Protein 7JMN (pdb70)

Foldseek 3Di:
DWDFDDFQPCPVVVQLVQQLVCLVPPQLPDFDVVVLVVCLVVPPPPDDCLRLVSVVLVVLLCLQPPLPDPPSVDDDDFDDTLCQVLLQVLQQLQFQNDDDDSSNVSRPPDDDDPQSPLCSLVQVVLQDPPVDPVVDCSSVPLAAPPCVVLVVQVVPVVDDVPHLLLPRCVVVVVQADCPPQNDPVHVPQVQRPPQRCPLRVNYDPCPVHVNDDLPPPPCPVHPCLVVLLVCCPPGSYPNVCLNSNLVVLQVCLVDPDPSCLVVLLSCLPDVSSVSSNSNYDPPLSRCQSLVVRQQVAVQCVLSRNLSSVSRVLQVCQQQVADPAHPPCPGLVVQVVDLDLDDPDPPPPPVPPPDVCALQDPDDDDDPRDDGSSPLGNCQQNVLVVVLVCVLPPDRDVVSLVVNVVCQFSSSNVSSCLSNVVSVLVQLLDDDPSSVVSSLVSCPCLQDHPPDDVSSVSVSLSSLLSCLVSRVVSLVNVCVVDVPDDVRRVVRCVRSPVSPDGRSHLADDDVVSVPPRDTDTDVRDRRGRHDHLSPVVHCCVVDPSVVVVVVLSVSLVPDPDPSSSSSNVSSNRSHDHRNSDHDHD/DCPVPVQVVVCVQQCVVQVVLPACRWPDDPQWTWGDHDDCWIKIWGQDDVGTAIGTDPDQPPVCRPVVVCVCPPDGPHPPPCVLCRVVSVLVVVLQVVCVVCVVDQQWDKDKDCPDVFWIKIWIGGHPPLDIAMKIWHWDDQPPHIKIWIAHDDPDPPVPPPCVVQVCVLPRIDMGDSPPCNVVSVVNSVSVVVVRVD/DVVVVVADQQALLEDQWEDDLFKIWGFDPFFKIAIWGFDQPLFLGARPDIDPRPAQIEGEDADDDPDDFFDWFDPDSPRYAYDDPFGWRYKDWADADPAKTKIKTWTQFLTFMWIWIGGHPRPGITGADTRPDDDGDQLRLSQEKDKADADDPDFWDWFKWWAAQDPDTAIDIDTWGDAEHDPDNDIWMWGCTSQWKGWTWAQCWVDRHGDGTDIDTDPDDDDQFTQRHKEKDAEHNFIKIKTDTNALWIFIKTQGADDQPDRGTDGHSDDIDGQADGPSPSPDDPDDPPPDQDDAAQRHHQYWLYFRPQDVPGTDWTKRKRWWRFDPDCVVDHSFWTKIWIKIKDWDCPDPIGIDIDIDDIDIGTAAFRQDWDQPPSFFGWQGQRQQQPTTQGFGPPPTDGDLQEADGNTIDQALPSHLAKDWDGDGGFRHKYADPLRQWIWTHHPPGGDRIGGIAGPPPDPPQACDDSSVVSQVNVVSSQDGPPDPLPPDDDVVNHDDPVRPPVLDPRNPVVVCSVVVPQQQQLDDALPPPDDSCVLPLCLLVPQSGRLAAGDQLSCLNVVVVQLVVLLVVLVVDVPPFLPVLLLVLLSVLVVLLVVLVLVQVVPVVLDDPDDPPLPPLQCVQVVCVVVSHPSDLQLAALSRSLSSVLVSLVSVLVVQVVLVVCVCVVDVPDPCPSRVVSSVVSNVSLPPRQLPNSPLSNVLSVVLSVVVVVCVVVPQDDDVVDCPPSCVVSVPQRPVPSSPDGHDSPCPVSPCCPPSPVVVVVSHDDPPSNDDDSPVVSHDDPDDSVQVVDQGWDFDRSSGHIDGDD/DLLVVLVCLLVLLLVLPVLLVVLLDQPPDLVVVSPPCVVVSVVVSVVSVPPNVVSVVVCVVPLPLVVQVVVCPPPFPQDFDDCVVVVPSDPCVDDCVVVVLVVVPVVVVVQLVVDPVHDDPPSPPVVPPVVSSVVVVCSSVVCVVVSRVRSRSSCSCCVPPNPD

B-factor: mean 78.9, std 16.36, range [42.9, 154.27]

Secondary structure (DSSP, 8-state):
---BS--SSTHHHHHHHHHHHHTS-------HHHHHHHHHHS--SS-SSHHHHHHHHHHHTTTSS----STTSS-------SSSHHHHHHHHTSSS----SHHHHT--SS-S-TTSSSSTTHHHHHHHHTTT-----TT--TTTS-HHHHHHHHHHHTT-----GGGTGGGTTTSS-TTTS-------HHHHTTTTSTTTT--SSTT------TT---TTS--GGGTTTTTTS--SS---TTTTTTTTTTHHHHS-SSSSHHHHHHHHS-GGGSHHHHHHS-GGGTSHHHHHHHTT--HHHHHHHHHHHHHHHHHHHHTT--S-SS----GGGGGG--S---SSSS-TTTT-STTSSSSSSS---SS----STTSTTTSHHHHHHHHHHHHTTTS-HHHHHHHHTT-SSSS-GGGHHHHHHHTTSSSSS--HHHHHHHHHHSHHHHS--S--HHHHHHHHHHHHHHHHHHHHHHHHHHHHS-S--SSHHHHHTTTTTT-----S----HHHHTTS----B----S------TTTHHHHHHHS-HHHHHHHHHHHHHH-S-TTTTTHHHHHHHSSPPSTT-----/--HHHHHHHHHHHHTTHHHH--SS--S--TTS-B---------EEE------EEE--SSSSGGGTTTHHHIIIII-S---SHHHHHHHHHHHHHHHHHTHHHHHTTS-EEEE---SSS-EEEEEE-TTSS-EEEEEE-B---SSS-EE--BS-TTS----SSSHHHHTTTTS---EETTSHHHHHHHHHHHHHHHH--/-HHHHHHHHHHHHHHHTTHHHHHS---------STTSHHHHHHHHHHHHTTHHHHHHHHHHT---TTTHHHHTTT-------TTS----S-----THHHHHHGGGTHHHHHHH--SSS-SSS--GGG--TTHHHHHHHHHHHHHHHHHHHHHHHTTS-TTTTT-/-TTTTS---SS----S--BSSSEEEEE-TTSEEEEEEB---SSS--S--B--S-S--EEEE----TT-------SSS--EEE-SS--EEEEEE----SS---EEEEESSSS-EEEEE-SSS-S--EEEE---S---SS--GGG-EEEPP---SSSSEEEEEE---SSS--EEEEEE------SSSS--EEE--SSS---B-----SSSS----B----S--SSS----EEEEEEETTEEEEEEE-SSS-EEEEEE----------------EEEEE----TTS----SS-SSS------S---EE-S----SSS----EE-B------------S-----B-EEEEE--SSSPPEEEEE------SS---S-----TTSS------SSS-----B-SSS--B-S-S---SS-B-SSTTTSS-B-------SEEEE-TTSSEEEEE-SSS-PPPEE-B--TT-TT----GGGGGSHHHHHTTS--TT--S-----TT----TTT-STTSSSTTHHHHHHH-------SS-SSS---TTTT---GGG--S-SSSPPPTTSSHHHHHHHHHHHHHHHHH----HHHHHHHHHHHHHHHHHHHHHHHHHHTTTTTS----TTT-SSTHHHHHHHHT--SSTTTTSSSSHHHHHHHHHHHHHHHHHHHHHHHHHH-------SSHHHHHHHHHHTS-SSS-TTTSTTHHHHHHHHHHHHHHHHHS-----------HHHHHHHHSSSSS----SSTTTS--TTTTTTTTGGGS-TTTSSS---GGGGTS--S--GGGSSS-EEE-SSS--EEE--/----SSS----SSEEE-SSS---B----SS-GGG---SS-SSSS--EEES--

Organism: Chaetomium thermophilum (strain DSM 1495 / CBS 144.50 / IMI 039719) (NCBI:txid759272)

InterPro domains:
  IPR014801 Mediator complex, subunit Med5, fungi [PF08689] (514-919)
  IPR014801 Mediator complex, subunit Med5, fungi [PTHR35784] (15-972)

Solvent-accessible surface area: 97197 Å² total; per-residue (Å²): 70,71,17,48,52,25,64,42,18,1,14,21,35,62,20,14,93,84,4,21,134,47,15,107,31,129,164,183,78,52,55,10,87,25,39,6,79,23,54,18,89,60,58,51,128,109,75,129,85,46,13,25,18,5,52,28,5,54,66,47,10,87,40,52,51,101,125,126,86,40,82,25,71,59,106,69,100,125,72,88,22,48,5,8,28,19,0,19,29,22,1,2,39,22,1,33,7,59,30,62,106,117,64,41,61,48,34,113,70,29,202,175,62,18,15,65,26,16,10,2,27,31,19,24,21,11,9,66,66,111,110,100,43,87,102,71,84,21,36,62,26,13,4,26,23,18,52,60,14,76,67,29,35,64,92,34,94,120,129,80,124,79,35,63,13,71,84,6,18,41,113,7,25,131,74,29,30,73,142,39,4,70,99,141,198,29,68,14,34,107,44,34,11,139,16,8,1,72,67,19,144,12,6,125,94,38,150,143,59,98,111,66,80,90,136,12,54,75,25,130,80,106,150,40,6,71,125,26,6,98,48,11,90,110,53,49,14,77,3,75,34,2,52,3,6,10,63,9,8,61,41,36,34,76,66,85,29,124,49,2,19,82,8,1,65,52,15,8,42,53,32,97,5,2,10,24,8,20,17,40,22,92,32,48,98,9,9,55,30,3,7,80,28,5,38,118,81,230,135,79,47,51,34,33,3,0,1,0,12,4,5,14,16,11,9,34,58,34,15,109,39,86,45,45,29,45,33,142,124,32,21,25,39,21,65,58,71,41,77,41,67,101,112,183,61,129,24,70,36,206,66,60,44,36,76,89,28,27,18,20,63,144,37,107,55,152,166,59,104,20,88,21,76,25,15,78,68,32,10,10,27,39,33,52,78,17,2,35,22,32,38,58,78,180,29,87,105,122,92,25,123,38,5,23,86,58,30,48,37,54,5,37,3,3,22,19,2,17,1,18,32,13,13,14,50,32,7,21,22,66,41,100,76,12,2,68,10,2,18,135,7,11,43,58,24,8,81,75,106,109,74,62,121,75,4,45,76,8,31,54,10,7,19,19,12,1,6,67,49,13,32,62,4,1,98,7,27,52,78,69,43,111,135,70,68,150,60,6,63,79,0,36,77,69,10,82,124,36,52,97,31,58,57,39,6,24,0,50,88,104,42,18,127,82,64,35,51,45,50,101,89,127,128,81,19,52,15,12,55,17,31,13,59,18,15,12,8,18,26,69,53,29,28,32,47,92,3,6,38,33,2,26,74,11,8,118,88,16,106,94,75,5,22,5,26,29,3,2,21,6,18,7,16,11,34,16,16,100,33,50,102,40,91,131,151,46,92,83,59,67,46,61,64,39,45,81,67,15,64,62,22,66,98,79,46,83,39,106,52,75,84,75,203,99,58,81,69,0,63,15,92,72,114,121,74,85,11,111,31,32,54,68,121,112,115,56,68,32,117,31,34,79,85,22,7,3,32,9,42,56,43,17,53,91,36,51,77,149,126,140,43,100,58,80,51,47,86,73,2,24,49,35,2,122,6,12,60,75,19,46,92,79,36,68,103,16,25,48,69,50,118,9,39,16,28,13,1,10,22,51,51,60,81,2,14,12,28,16,40,21,93,68,168,126,31,86,13,32,38,42,20,54,32,65,68,148,94,52,167,35,39,32,16,40,5,46,20,139,86,26,92,62,113,124,84,77,47,21,100,72,34,124,105,81,63,46,16,45,32,31,65,37,70,74,32,48,73,42,36,57,44,31,14,63,16,16,47,72,42,23,79,125,184,98,66,17,53,70,98,76,93,44,34,22,50,17,64,19,11,14,46,88,40,59,8,16,2,35,29,31,153,8,114,25,5,45,8,39,23,33,47,15,36,73,117,66,26,74,35,74,52,49,4,93,53,99,29,64,49,3,50,10,41,110,69,42,51,91,105,46,100,7,43,63,12,65,77,94,58,54,12,47,0,32,13,17,46,12,43,12,30,24,5,19,28,7,56,56,85,158,101,38,32,74,6,9,2,13,4,20,5,11,11,29,13,2,18,6,43,5,56,87,42,34,7,48,6,74,28,50,49,109,13,67,128,42,72,35,41,29,30,22,5,3,0,8,39,59,38,21,31,41,68,97,149,70,93,98,44,64,40,73,27,0,28,41,29,130,212,101,6,108,33,60,72,36,121,11,35,71,67,23,69,20,83,147,82,43,19,6,4,18,4,16,24,0,18,42,60,23,20,6,20,13,13,49,35,192,105,165,117,44,38,135,34,52,75,25,62,46,32,50,20,86,55,15,36,17,8,34,4,5,16,25,11,18,11,114,109,36,29,10,30,8,17,8,24,42,78,120,33,1,43,9,28,44,12,24,35,101,29,26,104,161,101,98,41,125,5,63,8,115,94,64,34,34,18,24,25,15,26,45,63,13,59,92,62,128,66,83,76,55,117,97,45,75,105,19,56,36,32,28,21,7,43,21,17,37,12,26,27,78,91,117,146,131,55,40,78,47,18,5,10,6,5,4,11,8,33,43,53,166,154,115,73,83,68,21,58,11,10,23,27,12,3,20,3,34,147,98,91,112,56,52,128,68,32,43,29,94,49,94,123,92,36,86,47,105,49,20,3,12,23,13,29,45,65,19,64,94,78,7,13,0,23,21,0,7,24,49,9,54,14,16,46,6,38,66,46,74,143,30,58,98,37,23,108,167,83,65,67,76,77,66,0,68,20,5,9,34,20,14,18,31,103,52,71,101,101,19,79,0,19,23,0,6,27,4,50,7,54,14,3,4,17,4,39,20,86,147,36,37,44,53,25,6,51,5,122,18,42,61,136,60,125,122,76,65,16,114,47,107,54,17,39,15,11,0,0,32,5,9,22,22,14,54,68,84,48,133,63,26,40,85,46,17,14,38,7,58,86,39,77,88,45,50,120,27,44,10,62,36,44,31,35,17,28,18,50,40,49,140,21,108,19,44,26,20,82,121,72,39,85,130,24,94,48,73,56,44,47,57,43,16,20,26,32,34,24,97,93,26,98,64,53,24,50,35,47,4,5,25,6,19,10,22,13,37,3,61,25,4,13,79,39,14,97,64,62,172,84,48,101,66,81,26,20,68,20,43,6,27,10,8,83,10,2,19,12,8,10,11,37,10,16,20,83,40,59,67,24,48,108,59,153,48,108,74,72,156,160,29,19,101,60,42,69,56,41,13,31,169,158,88,21,4,1,22,18,4,35,49,5,7,23,25,6,17,2,35,30,27,55,8,3,47,12,8,75,134,12,46,80,66,0,62,137,28,10,135,91,54,85,89,146,189,87,51,76,108,55,46,21,11,16,68,55,8,67,107,24,15,107,82,72,53,68,20,35,0,98,35,50,22,127,26,24,72,39,25,53,118,107,40,85,84,44,41,96,56,64,4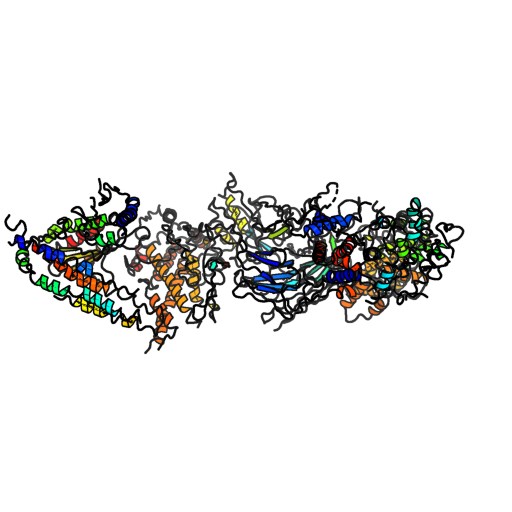4,86,73,156,150,108,88,99,116,88,86,77,78,82,57,14,114,63,2,21,42,6,38,8,29,70,69,22,34,139,45,28,36,148,32,36,61,73,104,54,48,20,60,71,31,72,88,101,32,59,111,38,25,5,108,27,59,119,49,53,9,44,53,27,32,66,128,76,58,123,188,34,117,136,52,26,5,108,104,29,7,40,98,105,13,61,83,59,101,23,125,165,62,64,55,57,8,52,128,24,51,84,39,22,55,123,15,33,35,62,2,32,83,50,23,110,60,86,93,79,110,151,148,60,95,47,150,73,57,113,88,41,57,74,55,45,116,133,84,38,83,124,28,60,95,55,33,53,122,24,120,136,108,75,60,21,119,90,15,84,108,133,18,79,97,137,3,72,20,92,40,24,25,31,13,143,78,68,129,57,110,80,123,177,147,24,76,62,26,41,79,14,38,56,68,57,127,80,83,62,104,96,42,130,152,56,128,84,32,45,173,94,58,29,127,59,61,70,87,48,107,79,17,80,69,85,52,29,75,15,15,16,50,55,11,10,59,20,38,86,12,21,27,20,8,48,14,38,26,116,78,113,103,87,177,111,76,85,97,61,94,64,30,33,52,46,96,39,25,21,27,5,24,28,53,49,17,35,67,57,77,64,65,90,83,17,82,88,34,69,72,66,53,34,22,33,30,63,31,32,24,8,38,30,96,80,62

Nearest PDB structures (foldseek):
  7jmn-assembly1_P  TM=1.001E+00  e=0.000E+00  Thermochaetoides thermophila DSM 1495
  7b91-assembly1_A  TM=4.158E-01  e=4.000E-03  Homo sapiens
  7opi-assembly1_A  TM=3.951E-01  e=2.218E-02  Mus musculus
  8hk1-assembly1_3  TM=2.559E-01  e=4.271E-02  Homo sapiens
  8qo9-assembly1_B3  TM=2.170E-01  e=2.333E-02  Homo sapiens

Radius of gyration: 52.28 Å; Cα contacts (8 Å, |Δi|>4): 2488; chains: 5; bounding box: 142×148×89 Å

Sequence (1808 aa):
RPTPSNRECVDQRTLQYLQVLQKQGRIFVLFYFAFCENQIVNETLSQPVCKDICRKLLDSLDAFLPTLESFQVPELPVVNTRAGLYIYLGAALVGRPMIDDEALFSYLHNRYQGDLQAMAVHLILASFDLLANAVNEGAKTGHLLKSFLINKVPLILVQLVAYAATTMYPFNAEMCITEALNQVNDSVRQDFCFACQLHGLLSQAAIETGDITYQSLPPEGRYVKEQLVQACLQEPDRTLKLIGELDNMNGNVGAAAQAIVEICRDLASKPLSLDVLLLFDKPHKILHPLCELLDNWYQPVYEEFGSVLLLLLAFVYRYNLSTADLGIGVDRCQPLEQLSEQEKSHLGGWIHGLFDTEAGGLGDELMSSCPPQDFYLLAPTLFHQIVNALSAGYLTDEMLKGGLEYLVDVLLLPALVPALLYLSNLLWADNQPIQNAVIKILQPILKPTSISNEASTMLSSVLNIVAKPLEHALKSYQRQDPECQKIEPLLLAIADNLAVSRRTGGADHTELESWCSAQITNMNGMPAPYTHRQTLAAQQILGPHRLLGIILDELKSSPEPGIAYDVVTTMICAPDVRNSTISSLGIRVRQLQRLLDFLEGLRRVGDDAVPERVTLREIVFSYGWRVRLDLTKGVVLEKGNPHLRVINRLEDLVNSQKFYSLATYLTLSLPLFRAFQQLENAWQTAQENGRGSCFILHLSLDKHTIRFVLPGHQRQISLLIQPHEKEGKLVWEVGRPRHDPELLNENCEFNRVLKERVWTISGSGFKGLVTGAAAEPDEGIERRIAELRARGCCQGIAWSRQGTIASISADGMSIELRFLRTNPENGDWELTDAALSLSVALVPASSPSATSSSGSGTSNTTVISAGAPFVHLAWAPSVHTSSFELAAIDAPGRITIFLFTQNINKPYLSRKWDTDPVDDLHAVVGCYWLPLPFNVSYVANWVQTDYRYEPILSPAWGPIHPNHTKSALVCVTTNGLLKMLFPQNNNRIEETSIELESVTASDDLITHAAIGADRNTLLIALAMGSKQLRVVRVGIQWWLPQVDTTLLDPEQQQSDGDAPIAQLTHLEILPSPLGETPQTVLPPVILAVRSYLPQEGSLYAAHQEPFTVIDRTDQPKAFHPAFEQLGAKNSASSQPSAMQTLRKLDPVVIPGKVVVTVNTLQFGRVVCFGFSDGTLQYRDRFTMNEVYTEQATTNITSPLQVGFQWETEGPCLQMAFAPTNCSFVQVSEDGSVKWVKLRYPVDDPNMTLQGPKLKAVAASLAVASVGANIAGPNIHNHCDDVMAIARPLAKKFKDFPTAWVREFVTMFKITVDYSEEAHHDQLMRNSLLQFCLSILNHFGFNGDFQPRTFSGKFANLALPLDEPEVVDALASCAKWGFDLLAWLTDRLLALSTDQTIKAMLADQKRFPDLARYLHSKNDVSLHLLLCSSTRGLLSAVCRRLQVVESLAHRATVYYVTASLVKASDFDKLLTALSRDIQTAYIQTFSGVATQIRQHASGSGGQPLTIKKAQSHVELDMLLGQNPPPGFREVLACFFGNIFPAFRATVDPRSVFFADWSLLEEIVAEDERTLKRRREGGGRYVDVFKRVELCGRQRCAVAALNLEKQIFQNAQDKASYDQAMAKKNGPALQNQVITDAQRQAQIQQQIQLAQAQQRQQQQLMLNRMAAQGLTQPPQPAFQPMQNPGMRRVNSTTENSKMQIRQLMQQRLTPAQISEANASGKDLVYLYFQNQVVQVFRATMLQAQEKAQQVAQVQQAL

Structure (mmCIF, N/CA/C/O backbone):
data_7JMN
#
_entry.id   7JMN
#
_cell.length_a   1.00
_cell.length_b   1.00
_cell.length_c   1.00
_cell.angle_alpha   90.00
_cell.angle_beta   90.00
_cell.angle_gamma   90.00
#
_symmetry.space_group_name_H-M   'P 1'
#
loop_
_entity.id
_entity.type
_entity.pdbx_description
1 polymer 'Mediator of RNA polymerase II transcription subunit 5'
2 polymer 'Mediator of RNA polymerase II transcription subunit 14'
3 polymer 'Mediator of RNA polymerase II transcription subunit 16'
4 polymer MED15
5 polymer 'Unknown peptide'
#
loop_
_atom_site.group_PDB
_atom_site.id
_atom_site.type_symbol
_atom_site.label_atom_id
_atom_site.label_alt_id
_atom_site.label_comp_id
_atom_site.label_asym_id
_atom_site.label_entity_id
_atom_site.label_seq_id
_atom_site.pdbx_PDB_ins_code
_atom_site.Cartn_x
_atom_site.Cartn_y
_atom_site.Cartn_z
_atom_site.occupancy
_atom_site.B_iso_or_equiv
_atom_site.auth_seq_id
_atom_site.auth_comp_id
_atom_site.auth_asym_id
_atom_site.auth_atom_id
_atom_site.pdbx_PDB_model_num
ATOM 1 N N . ARG A 1 60 ? 249.348 223.113 276.840 1.00 87.85 60 ARG E N 1
ATOM 2 C CA . ARG A 1 60 ? 249.745 224.416 276.325 1.00 87.85 60 ARG E CA 1
ATOM 3 C C . ARG A 1 60 ? 251.258 224.510 276.183 1.00 87.85 60 ARG E C 1
ATOM 4 O O . ARG A 1 60 ? 251.922 225.140 277.004 1.00 87.85 60 ARG E O 1
ATOM 6 N N . PRO A 1 61 ? 251.805 223.884 275.141 1.00 90.44 61 PRO E N 1
ATOM 7 C CA . PRO A 1 61 ? 253.264 223.887 274.950 1.00 90.44 61 PRO E CA 1
ATOM 8 C C . PRO A 1 61 ? 253.761 225.279 274.593 1.00 90.44 61 PRO E C 1
ATOM 9 O O . PRO A 1 61 ? 253.440 225.812 273.529 1.00 90.44 61 PRO E O 1
ATOM 13 N N . THR A 1 62 ? 254.548 225.871 275.492 1.00 86.46 62 THR E N 1
ATOM 14 C CA . THR A 1 62 ? 255.119 227.189 275.281 1.00 86.46 62 THR E CA 1
ATOM 15 C C . THR A 1 62 ? 256.552 227.152 275.798 1.00 86.46 62 THR E C 1
ATOM 16 O O . THR A 1 62 ? 256.788 226.683 276.925 1.00 86.46 62 THR E O 1
ATOM 20 N N . PRO A 1 63 ? 257.522 227.627 275.021 1.00 82.45 63 PRO E N 1
ATOM 21 C CA . PRO A 1 63 ? 258.905 227.635 275.509 1.00 82.45 63 PRO E CA 1
ATOM 22 C C . PRO A 1 63 ? 259.099 228.676 276.598 1.00 82.45 63 PRO E C 1
ATOM 23 O O . PRO A 1 63 ? 258.577 229.791 276.521 1.00 82.45 63 PRO E O 1
ATOM 27 N N . SER A 1 64 ? 259.853 228.296 277.626 1.00 78.62 64 SER E N 1
ATOM 28 C CA . SER A 1 64 ? 260.223 229.210 278.697 1.00 78.62 64 SER E CA 1
ATOM 29 C C . SER A 1 64 ? 261.696 229.585 278.690 1.00 78.62 64 SER E C 1
ATOM 30 O O . SER A 1 64 ? 262.037 230.692 279.107 1.00 78.62 64 SER E O 1
ATOM 33 N N . ASN A 1 65 ? 262.572 228.693 278.229 1.00 75.88 65 ASN E N 1
ATOM 34 C CA . ASN A 1 65 ? 263.997 228.972 278.122 1.00 75.88 65 ASN E CA 1
ATOM 35 C C . ASN A 1 65 ? 264.558 228.156 276.967 1.00 75.88 65 ASN E C 1
ATOM 36 O O . ASN A 1 65 ? 264.161 227.005 276.770 1.00 75.88 65 ASN E O 1
ATOM 41 N N . ARG A 1 66 ? 265.479 228.751 276.206 1.00 78.02 66 ARG E N 1
ATOM 42 C CA . ARG A 1 66 ? 266.070 228.082 275.053 1.00 78.02 66 ARG E CA 1
ATOM 43 C C . ARG A 1 66 ? 267.519 228.522 274.883 1.00 78.02 66 ARG E C 1
ATOM 44 O O . ARG A 1 66 ? 267.868 229.674 275.154 1.00 78.02 66 ARG E O 1
ATOM 52 N N . GLU A 1 67 ? 268.359 227.572 274.453 1.00 76.80 67 GLU E N 1
ATOM 53 C CA . GLU A 1 67 ? 269.785 227.743 274.160 1.00 76.80 67 GLU E CA 1
ATOM 54 C C . GLU A 1 67 ? 270.616 227.904 275.432 1.00 76.80 67 GLU E C 1
ATOM 55 O O . GLU A 1 67 ? 271.850 227.842 275.394 1.00 76.80 67 GLU E O 1
ATOM 61 N N . CYS A 1 68 ? 269.952 228.065 276.571 1.00 71.67 68 CYS E N 1
ATOM 62 C CA . CYS A 1 68 ? 270.639 228.084 277.854 1.00 71.67 68 CYS E CA 1
ATOM 63 C C . CYS A 1 68 ? 269.916 227.211 278.865 1.00 71.67 68 CYS E C 1
ATOM 64 O O . CYS A 1 68 ? 270.255 227.249 280.053 1.00 71.67 68 CYS E O 1
ATOM 67 N N . VAL A 1 69 ? 268.930 226.424 278.424 1.00 70.76 69 VAL E N 1
ATOM 68 C CA . VAL A 1 69 ? 268.174 225.565 279.326 1.00 70.76 69 VAL E CA 1
ATOM 69 C C . VAL A 1 69 ? 268.885 224.250 279.586 1.00 70.76 69 VAL E C 1
ATOM 70 O O . VAL A 1 69 ? 268.345 223.384 280.285 1.00 70.76 69 VAL E O 1
ATOM 74 N N . ASP A 1 70 ? 270.095 224.074 279.061 1.00 68.48 70 ASP E N 1
ATOM 75 C CA . ASP A 1 70 ? 270.792 222.812 279.268 1.00 68.48 70 ASP E CA 1
ATOM 76 C C . ASP A 1 70 ? 271.278 222.675 280.703 1.00 68.48 70 ASP E C 1
ATOM 77 O O . ASP A 1 70 ? 271.193 221.591 281.288 1.00 68.48 70 ASP E O 1
ATOM 82 N N . GLN A 1 71 ? 271.785 223.757 281.291 1.00 66.39 71 GLN E N 1
ATOM 83 C CA . GLN A 1 71 ? 272.114 223.716 282.710 1.00 66.39 71 GLN E CA 1
ATOM 84 C C . GLN A 1 71 ? 270.888 223.370 283.541 1.00 66.39 71 GLN E C 1
ATOM 85 O O . GLN A 1 71 ? 270.969 222.579 284.489 1.00 66.39 71 GLN E O 1
ATOM 91 N N . ARG A 1 72 ? 269.738 223.946 283.192 1.00 62.25 72 ARG E N 1
ATOM 92 C CA . ARG A 1 72 ? 268.538 223.731 283.986 1.00 62.25 72 ARG E CA 1
ATOM 93 C C . ARG A 1 72 ? 268.005 222.315 283.831 1.00 62.25 72 ARG E C 1
ATOM 94 O O . ARG A 1 72 ? 267.473 221.750 284.791 1.00 62.25 72 ARG E O 1
ATOM 102 N N . THR A 1 73 ? 268.137 221.724 282.648 1.00 59.42 73 THR E N 1
ATOM 103 C CA . THR A 1 73 ? 267.714 220.347 282.438 1.00 59.42 73 THR E CA 1
ATOM 104 C C . THR A 1 73 ? 268.786 219.342 282.824 1.00 59.42 73 THR E C 1
ATOM 105 O O . THR A 1 73 ? 268.531 218.136 282.779 1.00 59.42 73 THR E O 1
ATOM 109 N N . LEU A 1 74 ? 269.978 219.811 283.184 1.00 59.76 74 LEU E N 1
ATOM 110 C CA . LEU A 1 74 ? 271.052 218.957 283.671 1.00 59.76 74 LEU E CA 1
ATOM 111 C C . LEU A 1 74 ? 271.058 218.856 285.191 1.00 59.76 74 LEU E C 1
ATOM 112 O O . LEU A 1 74 ? 271.224 217.763 285.751 1.00 59.76 74 LEU E O 1
ATOM 117 N N . GLN A 1 75 ? 270.899 219.995 285.867 1.00 58.27 75 GLN E N 1
ATOM 118 C CA . GLN A 1 75 ? 270.919 219.989 287.323 1.00 58.27 75 GLN E CA 1
ATOM 119 C C . GLN A 1 75 ? 269.760 219.189 287.893 1.00 58.27 75 GLN E C 1
ATOM 120 O O . GLN A 1 75 ? 269.902 218.567 288.950 1.00 58.27 75 GLN E O 1
ATOM 126 N N . TYR A 1 76 ? 268.618 219.171 287.206 1.00 56.93 76 TYR E N 1
ATOM 127 C CA . TYR A 1 76 ? 267.511 218.335 287.657 1.00 56.93 76 TYR E CA 1
ATOM 128 C C . TYR A 1 76 ? 267.909 216.866 287.652 1.00 56.93 76 TYR E C 1
ATOM 129 O O . TYR A 1 76 ? 267.704 216.149 288.640 1.00 56.93 76 TYR E O 1
ATOM 138 N N . LEU A 1 77 ? 268.481 216.403 286.540 1.00 54.35 77 LEU E N 1
ATOM 139 C CA . LEU A 1 77 ? 268.878 215.004 286.439 1.00 54.35 77 LEU E CA 1
ATOM 140 C C . LEU A 1 77 ? 269.926 214.655 287.483 1.00 54.35 77 LEU E C 1
ATOM 141 O O . LEU A 1 77 ? 269.888 213.569 288.072 1.00 54.35 77 LEU E O 1
ATOM 146 N N . GLN A 1 78 ? 270.862 215.568 287.741 1.00 52.75 78 GLN E N 1
ATOM 147 C CA . GLN A 1 78 ? 271.896 215.267 288.727 1.00 52.75 78 GLN E CA 1
ATOM 148 C C . GLN A 1 78 ? 271.326 215.224 290.140 1.00 52.75 78 GLN E C 1
ATOM 149 O O . GLN A 1 78 ? 271.659 214.325 290.922 1.00 52.75 78 GLN E O 1
ATOM 155 N N . VAL A 1 79 ? 270.467 216.186 290.489 1.00 48.38 79 VAL E N 1
ATOM 156 C CA . VAL A 1 79 ? 269.840 216.178 291.806 1.00 48.38 79 VAL E CA 1
ATOM 157 C C . VAL A 1 79 ? 269.011 214.919 291.998 1.00 48.38 79 VAL E C 1
ATOM 158 O O . VAL A 1 79 ? 268.961 214.361 293.100 1.00 48.38 79 VAL E O 1
ATOM 162 N N . LEU A 1 80 ? 268.372 214.430 290.935 1.00 50.18 80 LEU E N 1
ATOM 163 C CA . LEU A 1 80 ? 267.577 213.216 291.072 1.00 50.18 80 LEU E CA 1
ATOM 164 C C . LEU A 1 80 ? 268.456 211.973 291.169 1.00 50.18 80 LEU E C 1
ATOM 165 O O . LEU A 1 80 ? 268.125 211.039 291.906 1.00 50.18 80 LEU E O 1
ATOM 170 N N . GLN A 1 81 ? 269.575 211.935 290.442 1.00 46.28 81 GLN E N 1
ATOM 171 C CA . GLN A 1 81 ? 270.498 210.815 290.580 1.00 46.28 81 GLN E CA 1
ATOM 172 C C . GLN A 1 81 ? 271.196 210.811 291.931 1.00 46.28 81 GLN E C 1
ATOM 173 O O . GLN A 1 81 ? 271.692 209.761 292.350 1.00 46.28 81 GLN E O 1
ATOM 179 N N . LYS A 1 82 ? 271.250 211.960 292.614 1.00 49.80 82 LYS E N 1
ATOM 180 C CA . LYS A 1 82 ? 271.924 212.035 293.908 1.00 49.80 82 LYS E CA 1
ATOM 181 C C . LYS A 1 82 ? 271.451 210.967 294.885 1.00 49.80 82 LYS E C 1
ATOM 182 O O . LYS A 1 82 ? 272.190 210.622 295.813 1.00 49.80 82 LYS E O 1
ATOM 184 N N . GLN A 1 83 ? 270.240 210.438 294.705 1.00 53.09 83 GLN E N 1
ATOM 185 C CA . GLN A 1 83 ? 269.782 209.264 295.449 1.00 53.09 83 GLN E CA 1
ATOM 186 C C . GLN A 1 83 ? 270.024 208.034 294.577 1.00 53.09 83 GLN E C 1
ATOM 187 O O . GLN A 1 83 ? 269.132 207.521 293.898 1.00 53.09 83 GLN E O 1
ATOM 193 N N . GLY A 1 84 ? 271.265 207.557 294.606 1.00 58.17 84 GLY E N 1
ATOM 194 C CA . GLY A 1 84 ? 271.717 206.527 293.699 1.00 58.17 84 GLY E CA 1
ATOM 195 C C . GLY A 1 84 ? 271.016 205.195 293.906 1.00 58.17 84 GLY E C 1
ATOM 196 O O . GLY A 1 84 ? 270.068 205.050 294.678 1.00 58.17 84 GLY E O 1
ATOM 197 N N . ARG A 1 85 ? 271.516 204.195 293.177 1.00 70.76 85 ARG E N 1
ATOM 198 C CA . ARG A 1 85 ? 270.991 202.829 293.219 1.00 70.76 85 ARG E CA 1
ATOM 199 C C . ARG A 1 85 ? 269.505 202.796 292.867 1.00 70.76 85 ARG E C 1
ATOM 200 O O . ARG A 1 85 ? 268.692 202.164 293.544 1.00 70.76 85 ARG E O 1
ATOM 208 N N . ILE A 1 86 ? 269.156 203.487 291.787 1.00 74.81 86 ILE E N 1
ATOM 209 C CA . ILE A 1 86 ? 267.777 203.561 291.323 1.00 74.81 86 ILE E CA 1
ATOM 210 C C . ILE A 1 86 ? 267.315 202.208 290.798 1.00 74.81 86 ILE E C 1
ATOM 211 O O . ILE A 1 86 ? 268.106 201.272 290.685 1.00 74.81 86 ILE E O 1
ATOM 216 N N . PHE A 1 216 ? 295.067 237.363 282.056 1.00 97.98 216 PHE E N 1
ATOM 217 C CA . PHE A 1 216 ? 294.096 236.279 281.986 1.00 97.98 216 PHE E CA 1
ATOM 218 C C . PHE A 1 216 ? 292.697 236.789 282.301 1.00 97.98 216 PHE E C 1
ATOM 219 O O . PHE A 1 216 ? 292.532 237.872 282.858 1.00 97.98 216 PHE E O 1
ATOM 227 N N . VAL A 1 217 ? 291.691 236.001 281.944 1.00 91.20 217 VAL E N 1
ATOM 228 C CA . VAL A 1 217 ? 290.312 236.321 282.255 1.00 91.20 217 VAL E CA 1
ATOM 229 C C . VAL A 1 217 ? 289.948 235.649 283.571 1.00 91.20 217 VAL E C 1
ATOM 230 O O . VAL A 1 217 ? 290.627 234.733 284.043 1.00 91.20 217 VAL E O 1
ATOM 234 N N . LEU A 1 218 ? 288.867 236.116 284.182 1.00 88.06 218 LEU E N 1
ATOM 235 C CA . LEU A 1 218 ? 288.443 235.643 285.491 1.00 88.06 218 LEU E CA 1
ATOM 236 C C . LEU A 1 218 ? 287.207 234.759 285.366 1.00 88.06 218 LEU E C 1
ATOM 237 O O . LEU A 1 218 ? 286.561 234.691 284.318 1.00 88.06 218 LEU E O 1
ATOM 242 N N . PHE A 1 219 ? 286.883 234.080 286.460 1.00 84.25 219 PHE E N 1
ATOM 243 C CA . PHE A 1 219 ? 285.814 233.087 286.471 1.00 84.25 219 PHE E CA 1
ATOM 244 C C . PHE A 1 219 ? 285.032 233.240 287.773 1.00 84.25 219 PHE E C 1
ATOM 245 O O . PHE A 1 219 ? 285.128 234.258 288.466 1.00 84.25 219 PHE E O 1
ATOM 253 N N . TYR A 1 220 ? 284.233 232.223 288.107 1.00 79.02 220 TYR E N 1
ATOM 254 C CA . TYR A 1 220 ? 283.232 232.367 289.162 1.00 79.02 220 TYR E CA 1
ATOM 255 C C . TYR A 1 220 ? 283.865 232.619 290.523 1.00 79.02 220 TYR E C 1
ATOM 256 O O . TYR A 1 220 ? 283.326 233.387 291.328 1.00 79.02 220 TYR E O 1
ATOM 265 N N . PHE A 1 221 ? 284.997 231.971 290.805 1.00 81.21 221 PHE E N 1
ATOM 266 C CA . PHE A 1 221 ? 285.695 232.201 292.065 1.00 81.21 221 PHE E CA 1
ATOM 267 C C . PHE A 1 221 ? 285.952 233.682 292.304 1.00 81.21 221 PHE E C 1
ATOM 268 O O . PHE A 1 221 ? 285.999 234.127 293.455 1.00 81.21 221 PHE E O 1
ATOM 276 N N . ALA A 1 222 ? 286.101 234.463 291.234 1.00 81.86 222 ALA E N 1
ATOM 277 C CA . ALA A 1 222 ? 286.340 235.895 291.333 1.00 81.86 222 ALA E CA 1
ATOM 278 C C . ALA A 1 222 ? 285.179 236.732 290.817 1.00 81.86 222 ALA E C 1
ATOM 279 O O . ALA A 1 222 ? 285.291 237.961 290.776 1.00 81.86 222 ALA E O 1
ATOM 281 N N . PHE A 1 223 ? 284.074 236.105 290.419 1.00 81.82 223 PHE E N 1
ATOM 282 C CA . PHE A 1 223 ? 282.897 236.826 289.959 1.00 81.82 223 PHE E CA 1
ATOM 283 C C . PHE A 1 223 ? 281.693 236.656 290.872 1.00 81.82 223 PHE E C 1
ATOM 284 O O . PHE A 1 223 ? 280.674 237.319 290.656 1.00 81.82 223 PHE E O 1
ATOM 292 N N . CYS A 1 224 ? 281.777 235.779 291.870 1.00 79.09 224 CYS E N 1
ATOM 293 C CA . CYS A 1 224 ? 280.818 235.766 292.966 1.00 79.09 224 CYS E CA 1
ATOM 294 C C . CYS A 1 224 ? 281.290 236.626 294.127 1.00 79.09 224 CYS E C 1
ATOM 295 O O . CYS A 1 224 ? 280.463 237.186 294.859 1.00 79.09 224 CYS E O 1
ATOM 298 N N . GLU A 1 225 ? 282.608 236.739 294.303 1.00 80.33 225 GLU E N 1
ATOM 299 C CA . GLU A 1 225 ? 283.157 237.654 295.295 1.00 80.33 225 GLU E CA 1
ATOM 300 C C . GLU A 1 225 ? 282.685 239.078 295.046 1.00 80.33 225 GLU E C 1
ATOM 301 O O . GLU A 1 225 ? 282.438 239.834 295.992 1.00 80.33 225 GLU E O 1
ATOM 307 N N . ASN A 1 226 ? 282.553 239.462 293.776 1.00 79.67 226 ASN E N 1
ATOM 308 C CA . ASN A 1 226 ? 282.038 240.787 293.447 1.00 79.67 226 ASN E CA 1
ATOM 309 C C . ASN A 1 226 ? 280.595 240.942 293.909 1.00 79.67 226 ASN E C 1
ATOM 310 O O . ASN A 1 226 ? 280.251 241.909 294.600 1.00 79.67 226 ASN E O 1
ATOM 315 N N . GLN A 1 227 ? 279.734 239.995 293.528 1.00 82.71 227 GLN E N 1
ATOM 316 C CA . GLN A 1 227 ? 278.331 240.042 293.921 1.00 82.71 227 GLN E CA 1
ATOM 317 C C . GLN A 1 227 ? 278.152 239.996 295.429 1.00 82.71 227 GLN E C 1
ATOM 318 O O . GLN A 1 227 ? 277.114 240.436 295.932 1.00 82.71 227 GLN E O 1
ATOM 324 N N . ILE A 1 228 ? 279.125 239.459 296.160 1.00 82.56 228 ILE E N 1
ATOM 325 C CA . ILE A 1 228 ? 279.032 239.456 297.616 1.00 82.56 228 ILE E CA 1
ATOM 326 C C . ILE A 1 228 ? 279.485 240.790 298.189 1.00 82.56 228 ILE E C 1
ATOM 327 O O . ILE A 1 228 ? 278.734 241.462 298.904 1.00 82.56 228 ILE E O 1
ATOM 332 N N . VAL A 1 229 ? 280.732 241.178 297.901 1.00 83.69 229 VAL E N 1
ATOM 333 C CA . VAL A 1 229 ? 281.291 242.415 298.442 1.00 83.69 229 VAL E CA 1
ATOM 334 C C . VAL A 1 229 ? 280.389 243.596 298.127 1.00 83.69 229 VAL E C 1
ATOM 335 O O . VAL A 1 229 ? 280.259 244.522 298.938 1.00 83.69 229 VAL E O 1
ATOM 339 N N . ASN A 1 230 ? 279.724 243.577 296.972 1.00 88.90 230 ASN E N 1
ATOM 340 C CA . ASN A 1 230 ? 278.644 244.518 296.695 1.00 88.90 230 ASN E CA 1
ATOM 341 C C . ASN A 1 230 ? 277.335 243.765 296.908 1.00 88.90 230 ASN E C 1
ATOM 342 O O . ASN A 1 230 ? 276.725 243.240 295.977 1.00 88.90 230 ASN E O 1
ATOM 347 N N . GLU A 1 231 ? 276.917 243.696 298.170 1.00 93.20 231 GLU E N 1
ATOM 348 C CA . GLU A 1 231 ? 275.671 243.024 298.506 1.00 93.20 231 GLU E CA 1
ATOM 349 C C . GLU A 1 231 ? 274.518 243.631 297.719 1.00 93.20 231 GLU E C 1
ATOM 350 O O . GLU A 1 231 ? 274.409 244.853 297.591 1.00 93.20 231 GLU E O 1
ATOM 356 N N . THR A 1 232 ? 273.656 242.766 297.185 1.00 99.83 232 THR E N 1
ATOM 357 C CA . THR A 1 232 ? 272.510 243.207 296.391 1.00 99.83 232 THR E CA 1
ATOM 358 C C . THR A 1 232 ? 271.496 243.828 297.346 1.00 99.83 232 THR E C 1
ATOM 359 O O . THR A 1 232 ? 270.484 243.228 297.715 1.00 99.83 232 THR E O 1
ATOM 363 N N . LEU A 1 233 ? 271.787 245.063 297.752 1.00 100.86 233 LEU E N 1
ATOM 364 C CA . LEU A 1 233 ? 270.987 245.745 298.755 1.00 100.86 233 LEU E CA 1
ATOM 365 C C . LEU A 1 233 ? 269.546 245.907 298.270 1.00 100.86 233 LEU E C 1
ATOM 366 O O . LEU A 1 233 ? 269.235 245.753 297.086 1.00 100.86 233 LEU E O 1
ATOM 371 N N . SER A 1 234 ? 268.660 246.226 299.218 1.00 106.73 234 SER E N 1
ATOM 372 C CA . SER A 1 234 ? 267.214 246.095 299.034 1.00 106.73 234 SER E CA 1
ATOM 373 C C . SER A 1 234 ? 266.876 244.651 298.659 1.00 106.73 234 SER E C 1
ATOM 374 O O . SER A 1 234 ? 266.361 244.354 297.578 1.00 106.73 234 SER E O 1
ATOM 377 N N . GLN A 1 235 ? 267.183 243.751 299.589 1.00 103.50 235 GLN E N 1
ATOM 378 C CA . GLN A 1 235 ? 267.229 242.320 299.316 1.00 103.50 235 GLN E CA 1
ATOM 379 C C . GLN A 1 235 ? 266.061 241.599 299.980 1.00 103.50 235 GLN E C 1
ATOM 380 O O . GLN A 1 235 ? 266.005 241.527 301.218 1.00 103.50 235 GLN E O 1
ATOM 386 N N . PRO A 1 236 ? 265.089 241.092 299.223 1.00 100.09 236 PRO E N 1
ATOM 387 C CA . PRO A 1 236 ? 264.008 240.327 299.858 1.00 100.09 236 PRO E CA 1
ATOM 388 C C . PRO A 1 236 ? 264.478 239.013 300.466 1.00 100.09 236 PRO E C 1
ATOM 389 O O . PRO A 1 236 ? 264.380 238.821 301.682 1.00 100.09 236 PRO E O 1
ATOM 393 N N . VAL A 1 237 ? 265.001 238.106 299.639 1.00 94.52 237 VAL E N 1
ATOM 394 C CA . VAL A 1 237 ? 265.495 236.820 300.121 1.00 94.52 237 VAL E CA 1
ATOM 395 C C . VAL A 1 237 ? 266.818 236.479 299.446 1.00 94.52 237 VAL E C 1
ATOM 396 O O . VAL A 1 237 ? 267.564 235.613 299.916 1.00 94.52 237 VAL E O 1
ATOM 400 N N . CYS A 1 238 ? 267.127 237.169 298.349 1.00 93.15 238 CYS E N 1
ATOM 401 C CA . CYS A 1 238 ? 268.252 236.773 297.510 1.00 93.15 238 CYS E CA 1
ATOM 402 C C . CYS A 1 238 ? 269.602 236.982 298.178 1.00 93.15 238 CYS E C 1
ATOM 403 O O . CYS A 1 238 ? 270.610 236.510 297.643 1.00 93.15 238 CYS E O 1
ATOM 406 N N . LYS A 1 239 ? 269.659 237.660 299.322 1.00 91.83 239 LYS E N 1
ATOM 407 C CA . LYS A 1 239 ? 270.925 237.841 300.020 1.00 91.83 239 LYS E CA 1
ATOM 408 C C . LYS A 1 239 ? 271.327 236.618 300.827 1.00 91.83 239 LYS E C 1
ATOM 409 O O . LYS A 1 239 ? 272.527 236.361 300.994 1.00 91.83 239 LYS E O 1
ATOM 415 N N . ASP A 1 240 ? 270.350 235.873 301.347 1.00 85.88 240 ASP E N 1
ATOM 416 C CA . ASP A 1 240 ? 270.645 234.636 302.061 1.00 85.88 240 ASP E CA 1
ATOM 417 C C . ASP A 1 240 ? 271.442 233.675 301.189 1.00 85.88 240 ASP E C 1
ATOM 418 O O . ASP A 1 240 ? 272.491 233.165 301.600 1.00 85.88 240 ASP E O 1
ATOM 423 N N . ILE A 1 241 ? 270.943 233.411 299.981 1.00 81.07 241 ILE E N 1
ATOM 424 C CA . ILE A 1 241 ? 271.615 232.488 299.071 1.00 81.07 241 ILE E CA 1
ATOM 425 C C . ILE A 1 241 ? 273.041 232.947 298.803 1.00 81.07 241 ILE E C 1
ATOM 426 O O . ILE A 1 241 ? 273.987 232.156 298.860 1.00 81.07 241 ILE E O 1
ATOM 431 N N . CYS A 1 242 ? 273.217 234.239 298.525 1.00 80.37 242 CYS E N 1
ATOM 432 C CA . CYS A 1 242 ? 274.531 234.746 298.147 1.00 80.37 242 CYS E CA 1
ATOM 433 C C . CYS A 1 242 ? 275.522 234.644 299.301 1.00 80.37 242 CYS E C 1
ATOM 434 O O . CYS A 1 242 ? 276.654 234.173 299.124 1.00 80.37 242 CYS E O 1
ATOM 437 N N . ARG A 1 243 ? 275.119 235.083 300.493 1.00 80.14 243 ARG E N 1
ATOM 438 C CA . ARG A 1 243 ? 276.041 235.060 301.622 1.00 80.14 243 ARG E CA 1
ATOM 439 C C . ARG A 1 243 ? 276.348 233.628 302.048 1.00 80.14 243 ARG E C 1
ATOM 440 O O . ARG A 1 243 ? 277.491 233.311 302.401 1.00 80.14 243 ARG E O 1
ATOM 448 N N . LYS A 1 244 ? 275.352 232.734 301.993 1.00 73.12 244 LYS E N 1
ATOM 449 C CA . LYS A 1 244 ? 275.613 231.340 302.335 1.00 73.12 244 LYS E CA 1
ATOM 450 C C . LYS A 1 244 ? 276.503 230.671 301.298 1.00 73.12 244 LYS E C 1
ATOM 451 O O . LYS A 1 244 ? 277.318 229.814 301.649 1.00 73.12 244 LYS E O 1
ATOM 457 N N . LEU A 1 245 ? 276.378 231.052 300.026 1.00 72.76 245 LEU E N 1
ATOM 458 C CA . LEU A 1 245 ? 277.278 230.505 299.019 1.00 72.76 245 LEU E CA 1
ATOM 459 C C . LEU A 1 245 ? 278.704 230.987 299.236 1.00 72.76 245 LEU E C 1
ATOM 460 O O . LEU A 1 245 ? 279.649 230.199 299.123 1.00 72.76 245 LEU E O 1
ATOM 465 N N . LEU A 1 246 ? 278.886 232.278 299.535 1.00 73.98 246 LEU E N 1
ATOM 466 C CA . LEU A 1 246 ? 280.233 232.751 299.843 1.00 73.98 246 LEU E CA 1
ATOM 467 C C . LEU A 1 246 ? 280.800 232.042 301.063 1.00 73.98 246 LEU E C 1
ATOM 468 O O . LEU A 1 246 ? 282.000 231.756 301.114 1.00 73.98 246 LEU E O 1
ATOM 473 N N . ASP A 1 247 ? 279.961 231.745 302.051 1.00 75.72 247 ASP E N 1
ATOM 474 C CA . ASP A 1 247 ? 280.448 231.007 303.208 1.00 75.72 247 ASP E CA 1
ATOM 475 C C . ASP A 1 247 ? 280.873 229.597 302.822 1.00 75.72 247 ASP E C 1
ATOM 476 O O . ASP A 1 247 ? 281.981 229.163 303.153 1.00 75.72 247 ASP E O 1
ATOM 481 N N . SER A 1 248 ? 280.007 228.868 302.114 1.00 71.35 248 SER E N 1
ATOM 482 C CA . SER A 1 248 ? 280.292 227.471 301.806 1.00 71.35 248 SER E CA 1
ATOM 483 C C . SER A 1 248 ? 281.458 227.325 300.836 1.00 71.35 248 SER E C 1
ATOM 484 O O . SER A 1 248 ? 282.169 226.316 300.875 1.00 71.35 248 SER E O 1
ATOM 487 N N . LEU A 1 249 ? 281.675 228.311 299.967 1.00 68.50 249 LEU E N 1
ATOM 488 C CA . LEU A 1 249 ? 282.683 228.209 298.920 1.00 68.50 249 LEU E CA 1
ATOM 489 C C . LEU A 1 249 ? 284.111 228.191 299.453 1.00 68.50 249 LEU E C 1
ATOM 490 O O . LEU A 1 249 ? 285.049 228.072 298.658 1.00 68.50 249 LEU E O 1
ATOM 495 N N . ASP A 1 250 ? 284.315 228.263 300.765 1.00 68.91 250 ASP E N 1
ATOM 496 C CA . ASP A 1 250 ? 285.656 228.333 301.342 1.00 68.91 250 ASP E CA 1
ATOM 497 C C . ASP A 1 250 ? 286.176 226.963 301.744 1.00 68.91 250 ASP E C 1
ATOM 498 O O . ASP A 1 250 ? 286.862 226.814 302.758 1.00 68.91 250 ASP E O 1
ATOM 503 N N . ALA A 1 251 ? 285.830 225.937 300.964 1.00 71.16 251 ALA E N 1
ATOM 504 C CA . ALA A 1 251 ? 286.542 224.669 301.050 1.00 71.16 251 ALA E CA 1
ATOM 505 C C . ALA A 1 251 ? 287.886 224.747 300.340 1.00 71.16 251 ALA E C 1
ATOM 506 O O . ALA A 1 251 ? 288.842 224.079 300.747 1.00 71.16 251 ALA E O 1
ATOM 508 N N . PHE A 1 252 ? 287.977 225.561 299.285 1.00 73.52 252 PHE E N 1
ATOM 509 C CA . PHE A 1 252 ? 289.240 225.724 298.572 1.00 73.52 252 PHE E CA 1
ATOM 510 C C . PHE A 1 252 ? 290.261 226.467 299.421 1.00 73.52 252 PHE E C 1
ATOM 511 O O . PHE A 1 252 ? 291.449 226.125 299.416 1.00 73.52 252 PHE E O 1
ATOM 513 N N . LEU A 1 253 ? 289.819 227.475 300.163 1.00 75.99 253 LEU E N 1
ATOM 514 C CA . LEU A 1 253 ? 290.714 228.288 300.974 1.00 75.99 253 LEU E CA 1
ATOM 515 C C . LEU A 1 253 ? 291.072 227.529 302.250 1.00 75.99 253 LEU E C 1
ATOM 516 O O . LEU A 1 253 ? 290.853 226.320 302.365 1.00 75.99 253 LEU E O 1
ATOM 518 N N . PRO A 1 254 ? 291.660 228.238 303.214 1.00 77.45 254 PRO E N 1
ATOM 519 C CA . PRO A 1 254 ? 292.082 227.659 304.489 1.00 77.45 254 PRO E CA 1
ATOM 520 C C . PRO A 1 254 ? 293.121 226.561 304.289 1.00 77.45 254 PRO E C 1
ATOM 521 O O . PRO A 1 254 ? 293.144 225.571 305.022 1.00 77.45 254 PRO E O 1
ATOM 523 N N . THR A 1 255 ? 293.983 226.731 303.293 1.00 73.44 255 THR E N 1
ATOM 524 C CA . THR A 1 255 ? 295.042 225.770 303.023 1.00 73.44 255 THR E CA 1
ATOM 525 C C . THR A 1 255 ? 296.062 225.758 304.156 1.00 73.44 255 THR E C 1
ATOM 526 O O . THR A 1 255 ? 295.895 225.050 305.149 1.00 73.44 255 THR E O 1
ATOM 528 N N . LEU A 1 299 ? 280.210 238.926 309.373 1.00 92.89 299 LEU E N 1
ATOM 529 C CA . LEU A 1 299 ? 278.967 238.804 310.125 1.00 92.89 299 LEU E CA 1
ATOM 530 C C . LEU A 1 299 ? 278.011 239.933 309.769 1.00 92.89 299 LEU E C 1
ATOM 531 O O . LEU A 1 299 ? 277.320 240.470 310.633 1.00 92.89 299 LEU E O 1
ATOM 533 N N . GLU A 1 300 ? 277.978 240.289 308.486 1.00 94.70 300 GLU E N 1
ATOM 534 C CA . GLU A 1 300 ? 277.132 241.392 308.045 1.00 94.70 300 GLU E CA 1
ATOM 535 C C . GLU A 1 300 ? 275.658 241.002 308.078 1.00 94.70 300 GLU E C 1
ATOM 536 O O . GLU A 1 300 ? 274.856 241.617 308.789 1.00 94.70 300 GLU E O 1
ATOM 538 N N . SER A 1 301 ? 275.284 239.977 307.316 1.00 89.37 301 SER E N 1
ATOM 539 C CA . SER A 1 301 ? 273.889 239.582 307.183 1.00 89.37 301 SER E CA 1
ATOM 540 C C . SER A 1 301 ? 273.476 238.486 308.157 1.00 89.37 301 SER E C 1
ATOM 541 O O . SER A 1 301 ? 272.329 238.030 308.096 1.00 89.37 301 SER E O 1
ATOM 543 N N . PHE A 1 302 ? 274.377 238.048 309.037 1.00 89.91 302 PHE E N 1
ATOM 544 C CA . PHE A 1 302 ? 274.110 237.014 310.038 1.00 89.91 302 PHE E CA 1
ATOM 545 C C . PHE A 1 302 ? 273.749 235.667 309.414 1.00 89.91 302 PHE E C 1
ATOM 546 O O . PHE A 1 302 ? 273.220 234.789 310.103 1.00 89.91 302 PHE E O 1
ATOM 548 N N . GLN A 1 303 ? 274.000 235.508 308.110 1.00 88.49 303 GLN E N 1
ATOM 549 C CA . GLN A 1 303 ? 273.798 234.270 307.358 1.00 88.49 303 GLN E CA 1
ATOM 550 C C . GLN A 1 303 ? 272.325 233.900 307.220 1.00 88.49 303 GLN E C 1
ATOM 551 O O . GLN A 1 303 ? 271.989 232.935 306.526 1.00 88.49 303 GLN E O 1
ATOM 553 N N . VAL A 1 304 ? 271.449 234.641 307.900 1.00 88.22 304 VAL E N 1
ATOM 554 C CA . VAL A 1 304 ? 270.000 234.573 307.727 1.00 88.22 304 VAL E CA 1
ATOM 555 C C . VAL A 1 304 ? 269.405 233.240 308.167 1.00 88.22 304 VAL E C 1
ATOM 556 O O . VAL A 1 304 ? 268.179 233.094 308.203 1.00 88.22 304 VAL E O 1
ATOM 558 N N . PRO A 1 305 ? 270.255 232.276 308.523 1.00 81.35 305 PRO E N 1
ATOM 559 C CA . PRO A 1 305 ? 269.806 230.950 308.930 1.00 81.35 305 PRO E CA 1
ATOM 560 C C . PRO A 1 305 ? 270.986 230.089 309.356 1.00 81.35 305 PRO E C 1
ATOM 561 O O . PRO A 1 305 ? 272.137 230.532 309.309 1.00 81.35 305 PRO E O 1
ATOM 563 N N . GLU A 1 306 ? 270.704 228.857 309.778 1.00 78.17 306 GLU E N 1
ATOM 564 C CA . GLU A 1 306 ? 271.721 227.838 310.037 1.00 78.17 306 GLU E CA 1
ATOM 565 C C . GLU A 1 306 ? 271.251 226.567 309.336 1.00 78.17 306 GLU E C 1
ATOM 566 O O . GLU A 1 306 ? 270.597 225.717 309.946 1.00 78.17 306 GLU E O 1
ATOM 568 N N . LEU A 1 307 ? 271.586 226.440 308.055 1.00 72.58 307 LEU E N 1
ATOM 569 C CA . LEU A 1 307 ? 271.070 225.324 307.274 1.00 72.58 307 LEU E CA 1
ATOM 570 C C . LEU A 1 307 ? 272.101 224.206 307.198 1.00 72.58 307 LEU E C 1
ATOM 571 O O . LEU A 1 307 ? 273.291 224.473 307.003 1.00 72.58 307 LEU E O 1
ATOM 576 N N . PRO A 1 308 ? 271.680 222.947 307.350 1.00 70.20 308 PRO E N 1
ATOM 577 C CA . PRO A 1 308 ? 272.648 221.840 307.377 1.00 70.20 308 PRO E CA 1
ATOM 578 C C . PRO A 1 308 ? 273.343 221.617 306.044 1.00 70.20 308 PRO E C 1
ATOM 579 O O . PRO A 1 308 ? 273.048 222.296 305.058 1.00 70.20 308 PRO E O 1
ATOM 583 N N . VAL A 1 309 ? 274.276 220.668 306.007 1.00 63.59 309 VAL E N 1
ATOM 584 C CA . VAL A 1 309 ? 274.996 220.325 304.788 1.00 63.59 309 VAL E CA 1
ATOM 585 C C . VAL A 1 309 ? 275.103 218.811 304.687 1.00 63.59 309 VAL E C 1
ATOM 586 O O . VAL A 1 309 ? 275.203 218.106 305.695 1.00 63.59 309 VAL E O 1
ATOM 590 N N . VAL A 1 310 ? 275.081 218.313 303.455 1.00 61.26 310 VAL E N 1
ATOM 591 C CA . VAL A 1 310 ? 275.092 216.885 303.174 1.00 61.26 310 VAL E CA 1
ATOM 592 C C . VAL A 1 310 ? 276.262 216.578 302.254 1.00 61.26 310 VAL E C 1
ATOM 593 O O . VAL A 1 310 ? 276.603 217.382 301.380 1.00 61.26 310 VAL E O 1
ATOM 597 N N . ASN A 1 311 ? 276.877 215.413 302.453 1.00 59.87 311 ASN E N 1
ATOM 598 C CA . ASN A 1 311 ? 277.943 214.917 301.586 1.00 59.87 311 ASN E CA 1
ATOM 599 C C . ASN A 1 311 ? 277.328 213.895 300.638 1.00 59.87 311 ASN E C 1
ATOM 600 O O . ASN A 1 311 ? 277.171 212.722 300.985 1.00 59.87 311 ASN E O 1
ATOM 605 N N . THR A 1 312 ? 276.978 214.347 299.440 1.00 54.66 312 THR E N 1
ATOM 606 C CA . THR A 1 312 ? 276.316 213.501 298.459 1.00 54.66 312 THR E CA 1
ATOM 607 C C . THR A 1 312 ? 277.353 212.682 297.699 1.00 54.66 312 THR E C 1
ATOM 608 O O . THR A 1 312 ? 278.535 212.646 298.048 1.00 54.66 312 THR E O 1
ATOM 612 N N . ARG A 1 313 ? 276.912 212.013 296.640 1.00 48.72 313 ARG E N 1
ATOM 613 C CA . ARG A 1 313 ? 277.779 211.202 295.801 1.00 48.72 313 ARG E CA 1
ATOM 614 C C . ARG A 1 313 ? 278.276 211.952 294.573 1.00 48.72 313 ARG E C 1
ATOM 615 O O . ARG A 1 313 ? 279.049 211.391 293.791 1.00 48.72 313 ARG E O 1
ATOM 623 N N . ALA A 1 314 ? 277.866 213.206 294.390 1.00 43.68 314 ALA E N 1
ATOM 624 C CA . ALA A 1 314 ? 278.142 213.949 293.168 1.00 43.68 314 ALA E CA 1
ATOM 625 C C . ALA A 1 314 ? 279.124 215.094 293.385 1.00 43.68 314 ALA E C 1
ATOM 626 O O . ALA A 1 314 ? 279.100 216.082 292.650 1.00 43.68 314 ALA E O 1
ATOM 628 N N . GLY A 1 315 ? 279.988 214.987 294.388 1.00 47.44 315 GLY E N 1
ATOM 629 C CA . GLY A 1 315 ? 281.018 215.991 294.560 1.00 47.44 315 GLY E CA 1
ATOM 630 C C . GLY A 1 315 ? 282.322 215.613 293.889 1.00 47.44 315 GLY E C 1
ATOM 631 O O . GLY A 1 315 ? 282.837 216.346 293.036 1.00 47.44 315 GLY E O 1
ATOM 632 N N . LEU A 1 316 ? 282.854 214.446 294.248 1.00 50.67 316 LEU E N 1
ATOM 633 C CA . LEU A 1 316 ? 284.108 214.012 293.650 1.00 50.67 316 LEU E CA 1
ATOM 634 C C . LEU A 1 316 ? 283.913 213.591 292.202 1.00 50.67 316 LEU E C 1
ATOM 635 O O . LEU A 1 316 ? 284.846 213.693 291.400 1.00 50.67 316 LEU E O 1
ATOM 640 N N . TYR A 1 317 ? 282.712 213.132 291.852 1.00 48.43 317 TYR E N 1
ATOM 641 C CA . TYR A 1 317 ? 282.346 212.934 290.455 1.00 48.43 317 TYR E CA 1
ATOM 642 C C . TYR A 1 317 ? 282.678 214.170 289.628 1.00 48.43 317 TYR E C 1
ATOM 643 O O . TYR A 1 317 ? 283.472 214.113 288.681 1.00 48.43 317 TYR E O 1
ATOM 652 N N . ILE A 1 318 ? 282.094 215.310 290.003 1.00 48.21 318 ILE E N 1
ATOM 653 C CA . ILE A 1 318 ? 282.306 216.546 289.258 1.00 48.21 318 ILE E CA 1
ATOM 654 C C . ILE A 1 318 ? 283.756 216.999 289.361 1.00 48.21 318 ILE E C 1
ATOM 655 O O . ILE A 1 318 ? 284.349 217.443 288.371 1.00 48.21 318 ILE E O 1
ATOM 660 N N . TYR A 1 319 ? 284.349 216.901 290.554 1.00 50.36 319 TYR E N 1
ATOM 661 C CA . TYR A 1 319 ? 285.730 217.347 290.728 1.00 50.36 319 TYR E CA 1
ATOM 662 C C . TYR A 1 319 ? 286.672 216.622 289.773 1.00 50.36 319 TYR E C 1
ATOM 663 O O . TYR A 1 319 ? 287.438 217.255 289.037 1.00 50.36 319 TYR E O 1
ATOM 672 N N . LEU A 1 320 ? 286.624 215.290 289.765 1.00 45.19 320 LEU E N 1
ATOM 673 C CA . LEU A 1 320 ? 287.519 214.523 288.906 1.00 45.19 320 LEU E CA 1
ATOM 674 C C . LEU A 1 320 ? 287.179 214.713 287.434 1.00 45.19 320 LEU E C 1
ATOM 675 O O . LEU A 1 320 ? 288.082 214.820 286.592 1.00 45.19 320 LEU E O 1
ATOM 680 N N . GLY A 1 321 ? 285.886 214.747 287.094 1.00 47.09 321 GLY E N 1
ATOM 681 C CA . GLY A 1 321 ? 285.513 214.953 285.708 1.00 47.09 321 GLY E CA 1
ATOM 682 C C . GLY A 1 321 ? 285.954 216.298 285.173 1.00 47.09 321 GLY E C 1
ATOM 683 O O . GLY A 1 321 ? 286.147 216.456 283.967 1.00 47.09 321 GLY E O 1
ATOM 684 N N . ALA A 1 322 ? 286.117 217.282 286.055 1.00 49.43 322 ALA E N 1
ATOM 685 C CA . ALA A 1 322 ? 286.612 218.585 285.639 1.00 49.43 322 ALA E CA 1
ATOM 686 C C . ALA A 1 322 ? 288.127 218.672 285.667 1.00 49.43 322 ALA E C 1
ATOM 687 O O . ALA A 1 322 ? 288.708 219.472 284.927 1.00 49.43 322 ALA E O 1
ATOM 689 N N . ALA A 1 323 ? 288.780 217.874 286.510 1.00 46.98 323 ALA E N 1
ATOM 690 C CA . ALA A 1 323 ? 290.236 217.902 286.561 1.00 46.98 323 ALA E CA 1
ATOM 691 C C . ALA A 1 323 ? 290.871 217.111 285.426 1.00 46.98 323 ALA E C 1
ATOM 692 O O . ALA A 1 323 ? 291.979 217.442 284.995 1.00 46.98 323 ALA E O 1
ATOM 694 N N . LEU A 1 324 ? 290.200 216.076 284.927 1.00 46.14 324 LEU E N 1
ATOM 695 C CA . LEU A 1 324 ? 290.772 215.216 283.890 1.00 46.14 324 LEU E CA 1
ATOM 696 C C . LEU A 1 324 ? 290.185 215.491 282.511 1.00 46.14 324 LEU E C 1
ATOM 697 O O . LEU A 1 324 ? 289.966 214.560 281.732 1.00 46.14 324 LEU E O 1
ATOM 702 N N . VAL A 1 325 ? 289.922 216.750 282.171 1.00 50.68 325 VAL E N 1
ATOM 703 C CA . VAL A 1 325 ? 289.285 217.080 280.903 1.00 50.68 325 VAL E CA 1
ATOM 704 C C . VAL A 1 325 ? 290.242 217.728 279.909 1.00 50.68 325 VAL E C 1
ATOM 705 O O . VAL A 1 325 ? 289.934 217.755 278.708 1.00 50.68 325 VAL E O 1
ATOM 709 N N . GLY A 1 326 ? 291.380 218.243 280.358 1.00 52.35 326 GLY E N 1
ATOM 710 C CA . GLY A 1 326 ? 292.352 218.841 279.467 1.00 52.35 326 GLY E CA 1
ATOM 711 C C . GLY A 1 326 ? 293.746 218.341 279.771 1.00 52.35 326 GLY E C 1
ATOM 712 O O . GLY A 1 326 ? 293.996 217.134 279.740 1.00 52.35 326 GLY E O 1
ATOM 713 N N . ARG A 1 327 ? 294.662 219.251 280.049 1.00 51.73 327 ARG E N 1
ATOM 714 C CA . ARG A 1 327 ? 295.951 218.855 280.591 1.00 51.73 327 ARG E CA 1
ATOM 715 C C . ARG A 1 327 ? 295.736 218.286 281.986 1.00 51.73 327 ARG E C 1
ATOM 716 O O . ARG A 1 327 ? 295.251 219.008 282.867 1.00 51.73 327 ARG E O 1
ATOM 724 N N . PRO A 1 328 ? 296.050 217.016 282.231 1.00 50.04 328 PRO E N 1
ATOM 725 C CA . PRO A 1 328 ? 295.815 216.435 283.562 1.00 50.04 328 PRO E CA 1
ATOM 726 C C . PRO A 1 328 ? 296.550 217.217 284.637 1.00 50.04 328 PRO E C 1
ATOM 727 O O . PRO A 1 328 ? 297.771 217.367 284.593 1.00 50.04 328 PRO E O 1
ATOM 731 N N . MET A 1 329 ? 295.793 217.719 285.606 1.00 53.78 329 MET E N 1
ATOM 732 C CA . MET A 1 329 ? 296.304 218.651 286.605 1.00 53.78 329 MET E CA 1
ATOM 733 C C . MET A 1 329 ? 295.856 218.251 288.005 1.00 53.78 329 MET E C 1
ATOM 734 O O . MET A 1 329 ? 295.379 219.069 288.793 1.00 53.78 329 MET E O 1
ATOM 739 N N . ILE A 1 330 ? 296.013 216.975 288.338 1.00 59.64 330 ILE E N 1
ATOM 740 C CA . ILE A 1 330 ? 295.734 216.479 289.685 1.00 59.64 330 ILE E CA 1
ATOM 741 C C . ILE A 1 330 ? 297.085 216.311 290.372 1.00 59.64 330 ILE E C 1
ATOM 742 O O . ILE A 1 330 ? 297.740 215.273 290.270 1.00 59.64 330 ILE E O 1
ATOM 747 N N . ASP A 1 331 ? 297.507 217.348 291.089 1.00 75.33 331 ASP E N 1
ATOM 748 C CA . ASP A 1 331 ? 298.780 217.325 291.791 1.00 75.33 331 ASP E CA 1
ATOM 749 C C . ASP A 1 331 ? 298.571 216.819 293.219 1.00 75.33 331 ASP E C 1
ATOM 750 O O . ASP A 1 331 ? 297.502 216.319 293.577 1.00 75.33 331 ASP E O 1
ATOM 755 N N . ASP A 1 332 ? 299.602 216.947 294.053 1.00 79.22 332 ASP E N 1
ATOM 756 C CA . ASP A 1 332 ? 299.607 216.273 295.346 1.00 79.22 332 ASP E CA 1
ATOM 757 C C . ASP A 1 332 ? 298.818 217.054 296.392 1.00 79.22 332 ASP E C 1
ATOM 758 O O . ASP A 1 332 ? 297.797 216.577 296.901 1.00 79.22 332 ASP E O 1
ATOM 763 N N . GLU A 1 333 ? 299.272 218.264 296.721 1.00 80.16 333 GLU E N 1
ATOM 764 C CA . GLU A 1 333 ? 298.704 218.952 297.875 1.00 80.16 333 GLU E CA 1
ATOM 765 C C . GLU A 1 333 ? 297.387 219.638 297.541 1.00 80.16 333 GLU E C 1
ATOM 766 O O . GLU A 1 333 ? 296.467 219.637 298.364 1.00 80.16 333 GLU E O 1
ATOM 772 N N . ALA A 1 334 ? 297.267 220.220 296.346 1.00 79.17 334 ALA E N 1
ATOM 773 C CA . ALA A 1 334 ? 296.008 220.850 295.966 1.00 79.17 334 ALA E CA 1
ATOM 774 C C . ALA A 1 334 ? 294.857 219.856 295.928 1.00 79.17 334 ALA E C 1
ATOM 775 O O . ALA A 1 334 ? 293.694 220.271 295.913 1.00 79.17 334 ALA E O 1
ATOM 777 N N . LEU A 1 335 ? 295.153 218.559 295.915 1.00 73.38 335 LEU E N 1
ATOM 778 C CA . LEU A 1 335 ? 294.142 217.516 296.010 1.00 73.38 335 LEU E CA 1
ATOM 779 C C . LEU A 1 335 ? 294.014 216.946 297.413 1.00 73.38 335 LEU E C 1
ATOM 780 O O . LEU A 1 335 ? 292.897 216.693 297.868 1.00 73.38 335 LEU E O 1
ATOM 785 N N . PHE A 1 336 ? 295.129 216.733 298.117 1.00 72.38 336 PHE E N 1
ATOM 786 C CA . PHE A 1 336 ? 295.027 216.166 299.457 1.00 72.38 336 PHE E CA 1
ATOM 787 C C . PHE A 1 336 ? 294.413 217.152 300.442 1.00 72.38 336 PHE E C 1
ATOM 788 O O . PHE A 1 336 ? 293.641 216.745 301.316 1.00 72.38 336 PHE E O 1
ATOM 796 N N . SER A 1 337 ? 294.729 218.441 300.327 1.00 70.35 337 SER E N 1
ATOM 797 C CA . SER A 1 337 ? 294.119 219.429 301.203 1.00 70.35 337 SER E CA 1
ATOM 798 C C . SER A 1 337 ? 292.754 219.823 300.662 1.00 70.35 337 SER E C 1
ATOM 799 O O . SER A 1 337 ? 292.446 221.011 300.530 1.00 70.35 337 SER E O 1
ATOM 802 N N . TYR A 1 338 ? 291.937 218.825 300.341 1.00 59.60 338 TYR E N 1
ATOM 803 C CA . TYR A 1 338 ? 290.544 218.999 299.945 1.00 59.60 338 TYR E CA 1
ATOM 804 C C . TYR A 1 338 ? 289.733 218.145 300.908 1.00 59.60 338 TYR E C 1
ATOM 805 O O . TYR A 1 338 ? 289.379 217.003 300.610 1.00 59.60 338 TYR E O 1
ATOM 814 N N . LEU A 1 339 ? 289.442 218.712 302.075 1.00 62.19 339 LEU E N 1
ATOM 815 C CA . LEU A 1 339 ? 288.813 217.992 303.177 1.00 62.19 339 LEU E CA 1
ATOM 816 C C . LEU A 1 339 ? 287.477 218.650 303.502 1.00 62.19 339 LEU E C 1
ATOM 817 O O . LEU A 1 339 ? 287.398 219.549 304.343 1.00 62.19 339 LEU E O 1
ATOM 822 N N . HIS A 1 340 ? 286.429 218.206 302.813 1.00 62.46 340 HIS E N 1
ATOM 823 C CA . HIS A 1 340 ? 285.086 218.359 303.346 1.00 62.46 340 HIS E CA 1
ATOM 824 C C . HIS A 1 340 ? 284.689 217.112 304.121 1.00 62.46 340 HIS E C 1
ATOM 825 O O . HIS A 1 340 ? 284.005 217.207 305.145 1.00 62.46 340 HIS E O 1
ATOM 832 N N . ASN A 1 341 ? 285.124 215.944 303.656 1.00 60.35 341 ASN E N 1
ATOM 833 C CA . ASN A 1 341 ? 285.223 214.791 304.530 1.00 60.35 341 ASN E CA 1
ATOM 834 C C . ASN A 1 341 ? 286.339 215.024 305.545 1.00 60.35 341 ASN E C 1
ATOM 835 O O . ASN A 1 341 ? 287.186 215.907 305.385 1.00 60.35 341 ASN E O 1
ATOM 840 N N . ARG A 1 342 ? 286.336 214.228 306.611 1.00 68.61 342 ARG E N 1
ATOM 841 C CA . ARG A 1 342 ? 287.421 214.304 307.582 1.00 68.61 342 ARG E CA 1
ATOM 842 C C . ARG A 1 342 ? 287.934 212.961 308.079 1.00 68.61 342 ARG E C 1
ATOM 843 O O . ARG A 1 342 ? 288.982 212.943 308.730 1.00 68.61 342 ARG E O 1
ATOM 851 N N . TYR A 1 343 ? 287.252 211.847 307.819 1.00 74.18 343 TYR E N 1
ATOM 852 C CA . TYR A 1 343 ? 287.605 210.591 308.467 1.00 74.18 343 TYR E CA 1
ATOM 853 C C . TYR A 1 343 ? 287.947 209.463 307.504 1.00 74.18 343 TYR E C 1
ATOM 854 O O . TYR A 1 343 ? 288.972 208.796 307.693 1.00 74.18 343 TYR E O 1
ATOM 863 N N . GLN A 1 344 ? 287.137 209.216 306.476 1.00 67.65 344 GLN E N 1
ATOM 864 C CA . GLN A 1 344 ? 287.336 208.030 305.645 1.00 67.65 344 GLN E CA 1
ATOM 865 C C . GLN A 1 344 ? 287.049 208.346 304.186 1.00 67.65 344 GLN E C 1
ATOM 866 O O . GLN A 1 344 ? 285.936 208.753 303.841 1.00 67.65 344 GLN E O 1
ATOM 872 N N . GLY A 1 345 ? 288.054 208.147 303.335 1.00 59.75 345 GLY E N 1
ATOM 873 C CA . GLY A 1 345 ? 287.923 208.355 301.908 1.00 59.75 345 GLY E CA 1
ATOM 874 C C . GLY A 1 345 ? 287.504 207.115 301.146 1.00 59.75 345 GLY E C 1
ATOM 875 O O . GLY A 1 345 ? 288.276 206.569 300.352 1.00 59.75 345 GLY E O 1
ATOM 876 N N . ASP A 1 346 ? 286.282 206.654 301.391 1.00 57.90 346 ASP E N 1
ATOM 877 C CA . ASP A 1 346 ? 285.662 205.605 300.592 1.00 57.90 346 ASP E CA 1
ATOM 878 C C . ASP A 1 346 ? 284.785 206.159 299.482 1.00 57.90 346 ASP E C 1
ATOM 879 O O . ASP A 1 346 ? 284.571 205.480 298.474 1.00 57.90 346 ASP E O 1
ATOM 884 N N . LEU A 1 347 ? 284.284 207.386 299.643 1.00 52.22 347 LEU E N 1
ATOM 885 C CA . LEU A 1 347 ? 283.514 208.039 298.595 1.00 52.22 347 LEU E CA 1
ATOM 886 C C . LEU A 1 347 ? 284.318 208.238 297.320 1.00 52.22 347 LEU E C 1
ATOM 887 O O . LEU A 1 347 ? 283.730 208.586 296.291 1.00 52.22 347 LEU E O 1
ATOM 892 N N . GLN A 1 348 ? 285.632 208.038 297.356 1.00 55.26 348 GLN E N 1
ATOM 893 C CA . GLN A 1 348 ? 286.447 208.013 296.148 1.00 55.26 348 GLN E CA 1
ATOM 894 C C . GLN A 1 348 ? 287.132 206.653 296.057 1.00 55.26 348 GLN E C 1
ATOM 895 O O . GLN A 1 348 ? 288.318 206.499 296.352 1.00 55.26 348 GLN E O 1
ATOM 901 N N . ALA A 1 349 ? 286.350 205.650 295.676 1.00 50.09 349 ALA E N 1
ATOM 902 C CA . ALA A 1 349 ? 286.822 204.448 295.010 1.00 50.09 349 ALA E CA 1
ATOM 903 C C . ALA A 1 349 ? 285.829 203.981 293.967 1.00 50.09 349 ALA E C 1
ATOM 904 O O . ALA A 1 349 ? 286.176 203.128 293.147 1.00 50.09 349 ALA E O 1
ATOM 906 N N . MET A 1 350 ? 284.598 204.500 293.989 1.00 54.82 350 MET E N 1
ATOM 907 C CA . MET A 1 350 ? 283.579 204.235 292.987 1.00 54.82 350 MET E CA 1
ATOM 908 C C . MET A 1 350 ? 283.237 205.460 292.154 1.00 54.82 350 MET E C 1
ATOM 909 O O . MET A 1 350 ? 282.551 205.324 291.135 1.00 54.82 350 MET E O 1
ATOM 914 N N . ALA A 1 351 ? 283.695 206.640 292.550 1.00 50.47 351 ALA E N 1
ATOM 915 C CA . ALA A 1 351 ? 283.514 207.823 291.722 1.00 50.47 351 ALA E CA 1
ATOM 916 C C . ALA A 1 351 ? 284.392 207.815 290.496 1.00 50.47 351 ALA E C 1
ATOM 917 O O . ALA A 1 351 ? 284.382 208.801 289.756 1.00 50.47 351 ALA E O 1
ATOM 919 N N . VAL A 1 352 ? 285.152 206.747 290.268 1.00 52.87 352 VAL E N 1
ATOM 920 C CA . VAL A 1 352 ? 285.859 206.538 289.015 1.00 52.87 352 VAL E CA 1
ATOM 921 C C . VAL A 1 352 ? 285.239 205.402 288.209 1.00 52.87 352 VAL E C 1
ATOM 922 O O . VAL A 1 352 ? 285.216 205.449 286.975 1.00 52.87 352 VAL E O 1
ATOM 926 N N . HIS A 1 353 ? 284.723 204.375 288.889 1.00 48.40 353 HIS E N 1
ATOM 927 C CA . HIS A 1 353 ? 283.860 203.414 288.222 1.00 48.40 353 HIS E CA 1
ATOM 928 C C . HIS A 1 353 ? 282.685 204.124 287.566 1.00 48.40 353 HIS E C 1
ATOM 929 O O . HIS A 1 353 ? 282.288 203.787 286.444 1.00 48.40 353 HIS E O 1
ATOM 936 N N . LEU A 1 354 ? 282.127 205.128 288.248 1.00 48.25 354 LEU E N 1
ATOM 937 C CA . LEU A 1 354 ? 281.024 205.885 287.665 1.00 48.25 354 LEU E CA 1
ATOM 938 C C . LEU A 1 354 ? 281.473 206.668 286.439 1.00 48.25 354 LEU E C 1
ATOM 939 O O . LEU A 1 354 ? 280.713 206.802 285.477 1.00 48.25 354 LEU E O 1
ATOM 944 N N . ILE A 1 355 ? 282.705 207.178 286.441 1.00 48.06 355 ILE E N 1
ATOM 945 C CA . ILE A 1 355 ? 283.182 207.921 285.279 1.00 48.06 355 ILE E CA 1
ATOM 946 C C . ILE A 1 355 ? 283.373 206.988 284.089 1.00 48.06 355 ILE E C 1
ATOM 947 O O . ILE A 1 355 ? 283.011 207.323 282.953 1.00 48.06 355 ILE E O 1
ATOM 952 N N . LEU A 1 356 ? 283.936 205.803 284.328 1.00 51.33 356 LEU E N 1
ATOM 953 C CA . LEU A 1 356 ? 284.050 204.817 283.255 1.00 51.33 356 LEU E CA 1
ATOM 954 C C . LEU A 1 356 ? 282.679 204.441 282.706 1.00 51.33 356 LEU E C 1
ATOM 955 O O . LEU A 1 356 ? 282.486 204.356 281.487 1.00 51.33 356 LEU E O 1
ATOM 960 N N . ALA A 1 357 ? 281.710 204.211 283.595 1.00 52.50 357 ALA E N 1
ATOM 961 C CA . ALA A 1 357 ? 280.375 203.838 283.142 1.00 52.50 357 ALA E CA 1
ATOM 962 C C . ALA A 1 357 ? 279.693 204.973 282.391 1.00 52.50 357 ALA E C 1
ATOM 963 O O . ALA A 1 357 ? 278.910 204.719 281.470 1.00 52.50 357 ALA E O 1
ATOM 965 N N . SER A 1 358 ? 279.970 206.222 282.761 1.00 54.99 358 SER E N 1
ATOM 966 C CA . SER A 1 358 ? 279.352 207.351 282.079 1.00 54.99 358 SER E CA 1
ATOM 967 C C . SER A 1 358 ? 280.012 207.659 280.747 1.00 54.99 358 SER E C 1
ATOM 968 O O . SER A 1 358 ? 279.373 208.251 279.874 1.00 54.99 358 SER E O 1
ATOM 971 N N . PHE A 1 359 ? 281.278 207.293 280.573 1.00 61.67 359 PHE E N 1
ATOM 972 C CA . PHE A 1 359 ? 281.975 207.601 279.333 1.00 61.67 359 PHE E CA 1
ATOM 973 C C . PHE A 1 359 ? 282.108 206.404 278.402 1.00 61.67 359 PHE E C 1
ATOM 974 O O . PHE A 1 359 ? 282.651 206.553 277.305 1.00 61.67 359 PHE E O 1
ATOM 982 N N . ASP A 1 360 ? 281.635 205.223 278.806 1.00 64.13 360 ASP E N 1
ATOM 983 C CA . ASP A 1 360 ? 281.498 204.135 277.840 1.00 64.13 360 ASP E CA 1
ATOM 984 C C . ASP A 1 360 ? 280.248 204.316 276.986 1.00 64.13 360 ASP E C 1
ATOM 985 O O . ASP A 1 360 ? 280.336 204.427 275.760 1.00 64.13 360 ASP E O 1
ATOM 990 N N . LEU A 1 361 ? 279.074 204.346 277.611 1.00 67.16 361 LEU E N 1
ATOM 991 C CA . LEU A 1 361 ? 277.895 204.764 276.871 1.00 67.16 361 LEU E CA 1
ATOM 992 C C . LEU A 1 361 ? 277.995 206.263 276.592 1.00 67.16 361 LEU E C 1
ATOM 993 O O . LEU A 1 361 ? 278.762 206.984 277.236 1.00 67.16 361 LEU E O 1
ATOM 998 N N . LEU A 1 362 ? 277.217 206.729 275.612 1.00 68.57 362 LEU E N 1
ATOM 999 C CA . LEU A 1 362 ? 277.418 208.046 275.013 1.00 68.57 362 LEU E CA 1
ATOM 1000 C C . LEU A 1 362 ? 278.834 208.123 274.440 1.00 68.57 362 LEU E C 1
ATOM 1001 O O . LEU A 1 362 ? 279.685 208.887 274.899 1.00 68.57 362 LEU E O 1
ATOM 1006 N N . ALA A 1 363 ? 279.054 207.299 273.414 1.00 70.02 363 ALA E N 1
ATOM 1007 C CA . ALA A 1 363 ? 280.381 206.867 272.987 1.00 70.02 363 ALA E CA 1
ATOM 1008 C C . ALA A 1 363 ? 281.366 208.020 272.876 1.00 70.02 363 ALA E C 1
ATOM 1009 O O . ALA A 1 363 ? 281.189 208.935 272.068 1.00 70.02 363 ALA E O 1
ATOM 1011 N N . ASN A 1 364 ? 282.410 207.961 273.705 1.00 72.09 364 ASN E N 1
ATOM 1012 C CA . ASN A 1 364 ? 283.541 208.874 273.641 1.00 72.09 364 ASN E CA 1
ATOM 1013 C C . ASN A 1 364 ? 284.849 208.120 273.846 1.00 72.09 364 ASN E C 1
ATOM 1014 O O . ASN A 1 364 ? 285.815 208.675 274.380 1.00 72.09 364 ASN E O 1
ATOM 1016 N N . ALA A 1 365 ? 284.892 206.854 273.430 1.00 73.99 365 ALA E N 1
ATOM 1017 C CA . ALA A 1 365 ? 286.059 205.997 273.629 1.00 73.99 365 ALA E CA 1
ATOM 1018 C C . ALA A 1 365 ? 287.174 206.363 272.647 1.00 73.99 365 ALA E C 1
ATOM 1019 O O . ALA A 1 365 ? 287.531 205.609 271.743 1.00 73.99 365 ALA E O 1
ATOM 1021 N N . VAL A 1 366 ? 287.727 207.554 272.848 1.00 71.39 366 VAL E N 1
ATOM 1022 C CA . VAL A 1 366 ? 288.806 208.048 272.004 1.00 71.39 366 VAL E CA 1
ATOM 1023 C C . VAL A 1 366 ? 290.138 207.988 272.742 1.00 71.39 366 VAL E C 1
ATOM 1024 O O . VAL A 1 366 ? 290.487 208.905 273.483 1.00 71.39 366 VAL E O 1
ATOM 1026 N N . ASN A 1 369 ? 288.082 206.689 276.090 1.00 62.15 369 ASN E N 1
ATOM 1027 C CA . ASN A 1 369 ? 289.392 207.188 276.478 1.00 62.15 369 ASN E CA 1
ATOM 1028 C C . ASN A 1 369 ? 290.109 206.192 277.375 1.00 62.15 369 ASN E C 1
ATOM 1029 O O . ASN A 1 369 ? 289.475 205.484 278.155 1.00 62.15 369 ASN E O 1
ATOM 1034 N N . GLU A 1 370 ? 291.435 206.132 277.256 1.00 54.62 370 GLU E N 1
ATOM 1035 C CA . GLU A 1 370 ? 292.247 205.441 278.245 1.00 54.62 370 GLU E CA 1
ATOM 1036 C C . GLU A 1 370 ? 292.905 206.398 279.223 1.00 54.62 370 GLU E C 1
ATOM 1037 O O . GLU A 1 370 ? 293.248 205.983 280.334 1.00 54.62 370 GLU E O 1
ATOM 1043 N N . GLY A 1 371 ? 293.084 207.663 278.841 1.00 51.12 371 GLY E N 1
ATOM 1044 C CA . GLY A 1 371 ? 293.564 208.670 279.769 1.00 51.12 371 GLY E CA 1
ATOM 1045 C C . GLY A 1 371 ? 292.720 208.809 281.015 1.00 51.12 371 GLY E C 1
ATOM 1046 O O . GLY A 1 371 ? 293.156 209.464 281.968 1.00 51.12 371 GLY E O 1
ATOM 1047 N N . ALA A 1 372 ? 291.525 208.216 281.029 1.00 47.21 372 ALA E N 1
ATOM 1048 C CA . ALA A 1 372 ? 290.689 208.128 282.216 1.00 47.21 372 ALA E CA 1
ATOM 1049 C C . ALA A 1 372 ? 290.749 206.749 282.857 1.00 47.21 372 ALA E C 1
ATOM 1050 O O . ALA A 1 372 ? 289.886 206.414 283.675 1.00 47.21 372 ALA E O 1
ATOM 1052 N N . LYS A 1 373 ? 291.736 205.935 282.485 1.00 48.20 373 LYS E N 1
ATOM 1053 C CA . LYS A 1 373 ? 292.018 204.689 283.194 1.00 48.20 373 LYS E CA 1
ATOM 1054 C C . LYS A 1 373 ? 293.171 204.909 284.173 1.00 48.20 373 LYS E C 1
ATOM 1055 O O . LYS A 1 373 ? 294.279 204.393 284.023 1.00 48.20 373 LYS E O 1
ATOM 1061 N N . THR A 1 374 ? 292.879 205.718 285.187 1.00 50.20 374 THR E N 1
ATOM 1062 C CA . THR A 1 374 ? 293.728 205.858 286.357 1.00 50.20 374 THR E CA 1
ATOM 1063 C C . THR A 1 374 ? 293.285 204.947 287.489 1.00 50.20 374 THR E C 1
ATOM 1064 O O . THR A 1 374 ? 293.841 205.025 288.587 1.00 50.20 374 THR E O 1
ATOM 1068 N N . GLY A 1 375 ? 292.291 204.093 287.243 1.00 57.79 375 GLY E N 1
ATOM 1069 C CA . GLY A 1 375 ? 291.815 203.197 288.278 1.00 57.79 375 GLY E CA 1
ATOM 1070 C C . GLY A 1 375 ? 292.872 202.230 288.767 1.00 57.79 375 GLY E C 1
ATOM 1071 O O . GLY A 1 375 ? 292.844 201.810 289.924 1.00 57.79 375 GLY E O 1
ATOM 1072 N N . HIS A 1 376 ? 293.806 201.849 287.900 1.00 61.29 376 HIS E N 1
ATOM 1073 C CA . HIS A 1 376 ? 294.841 200.899 288.286 1.00 61.29 376 HIS E CA 1
ATOM 1074 C C . HIS A 1 376 ? 296.115 201.589 288.750 1.00 61.29 376 HIS E C 1
ATOM 1075 O O . HIS A 1 376 ? 296.633 201.284 289.827 1.00 61.29 376 HIS E O 1
ATOM 1082 N N . LEU A 1 377 ? 296.627 202.519 287.949 1.00 56.46 377 LEU E N 1
ATOM 1083 C CA . LEU A 1 377 ? 297.977 203.019 288.165 1.00 56.46 377 LEU E CA 1
ATOM 1084 C C . LEU A 1 377 ? 298.029 204.085 289.250 1.00 56.46 377 LEU E C 1
ATOM 1085 O O . LEU A 1 377 ? 298.959 204.091 290.063 1.00 56.46 377 LEU E O 1
ATOM 1090 N N . LEU A 1 378 ? 297.056 204.988 289.289 1.00 52.73 378 LEU E N 1
ATOM 1091 C CA . LEU A 1 378 ? 297.047 206.047 290.298 1.00 52.73 378 LEU E CA 1
ATOM 1092 C C . LEU A 1 378 ? 296.154 205.672 291.478 1.00 52.73 378 LEU E C 1
ATOM 1093 O O . LEU A 1 378 ? 295.177 206.341 291.797 1.00 52.73 378 LEU E O 1
ATOM 1098 N N . LYS A 1 379 ? 296.527 204.579 292.142 1.00 53.02 379 LYS E N 1
ATOM 1099 C CA . LYS A 1 379 ? 295.974 204.202 293.438 1.00 53.02 379 LYS E CA 1
ATOM 1100 C C . LYS A 1 379 ? 297.062 204.152 294.496 1.00 53.02 379 LYS E C 1
ATOM 1101 O O . LYS A 1 379 ? 297.015 203.333 295.415 1.00 53.02 379 LYS E O 1
ATOM 1107 N N . SER A 1 380 ? 298.063 205.014 294.352 1.00 59.05 380 SER E N 1
ATOM 1108 C CA . SER A 1 380 ? 298.996 205.282 295.429 1.00 59.05 380 SER E CA 1
ATOM 1109 C C . SER A 1 380 ? 298.378 206.169 296.499 1.00 59.05 380 SER E C 1
ATOM 1110 O O . SER A 1 380 ? 299.000 206.375 297.546 1.00 59.05 380 SER E O 1
ATOM 1113 N N . PHE A 1 381 ? 297.168 206.684 296.257 1.00 63.61 381 PHE E N 1
ATOM 1114 C CA . PHE A 1 381 ? 296.471 207.469 297.269 1.00 63.61 381 PHE E CA 1
ATOM 1115 C C . PHE A 1 381 ? 296.281 206.673 298.549 1.00 63.61 381 PHE E C 1
ATOM 1116 O O . PHE A 1 381 ? 296.504 207.191 299.646 1.00 63.61 381 PHE E O 1
ATOM 1124 N N . LEU A 1 382 ? 295.878 205.408 298.433 1.00 63.54 382 LEU E N 1
ATOM 1125 C CA . LEU A 1 382 ? 295.623 204.612 299.628 1.00 63.54 382 LEU E CA 1
ATOM 1126 C C . LEU A 1 382 ? 296.919 204.258 300.347 1.00 63.54 382 LEU E C 1
ATOM 1127 O O . LEU A 1 382 ? 296.987 204.322 301.581 1.00 63.54 382 LEU E O 1
ATOM 1132 N N . ILE A 1 383 ? 297.962 203.890 299.600 1.00 65.91 383 ILE E N 1
ATOM 1133 C CA . ILE A 1 383 ? 299.227 203.541 300.234 1.00 65.91 383 ILE E CA 1
ATOM 1134 C C . ILE A 1 383 ? 299.913 204.764 300.822 1.00 65.91 383 ILE E C 1
ATOM 1135 O O . ILE A 1 383 ? 300.778 204.624 301.693 1.00 65.91 383 ILE E O 1
ATOM 1140 N N . ASN A 1 384 ? 299.555 205.966 300.371 1.00 71.40 384 ASN E N 1
ATOM 1141 C CA . ASN A 1 384 ? 300.065 207.187 300.980 1.00 71.40 384 ASN E CA 1
ATOM 1142 C C . ASN A 1 384 ? 299.202 207.659 302.142 1.00 71.40 384 ASN E C 1
ATOM 1143 O O . ASN A 1 384 ? 299.711 208.302 303.066 1.00 71.40 384 ASN E O 1
ATOM 1148 N N . LYS A 1 385 ? 297.910 207.337 302.121 1.00 71.56 385 LYS E N 1
ATOM 1149 C CA . LYS A 1 385 ? 296.999 207.737 303.181 1.00 71.56 385 LYS E CA 1
ATOM 1150 C C . LYS A 1 385 ? 297.058 206.808 304.383 1.00 71.56 385 LYS E C 1
ATOM 1151 O O . LYS A 1 385 ? 296.713 207.232 305.490 1.00 71.56 385 LYS E O 1
ATOM 1157 N N . VAL A 1 386 ? 297.483 205.563 304.195 1.00 76.56 386 VAL E N 1
ATOM 1158 C CA . VAL A 1 386 ? 297.642 204.638 305.316 1.00 76.56 386 VAL E CA 1
ATOM 1159 C C . VAL A 1 386 ? 298.575 205.231 306.371 1.00 76.56 386 VAL E C 1
ATOM 1160 O O . VAL A 1 386 ? 298.162 205.357 307.532 1.00 76.56 386 VAL E O 1
ATOM 1164 N N . PRO A 1 387 ? 299.823 205.634 306.043 1.00 80.16 387 PRO E N 1
ATOM 1165 C CA . PRO A 1 387 ? 300.720 206.112 307.105 1.00 80.16 387 PRO E CA 1
ATOM 1166 C C . PRO A 1 387 ? 300.407 207.522 307.585 1.00 80.16 387 PRO E C 1
ATOM 1167 O O . PRO A 1 387 ? 300.632 207.842 308.757 1.00 80.16 387 PRO E O 1
ATOM 1171 N N . LEU A 1 388 ? 299.891 208.376 306.698 1.00 83.20 388 LEU E N 1
ATOM 1172 C CA . LEU A 1 388 ? 299.575 209.744 307.093 1.00 83.20 388 LEU E CA 1
ATOM 1173 C C . LEU A 1 388 ? 298.517 209.793 308.185 1.00 83.20 388 LEU E C 1
ATOM 1174 O O . LEU A 1 388 ? 298.453 210.779 308.927 1.00 83.20 388 LEU E O 1
ATOM 1179 N N . ILE A 1 389 ? 297.693 208.757 308.307 1.00 85.47 389 ILE E N 1
ATOM 1180 C CA . ILE A 1 389 ? 296.727 208.682 309.393 1.00 85.47 389 ILE E CA 1
ATOM 1181 C C . ILE A 1 389 ? 297.287 207.763 310.470 1.00 85.47 389 ILE E C 1
ATOM 1182 O O . ILE A 1 389 ? 297.037 207.964 311.663 1.00 85.47 389 ILE E O 1
ATOM 1187 N N . LEU A 1 390 ? 298.082 206.771 310.059 1.00 91.36 390 LEU E N 1
ATOM 1188 C CA . LEU A 1 390 ? 298.689 205.849 311.013 1.00 91.36 390 LEU E CA 1
ATOM 1189 C C . LEU A 1 390 ? 299.632 206.553 311.978 1.00 91.36 390 LEU E C 1
ATOM 1190 O O . LEU A 1 390 ? 299.914 206.017 313.055 1.00 91.36 390 LEU E O 1
ATOM 1195 N N . VAL A 1 391 ? 300.121 207.741 311.617 1.00 86.99 391 VAL E N 1
ATOM 1196 C CA . VAL A 1 391 ? 301.022 208.473 312.503 1.00 86.99 391 VAL E CA 1
ATOM 1197 C C . VAL A 1 391 ? 300.370 208.738 313.857 1.00 86.99 391 VAL E C 1
ATOM 1198 O O . VAL A 1 391 ? 301.065 208.884 314.869 1.00 86.99 391 VAL E O 1
ATOM 1202 N N . GLN A 1 392 ? 299.038 208.790 313.908 1.00 89.93 392 GLN E N 1
ATOM 1203 C CA . GLN A 1 392 ? 298.341 209.032 315.169 1.00 89.93 392 GLN E CA 1
ATOM 1204 C C . GLN A 1 392 ? 297.258 208.006 315.480 1.00 89.93 392 GLN E C 1
ATOM 1205 O O . GLN A 1 392 ? 297.072 207.661 316.649 1.00 89.93 392 GLN E O 1
ATOM 1211 N N . LEU A 1 393 ? 296.542 207.511 314.473 1.00 91.77 393 LEU E N 1
ATOM 1212 C CA . LEU A 1 393 ? 295.466 206.544 314.654 1.00 91.77 393 LEU E CA 1
ATOM 1213 C C . LEU A 1 393 ? 295.844 205.239 313.966 1.00 91.77 393 LEU E C 1
ATOM 1214 O O . LEU A 1 393 ? 296.265 205.246 312.806 1.00 91.77 393 LEU E O 1
ATOM 1219 N N . VAL A 1 394 ? 295.676 204.123 314.672 1.00 99.73 394 VAL E N 1
ATOM 1220 C CA . VAL A 1 394 ? 296.163 202.833 314.194 1.00 99.73 394 VAL E CA 1
ATOM 1221 C C . VAL A 1 394 ? 294.982 201.885 313.997 1.00 99.73 394 VAL E C 1
ATOM 1222 O O . VAL A 1 394 ? 295.097 200.672 314.207 1.00 99.73 394 VAL E O 1
ATOM 1226 N N . ALA A 1 395 ? 293.834 202.431 313.602 1.00 92.77 395 ALA E N 1
ATOM 1227 C CA . ALA A 1 395 ? 292.602 201.664 313.445 1.00 92.77 395 ALA E CA 1
ATOM 1228 C C . ALA A 1 395 ? 291.945 201.972 312.106 1.00 92.77 395 ALA E C 1
ATOM 1229 O O . ALA A 1 395 ? 290.757 202.288 312.024 1.00 92.77 395 ALA E O 1
ATOM 1231 N N . TYR A 1 396 ? 292.723 201.893 311.028 1.00 82.29 396 TYR E N 1
ATOM 1232 C CA . TYR A 1 396 ? 292.214 202.192 309.693 1.00 82.29 396 TYR E CA 1
ATOM 1233 C C . TYR A 1 396 ? 291.751 200.930 308.967 1.00 82.29 396 TYR E C 1
ATOM 1234 O O . TYR A 1 396 ? 290.605 200.853 308.516 1.00 82.29 396 TYR E O 1
ATOM 1243 N N . ALA A 1 397 ? 292.639 199.941 308.842 1.00 80.88 397 ALA E N 1
ATOM 1244 C CA . ALA A 1 397 ? 292.324 198.640 308.246 1.00 80.88 397 ALA E CA 1
ATOM 1245 C C . ALA A 1 397 ? 291.790 198.792 306.820 1.00 80.88 397 ALA E C 1
ATOM 1246 O O . ALA A 1 397 ? 290.635 198.487 306.522 1.00 80.88 397 ALA E O 1
ATOM 1248 N N . ALA A 1 398 ? 292.665 199.270 305.933 1.00 78.73 398 ALA E N 1
ATOM 1249 C CA . ALA A 1 398 ? 292.266 199.521 304.552 1.00 78.73 398 ALA E CA 1
ATOM 1250 C C . ALA A 1 398 ? 291.864 198.252 303.813 1.00 78.73 398 ALA E C 1
ATOM 1251 O O . ALA A 1 398 ? 291.197 198.342 302.779 1.00 78.73 398 ALA E O 1
ATOM 1253 N N . THR A 1 399 ? 292.258 197.078 304.311 1.00 81.05 399 THR E N 1
ATOM 1254 C CA . THR A 1 399 ? 291.925 195.835 303.621 1.00 81.05 399 THR E CA 1
ATOM 1255 C C . THR A 1 399 ? 290.421 195.603 303.602 1.00 81.05 399 THR E C 1
ATOM 1256 O O . THR A 1 399 ? 289.875 195.103 302.613 1.00 81.05 399 THR E O 1
ATOM 1260 N N . THR A 1 400 ? 289.733 195.973 304.678 1.00 78.24 400 THR E N 1
ATOM 1261 C CA . THR A 1 400 ? 288.287 195.843 304.763 1.00 78.24 400 THR E CA 1
ATOM 1262 C C . THR A 1 400 ? 287.564 197.145 304.451 1.00 78.24 400 THR E C 1
ATOM 1263 O O . THR A 1 400 ? 286.362 197.252 304.711 1.00 78.24 400 THR E O 1
ATOM 1267 N N . MET A 1 401 ? 288.266 198.135 303.902 1.00 75.33 401 MET E N 1
ATOM 1268 C CA . MET A 1 401 ? 287.634 199.414 303.601 1.00 75.33 401 MET E CA 1
ATOM 1269 C C . MET A 1 401 ? 286.838 199.345 302.305 1.00 75.33 401 MET E C 1
ATOM 1270 O O . MET A 1 401 ? 285.623 199.552 302.298 1.00 75.33 401 MET E O 1
ATOM 1275 N N . TYR A 1 402 ? 287.507 199.068 301.198 1.00 75.57 402 TYR E N 1
ATOM 1276 C CA . TYR A 1 402 ? 286.812 199.039 299.919 1.00 75.57 402 TYR E CA 1
ATOM 1277 C C . TYR A 1 402 ? 285.910 197.819 299.716 1.00 75.57 402 TYR E C 1
ATOM 1278 O O . TYR A 1 402 ? 284.895 197.949 299.026 1.00 75.57 402 TYR E O 1
ATOM 1287 N N . PRO A 1 403 ? 286.196 196.618 300.281 1.00 77.64 403 PRO E N 1
ATOM 1288 C CA . PRO A 1 403 ? 285.318 195.474 299.986 1.00 77.64 403 PRO E CA 1
ATOM 1289 C C . PRO A 1 403 ? 283.879 195.618 300.466 1.00 77.64 403 PRO E C 1
ATOM 1290 O O . PRO A 1 403 ? 283.097 194.679 300.300 1.00 77.64 403 PRO E O 1
ATOM 1294 N N . PHE A 1 404 ? 283.505 196.754 301.061 1.00 76.71 404 PHE E N 1
ATOM 1295 C CA . PHE A 1 404 ? 282.097 197.125 301.130 1.00 76.71 404 PHE E CA 1
ATOM 1296 C C . PHE A 1 404 ? 281.779 198.289 300.201 1.00 76.71 404 PHE E C 1
ATOM 1297 O O . PHE A 1 404 ? 280.672 198.833 300.252 1.00 76.71 404 PHE E O 1
ATOM 1305 N N . ASN A 1 405 ? 282.724 198.668 299.344 1.00 69.83 405 ASN E N 1
ATOM 1306 C CA . ASN A 1 405 ? 282.467 199.526 298.196 1.00 69.83 405 ASN E CA 1
ATOM 1307 C C . ASN A 1 405 ? 282.362 198.743 296.897 1.00 69.83 405 ASN E C 1
ATOM 1308 O O . ASN A 1 405 ? 281.501 199.038 296.064 1.00 69.83 405 ASN E O 1
ATOM 1313 N N . ALA A 1 406 ? 283.209 197.741 296.715 1.00 72.13 406 ALA E N 1
ATOM 1314 C CA . ALA A 1 406 ? 283.222 196.898 295.527 1.00 72.13 406 ALA E CA 1
ATOM 1315 C C . ALA A 1 406 ? 282.068 195.945 295.493 1.00 72.13 406 ALA E C 1
ATOM 1316 O O . ALA A 1 406 ? 282.048 195.030 294.667 1.00 72.13 406 ALA E O 1
ATOM 1318 N N . GLU A 1 407 ? 281.111 196.135 296.394 1.00 76.24 407 GLU E N 1
ATOM 1319 C CA . GLU A 1 407 ? 279.824 195.463 296.339 1.00 76.24 407 GLU E CA 1
ATOM 1320 C C . GLU A 1 407 ? 278.718 196.381 295.843 1.00 76.24 407 GLU E C 1
ATOM 1321 O O . GLU A 1 407 ? 277.565 195.950 295.755 1.00 76.24 407 GLU E O 1
ATOM 1327 N N . MET A 1 408 ? 279.040 197.629 295.514 1.00 72.95 408 MET E N 1
ATOM 1328 C CA . MET A 1 408 ? 278.055 198.640 295.157 1.00 72.95 408 MET E CA 1
ATOM 1329 C C . MET A 1 408 ? 278.284 199.168 293.747 1.00 72.95 408 MET E C 1
ATOM 1330 O O . MET A 1 408 ? 278.234 200.373 293.498 1.00 72.95 408 MET E O 1
ATOM 1335 N N . CYS A 1 409 ? 278.544 198.266 292.805 1.00 75.34 409 CYS E N 1
ATOM 1336 C CA . CYS A 1 409 ? 278.595 198.607 291.392 1.00 75.34 409 CYS E CA 1
ATOM 1337 C C . CYS A 1 409 ? 277.930 197.492 290.599 1.00 75.34 409 CYS E C 1
ATOM 1338 O O . CYS A 1 409 ? 277.963 196.326 291.000 1.00 75.34 409 CYS E O 1
ATOM 1341 N N . ILE A 1 410 ? 277.309 197.863 289.476 1.00 76.79 410 ILE E N 1
ATOM 1342 C CA . ILE A 1 410 ? 276.522 196.903 288.713 1.00 76.79 410 ILE E CA 1
ATOM 1343 C C . ILE A 1 410 ? 277.406 195.766 288.217 1.00 76.79 410 ILE E C 1
ATOM 1344 O O . ILE A 1 410 ? 278.603 195.939 287.961 1.00 76.79 410 ILE E O 1
ATOM 1349 N N . THR A 1 411 ? 276.804 194.586 288.078 1.00 80.02 411 THR E N 1
ATOM 1350 C CA . THR A 1 411 ? 277.511 193.398 287.623 1.00 80.02 411 THR E CA 1
ATOM 1351 C C . THR A 1 411 ? 277.157 193.032 286.189 1.00 80.02 411 THR E C 1
ATOM 1352 O O . THR A 1 411 ? 277.326 191.878 285.785 1.00 80.02 411 THR E O 1
ATOM 1356 N N . GLU A 1 412 ? 276.661 193.991 285.414 1.00 83.67 412 GLU E N 1
ATOM 1357 C CA . GLU A 1 412 ? 276.413 193.803 283.991 1.00 83.67 412 GLU E CA 1
ATOM 1358 C C . GLU A 1 412 ? 277.380 194.579 283.116 1.00 83.67 412 GLU E C 1
ATOM 1359 O O . GLU A 1 412 ? 277.835 194.058 282.097 1.00 83.67 412 GLU E O 1
ATOM 1365 N N . ALA A 1 413 ? 277.707 195.816 283.489 1.00 77.08 413 ALA E N 1
ATOM 1366 C CA . ALA A 1 413 ? 278.715 196.568 282.753 1.00 77.08 413 ALA E CA 1
ATOM 1367 C C . ALA A 1 413 ? 280.119 196.184 283.208 1.00 77.08 413 ALA E C 1
ATOM 1368 O O . ALA A 1 413 ? 280.918 195.665 282.422 1.00 77.08 413 ALA E O 1
ATOM 1370 N N . LEU A 1 414 ? 280.429 196.416 284.481 1.00 67.04 414 LEU E N 1
ATOM 1371 C CA . LEU A 1 414 ? 281.741 196.087 285.036 1.00 67.04 414 LEU E CA 1
ATOM 1372 C C . LEU A 1 414 ? 281.671 194.660 285.561 1.00 67.04 414 LEU E C 1
ATOM 1373 O O . LEU A 1 414 ? 281.338 194.415 286.720 1.00 67.04 414 LEU E O 1
ATOM 1378 N N . ASN A 1 415 ? 282.005 193.707 284.698 1.00 77.03 415 ASN E N 1
ATOM 1379 C CA . ASN A 1 415 ? 281.778 192.294 284.973 1.00 77.03 415 ASN E CA 1
ATOM 1380 C C . ASN A 1 415 ? 282.772 191.794 286.022 1.00 77.03 415 ASN E C 1
ATOM 1381 O O . ASN A 1 415 ? 283.561 192.553 286.589 1.00 77.03 415 ASN E O 1
ATOM 1386 N N . GLN A 1 416 ? 282.735 190.486 286.291 1.00 83.12 416 GLN E N 1
ATOM 1387 C CA . GLN A 1 416 ? 283.491 189.892 287.383 1.00 83.12 416 GLN E CA 1
ATOM 1388 C C . GLN A 1 416 ? 284.534 188.873 286.947 1.00 83.12 416 GLN E C 1
ATOM 1389 O O . GLN A 1 416 ? 285.211 188.307 287.814 1.00 83.12 416 GLN E O 1
ATOM 1395 N N . VAL A 1 417 ? 284.684 188.615 285.652 1.00 88.05 417 VAL E N 1
ATOM 1396 C CA . VAL A 1 417 ? 285.686 187.664 285.178 1.00 88.05 417 VAL E CA 1
ATOM 1397 C C . VAL A 1 417 ? 286.456 188.246 283.999 1.00 88.05 417 VAL E C 1
ATOM 1398 O O . VAL A 1 417 ? 285.880 188.546 282.955 1.00 88.05 417 VAL E O 1
ATOM 1402 N N . ASN A 1 438 ? 285.805 197.562 275.588 1.00 63.16 438 ASN E N 1
ATOM 1403 C CA . ASN A 1 438 ? 285.009 196.680 276.430 1.00 63.16 438 ASN E CA 1
ATOM 1404 C C . ASN A 1 438 ? 285.397 196.876 277.894 1.00 63.16 438 ASN E C 1
ATOM 1405 O O . ASN A 1 438 ? 286.248 197.709 278.204 1.00 63.16 438 ASN E O 1
ATOM 1410 N N . ASP A 1 439 ? 284.779 196.110 278.794 1.00 62.24 439 ASP E N 1
ATOM 1411 C CA . ASP A 1 439 ? 284.961 196.293 280.231 1.00 62.24 439 ASP E CA 1
ATOM 1412 C C . ASP A 1 439 ? 285.220 194.949 280.902 1.00 62.24 439 ASP E C 1
ATOM 1413 O O . ASP A 1 439 ? 284.326 194.100 280.972 1.00 62.24 439 ASP E O 1
ATOM 1418 N N . SER A 1 440 ? 286.444 194.763 281.388 1.00 69.43 440 SER E N 1
ATOM 1419 C CA . SER A 1 440 ? 286.813 193.649 282.257 1.00 69.43 440 SER E CA 1
ATOM 1420 C C . SER A 1 440 ? 287.687 194.174 283.393 1.00 69.43 440 SER E C 1
ATOM 1421 O O . SER A 1 440 ? 288.740 193.621 283.711 1.00 69.43 440 SER E O 1
ATOM 1424 N N . VAL A 1 441 ? 287.246 195.265 284.015 1.00 66.63 441 VAL E N 1
ATOM 1425 C CA . VAL A 1 441 ? 288.122 196.062 284.866 1.00 66.63 441 VAL E CA 1
ATOM 1426 C C . VAL A 1 441 ? 288.172 195.566 286.311 1.00 66.63 441 VAL E C 1
ATOM 1427 O O . VAL A 1 441 ? 289.162 195.805 287.010 1.00 66.63 441 VAL E O 1
ATOM 1431 N N . ARG A 1 442 ? 287.121 194.898 286.790 1.00 66.94 442 ARG E N 1
ATOM 1432 C CA . ARG A 1 442 ? 287.111 194.473 288.187 1.00 66.94 442 ARG E CA 1
ATOM 1433 C C . ARG A 1 442 ? 288.156 193.397 288.446 1.00 66.94 442 ARG E C 1
ATOM 1434 O O . ARG A 1 442 ? 288.816 193.405 289.491 1.00 66.94 442 ARG E O 1
ATOM 1442 N N . GLN A 1 443 ? 288.323 192.464 287.507 1.00 71.51 443 GLN E N 1
ATOM 1443 C CA . GLN A 1 443 ? 289.292 191.392 287.691 1.00 71.51 443 GLN E CA 1
ATOM 1444 C C . GLN A 1 443 ? 290.722 191.907 287.713 1.00 71.51 443 GLN E C 1
ATOM 1445 O O . GLN A 1 443 ? 291.613 191.215 288.217 1.00 71.51 443 GLN E O 1
ATOM 1451 N N . ASP A 1 444 ? 290.961 193.110 287.192 1.00 68.49 444 ASP E N 1
ATOM 1452 C CA . ASP A 1 444 ? 292.310 193.635 287.065 1.00 68.49 444 ASP E CA 1
ATOM 1453 C C . ASP A 1 444 ? 292.625 194.773 288.023 1.00 68.49 444 ASP E C 1
ATOM 1454 O O . ASP A 1 444 ? 293.805 195.029 288.275 1.00 68.49 444 ASP E O 1
ATOM 1459 N N . PHE A 1 445 ? 291.619 195.467 288.551 1.00 62.78 445 PHE E N 1
ATOM 1460 C CA . PHE A 1 445 ? 291.898 196.488 289.553 1.00 62.78 445 PHE E CA 1
ATOM 1461 C C . PHE A 1 445 ? 292.527 195.840 290.778 1.00 62.78 445 PHE E C 1
ATOM 1462 O O . PHE A 1 445 ? 293.703 196.070 291.074 1.00 62.78 445 PHE E O 1
ATOM 1470 N N . CYS A 1 446 ? 291.757 195.014 291.479 1.00 70.56 446 CYS E N 1
ATOM 1471 C CA . CYS A 1 446 ? 292.310 194.227 292.564 1.00 70.56 446 CYS E CA 1
ATOM 1472 C C . CYS A 1 446 ? 293.133 193.074 291.997 1.00 70.56 446 CYS E C 1
ATOM 1473 O O . CYS A 1 446 ? 293.078 192.766 290.804 1.00 70.56 446 CYS E O 1
ATOM 1476 N N . PHE A 1 447 ? 293.943 192.468 292.865 1.00 75.09 447 PHE E N 1
ATOM 1477 C CA . PHE A 1 447 ? 294.793 191.333 292.514 1.00 75.09 447 PHE E CA 1
ATOM 1478 C C . PHE A 1 447 ? 295.893 191.745 291.540 1.00 75.09 447 PHE E C 1
ATOM 1479 O O . PHE A 1 447 ? 296.776 190.948 291.209 1.00 75.09 447 PHE E O 1
ATOM 1487 N N . ALA A 1 448 ? 295.868 192.997 291.099 1.00 74.66 448 ALA E N 1
ATOM 1488 C CA . ALA A 1 448 ? 296.948 193.552 290.299 1.00 74.66 448 ALA E CA 1
ATOM 1489 C C . ALA A 1 448 ? 297.399 194.925 290.758 1.00 74.66 448 ALA E C 1
ATOM 1490 O O . ALA A 1 448 ? 298.535 195.305 290.457 1.00 74.66 448 ALA E O 1
ATOM 1492 N N . CYS A 1 449 ? 296.567 195.680 291.474 1.00 71.84 449 CYS E N 1
ATOM 1493 C CA . CYS A 1 449 ? 297.018 196.885 292.142 1.00 71.84 449 CYS E CA 1
ATOM 1494 C C . CYS A 1 449 ? 296.874 196.812 293.652 1.00 71.84 449 CYS E C 1
ATOM 1495 O O . CYS A 1 449 ? 297.638 197.477 294.358 1.00 71.84 449 CYS E O 1
ATOM 1498 N N . GLN A 1 450 ? 295.948 196.005 294.166 1.00 72.47 450 GLN E N 1
ATOM 1499 C CA . GLN A 1 450 ? 295.763 195.845 295.600 1.00 72.47 450 GLN E CA 1
ATOM 1500 C C . GLN A 1 450 ? 296.548 194.666 296.157 1.00 72.47 450 GLN E C 1
ATOM 1501 O O . GLN A 1 450 ? 296.224 194.166 297.239 1.00 72.47 450 GLN E O 1
ATOM 1507 N N . LEU A 1 451 ? 297.559 194.207 295.433 1.00 72.28 451 LEU E N 1
ATOM 1508 C CA . LEU A 1 451 ? 298.616 193.384 295.997 1.00 72.28 451 LEU E CA 1
ATOM 1509 C C . LEU A 1 451 ? 299.973 194.056 295.932 1.00 72.28 451 LEU E C 1
ATOM 1510 O O . LEU A 1 451 ? 300.830 193.767 296.767 1.00 72.28 451 LEU E O 1
ATOM 1515 N N . HIS A 1 452 ? 300.186 194.950 294.968 1.00 73.86 452 HIS E N 1
ATOM 1516 C CA . HIS A 1 452 ? 301.375 195.796 294.940 1.00 73.86 452 HIS E CA 1
ATOM 1517 C C . HIS A 1 452 ? 301.157 196.917 295.950 1.00 73.86 452 HIS E C 1
ATOM 1518 O O . HIS A 1 452 ? 300.795 198.049 295.618 1.00 73.86 452 HIS E O 1
ATOM 1525 N N . GLY A 1 453 ? 301.388 196.586 297.215 1.00 78.26 453 GLY E N 1
ATOM 1526 C CA . GLY A 1 453 ? 301.127 197.516 298.290 1.00 78.26 453 GLY E CA 1
ATOM 1527 C C . GLY A 1 453 ? 300.480 196.852 299.484 1.00 78.26 453 GLY E C 1
ATOM 1528 O O . GLY A 1 453 ? 300.106 197.528 300.447 1.00 78.26 453 GLY E O 1
ATOM 1529 N N . LEU A 1 454 ? 300.342 195.528 299.425 1.00 79.64 454 LEU E N 1
ATOM 1530 C CA . LEU A 1 454 ? 299.826 194.709 300.524 1.00 79.64 454 LEU E CA 1
ATOM 1531 C C . LEU A 1 454 ? 298.527 195.286 301.095 1.00 79.64 454 LEU E C 1
ATOM 1532 O O . LEU A 1 454 ? 298.418 195.638 302.269 1.00 79.64 454 LEU E O 1
ATOM 1537 N N . LEU A 1 455 ? 297.520 195.359 300.228 1.00 75.26 455 LEU E N 1
ATOM 1538 C CA . LEU A 1 455 ? 296.209 195.868 300.605 1.00 75.26 455 LEU E CA 1
ATOM 1539 C C . LEU A 1 455 ? 295.099 194.848 300.385 1.00 75.26 455 LEU E C 1
ATOM 1540 O O . LEU A 1 455 ? 293.920 195.188 300.544 1.00 75.26 455 LEU E O 1
ATOM 1545 N N . SER A 1 456 ? 295.438 193.612 300.020 1.00 75.89 456 SER E N 1
ATOM 1546 C CA . SER A 1 456 ? 294.441 192.550 299.902 1.00 75.89 456 SER E CA 1
ATOM 1547 C C . SER A 1 456 ? 295.150 191.207 299.891 1.00 75.89 456 SER E C 1
ATOM 1548 O O . SER A 1 456 ? 295.978 190.953 299.012 1.00 75.89 456 SER E O 1
ATOM 1551 N N . GLN A 1 457 ? 294.827 190.353 300.858 1.00 80.96 457 GLN E N 1
ATOM 1552 C CA . GLN A 1 457 ? 295.312 188.983 300.896 1.00 80.96 457 GLN E CA 1
ATOM 1553 C C . GLN A 1 457 ? 294.119 188.046 300.987 1.00 80.96 457 GLN E C 1
ATOM 1554 O O . GLN A 1 457 ? 293.084 188.393 301.562 1.00 80.96 457 GLN E O 1
ATOM 1560 N N . ALA A 1 458 ? 294.278 186.851 300.418 1.00 82.97 458 ALA E N 1
ATOM 1561 C CA . ALA A 1 458 ? 293.168 185.914 300.251 1.00 82.97 458 ALA E CA 1
ATOM 1562 C C . ALA A 1 458 ? 291.997 186.593 299.543 1.00 82.97 458 ALA E C 1
ATOM 1563 O O . ALA A 1 458 ? 290.830 186.401 299.893 1.00 82.97 458 ALA E O 1
ATOM 1565 N N . ALA A 1 459 ? 292.321 187.400 298.531 1.00 86.93 459 ALA E N 1
ATOM 1566 C CA . ALA A 1 459 ? 291.327 188.159 297.773 1.00 86.93 459 ALA E CA 1
ATOM 1567 C C . ALA A 1 459 ? 290.603 187.248 296.782 1.00 86.93 459 ALA E C 1
ATOM 1568 O O . ALA A 1 459 ? 290.689 187.400 295.565 1.00 86.9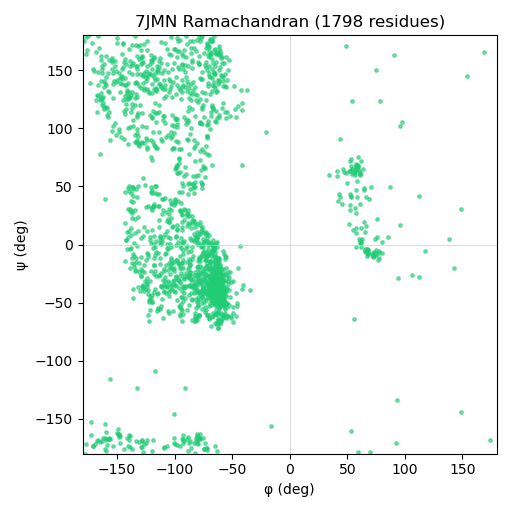3 459 ALA E O 1
ATOM 1570 N N . ILE A 1 460 ? 289.879 186.280 297.334 1.00 91.39 460 ILE E N 1
ATOM 1571 C CA . ILE A 1 460 ? 289.142 185.327 296.514 1.00 91.39 460 ILE E CA 1
ATOM 1572 C C . ILE A 1 460 ? 287.720 185.805 296.248 1.00 91.39 460 ILE E C 1
ATOM 1573 O O . ILE A 1 460 ? 287.245 185.762 295.110 1.00 91.39 460 ILE E O 1
ATOM 1578 N N . GLU A 1 461 ? 287.011 186.273 297.275 1.00 92.54 461 GLU E N 1
ATOM 1579 C CA . GLU A 1 461 ? 285.702 186.882 297.090 1.00 92.54 461 GLU E CA 1
ATOM 1580 C C . GLU A 1 461 ? 285.791 188.382 296.838 1.00 92.54 461 GLU E C 1
ATOM 1581 O O . GLU A 1 461 ? 284.776 189.079 296.944 1.00 92.54 461 GLU E O 1
ATOM 1587 N N . THR A 1 462 ? 286.977 188.884 296.500 1.00 89.37 462 THR E N 1
ATOM 1588 C CA . THR A 1 462 ? 287.203 190.302 296.224 1.00 89.37 462 THR E CA 1
ATOM 1589 C C . THR A 1 462 ? 286.733 191.196 297.362 1.00 89.37 462 THR E C 1
ATOM 1590 O O . THR A 1 462 ? 286.097 192.221 297.129 1.00 89.37 462 THR E O 1
ATOM 1594 N N . GLY A 1 465 ? 306.461 191.622 290.421 1.00 78.24 465 GLY E N 1
ATOM 1595 C CA . GLY A 1 465 ? 307.671 192.431 290.483 1.00 78.24 465 GLY E CA 1
ATOM 1596 C C . GLY A 1 465 ? 307.347 193.865 290.876 1.00 78.24 465 GLY E C 1
ATOM 1597 O O . GLY A 1 465 ? 306.979 194.681 290.034 1.00 78.24 465 GLY E O 1
ATOM 1598 N N . ASP A 1 466 ? 307.486 194.167 292.168 1.00 77.92 466 ASP E N 1
ATOM 1599 C CA . ASP A 1 466 ? 307.246 195.513 292.687 1.00 77.92 466 ASP E CA 1
ATOM 1600 C C . ASP A 1 466 ? 308.452 196.396 292.366 1.00 77.92 466 ASP E C 1
ATOM 1601 O O . ASP A 1 466 ? 309.266 196.744 293.224 1.00 77.92 466 ASP E O 1
ATOM 1606 N N . ILE A 1 467 ? 308.565 196.744 291.083 1.00 77.76 467 ILE E N 1
ATOM 1607 C CA . ILE A 1 467 ? 309.630 197.638 290.651 1.00 77.76 467 ILE E CA 1
ATOM 1608 C C . ILE A 1 467 ? 309.457 198.985 291.338 1.00 77.76 467 ILE E C 1
ATOM 1609 O O . ILE A 1 467 ? 308.333 199.465 291.539 1.00 77.76 467 ILE E O 1
ATOM 1614 N N . THR A 1 468 ? 310.570 199.592 291.724 1.00 76.08 468 THR E N 1
ATOM 1615 C CA . THR A 1 468 ? 310.555 200.759 292.593 1.00 76.08 468 THR E CA 1
ATOM 1616 C C . THR A 1 468 ? 311.201 201.954 291.903 1.00 76.08 468 THR E C 1
ATOM 1617 O O . THR A 1 468 ? 311.625 201.889 290.748 1.00 76.08 468 THR E O 1
ATOM 1621 N N . TYR A 1 469 ? 311.271 203.058 292.644 1.00 73.51 469 TYR E N 1
ATOM 1622 C CA . TYR A 1 469 ? 311.853 204.315 292.191 1.00 73.51 469 TYR E CA 1
ATOM 1623 C C . TYR A 1 469 ? 313.372 204.261 292.085 1.00 73.51 469 TYR E C 1
ATOM 1624 O O . TYR A 1 469 ? 313.990 205.275 291.745 1.00 73.51 469 TYR E O 1
ATOM 1633 N N . GLN A 1 470 ? 313.991 203.116 292.356 1.00 77.76 470 GLN E N 1
ATOM 1634 C CA . GLN A 1 470 ? 315.437 202.954 292.260 1.00 77.76 470 GLN E CA 1
ATOM 1635 C C . GLN A 1 470 ? 315.804 201.994 291.135 1.00 77.76 470 GLN E C 1
ATOM 1636 O O . GLN A 1 470 ? 316.663 201.123 291.281 1.00 77.76 470 GLN E O 1
ATOM 1642 N N . SER A 1 471 ? 315.134 202.155 289.998 1.00 80.73 471 SER E N 1
ATOM 1643 C CA . SER A 1 471 ? 315.485 201.490 288.748 1.00 80.73 471 SER E CA 1
ATOM 1644 C C . SER A 1 471 ? 316.312 202.414 287.877 1.00 80.73 471 SER E C 1
ATOM 1645 O O . SER A 1 471 ? 316.156 202.450 286.654 1.00 80.73 471 SER E O 1
ATOM 1648 N N . LEU A 1 472 ? 317.191 203.190 288.503 1.00 81.96 472 LEU E N 1
ATOM 1649 C CA . LEU A 1 472 ? 317.960 204.208 287.806 1.00 81.96 472 LEU E CA 1
ATOM 1650 C C . LEU A 1 472 ? 319.469 203.977 287.825 1.00 81.96 472 LEU E C 1
ATOM 1651 O O . LEU A 1 472 ? 320.213 204.883 288.220 1.00 81.96 472 LEU E O 1
ATOM 1656 N N . PRO A 1 473 ? 319.970 202.796 287.467 1.00 88.56 473 PRO E N 1
ATOM 1657 C CA . PRO A 1 473 ? 321.316 202.712 286.902 1.00 88.56 473 PRO E CA 1
ATOM 1658 C C . PRO A 1 473 ? 321.275 202.694 285.383 1.00 88.56 473 PRO E C 1
ATOM 1659 O O . PRO A 1 473 ? 321.476 201.631 284.777 1.00 88.56 473 PRO E O 1
ATOM 1663 N N . PRO A 1 474 ? 321.014 203.842 284.709 1.00 92.60 474 PRO E N 1
ATOM 1664 C CA . PRO A 1 474 ? 320.967 203.852 283.243 1.00 92.60 474 PRO E CA 1
ATOM 1665 C C . PRO A 1 474 ? 322.354 203.984 282.623 1.00 92.60 474 PRO E C 1
ATOM 1666 O O . PRO A 1 474 ? 322.564 204.747 281.680 1.00 92.60 474 PRO E O 1
ATOM 1670 N N . GLU A 1 475 ? 323.306 203.234 283.159 1.00 96.02 475 GLU E N 1
ATOM 1671 C CA . GLU A 1 475 ? 324.687 203.270 282.703 1.00 96.02 475 GLU E CA 1
ATOM 1672 C C . GLU A 1 475 ? 325.222 201.899 282.337 1.00 96.02 475 GLU E C 1
ATOM 1673 O O . GLU A 1 475 ? 325.947 201.769 281.348 1.00 96.02 475 GLU E O 1
ATOM 1679 N N . GLY A 1 476 ? 324.883 200.869 283.104 1.00 101.32 476 GLY E N 1
ATOM 1680 C CA . GLY A 1 476 ? 325.162 199.512 282.695 1.00 101.32 476 GLY E CA 1
ATOM 1681 C C . GLY A 1 476 ? 324.198 198.962 281.675 1.00 101.32 476 GLY E C 1
ATOM 1682 O O . GLY A 1 476 ? 324.335 197.813 281.247 1.00 101.32 476 GLY E O 1
ATOM 1683 N N . ARG A 1 477 ? 323.221 199.766 281.268 1.00 101.80 477 ARG E N 1
ATOM 1684 C CA . ARG A 1 477 ? 322.198 199.366 280.312 1.00 101.80 477 ARG E CA 1
ATOM 1685 C C . ARG A 1 477 ? 321.504 200.631 279.832 1.00 101.80 477 ARG E C 1
ATOM 1686 O O . ARG A 1 477 ? 321.700 201.716 280.386 1.00 101.80 477 ARG E O 1
ATOM 1694 N N . TYR A 1 478 ? 320.696 200.482 278.787 1.00 101.08 478 TYR E N 1
ATOM 1695 C CA . TYR A 1 478 ? 319.930 201.594 278.235 1.00 101.08 478 TYR E CA 1
ATOM 1696 C C . TYR A 1 478 ? 318.507 201.145 277.927 1.00 101.08 478 TYR E C 1
ATOM 1697 O O . TYR A 1 478 ? 317.974 201.371 276.840 1.00 101.08 478 TYR E O 1
ATOM 1706 N N . VAL A 1 479 ? 317.876 200.493 278.903 1.00 93.06 479 VAL E N 1
ATOM 1707 C CA . VAL A 1 479 ? 316.517 199.981 278.770 1.00 93.06 479 VAL E CA 1
ATOM 1708 C C . VAL A 1 479 ? 315.515 201.128 278.744 1.00 93.06 479 VAL E C 1
ATOM 1709 O O . VAL A 1 479 ? 314.303 200.905 278.630 1.00 93.06 479 VAL E O 1
ATOM 1713 N N . LYS A 1 480 ? 316.008 202.363 278.845 1.00 89.56 480 LYS E N 1
ATOM 1714 C CA . LYS A 1 480 ? 315.140 203.534 278.830 1.00 89.56 480 LYS E CA 1
ATOM 1715 C C . LYS A 1 480 ? 314.416 203.720 277.508 1.00 89.56 480 LYS E C 1
ATOM 1716 O O . LYS A 1 480 ? 313.653 204.680 277.373 1.00 89.56 480 LYS E O 1
ATOM 1722 N N . GLU A 1 481 ? 314.644 202.840 276.535 1.00 91.66 481 GLU E N 1
ATOM 1723 C CA . GLU A 1 481 ? 313.825 202.757 275.337 1.00 91.66 481 GLU E CA 1
ATOM 1724 C C . GLU A 1 481 ? 312.909 201.543 275.372 1.00 91.66 481 GLU E C 1
ATOM 1725 O O . GLU A 1 481 ? 312.243 201.246 274.376 1.00 91.66 481 GLU E O 1
ATOM 1731 N N . GLN A 1 482 ? 312.878 200.829 276.493 1.00 87.45 482 GLN E N 1
ATOM 1732 C CA . GLN A 1 482 ? 311.845 199.849 276.799 1.00 87.45 482 GLN E CA 1
ATOM 1733 C C . GLN A 1 482 ? 310.886 200.341 277.867 1.00 87.45 482 GLN E C 1
ATOM 1734 O O . GLN A 1 482 ? 309.689 200.046 277.808 1.00 87.45 482 GLN E O 1
ATOM 1740 N N . LEU A 1 483 ? 311.395 201.083 278.851 1.00 79.08 483 LEU E N 1
ATOM 1741 C CA . LEU A 1 483 ? 310.512 201.775 279.781 1.00 79.08 483 LEU E CA 1
ATOM 1742 C C . LEU A 1 483 ? 309.568 202.703 279.030 1.00 79.08 483 LEU E C 1
ATOM 1743 O O . LEU A 1 483 ? 308.355 202.698 279.263 1.00 79.08 483 LEU E O 1
ATOM 1748 N N . VAL A 1 484 ? 310.112 203.504 278.114 1.00 74.51 484 VAL E N 1
ATOM 1749 C CA . VAL A 1 484 ? 309.311 204.437 277.339 1.00 74.51 484 VAL E CA 1
ATOM 1750 C C . VAL A 1 484 ? 308.325 203.731 276.424 1.00 74.51 484 VAL E C 1
ATOM 1751 O O . VAL A 1 484 ? 307.403 204.367 275.907 1.00 74.51 484 VAL E O 1
ATOM 1755 N N . GLN A 1 485 ? 308.495 202.429 276.210 1.00 78.62 485 GLN E N 1
ATOM 1756 C CA . GLN A 1 485 ? 307.558 201.644 275.420 1.00 78.62 485 GLN E CA 1
ATOM 1757 C C . GLN A 1 485 ? 306.514 200.942 276.270 1.00 78.62 485 GLN E C 1
ATOM 1758 O O . GLN A 1 485 ? 305.413 200.669 275.781 1.00 78.62 485 GLN E O 1
ATOM 1764 N N . ALA A 1 486 ? 306.833 200.644 277.528 1.00 74.48 486 ALA E N 1
ATOM 1765 C CA . ALA A 1 486 ? 305.904 199.974 278.429 1.00 74.48 486 ALA E CA 1
ATOM 1766 C C . ALA A 1 486 ? 305.072 200.958 279.244 1.00 74.48 486 ALA E C 1
ATOM 1767 O O . ALA A 1 486 ? 304.688 200.655 280.378 1.00 74.48 486 ALA E O 1
ATOM 1769 N N . CYS A 1 487 ? 304.788 202.137 278.688 1.00 69.75 487 CYS E N 1
ATOM 1770 C CA . CYS A 1 487 ? 303.945 203.102 279.386 1.00 69.75 487 CYS E CA 1
ATOM 1771 C C . CYS A 1 487 ? 302.464 202.813 279.192 1.00 69.75 487 CYS E C 1
ATOM 1772 O O . CYS A 1 487 ? 301.669 203.044 280.108 1.00 69.75 487 CYS E O 1
ATOM 1775 N N . LEU A 1 488 ? 302.073 202.320 278.022 1.00 70.21 488 LEU E N 1
ATOM 1776 C CA . LEU A 1 488 ? 300.671 202.021 277.736 1.00 70.21 488 LEU E CA 1
ATOM 1777 C C . LEU A 1 488 ? 300.319 200.570 278.061 1.00 70.21 488 LEU E C 1
ATOM 1778 O O . LEU A 1 488 ? 299.705 199.853 277.276 1.00 70.21 488 LEU E O 1
ATOM 1783 N N . GLN A 1 489 ? 300.681 200.147 279.269 1.00 69.70 489 GLN E N 1
ATOM 1784 C CA . GLN A 1 489 ? 300.356 198.821 279.777 1.00 69.70 489 GLN E CA 1
ATOM 1785 C C . GLN A 1 489 ? 300.008 198.965 281.245 1.00 69.70 489 GLN E C 1
ATOM 1786 O O . GLN A 1 489 ? 300.753 199.598 281.996 1.00 69.70 489 GLN E O 1
ATOM 1792 N N . GLU A 1 490 ? 298.890 198.376 281.658 1.00 68.86 490 GLU E N 1
ATOM 1793 C CA . GLU A 1 490 ? 298.293 198.673 282.960 1.00 68.86 490 GLU E CA 1
ATOM 1794 C C . GLU A 1 490 ? 298.023 197.422 283.794 1.00 68.86 490 GLU E C 1
ATOM 1795 O O . GLU A 1 490 ? 296.884 197.176 284.201 1.00 68.86 490 GLU E O 1
ATOM 1801 N N . PRO A 1 491 ? 299.047 196.592 284.076 1.00 73.20 491 PRO E N 1
ATOM 1802 C CA . PRO A 1 491 ? 298.898 195.682 285.218 1.00 73.20 491 PRO E CA 1
ATOM 1803 C C . PRO A 1 491 ? 299.005 196.453 286.520 1.00 73.20 491 PRO E C 1
ATOM 1804 O O . PRO A 1 491 ? 298.110 196.417 287.368 1.00 73.20 491 PRO E O 1
ATOM 1808 N N . ASP A 1 492 ? 300.126 197.154 286.664 1.00 72.84 492 ASP E N 1
ATOM 1809 C CA . ASP A 1 492 ? 300.385 198.120 287.721 1.00 72.84 492 ASP E CA 1
ATOM 1810 C C . ASP A 1 492 ? 301.703 198.804 287.391 1.00 72.84 492 ASP E C 1
ATOM 1811 O O . ASP A 1 492 ? 302.154 198.760 286.242 1.00 72.84 492 ASP E O 1
ATOM 1816 N N . ARG A 1 493 ? 302.295 199.471 288.379 1.00 68.64 493 ARG E N 1
ATOM 1817 C CA . ARG A 1 493 ? 303.673 199.960 288.330 1.00 68.64 493 ARG E CA 1
ATOM 1818 C C . ARG A 1 493 ? 303.960 200.730 287.040 1.00 68.64 493 ARG E C 1
ATOM 1819 O O . ARG A 1 493 ? 304.917 200.470 286.309 1.00 68.64 493 ARG E O 1
ATOM 1827 N N . THR A 1 494 ? 303.112 201.721 286.775 1.00 62.56 494 THR E N 1
ATOM 1828 C CA . THR A 1 494 ? 303.486 202.831 285.914 1.00 62.56 494 THR E CA 1
ATOM 1829 C C . THR A 1 494 ? 304.130 203.951 286.728 1.00 62.56 494 THR E C 1
ATOM 1830 O O . THR A 1 494 ? 304.111 205.125 286.338 1.00 62.56 494 THR E O 1
ATOM 1834 N N . LEU A 1 495 ? 304.695 203.595 287.881 1.00 61.01 495 LEU E N 1
ATOM 1835 C CA . LEU A 1 495 ? 305.572 204.447 288.667 1.00 61.01 495 LEU E CA 1
ATOM 1836 C C . LEU A 1 495 ? 306.958 204.565 288.053 1.00 61.01 495 LEU E C 1
ATOM 1837 O O . LEU A 1 495 ? 307.801 205.289 288.590 1.00 61.01 495 LEU E O 1
ATOM 1842 N N . LYS A 1 496 ? 307.216 203.875 286.946 1.00 60.99 496 LYS E N 1
ATOM 1843 C CA . LYS A 1 496 ? 308.455 204.070 286.197 1.00 60.99 496 LYS E CA 1
ATOM 1844 C C . LYS A 1 496 ? 308.328 205.254 285.245 1.00 60.99 496 LYS E C 1
ATOM 1845 O O . LYS A 1 496 ? 308.659 205.185 284.064 1.00 60.99 496 LYS E O 1
ATOM 1851 N N . LEU A 1 497 ? 307.838 206.362 285.788 1.00 62.41 497 LEU E N 1
ATOM 1852 C CA . LEU A 1 497 ? 307.762 207.660 285.132 1.00 62.41 497 LEU E CA 1
ATOM 1853 C C . LEU A 1 497 ? 308.487 208.737 285.912 1.00 62.41 497 LEU E C 1
ATOM 1854 O O . LEU A 1 497 ? 309.190 209.559 285.322 1.00 62.41 497 LEU E O 1
ATOM 1859 N N . ILE A 1 498 ? 308.334 208.752 287.236 1.00 63.93 498 ILE E N 1
ATOM 1860 C CA . ILE A 1 498 ? 309.203 209.581 288.055 1.00 63.93 498 ILE E CA 1
ATOM 1861 C C . ILE A 1 498 ? 310.633 209.074 287.960 1.00 63.93 498 ILE E C 1
ATOM 1862 O O . ILE A 1 498 ? 311.586 209.860 288.016 1.00 63.93 498 ILE E O 1
ATOM 1867 N N . GLY A 1 499 ? 310.811 207.764 287.812 1.00 62.81 499 GLY E N 1
ATOM 1868 C CA . GLY A 1 499 ? 312.100 207.162 287.561 1.00 62.81 499 GLY E CA 1
ATOM 1869 C C . GLY A 1 499 ? 312.546 207.229 286.124 1.00 62.81 499 GLY E C 1
ATOM 1870 O O . GLY A 1 499 ? 313.574 206.650 285.766 1.00 62.81 499 GLY E O 1
ATOM 1871 N N . GLU A 1 500 ? 311.786 207.921 285.280 1.00 63.51 500 GLU E N 1
ATOM 1872 C CA . GLU A 1 500 ? 312.156 208.165 283.897 1.00 63.51 500 GLU E CA 1
ATOM 1873 C C . GLU A 1 500 ? 312.350 209.639 283.587 1.00 63.51 500 GLU E C 1
ATOM 1874 O O . GLU A 1 500 ? 313.047 209.964 282.621 1.00 63.51 500 GLU E O 1
ATOM 1880 N N . LEU A 1 501 ? 311.754 210.531 284.371 1.00 64.77 501 LEU E N 1
ATOM 1881 C CA . LEU A 1 501 ? 311.998 211.962 284.261 1.00 64.77 501 LEU E CA 1
ATOM 1882 C C . LEU A 1 501 ? 313.248 212.403 285.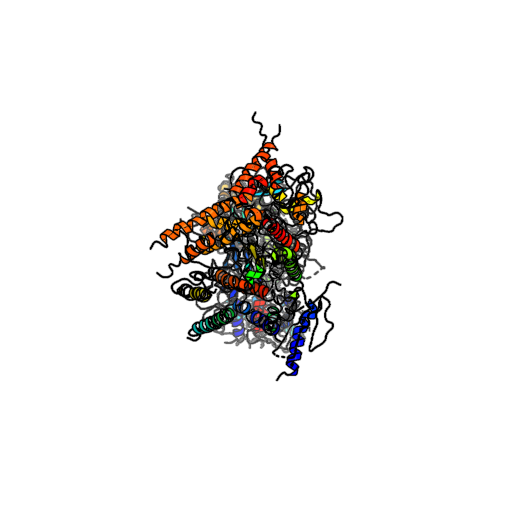005 1.00 64.77 501 LEU E C 1
ATOM 1883 O O . LEU A 1 501 ? 313.467 213.608 285.154 1.00 64.77 501 LEU E O 1
ATOM 1888 N N . ASP A 1 502 ? 314.059 211.463 285.489 1.00 69.76 502 ASP E N 1
ATOM 1889 C CA . ASP A 1 502 ? 315.381 211.768 286.017 1.00 69.76 502 ASP E CA 1
ATOM 1890 C C . ASP A 1 502 ? 316.481 211.366 285.045 1.00 69.76 502 ASP E C 1
ATOM 1891 O O . ASP A 1 502 ? 317.637 211.205 285.446 1.00 69.76 502 ASP E O 1
ATOM 1896 N N . ASN A 1 503 ? 316.136 211.190 283.775 1.00 71.91 503 ASN E N 1
ATOM 1897 C CA . ASN A 1 503 ? 317.108 211.051 282.701 1.00 71.91 503 ASN E CA 1
ATOM 1898 C C . ASN A 1 503 ? 317.159 212.273 281.805 1.00 71.91 503 ASN E C 1
ATOM 1899 O O . ASN A 1 503 ? 318.237 212.645 281.338 1.00 71.91 503 ASN E O 1
ATOM 1904 N N . MET A 1 504 ? 316.016 212.917 281.571 1.00 71.36 504 MET E N 1
ATOM 1905 C CA . MET A 1 504 ? 315.984 214.205 280.895 1.00 71.36 504 MET E CA 1
ATOM 1906 C C . MET A 1 504 ? 316.647 215.305 281.707 1.00 71.36 504 MET E C 1
ATOM 1907 O O . MET A 1 504 ? 316.739 216.436 281.221 1.00 71.36 504 MET E O 1
ATOM 1912 N N . ASN A 1 505 ? 317.095 215.010 282.923 1.00 73.10 505 ASN E N 1
ATOM 1913 C CA . ASN A 1 505 ? 317.892 215.931 283.722 1.00 73.10 505 ASN E CA 1
ATOM 1914 C C . ASN A 1 505 ? 319.361 215.553 283.762 1.00 73.10 505 ASN E C 1
ATOM 1915 O O . ASN A 1 505 ? 320.222 216.432 283.679 1.00 73.10 505 ASN E O 1
ATOM 1920 N N . GLY A 1 506 ? 319.667 214.260 283.886 1.00 72.52 506 GLY E N 1
ATOM 1921 C CA . GLY A 1 506 ? 321.047 213.826 283.768 1.00 72.52 506 GLY E CA 1
ATOM 1922 C C . GLY A 1 506 ? 321.633 214.141 282.406 1.00 72.52 506 GLY E C 1
ATOM 1923 O O . GLY A 1 506 ? 322.754 214.646 282.302 1.00 72.52 506 GLY E O 1
ATOM 1924 N N . ASN A 1 507 ? 320.873 213.883 281.345 1.00 71.38 507 ASN E N 1
ATOM 1925 C CA . ASN A 1 507 ? 321.338 214.153 279.995 1.00 71.38 507 ASN E CA 1
ATOM 1926 C C . ASN A 1 507 ? 321.160 215.609 279.590 1.00 71.38 507 ASN E C 1
ATOM 1927 O O . ASN A 1 507 ? 321.162 215.914 278.393 1.00 71.38 507 ASN E O 1
ATOM 1932 N N . VAL A 1 508 ? 320.988 216.513 280.550 1.00 72.20 508 VAL E N 1
ATOM 1933 C CA . VAL A 1 508 ? 321.022 217.942 280.269 1.00 72.20 508 VAL E CA 1
ATOM 1934 C C . VAL A 1 508 ? 322.085 218.563 281.166 1.00 72.20 508 VAL E C 1
ATOM 1935 O O . VAL A 1 508 ? 322.722 219.559 280.804 1.00 72.20 508 VAL E O 1
ATOM 1939 N N . GLY A 1 509 ? 322.316 217.950 282.328 1.00 73.04 509 GLY E N 1
ATOM 1940 C CA . GLY A 1 509 ? 323.516 218.257 283.084 1.00 73.04 509 GLY E CA 1
ATOM 1941 C C . GLY A 1 509 ? 324.770 217.696 282.451 1.00 73.04 509 GLY E C 1
ATOM 1942 O O . GLY A 1 509 ? 325.877 218.111 282.808 1.00 73.04 509 GLY E O 1
ATOM 1943 N N . ALA A 1 510 ? 324.614 216.765 281.518 1.00 77.61 510 ALA E N 1
ATOM 1944 C CA . ALA A 1 510 ? 325.703 216.190 280.745 1.00 77.61 510 ALA E CA 1
ATOM 1945 C C . ALA A 1 510 ? 325.406 216.391 279.258 1.00 77.61 510 ALA E C 1
ATOM 1946 O O . ALA A 1 510 ? 324.518 217.160 278.880 1.00 77.61 510 ALA E O 1
ATOM 1948 N N . ALA A 1 511 ? 326.171 215.712 278.412 1.00 77.17 511 ALA E N 1
ATOM 1949 C CA . ALA A 1 511 ? 326.110 215.936 276.977 1.00 77.17 511 ALA E CA 1
ATOM 1950 C C . ALA A 1 511 ? 325.001 215.119 276.317 1.00 77.17 511 ALA E C 1
ATOM 1951 O O . ALA A 1 511 ? 324.528 214.111 276.845 1.00 77.17 511 ALA E O 1
ATOM 1953 N N . ALA A 1 512 ? 324.602 215.581 275.133 1.00 76.51 512 ALA E N 1
ATOM 1954 C CA . ALA A 1 512 ? 323.587 214.952 274.298 1.00 76.51 512 ALA E CA 1
ATOM 1955 C C . ALA A 1 512 ? 324.170 213.782 273.517 1.00 76.51 512 ALA E C 1
ATOM 1956 O O . ALA A 1 512 ? 325.229 213.259 273.877 1.00 76.51 512 ALA E O 1
ATOM 1958 N N . GLN A 1 513 ? 323.462 213.354 272.470 1.00 78.34 513 GLN E N 1
ATOM 1959 C CA . GLN A 1 513 ? 323.738 212.238 271.570 1.00 78.34 513 GLN E CA 1
ATOM 1960 C C . GLN A 1 513 ? 323.326 210.903 272.189 1.00 78.34 513 GLN E C 1
ATOM 1961 O O . GLN A 1 513 ? 323.322 209.892 271.488 1.00 78.34 513 GLN E O 1
ATOM 1967 N N . ALA A 1 514 ? 322.929 210.871 273.458 1.00 75.94 514 ALA E N 1
ATOM 1968 C CA . ALA A 1 514 ? 322.239 209.725 274.029 1.00 75.94 514 ALA E CA 1
ATOM 1969 C C . ALA A 1 514 ? 320.762 210.022 274.243 1.00 75.94 514 ALA E C 1
ATOM 1970 O O . ALA A 1 514 ? 320.102 209.346 275.037 1.00 75.94 514 ALA E O 1
ATOM 1972 N N . ILE A 1 515 ? 320.234 211.025 273.542 1.00 74.30 515 ILE E N 1
ATOM 1973 C CA . ILE A 1 515 ? 318.886 211.526 273.777 1.00 74.30 515 ILE E CA 1
ATOM 1974 C C . ILE A 1 515 ? 318.123 211.597 272.461 1.00 74.30 515 ILE E C 1
ATOM 1975 O O . ILE A 1 515 ? 316.905 211.811 272.447 1.00 74.30 515 ILE E O 1
ATOM 1980 N N . VAL A 1 516 ? 318.835 211.419 271.346 1.00 75.63 516 VAL E N 1
ATOM 1981 C CA . VAL A 1 516 ? 318.196 211.529 270.038 1.00 75.63 516 VAL E CA 1
ATOM 1982 C C . VAL A 1 516 ? 317.137 210.446 269.865 1.00 75.63 516 VAL E C 1
ATOM 1983 O O . VAL A 1 516 ? 316.013 210.724 269.427 1.00 75.63 516 VAL E O 1
ATOM 1987 N N . GLU A 1 517 ? 317.461 209.203 270.232 1.00 79.62 517 GLU E N 1
ATOM 1988 C CA . GLU A 1 517 ? 316.490 208.123 270.095 1.00 79.62 517 GLU E CA 1
ATOM 1989 C C . GLU A 1 517 ? 315.309 208.320 271.036 1.00 79.62 517 GLU E C 1
ATOM 1990 O O . GLU A 1 517 ? 314.157 208.079 270.655 1.00 79.62 517 GLU E O 1
ATOM 1996 N N . ILE A 1 518 ? 315.576 208.757 272.269 1.00 75.50 518 ILE E N 1
ATOM 1997 C CA . ILE A 1 518 ? 314.501 208.985 273.230 1.00 75.50 518 ILE E CA 1
ATOM 1998 C C . ILE A 1 518 ? 313.535 210.037 272.707 1.00 75.50 518 ILE E C 1
ATOM 1999 O O . ILE A 1 518 ? 312.310 209.872 272.782 1.00 75.50 518 ILE E O 1
ATOM 2004 N N . CYS A 1 519 ? 314.066 211.133 272.166 1.00 77.79 519 CYS E N 1
ATOM 2005 C CA . CYS A 1 519 ? 313.197 212.186 271.656 1.00 77.79 519 CYS E CA 1
ATOM 2006 C C . CYS A 1 519 ? 312.444 211.728 270.415 1.00 77.79 519 CYS E C 1
ATOM 2007 O O . CYS A 1 519 ? 311.262 212.048 270.250 1.00 77.79 519 CYS E O 1
ATOM 2010 N N . ARG A 1 520 ? 313.103 210.970 269.535 1.00 78.62 520 ARG E N 1
ATOM 2011 C CA . ARG A 1 520 ? 312.418 210.465 268.351 1.00 78.62 520 ARG E CA 1
ATOM 2012 C C . ARG A 1 520 ? 311.286 209.514 268.716 1.00 78.62 520 ARG E C 1
ATOM 2013 O O . ARG A 1 520 ? 310.270 209.464 268.014 1.00 78.62 520 ARG E O 1
ATOM 2021 N N . ASP A 1 521 ? 311.438 208.751 269.800 1.00 76.85 521 ASP E N 1
ATOM 2022 C CA . ASP A 1 521 ? 310.409 207.798 270.197 1.00 76.85 521 ASP E CA 1
ATOM 2023 C C . ASP A 1 521 ? 309.332 208.401 271.088 1.00 76.85 521 ASP E C 1
ATOM 2024 O O . ASP A 1 521 ? 308.247 207.820 271.197 1.00 76.85 521 ASP E O 1
ATOM 2029 N N . LEU A 1 522 ? 309.595 209.540 271.728 1.00 70.52 522 LEU E N 1
ATOM 2030 C CA . LEU A 1 522 ? 308.529 210.259 272.416 1.00 70.52 522 LEU E CA 1
ATOM 2031 C C . LEU A 1 522 ? 307.790 211.239 271.519 1.00 70.52 522 LEU E C 1
ATOM 2032 O O . LEU A 1 522 ? 306.657 211.611 271.841 1.00 70.52 522 LEU E O 1
ATOM 2037 N N . ALA A 1 523 ? 308.391 211.667 270.407 1.00 70.13 523 ALA E N 1
ATOM 2038 C CA . ALA A 1 523 ? 307.692 212.579 269.508 1.00 70.13 523 ALA E CA 1
ATOM 2039 C C . ALA A 1 523 ? 306.489 211.904 268.870 1.00 70.13 523 ALA E C 1
ATOM 2040 O O . ALA A 1 523 ? 305.441 212.533 268.687 1.00 70.13 523 ALA E O 1
ATOM 2042 N N . SER A 1 524 ? 306.621 210.630 268.518 1.00 66.22 524 SER E N 1
ATOM 2043 C CA . SER A 1 524 ? 305.489 209.856 268.044 1.00 66.22 524 SER E CA 1
ATOM 2044 C C . SER A 1 524 ? 304.664 209.373 269.233 1.00 66.22 524 SER E C 1
ATOM 2045 O O . SER A 1 524 ? 305.029 209.572 270.396 1.00 66.22 524 SER E O 1
ATOM 2048 N N . LYS A 1 525 ? 303.541 208.721 268.936 1.00 66.80 525 LYS E N 1
ATOM 2049 C CA . LYS A 1 525 ? 302.606 208.237 269.946 1.00 66.80 525 LYS E CA 1
ATOM 2050 C C . LYS A 1 525 ? 302.221 209.361 270.898 1.00 66.80 525 LYS E C 1
ATOM 2051 O O . LYS A 1 525 ? 302.647 209.362 272.059 1.00 66.80 525 LYS E O 1
ATOM 2057 N N . PRO A 1 526 ? 301.427 210.336 270.450 1.00 61.66 526 PRO E N 1
ATOM 2058 C CA . PRO A 1 526 ? 301.064 211.451 271.333 1.00 61.66 526 PRO E CA 1
ATOM 2059 C C . PRO A 1 526 ? 300.067 211.076 272.411 1.00 61.66 526 PRO E C 1
ATOM 2060 O O . PRO A 1 526 ? 299.872 211.863 273.344 1.00 61.66 526 PRO E O 1
ATOM 2064 N N . LEU A 1 527 ? 299.426 209.910 272.316 1.00 62.75 527 LEU E N 1
ATOM 2065 C CA . LEU A 1 527 ? 298.530 209.460 273.373 1.00 62.75 527 LEU E CA 1
ATOM 2066 C C . LEU A 1 527 ? 299.278 209.006 274.616 1.00 62.75 527 LEU E C 1
ATOM 2067 O O . LEU A 1 527 ? 298.643 208.770 275.648 1.00 62.75 527 LEU E O 1
ATOM 2072 N N . SER A 1 528 ? 300.600 208.865 274.538 1.00 59.49 528 SER E N 1
ATOM 2073 C CA . SER A 1 528 ? 301.430 208.479 275.671 1.00 59.49 528 SER E CA 1
ATOM 2074 C C . SER A 1 528 ? 302.201 209.666 276.235 1.00 59.49 528 SER E C 1
ATOM 2075 O O . SER A 1 528 ? 303.269 209.495 276.825 1.00 59.49 528 SER E O 1
ATOM 2078 N N . LEU A 1 529 ? 301.675 210.876 276.050 1.00 58.58 529 LEU E N 1
ATOM 2079 C CA . LEU A 1 529 ? 302.270 212.074 276.620 1.00 58.58 529 LEU E CA 1
ATOM 2080 C C . LEU A 1 529 ? 301.497 212.622 277.807 1.00 58.58 529 LEU E C 1
ATOM 2081 O O . LEU A 1 529 ? 302.076 213.360 278.609 1.00 58.58 529 LEU E O 1
ATOM 2086 N N . ASP A 1 530 ? 300.215 212.286 277.938 1.00 58.03 530 ASP E N 1
ATOM 2087 C CA . ASP A 1 530 ? 299.443 212.686 279.105 1.00 58.03 530 ASP E CA 1
ATOM 2088 C C . ASP A 1 530 ? 299.793 211.869 280.339 1.00 58.03 530 ASP E C 1
ATOM 2089 O O . ASP A 1 530 ? 299.591 212.342 281.464 1.00 58.03 530 ASP E O 1
ATOM 2094 N N . VAL A 1 531 ? 300.306 210.653 280.151 1.00 55.50 531 VAL E N 1
ATOM 2095 C CA . VAL A 1 531 ? 300.623 209.803 281.290 1.00 55.50 531 VAL E CA 1
ATOM 2096 C C . VAL A 1 531 ? 301.775 210.385 282.095 1.00 55.50 531 VAL E C 1
ATOM 2097 O O . VAL A 1 531 ? 301.826 210.224 283.319 1.00 55.50 531 VAL E O 1
ATOM 2101 N N . LEU A 1 532 ? 302.708 211.077 281.441 1.00 56.27 532 LEU E N 1
ATOM 2102 C CA . LEU A 1 532 ? 303.794 211.719 282.175 1.00 56.27 532 LEU E CA 1
ATOM 2103 C C . LEU A 1 532 ? 303.262 212.828 283.073 1.00 56.27 532 LEU E C 1
ATOM 2104 O O . LEU A 1 532 ? 303.674 212.958 284.234 1.00 56.27 532 LEU E O 1
ATOM 2109 N N . LEU A 1 533 ? 302.343 213.641 282.550 1.00 55.38 533 LEU E N 1
ATOM 2110 C CA . LEU A 1 533 ? 301.811 214.755 283.323 1.00 55.38 533 LEU E CA 1
ATOM 2111 C C . LEU A 1 533 ? 300.813 214.305 284.378 1.00 55.38 533 LEU E C 1
ATOM 2112 O O . LEU A 1 533 ? 300.555 215.059 285.322 1.00 55.38 533 LEU E O 1
ATOM 2117 N N . LEU A 1 534 ? 300.233 213.111 284.236 1.00 58.83 534 LEU E N 1
ATOM 2118 C CA . LEU A 1 534 ? 299.459 212.554 285.344 1.00 58.83 534 LEU E CA 1
ATOM 2119 C C . LEU A 1 534 ? 300.293 212.473 286.612 1.00 58.83 534 LEU E C 1
ATOM 2120 O O . LEU A 1 534 ? 299.792 212.732 287.711 1.00 58.83 534 LEU E O 1
ATOM 2125 N N . PHE A 1 535 ? 301.570 212.122 286.482 1.00 60.16 535 PHE E N 1
ATOM 2126 C CA . PHE A 1 535 ? 302.395 211.785 287.633 1.00 60.16 535 PHE E CA 1
ATOM 2127 C C . PHE A 1 535 ? 303.356 212.891 288.043 1.00 60.16 535 PHE E C 1
ATOM 2128 O O . PHE A 1 535 ? 303.604 213.065 289.238 1.00 60.16 535 PHE E O 1
ATOM 2136 N N . ASP A 1 536 ? 303.908 213.647 287.100 1.00 66.00 536 ASP E N 1
ATOM 2137 C CA . ASP A 1 536 ? 304.897 214.656 287.447 1.00 66.00 536 ASP E CA 1
ATOM 2138 C C . ASP A 1 536 ? 304.433 216.051 287.053 1.00 66.00 536 ASP E C 1
ATOM 2139 O O . ASP A 1 536 ? 303.566 216.227 286.195 1.00 66.00 536 ASP E O 1
ATOM 2144 N N . LYS A 1 537 ? 305.032 217.043 287.707 1.00 71.10 537 LYS E N 1
ATOM 2145 C CA . LYS A 1 537 ? 304.722 218.434 287.445 1.00 71.10 537 LYS E CA 1
ATOM 2146 C C . LYS A 1 537 ? 305.167 218.824 286.039 1.00 71.10 537 LYS E C 1
ATOM 2147 O O . LYS A 1 537 ? 306.057 218.197 285.462 1.00 71.10 537 LYS E O 1
ATOM 2153 N N . PRO A 1 538 ? 304.557 219.863 285.462 1.00 73.27 538 PRO E N 1
ATOM 2154 C CA . PRO A 1 538 ? 304.961 220.290 284.115 1.00 73.27 538 PRO E CA 1
ATOM 2155 C C . PRO A 1 538 ? 306.289 221.021 284.069 1.00 73.27 538 PRO E C 1
ATOM 2156 O O . PRO A 1 538 ? 306.962 220.971 283.032 1.00 73.27 538 PRO E O 1
ATOM 2160 N N . HIS A 1 539 ? 306.693 221.693 285.144 1.00 73.78 539 HIS E N 1
ATOM 2161 C CA . HIS A 1 539 ? 307.923 222.474 285.124 1.00 73.78 539 HIS E CA 1
ATOM 2162 C C . HIS A 1 539 ? 309.172 221.626 285.316 1.00 73.78 539 HIS E C 1
ATOM 2163 O O . HIS A 1 539 ? 310.275 222.179 285.330 1.00 73.78 539 HIS E O 1
ATOM 2170 N N . LYS A 1 540 ? 309.036 220.313 285.467 1.00 72.14 540 LYS E N 1
ATOM 2171 C CA . LYS A 1 540 ? 310.194 219.443 285.597 1.00 72.14 540 LYS E CA 1
ATOM 2172 C C . LYS A 1 540 ? 310.659 218.874 284.266 1.00 72.14 540 LYS E C 1
ATOM 2173 O O . LYS A 1 540 ? 311.678 218.177 284.233 1.00 72.14 540 LYS E O 1
ATOM 2179 N N . ILE A 1 541 ? 309.940 219.139 283.181 1.00 71.07 541 ILE E N 1
ATOM 2180 C CA . ILE A 1 541 ? 310.308 218.674 281.851 1.00 71.07 541 ILE E CA 1
ATOM 2181 C C . ILE A 1 541 ? 310.719 219.833 280.954 1.00 71.07 541 ILE E C 1
ATOM 2182 O O . ILE A 1 541 ? 311.793 219.814 280.353 1.00 71.07 541 ILE E O 1
ATOM 2187 N N . LEU A 1 542 ? 309.868 220.854 280.849 1.00 69.68 542 LEU E N 1
ATOM 2188 C CA . LEU A 1 542 ? 310.144 221.978 279.962 1.00 69.68 542 LEU E CA 1
ATOM 2189 C C . LEU A 1 542 ? 311.399 222.729 280.391 1.00 69.68 542 LEU E C 1
ATOM 2190 O O . LEU A 1 542 ? 312.368 222.829 279.631 1.00 69.68 542 LEU E O 1
ATOM 2195 N N . HIS A 1 543 ? 311.393 223.271 281.606 1.00 71.93 543 HIS E N 1
ATOM 2196 C CA . HIS A 1 543 ? 312.505 224.098 282.066 1.00 71.93 543 HIS E CA 1
ATOM 2197 C C . HIS A 1 543 ? 313.879 223.447 281.923 1.00 71.93 543 HIS E C 1
ATOM 2198 O O . HIS A 1 543 ? 314.828 224.166 281.569 1.00 71.93 543 HIS E O 1
ATOM 2205 N N . PRO A 1 544 ? 314.074 222.152 282.169 1.00 71.43 544 PRO E N 1
ATOM 2206 C CA . PRO A 1 544 ? 315.376 221.535 281.880 1.00 71.43 544 PRO E CA 1
ATOM 2207 C C . PRO A 1 544 ? 315.544 221.032 280.455 1.00 71.43 544 PRO E C 1
ATOM 2208 O O . PRO A 1 544 ? 316.563 220.400 280.165 1.00 71.43 544 PRO E O 1
ATOM 2212 N N . LEU A 1 545 ? 314.580 221.280 279.571 1.00 69.74 545 LEU E N 1
ATOM 2213 C CA . LEU A 1 545 ? 314.710 220.957 278.157 1.00 69.74 545 LEU E CA 1
ATOM 2214 C C . LEU A 1 545 ? 314.759 222.185 277.268 1.00 69.74 545 LEU E C 1
ATOM 2215 O O . LEU A 1 545 ? 315.350 222.129 276.190 1.00 69.74 545 LEU E O 1
ATOM 2220 N N . CYS A 1 546 ? 314.152 223.292 277.696 1.00 76.89 546 CYS E N 1
ATOM 2221 C CA . CYS A 1 546 ? 314.250 224.543 276.960 1.00 76.89 546 CYS E CA 1
ATOM 2222 C C . CYS A 1 546 ? 315.576 225.249 277.193 1.00 76.89 546 CYS E C 1
ATOM 2223 O O . CYS A 1 546 ? 315.949 226.117 276.398 1.00 76.89 546 CYS E O 1
ATOM 2226 N N . GLU A 1 547 ? 316.299 224.897 278.257 1.00 78.46 547 GLU E N 1
ATOM 2227 C CA . GLU A 1 547 ? 317.583 225.514 278.565 1.00 78.46 547 GLU E CA 1
ATOM 2228 C C . GLU A 1 547 ? 318.759 224.723 278.015 1.00 78.46 547 GLU E C 1
ATOM 2229 O O . GLU A 1 547 ? 319.849 224.749 278.600 1.00 78.46 547 GLU E O 1
ATOM 2235 N N . LEU A 1 548 ? 318.562 224.010 276.918 1.00 73.42 548 LEU E N 1
ATOM 2236 C CA . LEU A 1 548 ? 319.651 223.406 276.166 1.00 73.42 548 LEU E CA 1
ATOM 2237 C C . LEU A 1 548 ? 319.754 223.957 274.757 1.00 73.42 548 LEU E C 1
ATOM 2238 O O . LEU A 1 548 ? 320.864 224.164 274.257 1.00 73.42 548 LEU E O 1
ATOM 2243 N N . LEU A 1 549 ? 318.618 224.216 274.106 1.00 74.40 549 LEU E N 1
ATOM 2244 C CA . LEU A 1 549 ? 318.645 224.858 272.799 1.00 74.40 549 LEU E CA 1
ATOM 2245 C C . LEU A 1 549 ? 319.197 226.273 272.899 1.00 74.40 549 LEU E C 1
ATOM 2246 O O . LEU A 1 549 ? 319.968 226.709 272.037 1.00 74.40 549 LEU E O 1
ATOM 2251 N N . ASP A 1 550 ? 318.822 227.000 273.952 1.00 76.42 550 ASP E N 1
ATOM 2252 C CA . ASP A 1 550 ? 319.250 228.384 274.111 1.00 76.42 550 ASP E CA 1
ATOM 2253 C C . ASP A 1 550 ? 320.715 228.516 274.501 1.00 76.42 550 ASP E C 1
ATOM 2254 O O . ASP A 1 550 ? 321.234 229.636 274.502 1.00 76.42 550 ASP E O 1
ATOM 2259 N N . ASN A 1 551 ? 321.388 227.418 274.840 1.00 75.62 551 ASN E N 1
ATOM 2260 C CA . ASN A 1 551 ? 322.810 227.446 275.141 1.00 75.62 551 ASN E CA 1
ATOM 2261 C C . ASN A 1 551 ? 323.630 226.557 274.219 1.00 75.62 551 ASN E C 1
ATOM 2262 O O . ASN A 1 551 ? 324.850 226.468 274.393 1.00 75.62 551 ASN E O 1
ATOM 2267 N N . TRP A 1 552 ? 323.002 225.892 273.256 1.00 75.85 552 TRP E N 1
ATOM 2268 C CA . TRP A 1 552 ? 323.736 225.141 272.248 1.00 75.85 552 TRP E CA 1
ATOM 2269 C C . TRP A 1 552 ? 323.036 225.210 270.897 1.00 75.85 552 TRP E C 1
ATOM 2270 O O . TRP A 1 552 ? 322.413 226.216 270.563 1.00 75.85 552 TRP E O 1
ATOM 2281 N N . TYR A 1 562 ? 330.045 219.445 260.254 1.00 96.44 562 TYR E N 1
ATOM 2282 C CA . TYR A 1 562 ? 329.633 218.271 261.013 1.00 96.44 562 TYR E CA 1
ATOM 2283 C C . TYR A 1 562 ? 328.173 217.931 260.745 1.00 96.44 562 TYR E C 1
ATOM 2284 O O . TYR A 1 562 ? 327.285 218.760 260.936 1.00 96.44 562 TYR E O 1
ATOM 2293 N N . GLN A 1 563 ? 327.934 216.692 260.298 1.00 96.16 563 GLN E N 1
ATOM 2294 C CA . GLN A 1 563 ? 326.568 216.285 259.966 1.00 96.16 563 GLN E CA 1
ATOM 2295 C C . GLN A 1 563 ? 325.708 216.063 261.205 1.00 96.16 563 GLN E C 1
ATOM 2296 O O . GLN A 1 563 ? 324.663 216.724 261.337 1.00 96.16 563 GLN E O 1
ATOM 2302 N N . PRO A 1 564 ? 326.066 215.174 262.143 1.00 90.49 564 PRO E N 1
ATOM 2303 C CA . PRO A 1 564 ? 325.094 214.777 263.176 1.00 90.49 564 PRO E CA 1
ATOM 2304 C C . PRO A 1 564 ? 324.732 215.874 264.168 1.00 90.49 564 PRO E C 1
ATOM 2305 O O . PRO A 1 564 ? 323.808 215.667 264.966 1.00 90.49 564 PRO E O 1
ATOM 2309 N N . VAL A 1 565 ? 325.404 217.026 264.153 1.00 83.27 565 VAL E N 1
ATOM 2310 C CA . VAL A 1 565 ? 325.006 218.107 265.050 1.00 83.27 565 VAL E CA 1
ATOM 2311 C C . VAL A 1 565 ? 323.635 218.644 264.659 1.00 83.27 565 VAL E C 1
ATOM 2312 O O . VAL A 1 565 ? 322.775 218.884 265.518 1.00 83.27 565 VAL E O 1
ATOM 2316 N N . TYR A 1 566 ? 323.414 218.849 263.359 1.00 83.93 566 TYR E N 1
ATOM 2317 C CA . TYR A 1 566 ? 322.092 219.233 262.877 1.00 83.93 566 TYR E CA 1
ATOM 2318 C C . TYR A 1 566 ? 321.036 218.224 263.309 1.00 83.93 566 TYR E C 1
ATOM 2319 O O . TYR A 1 566 ? 319.923 218.602 263.694 1.00 83.93 566 TYR E O 1
ATOM 2328 N N . GLU A 1 567 ? 321.369 216.932 263.248 1.00 86.81 567 GLU E N 1
ATOM 2329 C CA . GLU A 1 567 ? 320.420 215.891 263.632 1.00 86.81 567 GLU E CA 1
ATOM 2330 C C . GLU A 1 567 ? 320.094 215.965 265.117 1.00 86.81 567 GLU E C 1
ATOM 2331 O O . GLU A 1 567 ? 318.926 215.866 265.514 1.00 86.81 567 GLU E O 1
ATOM 2337 N N . GLU A 1 568 ? 321.123 216.111 265.955 1.00 78.18 568 GLU E N 1
ATOM 2338 C CA . GLU A 1 568 ? 320.899 216.214 267.392 1.00 78.18 568 GLU E CA 1
ATOM 2339 C C . GLU A 1 568 ? 320.087 217.450 267.741 1.00 78.18 568 GLU E C 1
ATOM 2340 O O . GLU A 1 568 ? 319.334 217.440 268.719 1.00 78.18 568 GLU E O 1
ATOM 2346 N N . PHE A 1 569 ? 320.227 218.523 266.963 1.00 72.32 569 PHE E N 1
ATOM 2347 C CA . PHE A 1 569 ? 319.420 219.712 267.217 1.00 72.32 569 PHE E CA 1
ATOM 2348 C C . PHE A 1 569 ? 317.969 219.484 266.813 1.00 72.32 569 PHE E C 1
ATOM 2349 O O . PHE A 1 569 ? 317.045 219.790 267.577 1.00 72.32 569 PHE E O 1
ATOM 2357 N N . GLY A 1 570 ? 317.751 218.950 265.611 1.00 72.63 570 GLY E N 1
ATOM 2358 C CA . GLY A 1 570 ? 316.392 218.781 265.123 1.00 72.63 570 GLY E CA 1
ATOM 2359 C C . GLY A 1 570 ? 315.591 217.774 265.925 1.00 72.63 570 GLY E C 1
ATOM 2360 O O . GLY A 1 570 ? 314.415 218.004 266.229 1.00 72.63 570 GLY E O 1
ATOM 2361 N N . SER A 1 571 ? 316.205 216.641 266.273 1.00 73.49 571 SER E N 1
ATOM 2362 C CA . SER A 1 571 ? 315.486 215.618 267.019 1.00 73.49 571 SER E CA 1
ATOM 2363 C C . SER A 1 571 ? 315.113 216.078 268.420 1.00 73.49 571 SER E C 1
ATOM 2364 O O . SER A 1 571 ? 314.152 215.557 268.992 1.00 73.49 571 SER E O 1
ATOM 2367 N N . VAL A 1 572 ? 315.845 217.038 268.985 1.00 69.12 572 VAL E N 1
ATOM 2368 C CA . VAL A 1 572 ? 315.469 217.582 270.284 1.00 69.12 572 VAL E CA 1
ATOM 2369 C C . VAL A 1 572 ? 314.428 218.679 270.120 1.00 69.12 572 VAL E C 1
ATOM 2370 O O . VAL A 1 572 ? 313.522 218.819 270.948 1.00 69.12 572 VAL E O 1
ATOM 2374 N N . LEU A 1 573 ? 314.527 219.465 269.046 1.00 67.01 573 LEU E N 1
ATOM 2375 C CA . LEU A 1 573 ? 313.525 220.495 268.799 1.00 67.01 573 LEU E CA 1
ATOM 2376 C C . LEU A 1 573 ? 312.158 219.891 268.507 1.00 67.01 573 LEU E C 1
ATOM 2377 O O . LEU A 1 573 ? 311.132 220.516 268.795 1.00 67.01 573 LEU E O 1
ATOM 2382 N N . LEU A 1 574 ? 312.124 218.681 267.945 1.00 66.55 574 LEU E N 1
ATOM 2383 C CA . LEU A 1 574 ? 310.858 218.064 267.561 1.00 66.55 574 LEU E CA 1
ATOM 2384 C C . LEU A 1 574 ? 309.918 217.820 268.738 1.00 66.55 574 LEU E C 1
ATOM 2385 O O . LEU A 1 574 ? 308.736 217.547 268.512 1.00 66.55 574 LEU E O 1
ATOM 2390 N N . LEU A 1 575 ? 310.394 217.924 269.976 1.00 64.41 575 LEU E N 1
ATOM 2391 C CA . LEU A 1 575 ? 309.576 217.635 271.149 1.00 64.41 575 LEU E CA 1
ATOM 2392 C C . LEU A 1 575 ? 308.905 218.871 271.732 1.00 64.41 575 LEU E C 1
ATOM 2393 O O . LEU A 1 575 ? 307.746 218.800 272.167 1.00 64.41 575 LEU E O 1
ATOM 2398 N N . LEU A 1 576 ? 309.621 219.996 271.778 1.00 64.39 576 LEU E N 1
ATOM 2399 C CA . LEU A 1 576 ? 309.027 221.232 272.271 1.00 64.39 576 LEU E CA 1
ATOM 2400 C C . LEU A 1 576 ? 307.837 221.644 271.420 1.00 64.39 576 LEU E C 1
ATOM 2401 O O . LEU A 1 576 ? 306.815 222.096 271.948 1.00 64.39 576 LEU E O 1
ATOM 2406 N N . LEU A 1 577 ? 307.948 221.498 270.101 1.00 65.95 577 LEU E N 1
ATOM 2407 C CA . LEU A 1 577 ? 306.848 221.868 269.223 1.00 65.95 577 LEU E CA 1
ATOM 2408 C C . LEU A 1 577 ? 305.683 220.894 269.297 1.00 65.95 577 LEU E C 1
ATOM 2409 O O . LEU A 1 577 ? 304.602 221.213 268.793 1.00 65.95 577 LEU E O 1
ATOM 2414 N N . ALA A 1 578 ? 305.869 219.722 269.900 1.00 63.15 578 ALA E N 1
ATOM 2415 C CA . ALA A 1 578 ? 304.732 218.850 270.163 1.00 63.15 578 ALA E CA 1
ATOM 2416 C C . ALA A 1 578 ? 304.056 219.231 271.472 1.00 63.15 578 ALA E C 1
ATOM 2417 O O . ALA A 1 578 ? 302.827 219.357 271.534 1.00 63.15 578 ALA E O 1
ATOM 2419 N N . PHE A 1 579 ? 304.851 219.428 272.526 1.00 62.72 579 PHE E N 1
ATOM 2420 C CA . PHE A 1 579 ? 304.283 219.832 273.810 1.00 62.72 579 PHE E CA 1
ATOM 2421 C C . PHE A 1 579 ? 303.545 221.161 273.703 1.00 62.72 579 PHE E C 1
ATOM 2422 O O . PHE A 1 579 ? 302.474 221.329 274.295 1.00 62.72 579 PHE E O 1
ATOM 2430 N N . VAL A 1 580 ? 304.096 222.116 272.953 1.00 60.87 580 VAL E N 1
ATOM 2431 C CA . VAL A 1 580 ? 303.500 223.446 272.910 1.00 60.87 580 VAL E CA 1
ATOM 2432 C C . VAL A 1 580 ? 302.197 223.438 272.124 1.00 60.87 580 VAL E C 1
ATOM 2433 O O . VAL A 1 580 ? 301.249 224.149 272.476 1.00 60.87 580 VAL E O 1
ATOM 2437 N N . TYR A 1 581 ? 302.109 222.627 271.073 1.00 59.07 581 TYR E N 1
ATOM 2438 C CA . TYR A 1 581 ? 300.959 222.684 270.182 1.00 59.07 581 TYR E CA 1
ATOM 2439 C C . TYR A 1 581 ? 299.872 221.672 270.510 1.00 59.07 581 TYR E C 1
ATOM 2440 O O . TYR A 1 581 ? 298.730 221.867 270.084 1.00 59.07 581 TYR E O 1
ATOM 2449 N N . ARG A 1 582 ? 300.181 220.603 271.244 1.00 58.03 582 ARG E N 1
ATOM 2450 C CA . ARG A 1 582 ? 299.117 219.683 271.627 1.00 58.03 582 ARG E CA 1
ATOM 2451 C C . ARG A 1 582 ? 298.262 220.241 272.757 1.00 58.03 582 ARG E C 1
ATOM 2452 O O . ARG A 1 582 ? 297.049 220.011 272.779 1.00 58.03 582 ARG E O 1
ATOM 2460 N N . TYR A 1 583 ? 298.861 220.980 273.689 1.00 59.54 583 TYR E N 1
ATOM 2461 C CA . TYR A 1 583 ? 298.140 221.549 274.818 1.00 59.54 583 TYR E CA 1
ATOM 2462 C C . TYR A 1 583 ? 297.935 223.051 274.702 1.00 59.54 583 TYR E C 1
ATOM 2463 O O . TYR A 1 583 ? 297.348 223.650 275.609 1.00 59.54 583 TYR E O 1
ATOM 2472 N N . ASN A 1 584 ? 298.404 223.672 273.620 1.00 65.76 584 ASN E N 1
ATOM 2473 C CA . ASN A 1 584 ? 298.255 225.108 273.389 1.00 65.76 584 ASN E CA 1
ATOM 2474 C C . ASN A 1 584 ? 298.857 225.919 274.540 1.00 65.76 584 ASN E C 1
ATOM 2475 O O . ASN A 1 584 ? 298.169 226.654 275.249 1.00 65.76 584 ASN E O 1
ATOM 2480 N N . LEU A 1 585 ? 300.166 225.770 274.712 1.00 71.35 585 LEU E N 1
ATOM 2481 C CA . LEU A 1 585 ? 300.890 226.486 275.753 1.00 71.35 585 LEU E CA 1
ATOM 2482 C C . LEU A 1 585 ? 301.185 227.909 275.284 1.00 71.35 585 LEU E C 1
ATOM 2483 O O . LEU A 1 585 ? 300.690 228.367 274.251 1.00 71.35 585 LEU E O 1
ATOM 2488 N N . SER A 1 586 ? 302.002 228.628 276.048 1.00 81.85 586 SER E N 1
ATOM 2489 C CA . SER A 1 586 ? 302.396 229.989 275.711 1.00 81.85 586 SER E CA 1
ATOM 2490 C C . SER A 1 586 ? 303.863 230.161 276.085 1.00 81.85 586 SER E C 1
ATOM 2491 O O . SER A 1 586 ? 304.577 229.187 276.338 1.00 81.85 586 SER E O 1
ATOM 2494 N N . THR A 1 587 ? 304.321 231.411 276.117 1.00 89.70 587 THR E N 1
ATOM 2495 C CA . THR A 1 587 ? 305.706 231.711 276.481 1.00 89.70 587 THR E CA 1
ATOM 2496 C C . THR A 1 587 ? 305.796 231.933 277.991 1.00 89.70 587 THR E C 1
ATOM 2497 O O . THR A 1 587 ? 306.168 232.997 278.488 1.00 89.70 587 THR E O 1
ATOM 2501 N N . ALA A 1 588 ? 305.437 230.882 278.727 1.00 93.14 588 ALA E N 1
ATOM 2502 C CA . ALA A 1 588 ? 305.482 230.883 280.183 1.00 93.14 588 ALA E CA 1
ATOM 2503 C C . ALA A 1 588 ? 306.570 229.963 280.722 1.00 93.14 588 ALA E C 1
ATOM 2504 O O . ALA A 1 588 ? 306.353 229.271 281.721 1.00 93.14 588 ALA E O 1
ATOM 2506 N N . ASP A 1 589 ? 307.730 229.931 280.073 1.00 94.79 589 ASP E N 1
ATOM 2507 C CA . ASP A 1 589 ? 308.822 229.041 280.448 1.00 94.79 589 ASP E CA 1
ATOM 2508 C C . ASP A 1 589 ? 310.126 229.769 280.723 1.00 94.79 589 ASP E C 1
ATOM 2509 O O . ASP A 1 589 ? 310.897 229.340 281.583 1.00 94.79 589 ASP E O 1
ATOM 2514 N N . LEU A 1 590 ? 310.393 230.862 280.009 1.00 109.18 590 LEU E N 1
ATOM 2515 C CA . LEU A 1 590 ? 311.678 231.546 280.058 1.00 109.18 590 LEU E CA 1
ATOM 2516 C C . LEU A 1 590 ? 311.549 233.019 280.430 1.00 109.18 590 LEU E C 1
ATOM 2517 O O . LEU A 1 590 ? 312.519 233.773 280.302 1.00 109.18 590 LEU E O 1
ATOM 2522 N N . GLY A 1 591 ? 310.369 233.446 280.885 1.00 120.42 591 GLY E N 1
ATOM 2523 C CA . GLY A 1 591 ? 310.182 234.846 281.256 1.00 120.42 591 GLY E CA 1
ATOM 2524 C C . GLY A 1 591 ? 311.115 235.240 282.395 1.00 120.42 591 GLY E C 1
ATOM 2525 O O . GLY A 1 591 ? 311.693 236.334 282.388 1.00 120.42 591 GLY E O 1
ATOM 2526 N N . ILE A 1 592 ? 311.276 234.355 283.377 1.00 122.54 592 ILE E N 1
ATOM 2527 C CA . ILE A 1 592 ? 312.148 234.581 284.530 1.00 122.54 592 ILE E CA 1
ATOM 2528 C C . ILE A 1 592 ? 311.791 235.867 285.269 1.00 122.54 592 ILE E C 1
ATOM 2529 O O . ILE A 1 592 ? 312.326 236.144 286.342 1.00 122.54 592 ILE E O 1
ATOM 2531 N N . GLY A 1 605 ? 315.326 237.437 274.860 1.00 94.98 605 GLY E N 1
ATOM 2532 C CA . GLY A 1 605 ? 316.390 237.198 273.892 1.00 94.98 605 GLY E CA 1
ATOM 2533 C C . GLY A 1 605 ? 316.885 235.758 273.970 1.00 94.98 605 GLY E C 1
ATOM 2534 O O . GLY A 1 605 ? 317.801 235.446 274.729 1.00 94.98 605 GLY E O 1
ATOM 2535 N N . VAL A 1 606 ? 316.273 234.884 273.175 1.00 85.87 606 VAL E N 1
ATOM 2536 C CA . VAL A 1 606 ? 316.638 233.476 273.163 1.00 85.87 606 VAL E CA 1
ATOM 2537 C C . VAL A 1 606 ? 316.167 232.861 271.855 1.00 85.87 606 VAL E C 1
ATOM 2538 O O . VAL A 1 606 ? 315.314 233.417 271.159 1.00 85.87 606 VAL E O 1
ATOM 2540 N N . ASP A 1 607 ? 316.741 231.700 271.525 1.00 78.13 607 ASP E N 1
ATOM 2541 C CA . ASP A 1 607 ? 316.323 230.998 270.316 1.00 78.13 607 ASP E CA 1
ATOM 2542 C C . ASP A 1 607 ? 314.868 230.562 270.403 1.00 78.13 607 ASP E C 1
ATOM 2543 O O . ASP A 1 607 ? 314.189 230.463 269.376 1.00 78.13 607 ASP E O 1
ATOM 2548 N N . ARG A 1 608 ? 314.369 230.315 271.607 1.00 78.98 608 ARG E N 1
ATOM 2549 C CA . ARG A 1 608 ? 312.976 229.919 271.772 1.00 78.98 608 ARG E CA 1
ATOM 2550 C C . ARG A 1 608 ? 312.012 231.072 271.608 1.00 78.98 608 ARG E C 1
ATOM 2551 O O . ARG A 1 608 ? 310.833 230.904 271.930 1.00 78.98 608 ARG E O 1
ATOM 2553 N N . CYS A 1 609 ? 312.452 232.235 271.138 1.00 85.47 609 CYS E N 1
ATOM 2554 C CA . CYS A 1 609 ? 311.554 233.340 270.836 1.00 85.47 609 CYS E CA 1
ATOM 2555 C C . CYS A 1 609 ? 310.969 233.253 269.434 1.00 85.47 609 CYS E C 1
ATOM 2556 O O . CYS A 1 609 ? 310.245 234.165 269.024 1.00 85.47 609 CYS E O 1
ATOM 2559 N N . GLN A 1 610 ? 311.263 232.184 268.695 1.00 83.07 610 GLN E N 1
ATOM 2560 C CA . GLN A 1 610 ? 310.795 232.004 267.325 1.00 83.07 610 GLN E CA 1
ATOM 2561 C C . GLN A 1 610 ? 309.283 231.805 267.177 1.00 83.07 610 GLN E C 1
ATOM 2562 O O . GLN A 1 610 ? 308.753 232.130 266.107 1.00 83.07 610 GLN E O 1
ATOM 2568 N N . PRO A 1 611 ? 308.541 231.279 268.166 1.00 83.05 611 PRO E N 1
ATOM 2569 C CA . PRO A 1 611 ? 307.081 231.178 267.990 1.00 83.05 611 PRO E CA 1
ATOM 2570 C C . PRO A 1 611 ? 306.390 232.501 267.701 1.00 83.05 611 PRO E C 1
ATOM 2571 O O . PRO A 1 611 ? 305.192 232.491 267.390 1.00 83.05 611 PRO E O 1
ATOM 2575 N N . LEU A 1 612 ? 307.090 233.631 267.791 1.00 88.48 612 LEU E N 1
ATOM 2576 C CA . LEU A 1 612 ? 306.467 234.909 267.478 1.00 88.48 612 LEU E CA 1
ATOM 2577 C C . LEU A 1 612 ? 306.556 235.243 265.996 1.00 88.48 612 LEU E C 1
ATOM 2578 O O . LEU A 1 612 ? 305.709 235.981 265.482 1.00 88.48 612 LEU E O 1
ATOM 2583 N N . GLU A 1 613 ? 307.554 234.712 265.295 1.00 90.34 613 GLU E N 1
ATOM 2584 C CA . GLU A 1 613 ? 307.820 235.075 263.905 1.00 90.34 613 GLU E CA 1
ATOM 2585 C C . GLU A 1 613 ? 307.291 233.976 262.989 1.00 90.34 613 GLU E C 1
ATOM 2586 O O . GLU A 1 613 ? 307.913 232.921 262.841 1.00 90.34 613 GLU E O 1
ATOM 2592 N N . GLN A 1 614 ? 306.138 234.230 262.376 1.00 85.22 614 GLN E N 1
ATOM 2593 C CA . GLN A 1 614 ? 305.592 233.402 261.307 1.00 85.22 614 GLN E CA 1
ATOM 2594 C C . GLN A 1 614 ? 305.145 234.277 260.147 1.00 85.22 614 GLN E C 1
ATOM 2595 O O . GLN A 1 614 ? 304.092 234.057 259.542 1.00 85.22 614 GLN E O 1
ATOM 2601 N N . LEU A 1 615 ? 305.948 235.291 259.829 1.00 89.92 615 LEU E N 1
ATOM 2602 C CA . LEU A 1 615 ? 305.653 236.240 258.764 1.00 89.92 615 LEU E CA 1
ATOM 2603 C C . LEU A 1 615 ? 306.949 236.571 258.042 1.00 89.92 615 LEU E C 1
ATOM 2604 O O . LEU A 1 615 ? 307.962 236.854 258.690 1.00 89.92 615 LEU E O 1
ATOM 2609 N N . SER A 1 616 ? 306.919 236.531 256.710 1.00 88.68 616 SER E N 1
ATOM 2610 C CA . SER A 1 616 ? 308.090 236.895 255.922 1.00 88.68 616 SER E CA 1
ATOM 2611 C C . SER A 1 616 ? 308.454 238.346 256.195 1.00 88.68 616 SER E C 1
ATOM 2612 O O . SER A 1 616 ? 307.709 239.256 255.821 1.00 88.68 616 SER E O 1
ATOM 2615 N N . GLU A 1 617 ? 309.594 238.569 256.850 1.00 105.06 617 GLU E N 1
ATOM 2616 C CA . GLU A 1 617 ? 309.935 239.892 257.357 1.00 105.06 617 GLU E CA 1
ATOM 2617 C C . GLU A 1 617 ? 310.076 240.933 256.251 1.00 105.06 617 GLU E C 1
ATOM 2618 O O . GLU A 1 617 ? 309.246 241.844 256.151 1.00 105.06 617 GLU E O 1
ATOM 2624 N N . GLN A 1 618 ? 311.096 240.792 255.403 1.00 111.78 618 GLN E N 1
ATOM 2625 C CA . GLN A 1 618 ? 311.396 241.782 254.375 1.00 111.78 618 GLN E CA 1
ATOM 2626 C C . GLN A 1 618 ? 312.586 241.344 253.534 1.00 111.78 618 GLN E C 1
ATOM 2627 O O . GLN A 1 618 ? 313.216 240.321 253.818 1.00 111.78 618 GLN E O 1
ATOM 2633 N N . GLU A 1 619 ? 312.898 242.117 252.498 1.00 115.95 619 GLU E N 1
ATOM 2634 C CA . GLU A 1 619 ? 314.075 241.900 251.675 1.00 115.95 619 GLU E CA 1
ATOM 2635 C C . GLU A 1 619 ? 314.793 243.229 251.487 1.00 115.95 619 GLU E C 1
ATOM 2636 O O . GLU A 1 619 ? 314.174 244.296 251.537 1.00 115.95 619 GLU E O 1
ATOM 2642 N N . LYS A 1 620 ? 316.110 243.155 251.301 1.00 119.48 620 LYS E N 1
ATOM 2643 C CA . LYS A 1 620 ? 317.020 244.256 250.982 1.00 119.48 620 LYS E CA 1
ATOM 2644 C C . LYS A 1 620 ? 317.322 245.151 252.179 1.00 119.48 620 LYS E C 1
ATOM 2645 O O . LYS A 1 620 ? 317.983 246.181 251.995 1.00 119.48 620 LYS E O 1
ATOM 2651 N N . SER A 1 621 ? 316.872 244.813 253.388 1.00 120.30 621 SER E N 1
ATOM 2652 C CA . SER A 1 621 ? 317.197 245.646 254.543 1.00 120.30 621 SER E CA 1
ATOM 2653 C C . SER A 1 621 ? 318.585 245.317 255.085 1.00 120.30 621 SER E C 1
ATOM 2654 O O . SER A 1 621 ? 319.498 246.148 255.035 1.00 120.30 621 SER E O 1
ATOM 2657 N N . HIS A 1 622 ? 318.759 244.100 255.607 1.00 119.15 622 HIS E N 1
ATOM 2658 C CA . HIS A 1 622 ? 320.069 243.644 256.054 1.00 119.15 622 HIS E CA 1
ATOM 2659 C C . HIS A 1 622 ? 320.315 242.178 255.720 1.00 119.15 622 HIS E C 1
ATOM 2660 O O . HIS A 1 622 ? 321.290 241.600 256.221 1.00 119.15 622 HIS E O 1
ATOM 2667 N N . LEU A 1 623 ? 319.465 241.556 254.902 1.00 113.79 623 LEU E N 1
ATOM 2668 C CA . LEU A 1 623 ? 319.631 240.144 254.580 1.00 113.79 623 LEU E CA 1
ATOM 2669 C C . LEU A 1 623 ? 320.671 239.954 253.482 1.00 113.79 623 LEU E C 1
ATOM 2670 O O . LEU A 1 623 ? 321.732 239.364 253.713 1.00 113.79 623 LEU E O 1
ATOM 2675 N N . GLY A 1 624 ? 320.384 240.468 252.285 1.00 110.34 624 GLY E N 1
ATOM 2676 C CA . GLY A 1 624 ? 321.297 240.439 251.157 1.00 110.34 624 GLY E CA 1
ATOM 2677 C C . GLY A 1 624 ? 321.993 239.117 250.916 1.00 110.34 624 GLY E C 1
ATOM 2678 O O . GLY A 1 624 ? 323.151 239.090 250.489 1.00 110.34 624 GLY E O 1
ATOM 2679 N N . GLY A 1 625 ? 321.301 238.013 251.178 1.00 104.23 625 GLY E N 1
ATOM 2680 C CA . GLY A 1 625 ? 321.935 236.715 251.098 1.00 104.23 625 GLY E CA 1
ATOM 2681 C C . GLY A 1 625 ? 323.026 236.573 252.137 1.00 104.23 625 GLY E C 1
ATOM 2682 O O . GLY A 1 625 ? 324.143 236.150 251.823 1.00 104.23 625 GLY E O 1
ATOM 2683 N N . TRP A 1 626 ? 322.709 236.954 253.377 1.00 102.91 626 TRP E N 1
ATOM 2684 C CA . TRP A 1 626 ? 323.664 236.851 254.475 1.00 102.91 626 TRP E CA 1
ATOM 2685 C C . TRP A 1 626 ? 324.260 235.451 254.549 1.00 102.91 626 TRP E C 1
ATOM 2686 O O . TRP A 1 626 ? 325.472 235.265 254.396 1.00 102.91 626 TRP E O 1
ATOM 2697 N N . ILE A 1 627 ? 323.416 234.453 254.767 1.00 95.17 627 ILE E N 1
ATOM 2698 C CA . ILE A 1 627 ? 323.814 233.050 254.697 1.00 95.17 627 ILE E CA 1
ATOM 2699 C C . ILE A 1 627 ? 322.884 232.402 253.679 1.00 95.17 627 ILE E C 1
ATOM 2700 O O . ILE A 1 627 ? 321.808 231.902 254.017 1.00 95.17 627 ILE E O 1
ATOM 2705 N N . HIS A 1 628 ? 323.295 232.411 252.414 1.00 94.94 628 HIS E N 1
ATOM 2706 C CA . HIS A 1 628 ? 322.494 231.833 251.344 1.00 94.94 628 HIS E CA 1
ATOM 2707 C C . HIS A 1 628 ? 323.363 231.005 250.415 1.00 94.94 628 HIS E C 1
ATOM 2708 O O . HIS A 1 628 ? 323.171 230.998 249.195 1.00 94.94 628 HIS E O 1
ATOM 2715 N N . GLY A 1 629 ? 324.356 230.318 250.979 1.00 99.59 629 GLY E N 1
ATOM 2716 C CA . GLY A 1 629 ? 324.932 229.188 250.275 1.00 99.59 629 GLY E CA 1
ATOM 2717 C C . GLY A 1 629 ? 323.880 228.139 249.986 1.00 99.59 629 GLY E C 1
ATOM 2718 O O . GLY A 1 629 ? 323.896 227.498 248.934 1.00 99.59 629 GLY E O 1
ATOM 2719 N N . LEU A 1 630 ? 322.948 227.955 250.920 1.00 94.35 630 LEU E N 1
ATOM 2720 C CA . LEU A 1 630 ? 321.714 227.246 250.632 1.00 94.35 630 LEU E CA 1
ATOM 2721 C C . LEU A 1 630 ? 320.962 227.967 249.518 1.00 94.35 630 LEU E C 1
ATOM 2722 O O . LEU A 1 630 ? 321.225 229.134 249.214 1.00 94.35 630 LEU E O 1
ATOM 2727 N N . PHE A 1 631 ? 320.042 227.240 248.880 1.00 92.80 631 PHE E N 1
ATOM 2728 C CA . PHE A 1 631 ? 319.264 227.717 247.736 1.00 92.80 631 PHE E CA 1
ATOM 2729 C C . PHE A 1 631 ? 320.153 227.798 246.498 1.00 92.80 631 PHE E C 1
ATOM 2730 O O . PHE A 1 631 ? 319.665 227.981 245.378 1.00 92.80 631 PHE E O 1
ATOM 2738 N N . ASP A 1 632 ? 321.458 227.611 246.682 1.00 98.71 632 ASP E N 1
ATOM 2739 C CA . ASP A 1 632 ? 322.368 227.356 245.579 1.00 98.71 632 ASP E CA 1
ATOM 2740 C C . ASP A 1 632 ? 322.623 225.870 245.388 1.00 98.71 632 ASP E C 1
ATOM 2741 O O . ASP A 1 632 ? 323.130 225.471 244.335 1.00 98.71 632 ASP E O 1
ATOM 2746 N N . THR A 1 633 ? 322.290 225.057 246.378 1.00 101.22 633 THR E N 1
ATOM 2747 C CA . THR A 1 633 ? 322.321 223.602 246.313 1.00 101.22 633 THR E CA 1
ATOM 2748 C C . THR A 1 633 ? 321.004 222.973 246.737 1.00 101.22 633 THR E C 1
ATOM 2749 O O . THR A 1 633 ? 320.619 221.940 246.185 1.00 101.22 633 THR E O 1
ATOM 2753 N N . GLU A 1 634 ? 320.305 223.569 247.706 1.00 99.78 634 GLU E N 1
ATOM 2754 C CA . GLU A 1 634 ? 319.067 222.975 248.201 1.00 99.78 634 GLU E CA 1
ATOM 2755 C C . GLU A 1 634 ? 317.984 222.942 247.133 1.00 99.78 634 GLU E C 1
ATOM 2756 O O . GLU A 1 634 ? 317.120 222.060 247.157 1.00 99.78 634 GLU E O 1
ATOM 2762 N N . ALA A 1 635 ? 318.002 223.894 246.200 1.00 93.70 635 ALA E N 1
ATOM 2763 C CA . ALA A 1 635 ? 317.057 223.908 245.096 1.00 93.70 635 ALA E CA 1
ATOM 2764 C C . ALA A 1 635 ? 317.723 223.916 243.732 1.00 93.70 635 ALA E C 1
ATOM 2765 O O . ALA A 1 635 ? 317.024 223.774 242.723 1.00 93.70 635 ALA E O 1
ATOM 2767 N N . GLY A 1 636 ? 319.039 224.076 243.667 1.00 98.27 636 GLY E N 1
ATOM 2768 C CA . GLY A 1 636 ? 319.743 224.041 242.407 1.00 98.27 636 GLY E CA 1
ATOM 2769 C C . GLY A 1 636 ? 319.815 222.639 241.835 1.00 98.27 636 GLY E C 1
ATOM 2770 O O . GLY A 1 636 ? 319.425 221.648 242.451 1.00 98.27 636 GLY E O 1
ATOM 2771 N N . GLY A 1 637 ? 320.330 222.566 240.613 1.00 102.85 637 GLY E N 1
ATOM 2772 C CA . GLY A 1 637 ? 320.528 221.295 239.946 1.00 102.85 637 GLY E CA 1
ATOM 2773 C C . GLY A 1 637 ? 321.995 221.014 239.705 1.00 102.85 637 GLY E C 1
ATOM 2774 O O . GLY A 1 637 ? 322.381 220.557 238.625 1.00 102.85 637 GLY E O 1
ATOM 2775 N N . LEU A 1 638 ? 322.825 221.288 240.712 1.00 102.80 638 LEU E N 1
ATOM 2776 C CA . LEU A 1 638 ? 324.274 221.242 240.565 1.00 102.80 638 LEU E CA 1
ATOM 2777 C C . LEU A 1 638 ? 324.908 220.117 241.373 1.00 102.80 638 LEU E C 1
ATOM 2778 O O . LEU A 1 638 ? 325.630 219.288 240.812 1.00 102.80 638 LEU E O 1
ATOM 2783 N N . GLY A 1 639 ? 324.660 220.058 242.681 1.00 108.26 639 GLY E N 1
ATOM 2784 C CA . GLY A 1 639 ? 325.308 219.052 243.501 1.00 108.26 639 GLY E CA 1
ATOM 2785 C C . GLY A 1 639 ? 324.825 218.950 244.934 1.00 108.26 639 GLY E C 1
ATOM 2786 O O . GLY A 1 639 ? 323.676 219.280 245.242 1.00 108.26 639 GLY E O 1
ATOM 2787 N N . ASP A 1 640 ? 325.706 218.489 245.819 1.00 108.49 640 ASP E N 1
ATOM 2788 C CA . ASP A 1 640 ? 325.362 218.202 247.203 1.00 108.49 640 ASP E CA 1
ATOM 2789 C C . ASP A 1 640 ? 325.695 219.408 248.081 1.00 108.49 640 ASP E C 1
ATOM 2790 O O . ASP A 1 640 ? 326.062 220.479 247.591 1.00 108.49 640 ASP E O 1
ATOM 2795 N N . GLU A 1 641 ? 325.566 219.244 249.398 1.00 107.25 641 GLU E N 1
ATOM 2796 C CA . GLU A 1 641 ? 325.866 220.300 250.361 1.00 107.25 641 GLU E CA 1
ATOM 2797 C C . GLU A 1 641 ? 326.823 219.747 251.412 1.00 107.25 641 GLU E C 1
ATOM 2798 O O . GLU A 1 641 ? 326.414 218.996 252.304 1.00 107.25 641 GLU E O 1
ATOM 2804 N N . LEU A 1 642 ? 328.102 220.091 251.289 1.00 113.30 642 LEU E N 1
ATOM 2805 C CA . LEU A 1 642 ? 329.110 219.687 252.261 1.00 113.30 642 LEU E CA 1
ATOM 2806 C C . LEU A 1 642 ? 329.815 220.870 252.902 1.00 113.30 642 LEU E C 1
ATOM 2807 O O . LEU A 1 642 ? 329.953 220.913 254.130 1.00 113.30 642 LEU E O 1
ATOM 2812 N N . MET A 1 643 ? 330.266 221.838 252.104 1.00 110.41 643 MET E N 1
ATOM 2813 C CA . MET A 1 643 ? 331.073 222.936 252.620 1.00 110.41 643 MET E CA 1
ATOM 2814 C C . MET A 1 643 ? 330.249 224.005 253.326 1.00 110.41 643 MET E C 1
ATOM 2815 O O . MET A 1 643 ? 330.826 224.850 254.020 1.00 110.41 643 MET E O 1
ATOM 2820 N N . SER A 1 644 ? 328.925 223.986 253.185 1.00 103.41 644 SER E N 1
ATOM 2821 C CA . SER A 1 644 ? 328.094 224.968 253.868 1.00 103.41 644 SER E CA 1
ATOM 2822 C C . SER A 1 644 ? 328.217 224.785 255.374 1.00 103.41 644 SER E C 1
ATOM 2823 O O . SER A 1 644 ? 327.669 223.833 255.939 1.00 103.41 644 SER E O 1
ATOM 2826 N N . SER A 1 645 ? 328.940 225.691 256.029 1.00 94.91 645 SER E N 1
ATOM 2827 C CA . SER A 1 645 ? 329.218 225.610 257.460 1.00 94.91 645 SER E CA 1
ATOM 2828 C C . SER A 1 645 ? 328.594 226.825 258.137 1.00 94.91 645 SER E C 1
ATOM 2829 O O . SER A 1 645 ? 329.254 227.846 258.344 1.00 94.91 645 SER E O 1
ATOM 2832 N N . CYS A 1 646 ? 327.317 226.706 258.482 1.00 87.03 646 CYS E N 1
ATOM 2833 C CA . CYS A 1 646 ? 326.603 227.702 259.255 1.00 87.03 646 CYS E CA 1
ATOM 2834 C C . CYS A 1 646 ? 326.059 227.058 260.523 1.00 87.03 646 CYS E C 1
ATOM 2835 O O . CYS A 1 646 ? 325.733 225.867 260.524 1.00 87.03 646 CYS E O 1
ATOM 2838 N N . PRO A 1 647 ? 325.979 227.806 261.622 1.00 83.87 647 PRO E N 1
ATOM 2839 C CA . PRO A 1 647 ? 325.446 227.231 262.849 1.00 83.87 647 PRO E CA 1
ATOM 2840 C C . PRO A 1 647 ? 324.033 226.730 262.631 1.00 83.87 647 PRO E C 1
ATOM 2841 O O . PRO A 1 647 ? 323.256 227.327 261.863 1.00 83.87 647 PRO E O 1
ATOM 2845 N N . PRO A 1 648 ? 323.656 225.629 263.283 1.00 78.37 648 PRO E N 1
ATOM 2846 C CA . PRO A 1 648 ? 322.333 225.039 263.030 1.00 78.37 648 PRO E CA 1
ATOM 2847 C C . PRO A 1 648 ? 321.178 225.919 263.458 1.00 78.37 648 PRO E C 1
ATOM 2848 O O . PRO A 1 648 ? 320.025 225.545 263.217 1.00 78.37 648 PRO E O 1
ATOM 2852 N N . GLN A 1 649 ? 321.439 227.067 264.076 1.00 75.88 649 GLN E N 1
ATOM 2853 C CA . GLN A 1 649 ? 320.365 227.966 264.471 1.00 75.88 649 GLN E CA 1
ATOM 2854 C C . GLN A 1 649 ? 319.965 228.876 263.317 1.00 75.88 649 GLN E C 1
ATOM 2855 O O . GLN A 1 649 ? 319.928 230.101 263.467 1.00 75.88 649 GLN E O 1
ATOM 2861 N N . ASP A 1 650 ? 319.673 228.284 262.159 1.00 75.48 650 ASP E N 1
ATOM 2862 C CA . ASP A 1 650 ? 319.071 228.997 261.042 1.00 75.48 650 ASP E CA 1
ATOM 2863 C C . ASP A 1 650 ? 317.638 228.561 260.781 1.00 75.48 650 ASP E C 1
ATOM 2864 O O . ASP A 1 650 ? 317.032 229.019 259.808 1.00 75.48 650 ASP E O 1
ATOM 2869 N N . PHE A 1 651 ? 317.099 227.660 261.607 1.00 74.49 651 PHE E N 1
ATOM 2870 C CA . PHE A 1 651 ? 315.687 227.307 261.522 1.00 74.49 651 PHE E CA 1
ATOM 2871 C C . PHE A 1 651 ? 314.818 228.554 261.546 1.00 74.49 651 PHE E C 1
ATOM 2872 O O . PHE A 1 651 ? 313.883 228.695 260.751 1.00 74.49 651 PHE E O 1
ATOM 2880 N N . TYR A 1 652 ? 315.122 229.476 262.450 1.00 83.93 652 TYR E N 1
ATOM 2881 C CA . TYR A 1 652 ? 314.344 230.693 262.605 1.00 83.93 652 TYR E CA 1
ATOM 2882 C C . TYR A 1 652 ? 314.902 231.799 261.724 1.00 83.93 652 TYR E C 1
ATOM 2883 O O . TYR A 1 652 ? 316.103 231.850 261.446 1.00 83.93 652 TYR E O 1
ATOM 2892 N N . LEU A 1 653 ? 313.999 232.663 261.260 1.00 87.82 653 LEU E N 1
ATOM 2893 C CA . LEU A 1 653 ? 314.309 233.843 260.458 1.00 87.82 653 LEU E CA 1
ATOM 2894 C C . LEU A 1 653 ? 314.701 233.471 259.030 1.00 87.82 653 LEU E C 1
ATOM 2895 O O . LEU A 1 653 ? 314.864 234.353 258.182 1.00 87.82 653 LEU E O 1
ATOM 2900 N N . LEU A 1 654 ? 314.840 232.176 258.737 1.00 79.13 654 LEU E N 1
ATOM 2901 C CA . LEU A 1 654 ? 315.191 231.762 257.386 1.00 79.13 654 LEU E CA 1
ATOM 2902 C C . LEU A 1 654 ? 314.389 230.586 256.852 1.00 79.13 654 LEU E C 1
ATOM 2903 O O . LEU A 1 654 ? 314.674 230.139 255.739 1.00 79.13 654 LEU E O 1
ATOM 2908 N N . ALA A 1 655 ? 313.437 230.049 257.594 1.00 74.12 655 ALA E N 1
ATOM 2909 C CA . ALA A 1 655 ? 312.525 229.103 256.965 1.00 74.12 655 ALA E CA 1
ATOM 2910 C C . ALA A 1 655 ? 311.428 229.841 256.196 1.00 74.12 655 ALA E C 1
ATOM 2911 O O . ALA A 1 655 ? 311.253 229.593 254.992 1.00 74.12 655 ALA E O 1
ATOM 2913 N N . PRO A 1 656 ? 310.679 230.759 256.827 1.00 73.30 656 PRO E N 1
ATOM 2914 C CA . PRO A 1 656 ? 309.569 231.389 256.095 1.00 73.30 656 PRO E CA 1
ATOM 2915 C C . PRO A 1 656 ? 310.019 232.248 254.930 1.00 73.30 656 PRO E C 1
ATOM 2916 O O . PRO A 1 656 ? 309.405 232.185 253.859 1.00 73.30 656 PRO E O 1
ATOM 2920 N N . THR A 1 657 ? 311.061 233.064 255.105 1.00 74.68 657 THR E N 1
ATOM 2921 C CA . THR A 1 657 ? 311.525 233.900 254.003 1.00 74.68 657 THR E CA 1
ATOM 2922 C C . THR A 1 657 ? 312.027 233.051 252.845 1.00 74.68 657 THR E C 1
ATOM 2923 O O . THR A 1 657 ? 311.731 233.337 251.677 1.00 74.68 657 THR E O 1
ATOM 2927 N N . LEU A 1 658 ? 312.790 232.001 253.150 1.00 73.67 658 LEU E N 1
ATOM 2928 C CA . LEU A 1 658 ? 313.274 231.106 252.106 1.00 73.67 658 LEU E CA 1
ATOM 2929 C C . LEU A 1 658 ? 312.117 230.492 251.333 1.00 73.67 658 LEU E C 1
ATOM 2930 O O . LEU A 1 658 ? 312.113 230.491 250.097 1.00 73.67 658 LEU E O 1
ATOM 2935 N N . PHE A 1 659 ? 311.117 229.966 252.044 1.00 73.54 659 PHE E N 1
ATOM 2936 C CA . PHE A 1 659 ? 310.018 229.315 251.339 1.00 73.54 659 PHE E CA 1
ATOM 2937 C C . PHE A 1 659 ? 309.168 230.314 250.565 1.00 73.54 659 PHE E C 1
ATOM 2938 O O . PHE A 1 659 ? 308.656 229.985 249.490 1.00 73.54 659 PHE E O 1
ATOM 2946 N N . HIS A 1 660 ? 309.021 231.537 251.074 1.00 70.93 660 HIS E N 1
ATOM 2947 C CA . HIS A 1 660 ? 308.285 232.557 250.336 1.00 70.93 660 HIS E CA 1
ATOM 2948 C C . HIS A 1 660 ? 309.005 232.920 249.046 1.00 70.93 660 HIS E C 1
ATOM 2949 O O . HIS A 1 660 ? 308.376 233.066 247.989 1.00 70.93 660 HIS E O 1
ATOM 2956 N N . GLN A 1 661 ? 310.332 233.050 249.106 1.00 73.38 661 GLN E N 1
ATOM 2957 C CA . GLN A 1 661 ? 311.089 233.332 247.892 1.00 73.38 661 GLN E CA 1
ATOM 2958 C C . GLN A 1 661 ? 311.020 232.164 246.918 1.00 73.38 661 GLN E C 1
ATOM 2959 O O . GLN A 1 661 ? 310.968 232.369 245.702 1.00 73.38 661 GLN E O 1
ATOM 2965 N N . ILE A 1 662 ? 311.006 230.931 247.432 1.00 68.51 662 ILE E N 1
ATOM 2966 C CA . ILE A 1 662 ? 310.869 229.769 246.555 1.00 68.51 662 ILE E CA 1
ATOM 2967 C C . ILE A 1 662 ? 309.518 229.785 245.852 1.00 68.51 662 ILE E C 1
ATOM 2968 O O . ILE A 1 662 ? 309.424 229.520 244.647 1.00 68.51 662 ILE E O 1
ATOM 2973 N N . VAL A 1 663 ? 308.451 230.093 246.591 1.00 66.70 663 VAL E N 1
ATOM 2974 C CA . VAL A 1 663 ? 307.122 230.142 245.988 1.00 66.70 663 VAL E CA 1
ATOM 2975 C C . VAL A 1 663 ? 307.060 231.229 244.923 1.00 66.70 663 VAL E C 1
ATOM 2976 O O . VAL A 1 663 ? 306.485 231.030 243.845 1.00 66.70 663 VAL E O 1
ATOM 2980 N N . ASN A 1 664 ? 307.652 232.393 245.201 1.00 67.90 664 ASN E N 1
ATOM 2981 C CA . ASN A 1 664 ? 307.673 233.452 244.195 1.00 67.90 664 ASN E CA 1
ATOM 2982 C C . ASN A 1 664 ? 308.458 233.032 242.959 1.00 67.90 664 ASN E C 1
ATOM 2983 O O . ASN A 1 664 ? 308.025 233.280 241.828 1.00 67.90 664 ASN E O 1
ATOM 2988 N N . ALA A 1 665 ? 309.615 232.395 243.150 1.00 64.16 665 ALA E N 1
ATOM 2989 C CA . ALA A 1 665 ? 310.421 231.980 242.008 1.00 64.16 665 ALA E CA 1
ATOM 2990 C C . ALA A 1 665 ? 309.744 230.877 241.209 1.00 64.16 665 ALA E C 1
ATOM 2991 O O . ALA A 1 665 ? 310.010 230.729 240.012 1.00 64.16 665 ALA E O 1
ATOM 2993 N N . LEU A 1 666 ? 308.878 230.093 241.849 1.00 63.15 666 LEU E N 1
ATOM 2994 C CA . LEU A 1 666 ? 308.175 229.038 241.131 1.00 63.15 666 LEU E CA 1
ATOM 2995 C C . LEU A 1 666 ? 306.930 229.557 240.424 1.00 63.15 666 LEU E C 1
ATOM 2996 O O . LEU A 1 666 ? 306.543 229.009 239.386 1.00 63.15 666 LEU E O 1
ATOM 3001 N N . SER A 1 667 ? 306.292 230.598 240.966 1.00 61.97 667 SER E N 1
ATOM 3002 C CA . SER A 1 667 ? 305.105 231.159 240.328 1.00 61.97 667 SER E CA 1
ATOM 3003 C C . SER A 1 667 ? 305.401 231.554 238.888 1.00 61.97 667 SER E C 1
ATOM 3004 O O . SER A 1 667 ? 304.824 231.003 237.945 1.00 61.97 667 SER E O 1
ATOM 3007 N N . ALA A 1 668 ? 306.309 232.506 238.701 1.00 61.72 668 ALA E N 1
ATOM 3008 C CA . ALA A 1 668 ? 306.855 232.747 237.377 1.00 61.72 668 ALA E CA 1
ATOM 3009 C C . ALA A 1 668 ? 307.751 231.578 236.977 1.00 61.72 668 ALA E C 1
ATOM 3010 O O . ALA A 1 668 ? 308.137 230.746 237.801 1.00 61.72 668 ALA E O 1
ATOM 3012 N N . GLY A 1 669 ? 308.091 231.517 235.695 1.00 66.44 669 GLY E N 1
ATOM 3013 C CA . GLY A 1 669 ? 308.867 230.383 235.238 1.00 66.44 669 GLY E CA 1
ATOM 3014 C C . GLY A 1 669 ? 310.357 230.582 235.400 1.00 66.44 669 GLY E C 1
ATOM 3015 O O . GLY A 1 669 ? 311.011 231.174 234.537 1.00 66.44 669 GLY E O 1
ATOM 3016 N N . TYR A 1 670 ? 310.903 230.089 236.501 1.00 66.37 670 TYR E N 1
ATOM 3017 C CA . TYR A 1 670 ? 312.341 230.095 236.743 1.00 66.37 670 TYR E CA 1
ATOM 3018 C C . TYR A 1 670 ? 312.865 228.744 237.203 1.00 66.37 670 TYR E C 1
ATOM 3019 O O . TYR A 1 670 ? 313.975 228.363 236.825 1.00 66.37 670 TYR E O 1
ATOM 3028 N N . LEU A 1 671 ? 312.096 228.011 238.007 1.00 74.90 671 LEU E N 1
ATOM 3029 C CA . LEU A 1 671 ? 312.474 226.690 238.498 1.00 74.90 671 LEU E CA 1
ATOM 3030 C C . LEU A 1 671 ? 311.580 225.651 237.835 1.00 74.90 671 LEU E C 1
ATOM 3031 O O . LEU A 1 671 ? 310.395 225.543 238.165 1.00 74.90 671 LEU E O 1
ATOM 3036 N N . THR A 1 672 ? 312.146 224.886 236.907 1.00 79.78 672 THR E N 1
ATOM 3037 C CA . THR A 1 672 ? 311.399 223.815 236.271 1.00 79.78 672 THR E CA 1
ATOM 3038 C C . THR A 1 672 ? 311.110 222.700 237.276 1.00 79.78 672 THR E C 1
ATOM 3039 O O . THR A 1 672 ? 311.713 222.617 238.353 1.00 79.78 672 THR E O 1
ATOM 3043 N N . ASP A 1 673 ? 310.168 221.827 236.906 1.00 85.26 673 ASP E N 1
ATOM 3044 C CA . ASP A 1 673 ? 309.718 220.788 237.827 1.00 85.26 673 ASP E CA 1
ATOM 3045 C C . ASP A 1 673 ? 310.828 219.804 238.167 1.00 85.26 673 ASP E C 1
ATOM 3046 O O . ASP A 1 673 ? 310.849 219.258 239.274 1.00 85.26 673 ASP E O 1
ATOM 3051 N N . GLU A 1 674 ? 311.750 219.556 237.236 1.00 88.29 674 GLU E N 1
ATOM 3052 C CA . GLU A 1 674 ? 312.839 218.624 237.515 1.00 88.29 674 GLU E CA 1
ATOM 3053 C C . GLU A 1 674 ? 313.747 219.158 238.614 1.00 88.29 674 GLU E C 1
ATOM 3054 O O . GLU A 1 674 ? 314.084 218.437 239.562 1.00 88.29 674 GLU E O 1
ATOM 3060 N N . MET A 1 675 ? 314.156 220.424 238.504 1.00 84.37 675 MET E N 1
ATOM 3061 C CA . MET A 1 675 ? 314.928 221.043 239.574 1.00 84.37 675 MET E CA 1
ATOM 3062 C C . MET A 1 675 ? 314.123 221.098 240.864 1.00 84.37 675 MET E C 1
ATOM 3063 O O . MET A 1 675 ? 314.666 220.887 241.954 1.00 84.37 675 MET E O 1
ATOM 3068 N N . LEU A 1 676 ? 312.819 221.361 240.757 1.00 84.26 676 LEU E N 1
ATOM 3069 C CA . LEU A 1 676 ? 311.975 221.422 241.945 1.00 84.26 676 LEU E CA 1
ATOM 3070 C C . LEU A 1 676 ? 311.975 220.094 242.691 1.00 84.26 676 LEU E C 1
ATOM 3071 O O . LEU A 1 676 ? 312.102 220.058 243.919 1.00 84.26 676 LEU E O 1
ATOM 3076 N N . LYS A 1 677 ? 311.828 218.988 241.960 1.00 86.39 677 LYS E N 1
ATOM 3077 C CA . LYS A 1 677 ? 311.792 217.677 242.600 1.00 86.39 677 LYS E CA 1
ATOM 3078 C C . LYS A 1 677 ? 313.166 217.280 243.123 1.00 86.39 677 LYS E C 1
ATOM 3079 O O . LYS A 1 677 ? 313.283 216.738 244.231 1.00 86.39 677 LYS E O 1
ATOM 3085 N N . GLY A 1 678 ? 314.221 217.542 242.345 1.00 87.98 678 GLY E N 1
ATOM 3086 C CA . GLY A 1 678 ? 315.563 217.272 242.827 1.00 87.98 678 GLY E CA 1
ATOM 3087 C C . GLY A 1 678 ? 315.916 218.077 244.059 1.00 87.98 678 GLY E C 1
ATOM 3088 O O . GLY A 1 678 ? 316.783 217.679 244.840 1.00 87.98 678 GLY E O 1
ATOM 3089 N N . GLY A 1 679 ? 315.257 219.215 244.249 1.00 91.48 679 GLY E N 1
ATOM 3090 C CA . GLY A 1 679 ? 315.428 219.983 245.462 1.00 91.48 679 GLY E CA 1
ATOM 3091 C C . GLY A 1 679 ? 314.626 219.421 246.615 1.00 91.48 679 GLY E C 1
ATOM 3092 O O . GLY A 1 679 ? 315.169 219.167 247.693 1.00 91.48 679 GLY E O 1
ATOM 3093 N N . LEU A 1 680 ? 313.326 219.219 246.396 1.00 85.65 680 LEU E N 1
ATOM 3094 C CA . LEU A 1 680 ? 312.453 218.704 247.442 1.00 85.65 680 LEU E CA 1
ATOM 3095 C C . LEU A 1 680 ? 312.832 217.302 247.892 1.00 85.65 680 LEU E C 1
ATOM 3096 O O . LEU A 1 680 ? 312.342 216.852 248.933 1.00 85.65 680 LEU E O 1
ATOM 3101 N N . GLU A 1 681 ? 313.681 216.601 247.146 1.00 95.20 681 GLU E N 1
ATOM 3102 C CA . GLU A 1 681 ? 314.197 215.320 247.610 1.00 95.20 681 GLU E CA 1
ATOM 3103 C C . GLU A 1 681 ? 315.347 215.462 248.601 1.00 95.20 681 GLU E C 1
ATOM 3104 O O . GLU A 1 681 ? 315.935 214.447 248.987 1.00 95.20 681 GLU E O 1
ATOM 3110 N N . TYR A 1 682 ? 315.682 216.682 249.017 1.00 97.30 682 TYR E N 1
ATOM 3111 C CA . TYR A 1 682 ? 316.752 216.924 249.976 1.00 97.30 682 TYR E CA 1
ATOM 3112 C C . TYR A 1 682 ? 316.251 217.082 251.404 1.00 97.30 682 TYR E C 1
ATOM 3113 O O . TYR A 1 682 ? 317.059 217.330 252.303 1.00 97.30 682 TYR E O 1
ATOM 3122 N N . LEU A 1 683 ? 314.949 216.947 251.637 1.00 91.76 683 LEU E N 1
ATOM 3123 C CA . LEU A 1 683 ? 314.370 217.312 252.924 1.00 91.76 683 LEU E CA 1
ATOM 3124 C C . LEU A 1 683 ? 313.696 216.130 253.606 1.00 91.76 683 LEU E C 1
ATOM 3125 O O . LEU A 1 683 ? 312.559 216.246 254.072 1.00 91.76 683 LEU E O 1
ATOM 3130 N N . VAL A 1 684 ? 314.368 214.983 253.652 1.00 94.44 684 VAL E N 1
ATOM 3131 C CA . VAL A 1 684 ? 313.854 213.806 254.344 1.00 94.44 684 VAL E CA 1
ATOM 3132 C C . VAL A 1 684 ? 314.959 213.228 255.228 1.00 94.44 684 VAL E C 1
ATOM 3133 O O . VAL A 1 684 ? 315.964 212.707 254.728 1.00 94.44 684 VAL E O 1
ATOM 3137 N N . ASP A 1 685 ? 314.790 213.365 256.545 1.00 96.10 685 ASP E N 1
ATOM 3138 C CA . ASP A 1 685 ? 315.675 212.800 257.566 1.00 96.10 685 ASP E CA 1
ATOM 3139 C C . ASP A 1 685 ? 317.124 213.253 257.418 1.00 96.10 685 ASP E C 1
ATOM 3140 O O . ASP A 1 685 ? 318.023 212.673 258.034 1.00 96.10 685 ASP E O 1
ATOM 3145 N N . VAL A 1 686 ? 317.375 214.290 256.621 1.00 94.76 686 VAL E N 1
ATOM 3146 C CA . VAL A 1 686 ? 318.706 214.866 256.484 1.00 94.76 686 VAL E CA 1
ATOM 3147 C C . VAL A 1 686 ? 318.967 215.945 257.519 1.00 94.76 686 VAL E C 1
ATOM 3148 O O . VAL A 1 686 ? 319.748 216.873 257.263 1.00 94.76 686 VAL E O 1
ATOM 3150 N N . LEU A 1 687 ? 318.301 215.856 258.672 1.00 88.21 687 LEU E N 1
ATOM 3151 C CA . LEU A 1 687 ? 318.308 216.868 259.721 1.00 88.21 687 LEU E CA 1
ATOM 3152 C C . LEU A 1 687 ? 317.648 218.161 259.272 1.00 88.21 687 LEU E C 1
ATOM 3153 O O . LEU A 1 687 ? 317.826 219.205 259.905 1.00 88.21 687 LEU E O 1
ATOM 3155 N N . LEU A 1 688 ? 316.886 218.105 258.185 1.00 86.37 688 LEU E N 1
ATOM 3156 C CA . LEU A 1 688 ? 316.126 219.241 257.698 1.00 86.37 688 LEU E CA 1
ATOM 3157 C C . LEU A 1 688 ? 314.628 218.984 257.717 1.00 86.37 688 LEU E C 1
ATOM 3158 O O . LEU A 1 688 ? 313.854 219.881 257.365 1.00 86.37 688 LEU E O 1
ATOM 3163 N N . LEU A 1 689 ? 314.196 217.785 258.119 1.00 78.90 689 LEU E N 1
ATOM 3164 C CA . LEU A 1 689 ? 312.764 217.495 258.138 1.00 78.90 689 LEU E CA 1
ATOM 3165 C C . LEU A 1 689 ? 312.042 218.233 259.258 1.00 78.90 689 LEU E C 1
ATOM 3166 O O . LEU A 1 689 ? 310.976 218.815 258.993 1.00 78.90 689 LEU E O 1
ATOM 3171 N N . PRO A 1 690 ? 312.533 218.263 260.504 1.00 75.69 690 PRO E N 1
ATOM 3172 C CA . PRO A 1 690 ? 311.834 219.039 261.540 1.00 75.69 690 PRO E CA 1
ATOM 3173 C C . PRO A 1 690 ? 311.847 220.540 261.309 1.00 75.69 690 PRO E C 1
ATOM 3174 O O . PRO A 1 690 ? 311.304 221.276 262.140 1.00 75.69 690 PRO E O 1
ATOM 3178 N N . ALA A 1 691 ? 312.449 221.021 260.222 1.00 71.91 691 ALA E N 1
ATOM 3179 C CA . ALA A 1 691 ? 312.378 222.431 259.868 1.00 71.91 691 ALA E CA 1
ATOM 3180 C C . ALA A 1 691 ? 311.112 222.780 259.105 1.00 71.91 691 ALA E C 1
ATOM 3181 O O . ALA A 1 691 ? 310.835 223.967 258.908 1.00 71.91 691 ALA E O 1
ATOM 3183 N N . LEU A 1 692 ? 310.344 221.784 258.671 1.00 66.54 692 LEU E N 1
ATOM 3184 C CA . LEU A 1 692 ? 309.142 222.036 257.891 1.00 66.54 692 LEU E CA 1
ATOM 3185 C C . LEU A 1 692 ? 307.965 222.502 258.733 1.00 66.54 692 LEU E C 1
ATOM 3186 O O . LEU A 1 692 ? 306.962 222.938 258.162 1.00 66.54 692 LEU E O 1
ATOM 3191 N N . VAL A 1 693 ? 308.051 222.422 260.057 1.00 64.08 693 VAL E N 1
ATOM 3192 C CA . VAL A 1 693 ? 306.936 222.827 260.910 1.00 64.08 693 VAL E CA 1
ATOM 3193 C C . VAL A 1 693 ? 306.672 224.319 260.723 1.00 64.08 693 VAL E C 1
ATOM 3194 O O . VAL A 1 693 ? 305.560 224.682 260.311 1.00 64.08 693 VAL E O 1
ATOM 3198 N N . PRO A 1 694 ? 307.628 225.224 260.976 1.00 63.93 694 PRO E N 1
ATOM 3199 C CA . PRO A 1 694 ? 307.335 226.638 260.705 1.00 63.93 694 PRO E CA 1
ATOM 3200 C C . PRO A 1 694 ? 307.152 226.918 259.228 1.00 63.93 694 PRO E C 1
ATOM 3201 O O . PRO A 1 694 ? 306.342 227.782 258.867 1.00 63.93 694 PRO E O 1
ATOM 3205 N N . ALA A 1 695 ? 307.861 226.186 258.368 1.00 63.60 695 ALA E N 1
ATOM 3206 C CA . ALA A 1 695 ? 307.766 226.396 256.929 1.00 63.60 695 ALA E CA 1
ATOM 3207 C C . ALA A 1 695 ? 306.323 226.313 256.456 1.00 63.60 695 ALA E C 1
ATOM 3208 O O . ALA A 1 695 ? 305.765 227.290 255.950 1.00 63.60 695 ALA E O 1
ATOM 3210 N N . LEU A 1 696 ? 305.685 225.160 256.639 1.00 59.09 696 LEU E N 1
ATOM 3211 C CA . LEU A 1 696 ? 304.312 224.993 256.187 1.00 59.09 696 LEU E CA 1
ATOM 3212 C C . LEU A 1 696 ? 303.291 225.290 257.279 1.00 59.09 696 LEU E C 1
ATOM 3213 O O . LEU A 1 696 ? 302.109 224.981 257.108 1.00 59.09 696 LEU E O 1
ATOM 3218 N N . LEU A 1 697 ? 303.718 225.890 258.392 1.00 60.24 697 LEU E N 1
ATOM 3219 C CA . LEU A 1 697 ? 302.784 226.650 259.213 1.00 60.24 697 LEU E CA 1
ATOM 3220 C C . LEU A 1 697 ? 302.593 228.055 258.665 1.00 60.24 697 LEU E C 1
ATOM 3221 O O . LEU A 1 697 ? 301.494 228.611 258.763 1.00 60.24 697 LEU E O 1
ATOM 3226 N N . TYR A 1 698 ? 303.647 228.640 258.095 1.00 64.10 698 TYR E N 1
ATOM 3227 C CA . TYR A 1 698 ? 303.515 229.928 257.425 1.00 64.10 698 TYR E CA 1
ATOM 3228 C C . TYR A 1 698 ? 302.961 229.767 256.015 1.00 64.10 698 TYR E C 1
ATOM 3229 O O . TYR A 1 698 ? 302.207 230.622 255.540 1.00 64.10 698 TYR E O 1
ATOM 3238 N N . LEU A 1 699 ? 303.321 228.680 255.335 1.00 58.51 699 LEU E N 1
ATOM 3239 C CA . LEU A 1 699 ? 302.827 228.417 253.992 1.00 58.51 699 LEU E CA 1
ATOM 3240 C C . LEU A 1 699 ? 301.336 228.116 253.957 1.00 58.51 699 LEU E C 1
ATOM 3241 O O . LEU A 1 699 ? 300.782 227.967 252.864 1.00 58.51 699 LEU E O 1
ATOM 3246 N N . SER A 1 700 ? 300.679 228.016 255.107 1.00 57.82 700 SER E N 1
ATOM 3247 C CA . SER A 1 700 ? 299.238 227.821 255.148 1.00 57.82 700 SER E CA 1
ATOM 3248 C C . SER A 1 700 ? 298.472 229.134 255.171 1.00 57.82 700 SER E C 1
ATOM 3249 O O . SER A 1 700 ? 297.238 229.115 255.155 1.00 57.82 700 SER E O 1
ATOM 3252 N N . ASN A 1 701 ? 299.170 230.266 255.217 1.00 58.31 701 ASN E N 1
ATOM 3253 C CA . ASN A 1 701 ? 298.531 231.564 255.070 1.00 58.31 701 ASN E CA 1
ATOM 3254 C C . ASN A 1 701 ? 298.538 232.054 253.632 1.00 58.31 701 ASN E C 1
ATOM 3255 O O . ASN A 1 701 ? 297.795 232.985 253.304 1.00 58.31 701 ASN E O 1
ATOM 3260 N N . LEU A 1 702 ? 299.358 231.454 252.774 1.00 56.45 702 LEU E N 1
ATOM 3261 C CA . LEU A 1 702 ? 299.387 231.796 251.361 1.00 56.45 702 LEU E CA 1
ATOM 3262 C C . LEU A 1 702 ? 298.364 231.020 250.549 1.00 56.45 702 LEU E C 1
ATOM 3263 O O . LEU A 1 702 ? 298.095 231.394 249.404 1.00 56.45 702 LEU E O 1
ATOM 3268 N N . LEU A 1 703 ? 297.795 229.954 251.107 1.00 57.07 703 LEU E N 1
ATOM 3269 C CA . LEU A 1 703 ? 296.722 229.227 250.444 1.00 57.07 703 LEU E CA 1
ATOM 3270 C C . LEU A 1 703 ? 295.350 229.750 250.837 1.00 57.07 703 LEU E C 1
ATOM 3271 O O . LEU A 1 703 ? 294.399 229.627 250.058 1.00 57.07 703 LEU E O 1
ATOM 3276 N N . TRP A 1 704 ? 295.230 230.334 252.028 1.00 60.42 704 TRP E N 1
ATOM 3277 C CA . TRP A 1 704 ? 294.000 231.011 252.412 1.00 60.42 704 TRP E CA 1
ATOM 3278 C C . TRP A 1 704 ? 293.810 232.311 251.646 1.00 60.42 704 TRP E C 1
ATOM 3279 O O . TRP A 1 704 ? 292.678 232.789 251.532 1.00 60.42 704 TRP E O 1
ATOM 3290 N N . ALA A 1 705 ? 294.884 232.878 251.110 1.00 61.64 705 ALA E N 1
ATOM 3291 C CA . ALA A 1 705 ? 294.815 234.134 250.378 1.00 61.64 705 ALA E CA 1
ATOM 3292 C C . ALA A 1 705 ? 294.131 233.897 249.033 1.00 61.64 705 ALA E C 1
ATOM 3293 O O . ALA A 1 705 ? 293.657 232.800 248.726 1.00 61.64 705 ALA E O 1
ATOM 3295 N N . ASP A 1 706 ? 294.077 234.938 248.203 1.00 66.30 706 ASP E N 1
ATOM 3296 C CA . ASP A 1 706 ? 293.282 234.916 246.976 1.00 66.30 706 ASP E CA 1
ATOM 3297 C C . ASP A 1 706 ? 294.096 235.437 245.795 1.00 66.30 706 ASP E C 1
ATOM 3298 O O . ASP A 1 706 ? 294.064 236.631 245.489 1.00 66.30 706 ASP E O 1
ATOM 3303 N N . ASN A 1 707 ? 294.820 234.534 245.135 1.00 66.23 707 ASN E N 1
ATOM 3304 C CA . ASN A 1 707 ? 295.346 234.783 243.798 1.00 66.23 707 ASN E CA 1
ATOM 3305 C C . ASN A 1 707 ? 295.729 233.455 243.157 1.00 66.23 707 ASN E C 1
ATOM 3306 O O . ASN A 1 707 ? 296.468 232.654 243.747 1.00 66.23 707 ASN E O 1
ATOM 3311 N N . GLN A 1 708 ? 295.201 233.229 241.953 1.00 69.28 708 GLN E N 1
ATOM 3312 C CA . GLN A 1 708 ? 295.288 231.917 241.316 1.00 69.28 708 GLN E CA 1
ATOM 3313 C C . GLN A 1 708 ? 296.715 231.442 241.083 1.00 69.28 708 GLN E C 1
ATOM 3314 O O . GLN A 1 708 ? 296.995 230.261 241.356 1.00 69.28 708 GLN E O 1
ATOM 3320 N N . PRO A 1 709 ? 297.646 232.255 240.567 1.00 63.45 709 PRO E N 1
ATOM 3321 C CA . PRO A 1 709 ? 298.999 231.720 240.327 1.00 63.45 709 PRO E CA 1
ATOM 3322 C C . PRO A 1 709 ? 299.684 231.220 241.587 1.00 63.45 709 PRO E C 1
ATOM 3323 O O . PRO A 1 709 ? 300.232 230.110 241.593 1.00 63.45 709 PRO E O 1
ATOM 3327 N N . ILE A 1 710 ? 299.654 232.002 242.666 1.00 61.46 710 ILE E N 1
ATOM 3328 C CA . ILE A 1 710 ? 300.329 231.584 243.890 1.00 61.46 710 ILE E CA 1
ATOM 3329 C C . ILE A 1 710 ? 299.618 230.394 244.520 1.00 61.46 710 ILE E C 1
ATOM 3330 O O . ILE A 1 710 ? 300.265 229.467 245.029 1.00 61.46 710 ILE E O 1
ATOM 3335 N N . GLN A 1 711 ? 298.282 230.390 244.499 1.00 60.31 711 GLN E N 1
ATOM 3336 C CA . GLN A 1 711 ? 297.569 229.241 245.048 1.00 60.31 711 GLN E CA 1
ATOM 3337 C C . GLN A 1 711 ? 297.920 227.964 244.291 1.00 60.31 711 GLN E C 1
ATOM 3338 O O . GLN A 1 711 ? 298.171 226.917 244.904 1.00 60.31 711 GLN E O 1
ATOM 3344 N N . ASN A 1 712 ? 297.976 228.036 242.960 1.00 61.70 712 ASN E N 1
ATOM 3345 C CA . ASN A 1 712 ? 298.326 226.855 242.181 1.00 61.70 712 ASN E CA 1
ATOM 3346 C C . ASN A 1 712 ? 299.781 226.456 242.385 1.00 61.70 712 ASN E C 1
ATOM 3347 O O . ASN A 1 712 ? 300.102 225.264 242.346 1.00 61.70 712 ASN E O 1
ATOM 3352 N N . ALA A 1 713 ? 300.671 227.421 242.621 1.00 59.87 713 ALA E N 1
ATOM 3353 C CA . ALA A 1 713 ? 302.058 227.072 242.917 1.00 59.87 713 ALA E CA 1
ATOM 3354 C C . ALA A 1 713 ? 302.167 226.313 244.233 1.00 59.87 713 ALA E C 1
ATOM 3355 O O . ALA A 1 713 ? 302.900 225.321 244.327 1.00 59.87 713 ALA E O 1
ATOM 3357 N N . VAL A 1 714 ? 301.442 226.760 245.259 1.00 58.22 714 VAL E N 1
ATOM 3358 C CA . VAL A 1 714 ? 301.465 226.042 246.531 1.00 58.22 714 VAL E CA 1
ATOM 3359 C C . VAL A 1 714 ? 300.864 224.651 246.368 1.00 58.22 714 VAL E C 1
ATOM 3360 O O . VAL A 1 714 ? 301.352 223.673 246.951 1.00 58.22 714 VAL E O 1
ATOM 3364 N N . ILE A 1 715 ? 299.801 224.534 245.569 1.00 57.46 715 ILE E N 1
ATOM 3365 C CA . ILE A 1 715 ? 299.201 223.220 245.343 1.00 57.46 715 ILE E CA 1
ATOM 3366 C C . ILE A 1 715 ? 300.181 222.300 244.626 1.00 57.46 715 ILE E C 1
ATOM 3367 O O . ILE A 1 715 ? 300.262 221.103 244.924 1.00 57.46 715 ILE E O 1
ATOM 3372 N N . LYS A 1 716 ? 300.949 222.841 243.679 1.00 61.19 716 LYS E N 1
ATOM 3373 C CA . LYS A 1 716 ? 301.925 222.028 242.964 1.00 61.19 716 LYS E CA 1
ATOM 3374 C C . LYS A 1 716 ? 303.128 221.675 243.825 1.00 61.19 716 LYS E C 1
ATOM 3375 O O . LYS A 1 716 ? 303.789 220.667 243.556 1.00 61.19 716 LYS E O 1
ATOM 3381 N N . ILE A 1 717 ? 303.435 222.481 244.840 1.00 60.85 717 ILE E N 1
ATOM 3382 C CA . ILE A 1 717 ? 304.539 222.147 245.734 1.00 60.85 717 ILE E CA 1
ATOM 3383 C C . ILE A 1 717 ? 304.108 221.231 246.874 1.00 60.85 717 ILE E C 1
ATOM 3384 O O . ILE A 1 717 ? 304.967 220.617 247.520 1.00 60.85 717 ILE E O 1
ATOM 3389 N N . LEU A 1 718 ? 302.807 221.124 247.143 1.00 62.68 718 LEU E N 1
ATOM 3390 C CA . LEU A 1 718 ? 302.321 220.269 248.222 1.00 62.68 718 LEU E CA 1
ATOM 3391 C C . LEU A 1 718 ? 302.143 218.811 247.820 1.00 62.68 718 LEU E C 1
ATOM 3392 O O . LEU A 1 718 ? 301.759 218.002 248.668 1.00 62.68 718 LEU E O 1
ATOM 3397 N N . GLN A 1 719 ? 302.393 218.451 246.567 1.00 69.06 719 GLN E N 1
ATOM 3398 C CA . GLN A 1 719 ? 302.142 217.081 246.134 1.00 69.06 719 GLN E CA 1
ATOM 3399 C C . GLN A 1 719 ? 303.243 216.108 246.552 1.00 69.06 719 GLN E C 1
ATOM 3400 O O . GLN A 1 719 ? 302.926 215.009 247.024 1.00 69.06 719 GLN E O 1
ATOM 3406 N N . PRO A 1 720 ? 304.543 216.439 246.400 1.00 68.47 720 PRO E N 1
ATOM 3407 C CA . PRO A 1 720 ? 305.575 215.475 246.807 1.00 68.47 720 PRO E CA 1
ATOM 3408 C C . PRO A 1 720 ? 305.874 215.495 248.297 1.00 68.47 720 PRO E C 1
ATOM 3409 O O . PRO A 1 720 ? 306.896 214.958 248.732 1.00 68.47 720 PRO E O 1
ATOM 3413 N N . ILE A 1 721 ? 304.999 216.106 249.091 1.00 69.11 721 ILE E N 1
ATOM 3414 C CA . ILE A 1 721 ? 305.205 216.182 250.532 1.00 69.11 721 ILE E CA 1
ATOM 3415 C C . ILE A 1 721 ? 304.284 215.202 251.242 1.00 69.11 721 ILE E C 1
ATOM 3416 O O . ILE A 1 721 ? 304.747 214.318 251.970 1.00 69.11 721 ILE E O 1
ATOM 3421 N N . LEU A 1 722 ? 302.973 215.357 251.045 1.00 74.44 722 LEU E N 1
ATOM 3422 C CA . LEU A 1 722 ? 302.012 214.496 251.726 1.00 74.44 722 LEU E CA 1
ATOM 3423 C C . LEU A 1 722 ? 302.193 213.040 251.317 1.00 74.44 722 LEU E C 1
ATOM 3424 O O . LEU A 1 722 ? 302.537 212.188 252.143 1.00 74.44 722 LEU E O 1
ATOM 3429 N N . LYS A 1 723 ? 301.972 212.736 250.040 1.00 82.52 723 LYS E N 1
ATOM 3430 C CA . LYS A 1 723 ? 302.164 211.381 249.542 1.00 82.52 723 LYS E CA 1
ATOM 3431 C C . LYS A 1 723 ? 303.597 211.228 249.049 1.00 82.52 723 LYS E C 1
ATOM 3432 O O . LYS A 1 723 ? 303.944 211.788 247.999 1.00 82.52 723 LYS E O 1
ATOM 3438 N N . PRO A 1 724 ? 304.455 210.506 249.758 1.00 97.97 724 PRO E N 1
ATOM 3439 C CA . PRO A 1 724 ? 305.859 210.424 249.348 1.00 97.97 724 PRO E CA 1
ATOM 3440 C C . PRO A 1 724 ? 306.115 209.292 248.368 1.00 97.97 724 PRO E C 1
ATOM 3441 O O . PRO A 1 724 ? 305.186 208.588 247.960 1.00 97.97 724 PRO E O 1
ATOM 3445 N N . THR A 1 725 ? 307.378 209.113 247.985 1.00 113.28 725 THR E N 1
ATOM 3446 C CA . THR A 1 725 ? 307.790 208.041 247.091 1.00 113.28 725 THR E CA 1
ATOM 3447 C C . THR A 1 725 ? 308.108 206.751 247.850 1.00 113.28 725 THR E C 1
ATOM 3448 O O . THR A 1 725 ? 308.767 205.859 247.304 1.00 113.28 725 THR E O 1
ATOM 3452 N N . SER A 1 726 ? 307.649 206.640 249.099 1.00 121.24 726 SER E N 1
ATOM 3453 C CA . SER A 1 726 ? 307.815 205.437 249.917 1.00 121.24 726 SER E CA 1
ATOM 3454 C C . SER A 1 726 ? 309.295 205.085 250.095 1.00 121.24 726 SER E C 1
ATOM 3455 O O . SER A 1 726 ? 309.777 204.043 249.644 1.00 121.24 726 SER E O 1
ATOM 3458 N N . ILE A 1 727 ? 310.015 205.984 250.762 1.00 116.57 727 ILE E N 1
ATOM 3459 C CA . ILE A 1 727 ? 311.438 205.815 251.026 1.00 116.57 727 ILE E CA 1
ATOM 3460 C C . ILE A 1 727 ? 311.698 205.992 252.516 1.00 116.57 727 ILE E C 1
ATOM 3461 O O . ILE A 1 727 ? 311.018 206.779 253.184 1.00 116.57 727 ILE E O 1
ATOM 3466 N N . SER A 1 728 ? 312.668 205.237 253.038 1.00 109.41 728 SER E N 1
ATOM 3467 C CA . SER A 1 728 ? 313.279 205.500 254.342 1.00 109.41 728 SER E CA 1
ATOM 3468 C C . SER A 1 728 ? 312.229 205.511 255.459 1.00 109.41 728 SER E C 1
ATOM 3469 O O . SER A 1 728 ? 311.888 206.552 256.019 1.00 109.41 728 SER E O 1
ATOM 3472 N N . ASN A 1 729 ? 311.695 204.318 255.734 1.00 104.72 729 ASN E N 1
ATOM 3473 C CA . ASN A 1 729 ? 310.655 204.123 256.744 1.00 104.72 729 ASN E CA 1
ATOM 3474 C C . ASN A 1 729 ? 310.887 204.936 258.016 1.00 104.72 729 ASN E C 1
ATOM 3475 O O . ASN A 1 729 ? 309.929 205.404 258.639 1.00 104.72 729 ASN E O 1
ATOM 3480 N N . GLU A 1 730 ? 312.150 205.107 258.414 1.00 99.87 730 GLU E N 1
ATOM 3481 C CA . GLU A 1 730 ? 312.458 206.001 259.526 1.00 99.87 730 GLU E CA 1
ATOM 3482 C C . GLU A 1 730 ? 311.985 207.421 259.233 1.00 99.87 730 GLU E C 1
ATOM 3483 O O . GLU A 1 730 ? 311.284 208.040 260.046 1.00 99.87 730 GLU E O 1
ATOM 3489 N N . ALA A 1 731 ? 312.366 207.958 258.071 1.00 93.63 731 ALA E N 1
ATOM 3490 C CA . ALA A 1 731 ? 311.883 209.276 257.677 1.00 93.63 731 ALA E CA 1
ATOM 3491 C C . ALA A 1 731 ? 310.370 209.291 257.525 1.00 93.63 731 ALA E C 1
ATOM 3492 O O . ALA A 1 731 ? 309.732 210.319 257.768 1.00 93.63 731 ALA E O 1
ATOM 3494 N N . SER A 1 732 ? 309.780 208.163 257.133 1.00 90.35 732 SER E N 1
ATOM 3495 C CA . SER A 1 732 ? 308.329 208.089 257.008 1.00 90.35 732 SER E CA 1
ATOM 3496 C C . SER A 1 732 ? 307.656 208.266 258.362 1.00 90.35 732 SER E C 1
ATOM 3497 O O . SER A 1 732 ? 306.675 209.006 258.488 1.00 90.35 732 SER E O 1
ATOM 3500 N N . THR A 1 733 ? 308.169 207.586 259.389 1.00 87.76 733 THR E N 1
ATOM 3501 C CA . THR A 1 733 ? 307.615 207.760 260.728 1.00 87.76 733 THR E CA 1
ATOM 3502 C C . THR A 1 733 ? 307.887 209.158 261.268 1.00 87.76 733 THR E C 1
ATOM 3503 O O . THR A 1 733 ? 307.046 209.721 261.978 1.00 87.76 733 THR E O 1
ATOM 3507 N N . MET A 1 734 ? 309.040 209.742 260.933 1.00 80.06 734 MET E N 1
ATOM 3508 C CA . MET A 1 734 ? 309.287 211.124 261.332 1.00 80.06 734 MET E CA 1
ATOM 3509 C C . MET A 1 734 ? 308.274 212.067 260.691 1.00 80.06 734 MET E C 1
ATOM 3510 O O . MET A 1 734 ? 307.783 213.001 261.336 1.00 80.06 734 MET E O 1
ATOM 3515 N N . LEU A 1 735 ? 307.931 211.822 259.426 1.00 72.94 735 LEU E N 1
ATOM 3516 C CA . LEU A 1 735 ? 306.924 212.636 258.753 1.00 72.94 735 LEU E CA 1
ATOM 3517 C C . LEU A 1 735 ? 305.547 212.426 259.368 1.00 72.94 735 LEU E C 1
ATOM 3518 O O . LEU A 1 735 ? 304.778 213.381 259.528 1.00 72.94 735 LEU E O 1
ATOM 3523 N N . SER A 1 736 ? 305.213 211.180 259.707 1.00 70.40 736 SER E N 1
ATOM 3524 C CA . SER A 1 736 ? 303.924 210.899 260.323 1.00 70.40 736 SER E CA 1
ATOM 3525 C C . SER A 1 736 ? 303.830 211.456 261.734 1.00 70.40 736 SER E C 1
ATOM 3526 O O . SER A 1 736 ? 302.720 211.633 262.244 1.00 70.40 736 SER E O 1
ATOM 3529 N N . SER A 1 737 ? 304.963 211.721 262.378 1.00 66.97 737 SER E N 1
ATOM 3530 C CA . SER A 1 737 ? 304.947 212.396 263.669 1.00 66.97 737 SER E CA 1
ATOM 3531 C C . SER A 1 737 ? 304.951 213.909 263.532 1.00 66.97 737 SER E C 1
ATOM 3532 O O . SER A 1 737 ? 304.481 214.606 264.436 1.00 66.97 737 SER E O 1
ATOM 3535 N N . VAL A 1 738 ? 305.487 214.433 262.430 1.00 62.55 738 VAL E N 1
ATOM 3536 C CA . VAL A 1 738 ? 305.423 215.871 262.191 1.00 62.55 738 VAL E CA 1
ATOM 3537 C C . VAL A 1 738 ? 304.012 216.288 261.796 1.00 62.55 738 VAL E C 1
ATOM 3538 O O . VAL A 1 738 ? 303.513 217.330 262.235 1.00 62.55 738 VAL E O 1
ATOM 3542 N N . LEU A 1 739 ? 303.342 215.474 260.975 1.00 58.41 739 LEU E N 1
ATOM 3543 C CA . LEU A 1 739 ? 302.083 215.899 260.368 1.00 58.41 739 LEU E CA 1
ATOM 3544 C C . LEU A 1 739 ? 301.000 216.189 261.399 1.00 58.41 739 LEU E C 1
ATOM 3545 O O . LEU A 1 739 ? 300.151 217.056 261.167 1.00 58.41 739 LEU E O 1
ATOM 3550 N N . ASN A 1 740 ? 300.996 215.485 262.529 1.00 60.12 740 ASN E N 1
ATOM 3551 C CA . ASN A 1 740 ? 299.924 215.692 263.494 1.00 60.12 740 ASN E CA 1
ATOM 3552 C C . ASN A 1 740 ? 300.125 216.937 264.345 1.00 60.12 740 ASN E C 1
ATOM 3553 O O . ASN A 1 740 ? 299.306 217.199 265.231 1.00 60.12 740 ASN E O 1
ATOM 3558 N N . ILE A 1 741 ? 301.182 217.704 264.100 1.00 56.91 741 ILE E N 1
ATOM 3559 C CA . ILE A 1 741 ? 301.345 219.006 264.736 1.00 56.91 741 ILE E CA 1
ATOM 3560 C C . ILE A 1 741 ? 300.657 220.096 263.928 1.00 56.91 741 ILE E C 1
ATOM 3561 O O . ILE A 1 741 ? 300.075 221.025 264.492 1.00 56.91 741 ILE E O 1
ATOM 3566 N N . VAL A 1 742 ? 300.692 219.976 262.603 1.00 56.09 742 VAL E N 1
ATOM 3567 C CA . VAL A 1 742 ? 300.200 220.999 261.691 1.00 56.09 742 VAL E CA 1
ATOM 3568 C C . VAL A 1 742 ? 298.971 220.536 260.924 1.00 56.09 742 VAL E C 1
ATOM 3569 O O . VAL A 1 742 ? 298.527 221.227 260.005 1.00 56.09 742 VAL E O 1
ATOM 3573 N N . ALA A 1 743 ? 298.410 219.376 261.267 1.00 56.52 743 ALA E N 1
ATOM 3574 C CA . ALA A 1 743 ? 297.257 218.879 260.528 1.00 56.52 743 ALA E CA 1
ATOM 3575 C C . ALA A 1 743 ? 295.991 219.675 260.808 1.00 56.52 743 ALA E C 1
ATOM 3576 O O . ALA A 1 743 ? 295.040 219.591 260.027 1.00 56.52 743 ALA E O 1
ATOM 3578 N N . LYS A 1 744 ? 295.950 220.434 261.895 1.00 57.59 744 LYS E N 1
ATOM 3579 C CA . LYS A 1 744 ? 294.760 221.217 262.205 1.00 57.59 744 LYS E CA 1
ATOM 3580 C C . LYS A 1 744 ? 294.691 222.518 261.405 1.00 57.59 744 LYS E C 1
ATOM 3581 O O . LYS A 1 744 ? 293.645 222.801 260.810 1.00 57.59 744 LYS E O 1
ATOM 3587 N N . PRO A 1 745 ? 295.747 223.338 261.352 1.00 56.39 745 PRO E N 1
ATOM 3588 C CA . PRO A 1 745 ? 295.658 224.587 260.586 1.00 56.39 745 PRO E CA 1
ATOM 3589 C C . PRO A 1 745 ? 295.913 224.429 259.098 1.00 56.39 745 PRO E C 1
ATOM 3590 O O . PRO A 1 745 ? 295.914 225.435 258.382 1.00 56.39 745 PRO E O 1
ATOM 3594 N N . LEU A 1 746 ? 296.131 223.211 258.608 1.00 57.47 746 LEU E N 1
ATOM 3595 C CA . LEU A 1 746 ? 296.444 223.003 257.202 1.00 57.47 746 LEU E CA 1
ATOM 3596 C C . LEU A 1 746 ? 295.251 222.545 256.382 1.00 57.47 746 LEU E C 1
ATOM 3597 O O . LEU A 1 746 ? 295.154 222.904 255.205 1.00 57.47 746 LEU E O 1
ATOM 3602 N N . GLU A 1 747 ? 294.344 221.761 256.959 1.00 64.47 747 GLU E N 1
ATOM 3603 C CA . GLU A 1 747 ? 293.169 221.342 256.209 1.00 64.47 747 GLU E CA 1
ATOM 3604 C C . GLU A 1 747 ? 292.104 222.427 256.150 1.00 64.47 747 GLU E C 1
ATOM 3605 O O . GLU A 1 747 ? 291.255 222.395 255.254 1.00 64.47 747 GLU E O 1
ATOM 3611 N N . HIS A 1 748 ? 292.137 223.387 257.075 1.00 63.57 748 HIS E N 1
ATOM 3612 C CA . HIS A 1 748 ? 291.218 224.518 257.008 1.00 63.57 748 HIS E CA 1
ATOM 3613 C C . HIS A 1 748 ? 291.398 225.292 255.706 1.00 63.57 748 HIS E C 1
ATOM 3614 O O . HIS A 1 748 ? 290.423 225.591 255.007 1.00 63.57 748 HIS E O 1
ATOM 3621 N N . ALA A 1 749 ? 292.645 225.618 255.361 1.00 63.04 749 ALA E N 1
ATOM 3622 C CA . ALA A 1 749 ? 292.902 226.355 254.129 1.00 63.04 749 ALA E CA 1
ATOM 3623 C C . ALA A 1 749 ? 292.537 225.531 252.901 1.00 63.04 749 ALA E C 1
ATOM 3624 O O . ALA A 1 749 ? 292.035 226.074 251.908 1.00 63.04 749 ALA E O 1
ATOM 3626 N N . LEU A 1 750 ? 292.786 224.222 252.946 1.00 61.62 750 LEU E N 1
ATOM 3627 C CA . LEU A 1 750 ? 292.418 223.361 251.828 1.00 61.62 750 LEU E CA 1
ATOM 3628 C C . LEU A 1 750 ? 290.911 223.364 251.614 1.00 61.62 750 LEU E C 1
ATOM 3629 O O . LEU A 1 750 ? 290.432 223.491 250.481 1.00 61.62 750 LEU E O 1
ATOM 3634 N N . LYS A 1 751 ? 290.146 223.235 252.698 1.00 64.84 751 LYS E N 1
ATOM 3635 C CA . LYS A 1 751 ? 288.693 223.287 252.585 1.00 64.84 751 LYS E CA 1
ATOM 3636 C C . LYS A 1 751 ? 288.229 224.649 252.091 1.00 64.84 751 LYS E C 1
ATOM 3637 O O . LYS A 1 751 ? 287.269 224.7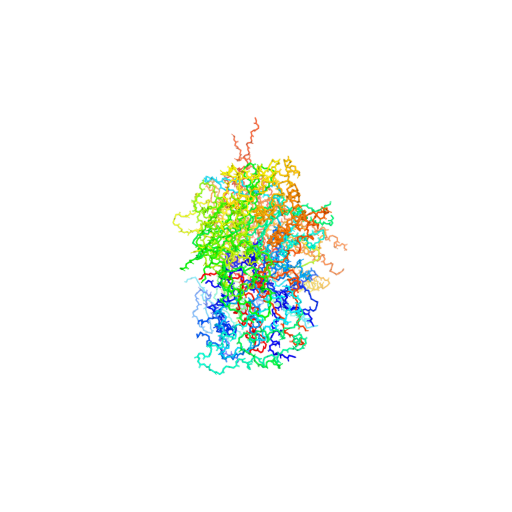44 251.319 1.00 64.84 751 LYS E O 1
ATOM 3643 N N . SER A 1 752 ? 288.902 225.718 252.521 1.00 65.83 752 SER E N 1
ATOM 3644 C CA . SER A 1 752 ? 288.527 227.055 252.072 1.00 65.83 752 SER E CA 1
ATOM 3645 C C . SER A 1 752 ? 288.717 227.205 250.567 1.00 65.83 752 SER E C 1
ATOM 3646 O O . SER A 1 752 ? 287.844 227.730 249.867 1.00 65.83 752 SER E O 1
ATOM 3649 N N . TYR A 1 753 ? 289.862 226.758 250.050 1.00 66.11 753 TYR E N 1
ATOM 3650 C CA . TYR A 1 753 ? 290.085 226.844 248.610 1.00 66.11 753 TYR E CA 1
ATOM 3651 C C . TYR A 1 753 ? 289.123 225.940 247.849 1.00 66.11 753 TYR E C 1
ATOM 3652 O O . TYR A 1 753 ? 288.659 226.293 246.755 1.00 66.11 753 TYR E O 1
ATOM 3661 N N . GLN A 1 754 ? 288.810 224.769 248.410 1.00 74.42 754 GLN E N 1
ATOM 3662 C CA . GLN A 1 754 ? 287.830 223.888 247.784 1.00 74.42 754 GLN E CA 1
ATOM 3663 C C . GLN A 1 754 ? 286.470 224.563 247.687 1.00 74.42 754 GLN E C 1
ATOM 3664 O O . GLN A 1 754 ? 285.763 224.414 246.685 1.00 74.42 754 GLN E O 1
ATOM 3670 N N . ARG A 1 755 ? 286.086 225.310 248.723 1.00 74.79 755 ARG E N 1
ATOM 3671 C CA . ARG A 1 755 ? 284.824 226.039 248.674 1.00 74.79 755 ARG E CA 1
ATOM 3672 C C . ARG A 1 755 ? 284.889 227.186 247.673 1.00 74.79 755 ARG E C 1
ATOM 3673 O O . ARG A 1 755 ? 283.904 227.469 246.983 1.00 74.79 755 ARG E O 1
ATOM 3681 N N . GLN A 1 756 ? 286.037 227.862 247.586 1.00 74.49 756 GLN E N 1
ATOM 3682 C CA . GLN A 1 756 ? 286.162 228.973 246.646 1.00 74.49 756 GLN E CA 1
ATOM 3683 C C . GLN A 1 756 ? 286.028 228.496 245.206 1.00 74.49 756 GLN E C 1
ATOM 3684 O O . GLN A 1 756 ? 285.402 229.168 244.379 1.00 74.49 756 GLN E O 1
ATOM 3690 N N . ASP A 1 757 ? 286.604 227.338 244.884 1.00 84.57 757 ASP E N 1
ATOM 3691 C CA . ASP A 1 757 ? 286.537 226.780 243.534 1.00 84.57 757 ASP E CA 1
ATOM 3692 C C . ASP A 1 757 ? 285.847 225.419 243.566 1.00 84.57 757 ASP E C 1
ATOM 3693 O O . ASP A 1 757 ? 286.497 224.376 243.413 1.00 84.57 757 ASP E O 1
ATOM 3698 N N . PRO A 1 758 ? 284.525 225.391 243.769 1.00 88.19 758 PRO E N 1
ATOM 3699 C CA . PRO A 1 758 ? 283.826 224.105 243.839 1.00 88.19 758 PRO E CA 1
ATOM 3700 C C . PRO A 1 758 ? 283.367 223.588 242.486 1.00 88.19 758 PRO E C 1
ATOM 3701 O O . PRO A 1 758 ? 282.237 223.106 242.364 1.00 88.19 758 PRO E O 1
ATOM 3705 N N . GLU A 1 759 ? 284.212 223.679 241.465 1.00 95.54 759 GLU E N 1
ATOM 3706 C CA . GLU A 1 759 ? 283.883 223.110 240.164 1.00 95.54 759 GLU E CA 1
ATOM 3707 C C . GLU A 1 759 ? 284.909 222.094 239.699 1.00 95.54 759 GLU E C 1
ATOM 3708 O O . GLU A 1 759 ? 284.541 220.991 239.280 1.00 95.54 759 GLU E O 1
ATOM 3714 N N . CYS A 1 760 ? 286.193 222.442 239.748 1.00 98.14 760 CYS E N 1
ATOM 3715 C CA . CYS A 1 760 ? 287.271 221.575 239.281 1.00 98.14 760 CYS E CA 1
ATOM 3716 C C . CYS A 1 760 ? 288.361 221.551 240.349 1.00 98.14 760 CYS E C 1
ATOM 3717 O O . CYS A 1 760 ? 289.272 222.380 240.371 1.00 98.14 760 CYS E O 1
ATOM 3720 N N . GLN A 1 761 ? 288.251 220.600 241.270 1.00 96.17 761 GLN E N 1
ATOM 3721 C CA . GLN A 1 761 ? 289.319 220.388 242.250 1.00 96.17 761 GLN E CA 1
ATOM 3722 C C . GLN A 1 761 ? 290.266 219.306 241.741 1.00 96.17 761 GLN E C 1
ATOM 3723 O O . GLN A 1 761 ? 291.434 219.578 241.449 1.00 96.17 761 GLN E O 1
ATOM 3729 N N . LYS A 1 762 ? 289.767 218.074 241.631 1.00 93.48 762 LYS E N 1
ATOM 3730 C CA . LYS A 1 762 ? 290.440 216.951 240.985 1.00 93.48 762 LYS E CA 1
ATOM 3731 C C . LYS A 1 762 ? 291.803 216.655 241.601 1.00 93.48 762 LYS E C 1
ATOM 3732 O O . LYS A 1 762 ? 292.475 215.701 241.197 1.00 93.48 762 LYS E O 1
ATOM 3738 N N . ILE A 1 763 ? 292.216 217.458 242.581 1.00 88.22 763 ILE E N 1
ATOM 3739 C CA . ILE A 1 763 ? 293.502 217.294 243.244 1.00 88.22 763 ILE E CA 1
ATOM 3740 C C . ILE A 1 763 ? 293.277 217.274 244.748 1.00 88.22 763 ILE E C 1
ATOM 3741 O O . ILE A 1 763 ? 294.041 216.656 245.497 1.00 88.22 763 ILE E O 1
ATOM 3746 N N . GLU A 1 764 ? 292.210 217.928 245.197 1.00 82.76 764 GLU E N 1
ATOM 3747 C CA . GLU A 1 764 ? 292.034 218.215 246.616 1.00 82.76 764 GLU E CA 1
ATOM 3748 C C . GLU A 1 764 ? 291.599 217.000 247.430 1.00 82.76 764 GLU E C 1
ATOM 3749 O O . GLU A 1 764 ? 292.205 216.736 248.476 1.00 82.76 764 GLU E O 1
ATOM 3755 N N . PRO A 1 765 ? 290.565 216.247 247.031 1.00 84.82 765 PRO E N 1
ATOM 3756 C CA . PRO A 1 765 ? 290.222 215.052 247.818 1.00 84.82 765 PRO E CA 1
ATOM 3757 C C . PRO A 1 765 ? 291.362 214.059 247.893 1.00 84.82 765 PRO E C 1
ATOM 3758 O O . PRO A 1 765 ? 291.504 213.367 248.909 1.00 84.82 765 PRO E O 1
ATOM 3762 N N . LEU A 1 766 ? 292.196 213.997 246.853 1.00 83.90 766 LEU E N 1
ATOM 3763 C CA . LEU A 1 766 ? 293.389 213.161 246.881 1.00 83.90 766 LEU E CA 1
ATOM 3764 C C . LEU A 1 766 ? 294.260 213.466 248.093 1.00 83.90 766 LEU E C 1
ATOM 3765 O O . LEU A 1 766 ? 294.921 212.567 248.624 1.00 83.90 766 LEU E O 1
ATOM 3770 N N . LEU A 1 767 ? 294.263 214.716 248.555 1.00 79.79 767 LEU E N 1
ATOM 3771 C CA . LEU A 1 767 ? 295.061 215.116 249.709 1.00 79.79 767 LEU E CA 1
ATOM 3772 C C . LEU A 1 767 ? 294.270 215.140 251.008 1.00 79.79 767 LEU E C 1
ATOM 3773 O O . LEU A 1 767 ? 294.846 214.915 252.079 1.00 79.79 767 LEU E O 1
ATOM 3778 N N . LEU A 1 768 ? 292.969 215.426 250.940 1.00 77.91 768 LEU E N 1
ATOM 3779 C CA . LEU A 1 768 ? 292.157 215.441 252.149 1.00 77.91 768 LEU E CA 1
ATOM 3780 C C . LEU A 1 768 ? 291.904 214.034 252.672 1.00 77.91 768 LEU E C 1
ATOM 3781 O O . LEU A 1 768 ? 291.804 213.839 253.888 1.00 77.91 768 LEU E O 1
ATOM 3786 N N . ALA A 1 769 ? 291.799 213.044 251.785 1.00 80.22 769 ALA E N 1
ATOM 3787 C CA . ALA A 1 769 ? 291.673 211.655 252.203 1.00 80.22 769 ALA E CA 1
ATOM 3788 C C . ALA A 1 769 ? 293.007 211.046 252.610 1.00 80.22 769 ALA E C 1
ATOM 3789 O O . ALA A 1 769 ? 293.085 209.829 252.805 1.00 80.22 769 ALA E O 1
ATOM 3791 N N . ILE A 1 770 ? 294.051 211.863 252.737 1.00 76.97 770 ILE E N 1
ATOM 3792 C CA . ILE A 1 770 ? 295.368 211.419 253.173 1.00 76.97 770 ILE E CA 1
ATOM 3793 C C . ILE A 1 770 ? 295.791 212.121 254.456 1.00 76.97 770 ILE E C 1
ATOM 3794 O O . ILE A 1 770 ? 296.215 211.477 255.420 1.00 76.97 770 ILE E O 1
ATOM 3799 N N . ALA A 1 771 ? 295.678 213.447 254.489 1.00 76.15 771 ALA E N 1
ATOM 3800 C CA . ALA A 1 771 ? 295.934 214.186 255.720 1.00 76.15 771 ALA E CA 1
ATOM 3801 C C . ALA A 1 771 ? 294.687 214.198 256.593 1.00 76.15 771 ALA E C 1
ATOM 3802 O O . ALA A 1 771 ? 294.236 215.263 257.025 1.00 76.15 771 ALA E O 1
ATOM 3804 N N . ASP A 1 772 ? 294.122 213.021 256.850 1.00 77.52 772 ASP E N 1
ATOM 3805 C CA . ASP A 1 772 ? 292.916 212.875 257.655 1.00 77.52 772 ASP E CA 1
ATOM 3806 C C . ASP A 1 772 ? 293.096 211.948 258.845 1.00 77.52 772 ASP E C 1
ATOM 3807 O O . ASP A 1 772 ? 292.563 212.226 259.921 1.00 77.52 772 ASP E O 1
ATOM 3812 N N . ASN A 1 773 ? 293.830 210.845 258.680 1.00 76.53 773 ASN E N 1
ATOM 3813 C CA . ASN A 1 773 ? 294.078 209.941 259.794 1.00 76.53 773 ASN E CA 1
ATOM 3814 C C . ASN A 1 773 ? 294.895 210.603 260.892 1.00 76.53 773 ASN E C 1
ATOM 3815 O O . ASN A 1 773 ? 294.788 210.203 262.056 1.00 76.53 773 ASN E O 1
ATOM 3820 N N . LEU A 1 774 ? 295.696 211.612 260.553 1.00 67.66 774 LEU E N 1
ATOM 3821 C CA . LEU A 1 774 ? 296.521 212.316 261.523 1.00 67.66 774 LEU E CA 1
ATOM 3822 C C . LEU A 1 774 ? 295.840 213.555 262.083 1.00 67.66 774 LEU E C 1
ATOM 3823 O O . LEU A 1 774 ? 296.521 214.492 262.514 1.00 67.66 774 LEU E O 1
ATOM 3828 N N . ALA A 1 775 ? 294.513 213.590 262.080 1.00 69.84 775 ALA E N 1
ATOM 3829 C CA . ALA A 1 775 ? 293.767 214.651 262.753 1.00 69.84 775 ALA E CA 1
ATOM 3830 C C . ALA A 1 775 ? 293.304 214.178 264.131 1.00 69.84 775 ALA E C 1
ATOM 3831 O O . ALA A 1 775 ? 292.112 214.088 264.426 1.00 69.84 775 ALA E O 1
ATOM 3833 N N . VAL A 1 776 ? 294.281 213.857 264.978 1.00 65.84 776 VAL E N 1
ATOM 3834 C CA . VAL A 1 776 ? 294.033 213.468 266.368 1.00 65.84 776 VAL E CA 1
ATOM 3835 C C . VAL A 1 776 ? 295.034 214.238 267.227 1.00 65.84 776 VAL E C 1
ATOM 3836 O O . VAL A 1 776 ? 296.169 213.799 267.439 1.00 65.84 776 VAL E O 1
ATOM 3840 N N . SER A 1 777 ? 294.615 215.387 267.736 1.00 62.35 777 SER E N 1
ATOM 3841 C CA . SER A 1 777 ? 295.481 216.277 268.504 1.00 62.35 777 SER E CA 1
ATOM 3842 C C . SER A 1 777 ? 294.592 217.305 269.197 1.00 62.35 777 SER E C 1
ATOM 3843 O O . SER A 1 777 ? 293.365 217.156 269.245 1.00 62.35 777 SER E O 1
ATOM 3846 N N . ARG A 1 778 ? 295.220 218.344 269.746 1.00 59.06 778 ARG E N 1
ATOM 3847 C CA . ARG A 1 778 ? 294.528 219.462 270.387 1.00 59.06 778 ARG E CA 1
ATOM 3848 C C . ARG A 1 778 ? 293.674 218.993 271.567 1.00 59.06 778 ARG E C 1
ATOM 3849 O O . ARG A 1 778 ? 292.446 219.092 271.564 1.00 59.06 778 ARG E O 1
ATOM 3857 N N . ARG A 1 779 ? 294.355 218.469 272.586 1.00 56.64 779 ARG E N 1
ATOM 3858 C CA . ARG A 1 779 ? 293.721 218.174 273.870 1.00 56.64 779 ARG E CA 1
ATOM 3859 C C . ARG A 1 779 ? 293.669 219.463 274.691 1.00 56.64 779 ARG E C 1
ATOM 3860 O O . ARG A 1 779 ? 294.394 219.659 275.668 1.00 56.64 779 ARG E O 1
ATOM 3868 N N . THR A 1 780 ? 292.788 220.364 274.263 1.00 60.65 780 THR E N 1
ATOM 3869 C CA . THR A 1 780 ? 292.692 221.693 274.849 1.00 60.65 780 THR E CA 1
ATOM 3870 C C . THR A 1 780 ? 291.395 221.932 275.607 1.00 60.65 780 THR E C 1
ATOM 3871 O O . THR A 1 780 ? 291.153 223.060 276.045 1.00 60.65 780 THR E O 1
ATOM 3875 N N . GLY A 1 781 ? 290.558 220.913 275.773 1.00 63.38 781 GLY E N 1
ATOM 3876 C CA . GLY A 1 781 ? 289.327 221.065 276.523 1.00 63.38 781 GLY E CA 1
ATOM 3877 C C . GLY A 1 781 ? 288.342 222.032 275.900 1.00 63.38 781 GLY E C 1
ATOM 3878 O O . GLY A 1 781 ? 288.042 223.079 276.479 1.00 63.38 781 GLY E O 1
ATOM 3879 N N . GLY A 1 782 ? 287.836 221.695 274.723 1.00 68.19 782 GLY E N 1
ATOM 3880 C CA . GLY A 1 782 ? 286.866 222.539 274.048 1.00 68.19 782 GLY E CA 1
ATOM 3881 C C . GLY A 1 782 ? 285.859 221.695 273.304 1.00 68.19 782 GLY E C 1
ATOM 3882 O O . GLY A 1 782 ? 286.151 220.570 272.890 1.00 68.19 782 GLY E O 1
ATOM 3883 N N . ALA A 1 783 ? 284.660 222.246 273.133 1.00 70.07 783 ALA E N 1
ATOM 3884 C CA . ALA A 1 783 ? 283.593 221.532 272.451 1.00 70.07 783 ALA E CA 1
ATOM 3885 C C . ALA A 1 783 ? 283.884 221.458 270.955 1.00 70.07 783 ALA E C 1
ATOM 3886 O O . ALA A 1 783 ? 284.924 221.910 270.471 1.00 70.07 783 ALA E O 1
ATOM 3888 N N . ASP A 1 784 ? 282.951 220.879 270.207 1.00 77.28 784 ASP E N 1
ATOM 3889 C CA . ASP A 1 784 ? 283.137 220.720 268.773 1.00 77.28 784 ASP E CA 1
ATOM 3890 C C . ASP A 1 784 ? 281.784 220.818 268.077 1.00 77.28 784 ASP E C 1
ATOM 3891 O O . ASP A 1 784 ? 280.768 221.164 268.689 1.00 77.28 784 ASP E O 1
ATOM 3896 N N . HIS A 1 785 ? 281.783 220.494 266.785 1.00 82.17 785 HIS E N 1
ATOM 3897 C CA . HIS A 1 785 ? 280.664 220.828 265.912 1.00 82.17 785 HIS E CA 1
ATOM 3898 C C . HIS A 1 785 ? 279.416 220.034 266.269 1.00 82.17 785 HIS E C 1
ATOM 3899 O O . HIS A 1 785 ? 278.335 220.605 266.458 1.00 82.17 785 HIS E O 1
ATOM 3906 N N . THR A 1 786 ? 279.542 218.710 266.349 1.00 77.97 786 THR E N 1
ATOM 3907 C CA . THR A 1 786 ? 278.376 217.854 266.517 1.00 77.97 786 THR E CA 1
ATOM 3908 C C . THR A 1 786 ? 277.804 217.890 267.925 1.00 77.97 786 THR E C 1
ATOM 3909 O O . THR A 1 786 ? 276.771 217.261 268.165 1.00 77.97 786 THR E O 1
ATOM 3913 N N . GLU A 1 787 ? 278.453 218.577 268.860 1.00 74.68 787 GLU E N 1
ATOM 3914 C CA . GLU A 1 787 ? 277.904 218.813 270.189 1.00 74.68 787 GLU E CA 1
ATOM 3915 C C . GLU A 1 787 ? 277.355 220.222 270.344 1.00 74.68 787 GLU E C 1
ATOM 3916 O O . GLU A 1 787 ? 276.322 220.422 270.997 1.00 74.68 787 GLU E O 1
ATOM 3922 N N . LEU A 1 788 ? 278.036 221.208 269.758 1.00 73.27 788 LEU E N 1
ATOM 3923 C CA . LEU A 1 788 ? 277.514 222.565 269.775 1.00 73.27 788 LEU E CA 1
ATOM 3924 C C . LEU A 1 788 ? 276.218 222.663 268.987 1.00 73.27 788 LEU E C 1
ATOM 3925 O O . LEU A 1 788 ? 275.271 223.323 269.426 1.00 73.27 788 LEU E O 1
ATOM 3930 N N . GLU A 1 789 ? 276.147 222.011 267.827 1.00 78.55 789 GLU E N 1
ATOM 3931 C CA . GLU A 1 789 ? 274.903 222.021 267.072 1.00 78.55 789 GLU E CA 1
ATOM 3932 C C . GLU A 1 789 ? 273.861 221.080 267.647 1.00 78.55 789 GLU E C 1
ATOM 3933 O O . GLU A 1 789 ? 272.747 221.024 267.118 1.00 78.55 789 GLU E O 1
ATOM 3939 N N . SER A 1 790 ? 274.185 220.341 268.708 1.00 74.73 790 SER E N 1
ATOM 3940 C CA . SER A 1 790 ? 273.264 219.370 269.272 1.00 74.73 790 SER E CA 1
ATOM 3941 C C . SER A 1 790 ? 272.748 219.725 270.653 1.00 74.73 790 SER E C 1
ATOM 3942 O O . SER A 1 790 ? 271.744 219.143 271.074 1.00 74.73 790 SER E O 1
ATOM 3945 N N . TRP A 1 791 ? 273.387 220.647 271.370 1.00 70.01 791 TRP E N 1
ATOM 3946 C CA . TRP A 1 791 ? 272.759 221.072 272.618 1.00 70.01 791 TRP E CA 1
ATOM 3947 C C . TRP A 1 791 ? 272.361 222.544 272.595 1.00 70.01 791 TRP E C 1
ATOM 3948 O O . TRP A 1 791 ? 272.705 223.307 273.499 1.00 70.01 791 TRP E O 1
ATOM 3959 N N . CYS A 1 792 ? 271.654 222.954 271.549 1.00 71.71 792 CYS E N 1
ATOM 3960 C CA . CYS A 1 792 ? 270.841 224.169 271.573 1.00 71.71 792 CYS E CA 1
ATOM 3961 C C . CYS A 1 792 ? 269.384 223.723 271.454 1.00 71.71 792 CYS E C 1
ATOM 3962 O O . CYS A 1 792 ? 268.887 223.482 270.351 1.00 71.71 792 CYS E O 1
ATOM 3965 N N . SER A 1 793 ? 268.702 223.622 272.599 1.00 73.78 793 SER E N 1
ATOM 3966 C CA . SER A 1 793 ? 267.401 222.964 272.665 1.00 73.78 793 SER E CA 1
ATOM 3967 C C . SER A 1 793 ? 266.366 223.770 273.444 1.00 73.78 793 SER E C 1
ATOM 3968 O O . SER A 1 793 ? 266.598 224.935 273.779 1.00 73.78 793 SER E O 1
ATOM 3971 N N . ALA A 1 794 ? 265.228 223.146 273.745 1.00 70.38 794 ALA E N 1
ATOM 3972 C CA . ALA A 1 794 ? 264.021 223.824 274.204 1.00 70.38 794 ALA E CA 1
ATOM 3973 C C . ALA A 1 794 ? 263.545 223.261 275.541 1.00 70.38 794 ALA E C 1
ATOM 3974 O O . ALA A 1 794 ? 264.094 222.292 276.068 1.00 70.38 794 ALA E O 1
ATOM 3976 N N . GLN A 1 795 ? 262.499 223.889 276.083 1.00 74.72 795 GLN E N 1
ATOM 3977 C CA . GLN A 1 795 ? 261.856 223.412 277.307 1.00 74.72 795 GLN E CA 1
ATOM 3978 C C . GLN A 1 795 ? 260.442 223.979 277.364 1.00 74.72 795 GLN E C 1
ATOM 3979 O O . GLN A 1 795 ? 260.269 225.187 277.547 1.00 74.72 795 GLN E O 1
ATOM 3985 N N . ILE A 1 796 ? 259.442 223.110 277.218 1.00 79.50 796 ILE E N 1
ATOM 3986 C CA . ILE A 1 796 ? 258.037 223.507 277.258 1.00 79.50 796 ILE E CA 1
ATOM 3987 C C . ILE A 1 796 ? 257.562 223.599 278.701 1.00 79.50 796 ILE E C 1
ATOM 3988 O O . ILE A 1 796 ? 258.256 223.159 279.623 1.00 79.50 796 ILE E O 1
ATOM 3993 N N . THR A 1 797 ? 256.375 224.172 278.907 1.00 84.69 797 THR E N 1
ATOM 3994 C CA . THR A 1 797 ? 255.824 224.358 280.242 1.00 84.69 797 THR E CA 1
ATOM 3995 C C . THR A 1 797 ? 254.780 223.316 280.623 1.00 84.69 797 THR E C 1
ATOM 3996 O O . THR A 1 797 ? 254.446 223.207 281.807 1.00 84.69 797 THR E O 1
ATOM 4000 N N . ASN A 1 798 ? 254.251 222.562 279.667 1.00 84.77 798 ASN E N 1
ATOM 4001 C CA . ASN A 1 798 ? 253.211 221.589 279.977 1.00 84.77 798 ASN E CA 1
ATOM 4002 C C . ASN A 1 798 ? 253.815 220.250 280.370 1.00 84.77 798 ASN E C 1
ATOM 4003 O O . ASN A 1 798 ? 253.680 219.265 279.647 1.00 84.77 798 ASN E O 1
ATOM 4008 N N . MET A 1 832 ? 268.986 204.942 283.864 1.00 71.73 832 MET E N 1
ATOM 4009 C CA . MET A 1 832 ? 268.004 204.343 284.758 1.00 71.73 832 MET E CA 1
ATOM 4010 C C . MET A 1 832 ? 268.144 202.826 284.779 1.00 71.73 832 MET E C 1
ATOM 4011 O O . MET A 1 832 ? 267.164 202.104 284.962 1.00 71.73 832 MET E O 1
ATOM 4013 N N . ASN A 1 833 ? 269.375 202.348 284.581 1.00 73.41 833 ASN E N 1
ATOM 4014 C CA . ASN A 1 833 ? 269.677 200.923 284.638 1.00 73.41 833 ASN E CA 1
ATOM 4015 C C . ASN A 1 833 ? 270.936 200.647 285.452 1.00 73.41 833 ASN E C 1
ATOM 4016 O O . ASN A 1 833 ? 271.557 199.592 285.287 1.00 73.41 833 ASN E O 1
ATOM 4018 N N . GLY A 1 834 ? 271.322 201.572 286.333 1.00 67.53 834 GLY E N 1
ATOM 4019 C CA . GLY A 1 834 ? 272.545 201.485 287.101 1.00 67.53 834 GLY E CA 1
ATOM 4020 C C . GLY A 1 834 ? 273.568 202.536 286.721 1.00 67.53 834 GLY E C 1
ATOM 4021 O O . GLY A 1 834 ? 274.386 202.926 287.562 1.00 67.53 834 GLY E O 1
ATOM 4022 N N . MET A 1 835 ? 273.536 203.001 285.476 1.00 61.33 835 MET E N 1
ATOM 4023 C CA . MET A 1 835 ? 274.466 204.011 285.015 1.00 61.33 835 MET E CA 1
ATOM 4024 C C . MET A 1 835 ? 274.193 205.343 285.709 1.00 61.33 835 MET E C 1
ATOM 4025 O O . MET A 1 835 ? 273.100 205.570 286.228 1.00 61.33 835 MET E O 1
ATOM 4030 N N . PRO A 1 836 ? 275.171 206.238 285.734 1.00 53.80 836 PRO E N 1
ATOM 4031 C CA . PRO A 1 836 ? 274.992 207.526 286.406 1.00 53.80 836 PRO E CA 1
ATOM 4032 C C . PRO A 1 836 ? 274.302 208.531 285.492 1.00 53.80 836 PRO E C 1
ATOM 4033 O O . PRO A 1 836 ? 274.039 208.271 284.323 1.00 53.80 836 PRO E O 1
ATOM 4037 N N . ALA A 1 837 ? 274.015 209.699 286.055 1.00 50.80 837 ALA E N 1
ATOM 4038 C CA . ALA A 1 837 ? 273.447 210.780 285.274 1.00 50.80 837 ALA E CA 1
ATOM 4039 C C . ALA A 1 837 ? 274.516 211.375 284.361 1.00 50.80 837 ALA E C 1
ATOM 4040 O O . ALA A 1 837 ? 275.708 211.320 284.672 1.00 50.80 837 ALA E O 1
ATOM 4042 N N . PRO A 1 838 ? 274.121 211.949 283.228 1.00 50.74 838 PRO E N 1
ATOM 4043 C CA . PRO A 1 838 ? 275.115 212.450 282.275 1.00 50.74 838 PRO E CA 1
ATOM 4044 C C . PRO A 1 838 ? 275.691 213.785 282.710 1.00 50.74 838 PRO E C 1
ATOM 4045 O O . PRO A 1 838 ? 274.992 214.634 283.266 1.00 50.74 838 PRO E O 1
ATOM 4049 N N . TYR A 1 839 ? 276.985 213.962 282.456 1.00 54.36 839 TYR E N 1
ATOM 4050 C CA . TYR A 1 839 ? 277.653 215.225 282.734 1.00 54.36 839 TYR E CA 1
ATOM 4051 C C . TYR A 1 839 ? 278.966 215.268 281.967 1.00 54.36 839 TYR E C 1
ATOM 4052 O O . TYR A 1 839 ? 279.576 214.231 281.700 1.00 54.36 839 TYR E O 1
ATOM 4061 N N . THR A 1 840 ? 279.391 216.481 281.616 1.00 54.93 840 THR E N 1
ATOM 4062 C CA . THR A 1 840 ? 280.659 216.679 280.917 1.00 54.93 840 THR E CA 1
ATOM 4063 C C . THR A 1 840 ? 281.109 218.115 281.126 1.00 54.93 840 THR E C 1
ATOM 4064 O O . THR A 1 840 ? 280.418 219.050 280.710 1.00 54.93 840 THR E O 1
ATOM 4068 N N . HIS A 1 841 ? 282.264 218.296 281.768 1.00 56.50 841 HIS E N 1
ATOM 4069 C CA . HIS A 1 841 ? 282.704 219.635 282.136 1.00 56.50 841 HIS E CA 1
ATOM 4070 C C . HIS A 1 841 ? 283.075 220.493 280.936 1.00 56.50 841 HIS E C 1
ATOM 4071 O O . HIS A 1 841 ? 283.352 221.682 281.116 1.00 56.50 841 HIS E O 1
ATOM 4078 N N . ARG A 1 842 ? 283.089 219.936 279.727 1.00 58.11 842 ARG E N 1
ATOM 4079 C CA . ARG A 1 842 ? 283.284 220.766 278.545 1.00 58.11 842 ARG E CA 1
ATOM 4080 C C . ARG A 1 842 ? 282.080 221.638 278.243 1.00 58.11 842 ARG E C 1
ATOM 4081 O O . ARG A 1 842 ? 282.138 222.436 277.304 1.00 58.11 842 ARG E O 1
ATOM 4089 N N . GLN A 1 843 ? 280.997 221.499 279.002 1.00 58.54 843 GLN E N 1
ATOM 4090 C CA . GLN A 1 843 ? 279.794 222.293 278.807 1.00 58.54 843 GLN E CA 1
ATOM 4091 C C . GLN A 1 843 ? 279.800 223.563 279.647 1.00 58.54 843 GLN E C 1
ATOM 4092 O O . GLN A 1 843 ? 279.422 224.632 279.157 1.00 58.54 843 GLN E O 1
ATOM 4098 N N . THR A 1 844 ? 280.234 223.466 280.903 1.00 58.73 844 THR E N 1
ATOM 4099 C CA . THR A 1 844 ? 280.209 224.625 281.786 1.00 58.73 844 THR E CA 1
ATOM 4100 C C . THR A 1 844 ? 281.159 225.712 281.300 1.00 58.73 844 THR E C 1
ATOM 4101 O O . THR A 1 844 ? 280.763 226.874 281.157 1.00 58.73 844 THR E O 1
ATOM 4105 N N . LEU A 1 845 ? 282.414 225.356 281.036 1.00 56.75 845 LEU E N 1
ATOM 4106 C CA . LEU A 1 845 ? 283.395 226.338 280.593 1.00 56.75 845 LEU E CA 1
ATOM 4107 C C . LEU A 1 845 ? 283.309 226.630 279.101 1.00 56.75 845 LEU E C 1
ATOM 4108 O O . LEU A 1 845 ? 284.167 227.345 278.576 1.00 56.75 845 LEU E O 1
ATOM 4113 N N . ALA A 1 846 ? 282.304 226.093 278.409 1.00 56.62 846 ALA E N 1
ATOM 4114 C CA . ALA A 1 846 ? 281.970 226.539 277.067 1.00 56.62 846 ALA E CA 1
ATOM 4115 C C . ALA A 1 846 ? 280.735 227.419 277.033 1.00 56.62 846 ALA E C 1
ATOM 4116 O O . ALA A 1 846 ? 280.598 228.228 276.111 1.00 56.62 846 ALA E O 1
ATOM 4118 N N . ALA A 1 847 ? 279.834 227.274 278.004 1.00 58.32 847 ALA E N 1
ATOM 4119 C CA . ALA A 1 847 ? 278.762 228.243 278.170 1.00 58.32 847 ALA E CA 1
ATOM 4120 C C . ALA A 1 847 ? 279.253 229.501 278.868 1.00 58.32 847 ALA E C 1
ATOM 4121 O O . ALA A 1 847 ? 278.745 230.594 278.599 1.00 58.32 847 ALA E O 1
ATOM 4123 N N . GLN A 1 848 ? 280.239 229.368 279.757 1.00 62.85 848 GLN E N 1
ATOM 4124 C CA . GLN A 1 848 ? 280.809 230.528 280.429 1.00 62.85 848 GLN E CA 1
ATOM 4125 C C . GLN A 1 848 ? 281.513 231.463 279.454 1.00 62.85 848 GLN E C 1
ATOM 4126 O O . GLN A 1 848 ? 281.634 232.660 279.734 1.00 62.85 848 GLN E O 1
ATOM 4132 N N . GLN A 1 849 ? 281.957 230.955 278.308 1.00 63.32 849 GLN E N 1
ATOM 4133 C CA . GLN A 1 849 ? 282.600 231.798 277.309 1.00 63.32 849 GLN E CA 1
ATOM 4134 C C . GLN A 1 849 ? 281.591 232.466 276.384 1.00 63.32 849 GLN E C 1
ATOM 4135 O O . GLN A 1 849 ? 281.735 233.651 276.066 1.00 63.32 849 GLN E O 1
ATOM 4141 N N . ILE A 1 850 ? 280.566 231.734 275.949 1.00 62.65 850 ILE E N 1
ATOM 4142 C CA . ILE A 1 850 ? 279.541 232.322 275.091 1.00 62.65 850 ILE E CA 1
ATOM 4143 C C . ILE A 1 850 ? 278.694 233.311 275.881 1.00 62.65 850 ILE E C 1
ATOM 4144 O O . ILE A 1 850 ? 278.667 234.510 275.583 1.00 62.65 850 ILE E O 1
ATOM 4149 N N . LEU A 1 851 ? 277.989 232.823 276.896 1.00 62.75 851 LEU E N 1
ATOM 4150 C CA . LEU A 1 851 ? 277.244 233.694 277.787 1.00 62.75 851 LEU E CA 1
ATOM 4151 C C . LEU A 1 851 ? 278.188 234.335 278.793 1.00 62.75 851 LEU E C 1
ATOM 4152 O O . LEU A 1 851 ? 279.260 233.805 279.093 1.00 62.75 851 LEU E O 1
ATOM 4157 N N . GLY A 1 852 ? 277.785 235.486 279.314 1.00 70.02 852 GLY E N 1
ATOM 4158 C CA . GLY A 1 852 ? 278.566 236.156 280.322 1.00 70.02 852 GLY E CA 1
ATOM 4159 C C . GLY A 1 852 ? 278.639 235.351 281.603 1.00 70.02 852 GLY E C 1
ATOM 4160 O O . GLY A 1 852 ? 277.702 234.631 281.968 1.00 70.02 852 GLY E O 1
ATOM 4161 N N . PRO A 1 853 ? 279.771 235.442 282.306 1.00 71.84 853 PRO E N 1
ATOM 4162 C CA . PRO A 1 853 ? 279.860 234.781 283.616 1.00 71.84 853 PRO E CA 1
ATOM 4163 C C . PRO A 1 853 ? 278.817 235.281 284.595 1.00 71.84 853 PRO E C 1
ATOM 4164 O O . PRO A 1 853 ? 278.258 234.487 285.361 1.00 71.84 853 PRO E O 1
ATOM 4168 N N . HIS A 1 854 ? 278.517 236.579 284.573 1.00 73.46 854 HIS E N 1
ATOM 4169 C CA . HIS A 1 854 ? 277.479 237.104 285.451 1.00 73.46 854 HIS E CA 1
ATOM 4170 C C . HIS A 1 854 ? 276.105 236.582 285.050 1.00 73.46 854 HIS E C 1
ATOM 4171 O O . HIS A 1 854 ? 275.270 236.288 285.914 1.00 73.46 854 HIS E O 1
ATOM 4178 N N . ARG A 1 855 ? 275.858 236.437 283.746 1.00 70.11 855 ARG E N 1
ATOM 4179 C CA . ARG A 1 855 ? 274.597 235.855 283.296 1.00 70.11 855 ARG E CA 1
ATOM 4180 C C . ARG A 1 855 ? 274.454 234.416 283.771 1.00 70.11 855 ARG E C 1
ATOM 4181 O O . ARG A 1 855 ? 273.386 234.011 284.247 1.00 70.11 855 ARG E O 1
ATOM 4189 N N . LEU A 1 856 ? 275.522 233.626 283.656 1.00 69.24 856 LEU E N 1
ATOM 4190 C CA . LEU A 1 856 ? 275.426 232.236 284.082 1.00 69.24 856 LEU E CA 1
ATOM 4191 C C . LEU A 1 856 ? 275.304 232.134 285.597 1.00 69.24 856 LEU E C 1
ATOM 4192 O O . LEU A 1 856 ? 274.623 231.235 286.104 1.00 69.24 856 LEU E O 1
ATOM 4197 N N . LEU A 1 857 ? 275.937 233.049 286.335 1.00 68.85 857 LEU E N 1
ATOM 4198 C CA . LEU A 1 857 ? 275.746 233.087 287.780 1.00 68.85 857 LEU E CA 1
ATOM 4199 C C . LEU A 1 857 ? 274.299 233.403 288.133 1.00 68.85 857 LEU E C 1
ATOM 4200 O O . LEU A 1 857 ? 273.728 232.800 289.050 1.00 68.85 857 LEU E O 1
ATOM 4205 N N . GLY A 1 858 ? 273.694 234.355 287.422 1.00 67.50 858 GLY E N 1
ATOM 4206 C CA . GLY A 1 858 ? 272.282 234.626 287.625 1.00 67.50 858 GLY E CA 1
ATOM 4207 C C . GLY A 1 858 ? 271.417 233.411 287.354 1.00 67.50 858 GLY E C 1
ATOM 4208 O O . GLY A 1 858 ? 270.478 233.127 288.101 1.00 67.50 858 GLY E O 1
ATOM 4209 N N . ILE A 1 859 ? 271.726 232.677 286.283 1.00 65.29 859 ILE E N 1
ATOM 4210 C CA . ILE A 1 859 ? 270.970 231.466 285.963 1.00 65.29 859 ILE E CA 1
ATOM 4211 C C . ILE A 1 859 ? 271.088 230.450 287.092 1.00 65.29 859 ILE E C 1
ATOM 4212 O O . ILE A 1 859 ? 270.091 229.862 287.532 1.00 65.29 859 ILE E O 1
ATOM 4217 N N . ILE A 1 860 ? 272.312 230.222 287.572 1.00 66.51 860 ILE E N 1
ATOM 4218 C CA . ILE A 1 860 ? 272.528 229.247 288.638 1.00 66.51 860 ILE E CA 1
ATOM 4219 C C . ILE A 1 860 ? 271.776 229.651 289.899 1.00 66.51 860 ILE E C 1
ATOM 4220 O O . ILE A 1 860 ? 271.146 228.814 290.558 1.00 66.51 860 ILE E O 1
ATOM 4225 N N . LEU A 1 861 ? 271.831 230.935 290.260 1.00 67.64 861 LEU E N 1
ATOM 4226 C CA . LEU A 1 861 ? 271.144 231.384 291.467 1.00 67.64 861 LEU E CA 1
ATOM 4227 C C . LEU A 1 861 ? 269.634 231.250 291.330 1.00 67.64 861 LEU E C 1
ATOM 4228 O O . LEU A 1 861 ? 268.957 230.810 292.267 1.00 67.64 861 LEU E O 1
ATOM 4233 N N . ASP A 1 862 ? 269.087 231.626 290.171 1.00 68.24 862 ASP E N 1
ATOM 4234 C CA . ASP A 1 862 ? 267.651 231.496 289.951 1.00 68.24 862 ASP E CA 1
ATOM 4235 C C . ASP A 1 862 ? 267.223 230.038 290.040 1.00 68.24 862 ASP E C 1
ATOM 4236 O O . ASP A 1 862 ? 266.169 229.723 290.603 1.00 68.24 862 ASP E O 1
ATOM 4241 N N . GLU A 1 863 ? 268.039 229.130 289.505 1.00 65.85 863 GLU E N 1
ATOM 4242 C CA . GLU A 1 863 ? 267.703 227.712 289.564 1.00 65.85 863 GLU E CA 1
ATOM 4243 C C . GLU A 1 863 ? 267.758 227.190 290.996 1.00 65.85 863 GLU E C 1
ATOM 4244 O O . GLU A 1 863 ? 266.861 226.462 291.439 1.00 65.85 863 GLU E O 1
ATOM 4250 N N . LEU A 1 864 ? 268.807 227.556 291.736 1.00 64.17 864 LEU E N 1
ATOM 4251 C CA . LEU A 1 864 ? 268.981 227.040 293.090 1.00 64.17 864 LEU E CA 1
ATOM 4252 C C . LEU A 1 864 ? 267.939 227.601 294.049 1.00 64.17 864 LEU E C 1
ATOM 4253 O O . LEU A 1 864 ? 267.567 226.929 295.018 1.00 64.17 864 LEU E O 1
ATOM 4258 N N . LYS A 1 865 ? 267.451 228.818 293.799 1.00 64.41 865 LYS E N 1
ATOM 4259 C CA . LYS A 1 865 ? 266.448 229.400 294.686 1.00 64.41 865 LYS E CA 1
ATOM 4260 C C . LYS A 1 865 ? 265.149 228.604 294.654 1.00 64.41 865 LYS E C 1
ATOM 4261 O O . LYS A 1 865 ? 264.463 228.479 295.674 1.00 64.41 865 LYS E O 1
ATOM 4267 N N . SER A 1 866 ? 264.798 228.051 293.495 1.00 63.02 866 SER E N 1
ATOM 4268 C CA . SER A 1 866 ? 263.527 227.362 293.330 1.00 63.02 866 SER E CA 1
ATOM 4269 C C . SER A 1 866 ? 263.635 225.846 293.399 1.00 63.02 866 SER E C 1
ATOM 4270 O O . SER A 1 866 ? 262.621 225.185 293.645 1.00 63.02 866 SER E O 1
ATOM 4273 N N . SER A 1 867 ? 264.818 225.283 293.183 1.00 63.39 867 SER E N 1
ATOM 4274 C CA . SER A 1 867 ? 264.955 223.833 293.178 1.00 63.39 867 SER E CA 1
ATOM 4275 C C . SER A 1 867 ? 264.633 223.264 294.556 1.00 63.39 867 SER E C 1
ATOM 4276 O O . SER A 1 867 ? 265.159 223.758 295.562 1.00 63.39 867 SER E O 1
ATOM 4279 N N . PRO A 1 868 ? 263.786 222.236 294.648 1.00 63.35 868 PRO E N 1
ATOM 4280 C CA . PRO A 1 868 ? 263.525 221.614 295.951 1.00 63.35 868 PRO E CA 1
ATOM 4281 C C . PRO A 1 868 ? 264.735 220.858 296.473 1.00 63.35 868 PRO E C 1
ATOM 4282 O O . PRO A 1 868 ? 265.762 220.765 295.792 1.00 63.35 868 PRO E O 1
ATOM 4286 N N . GLU A 1 869 ? 264.614 220.310 297.677 1.00 64.06 869 GLU E N 1
ATOM 4287 C CA . GLU A 1 869 ? 265.700 219.612 298.354 1.00 64.06 869 GLU E CA 1
ATOM 4288 C C . GLU A 1 869 ? 266.977 220.452 298.460 1.00 64.06 869 GLU E C 1
ATOM 4289 O O . GLU A 1 869 ? 268.005 220.109 297.868 1.00 64.06 869 GLU E O 1
ATOM 4295 N N . PRO A 1 870 ? 266.942 221.558 299.199 1.00 61.05 870 PRO E N 1
ATOM 4296 C CA . PRO A 1 870 ? 268.193 222.224 299.561 1.00 61.05 870 PRO E CA 1
ATOM 4297 C C . PRO A 1 870 ? 268.952 221.383 300.571 1.00 61.05 870 PRO E C 1
ATOM 4298 O O . PRO A 1 870 ? 268.370 220.605 301.330 1.00 61.05 870 PRO E O 1
ATOM 4302 N N . GLY A 1 871 ? 270.271 221.545 300.576 1.00 59.60 871 GLY E N 1
ATOM 4303 C CA . GLY A 1 871 ? 271.152 220.626 301.249 1.00 59.60 871 GLY E CA 1
ATOM 4304 C C . GLY A 1 871 ? 271.684 219.545 300.334 1.00 59.60 871 GLY E C 1
ATOM 4305 O O . GLY A 1 871 ? 272.781 219.030 300.563 1.00 59.60 871 GLY E O 1
ATOM 4306 N N . ILE A 1 872 ? 270.921 219.185 299.307 1.00 56.50 872 ILE E N 1
ATOM 4307 C CA . ILE A 1 872 ? 271.431 218.421 298.181 1.00 56.50 872 ILE E CA 1
ATOM 4308 C C . ILE A 1 872 ? 271.615 219.306 296.956 1.00 56.50 872 ILE E C 1
ATOM 4309 O O . ILE A 1 872 ? 272.534 219.095 296.166 1.00 56.50 872 ILE E O 1
ATOM 4314 N N . ALA A 1 873 ? 270.757 220.311 296.792 1.00 57.13 873 ALA E N 1
ATOM 4315 C CA . ALA A 1 873 ? 270.914 221.251 295.690 1.00 57.13 873 ALA E CA 1
ATOM 4316 C C . ALA A 1 873 ? 272.022 222.272 295.921 1.00 57.13 873 ALA E C 1
ATOM 4317 O O . ALA A 1 873 ? 272.257 223.108 295.044 1.00 57.13 873 ALA E O 1
ATOM 4319 N N . TYR A 1 874 ? 272.702 222.236 297.066 1.00 55.53 874 TYR E N 1
ATOM 4320 C CA . TYR A 1 874 ? 273.827 223.123 297.341 1.00 55.53 874 TYR E CA 1
ATOM 4321 C C . TYR A 1 874 ? 275.174 222.487 297.041 1.00 55.53 874 TYR E C 1
ATOM 4322 O O . TYR A 1 874 ? 276.090 223.177 296.582 1.00 55.53 874 TYR E O 1
ATOM 4331 N N . ASP A 1 875 ? 275.318 221.191 297.324 1.00 54.44 875 ASP E N 1
ATOM 4332 C CA . ASP A 1 875 ? 276.588 220.505 297.105 1.00 54.44 875 ASP E CA 1
ATOM 4333 C C . ASP A 1 875 ? 276.995 220.552 295.640 1.00 54.44 875 ASP E C 1
ATOM 4334 O O . ASP A 1 875 ? 278.158 220.827 295.315 1.00 54.44 875 ASP E O 1
ATOM 4339 N N . VAL A 1 876 ? 276.046 220.274 294.743 1.00 54.07 876 VAL E N 1
ATOM 4340 C CA . VAL A 1 876 ? 276.313 220.301 293.307 1.00 54.07 876 VAL E CA 1
ATOM 4341 C C . VAL A 1 876 ? 276.891 221.649 292.899 1.00 54.07 876 VAL E C 1
ATOM 4342 O O . VAL A 1 876 ? 277.962 221.729 292.288 1.00 54.07 876 VAL E O 1
ATOM 4346 N N . VAL A 1 877 ? 276.193 222.730 293.248 1.00 53.57 877 VAL E N 1
ATOM 4347 C CA . VAL A 1 877 ? 276.606 224.056 292.803 1.00 53.57 877 VAL E CA 1
ATOM 4348 C C . VAL A 1 877 ? 277.934 224.455 293.436 1.00 53.57 877 VAL E C 1
ATOM 4349 O O . VAL A 1 877 ? 278.805 225.030 292.770 1.00 53.57 877 VAL E O 1
ATOM 4353 N N . THR A 1 878 ? 278.120 224.159 294.724 1.00 55.69 878 THR E N 1
ATOM 4354 C CA . THR A 1 878 ? 279.370 224.515 295.388 1.00 55.69 878 THR E CA 1
ATOM 4355 C C . THR A 1 878 ? 280.559 223.830 294.728 1.00 55.69 878 THR E C 1
ATOM 4356 O O . THR A 1 878 ? 281.547 224.484 294.366 1.00 55.69 878 THR E O 1
ATOM 4360 N N . THR A 1 879 ? 280.488 222.507 294.573 1.00 52.83 879 THR E N 1
ATOM 4361 C CA . THR A 1 879 ? 281.603 221.777 293.989 1.00 52.83 879 THR E CA 1
ATOM 4362 C C . THR A 1 879 ? 281.690 221.947 292.480 1.00 52.83 879 THR E C 1
ATOM 4363 O O . THR A 1 879 ? 282.674 221.501 291.882 1.00 52.83 879 THR E O 1
ATOM 4367 N N . MET A 1 880 ? 280.695 222.573 291.855 1.00 53.11 880 MET E N 1
ATOM 4368 C CA . MET A 1 880 ? 280.800 222.954 290.455 1.00 53.11 880 MET E CA 1
ATOM 4369 C C . MET A 1 880 ? 281.465 224.308 290.282 1.00 53.11 880 MET E C 1
ATOM 4370 O O . MET A 1 880 ? 282.126 224.543 289.265 1.00 53.11 880 MET E O 1
ATOM 4375 N N . ILE A 1 881 ? 281.309 225.202 291.257 1.00 54.88 881 ILE E N 1
ATOM 4376 C CA . ILE A 1 881 ? 281.984 226.493 291.182 1.00 54.88 881 ILE E CA 1
ATOM 4377 C C . ILE A 1 881 ? 283.438 226.370 291.619 1.00 54.88 881 ILE E C 1
ATOM 4378 O O . ILE A 1 881 ? 284.330 226.976 291.016 1.00 54.88 881 ILE E O 1
ATOM 4383 N N . CYS A 1 882 ? 283.714 225.567 292.649 1.00 60.62 882 CYS E N 1
ATOM 4384 C CA . CYS A 1 882 ? 285.057 225.475 293.212 1.00 60.62 882 CYS E CA 1
ATOM 4385 C C . CYS A 1 882 ? 285.914 224.407 292.532 1.00 60.62 882 CYS E C 1
ATOM 4386 O O . CYS A 1 882 ? 286.853 223.886 293.142 1.00 60.62 882 CYS E O 1
ATOM 4389 N N . ALA A 1 883 ? 285.624 224.084 291.254 1.00 65.10 883 ALA E N 1
ATOM 4390 C CA . ALA A 1 883 ? 286.374 223.086 290.504 1.00 65.10 883 ALA E CA 1
ATOM 4391 C C . ALA A 1 883 ? 287.529 223.737 289.747 1.00 65.10 883 ALA E C 1
ATOM 4392 O O . ALA A 1 883 ? 287.470 224.924 289.417 1.00 65.10 883 ALA E O 1
ATOM 4394 N N . PRO A 1 884 ? 288.595 222.990 289.454 1.00 68.55 884 PRO E N 1
ATOM 4395 C CA . PRO A 1 884 ? 289.765 223.592 288.793 1.00 68.55 884 PRO E CA 1
ATOM 4396 C C . PRO A 1 884 ? 289.475 223.904 287.333 1.00 68.55 884 PRO E C 1
ATOM 4397 O O . PRO A 1 884 ? 289.096 223.023 286.561 1.00 68.55 884 PRO E O 1
ATOM 4401 N N . ASP A 1 885 ? 289.663 225.165 286.957 1.00 77.18 885 ASP E N 1
ATOM 4402 C CA . ASP A 1 885 ? 289.516 225.573 285.569 1.00 77.18 885 ASP E CA 1
ATOM 4403 C C . ASP A 1 885 ? 290.822 225.345 284.820 1.00 77.18 885 ASP E C 1
ATOM 4404 O O . ASP A 1 885 ? 291.907 225.637 285.331 1.00 77.18 885 ASP E O 1
ATOM 4409 N N . VAL A 1 886 ? 290.713 224.829 283.598 1.00 74.79 886 VAL E N 1
ATOM 4410 C CA . VAL A 1 886 ? 291.902 224.496 282.821 1.00 74.79 886 VAL E CA 1
ATOM 4411 C C . VAL A 1 886 ? 292.306 225.620 281.866 1.00 74.79 886 VAL E C 1
ATOM 4412 O O . VAL A 1 886 ? 293.500 225.821 281.623 1.00 74.79 886 VAL E O 1
ATOM 4416 N N . ARG A 1 887 ? 291.342 226.373 281.333 1.00 76.43 887 ARG E N 1
ATOM 4417 C CA . ARG A 1 887 ? 291.666 227.411 280.359 1.00 76.43 887 ARG E CA 1
ATOM 4418 C C . ARG A 1 887 ? 292.407 228.573 281.008 1.00 76.43 887 ARG E C 1
ATOM 4419 O O . ARG A 1 887 ? 293.411 229.059 280.474 1.00 76.43 887 ARG E O 1
ATOM 4427 N N . ASN A 1 888 ? 291.928 229.033 282.160 1.00 80.93 888 ASN E N 1
ATOM 4428 C CA . ASN A 1 888 ? 292.396 230.274 282.775 1.00 80.93 888 ASN E CA 1
ATOM 4429 C C . ASN A 1 888 ? 293.406 230.025 283.885 1.00 80.93 888 ASN E C 1
ATOM 4430 O O . ASN A 1 888 ? 293.430 230.744 284.886 1.00 80.93 888 ASN E O 1
ATOM 4435 N N . SER A 1 889 ? 294.254 229.012 283.736 1.00 84.86 889 SER E N 1
ATOM 4436 C CA . SER A 1 889 ? 295.262 228.690 284.735 1.00 84.86 889 SER E CA 1
ATOM 4437 C C . SER A 1 889 ? 296.592 228.445 284.043 1.00 84.86 889 SER E C 1
ATOM 4438 O O . SER A 1 889 ? 296.678 227.618 283.130 1.00 84.86 889 SER E O 1
ATOM 4441 N N . THR A 1 890 ? 297.623 229.159 284.483 1.00 89.91 890 THR E N 1
ATOM 4442 C CA . THR A 1 890 ? 298.959 229.050 283.920 1.00 89.91 890 THR E CA 1
ATOM 4443 C C . THR A 1 890 ? 299.913 228.472 284.955 1.00 89.91 890 THR E C 1
ATOM 4444 O O . THR A 1 890 ? 299.733 228.657 286.162 1.00 89.91 890 THR E O 1
ATOM 4448 N N . ILE A 1 891 ? 300.934 227.769 284.471 1.00 87.62 891 ILE E N 1
ATOM 4449 C CA . ILE A 1 891 ? 301.899 227.114 285.344 1.00 87.62 891 ILE E CA 1
ATOM 4450 C C . ILE A 1 891 ? 302.926 228.132 285.817 1.00 87.62 891 ILE E C 1
ATOM 4451 O O . ILE A 1 891 ? 303.015 229.239 285.275 1.00 87.62 891 ILE E O 1
ATOM 4456 N N . SER A 1 892 ? 303.704 227.767 286.830 1.00 101.64 892 SER E N 1
ATOM 4457 C CA . SER A 1 892 ? 304.716 228.650 287.394 1.00 101.64 892 SER E CA 1
ATOM 4458 C C . SER A 1 892 ? 305.746 227.791 288.118 1.00 101.64 892 SER E C 1
ATOM 4459 O O . SER A 1 892 ? 305.710 226.557 288.048 1.00 101.64 892 SER E O 1
ATOM 4462 N N . SER A 1 893 ? 306.668 228.444 288.819 1.00 106.63 893 SER E N 1
ATOM 4463 C CA . SER A 1 893 ? 307.710 227.739 289.556 1.00 106.63 893 SER E CA 1
ATOM 4464 C C . SER A 1 893 ? 307.356 227.619 291.033 1.00 106.63 893 SER E C 1
ATOM 4465 O O . SER A 1 893 ? 308.236 227.460 291.878 1.00 106.63 893 SER E O 1
ATOM 4468 N N . LEU B 2 797 ? 211.051 281.505 311.050 1.00 152.24 799 LEU N N 1
ATOM 4469 C CA . LEU B 2 797 ? 211.870 280.827 310.052 1.00 152.24 799 LEU N CA 1
ATOM 4470 C C . LEU B 2 797 ? 212.927 281.765 309.479 1.00 152.24 799 LEU N C 1
ATOM 4471 O O . LEU B 2 797 ? 212.632 282.586 308.611 1.00 152.24 799 LEU N O 1
ATOM 4473 N N . GLY B 2 798 ? 214.158 281.630 309.979 1.00 153.91 800 GLY N N 1
ATOM 4474 C CA . GLY B 2 798 ? 215.290 282.449 309.542 1.00 153.91 800 GLY N CA 1
ATOM 4475 C C . GLY B 2 798 ? 215.017 283.936 309.757 1.00 153.91 800 GLY N C 1
ATOM 4476 O O . GLY B 2 798 ? 215.361 284.775 308.922 1.00 153.91 800 GLY N O 1
ATOM 4477 N N . ILE B 2 799 ? 214.408 284.265 310.900 1.00 153.61 801 ILE N N 1
ATOM 4478 C CA . ILE B 2 799 ? 214.018 285.644 311.178 1.00 153.61 801 ILE N CA 1
ATOM 4479 C C . ILE B 2 799 ? 215.226 286.573 311.167 1.00 153.61 801 ILE N C 1
ATOM 4480 O O . ILE B 2 799 ? 215.327 287.475 310.329 1.00 153.61 801 ILE N O 1
ATOM 4482 N N . ARG B 2 800 ? 216.160 286.365 312.096 1.00 154.00 802 ARG N N 1
ATOM 4483 C CA . ARG B 2 800 ? 217.385 287.152 312.091 1.00 154.00 802 ARG N CA 1
ATOM 4484 C C . ARG B 2 800 ? 218.340 286.713 310.991 1.00 154.00 802 ARG N C 1
ATOM 4485 O O . ARG B 2 800 ? 219.188 287.507 310.566 1.00 154.00 802 ARG N O 1
ATOM 4487 N N . VAL B 2 801 ? 218.216 285.469 310.519 1.00 153.41 803 VAL N N 1
ATOM 4488 C CA . VAL B 2 801 ? 219.073 284.998 309.438 1.00 153.41 803 VAL N CA 1
ATOM 4489 C C . VAL B 2 801 ? 218.832 285.777 308.153 1.00 153.41 803 VAL N C 1
ATOM 4490 O O . VAL B 2 801 ? 219.744 285.905 307.329 1.00 153.41 803 VAL N O 1
ATOM 4492 N N . ARG B 2 802 ? 217.623 286.311 307.966 1.00 154.27 804 ARG N N 1
ATOM 4493 C CA . ARG B 2 802 ? 217.351 287.134 306.792 1.00 154.27 804 ARG N CA 1
ATOM 4494 C C . ARG B 2 802 ? 218.241 288.371 306.776 1.00 154.27 804 ARG N C 1
ATOM 4495 O O . ARG B 2 802 ? 218.942 288.633 305.791 1.00 154.27 804 ARG N O 1
ATOM 4497 N N . GLN B 2 803 ? 218.231 289.142 307.867 1.00 150.06 805 GLN N N 1
ATOM 4498 C CA . GLN B 2 803 ? 219.093 290.316 307.947 1.00 150.06 805 GLN N CA 1
ATOM 4499 C C . GLN B 2 803 ? 220.562 289.920 307.937 1.00 150.06 805 GLN N C 1
ATOM 4500 O O . GLN B 2 803 ? 221.402 290.638 307.380 1.00 150.06 805 GLN N O 1
ATOM 4502 N N . LEU B 2 804 ? 220.892 288.780 308.550 1.00 150.41 806 LEU N N 1
ATOM 4503 C CA . LEU B 2 804 ? 222.271 288.303 308.535 1.00 150.41 806 LEU N CA 1
ATOM 4504 C C . LEU B 2 804 ? 222.764 288.102 307.108 1.00 150.41 806 LEU N C 1
ATOM 4505 O O . LEU B 2 804 ? 223.819 288.619 306.723 1.00 150.41 806 LEU N O 1
ATOM 4507 N N . GLN B 2 805 ? 222.003 287.355 306.305 1.00 150.92 807 GLN N N 1
ATOM 4508 C CA . GLN B 2 805 ? 222.393 287.110 304.921 1.00 150.92 807 GLN N CA 1
ATOM 4509 C C . GLN B 2 805 ? 222.359 288.392 304.101 1.00 150.92 807 GLN N C 1
ATOM 4510 O O . GLN B 2 805 ? 223.207 288.594 303.224 1.00 150.92 807 GLN N O 1
ATOM 4512 N N . ARG B 2 806 ? 221.400 289.279 304.379 1.00 148.18 808 ARG N N 1
ATOM 4513 C CA . ARG B 2 806 ? 221.337 290.545 303.657 1.00 148.18 808 ARG N CA 1
ATOM 4514 C C . ARG B 2 806 ? 222.609 291.355 303.866 1.00 148.18 808 ARG N C 1
ATOM 4515 O O . ARG B 2 806 ? 223.223 291.827 302.903 1.00 148.18 808 ARG N O 1
ATOM 4517 N N . LEU B 2 807 ? 223.026 291.517 305.123 1.00 146.02 809 LEU N N 1
ATOM 4518 C CA . LEU B 2 807 ? 224.245 292.270 305.400 1.00 146.02 809 LEU N CA 1
ATOM 4519 C C . LEU B 2 807 ? 225.476 291.549 304.866 1.00 146.02 809 LEU N C 1
ATOM 4520 O O . LEU B 2 807 ? 226.389 292.187 304.330 1.00 146.02 809 LEU N O 1
ATOM 4522 N N . LEU B 2 808 ? 225.518 290.218 304.997 1.00 145.23 810 LEU N N 1
ATOM 4523 C CA . LEU B 2 808 ? 226.674 289.463 304.528 1.00 145.23 810 LEU N CA 1
ATOM 4524 C C . LEU B 2 808 ? 226.812 289.520 303.013 1.00 145.23 810 LEU N C 1
ATOM 4525 O O . LEU B 2 808 ? 227.923 289.381 302.488 1.00 145.23 810 LEU N O 1
ATOM 4527 N N . ASP B 2 809 ? 225.707 289.717 302.297 1.00 143.16 811 ASP N N 1
ATOM 4528 C CA . ASP B 2 809 ? 225.762 289.856 300.849 1.00 143.16 811 ASP N CA 1
ATOM 4529 C C . ASP B 2 809 ? 225.974 291.296 300.406 1.00 143.16 811 ASP N C 1
ATOM 4530 O O . ASP B 2 809 ? 226.545 291.529 299.335 1.00 143.16 811 ASP N O 1
ATOM 4532 N N . PHE B 2 810 ? 225.529 292.266 301.205 1.00 139.34 812 PHE N N 1
ATOM 4533 C CA . PHE B 2 810 ? 225.681 293.665 300.837 1.00 139.34 812 PHE N CA 1
ATOM 4534 C C . PHE B 2 810 ? 227.047 294.230 301.196 1.00 139.34 812 PHE N C 1
ATOM 4535 O O . PHE B 2 810 ? 227.496 295.180 300.546 1.00 139.34 812 PHE N O 1
ATOM 4537 N N . LEU B 2 811 ? 227.719 293.674 302.208 1.00 142.28 813 LEU N N 1
ATOM 4538 C CA . LEU B 2 811 ? 229.024 294.191 302.605 1.00 142.28 813 LEU N CA 1
ATOM 4539 C C . LEU B 2 811 ? 230.078 294.017 301.520 1.00 142.28 813 LEU N C 1
ATOM 4540 O O . LEU B 2 811 ? 231.155 294.615 301.620 1.00 142.28 813 LEU N O 1
ATOM 4542 N N . GLU B 2 812 ? 229.799 293.212 300.492 1.00 141.59 814 GLU N N 1
ATOM 4543 C CA . GLU B 2 812 ? 230.772 293.009 299.424 1.00 141.59 814 GLU N CA 1
ATOM 4544 C C . GLU B 2 812 ? 231.077 294.304 298.684 1.00 141.59 814 GLU N C 1
ATOM 4545 O O . GLU B 2 812 ? 232.223 294.532 298.281 1.00 141.59 814 GLU N O 1
ATOM 4547 N N . GLY B 2 813 ? 230.073 295.163 298.497 1.00 144.17 815 GLY N N 1
ATOM 4548 C CA . GLY B 2 813 ? 230.285 296.414 297.779 1.00 144.17 815 GLY N CA 1
ATOM 4549 C C . GLY B 2 813 ? 231.137 297.401 298.565 1.00 144.17 815 GLY N C 1
ATOM 4550 O O . GLY B 2 813 ? 231.654 298.359 297.978 1.00 144.17 815 GLY N O 1
ATOM 4551 N N . LEU B 2 814 ? 231.283 297.201 299.877 1.00 146.26 816 LEU N N 1
ATOM 4552 C CA . LEU B 2 814 ? 232.089 298.117 300.677 1.00 146.26 816 LEU N CA 1
ATOM 4553 C C . LEU B 2 814 ? 233.561 298.055 300.289 1.00 146.26 816 LEU N C 1
ATOM 4554 O O . LEU B 2 814 ? 234.300 299.023 300.502 1.00 146.26 816 LEU N O 1
ATOM 4556 N N . ARG B 2 815 ? 234.006 296.932 299.723 1.00 145.46 817 ARG N N 1
ATOM 4557 C CA . ARG B 2 815 ? 235.398 296.820 299.302 1.00 145.46 817 ARG N CA 1
ATOM 4558 C C . ARG B 2 815 ? 235.623 297.476 297.945 1.00 145.46 817 ARG N C 1
ATOM 4559 O O . ARG B 2 815 ? 236.687 298.056 297.699 1.00 145.46 817 ARG N O 1
ATOM 4561 N N . ARG B 2 816 ? 234.638 297.394 297.053 1.00 145.67 818 ARG N N 1
ATOM 4562 C CA . ARG B 2 816 ? 234.771 297.901 295.695 1.00 145.67 818 ARG N CA 1
ATOM 4563 C C . ARG B 2 816 ? 234.250 299.324 295.531 1.00 145.67 818 ARG N C 1
ATOM 4564 O O . ARG B 2 816 ? 234.351 299.880 294.433 1.00 145.67 818 ARG N O 1
ATOM 4566 N N . VAL B 2 817 ? 233.687 299.915 296.587 1.00 146.31 819 VAL N N 1
ATOM 4567 C CA . VAL B 2 817 ? 233.181 301.283 296.495 1.00 146.31 819 VAL N CA 1
ATOM 4568 C C . VAL B 2 817 ? 234.268 302.257 296.052 1.00 146.31 819 VAL N C 1
ATOM 4569 O O . VAL B 2 817 ? 234.142 302.914 295.012 1.00 146.31 819 VAL N O 1
ATOM 4571 N N . GLY B 2 818 ? 235.330 302.385 296.855 1.00 148.60 820 GLY N N 1
ATOM 4572 C CA . GLY B 2 818 ? 236.470 303.268 296.600 1.00 148.60 820 GLY N CA 1
ATOM 4573 C C . GLY B 2 818 ? 236.088 304.742 296.702 1.00 148.60 820 GLY N C 1
ATOM 4574 O O . GLY B 2 818 ? 236.951 305.620 296.602 1.00 148.60 820 GLY N O 1
ATOM 4575 N N . ASP B 2 819 ? 234.805 305.022 296.899 1.00 140.94 821 ASP N N 1
ATOM 4576 C CA . ASP B 2 819 ? 234.309 306.357 297.181 1.00 140.94 821 ASP N CA 1
ATOM 4577 C C . ASP B 2 819 ? 234.223 306.544 298.693 1.00 140.94 821 ASP N C 1
ATOM 4578 O O . ASP B 2 819 ? 234.768 305.753 299.469 1.00 140.94 821 ASP N O 1
ATOM 4580 N N . ASP B 2 820 ? 233.545 307.604 299.125 1.00 137.26 822 ASP N N 1
ATOM 4581 C CA . ASP B 2 820 ? 233.246 307.759 300.542 1.00 137.26 822 ASP N CA 1
ATOM 4582 C C . ASP B 2 820 ? 232.347 306.612 300.988 1.00 137.26 822 ASP N C 1
ATOM 4583 O O . ASP B 2 820 ? 231.169 306.560 300.622 1.00 137.26 822 ASP N O 1
ATOM 4588 N N . ALA B 2 821 ? 232.908 305.695 301.778 1.00 133.48 823 ALA N N 1
ATOM 4589 C CA . ALA B 2 821 ? 232.345 304.357 301.928 1.00 133.48 823 ALA N CA 1
ATOM 4590 C C . ALA B 2 821 ? 230.932 304.340 302.495 1.00 133.48 823 ALA N C 1
ATOM 4591 O O . ALA B 2 821 ? 229.985 304.003 301.778 1.00 133.48 823 ALA N O 1
ATOM 4593 N N . VAL B 2 822 ? 230.767 304.716 303.760 1.00 127.89 824 VAL N N 1
ATOM 4594 C CA . VAL B 2 822 ? 229.454 304.629 304.396 1.00 127.89 824 VAL N CA 1
ATOM 4595 C C . VAL B 2 822 ? 229.418 305.402 305.710 1.00 127.89 824 VAL N C 1
ATOM 4596 O O . VAL B 2 822 ? 230.298 305.229 306.564 1.00 127.89 824 VAL N O 1
ATOM 4600 N N . PRO B 2 823 ? 228.444 306.292 305.897 1.00 127.73 825 PRO N N 1
ATOM 4601 C CA . PRO B 2 823 ? 228.196 306.887 307.221 1.00 127.73 825 PRO N CA 1
ATOM 4602 C C . PRO B 2 823 ? 227.064 306.243 308.017 1.00 127.73 825 PRO N C 1
ATOM 4603 O O . PRO B 2 823 ? 226.718 306.776 309.077 1.00 127.73 825 PRO N O 1
ATOM 4607 N N . GLU B 2 824 ? 226.488 305.139 307.549 1.00 127.50 826 GLU N N 1
ATOM 4608 C CA . GLU B 2 824 ? 225.282 304.582 308.143 1.00 127.50 826 GLU N CA 1
ATOM 4609 C C . GLU B 2 824 ? 225.515 303.132 308.549 1.00 127.50 826 GLU N C 1
ATOM 4610 O O . GLU B 2 824 ? 226.511 302.505 308.176 1.00 127.50 826 GLU N O 1
ATOM 4616 N N . ARG B 2 825 ? 224.577 302.607 309.327 1.00 118.98 827 ARG N N 1
ATOM 4617 C CA . ARG B 2 825 ? 224.634 301.268 309.893 1.00 118.98 827 ARG N CA 1
ATOM 4618 C C . ARG B 2 825 ? 223.452 300.448 309.377 1.00 118.98 827 ARG N C 1
ATOM 4619 O O . ARG B 2 825 ? 222.756 300.844 308.438 1.00 118.98 827 ARG N O 1
ATOM 4627 N N . VAL B 2 826 ? 223.238 299.287 310.003 1.00 117.65 828 VAL N N 1
ATOM 4628 C CA . VAL B 2 826 ? 222.208 298.357 309.552 1.00 117.65 828 VAL N CA 1
ATOM 4629 C C . VAL B 2 826 ? 220.824 299.006 309.633 1.00 117.65 828 VAL N C 1
ATOM 4630 O O . VAL B 2 826 ? 220.624 300.044 310.278 1.00 117.65 828 VAL N O 1
ATOM 4634 N N . THR B 2 827 ? 219.866 298.386 308.933 1.00 117.06 829 THR N N 1
ATOM 4635 C CA . THR B 2 827 ? 218.475 298.813 308.778 1.00 117.06 829 THR N CA 1
ATOM 4636 C C . THR B 2 827 ? 218.381 299.998 307.820 1.00 117.06 829 THR N C 1
ATOM 4637 O O . THR B 2 827 ? 217.287 300.368 307.381 1.00 117.06 829 THR N O 1
ATOM 4641 N N . LEU B 2 828 ? 219.528 300.552 307.441 1.00 118.23 830 LEU N N 1
ATOM 4642 C CA . LEU B 2 828 ? 219.627 301.581 306.414 1.00 118.23 830 LEU N CA 1
ATOM 4643 C C . LEU B 2 828 ? 220.970 301.401 305.715 1.00 118.23 830 LEU N C 1
ATOM 4644 O O . LEU B 2 828 ? 221.628 300.367 305.864 1.00 118.23 830 LEU N O 1
ATOM 4649 N N . ARG B 2 829 ? 221.376 302.414 304.952 1.00 122.00 831 ARG N N 1
ATOM 4650 C CA . ARG B 2 829 ? 222.716 302.502 304.381 1.00 122.00 831 ARG N CA 1
ATOM 4651 C C . ARG B 2 829 ? 222.885 303.880 303.754 1.00 122.00 831 ARG N C 1
ATOM 4652 O O . ARG B 2 829 ? 221.940 304.670 303.673 1.00 122.00 831 ARG N O 1
ATOM 4660 N N . GLU B 2 830 ? 224.113 304.155 303.314 1.00 118.68 832 GLU N N 1
ATOM 4661 C CA . GLU B 2 830 ? 224.436 305.352 302.548 1.00 118.68 832 GLU N CA 1
ATOM 4662 C C . GLU B 2 830 ? 225.826 305.202 301.945 1.00 118.68 832 GLU N C 1
ATOM 4663 O O . GLU B 2 830 ? 226.778 304.874 302.656 1.00 118.68 832 GLU N O 1
ATOM 4665 N N . ILE B 2 831 ? 225.959 305.428 300.640 1.00 115.84 833 ILE N N 1
ATOM 4666 C CA . ILE B 2 831 ? 227.240 305.250 299.963 1.00 115.84 833 ILE N CA 1
ATOM 4667 C C . ILE B 2 831 ? 227.657 306.545 299.277 1.00 115.84 833 ILE N C 1
ATOM 4668 O O . ILE B 2 831 ? 228.303 306.518 298.223 1.00 115.84 833 ILE N O 1
ATOM 4673 N N . VAL B 2 832 ? 227.300 307.678 299.880 1.00 112.66 834 VAL N N 1
ATOM 4674 C CA . VAL B 2 832 ? 227.451 308.996 299.287 1.00 112.66 834 VAL N CA 1
ATOM 4675 C C . VAL B 2 832 ? 228.690 309.242 298.452 1.00 112.66 834 VAL N C 1
ATOM 4676 O O . VAL B 2 832 ? 229.806 308.904 298.856 1.00 112.66 834 VAL N O 1
ATOM 4677 N N . PHE B 2 833 ? 228.490 309.825 297.272 1.00 110.19 835 PHE N N 1
ATOM 4678 C CA . PHE B 2 833 ? 229.555 310.111 296.317 1.00 110.19 835 PHE N CA 1
ATOM 4679 C C . PHE B 2 833 ? 229.304 311.501 295.748 1.00 110.19 835 PHE N C 1
ATOM 4680 O O . PHE B 2 833 ? 228.303 311.719 295.057 1.00 110.19 835 PHE N O 1
ATOM 4688 N N . SER B 2 834 ? 230.196 312.441 296.048 1.00 111.95 836 SER N N 1
ATOM 4689 C CA . SER B 2 834 ? 230.115 313.798 295.526 1.00 111.95 836 SER N CA 1
ATOM 4690 C C . SER B 2 834 ? 231.515 314.268 295.148 1.00 111.95 836 SER N C 1
ATOM 4691 O O . SER B 2 834 ? 232.485 313.506 295.196 1.00 111.95 836 SER N O 1
ATOM 4694 N N . TYR B 2 835 ? 231.619 315.541 294.767 1.00 114.42 837 TYR N N 1
ATOM 4695 C CA . TYR B 2 835 ? 232.897 316.078 294.308 1.00 114.42 837 TYR N CA 1
ATOM 4696 C C . TYR B 2 835 ? 233.793 316.470 295.477 1.00 114.42 837 TYR N C 1
ATOM 4697 O O . TYR B 2 835 ? 234.875 315.903 295.662 1.00 114.42 837 TYR N O 1
ATOM 4699 N N . GLY B 2 836 ? 233.357 317.437 296.277 1.00 114.48 838 GLY N N 1
ATOM 4700 C CA . GLY B 2 836 ? 234.160 317.925 297.391 1.00 114.48 838 GLY N CA 1
ATOM 4701 C C . GLY B 2 836 ? 233.286 318.268 298.591 1.00 114.48 838 GLY N C 1
ATOM 4702 O O . GLY B 2 836 ? 233.376 319.365 299.143 1.00 114.48 838 GLY N O 1
ATOM 4703 N N . TRP B 2 852 ? 226.409 313.718 295.974 1.00 99.30 849 TRP N N 1
ATOM 4704 C CA . TRP B 2 852 ? 225.111 313.335 296.516 1.00 99.30 849 TRP N CA 1
ATOM 4705 C C . TRP B 2 852 ? 225.163 311.931 297.104 1.00 99.30 849 TRP N C 1
ATOM 4706 O O . TRP B 2 852 ? 225.978 311.110 296.697 1.00 99.30 849 TRP N O 1
ATOM 4717 N N . ARG B 2 853 ? 224.304 311.664 298.080 1.00 101.99 850 ARG N N 1
ATOM 4718 C CA . ARG B 2 853 ? 224.201 310.347 298.684 1.00 101.99 850 ARG N CA 1
ATOM 4719 C C . ARG B 2 853 ? 222.863 309.720 298.323 1.00 101.99 850 ARG N C 1
ATOM 4720 O O . ARG B 2 853 ? 221.895 310.419 298.015 1.00 101.99 850 ARG N O 1
ATOM 4728 N N . VAL B 2 854 ? 222.817 308.395 298.363 1.00 101.92 851 VAL N N 1
ATOM 4729 C CA . VAL B 2 854 ? 221.618 307.641 298.028 1.00 101.92 851 VAL N CA 1
ATOM 4730 C C . VAL B 2 854 ? 221.173 306.890 299.277 1.00 101.92 851 VAL N C 1
ATOM 4731 O O . VAL B 2 854 ? 221.940 306.119 299.867 1.00 101.92 851 VAL N O 1
ATOM 4735 N N . ARG B 2 855 ? 219.944 307.149 299.712 1.00 102.92 852 ARG N N 1
ATOM 4736 C CA . ARG B 2 855 ? 219.393 306.513 300.902 1.00 102.92 852 ARG N CA 1
ATOM 4737 C C . ARG B 2 855 ? 218.735 305.201 300.492 1.00 102.92 852 ARG N C 1
ATOM 4738 O O . ARG B 2 855 ? 217.652 305.197 299.897 1.00 102.92 852 ARG N O 1
ATOM 4746 N N . LEU B 2 856 ? 219.388 304.089 300.797 1.00 106.74 853 LEU N N 1
ATOM 4747 C CA . LEU B 2 856 ? 218.810 302.786 300.511 1.00 106.74 853 LEU N CA 1
ATOM 4748 C C . LEU B 2 856 ? 217.726 302.493 301.545 1.00 106.74 853 LEU N C 1
ATOM 4749 O O . LEU B 2 856 ? 217.451 303.297 302.439 1.00 106.74 853 LEU N O 1
ATOM 4754 N N . ASP B 2 857 ? 217.086 301.335 301.429 1.00 109.33 854 ASP N N 1
ATOM 4755 C CA . ASP B 2 857 ? 216.184 300.873 302.470 1.00 109.33 854 ASP N CA 1
ATOM 4756 C C . ASP B 2 857 ? 216.356 299.370 302.608 1.00 109.33 854 ASP N C 1
ATOM 4757 O O . ASP B 2 857 ? 216.785 298.692 301.671 1.00 109.33 854 ASP N O 1
ATOM 4762 N N . LEU B 2 858 ? 216.035 298.857 303.792 1.00 110.30 855 LEU N N 1
ATOM 4763 C CA . LEU B 2 858 ? 216.126 297.424 304.026 1.00 110.30 855 LEU N CA 1
ATOM 4764 C C . LEU B 2 858 ? 214.918 296.849 304.750 1.00 110.30 855 LEU N C 1
ATOM 4765 O O . LEU B 2 858 ? 214.727 295.630 304.706 1.00 110.30 855 LEU N O 1
ATOM 4770 N N . THR B 2 859 ? 214.086 297.670 305.385 1.00 111.20 856 THR N N 1
ATOM 4771 C CA . THR B 2 859 ? 212.871 297.214 306.042 1.00 111.20 856 THR N CA 1
ATOM 4772 C C . THR B 2 859 ? 211.686 298.020 305.528 1.00 111.20 856 THR N C 1
ATOM 4773 O O . THR B 2 859 ? 211.839 298.991 304.782 1.00 111.20 856 THR N O 1
ATOM 4777 N N . LYS B 2 860 ? 210.493 297.605 305.939 1.00 110.51 857 LYS N N 1
ATOM 4778 C CA . LYS B 2 860 ? 209.265 298.272 305.525 1.00 110.51 857 LYS N CA 1
ATOM 4779 C C . LYS B 2 860 ? 208.146 298.020 306.529 1.00 110.51 857 LYS N C 1
ATOM 4780 O O . LYS B 2 860 ? 208.390 297.915 307.731 1.00 110.51 857 LYS N O 1
ATOM 4782 N N . GLY B 2 865 ? 206.245 295.321 301.367 1.00 125.54 865 GLY N N 1
ATOM 4783 C CA . GLY B 2 865 ? 207.203 295.219 300.272 1.00 125.54 865 GLY N CA 1
ATOM 4784 C C . GLY B 2 865 ? 208.503 294.573 300.742 1.00 125.54 865 GLY N C 1
ATOM 4785 O O . GLY B 2 865 ? 208.531 293.901 301.773 1.00 125.54 865 GLY N O 1
ATOM 4786 N N . VAL B 2 866 ? 209.579 294.778 299.983 1.00 123.30 866 VAL N N 1
ATOM 4787 C CA . VAL B 2 866 ? 210.859 294.148 300.287 1.00 123.30 866 VAL N CA 1
ATOM 4788 C C . VAL B 2 866 ? 211.950 295.198 300.458 1.00 123.30 866 VAL N C 1
ATOM 4789 O O . VAL B 2 866 ? 212.555 295.307 301.530 1.00 123.30 866 VAL N O 1
ATOM 4793 N N . VAL B 2 867 ? 212.209 295.981 299.410 1.00 112.08 867 VAL N N 1
ATOM 4794 C CA . VAL B 2 867 ? 213.324 296.920 299.382 1.00 112.08 867 VAL N CA 1
ATOM 4795 C C . VAL B 2 867 ? 212.858 298.207 298.710 1.00 112.08 867 VAL N C 1
ATOM 4796 O O . VAL B 2 867 ? 211.784 298.268 298.110 1.00 112.08 867 VAL N O 1
ATOM 4800 N N . LEU B 2 868 ? 213.686 299.245 298.820 1.00 105.97 868 LEU N N 1
ATOM 4801 C CA . LEU B 2 868 ? 213.371 300.547 298.249 1.00 105.97 868 LEU N CA 1
ATOM 4802 C C . LEU B 2 868 ? 214.650 301.368 298.161 1.00 105.97 868 LEU N C 1
ATOM 4803 O O . LEU B 2 868 ? 215.602 301.156 298.917 1.00 105.97 868 LEU N O 1
ATOM 4808 N N . GLU B 2 869 ? 214.660 302.305 297.214 1.00 99.97 869 GLU N N 1
ATOM 4809 C CA . GLU B 2 869 ? 215.765 303.232 297.024 1.00 99.97 869 GLU N CA 1
ATOM 4810 C C . GLU B 2 869 ? 215.235 304.657 297.094 1.00 99.97 869 GLU N C 1
ATOM 4811 O O . GLU B 2 869 ? 214.063 304.909 296.802 1.00 99.97 869 GLU N O 1
ATOM 4817 N N . LYS B 2 870 ? 216.102 305.594 297.480 1.00 96.54 870 LYS N N 1
ATOM 4818 C CA . LYS B 2 870 ? 215.710 306.988 297.616 1.00 96.54 870 LYS N CA 1
ATOM 4819 C C . LYS B 2 870 ? 216.873 307.888 297.230 1.00 96.54 870 LYS N C 1
ATOM 4820 O O . LYS B 2 870 ? 218.020 307.621 297.596 1.00 96.54 870 LYS N O 1
ATOM 4826 N N . GLY B 2 871 ? 216.570 308.966 296.497 1.00 86.15 871 GLY N N 1
ATOM 4827 C CA . GLY B 2 871 ? 217.593 309.849 295.988 1.00 86.15 871 GLY N CA 1
ATOM 4828 C C . GLY B 2 871 ? 217.302 311.305 296.305 1.00 86.15 871 GLY N C 1
ATOM 4829 O O . GLY B 2 871 ? 216.231 311.659 296.803 1.00 86.15 871 GLY N O 1
ATOM 4830 N N . ASN B 2 872 ? 218.295 312.146 296.006 1.00 90.18 872 ASN N N 1
ATOM 4831 C CA . ASN B 2 872 ? 218.461 313.593 296.080 1.00 90.18 872 ASN N CA 1
ATOM 4832 C C . ASN B 2 872 ? 218.096 314.236 294.745 1.00 90.18 872 ASN N C 1
ATOM 4833 O O . ASN B 2 872 ? 218.421 313.692 293.685 1.00 90.18 872 ASN N O 1
ATOM 4838 N N . PRO B 2 873 ? 217.442 315.393 294.768 1.00 79.13 873 PRO N N 1
ATOM 4839 C CA . PRO B 2 873 ? 216.778 315.882 293.555 1.00 79.13 873 PRO N CA 1
ATOM 4840 C C . PRO B 2 873 ? 217.705 316.417 292.474 1.00 79.13 873 PRO N C 1
ATOM 4841 O O . PRO B 2 873 ? 217.655 317.616 292.183 1.00 79.13 873 PRO N O 1
ATOM 4845 N N . HIS B 2 874 ? 218.535 315.562 291.870 1.00 76.57 874 HIS N N 1
ATOM 4846 C CA . HIS B 2 874 ? 219.124 315.891 290.575 1.00 76.57 874 HIS N CA 1
ATOM 4847 C C . HIS B 2 874 ? 219.854 314.690 289.987 1.00 76.57 874 HIS N C 1
ATOM 4848 O O . HIS B 2 874 ? 220.335 313.812 290.709 1.00 76.57 874 HIS N O 1
ATOM 4855 N N . LEU B 2 875 ? 219.889 314.668 288.655 1.00 71.30 875 LEU N N 1
ATOM 4856 C CA . LEU B 2 875 ? 220.807 313.994 287.744 1.00 71.30 875 LEU N CA 1
ATOM 4857 C C . LEU B 2 875 ? 220.562 312.493 287.582 1.00 71.30 875 LEU N C 1
ATOM 4858 O O . LEU B 2 875 ? 221.115 311.903 286.657 1.00 71.30 875 LEU N O 1
ATOM 4863 N N . ARG B 2 876 ? 219.748 311.858 288.403 1.00 69.41 876 ARG N N 1
ATOM 4864 C CA . ARG B 2 876 ? 219.454 310.456 288.135 1.00 69.41 876 ARG N CA 1
ATOM 4865 C C . ARG B 2 876 ? 218.014 310.059 288.422 1.00 69.41 876 ARG N C 1
ATOM 4866 O O . ARG B 2 876 ? 217.686 308.880 288.274 1.00 69.41 876 ARG N O 1
ATOM 4874 N N . VAL B 2 877 ? 217.137 310.989 288.803 1.00 75.74 877 VAL N N 1
ATOM 4875 C CA . VAL B 2 877 ? 215.751 310.634 289.076 1.00 75.74 877 VAL N CA 1
ATOM 4876 C C . VAL B 2 877 ? 215.032 310.143 287.828 1.00 75.74 877 VAL N C 1
ATOM 4877 O O . VAL B 2 877 ? 213.905 309.647 287.922 1.00 75.74 877 VAL N O 1
ATOM 4881 N N . ILE B 2 878 ? 215.669 310.242 286.657 1.00 73.09 878 ILE N N 1
ATOM 4882 C CA . ILE B 2 878 ? 215.097 309.691 285.435 1.00 73.09 878 ILE N CA 1
ATOM 4883 C C . ILE B 2 878 ? 215.120 308.171 285.423 1.00 73.09 878 ILE N C 1
ATOM 4884 O O . ILE B 2 878 ? 214.507 307.556 284.545 1.00 73.09 878 ILE N O 1
ATOM 4889 N N . ASN B 2 879 ? 215.801 307.543 286.383 1.00 77.85 879 ASN N N 1
ATOM 4890 C CA . ASN B 2 879 ? 215.899 306.090 286.405 1.00 77.85 879 ASN N CA 1
ATOM 4891 C C . ASN B 2 879 ? 215.711 305.517 287.805 1.00 77.85 879 ASN N C 1
ATOM 4892 O O . ASN B 2 879 ? 216.221 304.432 288.105 1.00 77.85 879 ASN N O 1
ATOM 4897 N N . ARG B 2 880 ? 214.980 306.211 288.671 1.00 81.80 880 ARG N N 1
ATOM 4898 C CA . ARG B 2 880 ? 214.672 305.651 289.979 1.00 81.80 880 ARG N CA 1
ATOM 4899 C C . ARG B 2 880 ? 213.566 304.613 289.920 1.00 81.80 880 ARG N C 1
ATOM 4900 O O . ARG B 2 880 ? 213.052 304.221 290.970 1.00 81.80 880 ARG N O 1
ATOM 4908 N N . LEU B 2 881 ? 213.178 304.169 288.725 1.00 76.01 881 LEU N N 1
ATOM 4909 C CA . LEU B 2 881 ? 212.299 303.023 288.583 1.00 76.01 881 LEU N CA 1
ATOM 4910 C C . LEU B 2 881 ? 212.952 301.871 287.837 1.00 76.01 881 LEU N C 1
ATOM 4911 O O . LEU B 2 881 ? 212.396 300.768 287.831 1.00 76.01 881 LEU N O 1
ATOM 4916 N N . GLU B 2 882 ? 214.102 302.094 287.206 1.00 81.99 882 GLU N N 1
ATOM 4917 C CA . GLU B 2 882 ? 214.888 301.021 286.617 1.00 81.99 882 GLU N CA 1
ATOM 4918 C C . GLU B 2 882 ? 215.954 300.492 287.565 1.00 81.99 882 GLU N C 1
ATOM 4919 O O . GLU B 2 882 ? 216.493 299.409 287.322 1.00 81.99 882 GLU N O 1
ATOM 4925 N N . ASP B 2 883 ? 216.268 301.230 288.633 1.00 83.27 883 ASP N N 1
ATOM 4926 C CA . ASP B 2 883 ? 217.306 300.815 289.570 1.00 83.27 883 ASP N CA 1
ATOM 4927 C C . ASP B 2 883 ? 216.809 299.794 290.583 1.00 83.27 883 ASP N C 1
ATOM 4928 O O . ASP B 2 883 ? 217.612 299.018 291.109 1.00 83.27 883 ASP N O 1
ATOM 4933 N N . LEU B 2 884 ? 215.511 299.800 290.893 1.00 88.61 884 LEU N N 1
ATOM 4934 C CA . LEU B 2 884 ? 214.990 298.899 291.916 1.00 88.61 884 LEU N CA 1
ATOM 4935 C C . LEU B 2 884 ? 215.269 297.445 291.563 1.00 88.61 884 LEU N C 1
ATOM 4936 O O . LEU B 2 884 ? 215.744 296.668 292.402 1.00 88.61 884 LEU N O 1
ATOM 4941 N N . VAL B 2 885 ? 214.977 297.060 290.320 1.00 94.78 885 VAL N N 1
ATOM 4942 C CA . VAL B 2 885 ? 215.155 295.672 289.905 1.00 94.78 885 VAL N CA 1
ATOM 4943 C C . VAL B 2 885 ? 216.630 295.295 289.925 1.00 94.78 885 VAL N C 1
ATOM 4944 O O . VAL B 2 885 ? 217.006 294.226 290.420 1.00 94.78 885 VAL N O 1
ATOM 4948 N N . ASN B 2 886 ? 217.487 296.169 289.392 1.00 96.59 886 ASN N N 1
ATOM 4949 C CA . ASN B 2 886 ? 218.918 295.885 289.379 1.00 96.59 886 ASN N CA 1
ATOM 4950 C C . ASN B 2 886 ? 219.463 295.739 290.791 1.00 96.59 886 ASN N C 1
ATOM 4951 O O . ASN B 2 886 ? 220.351 294.915 291.039 1.00 96.59 886 ASN N O 1
ATOM 4956 N N . SER B 2 887 ? 218.940 296.524 291.734 1.00 100.76 887 SER N N 1
ATOM 4957 C CA . SER B 2 887 ? 219.461 296.481 293.095 1.00 100.76 887 SER N CA 1
ATOM 4958 C C . SER B 2 887 ? 218.985 295.234 293.829 1.00 100.76 887 SER N C 1
ATOM 4959 O O . SER B 2 887 ? 219.778 294.549 294.486 1.00 100.76 887 SER N O 1
ATOM 4962 N N . GLN B 2 888 ? 217.692 294.918 293.729 1.00 102.58 888 GLN N N 1
ATOM 4963 C CA . GLN B 2 888 ? 217.155 293.844 294.555 1.00 102.58 888 GLN N CA 1
ATOM 4964 C C . GLN B 2 888 ? 217.350 292.464 293.937 1.00 102.58 888 GLN N C 1
ATOM 4965 O O . GLN B 2 888 ? 217.535 291.490 294.672 1.00 102.58 888 GLN N O 1
ATOM 4971 N N . LYS B 2 889 ? 217.323 292.349 292.609 1.00 103.71 889 LYS N N 1
ATOM 4972 C CA . LYS B 2 889 ? 217.261 291.033 291.981 1.00 103.71 889 LYS N CA 1
ATOM 4973 C C . LYS B 2 889 ? 218.636 290.505 291.579 1.00 103.71 889 LYS N C 1
ATOM 4974 O O . LYS B 2 889 ? 219.059 289.443 292.046 1.00 103.71 889 LYS N O 1
ATOM 4980 N N . PHE B 2 890 ? 219.336 291.229 290.707 1.00 110.05 890 PHE N N 1
ATOM 4981 C CA . PHE B 2 890 ? 220.569 290.723 290.117 1.00 110.05 890 PHE N CA 1
ATOM 4982 C C . PHE B 2 890 ? 221.634 290.478 291.175 1.00 110.05 890 PHE N C 1
ATOM 4983 O O . PHE B 2 890 ? 221.972 289.325 291.462 1.00 110.05 890 PHE N O 1
ATOM 4991 N N . TYR B 2 891 ? 222.124 291.548 291.790 1.00 109.30 891 TYR N N 1
ATOM 4992 C CA . TYR B 2 891 ? 223.161 291.476 292.812 1.00 109.30 891 TYR N CA 1
ATOM 4993 C C . TYR B 2 891 ? 223.166 292.799 293.569 1.00 109.30 891 TYR N C 1
ATOM 4994 O O . TYR B 2 891 ? 222.259 293.624 293.416 1.00 109.30 891 TYR N O 1
ATOM 5003 N N . SER B 2 892 ? 224.191 293.000 294.393 1.00 106.48 892 SER N N 1
ATOM 5004 C CA . SER B 2 892 ? 224.399 294.254 295.101 1.00 106.48 892 SER N CA 1
ATOM 5005 C C . SER B 2 892 ? 225.608 295.007 294.557 1.00 106.48 892 SER N C 1
ATOM 5006 O O . SER B 2 892 ? 226.269 295.747 295.289 1.00 106.48 892 SER N O 1
ATOM 5009 N N . LEU B 2 893 ? 225.908 294.824 293.272 1.00 97.34 893 LEU N N 1
ATOM 5010 C CA . LEU B 2 893 ? 227.101 295.402 292.656 1.00 97.34 893 LEU N CA 1
ATOM 5011 C C . LEU B 2 893 ? 226.687 296.621 291.837 1.00 97.34 893 LEU N C 1
ATOM 5012 O O . LEU B 2 893 ? 226.504 296.561 290.621 1.00 97.34 893 LEU N O 1
ATOM 5017 N N . ALA B 2 894 ? 226.541 297.750 292.528 1.00 84.73 894 ALA N N 1
ATOM 5018 C CA . ALA B 2 894 ? 226.169 299.009 291.886 1.00 84.73 894 ALA N CA 1
ATOM 5019 C C . ALA B 2 894 ? 227.414 299.863 291.647 1.00 84.73 894 ALA N C 1
ATOM 5020 O O . ALA B 2 894 ? 227.601 300.935 292.222 1.00 84.73 894 ALA N O 1
ATOM 5022 N N . THR B 2 895 ? 228.282 299.349 290.775 1.00 77.15 895 THR N N 1
ATOM 5023 C CA . THR B 2 895 ? 229.388 300.116 290.218 1.00 77.15 895 THR N CA 1
ATOM 5024 C C . THR B 2 895 ? 229.008 300.796 288.909 1.00 77.15 895 THR N C 1
ATOM 5025 O O . THR B 2 895 ? 229.889 301.144 288.116 1.00 77.15 895 THR N O 1
ATOM 5029 N N . TYR B 2 896 ? 227.710 300.985 288.673 1.00 71.49 896 TYR N N 1
ATOM 5030 C CA . TYR B 2 896 ? 227.214 301.516 287.411 1.00 71.49 896 TYR N CA 1
ATOM 5031 C C . TYR B 2 896 ? 227.180 303.041 287.422 1.00 71.49 896 TYR N C 1
ATOM 5032 O O . TYR B 2 896 ? 227.432 303.680 286.392 1.00 71.49 896 TYR N O 1
ATOM 5041 N N . LEU B 2 897 ? 226.889 303.636 288.580 1.00 71.60 897 LEU N N 1
ATOM 5042 C CA . LEU B 2 897 ? 226.819 305.090 288.678 1.00 71.60 897 LEU N CA 1
ATOM 5043 C C . LEU B 2 897 ? 228.177 305.730 288.424 1.00 71.60 897 LEU N C 1
ATOM 5044 O O . LEU B 2 897 ? 228.282 306.720 287.687 1.00 71.60 897 LEU N O 1
ATOM 5049 N N . THR B 2 898 ? 229.227 305.175 289.031 1.00 71.79 898 THR N N 1
ATOM 5050 C CA . THR B 2 898 ? 230.550 305.780 288.964 1.00 71.79 898 THR N CA 1
ATOM 5051 C C . THR B 2 898 ? 231.099 305.834 287.548 1.00 71.79 898 THR N C 1
ATOM 5052 O O . THR B 2 898 ? 232.053 306.578 287.296 1.00 71.79 898 THR N O 1
ATOM 5056 N N . LEU B 2 899 ? 230.530 305.069 286.618 1.00 72.18 899 LEU N N 1
ATOM 5057 C CA . LEU B 2 899 ? 230.954 305.116 285.228 1.00 72.18 899 LEU N CA 1
ATOM 5058 C C . LEU B 2 899 ? 229.867 305.601 284.279 1.00 72.18 899 LEU N C 1
ATOM 5059 O O . LEU B 2 899 ? 230.149 305.788 283.091 1.00 72.18 899 LEU N O 1
ATOM 5064 N N . SER B 2 900 ? 228.639 305.807 284.753 1.00 66.51 900 SER N N 1
ATOM 5065 C CA . SER B 2 900 ? 227.596 306.373 283.911 1.00 66.51 900 SER N CA 1
ATOM 5066 C C . SER B 2 900 ? 227.203 307.787 284.319 1.00 66.51 900 SER N C 1
ATOM 5067 O O . SER B 2 900 ? 226.236 308.327 283.776 1.00 66.51 900 SER N O 1
ATOM 5070 N N . LEU B 2 901 ? 227.913 308.393 285.269 1.00 64.85 901 LEU N N 1
ATOM 5071 C CA . LEU B 2 901 ? 227.587 309.766 285.656 1.00 64.85 901 LEU N CA 1
ATOM 5072 C C . LEU B 2 901 ? 227.765 310.793 284.540 1.00 64.85 901 LEU N C 1
ATOM 5073 O O . LEU B 2 901 ? 226.831 311.585 284.310 1.00 64.85 901 LEU N O 1
ATOM 5078 N N . PRO B 2 902 ? 228.902 310.864 283.831 1.00 59.33 902 PRO N N 1
ATOM 5079 C CA . PRO B 2 902 ? 229.077 311.968 282.869 1.00 59.33 902 PRO N CA 1
ATOM 5080 C C . PRO B 2 902 ? 228.059 311.960 281.744 1.00 59.33 902 PRO N C 1
ATOM 5081 O O . PRO B 2 902 ? 227.643 313.029 281.276 1.00 59.33 902 PRO N O 1
ATOM 5085 N N . LEU B 2 903 ? 227.651 310.775 281.289 1.00 56.58 903 LEU N N 1
ATOM 5086 C CA . LEU B 2 903 ? 226.641 310.691 280.241 1.00 56.58 903 LEU N CA 1
ATOM 5087 C C . LEU B 2 903 ? 225.348 311.365 280.678 1.00 56.58 903 LEU N C 1
ATOM 5088 O O . LEU B 2 903 ? 224.758 312.151 279.928 1.00 56.58 903 LEU N O 1
ATOM 5093 N N . PHE B 2 904 ? 224.894 311.074 281.896 1.00 58.02 904 PHE N N 1
ATOM 5094 C CA . PHE B 2 904 ? 223.655 311.677 282.368 1.00 58.02 904 PHE N CA 1
ATOM 5095 C C . PHE B 2 904 ? 223.821 313.166 282.629 1.00 58.02 904 PHE N C 1
ATOM 5096 O O . PHE B 2 904 ? 222.878 313.940 282.418 1.00 58.02 904 PHE N O 1
ATOM 5104 N N . ARG B 2 905 ? 225.004 313.592 283.077 1.00 63.40 905 ARG N N 1
ATOM 5105 C CA . ARG B 2 905 ? 225.247 315.026 283.193 1.00 63.40 905 ARG N CA 1
ATOM 5106 C C . ARG B 2 905 ? 225.097 315.711 281.841 1.00 63.40 905 ARG N C 1
ATOM 5107 O O . ARG B 2 905 ? 224.498 316.789 281.742 1.00 63.40 905 ARG N O 1
ATOM 5115 N N . ALA B 2 906 ? 225.621 315.085 280.784 1.00 61.31 906 ALA N N 1
ATOM 5116 C CA . ALA B 2 906 ? 225.481 315.648 279.444 1.00 61.31 906 ALA N CA 1
ATOM 5117 C C . ALA B 2 906 ? 224.024 315.664 279.002 1.00 61.31 906 ALA N C 1
ATOM 5118 O O . ALA B 2 906 ? 223.563 316.634 278.386 1.00 61.31 906 ALA N O 1
ATOM 5120 N N . PHE B 2 907 ? 223.293 314.584 279.284 1.00 57.56 907 PHE N N 1
ATOM 5121 C CA . PHE B 2 907 ? 221.862 314.549 278.996 1.00 57.56 907 PHE N CA 1
ATOM 5122 C C . PHE B 2 907 ? 221.161 315.754 279.604 1.00 57.56 907 PHE N C 1
ATOM 5123 O O . PHE B 2 907 ? 220.427 316.483 278.921 1.00 57.56 907 PHE N O 1
ATOM 5131 N N . GLN B 2 908 ? 221.384 315.976 280.901 1.00 64.12 908 GLN N N 1
ATOM 5132 C CA . GLN B 2 908 ? 220.698 317.057 281.596 1.00 64.12 908 GLN N CA 1
ATOM 5133 C C . GLN B 2 908 ? 221.107 318.419 281.048 1.00 64.12 908 GLN N C 1
ATOM 5134 O O . GLN B 2 908 ? 220.257 319.298 280.854 1.00 64.12 908 GLN N O 1
ATOM 5140 N N . GLN B 2 909 ? 222.401 318.614 280.777 1.00 65.75 909 GLN N N 1
ATOM 5141 C CA . GLN B 2 909 ? 222.831 319.918 280.282 1.00 65.75 909 GLN N CA 1
ATOM 5142 C C . GLN B 2 909 ? 222.287 320.197 278.886 1.00 65.75 909 GLN N C 1
ATOM 5143 O O . GLN B 2 909 ? 221.962 321.345 278.574 1.00 65.75 909 GLN N O 1
ATOM 5149 N N . LEU B 2 910 ? 222.140 319.169 278.047 1.00 63.59 910 LEU N N 1
ATOM 5150 C CA . LEU B 2 910 ? 221.538 319.383 276.734 1.00 63.59 910 LEU N CA 1
ATOM 5151 C C . LEU B 2 910 ? 220.058 319.723 276.863 1.00 63.59 910 LEU N C 1
ATOM 5152 O O . LEU B 2 910 ? 219.560 320.656 276.211 1.00 63.59 910 LEU N O 1
ATOM 5157 N N . GLU B 2 911 ? 219.333 318.960 277.685 1.00 66.64 911 GLU N N 1
ATOM 5158 C CA . GLU B 2 911 ? 217.912 319.229 277.865 1.00 66.64 911 GLU N CA 1
ATOM 5159 C C . GLU B 2 911 ? 217.673 320.581 278.513 1.00 66.64 911 GLU N C 1
ATOM 5160 O O . GLU B 2 911 ? 216.575 321.132 278.387 1.00 66.64 911 GLU N O 1
ATOM 5166 N N . ASN B 2 912 ? 218.675 321.127 279.201 1.00 66.39 912 ASN N N 1
ATOM 5167 C CA . ASN B 2 912 ? 218.546 322.477 279.735 1.00 66.39 912 ASN N CA 1
ATOM 5168 C C . ASN B 2 912 ? 218.916 323.530 278.697 1.00 66.39 912 ASN N C 1
ATOM 5169 O O . ASN B 2 912 ? 218.303 324.601 278.652 1.00 66.39 912 ASN N O 1
ATOM 5174 N N . ALA B 2 913 ? 219.914 323.246 277.858 1.00 67.38 913 ALA N N 1
ATOM 5175 C CA . ALA B 2 913 ? 220.355 324.235 276.883 1.00 67.38 913 ALA N CA 1
ATOM 5176 C C . ALA B 2 913 ? 219.345 324.412 275.761 1.00 67.38 913 ALA N C 1
ATOM 5177 O O . ALA B 2 913 ? 219.283 325.483 275.150 1.00 67.38 913 ALA N O 1
ATOM 5179 N N . TRP B 2 914 ? 218.544 323.388 275.476 1.00 72.45 914 TRP N N 1
ATOM 5180 C CA . TRP B 2 914 ? 217.516 323.526 274.447 1.00 72.45 914 TRP N CA 1
ATOM 5181 C C . TRP B 2 914 ? 216.283 324.293 274.927 1.00 72.45 914 TRP N C 1
ATOM 5182 O O . TRP B 2 914 ? 215.230 324.209 274.283 1.00 72.45 914 TRP N O 1
ATOM 5193 N N . GLN B 2 915 ? 216.391 325.031 276.035 1.00 77.13 915 GLN N N 1
ATOM 5194 C CA . GLN B 2 915 ? 215.222 325.668 276.635 1.00 77.13 915 GLN N CA 1
ATOM 5195 C C . GLN B 2 915 ? 214.619 326.723 275.713 1.00 77.13 915 GLN N C 1
ATOM 5196 O O . GLN B 2 915 ? 213.405 326.738 275.484 1.00 77.13 915 GLN N O 1
ATOM 5202 N N . THR B 2 916 ? 215.455 327.613 275.174 1.00 80.58 916 THR N N 1
ATOM 5203 C CA . THR B 2 916 ? 214.954 328.767 274.432 1.00 80.58 916 THR N CA 1
ATOM 5204 C C . THR B 2 916 ? 214.129 328.370 273.212 1.00 80.58 916 THR N C 1
ATOM 5205 O O . THR B 2 916 ? 213.367 329.195 272.697 1.00 80.58 916 THR N O 1
ATOM 5209 N N . ALA B 2 917 ? 214.239 327.125 272.751 1.00 80.93 917 ALA N N 1
ATOM 5210 C CA . ALA B 2 917 ? 213.493 326.718 271.567 1.00 80.93 917 ALA N CA 1
ATOM 5211 C C . ALA B 2 917 ? 212.065 326.315 271.908 1.00 80.93 917 ALA N C 1
ATOM 5212 O O . ALA B 2 917 ? 211.139 326.607 271.145 1.00 80.93 917 ALA N O 1
ATOM 5214 N N . GLN B 2 918 ? 211.865 325.640 273.042 1.00 83.46 918 GLN N N 1
ATOM 5215 C CA . GLN B 2 918 ? 210.535 325.153 273.386 1.00 83.46 918 GLN N CA 1
ATOM 5216 C C . GLN B 2 918 ? 209.554 326.281 273.673 1.00 83.46 918 GLN N C 1
ATOM 5217 O O . GLN B 2 918 ? 208.346 326.086 273.506 1.00 83.46 918 GLN N O 1
ATOM 5219 N N . GLU B 2 919 ? 210.038 327.447 274.106 1.00 88.76 919 GLU N N 1
ATOM 5220 C CA . GLU B 2 919 ? 209.156 328.594 274.296 1.00 88.76 919 GLU N CA 1
ATOM 5221 C C . GLU B 2 919 ? 208.472 328.968 272.988 1.00 88.76 919 GLU N C 1
ATOM 5222 O O . GLU B 2 919 ? 207.240 328.965 272.886 1.00 88.76 919 GLU N O 1
ATOM 5228 N N . ASN B 2 920 ? 209.264 329.286 271.971 1.00 84.00 920 ASN N N 1
ATOM 5229 C CA . ASN B 2 920 ? 208.740 329.597 270.651 1.00 84.00 920 ASN N CA 1
ATOM 5230 C C . ASN B 2 920 ? 208.408 328.293 269.930 1.00 84.00 920 ASN N C 1
ATOM 5231 O O . ASN B 2 920 ? 208.372 327.214 270.526 1.00 84.00 920 ASN N O 1
ATOM 5236 N N . GLY B 2 921 ? 208.158 328.380 268.627 1.00 84.59 921 GLY N N 1
ATOM 5237 C CA . GLY B 2 921 ? 207.811 327.224 267.804 1.00 84.59 921 GLY N CA 1
ATOM 5238 C C . GLY B 2 921 ? 209.011 326.701 267.027 1.00 84.59 921 GLY N C 1
ATOM 5239 O O . GLY B 2 921 ? 208.881 326.297 265.870 1.00 84.59 921 GLY N O 1
ATOM 5240 N N . ARG B 2 922 ? 210.198 326.709 267.635 1.00 85.26 922 ARG N N 1
ATOM 5241 C CA . ARG B 2 922 ? 211.411 326.344 266.909 1.00 85.26 922 ARG N CA 1
ATOM 5242 C C . ARG B 2 922 ? 211.559 324.831 266.771 1.00 85.26 922 ARG N C 1
ATOM 5243 O O . ARG B 2 922 ? 211.582 324.301 265.656 1.00 85.26 922 ARG N O 1
ATOM 5251 N N . GLY B 2 923 ? 211.665 324.122 267.886 1.00 75.25 923 GLY N N 1
ATOM 5252 C CA . GLY B 2 923 ? 211.853 322.687 267.820 1.00 75.25 923 GLY N CA 1
ATOM 5253 C C . GLY B 2 923 ? 211.722 322.052 269.185 1.00 75.25 923 GLY N C 1
ATOM 5254 O O . GLY B 2 923 ? 211.372 322.710 270.165 1.00 75.25 923 GLY N O 1
ATOM 5255 N N . SER B 2 924 ? 212.009 320.753 269.239 1.00 66.28 924 SER N N 1
ATOM 5256 C CA . SER B 2 924 ? 211.919 320.035 270.504 1.00 66.28 924 SER N CA 1
ATOM 5257 C C . SER B 2 924 ? 212.840 318.824 270.475 1.00 66.28 924 SER N C 1
ATOM 5258 O O . SER B 2 924 ? 213.184 318.303 269.410 1.00 66.28 924 SER N O 1
ATOM 5261 N N . CYS B 2 925 ? 213.222 318.378 271.673 1.00 62.74 925 CYS N N 1
ATOM 5262 C CA . CYS B 2 925 ? 214.157 317.272 271.852 1.00 62.74 925 CYS N CA 1
ATOM 5263 C C . CYS B 2 925 ? 213.669 316.378 272.981 1.00 62.74 925 CYS N C 1
ATOM 5264 O O . CYS B 2 925 ? 213.414 316.863 274.086 1.00 62.74 925 CYS N O 1
ATOM 5267 N N . PHE B 2 926 ? 213.551 315.081 272.707 1.00 59.18 926 PHE N N 1
ATOM 5268 C CA . PHE B 2 926 ? 213.104 314.095 273.679 1.00 59.18 926 PHE N CA 1
ATOM 5269 C C . PHE B 2 926 ? 214.190 313.049 273.903 1.00 59.18 926 PHE N C 1
ATOM 5270 O O . PHE B 2 926 ? 215.056 312.834 273.053 1.00 59.18 926 PHE N O 1
ATOM 5278 N N . ILE B 2 927 ? 214.132 312.389 275.062 1.00 53.38 927 ILE N N 1
ATOM 5279 C CA . ILE B 2 927 ? 215.042 311.304 275.415 1.00 53.38 927 ILE N CA 1
ATOM 5280 C C . ILE B 2 927 ? 214.210 310.155 275.968 1.00 53.38 927 ILE N C 1
ATOM 5281 O O . ILE B 2 927 ? 213.265 310.387 276.728 1.00 53.38 927 ILE N O 1
ATOM 5286 N N . LEU B 2 928 ? 214.552 308.915 275.597 1.00 61.35 928 LEU N N 1
ATOM 5287 C CA . LEU B 2 928 ? 213.614 307.821 275.841 1.00 61.35 928 LEU N CA 1
ATOM 5288 C C . LEU B 2 928 ? 214.128 306.681 276.719 1.00 61.35 928 LEU N C 1
ATOM 5289 O O . LEU B 2 928 ? 213.317 306.070 277.418 1.00 61.35 928 LEU N O 1
ATOM 5294 N N . HIS B 2 929 ? 215.425 306.361 276.701 1.00 59.81 929 HIS N N 1
ATOM 5295 C CA . HIS B 2 929 ? 215.999 305.305 277.547 1.00 59.81 929 HIS N CA 1
ATOM 5296 C C . HIS B 2 929 ? 215.334 303.948 277.284 1.00 59.81 929 HIS N C 1
ATOM 5297 O O . HIS B 2 929 ? 214.615 303.408 278.124 1.00 59.81 929 HIS N O 1
ATOM 5304 N N . LEU B 2 930 ? 215.588 303.411 276.084 1.00 64.52 930 LEU N N 1
ATOM 5305 C CA . LEU B 2 930 ? 214.904 302.188 275.670 1.00 64.52 930 LEU N CA 1
ATOM 5306 C C . LEU B 2 930 ? 215.150 301.039 276.638 1.00 64.52 930 LEU N C 1
ATOM 5307 O O . LEU B 2 930 ? 214.334 300.116 276.727 1.00 64.52 930 LEU N O 1
ATOM 5312 N N . SER B 2 931 ? 216.265 301.066 277.353 1.00 65.56 931 SER N N 1
ATOM 5313 C CA . SER B 2 931 ? 216.587 300.045 278.337 1.00 65.56 931 SER N CA 1
ATOM 5314 C C . SER B 2 931 ? 217.436 300.705 279.414 1.00 65.56 931 SER N C 1
ATOM 5315 O O . SER B 2 931 ? 217.451 301.933 279.540 1.00 65.56 931 SER N O 1
ATOM 5318 N N . LEU B 2 932 ? 218.132 299.894 280.206 1.00 63.38 932 LEU N N 1
ATOM 5319 C CA . LEU B 2 932 ? 219.031 300.454 281.203 1.00 63.38 932 LEU N CA 1
ATOM 5320 C C . LEU B 2 932 ? 220.298 301.033 280.586 1.00 63.38 932 LEU N C 1
ATOM 5321 O O . LEU B 2 932 ? 220.922 301.907 281.197 1.00 63.38 932 LEU N O 1
ATOM 5326 N N . ASP B 2 933 ? 220.684 300.586 279.394 1.00 59.98 933 ASP N N 1
ATOM 5327 C CA . ASP B 2 933 ? 221.885 301.107 278.744 1.00 59.98 933 ASP N CA 1
ATOM 5328 C C . ASP B 2 933 ? 221.639 301.647 277.341 1.00 59.98 933 ASP N C 1
ATOM 5329 O O . ASP B 2 933 ? 222.237 302.659 276.970 1.00 59.98 933 ASP N O 1
ATOM 5334 N N . LYS B 2 934 ? 220.785 301.003 276.549 1.00 59.82 934 LYS N N 1
ATOM 5335 C CA . LYS B 2 934 ? 220.487 301.490 275.203 1.00 59.82 934 LYS N CA 1
ATOM 5336 C C . LYS B 2 934 ? 219.584 302.713 275.293 1.00 59.82 934 LYS N C 1
ATOM 5337 O O . LYS B 2 934 ? 218.405 302.603 275.650 1.00 59.82 934 LYS N O 1
ATOM 5343 N N . HIS B 2 935 ? 220.123 303.884 274.977 1.00 55.31 935 HIS N N 1
ATOM 5344 C CA . HIS B 2 935 ? 219.346 305.107 275.067 1.00 55.31 935 HIS N CA 1
ATOM 5345 C C . HIS B 2 935 ? 219.113 305.685 273.679 1.00 55.31 935 HIS N C 1
ATOM 5346 O O . HIS B 2 935 ? 219.813 305.357 272.719 1.00 55.31 935 HIS N O 1
ATOM 5353 N N . THR B 2 936 ? 218.107 306.546 273.573 1.00 54.61 936 THR N N 1
ATOM 5354 C CA . THR B 2 936 ? 217.791 307.144 272.287 1.00 54.61 936 THR N CA 1
ATOM 5355 C C . THR B 2 936 ? 217.306 308.569 272.487 1.00 54.61 936 THR N C 1
ATOM 5356 O O . THR B 2 936 ? 216.602 308.869 273.457 1.00 54.61 936 THR N O 1
ATOM 5360 N N . ILE B 2 937 ? 217.702 309.439 271.559 1.00 53.85 937 ILE N N 1
ATOM 5361 C CA . ILE B 2 937 ? 217.400 310.862 271.613 1.00 53.85 937 ILE N CA 1
ATOM 5362 C C . ILE B 2 937 ? 216.770 311.255 270.287 1.00 53.85 937 ILE N C 1
ATOM 5363 O O . ILE B 2 937 ? 217.115 310.710 269.236 1.00 53.85 937 ILE N O 1
ATOM 5368 N N . ARG B 2 938 ? 215.825 312.190 270.333 1.00 61.89 938 ARG N N 1
ATOM 5369 C CA . ARG B 2 938 ? 215.011 312.480 269.160 1.00 61.89 938 ARG N CA 1
ATOM 5370 C C . ARG B 2 938 ? 214.783 313.976 269.011 1.00 61.89 938 ARG N C 1
ATOM 5371 O O . ARG B 2 938 ? 214.305 314.628 269.943 1.00 61.89 938 ARG N O 1
ATOM 5379 N N . PHE B 2 939 ? 215.119 314.506 267.837 1.00 58.93 939 PHE N N 1
ATOM 5380 C CA . PHE B 2 939 ? 214.878 315.900 267.491 1.00 58.93 939 PHE N CA 1
ATOM 5381 C C . PHE B 2 939 ? 213.683 316.004 266.555 1.00 58.93 939 PHE N C 1
ATOM 5382 O O . PHE B 2 939 ? 213.555 315.225 265.602 1.00 58.93 939 PHE N O 1
ATOM 5390 N N . VAL B 2 940 ? 212.820 316.984 266.817 1.00 66.06 940 VAL N N 1
ATOM 5391 C CA . VAL B 2 940 ? 211.638 317.226 266.001 1.00 66.06 940 VAL N CA 1
ATOM 5392 C C . VAL B 2 940 ? 211.537 318.715 265.696 1.00 66.06 940 VAL N C 1
ATOM 5393 O O . VAL B 2 940 ? 211.818 319.560 266.555 1.00 66.06 940 VAL N O 1
ATOM 5397 N N . LEU B 2 941 ? 211.149 319.029 264.464 1.00 78.02 941 LEU N N 1
ATOM 5398 C CA . LEU B 2 941 ? 211.037 320.375 263.927 1.00 78.02 941 LEU N CA 1
ATOM 5399 C C . LEU B 2 941 ? 209.598 320.638 263.488 1.00 78.02 941 LEU N C 1
ATOM 5400 O O . LEU B 2 941 ? 208.839 319.695 263.238 1.00 78.02 941 LEU N O 1
ATOM 5405 N N . PRO B 2 942 ? 209.182 321.921 263.382 1.00 86.96 942 PRO N N 1
ATOM 5406 C CA . PRO B 2 942 ? 207.743 322.237 263.418 1.00 86.96 942 PRO N CA 1
ATOM 5407 C C . PRO B 2 942 ? 206.876 321.609 262.335 1.00 86.96 942 PRO N C 1
ATOM 5408 O O . PRO B 2 942 ? 205.963 320.837 262.645 1.00 86.96 942 PRO N O 1
ATOM 5412 N N . GLY B 2 943 ? 207.150 321.918 261.071 1.00 90.24 943 GLY N N 1
ATOM 5413 C CA . GLY B 2 943 ? 206.196 321.622 260.017 1.00 90.24 943 GLY N CA 1
ATOM 5414 C C . GLY B 2 943 ? 206.400 320.297 259.315 1.00 90.24 943 GLY N C 1
ATOM 5415 O O . GLY B 2 943 ? 206.326 320.226 258.085 1.00 90.24 943 GLY N O 1
ATOM 5416 N N . HIS B 2 944 ? 206.635 319.238 260.091 1.00 92.47 944 HIS N N 1
ATOM 5417 C CA . HIS B 2 944 ? 207.046 317.940 259.551 1.00 92.47 944 HIS N CA 1
ATOM 5418 C C . HIS B 2 944 ? 208.260 318.085 258.635 1.00 92.47 944 HIS N C 1
ATOM 5419 O O . HIS B 2 944 ? 208.445 317.316 257.689 1.00 92.47 944 HIS N O 1
ATOM 5426 N N . GLN B 2 945 ? 209.098 319.087 258.910 1.00 89.51 945 GLN N N 1
ATOM 5427 C CA . GLN B 2 945 ? 210.325 319.239 258.142 1.00 89.51 945 GLN N CA 1
ATOM 5428 C C . GLN B 2 945 ? 211.253 318.057 258.372 1.00 89.51 945 GLN N C 1
ATOM 5429 O O . GLN B 2 945 ? 211.837 317.522 257.423 1.00 89.51 945 GLN N O 1
ATOM 5435 N N . ARG B 2 946 ? 211.385 317.623 259.622 1.00 75.78 946 ARG N N 1
ATOM 5436 C CA . ARG B 2 946 ? 212.256 316.504 259.939 1.00 75.78 946 ARG N CA 1
ATOM 5437 C C . ARG B 2 946 ? 211.778 315.828 261.214 1.00 75.78 946 ARG N C 1
ATOM 5438 O O . ARG B 2 946 ? 211.029 316.401 262.008 1.00 75.78 946 ARG N O 1
ATOM 5446 N N . GLN B 2 947 ? 212.219 314.585 261.382 1.00 66.83 947 GLN N N 1
ATOM 5447 C CA . GLN B 2 947 ? 211.971 313.802 262.589 1.00 66.83 947 GLN N CA 1
ATOM 5448 C C . GLN B 2 947 ? 213.156 312.851 262.710 1.00 66.83 947 GLN N C 1
ATOM 5449 O O . GLN B 2 947 ? 213.142 311.774 262.109 1.00 66.83 947 GLN N O 1
ATOM 5455 N N . ILE B 2 948 ? 214.173 313.241 263.475 1.00 60.16 948 ILE N N 1
ATOM 5456 C CA . ILE B 2 948 ? 215.413 312.475 263.482 1.00 60.16 948 ILE N CA 1
ATOM 5457 C C . ILE B 2 948 ? 215.603 311.857 264.857 1.00 60.16 948 ILE N C 1
ATOM 5458 O O . ILE B 2 948 ? 215.170 312.409 265.872 1.00 60.16 948 ILE N O 1
ATOM 5463 N N . SER B 2 949 ? 216.242 310.690 264.886 1.00 54.42 949 SER N N 1
ATOM 5464 C CA . SER B 2 949 ? 216.435 309.948 266.125 1.00 54.42 949 SER N CA 1
ATOM 5465 C C . SER B 2 949 ? 217.786 309.258 266.082 1.00 54.42 949 SER N C 1
ATOM 5466 O O . SER B 2 949 ? 218.065 308.495 265.155 1.00 54.42 949 SER N O 1
ATOM 5469 N N . LEU B 2 950 ? 218.614 309.518 267.087 1.00 51.75 950 LEU N N 1
ATOM 5470 C CA . LEU B 2 950 ? 219.935 308.923 267.197 1.00 51.75 950 LEU N CA 1
ATOM 5471 C C . LEU B 2 950 ? 219.981 307.972 268.384 1.00 51.75 950 LEU N C 1
ATOM 5472 O O . LEU B 2 950 ? 219.442 308.269 269.458 1.00 51.75 950 LEU N O 1
ATOM 5477 N N . LEU B 2 951 ? 220.626 306.828 268.182 1.00 47.77 951 LEU N N 1
ATOM 5478 C CA . LEU B 2 951 ? 220.771 305.797 269.194 1.00 47.77 951 LEU N CA 1
ATOM 5479 C C . LEU B 2 951 ? 222.159 305.869 269.814 1.00 47.77 951 LEU N C 1
ATOM 5480 O O . LEU B 2 951 ? 223.157 306.093 269.113 1.00 47.77 951 LEU N O 1
ATOM 5485 N N . ILE B 2 952 ? 222.212 305.679 271.133 1.00 46.99 952 ILE N N 1
ATOM 5486 C CA . ILE B 2 952 ? 223.440 305.687 271.916 1.00 46.99 952 ILE N CA 1
ATOM 5487 C C . ILE B 2 952 ? 223.540 304.355 272.642 1.00 46.99 952 ILE N C 1
ATOM 5488 O O . ILE B 2 952 ? 222.571 303.913 273.276 1.00 46.99 952 ILE N O 1
ATOM 5493 N N . GLN B 2 953 ? 224.714 303.725 272.568 1.00 49.92 953 GLN N N 1
ATOM 5494 C CA . GLN B 2 953 ? 224.846 302.348 273.011 1.00 49.92 953 GLN N CA 1
ATOM 5495 C C . GLN B 2 953 ? 226.305 302.030 273.284 1.00 49.92 953 GLN N C 1
ATOM 5496 O O . GLN B 2 953 ? 227.172 302.457 272.507 1.00 49.92 953 GLN N O 1
ATOM 5502 N N . PRO B 2 954 ? 226.616 301.305 274.355 1.00 51.61 954 PRO N N 1
ATOM 5503 C CA . PRO B 2 954 ? 228.002 300.914 274.615 1.00 51.61 954 PRO N CA 1
ATOM 5504 C C . PRO B 2 954 ? 228.411 299.733 273.752 1.00 51.61 954 PRO N C 1
ATOM 5505 O O . PRO B 2 954 ? 227.579 299.008 273.208 1.00 51.61 954 PRO N O 1
ATOM 5509 N N . HIS B 2 955 ? 229.722 299.536 273.642 1.00 56.13 955 HIS N N 1
ATOM 5510 C CA . HIS B 2 955 ? 230.231 298.457 272.810 1.00 56.13 955 HIS N CA 1
ATOM 5511 C C . HIS B 2 955 ? 231.398 297.783 273.519 1.00 56.13 955 HIS N C 1
ATOM 5512 O O . HIS B 2 955 ? 231.601 297.955 274.724 1.00 56.13 955 HIS N O 1
ATOM 5519 N N . GLU B 2 956 ? 232.155 297.000 272.750 1.00 69.68 956 GLU N N 1
ATOM 5520 C CA . GLU B 2 956 ? 233.162 296.077 273.263 1.00 69.68 956 GLU N CA 1
ATOM 5521 C C . GLU B 2 956 ? 234.154 296.740 274.207 1.00 69.68 956 GLU N C 1
ATOM 5522 O O . GLU B 2 956 ? 234.337 297.960 274.179 1.00 69.68 956 GLU N O 1
ATOM 5528 N N . LYS B 2 957 ? 234.804 295.932 275.040 1.00 72.72 957 LYS N N 1
ATOM 5529 C CA . LYS B 2 957 ? 235.634 296.441 276.123 1.00 72.72 957 LYS N CA 1
ATOM 5530 C C . LYS B 2 957 ? 237.080 295.979 275.989 1.00 72.72 957 LYS N C 1
ATOM 5531 O O . LYS B 2 957 ? 237.652 295.455 276.952 1.00 72.72 957 LYS N O 1
ATOM 5537 N N . GLU B 2 958 ? 237.665 296.138 274.798 1.00 73.41 958 GLU N N 1
ATOM 5538 C CA . GLU B 2 958 ? 239.048 295.722 274.574 1.00 73.41 958 GLU N CA 1
ATOM 5539 C C . GLU B 2 958 ? 239.973 296.296 275.644 1.00 73.41 958 GLU N C 1
ATOM 5540 O O . GLU B 2 958 ? 240.588 295.554 276.418 1.00 73.41 958 GLU N O 1
ATOM 5546 N N . GLY B 2 959 ? 240.085 297.619 275.702 1.00 77.97 959 GLY N N 1
ATOM 5547 C CA . GLY B 2 959 ? 240.686 298.266 276.848 1.00 77.97 959 GLY N CA 1
ATOM 5548 C C . GLY B 2 959 ? 239.632 298.707 277.842 1.00 77.97 959 GLY N C 1
ATOM 5549 O O . GLY B 2 959 ? 239.679 298.340 279.019 1.00 77.97 959 GLY N O 1
ATOM 5550 N N . LYS B 2 960 ? 238.658 299.476 277.360 1.00 70.78 960 LYS N N 1
ATOM 5551 C CA . LYS B 2 960 ? 237.584 300.001 278.189 1.00 70.78 960 LYS N CA 1
ATOM 5552 C C . LYS B 2 960 ? 236.346 300.163 277.318 1.00 70.78 960 LYS N C 1
ATOM 5553 O O . LYS B 2 960 ? 236.393 299.976 276.101 1.00 70.78 960 LYS N O 1
ATOM 5559 N N . LEU B 2 961 ? 235.231 300.511 277.954 1.00 60.57 961 LEU N N 1
ATOM 5560 C CA . LEU B 2 961 ? 233.982 300.655 277.222 1.00 60.57 961 LEU N CA 1
ATOM 5561 C C . LEU B 2 961 ? 234.016 301.901 276.347 1.00 60.57 961 LEU N C 1
ATOM 5562 O O . LEU B 2 961 ? 234.681 302.891 276.659 1.00 60.57 961 LEU N O 1
ATOM 5567 N N . VAL B 2 962 ? 233.293 301.839 275.233 1.00 53.22 962 VAL N N 1
ATOM 5568 C CA . VAL B 2 962 ? 233.230 302.926 274.264 1.00 53.22 962 VAL N CA 1
ATOM 5569 C C . VAL B 2 962 ? 231.783 303.088 273.821 1.00 53.22 962 VAL N C 1
ATOM 5570 O O . VAL B 2 962 ? 231.125 302.104 273.468 1.00 53.22 962 VAL N O 1
ATOM 5574 N N . TRP B 2 963 ? 231.286 304.323 273.842 1.00 46.74 963 TRP N N 1
ATOM 5575 C CA . TRP B 2 963 ? 229.940 304.614 273.372 1.00 46.74 963 TRP N CA 1
ATOM 5576 C C . TRP B 2 963 ? 229.982 304.874 271.875 1.00 46.74 963 TRP N C 1
ATOM 5577 O O . TRP B 2 963 ? 230.847 305.615 271.399 1.00 46.74 963 TRP N O 1
ATOM 5588 N N . GLU B 2 964 ? 229.052 304.276 271.133 1.00 45.86 964 GLU N N 1
ATOM 5589 C CA . GLU B 2 964 ? 229.022 304.413 269.677 1.00 45.86 964 GLU N CA 1
ATOM 5590 C C . GLU B 2 964 ? 227.683 305.021 269.275 1.00 45.86 964 GLU N C 1
ATOM 5591 O O . GLU B 2 964 ? 226.718 304.303 269.007 1.00 45.86 964 GLU N O 1
ATOM 5597 N N . VAL B 2 965 ? 227.639 306.349 269.215 1.00 42.90 965 VAL N N 1
ATOM 5598 C CA . VAL B 2 965 ? 226.414 307.098 268.956 1.00 42.90 965 VAL N CA 1
ATOM 5599 C C . VAL B 2 965 ? 226.243 307.328 267.464 1.00 42.90 965 VAL N C 1
ATOM 5600 O O . VAL B 2 965 ? 227.195 307.692 266.756 1.00 42.90 965 VAL N O 1
ATOM 5604 N N . GLY B 2 966 ? 225.024 307.116 266.979 1.00 50.86 966 GLY N N 1
ATOM 5605 C CA . GLY B 2 966 ? 224.747 307.382 265.582 1.00 50.86 966 GLY N CA 1
ATOM 5606 C C . GLY B 2 966 ? 223.354 306.933 265.189 1.00 50.86 966 GLY N C 1
ATOM 5607 O O . GLY B 2 966 ? 222.518 306.620 266.034 1.00 50.86 966 GLY N O 1
ATOM 5608 N N . ARG B 2 967 ? 223.128 306.915 263.880 1.00 60.76 967 ARG N N 1
ATOM 5609 C CA . ARG B 2 967 ? 221.844 306.491 263.342 1.00 60.76 967 ARG N CA 1
ATOM 5610 C C . ARG B 2 967 ? 221.673 304.985 263.539 1.00 60.76 967 ARG N C 1
ATOM 5611 O O . ARG B 2 967 ? 222.654 304.240 263.469 1.00 60.76 967 ARG N O 1
ATOM 5619 N N . PRO B 2 968 ? 220.452 304.510 263.803 1.00 62.81 968 PRO N N 1
ATOM 5620 C CA . PRO B 2 968 ? 220.254 303.071 264.022 1.00 62.81 968 PRO N CA 1
ATOM 5621 C C . PRO B 2 968 ? 220.692 302.247 262.822 1.00 62.81 968 PRO N C 1
ATOM 5622 O O . PRO B 2 968 ? 220.729 302.729 261.689 1.00 62.81 968 PRO N O 1
ATOM 5626 N N . ARG B 2 969 ? 221.015 300.981 263.090 1.00 73.93 969 ARG N N 1
ATOM 5627 C CA . ARG B 2 969 ? 221.757 300.169 262.130 1.00 73.93 969 ARG N CA 1
ATOM 5628 C C . ARG B 2 969 ? 220.994 299.991 260.823 1.00 73.93 969 ARG N C 1
ATOM 5629 O O . ARG B 2 969 ? 221.421 300.473 259.769 1.00 73.93 969 ARG N O 1
ATOM 5637 N N . HIS B 2 970 ? 219.863 299.290 260.868 1.00 78.41 970 HIS N N 1
ATOM 5638 C CA . HIS B 2 970 ? 219.112 298.960 259.663 1.00 78.41 970 HIS N CA 1
ATOM 5639 C C . HIS B 2 970 ? 217.910 299.873 259.459 1.00 78.41 970 HIS N C 1
ATOM 5640 O O . HIS B 2 970 ? 216.870 299.433 258.959 1.00 78.41 970 HIS N O 1
ATOM 5647 N N . ASP B 2 971 ? 218.032 301.128 259.839 1.00 80.45 971 ASP N N 1
ATOM 5648 C CA . ASP B 2 971 ? 217.047 302.144 259.495 1.00 80.45 971 ASP N CA 1
ATOM 5649 C C . ASP B 2 971 ? 217.360 302.689 258.109 1.00 80.45 971 ASP N C 1
ATOM 5650 O O . ASP B 2 971 ? 218.512 303.050 257.844 1.00 80.45 971 ASP N O 1
ATOM 5655 N N . PRO B 2 972 ? 216.387 302.737 257.200 1.00 86.90 972 PRO N N 1
ATOM 5656 C CA . PRO B 2 972 ? 216.635 303.351 255.887 1.00 86.90 972 PRO N CA 1
ATOM 5657 C C . PRO B 2 972 ? 217.159 304.768 256.054 1.00 86.90 972 PRO N C 1
ATOM 5658 O O . PRO B 2 972 ? 216.458 305.655 256.544 1.00 86.90 972 PRO N O 1
ATOM 5662 N N . GLU B 2 973 ? 218.413 304.972 255.643 1.00 85.45 973 GLU N N 1
ATOM 5663 C CA . GLU B 2 973 ? 219.119 306.205 255.967 1.00 85.45 973 GLU N CA 1
ATOM 5664 C C . GLU B 2 973 ? 218.477 307.433 255.337 1.00 85.45 973 GLU N C 1
ATOM 5665 O O . GLU B 2 973 ? 218.684 308.544 255.836 1.00 85.45 973 GLU N O 1
ATOM 5671 N N . LEU B 2 974 ? 217.701 307.260 254.266 1.00 90.13 974 LEU N N 1
ATOM 5672 C CA . LEU B 2 974 ? 217.109 308.370 253.518 1.00 90.13 974 LEU N CA 1
ATOM 5673 C C . LEU B 2 974 ? 218.195 309.355 253.084 1.00 90.13 974 LEU N C 1
ATOM 5674 O O . LEU B 2 974 ? 218.196 310.531 253.449 1.00 90.13 974 LEU N O 1
ATOM 5679 N N . LEU B 2 975 ? 219.127 308.834 252.286 1.00 92.41 975 LEU N N 1
ATOM 5680 C CA . LEU B 2 975 ? 220.398 309.504 252.044 1.00 92.41 975 LEU N CA 1
ATOM 5681 C C . LEU B 2 975 ? 220.209 310.921 251.517 1.00 92.41 975 LEU N C 1
ATOM 5682 O O . LEU B 2 975 ? 219.380 311.174 250.639 1.00 92.41 975 LEU N O 1
ATOM 5687 N N . ASN B 2 976 ? 220.990 311.846 252.076 1.00 95.18 976 ASN N N 1
ATOM 5688 C CA . ASN B 2 976 ? 221.164 313.199 251.546 1.00 95.18 976 ASN N CA 1
ATOM 5689 C C . ASN B 2 976 ? 219.850 313.984 251.509 1.00 95.18 976 ASN N C 1
ATOM 5690 O O . ASN B 2 976 ? 219.364 314.393 250.452 1.00 95.18 976 ASN N O 1
ATOM 5695 N N . GLU B 2 977 ? 219.275 314.191 252.694 1.00 91.35 977 GLU N N 1
ATOM 5696 C CA . GLU B 2 977 ? 218.222 315.185 252.869 1.00 91.35 977 GLU N CA 1
ATOM 5697 C C . GLU B 2 977 ? 218.615 316.243 253.890 1.00 91.35 977 GLU N C 1
ATOM 5698 O O . GLU B 2 977 ? 218.428 317.439 253.638 1.00 91.35 977 GLU N O 1
ATOM 5704 N N . ASN B 2 978 ? 219.153 315.839 255.044 1.00 88.75 978 ASN N N 1
ATOM 5705 C CA . ASN B 2 978 ? 219.843 316.753 255.939 1.00 88.75 978 ASN N CA 1
ATOM 5706 C C . ASN B 2 978 ? 221.072 316.124 256.579 1.00 88.75 978 ASN N C 1
ATOM 5707 O O . ASN B 2 978 ? 221.793 316.815 257.309 1.00 88.75 978 ASN N O 1
ATOM 5712 N N . CYS B 2 979 ? 221.335 314.839 256.330 1.00 87.53 979 CYS N N 1
ATOM 5713 C CA . CYS B 2 979 ? 222.641 314.281 256.654 1.00 87.53 979 CYS N CA 1
ATOM 5714 C C . CYS B 2 979 ? 223.743 315.012 255.899 1.00 87.53 979 CYS N C 1
ATOM 5715 O O . CYS B 2 979 ? 224.894 315.032 256.346 1.00 87.53 979 CYS N O 1
ATOM 5718 N N . GLU B 2 980 ? 223.405 315.613 254.755 1.00 89.68 980 GLU N N 1
ATOM 5719 C CA . GLU B 2 980 ? 224.323 316.522 254.081 1.00 89.68 980 GLU N CA 1
ATOM 5720 C C . GLU B 2 980 ? 224.877 317.549 255.057 1.00 89.68 980 GLU N C 1
ATOM 5721 O O . GLU B 2 980 ? 226.095 317.705 255.194 1.00 89.68 980 GLU N O 1
ATOM 5727 N N . PHE B 2 981 ? 223.987 318.256 255.754 1.00 86.46 981 PHE N N 1
ATOM 5728 C CA . PHE B 2 981 ? 224.442 319.213 256.752 1.00 86.46 981 PHE N CA 1
ATOM 5729 C C . PHE B 2 981 ? 225.063 318.513 257.951 1.00 86.46 981 PHE N C 1
ATOM 5730 O O . PHE B 2 981 ? 226.079 318.972 258.485 1.00 86.46 981 PHE N O 1
ATOM 5738 N N . ASN B 2 982 ? 224.462 317.412 258.402 1.00 85.39 982 ASN N N 1
ATOM 5739 C CA . ASN B 2 982 ? 224.968 316.753 259.600 1.00 85.39 982 ASN N CA 1
ATOM 5740 C C . ASN B 2 982 ? 226.340 316.123 259.399 1.00 85.39 982 ASN N C 1
ATOM 5741 O O . ASN B 2 982 ? 226.931 315.650 260.375 1.00 85.39 982 ASN N O 1
ATOM 5746 N N . ARG B 2 983 ? 226.855 316.098 258.171 1.00 86.08 983 ARG N N 1
ATOM 5747 C CA . ARG B 2 983 ? 228.194 315.597 257.902 1.00 86.08 983 ARG N CA 1
ATOM 5748 C C . ARG B 2 983 ? 229.268 316.675 258.047 1.00 86.08 983 ARG N C 1
ATOM 5749 O O . ARG B 2 983 ? 230.338 316.561 257.439 1.00 86.08 983 ARG N O 1
ATOM 5757 N N . VAL B 2 984 ? 229.006 317.718 258.832 1.00 82.07 984 VAL N N 1
ATOM 5758 C CA . VAL B 2 984 ? 230.049 318.651 259.242 1.00 82.07 984 VAL N CA 1
ATOM 5759 C C . VAL B 2 984 ? 230.495 318.240 260.638 1.00 82.07 984 VAL N C 1
ATOM 5760 O O . VAL B 2 984 ? 231.183 318.990 261.338 1.00 82.07 984 VAL N O 1
ATOM 5764 N N . LEU B 2 985 ? 230.087 317.037 261.046 1.00 78.03 985 LEU N N 1
ATOM 5765 C CA . LEU B 2 985 ? 230.542 316.431 262.289 1.00 78.03 985 LEU N CA 1
ATOM 5766 C C . LEU B 2 985 ? 230.784 314.935 262.122 1.00 78.03 985 LEU N C 1
ATOM 5767 O O . LEU B 2 985 ? 231.037 314.250 263.120 1.00 78.03 985 LEU N O 1
ATOM 5772 N N . LYS B 2 986 ? 230.683 314.418 260.893 1.00 75.87 986 LYS N N 1
ATOM 5773 C CA . LYS B 2 986 ? 230.817 313.010 260.525 1.00 75.87 986 LYS N CA 1
ATOM 5774 C C . LYS B 2 986 ? 229.603 312.199 260.965 1.00 75.87 986 LYS N C 1
ATOM 5775 O O . LYS B 2 986 ? 229.463 311.034 260.584 1.00 75.87 986 LYS N O 1
ATOM 5777 N N . GLU B 2 987 ? 228.731 312.801 261.775 1.00 69.97 987 GLU N N 1
ATOM 5778 C CA . GLU B 2 987 ? 227.373 312.322 262.018 1.00 69.97 987 GLU N CA 1
ATOM 5779 C C . GLU B 2 987 ? 227.296 310.973 262.727 1.00 69.97 987 GLU N C 1
ATOM 5780 O O . GLU B 2 987 ? 226.200 310.533 263.086 1.00 69.97 987 GLU N O 1
ATOM 5782 N N . ARG B 2 988 ? 228.432 310.313 262.952 1.00 58.77 988 ARG N N 1
ATOM 5783 C CA . ARG B 2 988 ? 228.429 308.973 263.544 1.00 58.77 988 ARG N CA 1
ATOM 5784 C C . ARG B 2 988 ? 229.709 308.832 264.361 1.00 58.77 988 ARG N C 1
ATOM 5785 O O . ARG B 2 988 ? 230.763 308.500 263.813 1.00 58.77 988 ARG N O 1
ATOM 5787 N N . VAL B 2 989 ? 229.611 309.070 265.659 1.00 48.76 989 VAL N N 1
ATOM 5788 C CA . VAL B 2 989 ? 230.803 309.272 266.460 1.00 48.76 989 VAL N CA 1
ATOM 5789 C C . VAL B 2 989 ? 231.205 307.987 267.175 1.00 48.76 989 VAL N C 1
ATOM 5790 O O . VAL B 2 989 ? 230.662 306.909 266.925 1.00 48.76 989 VAL N O 1
ATOM 5792 N N . TRP B 2 990 ? 232.189 308.106 268.062 1.00 46.68 990 TRP N N 1
ATOM 5793 C CA . TRP B 2 990 ? 232.582 307.043 268.976 1.00 46.68 990 TRP N CA 1
ATOM 5794 C C . TRP B 2 990 ? 233.449 307.677 270.048 1.00 46.68 990 TRP N C 1
ATOM 5795 O O . TRP B 2 990 ? 234.458 308.309 269.726 1.00 46.68 990 TRP N O 1
ATOM 5797 N N . THR B 2 991 ? 233.067 307.511 271.310 1.00 47.76 991 THR N N 1
ATOM 5798 C CA . THR B 2 991 ? 233.675 308.298 272.372 1.00 47.76 991 THR N CA 1
ATOM 5799 C C . THR B 2 991 ? 233.981 307.437 273.586 1.00 47.76 991 THR N C 1
ATOM 5800 O O . THR B 2 991 ? 233.343 306.408 273.823 1.00 47.76 991 THR N O 1
ATOM 5802 N N . ILE B 2 992 ? 234.972 307.881 274.354 1.00 51.11 992 ILE N N 1
ATOM 5803 C CA . ILE B 2 992 ? 235.330 307.245 275.609 1.00 51.11 992 ILE N CA 1
ATOM 5804 C C . ILE B 2 992 ? 234.463 307.788 276.738 1.00 51.11 992 ILE N C 1
ATOM 5805 O O . ILE B 2 992 ? 233.754 308.785 276.588 1.00 51.11 992 ILE N O 1
ATOM 5807 N N . SER B 2 993 ? 234.536 307.124 277.886 1.00 51.96 993 SER N N 1
ATOM 5808 C CA . SER B 2 993 ? 233.650 307.422 279.002 1.00 51.96 993 SER N CA 1
ATOM 5809 C C . SER B 2 993 ? 234.086 308.633 279.819 1.00 51.96 993 SER N C 1
ATOM 5810 O O . SER B 2 993 ? 233.630 308.781 280.957 1.00 51.96 993 SER N O 1
ATOM 5812 N N . GLY B 2 994 ? 234.952 309.497 279.282 1.00 55.88 994 GLY N N 1
ATOM 5813 C CA . GLY B 2 994 ? 235.420 310.666 280.013 1.00 55.88 994 GLY N CA 1
ATOM 5814 C C . GLY B 2 994 ? 235.246 311.986 279.276 1.00 55.88 994 GLY N C 1
ATOM 5815 O O . GLY B 2 994 ? 235.308 313.038 279.922 1.00 55.88 994 GLY N O 1
ATOM 5816 N N . SER B 2 995 ? 235.040 311.973 277.959 1.00 56.34 995 SER N N 1
ATOM 5817 C CA . SER B 2 995 ? 234.910 313.205 277.186 1.00 56.34 995 SER N CA 1
ATOM 5818 C C . SER B 2 995 ? 233.788 313.094 276.160 1.00 56.34 995 SER N C 1
ATOM 5819 O O . SER B 2 995 ? 233.943 313.494 275.002 1.00 56.34 995 SER N O 1
ATOM 5821 N N . GLY B 2 996 ? 232.641 312.548 276.566 1.00 52.70 996 GLY N N 1
ATOM 5822 C CA . GLY B 2 996 ? 231.484 312.488 275.680 1.00 52.70 996 GLY N CA 1
ATOM 5823 C C . GLY B 2 996 ? 230.714 313.802 275.633 1.00 52.70 996 GLY N C 1
ATOM 5824 O O . GLY B 2 996 ? 229.944 314.025 274.687 1.00 52.70 996 GLY N O 1
ATOM 5825 N N . PHE B 2 997 ? 230.904 314.670 276.629 1.00 59.80 997 PHE N N 1
ATOM 5826 C CA . PHE B 2 997 ? 230.155 315.919 276.683 1.00 59.80 997 PHE N CA 1
ATOM 5827 C C . PHE B 2 997 ? 230.498 316.835 275.517 1.00 59.80 997 PHE N C 1
ATOM 5828 O O . PHE B 2 997 ? 229.616 317.530 274.998 1.00 59.80 997 PHE N O 1
ATOM 5830 N N . LYS B 2 998 ? 231.763 316.856 275.095 1.00 59.49 998 LYS N N 1
ATOM 5831 C CA . LYS B 2 998 ? 232.140 317.685 273.956 1.00 59.49 998 LYS N CA 1
ATOM 5832 C C . LYS B 2 998 ? 231.421 317.235 272.693 1.00 59.49 998 LYS N C 1
ATOM 5833 O O . LYS B 2 998 ? 230.926 318.065 271.922 1.00 59.49 998 LYS N O 1
ATOM 5835 N N . GLY B 2 999 ? 231.332 315.921 272.476 1.00 61.80 999 GLY N N 1
ATOM 5836 C CA . GLY B 2 999 ? 230.622 315.415 271.307 1.00 61.80 999 GLY N CA 1
ATOM 5837 C C . GLY B 2 999 ? 229.135 315.727 271.392 1.00 61.80 999 GLY N C 1
ATOM 5838 O O . GLY B 2 999 ? 228.518 316.104 270.389 1.00 61.80 999 GLY N O 1
ATOM 5839 N N . LEU B 2 1000 ? 228.544 315.589 272.582 1.00 61.15 1000 LEU N N 1
ATOM 5840 C CA . LEU B 2 1000 ? 227.122 315.894 272.724 1.00 61.15 1000 LEU N CA 1
ATOM 5841 C C . LEU B 2 1000 ? 226.840 317.363 272.428 1.00 61.15 1000 LEU N C 1
ATOM 5842 O O . LEU B 2 1000 ? 225.882 317.690 271.715 1.00 61.15 1000 LEU N O 1
ATOM 5844 N N . VAL B 2 1001 ? 227.676 318.263 272.949 1.00 62.93 1001 VAL N N 1
ATOM 5845 C CA . VAL B 2 1001 ? 227.471 319.687 272.703 1.00 62.93 1001 VAL N CA 1
ATOM 5846 C C . VAL B 2 1001 ? 227.698 320.036 271.236 1.00 62.93 1001 VAL N C 1
ATOM 5847 O O . VAL B 2 1001 ? 226.955 320.843 270.662 1.00 62.93 1001 VAL N O 1
ATOM 5849 N N . THR B 2 1002 ? 228.721 319.443 270.611 1.00 63.31 1002 THR N N 1
ATOM 5850 C CA . THR B 2 1002 ? 228.978 319.718 269.203 1.00 63.31 1002 THR N CA 1
ATOM 5851 C C . THR B 2 1002 ? 227.865 319.181 268.314 1.00 63.31 1002 THR N C 1
ATOM 5852 O O . THR B 2 1002 ? 227.604 319.745 267.246 1.00 63.31 1002 THR N O 1
ATOM 5854 N N . GLY B 2 1003 ? 227.199 318.103 268.730 1.00 64.05 1003 GLY N N 1
ATOM 5855 C CA . GLY B 2 1003 ? 226.078 317.586 267.958 1.00 64.05 1003 GLY N CA 1
ATOM 5856 C C . GLY B 2 1003 ? 224.792 318.358 268.210 1.00 64.05 1003 GLY N C 1
ATOM 5857 O O . GLY B 2 1003 ? 223.917 318.375 267.339 1.00 64.05 1003 GLY N O 1
ATOM 5858 N N . ALA B 2 1004 ? 224.655 318.988 269.378 1.00 66.97 1004 ALA N N 1
ATOM 5859 C CA . ALA B 2 1004 ? 223.477 319.813 269.633 1.00 66.97 1004 ALA N CA 1
ATOM 5860 C C . ALA B 2 1004 ? 223.570 321.163 268.931 1.00 66.97 1004 ALA N C 1
ATOM 5861 O O . ALA B 2 1004 ? 222.570 321.656 268.393 1.00 66.97 1004 ALA N O 1
ATOM 5863 N N . ALA B 2 1005 ? 224.759 321.773 268.931 1.00 68.45 1005 ALA N N 1
ATOM 5864 C CA . ALA B 2 1005 ? 224.905 323.112 268.365 1.00 68.45 1005 ALA N CA 1
ATOM 5865 C C . ALA B 2 1005 ? 224.621 323.125 266.868 1.00 68.45 1005 ALA N C 1
ATOM 5866 O O . ALA B 2 1005 ? 224.038 324.086 266.351 1.00 68.45 1005 ALA N O 1
ATOM 5868 N N . ALA B 2 1006 ? 225.027 322.073 266.154 1.00 70.64 1006 ALA N N 1
ATOM 5869 C CA . ALA B 2 1006 ? 224.797 322.021 264.713 1.00 70.64 1006 ALA N CA 1
ATOM 5870 C C . ALA B 2 1006 ? 223.308 321.994 264.395 1.00 70.64 1006 ALA N C 1
ATOM 5871 O O . ALA B 2 1006 ? 222.823 322.765 263.558 1.00 70.64 1006 ALA N O 1
ATOM 5873 N N . GLU B 2 1007 ? 222.564 321.103 265.052 1.00 71.10 1007 GLU N N 1
ATOM 5874 C CA . GLU B 2 1007 ? 221.125 321.059 264.833 1.00 71.10 1007 GLU N CA 1
ATOM 5875 C C . GLU B 2 1007 ? 220.453 322.351 265.276 1.00 71.10 1007 GLU N C 1
ATOM 5876 O O . GLU B 2 1007 ? 219.463 322.769 264.670 1.00 71.10 1007 GLU N O 1
ATOM 5878 N N . PRO B 2 1008 ? 220.984 323.013 266.308 1.00 71.50 1008 PRO N N 1
ATOM 5879 C CA . PRO B 2 1008 ? 220.417 324.298 266.707 1.00 71.50 1008 PRO N CA 1
ATOM 5880 C C . PRO B 2 1008 ? 220.602 325.347 265.617 1.00 71.50 1008 PRO N C 1
ATOM 5881 O O . PRO B 2 1008 ? 219.673 326.103 265.306 1.00 71.50 1008 PRO N O 1
ATOM 5883 N N . ASP B 2 1009 ? 221.799 325.407 265.029 1.00 71.14 1009 ASP N N 1
ATOM 5884 C CA . ASP B 2 1009 ? 222.054 326.374 263.967 1.00 71.14 1009 ASP N CA 1
ATOM 5885 C C . ASP B 2 1009 ? 221.264 326.045 262.709 1.00 71.14 1009 ASP N C 1
ATOM 5886 O O . ASP B 2 1009 ? 220.928 326.947 261.934 1.00 71.14 1009 ASP N O 1
ATOM 5888 N N . GLU B 2 1010 ? 220.966 324.768 262.480 1.00 71.54 1010 GLU N N 1
ATOM 5889 C CA . GLU B 2 1010 ? 220.127 324.397 261.349 1.00 71.54 1010 GLU N CA 1
ATOM 5890 C C . GLU B 2 1010 ? 218.648 324.624 261.611 1.00 71.54 1010 GLU N C 1
ATOM 5891 O O . GLU B 2 1010 ? 217.879 324.768 260.656 1.00 71.54 1010 GLU N O 1
ATOM 5893 N N . GLY B 2 1011 ? 218.234 324.654 262.878 1.00 72.82 1011 GLY N N 1
ATOM 5894 C CA . GLY B 2 1011 ? 216.834 324.894 263.202 1.00 72.82 1011 GLY N CA 1
ATOM 5895 C C . GLY B 2 1011 ? 216.512 326.378 263.285 1.00 72.82 1011 GLY N C 1
ATOM 5896 O O . GLY B 2 1011 ? 215.372 326.774 263.019 1.00 72.82 1011 GLY N O 1
ATOM 5897 N N . ILE B 2 1012 ? 217.484 327.205 263.657 1.00 74.70 1012 ILE N N 1
ATOM 5898 C CA . ILE B 2 1012 ? 217.268 328.652 263.711 1.00 74.70 1012 ILE N CA 1
ATOM 5899 C C . ILE B 2 1012 ? 217.549 329.310 262.363 1.00 74.70 1012 ILE N C 1
ATOM 5900 O O . ILE B 2 1012 ? 218.309 330.271 262.262 1.00 74.70 1012 ILE N O 1
ATOM 5902 N N . GLU B 2 1013 ? 216.919 328.792 261.314 1.00 78.31 1013 GLU N N 1
ATOM 5903 C CA . GLU B 2 1013 ? 217.130 329.293 259.960 1.00 78.31 1013 GLU N CA 1
ATOM 5904 C C . GLU B 2 1013 ? 215.993 328.867 259.034 1.00 78.31 1013 GLU N C 1
ATOM 5905 O O . GLU B 2 1013 ? 216.215 328.192 258.028 1.00 78.31 1013 GLU N O 1
ATOM 5907 N N . ARG C 3 71 ? 283.089 251.436 291.835 1.00 76.13 71 ARG P N 1
ATOM 5908 C CA . ARG C 3 71 ? 283.134 251.175 290.404 1.00 76.13 71 ARG P CA 1
ATOM 5909 C C . ARG C 3 71 ? 282.552 249.804 290.088 1.00 76.13 71 ARG P C 1
ATOM 5910 O O . ARG C 3 71 ? 282.936 249.166 289.107 1.00 76.13 71 ARG P O 1
ATOM 5918 N N . ARG C 3 72 ? 281.612 249.358 290.919 1.00 79.53 72 ARG P N 1
ATOM 5919 C CA . ARG C 3 72 ? 281.012 248.039 290.773 1.00 79.53 72 ARG P CA 1
ATOM 5920 C C . ARG C 3 72 ? 280.126 247.912 289.543 1.00 79.53 72 ARG P C 1
ATOM 5921 O O . ARG C 3 72 ? 279.555 246.840 289.325 1.00 79.53 72 ARG P O 1
ATOM 5929 N N . ILE C 3 73 ? 279.986 248.967 288.747 1.00 78.40 73 ILE P N 1
ATOM 5930 C CA . ILE C 3 73 ? 279.237 248.914 287.504 1.00 78.40 73 ILE P CA 1
ATOM 5931 C C . ILE C 3 73 ? 280.140 249.130 286.297 1.00 78.40 73 ILE P C 1
ATOM 5932 O O . ILE C 3 73 ? 280.004 248.438 285.287 1.00 78.40 73 ILE P O 1
ATOM 5937 N N . ALA C 3 74 ? 281.070 250.080 286.384 1.00 74.25 74 ALA P N 1
ATOM 5938 C CA . ALA C 3 74 ? 282.115 250.179 285.375 1.00 74.25 74 ALA P CA 1
ATOM 5939 C C . ALA C 3 74 ? 283.033 248.972 285.378 1.00 74.25 74 ALA P C 1
ATOM 5940 O O . ALA C 3 74 ? 283.851 248.835 284.464 1.00 74.25 74 ALA P O 1
ATOM 5942 N N . GLU C 3 75 ? 282.924 248.108 286.385 1.00 74.42 75 GLU P N 1
ATOM 5943 C CA . GLU C 3 75 ? 283.611 246.829 286.406 1.00 74.42 75 GLU P CA 1
ATOM 5944 C C . GLU C 3 75 ? 282.694 245.697 285.971 1.00 74.42 75 GLU P C 1
ATOM 5945 O O . GLU C 3 75 ? 283.080 244.527 286.052 1.00 74.42 75 GLU P O 1
ATOM 5951 N N . LEU C 3 76 ? 281.494 246.022 285.504 1.00 68.75 76 LEU P N 1
ATOM 5952 C CA . LEU C 3 76 ? 280.493 245.064 285.060 1.00 68.75 76 LEU P CA 1
ATOM 5953 C C . LEU C 3 76 ? 280.194 245.263 283.579 1.00 68.75 76 LEU P C 1
ATOM 5954 O O . LEU C 3 76 ? 279.039 245.285 283.152 1.00 68.75 76 LEU P O 1
ATOM 5959 N N . ARG C 3 77 ? 281.241 245.435 282.777 1.00 62.74 77 ARG P N 1
ATOM 5960 C CA . ARG C 3 77 ? 281.104 245.703 281.353 1.00 62.74 77 ARG P CA 1
ATOM 5961 C C . ARG C 3 77 ? 281.569 244.495 280.554 1.00 62.74 77 ARG P C 1
ATOM 5962 O O . ARG C 3 77 ? 282.631 243.928 280.834 1.00 62.74 77 ARG P O 1
ATOM 5970 N N . ALA C 3 78 ? 280.771 244.114 279.560 1.00 60.79 78 ALA P N 1
ATOM 5971 C CA . ALA C 3 78 ? 280.998 242.901 278.792 1.00 60.79 78 ALA P CA 1
ATOM 5972 C C . ALA C 3 78 ? 281.812 243.190 277.539 1.00 60.79 78 ALA P C 1
ATOM 5973 O O . ALA C 3 78 ? 281.511 244.118 276.782 1.00 60.79 78 ALA P O 1
ATOM 5975 N N . ARG C 3 79 ? 282.853 242.385 277.331 1.00 59.84 79 ARG P N 1
ATOM 5976 C CA . ARG C 3 79 ? 283.645 242.397 276.109 1.00 59.84 79 ARG P CA 1
ATOM 5977 C C . ARG C 3 79 ? 283.613 241.034 275.428 1.00 59.84 79 ARG P C 1
ATOM 5978 O O . ARG C 3 79 ? 284.584 240.626 274.790 1.00 59.84 79 ARG P O 1
ATOM 5986 N N . GLY C 3 80 ? 282.500 240.318 275.567 1.00 64.13 80 GLY P N 1
ATOM 5987 C CA . GLY C 3 80 ? 282.348 239.015 274.952 1.00 64.13 80 GLY P CA 1
ATOM 5988 C C . GLY C 3 80 ? 281.611 239.076 273.631 1.00 64.13 80 GLY P C 1
ATOM 5989 O O . GLY C 3 80 ? 281.662 238.129 272.842 1.00 64.13 80 GLY P O 1
ATOM 5990 N N . CYS C 3 81 ? 280.928 240.189 273.377 1.00 68.69 81 CYS P N 1
ATOM 5991 C CA . CYS C 3 81 ? 280.233 240.415 272.118 1.00 68.69 81 CYS P CA 1
ATOM 5992 C C . CYS C 3 81 ? 280.224 241.911 271.836 1.00 68.69 81 CYS P C 1
ATOM 5993 O O . CYS C 3 81 ? 280.712 242.715 272.632 1.00 68.69 81 CYS P O 1
ATOM 5996 N N . CYS C 3 82 ? 279.665 242.281 270.687 1.00 74.63 82 CYS P N 1
ATOM 5997 C CA . CYS C 3 82 ? 279.454 243.688 270.350 1.00 74.63 82 CYS P CA 1
ATOM 5998 C C . CYS C 3 82 ? 278.019 244.069 270.715 1.00 74.63 82 CYS P C 1
ATOM 5999 O O . CYS C 3 82 ? 277.151 244.288 269.869 1.00 74.63 82 CYS P O 1
ATOM 6002 N N . GLN C 3 83 ? 277.786 244.129 272.029 1.00 73.12 83 GLN P N 1
ATOM 6003 C CA . GLN C 3 83 ? 276.434 244.314 272.547 1.00 73.12 83 GLN P CA 1
ATOM 6004 C C . GLN C 3 83 ? 275.819 245.623 272.079 1.00 73.12 83 GLN P C 1
ATOM 6005 O O . GLN C 3 83 ? 274.592 245.731 271.993 1.00 73.12 83 GLN P O 1
ATOM 6011 N N . GLY C 3 84 ? 276.639 246.623 271.780 1.00 72.20 84 GLY P N 1
ATOM 6012 C CA . GLY C 3 84 ? 276.129 247.852 271.212 1.00 72.20 84 GLY P CA 1
ATOM 6013 C C . GLY C 3 84 ? 275.422 248.737 272.214 1.00 72.20 84 GLY P C 1
ATOM 6014 O O . GLY C 3 84 ? 274.831 248.248 273.180 1.00 72.20 84 GLY P O 1
ATOM 6015 N N . ILE C 3 85 ? 275.477 250.049 271.986 1.00 70.37 85 ILE P N 1
ATOM 6016 C CA . ILE C 3 85 ? 274.877 250.986 272.920 1.00 70.37 85 ILE P CA 1
ATOM 6017 C C . ILE C 3 85 ? 273.380 250.725 273.038 1.00 70.37 85 ILE P C 1
ATOM 6018 O O . ILE C 3 85 ? 272.739 250.198 272.122 1.00 70.37 85 ILE P O 1
ATOM 6023 N N . ALA C 3 86 ? 272.823 251.083 274.193 1.00 68.05 86 ALA P N 1
ATOM 6024 C CA . ALA C 3 86 ? 271.387 251.000 274.412 1.00 68.05 86 ALA P CA 1
ATOM 6025 C C . ALA C 3 86 ? 270.679 252.321 274.160 1.00 68.05 86 ALA P C 1
ATOM 6026 O O . ALA C 3 86 ? 269.454 252.331 273.999 1.00 68.05 86 ALA P O 1
ATOM 6028 N N . TRP C 3 87 ? 271.411 253.427 274.130 1.00 68.56 87 TRP P N 1
ATOM 6029 C CA . TRP C 3 87 ? 270.849 254.720 273.782 1.00 68.56 87 TRP P CA 1
ATOM 6030 C C . TRP C 3 87 ? 271.179 255.063 272.333 1.00 68.56 87 TRP P C 1
ATOM 6031 O O . TRP C 3 87 ? 272.146 254.562 271.756 1.00 68.56 87 TRP P O 1
ATOM 6033 N N . SER C 3 88 ? 270.359 255.931 271.748 1.00 66.80 88 SER P N 1
ATOM 6034 C CA . SER C 3 88 ? 270.519 256.329 270.356 1.00 66.80 88 SER P CA 1
ATOM 6035 C C . SER C 3 88 ? 269.621 257.526 270.089 1.00 66.80 88 SER P C 1
ATOM 6036 O O . SER C 3 88 ? 268.721 257.830 270.875 1.00 66.80 88 SER P O 1
ATOM 6039 N N . ARG C 3 89 ? 269.869 258.199 268.965 1.00 67.07 89 ARG P N 1
ATOM 6040 C CA . ARG C 3 89 ? 269.091 259.384 268.623 1.00 67.07 89 ARG P CA 1
ATOM 6041 C C . ARG C 3 89 ? 269.279 259.737 267.157 1.00 67.07 89 ARG P C 1
ATOM 6042 O O . ARG C 3 89 ? 270.413 259.813 266.677 1.00 67.07 89 ARG P O 1
ATOM 6050 N N . GLN C 3 90 ? 268.166 259.956 266.461 1.00 70.46 90 GLN P N 1
ATOM 6051 C CA . GLN C 3 90 ? 268.154 260.574 265.143 1.00 70.46 90 GLN P CA 1
ATOM 6052 C C . GLN C 3 90 ? 266.719 260.960 264.827 1.00 70.46 90 GLN P C 1
ATOM 6053 O O . GLN C 3 90 ? 265.797 260.182 265.082 1.00 70.46 90 GLN P O 1
ATOM 6059 N N . GLY C 3 91 ? 266.536 262.155 264.271 1.00 71.28 91 GLY P N 1
ATOM 6060 C CA . GLY C 3 91 ? 265.199 262.666 264.058 1.00 71.28 91 GLY P CA 1
ATOM 6061 C C . GLY C 3 91 ? 264.523 263.172 265.308 1.00 71.28 91 GLY P C 1
ATOM 6062 O O . GLY C 3 91 ? 263.291 263.223 265.355 1.00 71.28 91 GLY P O 1
ATOM 6063 N N . THR C 3 92 ? 265.301 263.531 266.332 1.00 75.57 92 THR P N 1
ATOM 6064 C CA . THR C 3 92 ? 264.834 264.084 267.603 1.00 75.57 92 THR P CA 1
ATOM 6065 C C . THR C 3 92 ? 264.026 263.090 268.428 1.00 75.57 92 THR P C 1
ATOM 6066 O O . THR C 3 92 ? 263.012 263.460 269.024 1.00 75.57 92 THR P O 1
ATOM 6070 N N . ILE C 3 93 ? 264.450 261.832 268.478 1.00 71.66 93 ILE P N 1
ATOM 6071 C CA . ILE C 3 93 ? 263.876 260.839 269.377 1.00 71.66 93 ILE P CA 1
ATOM 6072 C C . ILE C 3 93 ? 265.020 260.186 270.139 1.00 71.66 93 ILE P C 1
ATOM 6073 O O . ILE C 3 93 ? 266.167 260.180 269.681 1.00 71.66 93 ILE P O 1
ATOM 6078 N N . ALA C 3 94 ? 264.711 259.639 271.311 1.00 67.86 94 ALA P N 1
ATOM 6079 C CA . ALA C 3 94 ? 265.695 258.912 272.096 1.00 67.86 94 ALA P CA 1
ATOM 6080 C C . ALA C 3 94 ? 265.004 257.729 272.749 1.00 67.86 94 ALA P C 1
ATOM 6081 O O . ALA C 3 94 ? 264.002 257.904 273.449 1.00 67.86 94 ALA P O 1
ATOM 6083 N N . SER C 3 95 ? 265.538 256.534 272.520 1.00 68.03 95 SER P N 1
ATOM 6084 C CA . SER C 3 95 ? 264.931 255.310 273.017 1.00 68.03 95 SER P CA 1
ATOM 6085 C C . SER C 3 95 ? 265.966 254.506 273.783 1.00 68.03 95 SER P C 1
ATOM 6086 O O . SER C 3 95 ? 267.123 254.413 273.368 1.00 68.03 95 SER P O 1
ATOM 6089 N N . ILE C 3 96 ? 265.541 253.925 274.902 1.00 73.77 96 ILE P N 1
ATOM 6090 C CA . ILE C 3 96 ? 266.440 253.180 275.777 1.00 73.77 96 ILE P CA 1
ATOM 6091 C C . ILE C 3 96 ? 265.798 251.856 276.162 1.00 73.77 96 ILE P C 1
ATOM 6092 O O . ILE C 3 96 ? 264.573 251.723 276.193 1.00 73.77 96 ILE P O 1
ATOM 6097 N N . SER C 3 97 ? 266.639 250.869 276.463 1.00 74.16 97 SER P N 1
ATOM 6098 C CA . SER C 3 97 ? 266.183 249.553 276.900 1.00 74.16 97 SER P CA 1
ATOM 6099 C C . SER C 3 97 ? 266.298 249.495 278.419 1.00 74.16 97 SER P C 1
ATOM 6100 O O . SER C 3 97 ? 267.406 249.441 278.962 1.00 74.16 97 SER P O 1
ATOM 6103 N N . ALA C 3 98 ? 265.154 249.500 279.100 1.00 78.60 98 ALA P N 1
ATOM 6104 C CA . ALA C 3 98 ? 265.109 249.634 280.556 1.00 78.60 98 ALA P CA 1
ATOM 6105 C C . ALA C 3 98 ? 265.207 248.258 281.199 1.00 78.60 98 ALA P C 1
ATOM 6106 O O . ALA C 3 98 ? 264.203 247.589 281.445 1.00 78.60 98 ALA P O 1
ATOM 6108 N N . ASP C 3 99 ? 266.441 247.831 281.470 1.00 83.02 99 ASP P N 1
ATOM 6109 C CA . ASP C 3 99 ? 266.753 246.630 282.242 1.00 83.02 99 ASP P CA 1
ATOM 6110 C C . ASP C 3 99 ? 266.287 245.339 281.576 1.00 83.02 99 ASP P C 1
ATOM 6111 O O . ASP C 3 99 ? 266.153 244.311 282.248 1.00 83.02 99 ASP P O 1
ATOM 6116 N N . GLY C 3 100 ? 266.031 245.361 280.272 1.00 77.66 100 GLY P N 1
ATOM 6117 C CA . GLY C 3 100 ? 265.865 244.144 279.507 1.00 77.66 100 GLY P CA 1
ATOM 6118 C C . GLY C 3 100 ? 264.453 243.648 279.297 1.00 77.66 100 GLY P C 1
ATOM 6119 O O . GLY C 3 100 ? 264.281 242.478 278.945 1.00 77.66 100 GLY P O 1
ATOM 6120 N N . MET C 3 101 ? 263.437 244.481 279.504 1.00 79.96 101 MET P N 1
ATOM 6121 C CA . MET C 3 101 ? 262.067 244.060 279.249 1.00 79.96 101 MET P CA 1
ATOM 6122 C C . MET C 3 101 ? 261.223 245.089 278.514 1.00 79.96 101 MET P C 1
ATOM 6123 O O . MET C 3 101 ? 260.101 244.759 278.107 1.00 79.96 101 MET P O 1
ATOM 6128 N N . SER C 3 102 ? 261.720 246.305 278.313 1.00 78.55 102 SER P N 1
ATOM 6129 C CA . SER C 3 102 ? 260.910 247.340 277.694 1.00 78.55 102 SER P CA 1
ATOM 6130 C C . SER C 3 102 ? 261.809 248.366 277.024 1.00 78.55 102 SER P C 1
ATOM 6131 O O . SER C 3 102 ? 262.947 248.590 277.443 1.00 78.55 102 SER P O 1
ATOM 6134 N N . ILE C 3 103 ? 261.276 248.971 275.969 1.00 75.99 103 ILE P N 1
ATOM 6135 C CA . ILE C 3 103 ? 261.892 250.095 275.279 1.00 75.99 103 ILE P CA 1
ATOM 6136 C C . ILE C 3 103 ? 261.087 251.341 275.612 1.00 75.99 103 ILE P C 1
ATOM 6137 O O . ILE C 3 103 ? 259.859 251.357 275.450 1.00 75.99 103 ILE P O 1
ATOM 6142 N N . GLU C 3 104 ? 261.777 252.378 276.079 1.00 78.38 104 GLU P N 1
ATOM 6143 C CA . GLU C 3 104 ? 261.169 253.635 276.489 1.00 78.38 104 GLU P CA 1
ATOM 6144 C C . GLU C 3 104 ? 261.571 254.734 275.518 1.00 78.38 104 GLU P C 1
ATOM 6145 O O . GLU C 3 104 ? 262.743 254.829 275.135 1.00 78.38 104 GLU P O 1
ATOM 6151 N N . LEU C 3 105 ? 260.602 255.563 275.141 1.00 72.83 105 LEU P N 1
ATOM 6152 C CA . LEU C 3 105 ? 260.780 256.643 274.183 1.00 72.83 105 LEU P CA 1
ATOM 6153 C C . LEU C 3 105 ? 260.721 257.989 274.896 1.00 72.83 105 LEU P C 1
ATOM 6154 O O . LEU C 3 105 ? 260.036 258.139 275.910 1.00 72.83 105 LEU P O 1
ATOM 6159 N N . ARG C 3 106 ? 261.435 258.973 274.351 1.00 71.60 106 ARG P N 1
ATOM 6160 C CA . ARG C 3 106 ? 261.347 260.334 274.869 1.00 71.60 106 ARG P CA 1
ATOM 6161 C C . ARG C 3 106 ? 261.987 261.297 273.879 1.00 71.60 106 ARG P C 1
ATOM 6162 O O . ARG C 3 106 ? 262.936 260.946 273.177 1.00 71.60 106 ARG P O 1
ATOM 6170 N N . PHE C 3 107 ? 261.463 262.521 273.836 1.00 72.35 107 PHE P N 1
ATOM 6171 C CA . PHE C 3 107 ? 261.971 263.510 272.893 1.00 72.35 107 PHE P CA 1
ATOM 6172 C C . PHE C 3 107 ? 262.261 264.842 273.573 1.00 72.35 107 PHE P C 1
ATOM 6173 O O . PHE C 3 107 ? 262.239 264.937 274.803 1.00 72.35 107 PHE P O 1
ATOM 6181 N N . LEU C 3 108 ? 262.539 265.880 272.772 1.00 72.59 108 LEU P N 1
ATOM 6182 C CA . LEU C 3 108 ? 263.000 267.181 273.266 1.00 72.59 108 LEU P CA 1
ATOM 6183 C C . LEU C 3 108 ? 261.922 268.221 272.936 1.00 72.59 108 LEU P C 1
ATOM 6184 O O . LEU C 3 108 ? 261.663 268.552 271.777 1.00 72.59 108 LEU P O 1
ATOM 6189 N N . ARG C 3 109 ? 261.289 268.752 273.980 1.00 75.33 109 ARG P N 1
ATOM 6190 C CA . ARG C 3 109 ? 260.143 269.630 273.795 1.00 75.33 109 ARG P CA 1
ATOM 6191 C C . ARG C 3 109 ? 260.494 271.077 274.141 1.00 75.33 109 ARG P C 1
ATOM 6192 O O . ARG C 3 109 ? 261.643 271.416 274.432 1.00 75.33 109 ARG P O 1
ATOM 6200 N N . THR C 3 110 ? 259.473 271.939 274.102 1.00 79.07 110 THR P N 1
ATOM 6201 C CA . THR C 3 110 ? 259.700 273.376 274.220 1.00 79.07 110 THR P CA 1
ATOM 6202 C C . THR C 3 110 ? 259.147 273.922 275.536 1.00 79.07 110 THR P C 1
ATOM 6203 O O . THR C 3 110 ? 259.267 275.120 275.818 1.00 79.07 110 THR P O 1
ATOM 6207 N N . ASN C 3 111 ? 258.564 273.052 276.369 1.00 80.57 111 ASN P N 1
ATOM 6208 C CA . ASN C 3 111 ? 257.975 273.442 277.650 1.00 80.57 111 ASN P CA 1
ATOM 6209 C C . ASN C 3 111 ? 256.863 274.464 277.448 1.00 80.57 111 ASN P C 1
ATOM 6210 O O . ASN C 3 111 ? 257.069 275.657 277.693 1.00 80.57 111 ASN P O 1
ATOM 6215 N N . PRO C 3 112 ? 255.686 274.033 276.978 1.00 78.73 112 PRO P N 1
ATOM 6216 C CA . PRO C 3 112 ? 254.600 274.981 276.659 1.00 78.73 112 PRO P CA 1
ATOM 6217 C C . PRO C 3 112 ? 254.339 276.070 277.691 1.00 78.73 112 PRO P C 1
ATOM 6218 O O . PRO C 3 112 ? 253.703 277.073 277.355 1.00 78.73 112 PRO P O 1
ATOM 6222 N N . GLU C 3 113 ? 254.771 275.902 278.935 1.00 82.20 113 GLU P N 1
ATOM 6223 C CA . GLU C 3 113 ? 254.674 276.954 279.939 1.00 82.20 113 GLU P CA 1
ATOM 6224 C C . GLU C 3 113 ? 255.993 277.712 279.993 1.00 82.20 113 GLU P C 1
ATOM 6225 O O . GLU C 3 113 ? 257.059 277.090 280.015 1.00 82.20 113 GLU P O 1
ATOM 6231 N N . ASN C 3 114 ? 255.906 279.050 279.987 1.00 82.51 114 ASN P N 1
ATOM 6232 C CA . ASN C 3 114 ? 257.045 279.983 280.011 1.00 82.51 114 ASN P CA 1
ATOM 6233 C C . ASN C 3 114 ? 258.252 279.423 279.250 1.00 82.51 114 ASN P C 1
ATOM 6234 O O . ASN C 3 114 ? 259.355 279.270 279.776 1.00 82.51 114 ASN P O 1
ATOM 6239 N N . GLY C 3 115 ? 258.020 279.169 277.964 1.00 80.51 115 GLY P N 1
ATOM 6240 C CA . GLY C 3 115 ? 258.843 278.273 277.175 1.00 80.51 115 GLY P CA 1
ATOM 6241 C C . GLY C 3 115 ? 260.344 278.428 277.278 1.00 80.51 115 GLY P C 1
ATOM 6242 O O . GLY C 3 115 ? 260.926 279.404 276.799 1.00 80.51 115 GLY P O 1
ATOM 6243 N N . ASP C 3 116 ? 260.971 277.442 277.911 1.00 84.00 116 ASP P N 1
ATOM 6244 C CA . ASP C 3 116 ? 262.416 277.277 277.931 1.00 84.00 116 ASP P CA 1
ATOM 6245 C C . ASP C 3 116 ? 262.727 275.931 277.301 1.00 84.00 116 ASP P C 1
ATOM 6246 O O . ASP C 3 116 ? 262.132 274.917 277.680 1.00 84.00 116 ASP P O 1
ATOM 6251 N N . TRP C 3 117 ? 263.654 275.920 276.343 1.00 80.87 117 TRP P N 1
ATOM 6252 C CA . TRP C 3 117 ? 263.897 274.707 275.573 1.00 80.87 117 TRP P CA 1
ATOM 6253 C C . TRP C 3 117 ? 264.343 273.543 276.445 1.00 80.87 117 TRP P C 1
ATOM 6254 O O . TRP C 3 117 ? 264.231 272.388 276.023 1.00 80.87 117 TRP P O 1
ATOM 6265 N N . GLU C 3 118 ? 264.816 273.815 277.654 1.00 84.81 118 GLU P N 1
ATOM 6266 C CA . GLU C 3 118 ? 265.369 272.775 278.515 1.00 84.81 118 GLU P CA 1
ATOM 6267 C C . GLU C 3 118 ? 264.241 271.889 279.023 1.00 84.81 118 GLU P C 1
ATOM 6268 O O . GLU C 3 118 ? 263.616 272.181 280.044 1.00 84.81 118 GLU P O 1
ATOM 6274 N N . LEU C 3 119 ? 263.978 270.794 278.312 1.00 78.29 119 LEU P N 1
ATOM 6275 C CA . LEU C 3 119 ? 262.974 269.829 278.755 1.00 78.29 119 LEU P CA 1
ATOM 6276 C C . LEU C 3 119 ? 263.194 268.510 278.038 1.00 78.29 119 LEU P C 1
ATOM 6277 O O . LEU C 3 119 ? 263.103 268.452 276.808 1.00 78.29 119 LEU P O 1
ATOM 6282 N N . THR C 3 120 ? 263.475 267.456 278.800 1.00 78.86 120 THR P N 1
ATOM 6283 C CA . THR C 3 120 ? 263.495 266.089 278.296 1.00 78.86 120 THR P CA 1
ATOM 6284 C C . THR C 3 120 ? 262.354 265.338 278.964 1.00 78.86 120 THR P C 1
ATOM 6285 O O . THR C 3 120 ? 262.312 265.237 280.195 1.00 78.86 120 THR P O 1
ATOM 6289 N N . ASP C 3 121 ? 261.431 264.823 278.157 1.00 79.55 121 ASP P N 1
ATOM 6290 C CA . ASP C 3 121 ? 260.201 264.250 278.687 1.00 79.55 121 ASP P CA 1
ATOM 6291 C C . ASP C 3 121 ? 260.489 263.069 279.605 1.00 79.55 121 ASP P C 1
ATOM 6292 O O . ASP C 3 121 ? 261.389 262.266 279.350 1.00 79.55 121 ASP P O 1
ATOM 6297 N N . ALA C 3 122 ? 259.714 262.970 280.681 1.00 83.97 122 ALA P N 1
ATOM 6298 C CA . ALA C 3 122 ? 259.893 261.915 281.678 1.00 83.97 122 ALA P CA 1
ATOM 6299 C C . ALA C 3 122 ? 259.011 260.703 281.392 1.00 83.97 122 ALA P C 1
ATOM 6300 O O . ALA C 3 122 ? 258.262 260.241 282.251 1.00 83.97 122 ALA P O 1
ATOM 6302 N N . ALA C 3 123 ? 259.105 260.180 280.169 1.00 85.90 123 ALA P N 1
ATOM 6303 C CA . ALA C 3 123 ? 258.429 258.947 279.763 1.00 85.90 123 ALA P CA 1
ATOM 6304 C C . ALA C 3 123 ? 256.916 259.035 279.978 1.00 85.90 123 ALA P C 1
ATOM 6305 O O . ALA C 3 123 ? 256.315 258.254 280.717 1.00 85.90 123 ALA P O 1
ATOM 6307 N N . LEU C 3 124 ? 256.304 260.016 279.313 1.00 85.95 124 LEU P N 1
ATOM 6308 C CA . LEU C 3 124 ? 254.854 260.140 279.258 1.00 85.95 124 LEU P CA 1
ATOM 6309 C C . LEU C 3 124 ? 254.278 259.555 277.974 1.00 85.95 124 LEU P C 1
ATOM 6310 O O . LEU C 3 124 ? 253.131 259.849 277.623 1.00 85.95 124 LEU P O 1
ATOM 6315 N N . SER C 3 125 ? 255.051 258.732 277.274 1.00 86.89 125 SER P N 1
ATOM 6316 C CA . SER C 3 125 ? 254.670 258.145 276.001 1.00 86.89 125 SER P CA 1
ATOM 6317 C C . SER C 3 125 ? 254.344 256.665 276.187 1.00 86.89 125 SER P C 1
ATOM 6318 O O . SER C 3 125 ? 254.301 256.148 277.309 1.00 86.89 125 SER P O 1
ATOM 6321 N N . LEU C 3 126 ? 254.110 255.978 275.073 1.00 88.97 126 LEU P N 1
ATOM 6322 C CA . LEU C 3 126 ? 253.703 254.575 275.076 1.00 88.97 126 LEU P CA 1
ATOM 6323 C C . LEU C 3 126 ? 254.937 253.713 274.829 1.00 88.97 126 LEU P C 1
ATOM 6324 O O . LEU C 3 126 ? 255.388 253.567 273.691 1.00 88.97 126 LEU P O 1
ATOM 6329 N N . SER C 3 127 ? 255.478 253.139 275.900 1.00 83.58 127 SER P N 1
ATOM 6330 C CA . SER C 3 127 ? 256.634 252.267 275.783 1.00 83.58 127 SER P CA 1
ATOM 6331 C C . SER C 3 127 ? 256.234 250.936 275.146 1.00 83.58 127 SER P C 1
ATOM 6332 O O . SER C 3 127 ? 255.054 250.639 274.947 1.00 83.58 127 SER P O 1
ATOM 6335 N N . VAL C 3 128 ? 257.240 250.127 274.825 1.00 79.69 128 VAL P N 1
ATOM 6336 C CA . VAL C 3 128 ? 257.036 248.809 274.228 1.00 79.69 128 VAL P CA 1
ATOM 6337 C C . VAL C 3 128 ? 257.551 247.762 275.203 1.00 79.69 128 VAL P C 1
ATOM 6338 O O . VAL C 3 128 ? 258.647 247.910 275.750 1.00 79.69 128 VAL P O 1
ATOM 6342 N N . ALA C 3 129 ? 256.771 246.708 275.425 1.00 77.83 129 ALA P N 1
ATOM 6343 C CA . ALA C 3 129 ? 257.100 245.720 276.441 1.00 77.83 129 ALA P CA 1
ATOM 6344 C C . ALA C 3 129 ? 257.145 244.318 275.849 1.00 77.83 129 ALA P C 1
ATOM 6345 O O . ALA C 3 129 ? 256.319 243.957 275.007 1.00 77.83 129 ALA P O 1
ATOM 6347 N N . LEU C 3 130 ? 258.117 243.528 276.304 1.00 77.01 130 LEU P N 1
ATOM 6348 C CA . LEU C 3 130 ? 258.199 242.116 275.937 1.00 77.01 130 LEU P CA 1
ATOM 6349 C C . LEU C 3 130 ? 257.152 241.342 276.726 1.00 77.01 130 LEU P C 1
ATOM 6350 O O . LEU C 3 130 ? 257.204 241.303 277.959 1.00 77.01 130 LEU P O 1
ATOM 6355 N N . VAL C 3 131 ? 256.207 240.721 276.034 1.00 81.09 131 VAL P N 1
ATOM 6356 C CA . VAL C 3 131 ? 255.203 239.913 276.729 1.00 81.09 131 VAL P CA 1
ATOM 6357 C C . VAL C 3 131 ? 255.741 238.494 276.895 1.00 81.09 131 VAL P C 1
ATOM 6358 O O . VAL C 3 131 ? 256.166 237.877 275.903 1.00 81.09 131 VAL P O 1
ATOM 6362 N N . PRO C 3 132 ? 255.767 237.961 278.119 1.00 87.38 132 PRO P N 1
ATOM 6363 C CA . PRO C 3 132 ? 256.319 236.623 278.345 1.00 87.38 132 PRO P CA 1
ATOM 6364 C C . PRO C 3 132 ? 255.327 235.491 278.157 1.00 87.38 132 PRO P C 1
ATOM 6365 O O . PRO C 3 132 ? 255.755 234.359 277.898 1.00 87.38 132 PRO P O 1
ATOM 6369 N N . ALA C 3 133 ? 254.031 235.757 278.285 1.00 90.04 133 ALA P N 1
ATOM 6370 C CA . ALA C 3 133 ? 253.035 234.723 278.073 1.00 90.04 133 ALA P CA 1
ATOM 6371 C C . ALA C 3 133 ? 253.077 234.263 276.619 1.00 90.04 133 ALA P C 1
ATOM 6372 O O . ALA C 3 133 ? 253.644 234.922 275.743 1.00 90.04 133 ALA P O 1
ATOM 6374 N N . SER C 3 134 ? 252.476 233.114 276.357 1.00 91.82 134 SER P N 1
ATOM 6375 C CA . SER C 3 134 ? 252.508 232.528 275.022 1.00 91.82 134 SER P CA 1
ATOM 6376 C C . SER C 3 134 ? 251.349 231.544 274.906 1.00 91.82 134 SER P C 1
ATOM 6377 O O . SER C 3 134 ? 250.447 231.509 275.752 1.00 91.82 134 SER P O 1
ATOM 6380 N N . SER C 3 135 ? 251.383 230.748 273.846 1.00 96.20 135 SER P N 1
ATOM 6381 C CA . SER C 3 135 ? 250.323 229.810 273.509 1.00 96.20 135 SER P CA 1
ATOM 6382 C C . SER C 3 135 ? 250.891 228.832 272.494 1.00 96.20 135 SER P C 1
ATOM 6383 O O . SER C 3 135 ? 251.909 229.122 271.851 1.00 96.20 135 SER P O 1
ATOM 6386 N N . PRO C 3 136 ? 250.285 227.649 272.348 1.00 96.22 136 PRO P N 1
ATOM 6387 C CA . PRO C 3 136 ? 250.756 226.717 271.307 1.00 96.22 136 PRO P CA 1
ATOM 6388 C C . PRO C 3 136 ? 250.922 227.358 269.938 1.00 96.22 136 PRO P C 1
ATOM 6389 O O . PRO C 3 136 ? 251.804 226.949 269.173 1.00 96.22 136 PRO P O 1
ATOM 6393 N N . SER C 3 137 ? 250.104 228.356 269.611 1.00 98.20 137 SER P N 1
ATOM 6394 C CA . SER C 3 137 ? 250.250 229.117 268.373 1.00 98.20 137 SER P CA 1
ATOM 6395 C C . SER C 3 137 ? 249.778 230.540 268.631 1.00 98.20 137 SER P C 1
ATOM 6396 O O . SER C 3 137 ? 248.572 230.806 268.629 1.00 98.20 137 SER P O 1
ATOM 6399 N N . ALA C 3 138 ? 250.722 231.451 268.855 1.00 93.82 138 ALA P N 1
ATOM 6400 C CA . ALA C 3 138 ? 250.423 232.857 269.068 1.00 93.82 138 ALA P CA 1
ATOM 6401 C C . ALA C 3 138 ? 251.349 233.701 268.205 1.00 93.82 138 ALA P C 1
ATOM 6402 O O . ALA C 3 138 ? 252.388 233.233 267.733 1.00 93.82 138 ALA P O 1
ATOM 6404 N N . THR C 3 139 ? 250.962 234.959 268.000 1.00 93.53 139 THR P N 1
ATOM 6405 C CA . THR C 3 139 ? 251.691 235.852 267.113 1.00 93.53 139 THR P CA 1
ATOM 6406 C C . THR C 3 139 ? 251.845 237.219 267.761 1.00 93.53 139 THR P C 1
ATOM 6407 O O . THR C 3 139 ? 251.061 237.605 268.631 1.00 93.53 139 THR P O 1
ATOM 6411 N N . SER C 3 140 ? 252.869 237.946 267.323 1.00 90.12 140 SER P N 1
ATOM 6412 C CA . SER C 3 140 ? 253.100 239.296 267.814 1.00 90.12 140 SER P CA 1
ATOM 6413 C C . SER C 3 140 ? 251.973 240.221 267.375 1.00 90.12 140 SER P C 1
ATOM 6414 O O . SER C 3 140 ? 251.485 240.139 266.245 1.00 90.12 140 SER P O 1
ATOM 6417 N N . SER C 3 141 ? 251.559 241.105 268.275 1.00 93.25 141 SER P N 1
ATOM 6418 C CA . SER C 3 141 ? 250.473 242.028 267.993 1.00 93.25 141 SER P CA 1
ATOM 6419 C C . SER C 3 141 ? 251.009 243.342 267.434 1.00 93.25 141 SER P C 1
ATOM 6420 O O . SER C 3 141 ? 252.207 243.628 267.481 1.00 93.25 141 SER P O 1
ATOM 6423 N N . SER C 3 142 ? 250.099 244.146 266.899 1.00 100.52 142 SER P N 1
ATOM 6424 C CA . SER C 3 142 ? 250.411 245.474 266.393 1.00 100.52 142 SER P CA 1
ATOM 6425 C C . SER C 3 142 ? 249.836 246.530 267.326 1.00 100.52 142 SER P C 1
ATOM 6426 O O . SER C 3 142 ? 249.095 246.228 268.264 1.00 100.52 142 SER P O 1
ATOM 6429 N N . GLY C 3 143 ? 250.172 247.785 267.045 1.00 104.61 143 GLY P N 1
ATOM 6430 C CA . GLY C 3 143 ? 249.777 248.875 267.914 1.00 104.61 143 GLY P CA 1
ATOM 6431 C C . GLY C 3 143 ? 248.399 249.426 267.618 1.00 104.61 143 GLY P C 1
ATOM 6432 O O . GLY C 3 143 ? 248.224 250.223 266.691 1.00 104.61 143 GLY P O 1
ATOM 6433 N N . SER C 3 144 ? 247.411 249.012 268.407 1.00 110.92 144 SER P N 1
ATOM 6434 C CA . SER C 3 144 ? 246.035 249.452 268.225 1.00 110.92 144 SER P CA 1
ATOM 6435 C C . SER C 3 144 ? 245.844 250.822 268.875 1.00 110.92 144 SER P C 1
ATOM 6436 O O . SER C 3 144 ? 246.805 251.514 269.221 1.00 110.92 144 SER P O 1
ATOM 6439 N N . GLY C 3 145 ? 244.583 251.231 269.038 1.00 114.01 145 GLY P N 1
ATOM 6440 C CA . GLY C 3 145 ? 244.267 252.536 269.596 1.00 114.01 145 GLY P CA 1
ATOM 6441 C C . GLY C 3 145 ? 244.834 252.784 270.979 1.00 114.01 145 GLY P C 1
ATOM 6442 O O . GLY C 3 145 ? 244.969 253.944 271.383 1.00 114.01 145 GLY P O 1
ATOM 6443 N N . THR C 3 146 ? 245.167 251.729 271.715 1.00 110.16 146 THR P N 1
ATOM 6444 C CA . THR C 3 146 ? 245.782 251.848 273.026 1.00 110.16 146 THR P CA 1
ATOM 6445 C C . THR C 3 146 ? 247.239 251.394 272.951 1.00 110.16 146 THR P C 1
ATOM 6446 O O . THR C 3 146 ? 247.765 251.092 271.873 1.00 110.16 146 THR P O 1
ATOM 6450 N N . SER C 3 147 ? 247.893 251.334 274.109 1.00 111.32 147 SER P N 1
ATOM 6451 C CA . SER C 3 147 ? 249.328 251.061 274.213 1.00 111.32 147 SER P CA 1
ATOM 6452 C C . SER C 3 147 ? 249.702 249.640 273.861 1.00 111.32 147 SER P C 1
ATOM 6453 O O . SER C 3 147 ? 250.868 249.282 274.076 1.00 111.32 147 SER P O 1
ATOM 6456 N N . ASN C 3 148 ? 248.800 248.813 273.339 1.00 111.15 148 ASN P N 1
ATOM 6457 C CA . ASN C 3 148 ? 249.136 247.422 273.073 1.00 111.15 148 ASN P CA 1
ATOM 6458 C C . ASN C 3 148 ? 250.078 247.305 271.879 1.00 111.15 148 ASN P C 1
ATOM 6459 O O . ASN C 3 148 ? 249.644 247.261 270.725 1.00 111.15 148 ASN P O 1
ATOM 6464 N N . THR C 3 149 ? 251.382 247.278 272.152 1.00 96.64 149 THR P N 1
ATOM 6465 C CA . THR C 3 149 ? 252.401 246.949 271.154 1.00 96.64 149 THR P CA 1
ATOM 6466 C C . THR C 3 149 ? 253.293 245.903 271.807 1.00 96.64 149 THR P C 1
ATOM 6467 O O . THR C 3 149 ? 254.322 246.225 272.403 1.00 96.64 149 THR P O 1
ATOM 6471 N N . THR C 3 150 ? 252.891 244.643 271.695 1.00 86.80 150 THR P N 1
ATOM 6472 C CA . THR C 3 150 ? 253.523 243.554 272.419 1.00 86.80 150 THR P CA 1
ATOM 6473 C C . THR C 3 150 ? 254.255 242.631 271.459 1.00 86.80 150 THR P C 1
ATOM 6474 O O . THR C 3 150 ? 253.729 242.271 270.401 1.00 86.80 150 THR P O 1
ATOM 6478 N N . VAL C 3 151 ? 255.471 242.253 271.835 1.00 78.95 151 VAL P N 1
ATOM 6479 C CA . VAL C 3 151 ? 256.255 241.258 271.120 1.00 78.95 151 VAL P CA 1
ATOM 6480 C C . VAL C 3 151 ? 256.470 240.072 272.047 1.00 78.95 151 VAL P C 1
ATOM 6481 O O . VAL C 3 151 ? 256.831 240.242 273.217 1.00 78.95 151 VAL P O 1
ATOM 6485 N N . ILE C 3 152 ? 256.235 238.874 271.525 1.00 80.13 152 ILE P N 1
ATOM 6486 C CA . ILE C 3 152 ? 256.261 237.652 272.318 1.00 80.13 152 ILE P CA 1
ATOM 6487 C C . ILE C 3 152 ? 257.707 237.245 272.555 1.00 80.13 152 ILE P C 1
ATOM 6488 O O . ILE C 3 152 ? 258.478 237.080 271.603 1.00 80.13 152 ILE P O 1
ATOM 6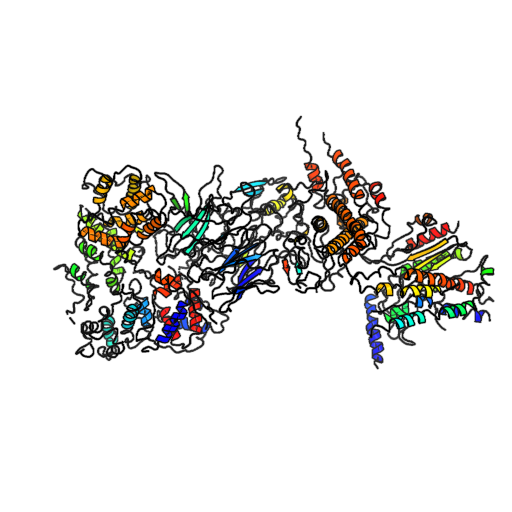493 N N . SER C 3 153 ? 258.077 237.073 273.820 1.00 81.21 153 SER P N 1
ATOM 6494 C CA . SER C 3 153 ? 259.450 236.736 274.156 1.00 81.21 153 SER P CA 1
ATOM 6495 C C . SER C 3 153 ? 259.656 235.224 274.164 1.00 81.21 153 SER P C 1
ATOM 6496 O O . SER C 3 153 ? 258.717 234.437 274.031 1.00 81.21 153 SER P O 1
ATOM 6499 N N . ALA C 3 154 ? 260.920 234.824 274.317 1.00 76.97 154 ALA P N 1
ATOM 6500 C CA . ALA C 3 154 ? 261.280 233.423 274.483 1.00 76.97 154 ALA P CA 1
ATOM 6501 C C . ALA C 3 154 ? 262.367 233.257 275.536 1.00 76.97 154 ALA P C 1
ATOM 6502 O O . ALA C 3 154 ? 263.170 232.322 275.463 1.00 76.97 154 ALA P O 1
ATOM 6504 N N . GLY C 3 155 ? 262.410 234.155 276.515 1.00 77.70 155 GLY P N 1
ATOM 6505 C CA . GLY C 3 155 ? 263.372 234.057 277.593 1.00 77.70 155 GLY P CA 1
ATOM 6506 C C . GLY C 3 155 ? 264.703 234.716 277.299 1.00 77.70 155 GLY P C 1
ATOM 6507 O O . GLY C 3 155 ? 265.756 234.104 277.501 1.00 77.70 155 GLY P O 1
ATOM 6508 N N . ALA C 3 156 ? 264.675 235.967 276.829 1.00 71.77 156 ALA P N 1
ATOM 6509 C CA . ALA C 3 156 ? 265.902 236.696 276.542 1.00 71.77 156 ALA P CA 1
ATOM 6510 C C . ALA C 3 156 ? 265.592 238.174 276.405 1.00 71.77 156 ALA P C 1
ATOM 6511 O O . ALA C 3 156 ? 264.553 238.523 275.828 1.00 71.77 156 ALA P O 1
ATOM 6513 N N . PRO C 3 157 ? 266.442 239.059 276.914 1.00 67.58 157 PRO P N 1
ATOM 6514 C CA . PRO C 3 157 ? 266.166 240.495 276.855 1.00 67.58 157 PRO P CA 1
ATOM 6515 C C . PRO C 3 157 ? 266.721 241.163 275.603 1.00 67.58 157 PRO P C 1
ATOM 6516 O O . PRO C 3 157 ? 267.610 240.646 274.927 1.00 67.58 157 PRO P O 1
ATOM 6520 N N . PHE C 3 158 ? 266.171 242.342 275.310 1.00 68.70 158 PHE P N 1
ATOM 6521 C CA . PHE C 3 158 ? 266.709 243.176 274.243 1.00 68.70 158 PHE P CA 1
ATOM 6522 C C . PHE C 3 158 ? 268.170 243.500 274.523 1.00 68.70 158 PHE P C 1
ATOM 6523 O O . PHE C 3 158 ? 268.570 243.676 275.675 1.00 68.70 158 PHE P O 1
ATOM 6531 N N . VAL C 3 159 ? 268.977 243.569 273.466 1.00 64.46 159 VAL P N 1
ATOM 6532 C CA . VAL C 3 159 ? 270.384 243.916 273.642 1.00 64.46 159 VAL P CA 1
ATOM 6533 C C . VAL C 3 159 ? 270.872 245.014 272.711 1.00 64.46 159 VAL P C 1
ATOM 6534 O O . VAL C 3 159 ? 271.857 245.696 273.042 1.00 64.46 159 VAL P O 1
ATOM 6538 N N . HIS C 3 160 ? 270.257 245.262 271.555 1.00 67.25 160 HIS P N 1
ATOM 6539 C CA . HIS C 3 160 ? 270.836 246.210 270.613 1.00 67.25 160 HIS P CA 1
ATOM 6540 C C . HIS C 3 160 ? 269.751 247.008 269.912 1.00 67.25 160 HIS P C 1
ATOM 6541 O O . HIS C 3 160 ? 268.736 246.451 269.488 1.00 67.25 160 HIS P O 1
ATOM 6548 N N . LEU C 3 161 ? 269.990 248.311 269.769 1.00 68.58 161 LEU P N 1
ATOM 6549 C CA . LEU C 3 161 ? 269.068 249.234 269.119 1.00 68.58 161 LEU P CA 1
ATOM 6550 C C . LEU C 3 161 ? 269.828 250.028 268.070 1.00 68.58 161 LEU P C 1
ATOM 6551 O O . LEU C 3 161 ? 270.927 250.518 268.345 1.00 68.58 161 LEU P O 1
ATOM 6556 N N . ALA C 3 162 ? 269.252 250.166 266.878 1.00 69.75 162 ALA P N 1
ATOM 6557 C CA . ALA C 3 162 ? 269.895 250.986 265.861 1.00 69.75 162 ALA P CA 1
ATOM 6558 C C . ALA C 3 162 ? 268.840 251.681 265.015 1.00 69.75 162 ALA P C 1
ATOM 6559 O O . ALA C 3 162 ? 267.721 251.185 264.853 1.00 69.75 162 ALA P O 1
ATOM 6561 N N . TRP C 3 163 ? 269.209 252.846 264.490 1.00 70.51 163 TRP P N 1
ATOM 6562 C CA . TRP C 3 163 ? 268.340 253.670 263.670 1.00 70.51 163 TRP P CA 1
ATOM 6563 C C . TRP C 3 163 ? 268.665 253.454 262.195 1.00 70.51 163 TRP P C 1
ATOM 6564 O O . TRP C 3 163 ? 269.443 252.570 261.829 1.00 70.51 163 TRP P O 1
ATOM 6575 N N . ALA C 3 164 ? 268.062 254.271 261.331 1.00 71.38 164 ALA P N 1
ATOM 6576 C CA . ALA C 3 164 ? 268.301 254.179 259.906 1.00 71.38 164 ALA P CA 1
ATOM 6577 C C . ALA C 3 164 ? 268.065 255.540 259.273 1.00 71.38 164 ALA P C 1
ATOM 6578 O O . ALA C 3 164 ? 267.129 256.244 259.677 1.00 71.38 164 ALA P O 1
ATOM 6580 N N . PRO C 3 165 ? 268.891 255.941 258.308 1.00 77.14 165 PRO P N 1
ATOM 6581 C CA . PRO C 3 165 ? 268.667 257.216 257.620 1.00 77.14 165 PRO P CA 1
ATOM 6582 C C . PRO C 3 165 ? 267.291 257.284 256.974 1.00 77.14 165 PRO P C 1
ATOM 6583 O O . PRO C 3 165 ? 266.667 256.269 256.660 1.00 77.14 165 PRO P O 1
ATOM 6587 N N . SER C 3 166 ? 266.822 258.514 256.770 1.00 82.07 166 SER P N 1
ATOM 6588 C CA . SER C 3 166 ? 265.501 258.751 256.206 1.00 82.07 166 SER P CA 1
ATOM 6589 C C . SER C 3 166 ? 265.423 260.194 255.734 1.00 82.07 166 SER P C 1
ATOM 6590 O O . SER C 3 166 ? 266.228 261.039 256.133 1.00 82.07 166 SER P O 1
ATOM 6593 N N . VAL C 3 167 ? 264.445 260.467 254.870 1.00 89.48 167 VAL P N 1
ATOM 6594 C CA . VAL C 3 167 ? 264.221 261.809 254.331 1.00 89.48 167 VAL P CA 1
ATOM 6595 C C . VAL C 3 167 ? 262.748 262.167 254.534 1.00 89.48 167 VAL P C 1
ATOM 6596 O O . VAL C 3 167 ? 261.898 261.917 253.673 1.00 89.48 167 VAL P O 1
ATOM 6600 N N . HIS C 3 168 ? 262.436 262.750 255.692 1.00 94.59 168 HIS P N 1
ATOM 6601 C CA . HIS C 3 168 ? 261.235 263.554 255.906 1.00 94.59 168 HIS P CA 1
ATOM 6602 C C . HIS C 3 168 ? 259.922 262.775 255.829 1.00 94.59 168 HIS P C 1
ATOM 6603 O O . HIS C 3 168 ? 258.863 263.313 256.165 1.00 94.59 168 HIS P O 1
ATOM 6610 N N . THR C 3 169 ? 259.966 261.501 255.447 1.00 85.41 169 THR P N 1
ATOM 6611 C CA . THR C 3 169 ? 258.744 260.766 255.146 1.00 85.41 169 THR P CA 1
ATOM 6612 C C . THR C 3 169 ? 258.376 259.764 256.233 1.00 85.41 169 THR P C 1
ATOM 6613 O O . THR C 3 169 ? 257.278 259.834 256.790 1.00 85.41 169 THR P O 1
ATOM 6617 N N . SER C 3 170 ? 259.265 258.827 256.550 1.00 79.12 170 SER P N 1
ATOM 6618 C CA . SER C 3 170 ? 258.977 257.807 257.547 1.00 79.12 170 SER P CA 1
ATOM 6619 C C . SER C 3 170 ? 260.284 257.336 258.161 1.00 79.12 170 SER P C 1
ATOM 6620 O O . SER C 3 170 ? 261.276 257.148 257.453 1.00 79.12 170 SER P O 1
ATOM 6623 N N . SER C 3 171 ? 260.280 257.147 259.476 1.00 76.66 171 SER P N 1
ATOM 6624 C CA . SER C 3 171 ? 261.482 256.720 260.168 1.00 76.66 171 SER P CA 1
ATOM 6625 C C . SER C 3 171 ? 261.581 255.196 260.151 1.00 76.66 171 SER P C 1
ATOM 6626 O O . SER C 3 171 ? 260.684 254.491 259.687 1.00 76.66 171 SER P O 1
ATOM 6629 N N . PHE C 3 172 ? 262.692 254.681 260.669 1.00 80.13 172 PHE P N 1
ATOM 6630 C CA . PHE C 3 172 ? 262.897 253.249 260.825 1.00 80.13 172 PHE P CA 1
ATOM 6631 C C . PHE C 3 172 ? 263.820 253.028 262.009 1.00 80.13 172 PHE P C 1
ATOM 6632 O O . PHE C 3 172 ? 264.691 253.852 262.295 1.00 80.13 172 PHE P O 1
ATOM 6640 N N . GLU C 3 173 ? 263.633 251.901 262.687 1.00 72.18 173 GLU P N 1
ATOM 6641 C CA . GLU C 3 173 ? 264.398 251.619 263.897 1.00 72.18 173 GLU P CA 1
ATOM 6642 C C . GLU C 3 173 ? 264.302 250.133 264.180 1.00 72.18 173 GLU P C 1
ATOM 6643 O O . GLU C 3 173 ? 263.197 249.608 264.344 1.00 72.18 173 GLU P O 1
ATOM 6649 N N . LEU C 3 174 ? 265.442 249.454 264.241 1.00 69.71 174 LEU P N 1
ATOM 6650 C CA . LEU C 3 174 ? 265.441 248.017 264.449 1.00 69.71 174 LEU P CA 1
ATOM 6651 C C . LEU C 3 174 ? 266.095 247.672 265.778 1.00 69.71 174 LEU P C 1
ATOM 6652 O O . LEU C 3 174 ? 266.938 248.413 266.298 1.00 69.71 174 LEU P O 1
ATOM 6657 N N . ALA C 3 175 ? 265.679 246.533 266.321 1.00 66.45 175 ALA P N 1
ATOM 6658 C CA . ALA C 3 175 ? 266.152 246.045 267.606 1.00 66.45 175 ALA P CA 1
ATOM 6659 C C . ALA C 3 175 ? 266.521 244.578 267.475 1.00 66.45 175 ALA P C 1
ATOM 6660 O O . ALA C 3 175 ? 265.710 243.768 267.014 1.00 66.45 175 ALA P O 1
ATOM 6662 N N . ALA C 3 176 ? 267.743 244.247 267.878 1.00 64.60 176 ALA P N 1
ATOM 6663 C CA . ALA C 3 176 ? 268.249 242.882 267.859 1.00 64.60 176 ALA P CA 1
ATOM 6664 C C . ALA C 3 176 ? 268.334 242.373 269.289 1.00 64.60 176 ALA P C 1
ATOM 6665 O O . ALA C 3 176 ? 268.826 243.082 270.174 1.00 64.60 176 ALA P O 1
ATOM 6667 N N . ILE C 3 177 ? 267.855 241.152 269.512 1.00 67.83 177 ILE P N 1
ATOM 6668 C CA . ILE C 3 177 ? 267.751 240.591 270.855 1.00 67.83 177 ILE P CA 1
ATOM 6669 C C . ILE C 3 177 ? 268.942 239.679 271.117 1.00 67.83 177 ILE P C 1
ATOM 6670 O O . ILE C 3 177 ? 269.424 238.992 270.208 1.00 67.83 177 ILE P O 1
ATOM 6675 N N . ASP C 3 178 ? 269.426 239.669 272.365 1.00 71.12 178 ASP P N 1
ATOM 6676 C CA . ASP C 3 178 ? 270.573 238.844 272.744 1.00 71.12 178 ASP P CA 1
ATOM 6677 C C . ASP C 3 178 ? 270.223 237.365 272.699 1.00 71.12 178 ASP P C 1
ATOM 6678 O O . ASP C 3 178 ? 271.055 236.503 272.993 1.00 71.12 178 ASP P O 1
ATOM 6683 N N . ALA C 3 179 ? 268.990 237.081 272.328 1.00 69.54 179 ALA P N 1
ATOM 6684 C CA . ALA C 3 179 ? 268.459 235.758 272.058 1.00 69.54 179 ALA P CA 1
ATOM 6685 C C . ALA C 3 179 ? 269.210 235.180 270.867 1.00 69.54 179 ALA P C 1
ATOM 6686 O O . ALA C 3 179 ? 270.138 235.819 270.357 1.00 69.54 179 ALA P O 1
ATOM 6688 N N . PRO C 3 180 ? 268.857 233.984 270.400 1.00 70.78 180 PRO P N 1
ATOM 6689 C CA . PRO C 3 180 ? 269.508 233.425 269.208 1.00 70.78 180 PRO P CA 1
ATOM 6690 C C . PRO C 3 180 ? 269.722 234.380 268.035 1.00 70.78 180 PRO P C 1
ATOM 6691 O O . PRO C 3 180 ? 270.272 233.969 267.012 1.00 70.78 180 PRO P O 1
ATOM 6695 N N . GLY C 3 181 ? 269.293 235.634 268.144 1.00 67.65 181 GLY P N 1
ATOM 6696 C CA . GLY C 3 181 ? 269.654 236.622 267.148 1.00 67.65 181 GLY P CA 1
ATOM 6697 C C . GLY C 3 181 ? 268.485 237.090 266.318 1.00 67.65 181 GLY P C 1
ATOM 6698 O O . GLY C 3 181 ? 268.593 237.253 265.100 1.00 67.65 181 GLY P O 1
ATOM 6699 N N . ARG C 3 182 ? 267.356 237.305 266.978 1.00 68.20 182 ARG P N 1
ATOM 6700 C CA . ARG C 3 182 ? 266.137 237.709 266.306 1.00 68.20 182 ARG P CA 1
ATOM 6701 C C . ARG C 3 182 ? 266.046 239.228 266.230 1.00 68.20 182 ARG P C 1
ATOM 6702 O O . ARG C 3 182 ? 266.478 239.945 267.143 1.00 68.20 182 ARG P O 1
ATOM 6710 N N . ILE C 3 183 ? 265.488 239.710 265.122 1.00 66.38 183 ILE P N 1
ATOM 6711 C CA . ILE C 3 183 ? 265.495 241.121 264.764 1.00 66.38 183 ILE P CA 1
ATOM 6712 C C . ILE C 3 183 ? 264.060 241.578 264.563 1.00 66.38 183 ILE P C 1
ATOM 6713 O O . ILE C 3 183 ? 263.276 240.895 263.897 1.00 66.38 183 ILE P O 1
ATOM 6718 N N . THR C 3 184 ? 263.720 242.730 265.132 1.00 69.11 184 THR P N 1
ATOM 6719 C CA . THR C 3 184 ? 262.436 243.364 264.882 1.00 69.11 184 THR P CA 1
ATOM 6720 C C . THR C 3 184 ? 262.662 244.756 264.309 1.00 69.11 184 THR P C 1
ATOM 6721 O O . THR C 3 184 ? 263.712 245.371 264.514 1.00 69.11 184 THR P O 1
ATOM 6725 N N . ILE C 3 185 ? 261.662 245.249 263.582 1.00 68.69 185 ILE P N 1
ATOM 6726 C CA . ILE C 3 185 ? 261.748 246.533 262.896 1.00 68.69 185 ILE P CA 1
ATOM 6727 C C . ILE C 3 185 ? 260.460 247.302 263.146 1.00 68.69 185 ILE P C 1
ATOM 6728 O O . ILE C 3 185 ? 259.371 246.830 262.794 1.00 68.69 185 ILE P O 1
ATOM 6733 N N . PHE C 3 186 ? 260.581 248.475 263.757 1.00 71.81 186 PHE P N 1
ATOM 6734 C CA . PHE C 3 186 ? 259.446 249.342 264.016 1.00 71.81 186 PHE P CA 1
ATOM 6735 C C . PHE C 3 186 ? 259.385 250.446 262.969 1.00 71.81 186 PHE P C 1
ATOM 6736 O O . PHE C 3 186 ? 260.318 250.659 262.193 1.00 71.81 186 PHE P O 1
ATOM 6744 N N . LEU C 3 187 ? 258.262 251.154 262.957 1.00 72.51 187 LEU P N 1
ATOM 6745 C CA . LEU C 3 187 ? 258.004 252.166 261.943 1.00 72.51 187 LEU P CA 1
ATOM 6746 C C . LEU C 3 187 ? 257.273 253.341 262.569 1.00 72.51 187 LEU P C 1
ATOM 6747 O O . LEU C 3 187 ? 256.249 253.155 263.233 1.00 72.51 187 LEU P O 1
ATOM 6752 N N . PHE C 3 188 ? 257.812 254.539 262.364 1.00 74.32 188 PHE P N 1
ATOM 6753 C CA . PHE C 3 188 ? 257.180 255.785 262.770 1.00 74.32 188 PHE P CA 1
ATOM 6754 C C . PHE C 3 188 ? 256.809 256.573 261.524 1.00 74.32 188 PHE P C 1
ATOM 6755 O O . PHE C 3 188 ? 257.599 256.657 260.576 1.00 74.32 188 PHE P O 1
ATOM 6763 N N . THR C 3 189 ? 255.618 257.166 261.533 1.00 78.23 189 THR P N 1
ATOM 6764 C CA . THR C 3 189 ? 255.053 257.788 260.341 1.00 78.23 189 THR P CA 1
ATOM 6765 C C . THR C 3 189 ? 254.947 259.304 260.413 1.00 78.23 189 THR P C 1
ATOM 6766 O O . THR C 3 189 ? 255.136 259.971 259.395 1.00 78.23 189 THR P O 1
ATOM 6770 N N . GLN C 3 190 ? 254.648 259.879 261.582 1.00 77.77 190 GLN P N 1
ATOM 6771 C CA . GLN C 3 190 ? 254.507 261.328 261.694 1.00 77.77 190 GLN P CA 1
ATOM 6772 C C . GLN C 3 190 ? 255.177 261.861 262.956 1.00 77.77 190 GLN P C 1
ATOM 6773 O O . GLN C 3 190 ? 254.729 262.863 263.524 1.00 77.77 190 GLN P O 1
ATOM 6779 N N . ASN C 3 191 ? 256.229 261.181 263.421 1.00 76.06 191 ASN P N 1
ATOM 6780 C CA . ASN C 3 191 ? 256.980 261.513 264.632 1.00 76.06 191 ASN P CA 1
ATOM 6781 C C . ASN C 3 191 ? 256.084 261.444 265.861 1.00 76.06 191 ASN P C 1
ATOM 6782 O O . ASN C 3 191 ? 256.532 261.687 266.985 1.00 76.06 191 ASN P O 1
ATOM 6787 N N . ILE C 3 192 ? 254.820 261.090 265.659 1.00 77.27 192 ILE P N 1
ATOM 6788 C CA . ILE C 3 192 ? 253.957 260.753 266.776 1.00 77.27 192 ILE P CA 1
ATOM 6789 C C . ILE C 3 192 ? 254.558 259.506 267.405 1.00 77.27 192 ILE P C 1
ATOM 6790 O O . ILE C 3 192 ? 254.616 258.443 266.777 1.00 77.27 192 ILE P O 1
ATOM 6795 N N . ASN C 3 193 ? 255.026 259.629 268.647 1.00 75.56 193 ASN P N 1
ATOM 6796 C CA . ASN C 3 193 ? 255.806 258.571 269.281 1.00 75.56 193 ASN P CA 1
ATOM 6797 C C . ASN C 3 193 ? 254.863 257.405 269.555 1.00 75.56 193 ASN P C 1
ATOM 6798 O O . ASN C 3 193 ? 254.411 257.162 270.675 1.00 75.56 193 ASN P O 1
ATOM 6803 N N . LYS C 3 194 ? 254.564 256.677 268.481 1.00 77.63 194 LYS P N 1
ATOM 6804 C CA . LYS C 3 194 ? 253.595 255.584 268.513 1.00 77.63 194 LYS P CA 1
ATOM 6805 C C . LYS C 3 194 ? 253.948 254.647 267.372 1.00 77.63 194 LYS P C 1
ATOM 6806 O O . LYS C 3 194 ? 253.461 254.803 266.245 1.00 77.63 194 LYS P O 1
ATOM 6812 N N . PRO C 3 195 ? 254.803 253.662 267.624 1.00 73.74 195 PRO P N 1
ATOM 6813 C CA . PRO C 3 195 ? 255.363 252.857 266.537 1.00 73.74 195 PRO P CA 1
ATOM 6814 C C . PRO C 3 195 ? 254.471 251.704 266.107 1.00 73.74 195 PRO P C 1
ATOM 6815 O O . PRO C 3 195 ? 253.687 251.155 266.881 1.00 73.74 195 PRO P O 1
ATOM 6819 N N . TYR C 3 196 ? 254.612 251.339 264.837 1.00 74.18 196 TYR P N 1
ATOM 6820 C CA . TYR C 3 196 ? 253.979 250.159 264.267 1.00 74.18 196 TYR P CA 1
ATOM 6821 C C . TYR C 3 196 ? 255.056 249.135 263.923 1.00 74.18 196 TYR P C 1
ATOM 6822 O O . TYR C 3 196 ? 256.252 249.406 264.026 1.00 74.18 196 TYR P O 1
ATOM 6831 N N . LEU C 3 197 ? 254.627 247.954 263.492 1.00 72.60 197 LEU P N 1
ATOM 6832 C CA . LEU C 3 197 ? 255.542 246.866 263.180 1.00 72.60 197 LEU P CA 1
ATOM 6833 C C . LEU C 3 197 ? 255.736 246.735 261.675 1.00 72.60 197 LEU P C 1
ATOM 6834 O O . LEU C 3 197 ? 254.846 247.064 260.888 1.00 72.60 197 LEU P O 1
ATOM 6839 N N . SER C 3 198 ? 256.911 246.243 261.278 1.00 73.28 198 SER P N 1
ATOM 6840 C CA . SER C 3 198 ? 257.159 245.896 259.884 1.00 73.28 198 SER P CA 1
ATOM 6841 C C . SER C 3 198 ? 257.708 244.493 259.685 1.00 73.28 198 SER P C 1
ATOM 6842 O O . SER C 3 198 ? 257.562 243.949 258.584 1.00 73.28 198 SER P O 1
ATOM 6845 N N . ARG C 3 199 ? 258.329 243.890 260.695 1.00 72.46 199 ARG P N 1
ATOM 6846 C CA . ARG C 3 199 ? 258.758 242.502 260.640 1.00 72.46 199 ARG P CA 1
ATOM 6847 C C . ARG C 3 199 ? 258.495 241.872 261.997 1.00 72.46 199 ARG P C 1
ATOM 6848 O O . ARG C 3 199 ? 258.732 242.497 263.033 1.00 72.46 199 ARG P O 1
ATOM 6856 N N . LYS C 3 200 ? 258.008 240.630 261.990 1.00 79.00 200 LYS P N 1
ATOM 6857 C CA . LYS C 3 200 ? 257.431 240.037 263.186 1.00 79.00 200 LYS P CA 1
ATOM 6858 C C . LYS C 3 200 ? 258.330 239.038 263.900 1.00 79.00 200 LYS P C 1
ATOM 6859 O O . LYS C 3 200 ? 258.066 238.735 265.068 1.00 79.00 200 LYS P O 1
ATOM 6865 N N . TRP C 3 201 ? 259.374 238.538 263.246 1.00 76.15 201 TRP P N 1
ATOM 6866 C CA . TRP C 3 201 ? 260.289 237.530 263.792 1.00 76.15 201 TRP P CA 1
ATOM 6867 C C . TRP C 3 201 ? 259.541 236.445 264.564 1.00 76.15 201 TRP P C 1
ATOM 6868 O O . TRP C 3 201 ? 259.759 236.215 265.752 1.00 76.15 201 TRP P O 1
ATOM 6879 N N . ASP C 3 202 ? 258.642 235.773 263.856 1.00 82.79 202 ASP P N 1
ATOM 6880 C CA . ASP C 3 202 ? 257.957 234.609 264.393 1.00 82.79 202 ASP P CA 1
ATOM 6881 C C . ASP C 3 202 ? 258.345 233.329 263.673 1.00 82.79 202 ASP P C 1
ATOM 6882 O O . ASP C 3 202 ? 257.819 232.262 264.003 1.00 82.79 202 ASP P O 1
ATOM 6887 N N . THR C 3 203 ? 259.244 233.411 262.692 1.00 86.02 203 THR P N 1
ATOM 6888 C CA . THR C 3 203 ? 259.843 232.242 262.048 1.00 86.02 203 THR P CA 1
ATOM 6889 C C . THR C 3 203 ? 261.352 232.470 262.038 1.00 86.02 203 THR P C 1
ATOM 6890 O O . THR C 3 203 ? 261.917 232.950 261.055 1.00 86.02 203 THR P O 1
ATOM 6894 N N . ASP C 3 204 ? 262.000 232.118 263.144 1.00 86.03 204 ASP P N 1
ATOM 6895 C CA . ASP C 3 204 ? 263.437 232.276 263.305 1.00 86.03 204 ASP P CA 1
ATOM 6896 C C . ASP C 3 204 ? 263.940 231.150 264.190 1.00 86.03 204 ASP P C 1
ATOM 6897 O O . ASP C 3 204 ? 263.248 230.751 265.133 1.00 86.03 204 ASP P O 1
ATOM 6902 N N . PRO C 3 205 ? 265.127 230.622 263.919 1.00 83.29 205 PRO P N 1
ATOM 6903 C CA . PRO C 3 205 ? 265.637 229.498 264.705 1.00 83.29 205 PRO P CA 1
ATOM 6904 C C . PRO C 3 205 ? 266.071 229.944 266.095 1.00 83.29 205 PRO P C 1
ATOM 6905 O O . PRO C 3 205 ? 266.167 231.132 266.402 1.00 83.29 205 PRO P O 1
ATOM 6909 N N . VAL C 3 206 ? 266.338 228.952 266.940 1.00 79.01 206 VAL P N 1
ATOM 6910 C CA . VAL C 3 206 ? 266.776 229.175 268.317 1.00 79.01 206 VAL P CA 1
ATOM 6911 C C . VAL C 3 206 ? 268.085 228.409 268.496 1.00 79.01 206 VAL P C 1
ATOM 6912 O O . VAL C 3 206 ? 268.094 227.230 268.863 1.00 79.01 206 VAL P O 1
ATOM 6916 N N . ASP C 3 207 ? 269.202 229.080 268.241 1.00 74.65 207 ASP P N 1
ATOM 6917 C CA . ASP C 3 207 ? 270.514 228.446 268.277 1.00 74.65 207 ASP P CA 1
ATOM 6918 C C . ASP C 3 207 ? 271.567 229.539 268.456 1.00 74.65 207 ASP P C 1
ATOM 6919 O O . ASP C 3 207 ? 271.248 230.657 268.875 1.00 74.65 207 ASP P O 1
ATOM 6924 N N . ASP C 3 208 ? 272.821 229.216 268.136 1.00 70.96 208 ASP P N 1
ATOM 6925 C CA . ASP C 3 208 ? 273.968 230.060 268.449 1.00 70.96 208 ASP P CA 1
ATOM 6926 C C . ASP C 3 208 ? 274.267 231.091 267.369 1.00 70.96 208 ASP P C 1
ATOM 6927 O O . ASP C 3 208 ? 275.435 231.449 267.176 1.00 70.96 208 ASP P O 1
ATOM 6932 N N . LEU C 3 209 ? 273.255 231.558 266.637 1.00 68.89 209 LEU P N 1
ATOM 6933 C CA . LEU C 3 209 ? 273.491 232.618 265.666 1.00 68.89 209 LEU P CA 1
ATOM 6934 C C . LEU C 3 209 ? 274.036 233.849 266.379 1.00 68.89 209 LEU P C 1
ATOM 6935 O O . LEU C 3 209 ? 275.203 234.199 266.192 1.00 68.89 209 LEU P O 1
ATOM 6940 N N . HIS C 3 210 ? 273.234 234.480 267.237 1.00 69.60 210 HIS P N 1
ATOM 6941 C CA . HIS C 3 210 ? 273.699 235.578 268.087 1.00 69.60 210 HIS P CA 1
ATOM 6942 C C . HIS C 3 210 ? 274.349 236.681 267.244 1.00 69.60 210 HIS P C 1
ATOM 6943 O O . HIS C 3 210 ? 275.541 236.968 267.343 1.00 69.60 210 HIS P O 1
ATOM 6950 N N . ALA C 3 211 ? 273.516 237.304 266.413 1.00 71.02 211 ALA P N 1
ATOM 6951 C CA . ALA C 3 211 ? 273.968 238.238 265.388 1.00 71.02 211 ALA P CA 1
ATOM 6952 C C . ALA C 3 211 ? 274.311 239.610 265.938 1.00 71.02 211 ALA P C 1
ATOM 6953 O O . ALA C 3 211 ? 274.352 240.580 265.174 1.00 71.02 211 ALA P O 1
ATOM 6955 N N . VAL C 3 212 ? 274.552 239.716 267.245 1.00 73.82 212 VAL P N 1
ATOM 6956 C CA . VAL C 3 212 ? 274.812 241.006 267.868 1.00 73.82 212 VAL P CA 1
ATOM 6957 C C . VAL C 3 212 ? 276.184 241.562 267.510 1.00 73.82 212 VAL P C 1
ATOM 6958 O O . VAL C 3 212 ? 276.458 242.739 267.774 1.00 73.82 212 VAL P O 1
ATOM 6962 N N . VAL C 3 213 ? 277.032 240.775 266.848 1.00 68.00 213 VAL P N 1
ATOM 6963 C CA . VAL C 3 213 ? 278.445 241.117 266.709 1.00 68.00 213 VAL P CA 1
ATOM 6964 C C . VAL C 3 213 ? 278.666 242.223 265.684 1.00 68.00 213 VAL P C 1
ATOM 6965 O O . VAL C 3 213 ? 279.811 242.570 265.378 1.00 68.00 213 VAL P O 1
ATOM 6969 N N . GLY C 3 214 ? 277.588 242.782 265.139 1.00 69.21 214 GLY P N 1
ATOM 6970 C CA . GLY C 3 214 ? 277.729 243.950 264.290 1.00 69.21 214 GLY P CA 1
ATOM 6971 C C . GLY C 3 214 ? 276.624 244.135 263.272 1.00 69.21 214 GLY P C 1
ATOM 6972 O O . GLY C 3 214 ? 276.099 243.160 262.731 1.00 69.21 214 GLY P O 1
ATOM 6973 N N . CYS C 3 215 ? 276.268 245.386 262.995 1.00 70.80 215 CYS P N 1
ATOM 6974 C CA . CYS C 3 215 ? 275.244 245.686 262.006 1.00 70.80 215 CYS P CA 1
ATOM 6975 C C . CYS C 3 215 ? 275.608 246.985 261.308 1.00 70.80 215 CYS P C 1
ATOM 6976 O O . CYS C 3 215 ? 276.442 247.756 261.788 1.00 70.80 215 CYS P O 1
ATOM 6979 N N . TYR C 3 216 ? 274.972 247.223 260.163 1.00 67.97 216 TYR P N 1
ATOM 6980 C CA . TYR C 3 216 ? 275.297 248.394 259.361 1.00 67.97 216 TYR P CA 1
ATOM 6981 C C . TYR C 3 216 ? 274.179 248.645 258.362 1.00 67.97 216 TYR P C 1
ATOM 6982 O O . TYR C 3 216 ? 273.826 247.751 257.590 1.00 67.97 216 TYR P O 1
ATOM 6991 N N . TRP C 3 217 ? 273.626 249.853 258.377 1.00 66.37 217 TRP P N 1
ATOM 6992 C CA . TRP C 3 217 ? 272.677 250.275 257.357 1.00 66.37 217 TRP P CA 1
ATOM 6993 C C . TRP C 3 217 ? 273.446 250.911 256.212 1.00 66.37 217 TRP P C 1
ATOM 6994 O O . TRP C 3 217 ? 274.311 251.761 256.444 1.00 66.37 217 TRP P O 1
ATOM 7005 N N . LEU C 3 218 ? 273.141 250.505 254.983 1.00 65.89 218 LEU P N 1
ATOM 7006 C CA . LEU C 3 218 ? 273.851 251.075 253.850 1.00 65.89 218 LEU P CA 1
ATOM 7007 C C . LEU C 3 218 ? 273.543 252.568 253.741 1.00 65.89 218 LEU P C 1
ATOM 7008 O O . LEU C 3 218 ? 272.508 253.031 254.221 1.00 65.89 218 LEU P O 1
ATOM 7013 N N . PRO C 3 219 ? 274.443 253.350 253.155 1.00 71.50 219 PRO P N 1
ATOM 7014 C CA . PRO C 3 219 ? 274.177 254.778 252.985 1.00 71.50 219 PRO P CA 1
ATOM 7015 C C . PRO C 3 219 ? 273.271 255.037 251.793 1.00 71.50 219 PRO P C 1
ATOM 7016 O O . PRO C 3 219 ? 273.169 254.236 250.862 1.00 71.50 219 PRO P O 1
ATOM 7020 N N . LEU C 3 220 ? 272.605 256.185 251.838 1.00 78.66 220 LEU P N 1
ATOM 7021 C CA . LEU C 3 220 ? 271.735 256.569 250.742 1.00 78.66 220 LEU P CA 1
ATOM 7022 C C . LEU C 3 220 ? 272.349 257.730 249.968 1.00 78.66 220 LEU P C 1
ATOM 7023 O O . LEU C 3 220 ? 272.953 258.625 250.569 1.00 78.66 220 LEU P O 1
ATOM 7028 N N . PRO C 3 221 ? 272.215 257.743 248.648 1.00 84.25 221 PRO P N 1
ATOM 7029 C CA . PRO C 3 221 ? 273.061 258.595 247.809 1.00 84.25 221 PRO P CA 1
ATOM 7030 C C . PRO C 3 221 ? 272.660 260.064 247.878 1.00 84.25 221 PRO P C 1
ATOM 7031 O O . PRO C 3 221 ? 271.773 260.469 248.624 1.00 84.25 221 PRO P O 1
ATOM 7035 N N . PHE C 3 222 ? 273.353 260.862 247.069 1.00 94.73 222 PHE P N 1
ATOM 7036 C CA . PHE C 3 222 ? 273.108 262.287 246.930 1.00 94.73 222 PHE P CA 1
ATOM 7037 C C . PHE C 3 222 ? 272.986 262.618 245.449 1.00 94.73 222 PHE P C 1
ATOM 7038 O O . PHE C 3 222 ? 273.510 261.905 244.589 1.00 94.73 222 PHE P O 1
ATOM 7046 N N . ASN C 3 223 ? 272.285 263.708 245.153 1.00 101.30 223 ASN P N 1
ATOM 7047 C CA . ASN C 3 223 ? 272.019 264.091 243.766 1.00 101.30 223 ASN P CA 1
ATOM 7048 C C . ASN C 3 223 ? 273.132 264.967 243.197 1.00 101.30 223 ASN P C 1
ATOM 7049 O O . ASN C 3 223 ? 272.891 266.040 242.645 1.00 101.30 223 ASN P O 1
ATOM 7054 N N . VAL C 3 224 ? 274.365 264.495 243.322 1.00 98.81 224 VAL P N 1
ATOM 7055 C CA . VAL C 3 224 ? 275.555 265.189 242.837 1.00 98.81 224 VAL P CA 1
ATOM 7056 C C . VAL C 3 224 ? 276.710 264.195 242.878 1.00 98.81 224 VAL P C 1
ATOM 7057 O O . VAL C 3 224 ? 276.507 262.989 243.066 1.00 98.81 224 VAL P O 1
ATOM 7059 N N . SER C 3 225 ? 277.928 264.698 242.693 1.00 93.28 225 SER P N 1
ATOM 7060 C CA . SER C 3 225 ? 279.112 263.853 242.764 1.00 93.28 225 SER P CA 1
ATOM 7061 C C . SER C 3 225 ? 279.561 263.597 244.199 1.00 93.28 225 SER P C 1
ATOM 7062 O O . SER C 3 225 ? 279.828 262.448 244.567 1.00 93.28 225 SER P O 1
ATOM 7065 N N . TYR C 3 226 ? 279.640 264.643 245.020 1.00 83.79 226 TYR P N 1
ATOM 7066 C CA . TYR C 3 226 ? 280.161 264.517 246.376 1.00 83.79 226 TYR P CA 1
ATOM 7067 C C . TYR C 3 226 ? 279.179 265.066 247.400 1.00 83.79 226 TYR P C 1
ATOM 7068 O O . TYR C 3 226 ? 278.037 265.392 247.064 1.00 83.79 226 TYR P O 1
ATOM 7077 N N . VAL C 3 227 ? 279.617 265.169 248.652 1.00 72.73 227 VAL P N 1
ATOM 7078 C CA . VAL C 3 227 ? 278.868 265.837 249.707 1.00 72.73 227 VAL P CA 1
ATOM 7079 C C . VAL C 3 227 ? 279.693 267.022 250.184 1.00 72.73 227 VAL P C 1
ATOM 7080 O O . VAL C 3 227 ? 280.921 266.932 250.279 1.00 72.73 227 VAL P O 1
ATOM 7084 N N . ALA C 3 228 ? 279.024 268.130 250.481 1.00 67.08 228 ALA P N 1
ATOM 7085 C CA . ALA C 3 228 ? 279.693 269.388 250.779 1.00 67.08 228 ALA P CA 1
ATOM 7086 C C . ALA C 3 228 ? 279.448 269.810 252.221 1.00 67.08 228 ALA P C 1
ATOM 7087 O O . ALA C 3 228 ? 278.355 269.616 252.760 1.00 67.08 228 ALA P O 1
ATOM 7089 N N . ASN C 3 229 ? 280.479 270.385 252.837 1.00 68.86 229 ASN P N 1
ATOM 7090 C CA . ASN C 3 229 ? 280.367 271.024 254.140 1.00 68.86 229 ASN P CA 1
ATOM 7091 C C . ASN C 3 229 ? 281.319 272.212 254.167 1.00 68.86 229 ASN P C 1
ATOM 7092 O O . ASN C 3 229 ? 282.408 272.161 253.591 1.00 68.86 229 ASN P O 1
ATOM 7097 N N . TRP C 3 230 ? 280.901 273.275 254.845 1.00 63.27 230 TRP P N 1
ATOM 7098 C CA . TRP C 3 230 ? 281.503 274.590 254.678 1.00 63.27 230 TRP P CA 1
ATOM 7099 C C . TRP C 3 230 ? 282.483 274.912 255.801 1.00 63.27 230 TRP P C 1
ATOM 7100 O O . TRP C 3 230 ? 282.552 274.231 256.825 1.00 63.27 230 TRP P O 1
ATOM 7111 N N . VAL C 3 231 ? 283.252 275.980 255.584 1.00 61.83 231 VAL P N 1
ATOM 7112 C CA . VAL C 3 231 ? 284.266 276.459 256.519 1.00 61.83 231 VAL P CA 1
ATOM 7113 C C . VAL C 3 231 ? 284.264 277.981 256.448 1.00 61.83 231 VAL P C 1
ATOM 7114 O O . VAL C 3 231 ? 284.610 278.553 255.409 1.00 61.83 231 VAL P O 1
ATOM 7118 N N . GLN C 3 232 ? 283.887 278.638 257.542 1.00 64.85 232 GLN P N 1
ATOM 7119 C CA . GLN C 3 232 ? 283.817 280.094 257.585 1.00 64.85 232 GLN P CA 1
ATOM 7120 C C . GLN C 3 232 ? 285.192 280.649 257.936 1.00 64.85 232 GLN P C 1
ATOM 7121 O O . GLN C 3 232 ? 285.770 280.274 258.960 1.00 64.85 232 GLN P O 1
ATOM 7127 N N . THR C 3 233 ? 285.718 281.534 257.091 1.00 64.26 233 THR P N 1
ATOM 7128 C CA . THR C 3 233 ? 287.040 282.105 257.324 1.00 64.26 233 THR P CA 1
ATOM 7129 C C . THR C 3 233 ? 287.008 283.623 257.234 1.00 64.26 233 THR P C 1
ATOM 7130 O O . THR C 3 233 ? 285.937 284.217 257.091 1.00 64.26 233 THR P O 1
ATOM 7134 N N . ASP C 3 234 ? 288.181 284.254 257.316 1.00 70.93 234 ASP P N 1
ATOM 7135 C CA . ASP C 3 234 ? 288.354 285.666 256.978 1.00 70.93 234 ASP P CA 1
ATOM 7136 C C . ASP C 3 234 ? 287.503 286.571 257.871 1.00 70.93 234 ASP P C 1
ATOM 7137 O O . ASP C 3 234 ? 286.637 287.309 257.402 1.00 70.93 234 ASP P O 1
ATOM 7142 N N . TYR C 3 235 ? 287.771 286.516 259.174 1.00 77.34 235 TYR P N 1
ATOM 7143 C CA . TYR C 3 235 ? 286.996 287.305 260.128 1.00 77.34 235 TYR P CA 1
ATOM 7144 C C . TYR C 3 235 ? 287.440 288.760 260.070 1.00 77.34 235 TYR P C 1
ATOM 7145 O O . TYR C 3 235 ? 288.500 289.128 260.583 1.00 77.34 235 TYR P O 1
ATOM 7154 N N . ARG C 3 236 ? 286.617 289.570 259.422 1.00 81.90 236 ARG P N 1
ATOM 7155 C CA . ARG C 3 236 ? 286.790 290.997 259.223 1.00 81.90 236 ARG P CA 1
ATOM 7156 C C . ARG C 3 236 ? 285.405 291.539 258.886 1.00 81.90 236 ARG P C 1
ATOM 7157 O O . ARG C 3 236 ? 284.395 290.963 259.306 1.00 81.90 236 ARG P O 1
ATOM 7165 N N . TYR C 3 237 ? 285.363 292.659 258.161 1.00 85.88 237 TYR P N 1
ATOM 7166 C CA . TYR C 3 237 ? 284.134 293.332 257.748 1.00 85.88 237 TYR P CA 1
ATOM 7167 C C . TYR C 3 237 ? 282.993 292.365 257.451 1.00 85.88 237 TYR P C 1
ATOM 7168 O O . TYR C 3 237 ? 281.840 292.642 257.796 1.00 85.88 237 TYR P O 1
ATOM 7177 N N . GLU C 3 238 ? 283.298 291.227 256.817 1.00 80.11 238 GLU P N 1
ATOM 7178 C CA . GLU C 3 238 ? 282.346 290.128 256.748 1.00 80.11 238 GLU P CA 1
ATOM 7179 C C . GLU C 3 238 ? 283.096 288.854 256.408 1.00 80.11 238 GLU P C 1
ATOM 7180 O O . GLU C 3 238 ? 284.036 288.903 255.604 1.00 80.11 238 GLU P O 1
ATOM 7186 N N . PRO C 3 239 ? 282.744 287.720 257.008 1.00 68.05 239 PRO P N 1
ATOM 7187 C CA . PRO C 3 239 ? 283.439 286.468 256.686 1.00 68.05 239 PRO P CA 1
ATOM 7188 C C . PRO C 3 239 ? 282.843 285.725 255.503 1.00 68.05 239 PRO P C 1
ATOM 7189 O O . PRO C 3 239 ? 281.683 285.306 255.542 1.00 68.05 239 PRO P O 1
ATOM 7193 N N . ILE C 3 240 ? 283.634 285.548 254.448 1.00 64.77 240 ILE P N 1
ATOM 7194 C CA . ILE C 3 240 ? 283.227 284.687 253.348 1.00 64.77 240 ILE P CA 1
ATOM 7195 C C . ILE C 3 240 ? 283.598 283.245 253.672 1.00 64.77 240 ILE P C 1
ATOM 7196 O O . ILE C 3 240 ? 284.488 282.967 254.477 1.00 64.77 240 ILE P O 1
ATOM 7201 N N . LEU C 3 241 ? 282.905 282.314 253.029 1.00 60.93 241 LEU P N 1
ATOM 7202 C CA . LEU C 3 241 ? 282.965 280.912 253.405 1.00 60.93 241 LEU P CA 1
ATOM 7203 C C . LEU C 3 241 ? 283.119 280.036 252.170 1.00 60.93 241 LEU P C 1
ATOM 7204 O O . LEU C 3 241 ? 282.502 280.295 251.133 1.00 60.93 241 LEU P O 1
ATOM 7209 N N . SER C 3 242 ? 283.961 279.010 252.284 1.00 58.49 242 SER P N 1
ATOM 7210 C CA . SER C 3 242 ? 284.297 278.123 251.186 1.00 58.49 242 SER P CA 1
ATOM 7211 C C . SER C 3 242 ? 283.901 276.690 251.520 1.00 58.49 242 SER P C 1
ATOM 7212 O O . SER C 3 242 ? 283.878 276.308 252.692 1.00 58.49 242 SER P O 1
ATOM 7215 N N . PRO C 3 243 ? 283.573 275.876 250.512 1.00 58.88 243 PRO P N 1
ATOM 7216 C CA . PRO C 3 243 ? 283.105 274.512 250.785 1.00 58.88 243 PRO P CA 1
ATOM 7217 C C . PRO C 3 243 ? 284.202 273.457 250.775 1.00 58.88 243 PRO P C 1
ATOM 7218 O O . PRO C 3 243 ? 285.077 273.465 249.905 1.00 58.88 243 PRO P O 1
ATOM 7222 N N . ALA C 3 244 ? 284.158 272.541 251.738 1.00 67.93 244 ALA P N 1
ATOM 7223 C CA . ALA C 3 244 ? 284.958 271.327 251.727 1.00 67.93 244 ALA P CA 1
ATOM 7224 C C . ALA C 3 244 ? 284.063 270.158 251.334 1.00 67.93 244 ALA P C 1
ATOM 7225 O O . ALA C 3 244 ? 282.835 270.256 251.385 1.00 67.93 244 ALA P O 1
ATOM 7227 N N . TRP C 3 245 ? 284.677 269.044 250.934 1.00 80.00 245 TRP P N 1
ATOM 7228 C CA . TRP C 3 245 ? 283.879 267.976 250.347 1.00 80.00 245 TRP P CA 1
ATOM 7229 C C . TRP C 3 245 ? 284.602 266.635 250.419 1.00 80.00 245 TRP P C 1
ATOM 7230 O O . TRP C 3 245 ? 285.824 266.571 250.278 1.00 80.00 245 TRP P O 1
ATOM 7241 N N . GLY C 3 246 ? 283.823 265.572 250.634 1.00 77.33 246 GLY P N 1
ATOM 7242 C CA . GLY C 3 246 ? 284.314 264.212 250.620 1.00 77.33 246 GLY P CA 1
ATOM 7243 C C . GLY C 3 246 ? 283.432 263.310 249.774 1.00 77.33 246 GLY P C 1
ATOM 7244 O O . GLY C 3 246 ? 282.351 263.709 249.334 1.00 77.33 246 GLY P O 1
ATOM 7245 N N . PRO C 3 247 ? 283.871 262.079 249.531 1.00 73.71 247 PRO P N 1
ATOM 7246 C CA . PRO C 3 247 ? 283.168 261.199 248.595 1.00 73.71 247 PRO P CA 1
ATOM 7247 C C . PRO C 3 247 ? 282.153 260.282 249.271 1.00 73.71 247 PRO P C 1
ATOM 7248 O O . PRO C 3 247 ? 282.167 260.077 250.485 1.00 73.71 247 PRO P O 1
ATOM 7252 N N . ILE C 3 248 ? 281.270 259.717 248.440 1.00 77.45 248 ILE P N 1
ATOM 7253 C CA . ILE C 3 248 ? 280.242 258.758 248.855 1.00 77.45 248 ILE P CA 1
ATOM 7254 C C . ILE C 3 248 ? 280.225 257.628 247.830 1.00 77.45 248 ILE P C 1
ATOM 7255 O O . ILE C 3 248 ? 279.749 257.819 246.706 1.00 77.45 248 ILE P O 1
ATOM 7260 N N . HIS C 3 249 ? 280.743 256.455 248.210 1.00 74.61 249 HIS P N 1
ATOM 7261 C CA . HIS C 3 249 ? 280.954 255.378 247.245 1.00 74.61 249 HIS P CA 1
ATOM 7262 C C . HIS C 3 249 ? 279.699 254.576 246.873 1.00 74.61 249 HIS P C 1
ATOM 7263 O O . HIS C 3 249 ? 279.328 254.556 245.693 1.00 74.61 249 HIS P O 1
ATOM 7270 N N . PRO C 3 250 ? 279.010 253.892 247.823 1.00 81.69 250 PRO P N 1
ATOM 7271 C CA . PRO C 3 250 ? 277.954 252.943 247.424 1.00 81.69 250 PRO P CA 1
ATOM 7272 C C . PRO C 3 250 ? 276.539 253.519 247.420 1.00 81.69 250 PRO P C 1
ATOM 7273 O O . PRO C 3 250 ? 276.339 254.678 247.799 1.00 81.69 250 PRO P O 1
ATOM 7277 N N . ASN C 3 251 ? 275.555 252.724 246.995 1.00 83.21 251 ASN P N 1
ATOM 7278 C CA . ASN C 3 251 ? 274.150 253.137 246.987 1.00 83.21 251 ASN P CA 1
ATOM 7279 C C . ASN C 3 251 ? 273.262 251.891 247.019 1.00 83.21 251 ASN P C 1
ATOM 7280 O O . ASN C 3 251 ? 273.734 250.781 247.285 1.00 83.21 251 ASN P O 1
ATOM 7285 N N . HIS C 3 252 ? 271.963 252.081 246.743 1.00 78.79 252 HIS P N 1
ATOM 7286 C CA . HIS C 3 252 ? 270.962 251.019 246.849 1.00 78.79 252 HIS P CA 1
ATOM 7287 C C . HIS C 3 252 ? 270.023 250.915 245.648 1.00 78.79 252 HIS P C 1
ATOM 7288 O O . HIS C 3 252 ? 269.310 249.910 245.536 1.00 78.79 252 HIS P O 1
ATOM 7295 N N . THR C 3 253 ? 270.017 251.898 244.741 1.00 79.29 253 THR P N 1
ATOM 7296 C CA . THR C 3 253 ? 269.133 251.941 243.565 1.00 79.29 253 THR P CA 1
ATOM 7297 C C . THR C 3 253 ? 267.671 252.160 243.955 1.00 79.29 253 THR P C 1
ATOM 7298 O O . THR C 3 253 ? 266.768 251.561 243.371 1.00 79.29 253 THR P O 1
ATOM 7302 N N . LYS C 3 254 ? 267.441 253.016 244.942 1.00 77.42 254 LYS P N 1
ATOM 7303 C CA . LYS C 3 254 ? 266.107 253.483 245.319 1.00 77.42 254 LYS P CA 1
ATOM 7304 C C . LYS C 3 254 ? 266.288 254.647 246.290 1.00 77.42 254 LYS P C 1
ATOM 7305 O O . LYS C 3 254 ? 267.403 255.146 246.483 1.00 77.42 254 LYS P O 1
ATOM 7311 N N . SER C 3 255 ? 265.186 255.093 246.888 1.00 73.42 255 SER P N 1
ATOM 7312 C CA . SER C 3 255 ? 265.224 255.984 248.037 1.00 73.42 255 SER P CA 1
ATOM 7313 C C . SER C 3 255 ? 264.911 255.253 249.335 1.00 73.42 255 SER P C 1
ATOM 7314 O O . SER C 3 255 ? 264.801 255.891 250.386 1.00 73.42 255 SER P O 1
ATOM 7317 N N . ALA C 3 256 ? 264.760 253.933 249.279 1.00 74.26 256 ALA P N 1
ATOM 7318 C CA . ALA C 3 256 ? 264.626 253.105 250.466 1.00 74.26 256 ALA P CA 1
ATOM 7319 C C . ALA C 3 256 ? 266.027 252.740 250.948 1.00 74.26 256 ALA P C 1
ATOM 7320 O O . ALA C 3 256 ? 267.025 253.296 250.483 1.00 74.26 256 ALA P O 1
ATOM 7322 N N . LEU C 3 257 ? 266.135 251.802 251.884 1.00 74.68 257 LEU P N 1
ATOM 7323 C CA . LEU C 3 257 ? 267.437 251.496 252.451 1.00 74.68 257 LEU P CA 1
ATOM 7324 C C . LEU C 3 257 ? 267.511 250.001 252.736 1.00 74.68 257 LEU P C 1
ATOM 7325 O O . LEU C 3 257 ? 266.590 249.242 252.424 1.00 74.68 257 LEU P O 1
ATOM 7330 N N . VAL C 3 258 ? 268.621 249.572 253.333 1.00 72.26 258 VAL P N 1
ATOM 7331 C CA . VAL C 3 258 ? 268.916 248.155 253.506 1.00 72.26 258 VAL P CA 1
ATOM 7332 C C . VAL C 3 258 ? 269.907 247.928 254.640 1.00 72.26 258 VAL P C 1
ATOM 7333 O O . VAL C 3 258 ? 270.960 248.575 254.707 1.00 72.26 258 VAL P O 1
ATOM 7337 N N . CYS C 3 259 ? 269.587 246.986 255.521 1.00 67.28 259 CYS P N 1
ATOM 7338 C CA . CYS C 3 259 ? 270.408 246.666 256.682 1.00 67.28 259 CYS P CA 1
ATOM 7339 C C . CYS C 3 259 ? 271.149 245.358 256.459 1.00 67.28 259 CYS P C 1
ATOM 7340 O O . CYS C 3 259 ? 270.544 244.358 256.064 1.00 67.28 259 CYS P O 1
ATOM 7343 N N . VAL C 3 260 ? 272.450 245.364 256.726 1.00 68.19 260 VAL P N 1
ATOM 7344 C CA . VAL C 3 260 ? 273.269 244.161 256.704 1.00 68.19 260 VAL P CA 1
ATOM 7345 C C . VAL C 3 260 ? 273.838 243.966 258.103 1.00 68.19 260 VAL P C 1
ATOM 7346 O O . VAL C 3 260 ? 274.597 244.806 258.602 1.00 68.19 260 VAL P O 1
ATOM 7350 N N . THR C 3 261 ? 273.435 242.884 258.757 1.00 70.60 261 THR P N 1
ATOM 7351 C CA . THR C 3 261 ? 273.985 242.496 260.046 1.00 70.60 261 THR P CA 1
ATOM 7352 C C . THR C 3 261 ? 274.940 241.338 259.818 1.00 70.60 261 THR P C 1
ATOM 7353 O O . THR C 3 261 ? 274.610 240.394 259.096 1.00 70.60 261 THR P O 1
ATOM 7357 N N . THR C 3 262 ? 276.115 241.411 260.428 1.00 71.62 262 THR P N 1
ATOM 7358 C CA . THR C 3 262 ? 277.202 240.516 260.063 1.00 71.62 262 THR P CA 1
ATOM 7359 C C . THR C 3 262 ? 276.953 239.128 260.632 1.00 71.62 262 THR P C 1
ATOM 7360 O O . THR C 3 262 ? 275.856 238.794 261.084 1.00 71.62 262 THR P O 1
ATOM 7364 N N . ASN C 3 263 ? 277.999 238.311 260.599 1.00 74.15 263 ASN P N 1
ATOM 7365 C CA . ASN C 3 263 ? 277.903 236.889 260.888 1.00 74.15 263 ASN P CA 1
ATOM 7366 C C . ASN C 3 263 ? 277.134 236.600 262.166 1.00 74.15 263 ASN P C 1
ATOM 7367 O O . ASN C 3 263 ? 277.326 237.258 263.189 1.00 74.15 263 ASN P O 1
ATOM 7372 N N . GLY C 3 264 ? 276.264 235.600 262.097 1.00 68.29 264 GLY P N 1
ATOM 7373 C CA . GLY C 3 264 ? 275.798 234.956 263.302 1.00 68.29 264 GLY P CA 1
ATOM 7374 C C . GLY C 3 264 ? 276.891 234.038 263.808 1.00 68.29 264 GLY P C 1
ATOM 7375 O O . GLY C 3 264 ? 276.666 232.846 264.035 1.00 68.29 264 GLY P O 1
ATOM 7376 N N . LEU C 3 265 ? 278.095 234.600 263.947 1.00 68.76 265 LEU P N 1
ATOM 7377 C CA . LEU C 3 265 ? 279.338 233.902 264.259 1.00 68.76 265 LEU P CA 1
ATOM 7378 C C . LEU C 3 265 ? 279.771 232.992 263.113 1.00 68.76 265 LEU P C 1
ATOM 7379 O O . LEU C 3 265 ? 280.875 232.443 263.140 1.00 68.76 265 LEU P O 1
ATOM 7384 N N . LEU C 3 266 ? 278.907 232.801 262.114 1.00 71.87 266 LEU P N 1
ATOM 7385 C CA . LEU C 3 266 ? 279.284 232.054 260.920 1.00 71.87 266 LEU P CA 1
ATOM 7386 C C . LEU C 3 266 ? 278.822 232.718 259.622 1.00 71.87 266 LEU P C 1
ATOM 7387 O O . LEU C 3 266 ? 279.549 232.716 258.625 1.00 71.87 266 LEU P O 1
ATOM 7392 N N . LYS C 3 267 ? 277.623 233.301 259.633 1.00 76.47 267 LYS P N 1
ATOM 7393 C CA . LYS C 3 267 ? 276.834 233.530 258.428 1.00 76.47 267 LYS P CA 1
ATOM 7394 C C . LYS C 3 267 ? 277.093 234.912 257.828 1.00 76.47 267 LYS P C 1
ATOM 7395 O O . LYS C 3 267 ? 278.076 235.581 258.147 1.00 76.47 267 LYS P O 1
ATOM 7401 N N . MET C 3 268 ? 276.234 235.321 256.890 1.00 77.35 268 MET P N 1
ATOM 7402 C CA . MET C 3 268 ? 276.201 236.696 256.398 1.00 77.35 268 MET P CA 1
ATOM 7403 C C . MET C 3 268 ? 274.886 237.385 256.734 1.00 77.35 268 MET P C 1
ATOM 7404 O O . MET C 3 268 ? 274.902 238.438 257.373 1.00 77.35 268 MET P O 1
ATOM 7409 N N . LEU C 3 269 ? 273.748 236.829 256.310 1.00 78.52 269 LEU P N 1
ATOM 7410 C CA . LEU C 3 269 ? 272.431 237.115 256.887 1.00 78.52 269 LEU P CA 1
ATOM 7411 C C . LEU C 3 269 ? 272.084 238.608 256.836 1.00 78.52 269 LEU P C 1
ATOM 7412 O O . LEU C 3 269 ? 272.011 239.288 257.858 1.00 78.52 269 LEU P O 1
ATOM 7417 N N . PHE C 3 270 ? 271.885 239.116 255.622 1.00 77.54 270 PHE P N 1
ATOM 7418 C CA . PHE C 3 270 ? 271.386 240.486 255.520 1.00 77.54 270 PHE P CA 1
ATOM 7419 C C . PHE C 3 270 ? 269.947 240.485 255.016 1.00 77.54 270 PHE P C 1
ATOM 7420 O O . PHE C 3 270 ? 269.685 240.008 253.901 1.00 77.54 270 PHE P O 1
ATOM 7428 N N . PRO C 3 271 ? 268.964 240.849 255.859 1.00 79.71 271 PRO P N 1
ATOM 7429 C CA . PRO C 3 271 ? 267.592 241.026 255.367 1.00 79.71 271 PRO P CA 1
ATOM 7430 C C . PRO C 3 271 ? 267.253 242.430 254.890 1.00 79.71 271 PRO P C 1
ATOM 7431 O O . PRO C 3 271 ? 267.034 243.318 255.719 1.00 79.71 271 PRO P O 1
ATOM 7435 N N . GLN C 3 272 ? 267.198 242.645 253.576 1.00 82.22 272 GLN P N 1
ATOM 7436 C CA . GLN C 3 272 ? 266.374 243.698 252.991 1.00 82.22 272 GLN P CA 1
ATOM 7437 C C . GLN C 3 272 ? 266.277 243.514 251.485 1.00 82.22 272 GLN P C 1
ATOM 7438 O O . GLN C 3 272 ? 267.279 243.638 250.775 1.00 82.22 272 GLN P O 1
ATOM 7440 N N . ASN C 3 273 ? 265.086 243.218 250.987 1.00 90.48 273 ASN P N 1
ATOM 7441 C CA . ASN C 3 273 ? 264.841 243.111 249.554 1.00 90.48 273 ASN P CA 1
ATOM 7442 C C . ASN C 3 273 ? 263.486 243.723 249.222 1.00 90.48 273 ASN P C 1
ATOM 7443 O O . ASN C 3 273 ? 262.650 243.112 248.554 1.00 90.48 273 ASN P O 1
ATOM 7448 N N . ASN C 3 274 ? 263.247 244.935 249.726 1.00 93.36 274 ASN P N 1
ATOM 7449 C CA . ASN C 3 274 ? 261.962 245.596 249.550 1.00 93.36 274 ASN P CA 1
ATOM 7450 C C . ASN C 3 274 ? 261.589 245.611 248.075 1.00 93.36 274 ASN P C 1
ATOM 7451 O O . ASN C 3 274 ? 262.212 246.313 247.274 1.00 93.36 274 ASN P O 1
ATOM 7456 N N . ASN C 3 275 ? 260.569 244.844 247.714 1.00 95.32 275 ASN P N 1
ATOM 7457 C CA . ASN C 3 275 ? 260.256 244.560 246.323 1.00 95.32 275 ASN P CA 1
ATOM 7458 C C . ASN C 3 275 ? 259.320 245.628 245.763 1.00 95.32 275 ASN P C 1
ATOM 7459 O O . ASN C 3 275 ? 259.171 246.717 246.323 1.00 95.32 275 ASN P O 1
ATOM 7464 N N . ARG C 3 276 ? 258.720 245.339 244.606 1.00 101.06 276 ARG P N 1
ATOM 7465 C CA . ARG C 3 276 ? 257.617 246.164 244.127 1.00 101.06 276 ARG P CA 1
ATOM 7466 C C . ARG C 3 276 ? 256.493 246.205 245.155 1.00 101.06 276 ARG P C 1
ATOM 7467 O O . ARG C 3 276 ? 255.859 247.248 245.355 1.00 101.06 276 ARG P O 1
ATOM 7475 N N . ILE C 3 277 ? 256.237 245.079 245.821 1.00 99.24 277 ILE P N 1
ATOM 7476 C CA . ILE C 3 277 ? 255.358 245.032 246.984 1.00 99.24 277 ILE P CA 1
ATOM 7477 C C . ILE C 3 277 ? 256.072 245.712 248.142 1.00 99.24 277 ILE P C 1
ATOM 7478 O O . ILE C 3 277 ? 257.263 246.024 248.050 1.00 99.24 277 ILE P O 1
ATOM 7483 N N . GLU C 3 278 ? 255.363 245.951 249.239 1.00 100.34 278 GLU P N 1
ATOM 7484 C CA . GLU C 3 278 ? 255.900 246.715 250.360 1.00 100.34 278 GLU P CA 1
ATOM 7485 C C . GLU C 3 278 ? 256.196 245.834 251.571 1.00 100.34 278 GLU P C 1
ATOM 7486 O O . GLU C 3 278 ? 255.943 246.219 252.714 1.00 100.34 278 GLU P O 1
ATOM 7492 N N . GLU C 3 279 ? 256.737 244.642 251.336 1.00 97.07 279 GLU P N 1
ATOM 7493 C CA . GLU C 3 279 ? 257.118 243.725 252.402 1.00 97.07 279 GLU P CA 1
ATOM 7494 C C . GLU C 3 279 ? 258.624 243.517 252.376 1.00 97.07 279 GLU P C 1
ATOM 7495 O O . GLU C 3 279 ? 259.205 243.308 251.306 1.00 97.07 279 GLU P O 1
ATOM 7501 N N . THR C 3 280 ? 259.254 243.576 253.548 1.00 89.31 280 THR P N 1
ATOM 7502 C CA . THR C 3 280 ? 260.691 243.333 253.664 1.00 89.31 280 THR P CA 1
ATOM 7503 C C . THR C 3 280 ? 260.948 241.851 253.436 1.00 89.31 280 THR P C 1
ATOM 7504 O O . THR C 3 280 ? 260.705 241.023 254.315 1.00 89.31 280 THR P O 1
ATOM 7508 N N . SER C 3 281 ? 261.446 241.512 252.250 1.00 90.28 281 SER P N 1
ATOM 7509 C CA . SER C 3 281 ? 261.577 240.121 251.853 1.00 90.28 281 SER P CA 1
ATOM 7510 C C . SER C 3 281 ? 262.624 239.404 252.702 1.00 90.28 281 SER P C 1
ATOM 7511 O O . SER C 3 281 ? 263.314 239.997 253.535 1.00 90.28 281 SER P O 1
ATOM 7514 N N . ILE C 3 282 ? 262.732 238.095 252.465 1.00 93.09 282 ILE P N 1
ATOM 7515 C CA . ILE C 3 282 ? 263.625 237.260 253.251 1.00 93.09 282 ILE P CA 1
ATOM 7516 C C . ILE C 3 282 ? 265.073 237.690 253.018 1.00 93.09 282 ILE P C 1
ATOM 7517 O O . ILE C 3 282 ? 265.419 238.304 252.002 1.00 93.09 282 ILE P O 1
ATOM 7522 N N . GLU C 3 283 ? 265.923 237.368 253.986 1.00 88.32 283 GLU P N 1
ATOM 7523 C CA . GLU C 3 283 ? 267.319 237.761 253.942 1.00 88.32 283 GLU P CA 1
ATOM 7524 C C . GLU C 3 283 ? 268.063 237.009 252.842 1.00 88.32 283 GLU P C 1
ATOM 7525 O O . GLU C 3 283 ? 267.525 236.131 252.162 1.00 88.32 283 GLU P O 1
ATOM 7531 N N . LEU C 3 284 ? 269.326 237.380 252.668 1.00 84.27 284 LEU P N 1
ATOM 7532 C CA . LEU C 3 284 ? 270.278 236.615 251.882 1.00 84.27 284 LEU P CA 1
ATOM 7533 C C . LEU C 3 284 ? 271.430 236.189 252.780 1.00 84.27 284 LEU P C 1
ATOM 7534 O O . LEU C 3 284 ? 271.818 236.914 253.702 1.00 84.27 284 LEU P O 1
ATOM 7539 N N . GLU C 3 285 ? 271.975 235.005 252.507 1.00 85.33 285 GLU P N 1
ATOM 7540 C CA . GLU C 3 285 ? 273.049 234.442 253.309 1.00 85.33 285 GLU P CA 1
ATOM 7541 C C . GLU C 3 285 ? 274.158 233.918 252.411 1.00 85.33 285 GLU P C 1
ATOM 7542 O O . GLU C 3 285 ? 273.925 233.539 251.261 1.00 85.33 285 GLU P O 1
ATOM 7548 N N . SER C 3 286 ? 275.370 233.899 252.957 1.00 79.12 286 SER P N 1
ATOM 7549 C CA . SER C 3 286 ? 276.524 233.329 252.270 1.00 79.12 286 SER P CA 1
ATOM 7550 C C . SER C 3 286 ? 277.575 233.020 253.321 1.00 79.12 286 SER P C 1
ATOM 7551 O O . SER C 3 286 ? 278.045 233.933 254.006 1.00 79.12 286 SER P O 1
ATOM 7554 N N . VAL C 3 287 ? 277.937 231.744 253.456 1.00 76.92 287 VAL P N 1
ATOM 7555 C CA . VAL C 3 287 ? 278.854 231.346 254.515 1.00 76.92 287 VAL P CA 1
ATOM 7556 C C . VAL C 3 287 ? 280.228 231.958 254.275 1.00 76.92 287 VAL P C 1
ATOM 7557 O O . VAL C 3 287 ? 280.735 231.986 253.146 1.00 76.92 287 VAL P O 1
ATOM 7561 N N . THR C 3 288 ? 280.828 232.478 255.343 1.00 78.69 288 THR P N 1
ATOM 7562 C CA . THR C 3 288 ? 282.170 233.048 255.295 1.00 78.69 288 THR P CA 1
ATOM 7563 C C . THR C 3 288 ? 282.936 232.577 256.520 1.00 78.69 288 THR P C 1
ATOM 7564 O O . THR C 3 288 ? 282.513 232.836 257.650 1.00 78.69 288 THR P O 1
ATOM 7568 N N . ALA C 3 289 ? 284.057 231.889 256.296 1.00 75.78 289 ALA P N 1
ATOM 7569 C CA . ALA C 3 289 ? 284.944 231.427 257.364 1.00 75.78 289 ALA P CA 1
ATOM 7570 C C . ALA C 3 289 ? 284.192 230.524 258.348 1.00 75.78 289 ALA P C 1
ATOM 7571 O O . ALA C 3 289 ? 283.973 230.860 259.513 1.00 75.78 289 ALA P O 1
ATOM 7573 N N . SER C 3 290 ? 283.789 229.366 257.831 1.00 78.31 290 SER P N 1
ATOM 7574 C CA . SER C 3 290 ? 283.081 228.378 258.632 1.00 78.31 290 SER P CA 1
ATOM 7575 C C . SER C 3 290 ? 283.920 227.940 259.832 1.00 78.31 290 SER P C 1
ATOM 7576 O O . SER C 3 290 ? 285.141 228.110 259.868 1.00 78.31 290 SER P O 1
ATOM 7579 N N . ASP C 3 291 ? 283.245 227.358 260.822 1.00 77.16 291 ASP P N 1
ATOM 7580 C CA . ASP C 3 291 ? 283.873 226.970 262.077 1.00 77.16 291 ASP P CA 1
ATOM 7581 C C . ASP C 3 291 ? 283.602 225.503 262.375 1.00 77.16 291 ASP P C 1
ATOM 7582 O O . ASP C 3 291 ? 282.547 224.966 262.029 1.00 77.16 291 ASP P O 1
ATOM 7587 N N . ASP C 3 292 ? 284.573 224.860 263.033 1.00 79.00 292 ASP P N 1
ATOM 7588 C CA . ASP C 3 292 ? 284.445 223.457 263.404 1.00 79.00 292 ASP P CA 1
ATOM 7589 C C . ASP C 3 292 ? 284.981 223.166 264.801 1.00 79.00 292 ASP P C 1
ATOM 7590 O O . ASP C 3 292 ? 285.143 221.992 265.152 1.00 79.00 292 ASP P O 1
ATOM 7595 N N . LEU C 3 293 ? 285.263 224.187 265.599 1.00 74.16 293 LEU P N 1
ATOM 7596 C CA . LEU C 3 293 ? 285.828 224.027 266.933 1.00 74.16 293 LEU P CA 1
ATOM 7597 C C . LEU C 3 293 ? 285.311 225.186 267.776 1.00 74.16 293 LEU P C 1
ATOM 7598 O O . LEU C 3 293 ? 284.322 225.833 267.416 1.00 74.16 293 LEU P O 1
ATOM 7603 N N . ILE C 3 294 ? 285.957 225.448 268.907 1.00 69.81 294 ILE P N 1
ATOM 7604 C CA . ILE C 3 294 ? 285.654 226.669 269.640 1.00 69.81 294 ILE P CA 1
ATOM 7605 C C . ILE C 3 294 ? 286.642 227.743 269.212 1.00 69.81 294 ILE P C 1
ATOM 7606 O O . ILE C 3 294 ? 287.653 227.978 269.882 1.00 69.81 294 ILE P O 1
ATOM 7611 N N . THR C 3 295 ? 286.350 228.393 268.082 1.00 70.76 295 THR P N 1
ATOM 7612 C CA . THR C 3 295 ? 287.034 229.601 267.609 1.00 70.76 295 THR P CA 1
ATOM 7613 C C . THR C 3 295 ? 285.939 230.445 266.960 1.00 70.76 295 THR P C 1
ATOM 7614 O O . THR C 3 295 ? 285.667 230.307 265.766 1.00 70.76 295 THR P O 1
ATOM 7618 N N . HIS C 3 296 ? 285.321 231.317 267.745 1.00 68.32 296 HIS P N 1
ATOM 7619 C CA . HIS C 3 296 ? 284.165 232.076 267.299 1.00 68.32 296 HIS P CA 1
ATOM 7620 C C . HIS C 3 296 ? 284.547 233.524 267.038 1.00 68.32 296 HIS P C 1
ATOM 7621 O O . HIS C 3 296 ? 285.428 234.080 267.697 1.00 68.32 296 HIS P O 1
ATOM 7628 N N . ALA C 3 297 ? 283.866 234.136 266.071 1.00 62.38 297 ALA P N 1
ATOM 7629 C CA . ALA C 3 297 ? 284.121 235.535 265.768 1.00 62.38 297 ALA P CA 1
ATOM 7630 C C . ALA C 3 297 ? 283.570 236.393 266.896 1.00 62.38 297 ALA P C 1
ATOM 7631 O O . ALA C 3 297 ? 282.396 236.771 266.879 1.00 62.38 297 ALA P O 1
ATOM 7633 N N . ALA C 3 298 ? 284.413 236.696 267.883 1.00 61.40 298 ALA P N 1
ATOM 7634 C CA . ALA C 3 298 ? 283.953 237.442 269.048 1.00 61.40 298 ALA P CA 1
ATOM 7635 C C . ALA C 3 298 ? 283.520 238.848 268.663 1.00 61.40 298 ALA P C 1
ATOM 7636 O O . ALA C 3 298 ? 282.455 239.316 269.078 1.00 61.40 298 ALA P O 1
ATOM 7638 N N . ILE C 3 299 ? 284.330 239.539 267.867 1.00 61.77 299 ILE P N 1
ATOM 7639 C CA . ILE C 3 299 ? 284.051 240.917 267.484 1.00 61.77 299 ILE P CA 1
ATOM 7640 C C . ILE C 3 299 ? 284.365 241.102 266.005 1.00 61.77 299 ILE P C 1
ATOM 7641 O O . ILE C 3 299 ? 285.464 240.767 265.547 1.00 61.77 299 ILE P O 1
ATOM 7646 N N . GLY C 3 300 ? 283.403 241.648 265.265 1.00 63.05 300 GLY P N 1
ATOM 7647 C CA . GLY C 3 300 ? 283.608 241.968 263.870 1.00 63.05 300 GLY P CA 1
ATOM 7648 C C . GLY C 3 300 ? 282.972 243.304 263.542 1.00 63.05 300 GLY P C 1
ATOM 7649 O O . GLY C 3 300 ? 282.068 243.772 264.234 1.00 63.05 300 GLY P O 1
ATOM 7650 N N . ALA C 3 301 ? 283.469 243.917 262.471 1.00 61.59 301 ALA P N 1
ATOM 7651 C CA . ALA C 3 301 ? 282.982 245.227 262.067 1.00 61.59 301 ALA P CA 1
ATOM 7652 C C . ALA C 3 301 ? 283.181 245.408 260.572 1.00 61.59 301 ALA P C 1
ATOM 7653 O O . ALA C 3 301 ? 284.142 244.895 259.992 1.00 61.59 301 ALA P O 1
ATOM 7655 N N . ASP C 3 302 ? 282.271 246.157 259.957 1.00 61.64 302 ASP P N 1
ATOM 7656 C CA . ASP C 3 302 ? 282.261 246.310 258.512 1.00 61.64 302 ASP P CA 1
ATOM 7657 C C . ASP C 3 302 ? 281.968 247.754 258.143 1.00 61.64 302 ASP P C 1
ATOM 7658 O O . ASP C 3 302 ? 281.326 248.490 258.894 1.00 61.64 302 ASP P O 1
ATOM 7663 N N . ARG C 3 303 ? 282.450 248.144 256.970 1.00 65.57 303 ARG P N 1
ATOM 7664 C CA . ARG C 3 303 ? 282.202 249.469 256.422 1.00 65.57 303 ARG P CA 1
ATOM 7665 C C . ARG C 3 303 ? 282.137 249.330 254.907 1.00 65.57 303 ARG P C 1
ATOM 7666 O O . ARG C 3 303 ? 282.011 248.221 254.381 1.00 65.57 303 ARG P O 1
ATOM 7668 N N . ASN C 3 304 ? 282.236 250.450 254.199 1.00 68.83 304 ASN P N 1
ATOM 7669 C CA . ASN C 3 304 ? 282.075 250.467 252.747 1.00 68.83 304 ASN P CA 1
ATOM 7670 C C . ASN C 3 304 ? 283.201 251.262 252.091 1.00 68.83 304 ASN P C 1
ATOM 7671 O O . ASN C 3 304 ? 283.160 252.493 252.032 1.00 68.83 304 ASN P O 1
ATOM 7676 N N . THR C 3 305 ? 284.198 250.550 251.578 1.00 66.18 305 THR P N 1
ATOM 7677 C CA . THR C 3 305 ? 285.295 251.177 250.866 1.00 66.18 305 THR P CA 1
ATOM 7678 C C . THR C 3 305 ? 284.918 251.280 249.392 1.00 66.18 305 THR P C 1
ATOM 7679 O O . THR C 3 305 ? 283.769 251.043 249.007 1.00 66.18 305 THR P O 1
ATOM 7683 N N . LEU C 3 306 ? 285.898 251.595 248.547 1.00 69.24 306 LEU P N 1
ATOM 7684 C CA . LEU C 3 306 ? 285.610 252.038 247.191 1.00 69.24 306 LEU P CA 1
ATOM 7685 C C . LEU C 3 306 ? 284.744 251.033 246.443 1.00 69.24 306 LEU P C 1
ATOM 7686 O O . LEU C 3 306 ? 285.167 249.915 246.138 1.00 69.24 306 LEU P O 1
ATOM 7691 N N . LEU C 3 307 ? 283.492 251.434 246.224 1.00 74.63 307 LEU P N 1
ATOM 7692 C CA . LEU C 3 307 ? 282.500 250.743 245.411 1.00 74.63 307 LEU P CA 1
ATOM 7693 C C . LEU C 3 307 ? 281.955 249.481 246.080 1.00 74.63 307 LEU P C 1
ATOM 7694 O O . LEU C 3 307 ? 280.954 248.929 245.613 1.00 74.63 307 LEU P O 1
ATOM 7699 N N . ILE C 3 308 ? 282.536 249.035 247.200 1.00 71.43 308 ILE P N 1
ATOM 7700 C CA . ILE C 3 308 ? 282.181 247.731 247.758 1.00 71.43 308 ILE P CA 1
ATOM 7701 C C . ILE C 3 308 ? 282.386 247.711 249.266 1.00 71.43 308 ILE P C 1
ATOM 7702 O O . ILE C 3 308 ? 283.171 248.480 249.822 1.00 71.43 308 ILE P O 1
ATOM 7707 N N . ALA C 3 309 ? 281.685 246.791 249.927 1.00 62.35 309 ALA P N 1
ATOM 7708 C CA . ALA C 3 309 ? 281.778 246.646 251.371 1.00 62.35 309 ALA P CA 1
ATOM 7709 C C . ALA C 3 309 ? 283.131 246.056 251.768 1.00 62.35 309 ALA P C 1
ATOM 7710 O O . ALA C 3 309 ? 283.928 245.629 250.931 1.00 62.35 309 ALA P O 1
ATOM 7712 N N . LEU C 3 310 ? 283.380 246.039 253.076 1.00 57.93 310 LEU P N 1
ATOM 7713 C CA . LEU C 3 310 ? 284.663 245.590 253.613 1.00 57.93 310 LEU P CA 1
ATOM 7714 C C . LEU C 3 310 ? 284.439 245.184 255.063 1.00 57.93 310 LEU P C 1
ATOM 7715 O O . LEU C 3 310 ? 284.187 246.052 255.904 1.00 57.93 310 LEU P O 1
ATOM 7720 N N . ALA C 3 311 ? 284.512 243.886 255.357 1.00 56.39 311 ALA P N 1
ATOM 7721 C CA . ALA C 3 311 ? 284.258 243.381 256.696 1.00 56.39 311 ALA P CA 1
ATOM 7722 C C . ALA C 3 311 ? 285.538 242.801 257.280 1.00 56.39 311 ALA P C 1
ATOM 7723 O O . ALA C 3 311 ? 286.421 242.350 256.548 1.00 56.39 311 ALA P O 1
ATOM 7725 N N . MET C 3 312 ? 285.639 242.818 258.607 1.00 63.57 312 MET P N 1
ATOM 7726 C CA . MET C 3 312 ? 286.811 242.264 259.266 1.00 63.57 312 MET P CA 1
ATOM 7727 C C . MET C 3 312 ? 286.406 241.681 260.610 1.00 63.57 312 MET P C 1
ATOM 7728 O O . MET C 3 312 ? 285.589 242.262 261.330 1.00 63.57 312 MET P O 1
ATOM 7733 N N . GLY C 3 313 ? 286.976 240.520 260.937 1.00 63.80 313 GLY P N 1
ATOM 7734 C CA . GLY C 3 313 ? 286.647 239.836 262.165 1.00 63.80 313 GLY P CA 1
ATOM 7735 C C . GLY C 3 313 ? 287.889 239.486 262.961 1.00 63.80 313 GLY P C 1
ATOM 7736 O O . GLY C 3 313 ? 288.993 239.379 262.425 1.00 63.80 313 GLY P O 1
ATOM 7737 N N . SER C 3 314 ? 287.686 239.308 264.267 1.00 65.88 314 SER P N 1
ATOM 7738 C CA . SER C 3 314 ? 288.740 238.878 265.184 1.00 65.88 314 SER P CA 1
ATOM 7739 C C . SER C 3 314 ? 288.242 237.627 265.897 1.00 65.88 314 SER P C 1
ATOM 7740 O O . SER C 3 314 ? 287.466 237.719 266.852 1.00 65.88 314 SER P O 1
ATOM 7743 N N . LYS C 3 315 ? 288.699 236.460 265.447 1.00 66.38 315 LYS P N 1
ATOM 7744 C CA . LYS C 3 315 ? 288.067 235.191 265.801 1.00 66.38 315 LYS P CA 1
ATOM 7745 C C . LYS C 3 315 ? 288.778 234.541 266.985 1.00 66.38 315 LYS P C 1
ATOM 7746 O O . LYS C 3 315 ? 289.523 233.571 266.847 1.00 66.38 315 LYS P O 1
ATOM 7752 N N . GLN C 3 316 ? 288.549 235.112 268.168 1.00 73.30 316 GLN P N 1
ATOM 7753 C CA . GLN C 3 316 ? 288.832 234.472 269.451 1.00 73.30 316 GLN P CA 1
ATOM 7754 C C . GLN C 3 316 ? 290.329 234.293 269.689 1.00 73.30 316 GLN P C 1
ATOM 7755 O O . GLN C 3 316 ? 290.756 233.951 270.797 1.00 73.30 316 GLN P O 1
ATOM 7761 N N . LEU C 3 317 ? 291.143 234.581 268.681 1.00 76.69 317 LEU P N 1
ATOM 7762 C CA . LEU C 3 317 ? 292.579 234.376 268.802 1.00 76.69 317 LEU P CA 1
ATOM 7763 C C . LEU C 3 317 ? 293.314 235.667 268.486 1.00 76.69 317 LEU P C 1
ATOM 7764 O O . LEU C 3 317 ? 292.695 236.726 268.345 1.00 76.69 317 LEU P O 1
ATOM 7769 N N . ARG C 3 318 ? 294.631 235.593 268.375 1.00 82.22 318 ARG P N 1
ATOM 7770 C CA . ARG C 3 318 ? 295.407 236.767 268.014 1.00 82.22 318 ARG P CA 1
ATOM 7771 C C . ARG C 3 318 ? 295.410 237.014 266.515 1.00 82.22 318 ARG P C 1
ATOM 7772 O O . ARG C 3 318 ? 296.135 237.897 266.045 1.00 82.22 318 ARG P O 1
ATOM 7780 N N . VAL C 3 319 ? 294.617 236.260 265.761 1.00 74.42 319 VAL P N 1
ATOM 7781 C CA . VAL C 3 319 ? 294.506 236.429 264.319 1.00 74.42 319 VAL P CA 1
ATOM 7782 C C . VAL C 3 319 ? 293.301 237.304 264.018 1.00 74.42 319 VAL P C 1
ATOM 7783 O O . VAL C 3 319 ? 292.222 237.122 264.591 1.00 74.42 319 VAL P O 1
ATOM 7787 N N . VAL C 3 320 ? 293.488 238.268 263.123 1.00 67.07 320 VAL P N 1
ATOM 7788 C CA . VAL C 3 320 ? 292.410 239.110 262.624 1.00 67.07 320 VAL P CA 1
ATOM 7789 C C . VAL C 3 320 ? 292.361 238.953 261.113 1.00 67.07 320 VAL P C 1
ATOM 7790 O O . VAL C 3 320 ? 293.392 239.050 260.440 1.00 67.07 320 VAL P O 1
ATOM 7794 N N . ARG C 3 321 ? 291.172 238.690 260.583 1.00 64.75 321 ARG P N 1
ATOM 7795 C CA . ARG C 3 321 ? 291.005 238.445 259.161 1.00 64.75 321 ARG P CA 1
ATOM 7796 C C . ARG C 3 321 ? 290.147 239.538 258.544 1.00 64.75 321 ARG P C 1
ATOM 7797 O O . ARG C 3 321 ? 289.285 240.121 259.206 1.00 64.75 321 ARG P O 1
ATOM 7805 N N . VAL C 3 322 ? 290.396 239.811 257.266 1.00 60.46 322 VAL P N 1
ATOM 7806 C CA . VAL C 3 322 ? 289.721 240.876 256.536 1.00 60.46 322 VAL P CA 1
ATOM 7807 C C . VAL C 3 322 ? 289.157 240.280 255.255 1.00 60.46 322 VAL P C 1
ATOM 7808 O O . VAL C 3 322 ? 289.918 239.862 254.375 1.00 60.46 322 VAL P O 1
ATOM 7812 N N . GLY C 3 323 ? 287.833 240.235 255.146 1.00 59.69 323 GLY P N 1
ATOM 7813 C CA . GLY C 3 323 ? 287.161 239.761 253.951 1.00 59.69 323 GLY P CA 1
ATOM 7814 C C . GLY C 3 323 ? 286.504 240.926 253.229 1.00 59.69 323 GLY P C 1
ATOM 7815 O O . GLY C 3 323 ? 285.730 241.680 253.823 1.00 59.69 323 GLY P O 1
ATOM 7816 N N . ILE C 3 324 ? 286.830 241.067 251.951 1.00 63.58 324 ILE P N 1
ATOM 7817 C CA . ILE C 3 324 ? 286.282 242.144 251.138 1.00 63.58 324 ILE P CA 1
ATOM 7818 C C . ILE C 3 324 ? 285.125 241.559 250.337 1.00 63.58 324 ILE P C 1
ATOM 7819 O O . ILE C 3 324 ? 285.318 240.741 249.433 1.00 63.58 324 ILE P O 1
ATOM 7824 N N . GLN C 3 325 ? 283.909 241.932 250.708 1.00 73.31 325 GLN P N 1
ATOM 7825 C CA . GLN C 3 325 ? 282.705 241.307 250.170 1.00 73.31 325 GLN P CA 1
ATOM 7826 C C . GLN C 3 325 ? 282.172 242.209 249.065 1.00 73.31 325 GLN P C 1
ATOM 7827 O O . GLN C 3 325 ? 281.356 243.099 249.301 1.00 73.31 325 GLN P O 1
ATOM 7833 N N . TRP C 3 326 ? 282.646 241.979 247.845 1.00 80.10 326 TRP P N 1
ATOM 7834 C CA . TRP C 3 326 ? 282.213 242.784 246.718 1.00 80.10 326 TRP P CA 1
ATOM 7835 C C . TRP C 3 326 ? 280.884 242.264 246.197 1.00 80.10 326 TRP P C 1
ATOM 7836 O O . TRP C 3 326 ? 280.691 241.055 246.050 1.00 80.10 326 TRP P O 1
ATOM 7838 N N . TRP C 3 327 ? 279.962 243.182 245.924 1.00 86.67 327 TRP P N 1
ATOM 7839 C CA . TRP C 3 327 ? 278.699 242.790 245.318 1.00 86.67 327 TRP P CA 1
ATOM 7840 C C . TRP C 3 327 ? 277.960 243.984 244.732 1.00 86.67 327 TRP P C 1
ATOM 7841 O O . TRP C 3 327 ? 277.773 245.005 245.402 1.00 86.67 327 TRP P O 1
ATOM 7852 N N . LEU C 3 328 ? 277.585 243.883 243.467 1.00 97.21 328 LEU P N 1
ATOM 7853 C CA . LEU C 3 328 ? 276.503 244.703 242.948 1.00 97.21 328 LEU P CA 1
ATOM 7854 C C . LEU C 3 328 ? 275.635 243.943 241.945 1.00 97.21 328 LEU P C 1
ATOM 7855 O O . LEU C 3 328 ? 275.314 244.497 240.886 1.00 97.21 328 LEU P O 1
ATOM 7860 N N . PRO C 3 329 ? 275.229 242.679 242.209 1.00 92.18 329 PRO P N 1
ATOM 7861 C CA . PRO C 3 329 ? 274.140 242.115 241.409 1.00 92.18 329 PRO P CA 1
ATOM 7862 C C . PRO C 3 329 ? 272.788 242.429 242.019 1.00 92.18 329 PRO P C 1
ATOM 7863 O O . PRO C 3 329 ? 272.471 241.974 243.121 1.00 92.18 329 PRO P O 1
ATOM 7867 N N . GLN C 3 330 ? 271.990 243.216 241.311 1.00 89.94 330 GLN P N 1
ATOM 7868 C CA . GLN C 3 330 ? 270.589 243.434 241.641 1.00 89.94 330 GLN P CA 1
ATOM 7869 C C . GLN C 3 330 ? 269.789 243.383 240.348 1.00 89.94 330 GLN P C 1
ATOM 7870 O O . GLN C 3 330 ? 268.969 244.254 240.055 1.00 89.94 330 GLN P O 1
ATOM 7876 N N . VAL C 3 331 ? 270.042 242.330 239.568 1.00 100.64 331 VAL P N 1
ATOM 7877 C CA . VAL C 3 331 ? 269.730 242.226 238.145 1.00 100.64 331 VAL P CA 1
ATOM 7878 C C . VAL C 3 331 ? 268.349 242.773 237.814 1.00 100.64 331 VAL P C 1
ATOM 7879 O O . VAL C 3 331 ? 267.363 242.463 238.491 1.00 100.64 331 VAL P O 1
ATOM 7883 N N . ASP C 3 332 ? 268.276 243.589 236.768 1.00 101.87 332 ASP P N 1
ATOM 7884 C CA . ASP C 3 332 ? 267.026 244.199 236.339 1.00 101.87 332 ASP P CA 1
ATOM 7885 C C . ASP C 3 332 ? 266.565 243.619 235.007 1.00 101.87 332 ASP P C 1
ATOM 7886 O O . ASP C 3 332 ? 267.039 244.025 233.946 1.00 101.87 332 ASP P O 1
ATOM 7891 N N . THR C 3 354 ? 260.839 244.799 237.740 1.00 102.66 354 THR P N 1
ATOM 7892 C CA . THR C 3 354 ? 260.303 243.485 238.074 1.00 102.66 354 THR P CA 1
ATOM 7893 C C . THR C 3 354 ? 260.675 243.082 239.493 1.00 102.66 354 THR P C 1
ATOM 7894 O O . THR C 3 354 ? 261.199 243.887 240.261 1.00 102.66 354 THR P O 1
ATOM 7898 N N . THR C 3 355 ? 260.396 241.828 239.835 1.00 100.57 355 THR P N 1
ATOM 7899 C CA . THR C 3 355 ? 260.784 241.292 241.134 1.00 100.57 355 THR P CA 1
ATOM 7900 C C . THR C 3 355 ? 262.303 241.178 241.196 1.00 100.57 355 THR P C 1
ATOM 7901 O O . THR C 3 355 ? 262.907 240.361 240.494 1.00 100.57 355 THR P O 1
ATOM 7905 N N . LEU C 3 356 ? 262.930 242.011 242.020 1.00 93.96 356 LEU P N 1
ATOM 7906 C CA . LEU C 3 356 ? 264.382 242.064 242.090 1.00 93.96 356 LEU P CA 1
ATOM 7907 C C . LEU C 3 356 ? 264.894 241.028 243.082 1.00 93.96 356 LEU P C 1
ATOM 7908 O O . LEU C 3 356 ? 264.386 240.921 244.202 1.00 93.96 356 LEU P O 1
ATOM 7913 N N . LEU C 3 357 ? 265.870 240.239 242.647 1.00 92.19 357 LEU P N 1
ATOM 7914 C CA . LEU C 3 357 ? 266.610 239.340 243.518 1.00 92.19 357 LEU P CA 1
ATOM 7915 C C . LEU C 3 357 ? 268.082 239.704 243.430 1.00 92.19 357 LEU P C 1
ATOM 7916 O O . LEU C 3 357 ? 268.562 240.128 242.375 1.00 92.19 357 LEU P O 1
ATOM 7921 N N . ASP C 3 358 ? 268.798 239.548 244.539 1.00 88.58 358 ASP P N 1
ATOM 7922 C CA . ASP C 3 358 ? 270.162 240.058 244.654 1.00 88.58 358 ASP P CA 1
ATOM 7923 C C . ASP C 3 358 ? 271.107 239.014 245.231 1.00 88.58 358 ASP P C 1
ATOM 7924 O O . ASP C 3 358 ? 271.202 238.862 246.461 1.00 88.58 358 ASP P O 1
ATOM 7929 N N . PRO C 3 359 ? 271.827 238.287 244.386 1.00 88.39 359 PRO P N 1
ATOM 7930 C CA . PRO C 3 359 ? 272.830 237.333 244.874 1.00 88.39 359 PRO P CA 1
ATOM 7931 C C . PRO C 3 359 ? 274.100 238.055 245.294 1.00 88.39 359 PRO P C 1
ATOM 7932 O O . PRO C 3 359 ? 274.887 238.504 244.455 1.00 88.39 359 PRO P O 1
ATOM 7936 N N . GLU C 3 360 ? 274.310 238.158 246.603 1.00 83.68 360 GLU P N 1
ATOM 7937 C CA . GLU C 3 360 ? 275.482 238.849 247.138 1.00 83.68 360 GLU P CA 1
ATOM 7938 C C . GLU C 3 360 ? 276.690 237.911 247.170 1.00 83.68 360 GLU P C 1
ATOM 7939 O O . GLU C 3 360 ? 277.305 237.656 248.203 1.00 83.68 360 GLU P O 1
ATOM 7945 N N . GLN C 3 361 ? 277.040 237.419 245.990 1.00 84.02 361 GLN P N 1
ATOM 7946 C CA . GLN C 3 361 ? 278.194 236.547 245.840 1.00 84.02 361 GLN P CA 1
ATOM 7947 C C . GLN C 3 361 ? 279.453 237.409 245.863 1.00 84.02 361 GLN P C 1
ATOM 7948 O O . GLN C 3 361 ? 279.430 238.574 246.267 1.00 84.02 361 GLN P O 1
ATOM 7954 N N . GLN C 3 362 ? 280.578 236.823 245.466 1.00 83.75 362 GLN P N 1
ATOM 7955 C CA . GLN C 3 362 ? 281.838 237.543 245.321 1.00 83.75 362 GLN P CA 1
ATOM 7956 C C . GLN C 3 362 ? 282.333 238.073 246.666 1.00 83.75 362 GLN P C 1
ATOM 7957 O O . GLN C 3 362 ? 282.694 239.243 246.810 1.00 83.75 362 GLN P O 1
ATOM 7963 N N . GLN C 3 363 ? 282.340 237.201 247.666 1.00 77.56 363 GLN P N 1
ATOM 7964 C CA . GLN C 3 363 ? 283.166 237.448 248.833 1.00 77.56 363 GLN P CA 1
ATOM 7965 C C . GLN C 3 363 ? 284.601 237.111 248.459 1.00 77.56 363 GLN P C 1
ATOM 7966 O O . GLN C 3 363 ? 284.850 236.178 247.692 1.00 77.56 363 GLN P O 1
ATOM 7972 N N . SER C 3 364 ? 285.548 237.891 248.968 1.00 70.96 364 SER P N 1
ATOM 7973 C CA . SER C 3 364 ? 286.941 237.717 248.594 1.00 70.96 364 SER P CA 1
ATOM 7974 C C . SER C 3 364 ? 287.791 237.640 249.848 1.00 70.96 364 SER P C 1
ATOM 7975 O O . SER C 3 364 ? 287.805 238.576 250.658 1.00 70.96 364 SER P O 1
ATOM 7978 N N . ASP C 3 365 ? 288.484 236.519 250.003 1.00 68.16 365 ASP P N 1
ATOM 7979 C CA . ASP C 3 365 ? 289.567 236.387 250.960 1.00 68.16 365 ASP P CA 1
ATOM 7980 C C . ASP C 3 365 ? 290.794 237.054 250.348 1.00 68.16 365 ASP P C 1
ATOM 7981 O O . ASP C 3 365 ? 290.700 237.793 249.366 1.00 68.16 365 ASP P O 1
ATOM 7986 N N . GLY C 3 366 ? 291.966 236.818 250.927 1.00 70.74 366 GLY P N 1
ATOM 7987 C CA . GLY C 3 366 ? 293.207 237.289 250.369 1.00 70.74 366 GLY P CA 1
ATOM 7988 C C . GLY C 3 366 ? 293.818 238.454 251.114 1.00 70.74 366 GLY P C 1
ATOM 7989 O O . GLY C 3 366 ? 295.038 238.640 251.064 1.00 70.74 366 GLY P O 1
ATOM 7990 N N . ASP C 3 367 ? 293.001 239.242 251.799 1.00 67.90 367 ASP P N 1
ATOM 7991 C CA . ASP C 3 367 ? 293.543 240.275 252.662 1.00 67.90 367 ASP P CA 1
ATOM 7992 C C . ASP C 3 367 ? 294.217 239.609 253.854 1.00 67.90 367 ASP P C 1
ATOM 7993 O O . ASP C 3 367 ? 293.630 238.741 254.505 1.00 67.90 367 ASP P O 1
ATOM 7998 N N . ALA C 3 368 ? 295.453 240.009 254.127 1.00 68.95 368 ALA P N 1
ATOM 7999 C CA . ALA C 3 368 ? 296.326 239.204 254.968 1.00 68.95 368 ALA P CA 1
ATOM 8000 C C . ALA C 3 368 ? 295.754 239.063 256.377 1.00 68.95 368 ALA P C 1
ATOM 8001 O O . ALA C 3 368 ? 295.225 240.030 256.935 1.00 68.95 368 ALA P O 1
ATOM 8003 N N . PRO C 3 369 ? 295.829 237.874 256.970 1.00 70.57 369 PRO P N 1
ATOM 8004 C CA . PRO C 3 369 ? 295.458 237.669 258.381 1.00 70.57 369 PRO P CA 1
ATOM 8005 C C . PRO C 3 369 ? 296.633 237.922 259.325 1.00 70.57 369 PRO P C 1
ATOM 8006 O O . PRO C 3 369 ? 297.287 237.014 259.838 1.00 70.57 369 PRO P O 1
ATOM 8010 N N . ILE C 3 370 ? 296.915 239.200 259.560 1.00 75.60 370 ILE P N 1
ATOM 8011 C CA . ILE C 3 370 ? 298.036 239.578 260.412 1.00 75.60 370 ILE P CA 1
ATOM 8012 C C . ILE C 3 370 ? 297.741 239.146 261.841 1.00 75.60 370 ILE P C 1
ATOM 8013 O O . ILE C 3 370 ? 296.800 239.636 262.474 1.00 75.60 370 ILE P O 1
ATOM 8018 N N . ALA C 3 371 ? 298.553 238.230 262.358 1.00 82.64 371 ALA P N 1
ATOM 8019 C CA . ALA C 3 371 ? 298.367 237.667 263.689 1.00 82.64 371 ALA P CA 1
ATOM 8020 C C . ALA C 3 371 ? 298.804 238.608 264.798 1.00 82.64 371 ALA P C 1
ATOM 8021 O O . ALA C 3 371 ? 298.964 238.163 265.939 1.00 82.64 371 ALA P O 1
ATOM 8023 N N . GLN C 3 372 ? 299.004 239.889 264.493 1.00 93.30 372 GLN P N 1
ATOM 8024 C CA . GLN C 3 372 ? 299.516 240.855 265.455 1.00 93.30 372 GLN P CA 1
ATOM 8025 C C . GLN C 3 372 ? 298.409 241.569 266.221 1.00 93.30 372 GLN P C 1
ATOM 8026 O O . GLN C 3 372 ? 298.584 242.734 266.605 1.00 93.30 372 GLN P O 1
ATOM 8032 N N . LEU C 3 373 ? 297.261 240.915 266.433 1.00 88.66 373 LEU P N 1
ATOM 8033 C CA . LEU C 3 373 ? 296.228 241.503 267.280 1.00 88.66 373 LEU P CA 1
ATOM 8034 C C . LEU C 3 373 ? 296.799 241.942 268.621 1.00 88.66 373 LEU P C 1
ATOM 8035 O O . LEU C 3 373 ? 296.335 242.927 269.204 1.00 88.66 373 LEU P O 1
ATOM 8040 N N . THR C 3 374 ? 297.808 241.230 269.117 1.00 99.07 374 THR P N 1
ATOM 8041 C CA . THR C 3 374 ? 298.608 241.694 270.247 1.00 99.07 374 THR P CA 1
ATOM 8042 C C . THR C 3 374 ? 299.952 240.988 270.187 1.00 99.07 374 THR P C 1
ATOM 8043 O O . THR C 3 374 ? 300.017 239.762 270.327 1.00 99.07 374 THR P O 1
ATOM 8047 N N . HIS C 3 375 ? 301.017 241.746 269.958 1.00 108.57 375 HIS P N 1
ATOM 8048 C CA . HIS C 3 375 ? 302.347 241.178 269.806 1.00 108.57 375 HIS P CA 1
ATOM 8049 C C . HIS C 3 375 ? 303.082 241.168 271.138 1.00 108.57 375 HIS P C 1
ATOM 8050 O O . HIS C 3 375 ? 302.803 241.963 272.039 1.00 108.57 375 HIS P O 1
ATOM 8057 N N . LEU C 3 376 ? 304.039 240.252 271.248 1.00 114.96 376 LEU P N 1
ATOM 8058 C CA . LEU C 3 376 ? 304.803 240.078 272.473 1.00 114.96 376 LEU P CA 1
ATOM 8059 C C . LEU C 3 376 ? 305.959 241.067 272.519 1.00 114.96 376 LEU P C 1
ATOM 8060 O O . LEU C 3 376 ? 306.697 241.224 271.542 1.00 114.96 376 LEU P O 1
ATOM 8065 N N . GLU C 3 377 ? 306.106 241.727 273.662 1.00 123.50 377 GLU P N 1
ATOM 8066 C CA . GLU C 3 377 ? 307.209 242.628 273.969 1.00 123.50 377 GLU P CA 1
ATOM 8067 C C . GLU C 3 377 ? 307.866 242.189 275.266 1.00 123.50 377 GLU P C 1
ATOM 8068 O O . GLU C 3 377 ? 308.054 242.971 276.201 1.00 123.50 377 GLU P O 1
ATOM 8074 N N . ILE C 3 378 ? 308.210 240.902 275.332 1.00 129.10 378 ILE P N 1
ATOM 8075 C CA . ILE C 3 378 ? 308.523 240.229 276.588 1.00 129.10 378 ILE P CA 1
ATOM 8076 C C . ILE C 3 378 ? 309.728 240.867 277.269 1.00 129.10 378 ILE P C 1
ATOM 8077 O O . ILE C 3 378 ? 310.867 240.760 276.801 1.00 129.10 378 ILE P O 1
ATOM 8082 N N . LEU C 3 379 ? 309.463 241.548 278.384 1.00 133.64 379 LEU P N 1
ATOM 8083 C CA . LEU C 3 379 ? 310.476 242.146 279.242 1.00 133.64 379 LEU P CA 1
ATOM 8084 C C . LEU C 3 379 ? 309.807 242.565 280.543 1.00 133.64 379 LEU P C 1
ATOM 8085 O O . LEU C 3 379 ? 308.834 243.326 280.518 1.00 133.64 379 LEU P O 1
ATOM 8087 N N . PRO C 3 380 ? 310.318 242.087 281.676 1.00 140.80 380 PRO P N 1
ATOM 8088 C CA . PRO C 3 380 ? 309.666 242.265 282.972 1.00 140.80 380 PRO P CA 1
ATOM 8089 C C . PRO C 3 380 ? 308.205 241.817 282.895 1.00 140.80 380 PRO P C 1
ATOM 8090 O O . PRO C 3 380 ? 307.268 242.600 283.056 1.00 140.80 380 PRO P O 1
ATOM 8092 N N . SER C 3 381 ? 308.034 240.522 282.624 1.00 139.55 381 SER P N 1
ATOM 8093 C CA . SER C 3 381 ? 306.739 239.900 282.361 1.00 139.55 381 SER P CA 1
ATOM 8094 C C . SER C 3 381 ? 305.716 240.056 283.487 1.00 139.55 381 SER P C 1
ATOM 8095 O O . SER C 3 381 ? 304.586 240.483 283.216 1.00 139.55 381 SER P O 1
ATOM 8098 N N . PRO C 3 382 ? 306.037 239.731 284.759 1.00 140.16 382 PRO P N 1
ATOM 8099 C CA . PRO C 3 382 ? 304.956 239.603 285.753 1.00 140.16 382 PRO P CA 1
ATOM 8100 C C . PRO C 3 382 ? 304.479 240.949 286.290 1.00 140.16 382 PRO P C 1
ATOM 8101 O O . PRO C 3 382 ? 304.537 241.231 287.489 1.00 140.16 382 PRO P O 1
ATOM 8105 N N . LEU C 3 383 ? 304.000 241.799 285.386 1.00 128.96 383 LEU P N 1
ATOM 8106 C CA . LEU C 3 383 ? 303.376 243.062 285.751 1.00 128.96 383 LEU P CA 1
ATOM 8107 C C . LEU C 3 383 ? 302.020 243.161 285.065 1.00 128.96 383 LEU P C 1
ATOM 8108 O O . LEU C 3 383 ? 301.738 242.453 284.095 1.00 128.96 383 LEU P O 1
ATOM 8113 N N . GLY C 3 384 ? 301.180 244.056 285.579 1.00 115.52 384 GLY P N 1
ATOM 8114 C CA . GLY C 3 384 ? 299.793 244.128 285.161 1.00 115.52 384 GLY P CA 1
ATOM 8115 C C . GLY C 3 384 ? 299.532 244.777 283.817 1.00 115.52 384 GLY P C 1
ATOM 8116 O O . GLY C 3 384 ? 298.664 245.646 283.702 1.00 115.52 384 GLY P O 1
ATOM 8117 N N . GLU C 3 385 ? 300.272 244.367 282.796 1.00 108.02 385 GLU P N 1
ATOM 8118 C CA . GLU C 3 385 ? 300.045 244.824 281.432 1.00 108.02 385 GLU P CA 1
ATOM 8119 C C . GLU C 3 385 ? 299.114 243.841 280.717 1.00 108.02 385 GLU P C 1
ATOM 8120 O O . GLU C 3 385 ? 298.434 243.033 281.354 1.00 108.02 385 GLU P O 1
ATOM 8126 N N . THR C 3 386 ? 299.064 243.919 279.385 1.00 95.21 386 THR P N 1
ATOM 8127 C CA . THR C 3 386 ? 298.312 243.032 278.498 1.00 95.21 386 THR P CA 1
ATOM 8128 C C . THR C 3 386 ? 296.811 243.083 278.756 1.00 95.21 386 THR P C 1
ATOM 8129 O O . THR C 3 386 ? 296.246 242.135 279.314 1.00 95.21 386 THR P O 1
ATOM 8133 N N . PRO C 3 387 ? 296.137 244.165 278.383 1.00 80.55 387 PRO P N 1
ATOM 8134 C CA . PRO C 3 387 ? 294.673 244.186 278.438 1.00 80.55 387 PRO P CA 1
ATOM 8135 C C . PRO C 3 387 ? 294.072 243.443 277.250 1.00 80.55 387 PRO P C 1
ATOM 8136 O O . PRO C 3 387 ? 294.773 242.940 276.373 1.00 80.55 387 PRO P O 1
ATOM 8140 N N . GLN C 3 388 ? 292.742 243.386 277.233 1.00 75.28 388 GLN P N 1
ATOM 8141 C CA . GLN C 3 388 ? 292.004 242.692 276.188 1.00 75.28 388 GLN P CA 1
ATOM 8142 C C . GLN C 3 388 ? 291.143 243.679 275.411 1.00 75.28 388 GLN P C 1
ATOM 8143 O O . GLN C 3 388 ? 290.644 244.658 275.967 1.00 75.28 388 GLN P O 1
ATOM 8149 N N . THR C 3 389 ? 290.965 243.405 274.119 1.00 68.05 389 THR P N 1
ATOM 8150 C CA . THR C 3 389 ? 290.182 244.291 273.266 1.00 68.05 389 THR P CA 1
ATOM 8151 C C . THR C 3 389 ? 288.770 244.457 273.812 1.00 68.05 389 THR P C 1
ATOM 8152 O O . THR C 3 389 ? 288.134 243.492 274.244 1.00 68.05 389 THR P O 1
ATOM 8156 N N . VAL C 3 390 ? 288.285 245.699 273.811 1.00 66.87 390 VAL P N 1
ATOM 8157 C CA . VAL C 3 390 ? 286.978 246.038 274.357 1.00 66.87 390 VAL P CA 1
ATOM 8158 C C . VAL C 3 390 ? 286.080 246.688 273.310 1.00 66.87 390 VAL P C 1
ATOM 8159 O O . VAL C 3 390 ? 284.901 246.346 273.192 1.00 66.87 390 VAL P O 1
ATOM 8163 N N . LEU C 3 391 ? 286.622 247.621 272.533 1.00 66.79 391 LEU P N 1
ATOM 8164 C CA . LEU C 3 391 ? 285.699 248.199 271.567 1.00 66.79 391 LEU P CA 1
ATOM 8165 C C . LEU C 3 391 ? 285.964 247.639 270.181 1.00 66.79 391 LEU P C 1
ATOM 8166 O O . LEU C 3 391 ? 287.123 247.434 269.807 1.00 66.79 391 LEU P O 1
ATOM 8171 N N . PRO C 3 392 ? 284.896 247.375 269.431 1.00 70.20 392 PRO P N 1
ATOM 8172 C CA . PRO C 3 392 ? 285.064 246.775 268.113 1.00 70.20 392 PRO P CA 1
ATOM 8173 C C . PRO C 3 392 ? 285.982 247.613 267.255 1.00 70.20 392 PRO P C 1
ATOM 8174 O O . PRO C 3 392 ? 286.009 248.854 267.366 1.00 70.20 392 PRO P O 1
ATOM 8178 N N . PRO C 3 393 ? 286.757 246.987 266.384 1.00 69.06 393 PRO P N 1
ATOM 8179 C CA . PRO C 3 393 ? 287.607 247.773 265.491 1.00 69.06 393 PRO P CA 1
ATOM 8180 C C . PRO C 3 393 ? 286.755 248.471 264.449 1.00 69.06 393 PRO P C 1
ATOM 8181 O O . PRO C 3 393 ? 286.316 247.847 263.480 1.00 69.06 393 PRO P O 1
ATOM 8185 N N . VAL C 3 394 ? 286.528 249.764 264.624 1.00 69.35 394 VAL P N 1
ATOM 8186 C CA . VAL C 3 394 ? 285.679 250.503 263.702 1.00 69.35 394 VAL P CA 1
ATOM 8187 C C . VAL C 3 394 ? 286.493 250.855 262.467 1.00 69.35 394 VAL P C 1
ATOM 8188 O O . VAL C 3 394 ? 287.602 251.391 262.568 1.00 69.35 394 VAL P O 1
ATOM 8192 N N . ILE C 3 395 ? 285.953 250.538 261.298 1.00 66.35 395 ILE P N 1
ATOM 8193 C CA . ILE C 3 395 ? 286.649 250.801 260.046 1.00 66.35 395 ILE P CA 1
ATOM 8194 C C . ILE C 3 395 ? 286.469 252.269 259.694 1.00 66.35 395 ILE P C 1
ATOM 8195 O O . ILE C 3 395 ? 285.340 252.756 259.580 1.00 66.35 395 ILE P O 1
ATOM 8200 N N . LEU C 3 396 ? 287.580 252.977 259.527 1.00 68.55 396 LEU P N 1
ATOM 8201 C CA . LEU C 3 396 ? 287.556 254.338 259.008 1.00 68.55 396 LEU P CA 1
ATOM 8202 C C . LEU C 3 396 ? 287.626 254.246 257.490 1.00 68.55 396 LEU P C 1
ATOM 8203 O O . LEU C 3 396 ? 288.674 253.912 256.930 1.00 68.55 396 LEU P O 1
ATOM 8208 N N . ALA C 3 397 ? 286.507 254.529 256.827 1.00 70.35 397 ALA P N 1
ATOM 8209 C CA . ALA C 3 397 ? 286.423 254.373 255.387 1.00 70.35 397 ALA P CA 1
ATOM 8210 C C . ALA C 3 397 ? 287.429 255.285 254.692 1.00 70.35 397 ALA P C 1
ATOM 8211 O O . ALA C 3 397 ? 288.061 256.147 255.305 1.00 70.35 397 ALA P O 1
ATOM 8213 N N . VAL C 3 398 ? 287.568 255.094 253.384 1.00 77.49 398 VAL P N 1
ATOM 8214 C CA . VAL C 3 398 ? 288.517 255.901 252.632 1.00 77.49 398 VAL P CA 1
ATOM 8215 C C . VAL C 3 398 ? 287.841 257.218 252.294 1.00 77.49 398 VAL P C 1
ATOM 8216 O O . VAL C 3 398 ? 287.289 257.389 251.202 1.00 77.49 398 VAL P O 1
ATOM 8220 N N . ARG C 3 399 ? 287.873 258.152 253.242 1.00 87.67 399 ARG P N 1
ATOM 8221 C CA . ARG C 3 399 ? 287.401 259.512 253.036 1.00 87.67 399 ARG P CA 1
ATOM 8222 C C . ARG C 3 399 ? 288.555 260.472 252.806 1.00 87.67 399 ARG P C 1
ATOM 8223 O O . ARG C 3 399 ? 288.380 261.689 252.927 1.00 87.67 399 ARG P O 1
ATOM 8225 N N . SER C 3 400 ? 289.733 259.941 252.491 1.00 90.08 400 SER P N 1
ATOM 8226 C CA . SER C 3 400 ? 290.934 260.749 252.370 1.00 90.08 400 SER P CA 1
ATOM 8227 C C . SER C 3 400 ? 290.805 261.787 251.264 1.00 90.08 400 SER P C 1
ATOM 8228 O O . SER C 3 400 ? 290.754 262.989 251.544 1.00 90.08 400 SER P O 1
ATOM 8231 N N . TYR C 3 401 ? 290.703 261.329 250.022 1.00 94.08 401 TYR P N 1
ATOM 8232 C CA . TYR C 3 401 ? 290.725 262.190 248.841 1.00 94.08 401 TYR P CA 1
ATOM 8233 C C . TYR C 3 401 ? 291.779 263.288 248.983 1.00 94.08 401 TYR P C 1
ATOM 8234 O O . TYR C 3 401 ? 291.480 264.479 249.053 1.00 94.08 401 TYR P O 1
ATOM 8243 N N . LEU C 3 402 ? 293.035 262.865 249.077 1.00 100.65 402 LEU P N 1
ATOM 8244 C CA . LEU C 3 402 ? 294.112 263.833 248.997 1.00 100.65 402 LEU P CA 1
ATOM 8245 C C . LEU C 3 402 ? 294.130 264.442 247.596 1.00 100.65 402 LEU P C 1
ATOM 8246 O O . LEU C 3 402 ? 293.773 263.770 246.625 1.00 100.65 402 LEU P O 1
ATOM 8251 N N . PRO C 3 403 ? 294.545 265.725 247.469 1.00 104.43 403 PRO P N 1
ATOM 8252 C CA . PRO C 3 403 ? 294.284 266.495 246.238 1.00 104.43 403 PRO P CA 1
ATOM 8253 C C . PRO C 3 403 ? 294.476 265.737 244.932 1.00 104.43 403 PRO P C 1
ATOM 8254 O O . PRO C 3 403 ? 293.706 265.929 243.985 1.00 104.43 403 PRO P O 1
ATOM 8258 N N . GLN C 3 404 ? 295.495 264.881 244.866 1.00 105.86 404 GLN P N 1
ATOM 8259 C CA . GLN C 3 404 ? 295.731 264.085 243.668 1.00 105.86 404 GLN P CA 1
ATOM 8260 C C . GLN C 3 404 ? 294.595 263.102 243.402 1.00 105.86 404 GLN P C 1
ATOM 8261 O O . GLN C 3 404 ? 293.849 263.264 242.431 1.00 105.86 404 GLN P O 1
ATOM 8267 N N . GLU C 3 405 ? 294.435 262.108 244.270 1.00 98.33 405 GLU P N 1
ATOM 8268 C CA . GLU C 3 405 ? 293.444 261.052 244.080 1.00 98.33 405 GLU P CA 1
ATOM 8269 C C . GLU C 3 405 ? 293.181 260.387 245.428 1.00 98.33 405 GLU P C 1
ATOM 8270 O O . GLU C 3 405 ? 293.569 260.903 246.481 1.00 98.33 405 GLU P O 1
ATOM 8276 N N . GLY C 3 406 ? 292.518 259.230 245.391 1.00 86.40 406 GLY P N 1
ATOM 8277 C CA . GLY C 3 406 ? 292.191 258.521 246.610 1.00 86.40 406 GLY P CA 1
ATOM 8278 C C . GLY C 3 406 ? 293.405 257.901 247.273 1.00 86.40 406 GLY P C 1
ATOM 8279 O O . GLY C 3 406 ? 294.465 257.728 246.673 1.00 86.40 406 GLY P O 1
ATOM 8280 N N . SER C 3 407 ? 293.235 257.558 248.550 1.00 80.06 407 SER P N 1
ATOM 8281 C CA . SER C 3 407 ? 294.326 257.021 249.356 1.00 80.06 407 SER P CA 1
ATOM 8282 C C . SER C 3 407 ? 293.950 255.717 250.048 1.00 80.06 407 SER P C 1
ATOM 8283 O O . SER C 3 407 ? 292.930 255.100 249.726 1.00 80.06 407 SER P O 1
ATOM 8286 N N . LEU C 3 408 ? 294.781 255.286 250.990 1.00 68.68 408 LEU P N 1
ATOM 8287 C CA . LEU C 3 408 ? 294.636 253.998 251.648 1.00 68.68 408 LEU P CA 1
ATOM 8288 C C . LEU C 3 408 ? 293.737 254.087 252.877 1.00 68.68 408 LEU P C 1
ATOM 8289 O O . LEU C 3 408 ? 293.622 255.135 253.514 1.00 68.68 408 LEU P O 1
ATOM 8294 N N . TYR C 3 409 ? 293.106 252.961 253.206 1.00 69.95 409 TYR P N 1
ATOM 8295 C CA . TYR C 3 409 ? 292.155 252.871 254.307 1.00 69.95 409 TYR P CA 1
ATOM 8296 C C . TYR C 3 409 ? 292.898 252.752 255.638 1.00 69.95 409 TYR P C 1
ATOM 8297 O O . TYR C 3 409 ? 294.120 252.895 255.708 1.00 69.95 409 TYR P O 1
ATOM 8306 N N . ALA C 3 410 ? 292.158 252.490 256.716 1.00 65.60 410 ALA P N 1
ATOM 8307 C CA . ALA C 3 410 ? 292.755 252.269 258.034 1.00 65.60 410 ALA P CA 1
ATOM 8308 C C . ALA C 3 410 ? 291.740 251.559 258.913 1.00 65.60 410 ALA P C 1
ATOM 8309 O O . ALA C 3 410 ? 290.681 252.121 259.207 1.00 65.60 410 ALA P O 1
ATOM 8311 N N . ALA C 3 411 ? 292.057 250.339 259.335 1.00 67.96 411 ALA P N 1
ATOM 8312 C CA . ALA C 3 411 ? 291.184 249.525 260.177 1.00 67.96 411 ALA P CA 1
ATOM 8313 C C . ALA C 3 411 ? 291.848 249.417 261.545 1.00 67.96 411 ALA P C 1
ATOM 8314 O O . ALA C 3 411 ? 292.617 248.490 261.800 1.00 67.96 411 ALA P O 1
ATOM 8316 N N . HIS C 3 412 ? 291.547 250.363 262.430 1.00 71.69 412 HIS P N 1
ATOM 8317 C CA . HIS C 3 412 ? 292.300 250.491 263.669 1.00 71.69 412 HIS P CA 1
ATOM 8318 C C . HIS C 3 412 ? 291.641 249.721 264.807 1.00 71.69 412 HIS P C 1
ATOM 8319 O O . HIS C 3 412 ? 290.427 249.796 265.012 1.00 71.69 412 HIS P O 1
ATOM 8326 N N . GLN C 3 413 ? 292.470 248.999 265.555 1.00 74.26 413 GLN P N 1
ATOM 8327 C CA . GLN C 3 413 ? 292.031 248.256 266.726 1.00 74.26 413 GLN P CA 1
ATOM 8328 C C . GLN C 3 413 ? 291.802 249.225 267.878 1.00 74.26 413 GLN P C 1
ATOM 8329 O O . GLN C 3 413 ? 292.744 249.869 268.360 1.00 74.26 413 GLN P O 1
ATOM 8335 N N . GLU C 3 414 ? 290.555 249.308 268.324 1.00 74.78 414 GLU P N 1
ATOM 8336 C CA . GLU C 3 414 ? 290.104 250.208 269.374 1.00 74.78 414 GLU P CA 1
ATOM 8337 C C . GLU C 3 414 ? 290.726 249.753 270.695 1.00 74.78 414 GLU P C 1
ATOM 8338 O O . GLU C 3 414 ? 291.408 248.723 270.713 1.00 74.78 414 GLU P O 1
ATOM 8344 N N . PRO C 3 415 ? 290.536 250.474 271.823 1.00 72.55 415 PRO P N 1
ATOM 8345 C CA . PRO C 3 415 ? 291.483 250.330 272.939 1.00 72.55 415 PRO P CA 1
ATOM 8346 C C . PRO C 3 415 ? 291.510 248.972 273.624 1.00 72.55 415 PRO P C 1
ATOM 8347 O O . PRO C 3 415 ? 290.770 248.051 273.268 1.00 72.55 415 PRO P O 1
ATOM 8351 N N . PHE C 3 416 ? 292.383 248.856 274.623 1.00 74.34 416 PHE P N 1
ATOM 8352 C CA . PHE C 3 416 ? 292.602 247.628 275.373 1.00 74.34 416 PHE P CA 1
ATOM 8353 C C . PHE C 3 416 ? 292.102 247.722 276.808 1.00 74.34 416 PHE P C 1
ATOM 8354 O O . PHE C 3 416 ? 291.425 246.811 277.288 1.00 74.34 416 PHE P O 1
ATOM 8362 N N . THR C 3 417 ? 292.429 248.805 277.515 1.00 72.00 417 THR P N 1
ATOM 8363 C CA . THR C 3 417 ? 291.740 249.207 278.744 1.00 72.00 417 THR P CA 1
ATOM 8364 C C . THR C 3 417 ? 291.807 248.128 279.830 1.00 72.00 417 THR P C 1
ATOM 8365 O O . THR C 3 417 ? 290.805 247.510 280.187 1.00 72.00 417 THR P O 1
ATOM 8369 N N . VAL C 3 418 ? 293.017 247.898 280.343 1.00 74.74 418 VAL P N 1
ATOM 8370 C CA . VAL C 3 418 ? 293.126 247.091 281.555 1.00 74.74 418 VAL P CA 1
ATOM 8371 C C . VAL C 3 418 ? 292.472 247.844 282.708 1.00 74.74 418 VAL P C 1
ATOM 8372 O O . VAL C 3 418 ? 292.484 249.081 282.764 1.00 74.74 418 VAL P O 1
ATOM 8376 N N . ILE C 3 419 ? 291.880 247.093 283.631 1.00 77.85 419 ILE P N 1
ATOM 8377 C CA . ILE C 3 419 ? 291.209 247.654 284.797 1.00 77.85 419 ILE P CA 1
ATOM 8378 C C . ILE C 3 419 ? 291.593 246.800 286.001 1.00 77.85 419 ILE P C 1
ATOM 8379 O O . ILE C 3 419 ? 291.313 245.596 286.030 1.00 77.85 419 ILE P O 1
ATOM 8384 N N . ASP C 3 420 ? 292.268 247.408 286.971 1.00 84.96 420 ASP P N 1
ATOM 8385 C CA . ASP C 3 420 ? 292.839 246.654 288.077 1.00 84.96 420 ASP P CA 1
ATOM 8386 C C . ASP C 3 420 ? 291.749 246.026 288.935 1.00 84.96 420 ASP P C 1
ATOM 8387 O O . ASP C 3 420 ? 290.656 246.575 289.096 1.00 84.96 420 ASP P O 1
ATOM 8392 N N . ARG C 3 421 ? 292.060 244.861 289.491 1.00 92.91 421 ARG P N 1
ATOM 8393 C CA . ARG C 3 421 ? 291.134 244.158 290.367 1.00 92.91 421 ARG P CA 1
ATOM 8394 C C . ARG C 3 421 ? 291.712 244.027 291.773 1.00 92.91 421 ARG P C 1
ATOM 8395 O O . ARG C 3 421 ? 291.112 244.480 292.747 1.00 92.91 421 ARG P O 1
ATOM 8403 N N . THR C 3 426 ? 301.478 246.660 293.073 1.00 103.78 426 THR P N 1
ATOM 8404 C CA . THR C 3 426 ? 301.245 247.952 293.706 1.00 103.78 426 THR P CA 1
ATOM 8405 C C . THR C 3 426 ? 299.809 248.422 293.496 1.00 103.78 426 THR P C 1
ATOM 8406 O O . THR C 3 426 ? 298.911 247.609 293.276 1.00 103.78 426 THR P O 1
ATOM 8410 N N . ASP C 3 427 ? 299.596 249.738 293.578 1.00 102.08 427 ASP P N 1
ATOM 8411 C CA . ASP C 3 427 ? 298.257 250.290 293.394 1.00 102.08 427 ASP P CA 1
ATOM 8412 C C . ASP C 3 427 ? 297.724 249.959 292.004 1.00 102.08 427 ASP P C 1
ATOM 8413 O O . ASP C 3 427 ? 296.586 249.499 291.856 1.00 102.08 427 ASP P O 1
ATOM 8418 N N . GLN C 3 428 ? 298.548 250.168 290.975 1.00 95.86 428 GLN P N 1
ATOM 8419 C CA . GLN C 3 428 ? 298.208 249.870 289.588 1.00 95.86 428 GLN P CA 1
ATOM 8420 C C . GLN C 3 428 ? 296.892 250.523 289.187 1.00 95.86 428 GLN P C 1
ATOM 8421 O O . GLN C 3 428 ? 295.874 249.832 289.065 1.00 95.86 428 GLN P O 1
ATOM 8427 N N . PRO C 3 429 ? 296.861 251.840 288.986 1.00 87.72 429 PRO P N 1
ATOM 8428 C CA . PRO C 3 429 ? 295.620 252.485 288.552 1.00 87.72 429 PRO P CA 1
ATOM 8429 C C . PRO C 3 429 ? 295.199 251.989 287.178 1.00 87.72 429 PRO P C 1
ATOM 8430 O O . PRO C 3 429 ? 295.972 251.361 286.452 1.00 87.72 429 PRO P O 1
ATOM 8434 N N . LYS C 3 430 ? 293.941 252.272 286.836 1.00 76.97 430 LYS P N 1
ATOM 8435 C CA . LYS C 3 430 ? 293.385 251.850 285.555 1.00 76.97 430 LYS P CA 1
ATOM 8436 C C . LYS C 3 430 ? 294.311 252.219 284.399 1.00 76.97 430 LYS P C 1
ATOM 8437 O O . LYS C 3 430 ? 294.861 251.344 283.723 1.00 76.97 430 LYS P O 1
ATOM 8443 N N . ALA C 3 431 ? 294.480 253.518 284.157 1.00 76.55 431 ALA P N 1
ATOM 8444 C CA . ALA C 3 431 ? 295.623 254.078 283.441 1.00 76.55 431 ALA P CA 1
ATOM 8445 C C . ALA C 3 431 ? 296.057 253.343 282.178 1.00 76.55 431 ALA P C 1
ATOM 8446 O O . ALA C 3 431 ? 297.260 253.203 281.940 1.00 76.55 431 ALA P O 1
ATOM 8448 N N . PHE C 3 432 ? 295.123 252.882 281.352 1.00 73.02 432 PHE P N 1
ATOM 8449 C CA . PHE C 3 432 ? 295.538 252.174 280.148 1.00 73.02 432 PHE P CA 1
ATOM 8450 C C . PHE C 3 432 ? 294.449 252.225 279.093 1.00 73.02 432 PHE P C 1
ATOM 8451 O O . PHE C 3 432 ? 293.281 251.974 279.399 1.00 73.02 432 PHE P O 1
ATOM 8459 N N . HIS C 3 433 ? 294.835 252.583 277.866 1.00 74.12 433 HIS P N 1
ATOM 8460 C CA . HIS C 3 433 ? 294.107 252.178 276.671 1.00 74.12 433 HIS P CA 1
ATOM 8461 C C . HIS C 3 433 ? 294.927 252.396 275.405 1.00 74.12 433 HIS P C 1
ATOM 8462 O O . HIS C 3 433 ? 294.688 253.365 274.675 1.00 74.12 433 HIS P O 1
ATOM 8469 N N . PRO C 3 434 ? 295.889 251.534 275.096 1.00 72.46 434 PRO P N 1
ATOM 8470 C CA . PRO C 3 434 ? 296.593 251.670 273.818 1.00 72.46 434 PRO P CA 1
ATOM 8471 C C . PRO C 3 434 ? 295.646 251.421 272.656 1.00 72.46 434 PRO P C 1
ATOM 8472 O O . PRO C 3 434 ? 294.857 250.474 272.668 1.00 72.46 434 PRO P O 1
ATOM 8476 N N . ALA C 3 435 ? 295.719 252.291 271.651 1.00 72.76 435 ALA P N 1
ATOM 8477 C CA . ALA C 3 435 ? 294.879 252.204 270.461 1.00 72.76 435 ALA P CA 1
ATOM 8478 C C . ALA C 3 435 ? 295.760 251.887 269.262 1.00 72.76 435 ALA P C 1
ATOM 8479 O O . ALA C 3 435 ? 296.588 252.713 268.867 1.00 72.76 435 ALA P O 1
ATOM 8481 N N . PHE C 3 436 ? 295.579 250.704 268.680 1.00 74.59 436 PHE P N 1
ATOM 8482 C CA . PHE C 3 436 ? 296.448 250.260 267.600 1.00 74.59 436 PHE P CA 1
ATOM 8483 C C . PHE C 3 436 ? 295.860 250.650 266.251 1.00 74.59 436 PHE P C 1
ATOM 8484 O O . PHE C 3 436 ? 294.645 250.744 266.091 1.00 74.59 436 PHE P O 1
ATOM 8492 N N . GLU C 3 437 ? 296.737 250.871 265.275 1.00 70.48 437 GLU P N 1
ATOM 8493 C CA . GLU C 3 437 ? 296.340 251.376 263.966 1.00 70.48 437 GLU P CA 1
ATOM 8494 C C . GLU C 3 437 ? 297.019 250.553 262.884 1.00 70.48 437 GLU P C 1
ATOM 8495 O O . GLU C 3 437 ? 298.238 250.359 262.925 1.00 70.48 437 GLU P O 1
ATOM 8501 N N . GLN C 3 438 ? 296.238 250.080 261.916 1.00 66.57 438 GLN P N 1
ATOM 8502 C CA . GLN C 3 438 ? 296.759 249.242 260.842 1.00 66.57 438 GLN P CA 1
ATOM 8503 C C . GLN C 3 438 ? 296.096 249.632 259.530 1.00 66.57 438 GLN P C 1
ATOM 8504 O O . GLN C 3 438 ? 294.865 249.633 259.433 1.00 66.57 438 GLN P O 1
ATOM 8510 N N . LEU C 3 439 ? 296.905 249.948 258.522 1.00 68.29 439 LEU P N 1
ATOM 8511 C CA . LEU C 3 439 ? 296.420 250.306 257.198 1.00 68.29 439 LEU P CA 1
ATOM 8512 C C . LEU C 3 439 ? 296.913 249.296 256.171 1.00 68.29 439 LEU P C 1
ATOM 8513 O O . LEU C 3 439 ? 297.880 248.568 256.402 1.00 68.29 439 LEU P O 1
ATOM 8518 N N . GLY C 3 440 ? 296.240 249.265 255.022 1.00 69.47 440 GLY P N 1
ATOM 8519 C CA . GLY C 3 440 ? 296.580 248.310 253.986 1.00 69.47 440 GLY P CA 1
ATOM 8520 C C . GLY C 3 440 ? 296.962 248.933 252.660 1.00 69.47 440 GLY P C 1
ATOM 8521 O O . GLY C 3 440 ? 296.119 249.516 251.974 1.00 69.47 440 GLY P O 1
ATOM 8522 N N . ALA C 3 441 ? 298.231 248.805 252.288 1.00 75.85 441 ALA P N 1
ATOM 8523 C CA . ALA C 3 441 ? 298.773 249.353 251.055 1.00 75.85 441 ALA P CA 1
ATOM 8524 C C . ALA C 3 441 ? 298.949 248.242 250.026 1.00 75.85 441 ALA P C 1
ATOM 8525 O O . ALA C 3 441 ? 298.673 247.069 250.287 1.00 75.85 441 ALA P O 1
ATOM 8527 N N . LYS C 3 442 ? 299.417 248.625 248.840 1.00 88.74 442 LYS P N 1
ATOM 8528 C CA . LYS C 3 442 ? 299.676 247.688 247.752 1.00 88.74 442 LYS P CA 1
ATOM 8529 C C . LYS C 3 442 ? 301.055 247.976 247.179 1.00 88.74 442 LYS P C 1
ATOM 8530 O O . LYS C 3 442 ? 301.269 249.031 246.574 1.00 88.74 442 LYS P O 1
ATOM 8536 N N . ASN C 3 443 ? 301.980 247.037 247.359 1.00 99.89 443 ASN P N 1
ATOM 8537 C CA . ASN C 3 443 ? 303.352 247.184 246.900 1.00 99.89 443 ASN P CA 1
ATOM 8538 C C . ASN C 3 443 ? 303.680 246.063 245.925 1.00 99.89 443 ASN P C 1
ATOM 8539 O O . ASN C 3 443 ? 302.982 245.048 245.862 1.00 99.89 443 ASN P O 1
ATOM 8544 N N . SER C 3 444 ? 304.758 246.250 245.165 1.00 106.25 444 SER P N 1
ATOM 8545 C CA . SER C 3 444 ? 305.141 245.307 244.115 1.00 106.25 444 SER P CA 1
ATOM 8546 C C . SER C 3 444 ? 306.652 245.088 244.117 1.00 106.25 444 SER P C 1
ATOM 8547 O O . SER C 3 444 ? 307.409 245.924 243.616 1.00 106.25 444 SER P O 1
ATOM 8550 N N . ALA C 3 445 ? 307.082 243.963 244.685 1.00 112.02 445 ALA P N 1
ATOM 8551 C CA . ALA C 3 445 ? 308.408 243.423 244.415 1.00 112.02 445 ALA P CA 1
ATOM 8552 C C . ALA C 3 445 ? 308.350 242.308 243.383 1.00 112.02 445 ALA P C 1
ATOM 8553 O O . ALA C 3 445 ? 309.329 242.073 242.666 1.00 112.02 445 ALA P O 1
ATOM 8555 N N . SER C 3 446 ? 307.214 241.626 243.314 1.00 115.18 446 SER P N 1
ATOM 8556 C CA . SER C 3 446 ? 306.887 240.597 242.335 1.00 115.18 446 SER P CA 1
ATOM 8557 C C . SER C 3 446 ? 305.376 240.663 242.135 1.00 115.18 446 SER P C 1
ATOM 8558 O O . SER C 3 446 ? 304.762 241.710 242.370 1.00 115.18 446 SER P O 1
ATOM 8561 N N . SER C 3 447 ? 304.783 239.577 241.640 1.00 114.49 447 SER P N 1
ATOM 8562 C CA . SER C 3 447 ? 303.330 239.442 241.632 1.00 114.49 447 SER P CA 1
ATOM 8563 C C . SER C 3 447 ? 302.749 239.951 242.944 1.00 114.49 447 SER P C 1
ATOM 8564 O O . SER C 3 447 ? 303.093 239.457 244.021 1.00 114.49 447 SER P O 1
ATOM 8567 N N . GLN C 3 448 ? 301.858 240.940 242.850 1.00 112.04 448 GLN P N 1
ATOM 8568 C CA . GLN C 3 448 ? 301.604 241.857 243.955 1.00 112.04 448 GLN P CA 1
ATOM 8569 C C . GLN C 3 448 ? 300.582 241.296 244.931 1.00 112.04 448 GLN P C 1
ATOM 8570 O O . GLN C 3 448 ? 299.425 241.067 244.545 1.00 112.04 448 GLN P O 1
ATOM 8576 N N . PRO C 3 449 ? 300.960 241.045 246.187 1.00 99.91 449 PRO P N 1
ATOM 8577 C CA . PRO C 3 449 ? 299.957 240.791 247.226 1.00 99.91 449 PRO P CA 1
ATOM 8578 C C . PRO C 3 449 ? 299.642 242.050 248.020 1.00 99.91 449 PRO P C 1
ATOM 8579 O O . PRO C 3 449 ? 300.372 243.042 247.933 1.00 99.91 449 PRO P O 1
ATOM 8583 N N . SER C 3 450 ? 298.560 242.027 248.793 1.00 85.35 450 SER P N 1
ATOM 8584 C CA . SER C 3 450 ? 298.260 243.127 249.693 1.00 85.35 450 SER P CA 1
ATOM 8585 C C . SER C 3 450 ? 298.989 242.930 251.020 1.00 85.35 450 SER P C 1
ATOM 8586 O O . SER C 3 450 ? 299.471 241.840 251.338 1.00 85.35 450 SER P O 1
ATOM 8589 N N . ALA C 3 451 ? 299.067 244.000 251.808 1.00 73.67 451 ALA P N 1
ATOM 8590 C CA . ALA C 3 451 ? 299.823 243.947 253.049 1.00 73.67 451 ALA P CA 1
ATOM 8591 C C . ALA C 3 451 ? 299.237 244.922 254.057 1.00 73.67 451 ALA P C 1
ATOM 8592 O O . ALA C 3 451 ? 298.623 245.925 253.688 1.00 73.67 451 ALA P O 1
ATOM 8594 N N . MET C 3 452 ? 299.438 244.612 255.336 1.00 67.60 452 MET P N 1
ATOM 8595 C CA . MET C 3 452 ? 299.037 245.465 256.445 1.00 67.60 452 MET P CA 1
ATOM 8596 C C . MET C 3 452 ? 300.249 245.778 257.311 1.00 67.60 452 MET P C 1
ATOM 8597 O O . MET C 3 452 ? 301.144 244.944 257.474 1.00 67.60 452 MET P O 1
ATOM 8602 N N . GLN C 3 453 ? 300.273 246.985 257.872 1.00 69.62 453 GLN P N 1
ATOM 8603 C CA . GLN C 3 453 ? 301.407 247.433 258.669 1.00 69.62 453 GLN P CA 1
ATOM 8604 C C . GLN C 3 453 ? 300.923 248.200 259.889 1.00 69.62 453 GLN P C 1
ATOM 8605 O O . GLN C 3 453 ? 300.149 249.151 259.759 1.00 69.62 453 GLN P O 1
ATOM 8611 N N . THR C 3 454 ? 301.381 247.785 261.068 1.00 72.55 454 THR P N 1
ATOM 8612 C CA . THR C 3 454 ? 301.049 248.495 262.296 1.00 72.55 454 THR P CA 1
ATOM 8613 C C . THR C 3 454 ? 301.822 249.806 262.363 1.00 72.55 454 THR P C 1
ATOM 8614 O O . THR C 3 454 ? 303.041 249.830 262.167 1.00 72.55 454 THR P O 1
ATOM 8618 N N . LEU C 3 455 ? 301.113 250.901 262.638 1.00 74.39 455 LEU P N 1
ATOM 8619 C CA . LEU C 3 455 ? 301.743 252.220 262.587 1.00 74.39 455 LEU P CA 1
ATOM 8620 C C . LEU C 3 455 ? 302.501 252.538 263.874 1.00 74.39 455 LEU P C 1
ATOM 8621 O O . LEU C 3 455 ? 303.731 252.642 263.872 1.00 74.39 455 LEU P O 1
ATOM 8626 N N . ARG C 3 456 ? 301.778 252.671 264.988 1.00 80.86 456 ARG P N 1
ATOM 8627 C CA . ARG C 3 456 ? 302.373 253.011 266.278 1.00 80.86 456 ARG P CA 1
ATOM 8628 C C . ARG C 3 456 ? 301.314 252.976 267.371 1.00 80.86 456 ARG P C 1
ATOM 8629 O O . ARG C 3 456 ? 300.142 252.708 267.094 1.00 80.86 456 ARG P O 1
ATOM 8637 N N . LYS C 3 457 ? 301.707 253.248 268.614 1.00 77.98 457 LYS P N 1
ATOM 8638 C CA . LYS C 3 457 ? 300.798 253.160 269.746 1.00 77.98 457 LYS P CA 1
ATOM 8639 C C . LYS C 3 457 ? 300.839 254.442 270.566 1.00 77.98 457 LYS P C 1
ATOM 8640 O O . LYS C 3 457 ? 301.775 255.239 270.472 1.00 77.98 457 LYS P O 1
ATOM 8646 N N . LEU C 3 458 ? 299.799 254.625 271.379 1.00 73.36 458 LEU P N 1
ATOM 8647 C CA . LEU C 3 458 ? 299.697 255.745 272.304 1.00 73.36 458 LEU P CA 1
ATOM 8648 C C . LEU C 3 458 ? 298.727 255.363 273.412 1.00 73.36 458 LEU P C 1
ATOM 8649 O O . LEU C 3 458 ? 297.773 254.618 273.179 1.00 73.36 458 LEU P O 1
ATOM 8654 N N . ASP C 3 459 ? 298.972 255.882 274.617 1.00 70.19 459 ASP P N 1
ATOM 8655 C CA . ASP C 3 459 ? 298.192 255.410 275.755 1.00 70.19 459 ASP P CA 1
ATOM 8656 C C . ASP C 3 459 ? 298.035 256.454 276.855 1.00 70.19 459 ASP P C 1
ATOM 8657 O O . ASP C 3 459 ? 298.974 256.705 277.619 1.00 70.19 459 ASP P O 1
ATOM 8662 N N . PRO C 3 460 ? 296.861 257.071 276.971 1.00 70.11 460 PRO P N 1
ATOM 8663 C CA . PRO C 3 460 ? 296.573 257.930 278.129 1.00 70.11 460 PRO P CA 1
ATOM 8664 C C . PRO C 3 460 ? 296.333 257.147 279.412 1.00 70.11 460 PRO P C 1
ATOM 8665 O O . PRO C 3 460 ? 296.572 255.937 279.462 1.00 70.11 460 PRO P O 1
ATOM 8669 N N . VAL C 3 461 ? 295.876 257.835 280.461 1.00 73.26 461 VAL P N 1
ATOM 8670 C CA . VAL C 3 461 ? 295.881 257.312 281.825 1.00 73.26 461 VAL P CA 1
ATOM 8671 C C . VAL C 3 461 ? 294.449 257.226 282.370 1.00 73.26 461 VAL P C 1
ATOM 8672 O O . VAL C 3 461 ? 294.205 257.419 283.567 1.00 73.26 461 VAL P O 1
ATOM 8676 N N . VAL C 3 462 ? 293.482 256.941 281.496 1.00 72.20 462 VAL P N 1
ATOM 8677 C CA . VAL C 3 462 ? 292.070 256.843 281.860 1.00 72.20 462 VAL P CA 1
ATOM 8678 C C . VAL C 3 462 ? 291.465 255.622 281.174 1.00 72.20 462 VAL P C 1
ATOM 8679 O O . VAL C 3 462 ? 292.161 254.850 280.510 1.00 72.20 462 VAL P O 1
ATOM 8683 N N . ILE C 3 463 ? 290.156 255.442 281.341 1.00 72.95 463 ILE P N 1
ATOM 8684 C CA . ILE C 3 463 ? 289.444 254.335 280.701 1.00 72.95 463 ILE P CA 1
ATOM 8685 C C . ILE C 3 463 ? 288.414 254.861 279.710 1.00 72.95 463 ILE P C 1
ATOM 8686 O O . ILE C 3 463 ? 287.370 255.386 280.118 1.00 72.95 463 ILE P O 1
ATOM 8691 N N . PRO C 3 464 ? 288.669 254.761 278.416 1.00 74.82 464 PRO P N 1
ATOM 8692 C CA . PRO C 3 464 ? 287.640 255.060 277.421 1.00 74.82 464 PRO P CA 1
ATOM 8693 C C . PRO C 3 464 ? 286.803 253.835 277.132 1.00 74.82 464 PRO P C 1
ATOM 8694 O O . PRO C 3 464 ? 286.920 252.815 277.817 1.00 74.82 464 PRO P O 1
ATOM 8698 N N . GLY C 3 465 ? 285.958 253.924 276.116 1.00 77.98 465 GLY P N 1
ATOM 8699 C CA . GLY C 3 465 ? 285.207 252.782 275.638 1.00 77.98 465 GLY P CA 1
ATOM 8700 C C . GLY C 3 465 ? 283.713 252.922 275.766 1.00 77.98 465 GLY P C 1
ATOM 8701 O O . GLY C 3 465 ? 282.982 252.037 275.299 1.00 77.98 465 GLY P O 1
ATOM 8702 N N . LYS C 3 466 ? 283.222 253.994 276.382 1.00 77.87 466 LYS P N 1
ATOM 8703 C CA . LYS C 3 466 ? 281.784 254.194 276.462 1.00 77.87 466 LYS P CA 1
ATOM 8704 C C . LYS C 3 466 ? 281.191 254.334 275.066 1.00 77.87 466 LYS P C 1
ATOM 8705 O O . LYS C 3 466 ? 280.330 253.547 274.660 1.00 77.87 466 LYS P O 1
ATOM 8711 N N . VAL C 3 467 ? 281.664 255.323 274.304 1.00 74.43 467 VAL P N 1
ATOM 8712 C CA . VAL C 3 467 ? 281.299 255.481 272.902 1.00 74.43 467 VAL P CA 1
ATOM 8713 C C . VAL C 3 467 ? 282.517 255.969 272.130 1.00 74.43 467 VAL P C 1
ATOM 8714 O O . VAL C 3 467 ? 283.462 256.521 272.696 1.00 74.43 467 VAL P O 1
ATOM 8718 N N . VAL C 3 468 ? 282.477 255.754 270.817 1.00 69.48 468 VAL P N 1
ATOM 8719 C CA . VAL C 3 468 ? 283.448 256.297 269.871 1.00 69.48 468 VAL P CA 1
ATOM 8720 C C . VAL C 3 468 ? 282.681 256.671 268.607 1.00 69.48 468 VAL P C 1
ATOM 8721 O O . VAL C 3 468 ? 282.088 255.803 267.957 1.00 69.48 468 VAL P O 1
ATOM 8725 N N . VAL C 3 469 ? 282.663 257.958 268.272 1.00 70.19 469 VAL P N 1
ATOM 8726 C CA . VAL C 3 469 ? 281.900 258.461 267.137 1.00 70.19 469 VAL P CA 1
ATOM 8727 C C . VAL C 3 469 ? 282.796 259.357 266.293 1.00 70.19 469 VAL P C 1
ATOM 8728 O O . VAL C 3 469 ? 283.555 260.172 266.827 1.00 70.19 469 VAL P O 1
ATOM 8732 N N . THR C 3 470 ? 282.716 259.193 264.976 1.00 67.08 470 THR P N 1
ATOM 8733 C CA . THR C 3 470 ? 283.527 259.965 264.045 1.00 67.08 470 THR P CA 1
ATOM 8734 C C . THR C 3 470 ? 282.746 261.178 263.557 1.00 67.08 470 THR P C 1
ATOM 8735 O O . THR C 3 470 ? 281.633 261.040 263.041 1.00 67.08 470 THR P O 1
ATOM 8739 N N . VAL C 3 471 ? 283.331 262.360 263.717 1.00 69.35 471 VAL P N 1
ATOM 8740 C CA . VAL C 3 471 ? 282.693 263.608 263.323 1.00 69.35 471 VAL P CA 1
ATOM 8741 C C . VAL C 3 471 ? 283.371 264.136 262.068 1.00 69.35 471 VAL P C 1
ATOM 8742 O O . VAL C 3 471 ? 284.520 263.795 261.767 1.00 69.35 471 VAL P O 1
ATOM 8746 N N . ASN C 3 472 ? 282.624 264.940 261.307 1.00 67.53 472 ASN P N 1
ATOM 8747 C CA . ASN C 3 472 ? 283.126 265.659 260.139 1.00 67.53 472 ASN P CA 1
ATOM 8748 C C . ASN C 3 472 ? 283.500 264.723 258.998 1.00 67.53 472 ASN P C 1
ATOM 8749 O O . ASN C 3 472 ? 283.870 265.186 257.916 1.00 67.53 472 ASN P O 1
ATOM 8754 N N . THR C 3 473 ? 283.436 263.412 259.239 1.00 67.64 473 THR P N 1
ATOM 8755 C CA . THR C 3 473 ? 283.798 262.372 258.278 1.00 67.64 473 THR P CA 1
ATOM 8756 C C . THR C 3 473 ? 285.286 262.418 257.943 1.00 67.64 473 THR P C 1
ATOM 8757 O O . THR C 3 473 ? 285.787 261.557 257.213 1.00 67.64 473 THR P O 1
ATOM 8761 N N . LEU C 3 474 ? 286.002 263.406 258.482 1.00 70.38 474 LEU P N 1
ATOM 8762 C CA . LEU C 3 474 ? 287.438 263.555 258.280 1.00 70.38 474 LEU P CA 1
ATOM 8763 C C . LEU C 3 474 ? 288.209 263.370 259.579 1.00 70.38 474 LEU P C 1
ATOM 8764 O O . LEU C 3 474 ? 289.110 262.531 259.658 1.00 70.38 474 LEU P O 1
ATOM 8769 N N . GLN C 3 475 ? 287.868 264.137 260.606 1.00 70.11 475 GLN P N 1
ATOM 8770 C CA . GLN C 3 475 ? 288.594 264.142 261.870 1.00 70.11 475 GLN P CA 1
ATOM 8771 C C . GLN C 3 475 ? 287.856 263.241 262.853 1.00 70.11 475 GLN P C 1
ATOM 8772 O O . GLN C 3 475 ? 286.816 263.614 263.400 1.00 70.11 475 GLN P O 1
ATOM 8778 N N . PHE C 3 476 ? 288.395 262.045 263.060 1.00 71.81 476 PHE P N 1
ATOM 8779 C CA . PHE C 3 476 ? 287.908 261.142 264.087 1.00 71.81 476 PHE P CA 1
ATOM 8780 C C . PHE C 3 476 ? 288.068 261.792 265.461 1.00 71.81 476 PHE P C 1
ATOM 8781 O O . PHE C 3 476 ? 288.716 262.826 265.617 1.00 71.81 476 PHE P O 1
ATOM 8789 N N . GLY C 3 477 ? 287.448 261.196 266.455 1.00 67.04 477 GLY P N 1
ATOM 8790 C CA . GLY C 3 477 ? 287.677 261.631 267.805 1.00 67.04 477 GLY P CA 1
ATOM 8791 C C . GLY C 3 477 ? 286.434 261.419 268.654 1.00 67.04 477 GLY P C 1
ATOM 8792 O O . GLY C 3 477 ? 285.713 260.435 268.482 1.00 67.04 477 GLY P O 1
ATOM 8793 N N . ARG C 3 478 ? 286.213 262.362 269.566 1.00 71.08 478 ARG P N 1
ATOM 8794 C CA . ARG C 3 478 ? 285.153 262.258 270.562 1.00 71.08 478 ARG P CA 1
ATOM 8795 C C . ARG C 3 478 ? 285.239 260.934 271.312 1.00 71.08 478 ARG P C 1
ATOM 8796 O O . ARG C 3 478 ? 284.231 260.344 271.701 1.00 71.08 478 ARG P O 1
ATOM 8804 N N . VAL C 3 479 ? 286.467 260.463 271.514 1.00 67.14 479 VAL P N 1
ATOM 8805 C CA . VAL C 3 479 ? 286.709 259.307 272.364 1.00 67.14 479 VAL P CA 1
ATOM 8806 C C . VAL C 3 479 ? 286.458 259.743 273.799 1.00 67.14 479 VAL P C 1
ATOM 8807 O O . VAL C 3 479 ? 287.263 260.474 274.385 1.00 67.14 479 VAL P O 1
ATOM 8811 N N . VAL C 3 480 ? 285.342 259.310 274.368 1.00 73.20 480 VAL P N 1
ATOM 8812 C CA . VAL C 3 480 ? 284.991 259.668 275.737 1.00 73.20 480 VAL P CA 1
ATOM 8813 C C . VAL C 3 480 ? 285.829 258.847 276.704 1.00 73.20 480 VAL P C 1
ATOM 8814 O O . VAL C 3 480 ? 286.103 257.667 276.463 1.00 73.20 480 VAL P O 1
ATOM 8818 N N . CYS C 3 481 ? 286.238 259.465 277.809 1.00 73.52 481 CYS P N 1
ATOM 8819 C CA . CYS C 3 481 ? 287.136 258.824 278.754 1.00 73.52 481 CYS P CA 1
ATOM 8820 C C . CYS C 3 481 ? 286.440 258.390 280.039 1.00 73.52 481 CYS P C 1
ATOM 8821 O O . CYS C 3 481 ? 287.121 258.063 281.015 1.00 73.52 481 CYS P O 1
ATOM 8824 N N . PHE C 3 482 ? 285.105 258.419 280.076 1.00 75.03 482 PHE P N 1
ATOM 8825 C CA . PHE C 3 482 ? 284.317 257.801 281.142 1.00 75.03 482 PHE P CA 1
ATOM 8826 C C . PHE C 3 482 ? 284.485 258.500 282.490 1.00 75.03 482 PHE P C 1
ATOM 8827 O O . PHE C 3 482 ? 283.728 258.241 283.431 1.00 75.03 482 PHE P O 1
ATOM 8835 N N . GLY C 3 483 ? 285.415 259.442 282.583 1.00 75.45 483 GLY P N 1
ATOM 8836 C CA . GLY C 3 483 ? 285.525 260.253 283.778 1.00 75.45 483 GLY P CA 1
ATOM 8837 C C . GLY C 3 483 ? 284.548 261.406 283.717 1.00 75.45 483 GLY P C 1
ATOM 8838 O O . GLY C 3 483 ? 284.742 262.433 284.374 1.00 75.45 483 GLY P O 1
ATOM 8839 N N . PHE C 3 484 ? 283.513 261.238 282.888 1.00 77.49 484 PHE P N 1
ATOM 8840 C CA . PHE C 3 484 ? 282.497 262.235 282.563 1.00 77.49 484 PHE P CA 1
ATOM 8841 C C . PHE C 3 484 ? 283.078 263.325 281.674 1.00 77.49 484 PHE P C 1
ATOM 8842 O O . PHE C 3 484 ? 282.344 264.175 281.162 1.00 77.49 484 PHE P O 1
ATOM 8844 N N . SER C 3 485 ? 284.392 263.297 281.469 1.00 74.23 485 SER P N 1
ATOM 8845 C CA . SER C 3 485 ? 285.075 264.287 280.643 1.00 74.23 485 SER P CA 1
ATOM 8846 C C . SER C 3 485 ? 284.945 263.848 279.194 1.00 74.23 485 SER P C 1
ATOM 8847 O O . SER C 3 485 ? 285.783 263.117 278.663 1.00 74.23 485 SER P O 1
ATOM 8850 N N . ASP C 3 486 ? 283.874 264.294 278.547 1.00 74.10 486 ASP P N 1
ATOM 8851 C CA . ASP C 3 486 ? 283.618 263.916 277.164 1.00 74.10 486 ASP P CA 1
ATOM 8852 C C . ASP C 3 486 ? 284.674 264.523 276.255 1.00 74.10 486 ASP P C 1
ATOM 8853 O O . ASP C 3 486 ? 284.801 265.747 276.164 1.00 74.10 486 ASP P O 1
ATOM 8858 N N . GLY C 3 487 ? 285.424 263.666 275.582 1.00 72.15 487 GLY P N 1
ATOM 8859 C CA . GLY C 3 487 ? 286.193 264.109 274.446 1.00 72.15 487 GLY P CA 1
ATOM 8860 C C . GLY C 3 487 ? 287.646 264.431 274.698 1.00 72.15 487 GLY P C 1
ATOM 8861 O O . GLY C 3 487 ? 287.976 265.457 275.297 1.00 72.15 487 GLY P O 1
ATOM 8862 N N . THR C 3 488 ? 288.521 263.540 274.253 1.00 72.10 488 THR P N 1
ATOM 8863 C CA . THR C 3 488 ? 289.873 263.900 273.857 1.00 72.10 488 THR P CA 1
ATOM 8864 C C . THR C 3 488 ? 289.919 263.594 272.365 1.00 72.10 488 THR P C 1
ATOM 8865 O O . THR C 3 488 ? 290.371 262.532 271.938 1.00 72.10 488 THR P O 1
ATOM 8869 N N . LEU C 3 489 ? 289.438 264.542 271.567 1.00 66.78 489 LEU P N 1
ATOM 8870 C CA . LEU C 3 489 ? 289.263 264.316 270.139 1.00 66.78 489 LEU P CA 1
ATOM 8871 C C . LEU C 3 489 ? 290.594 264.502 269.424 1.00 66.78 489 LEU P C 1
ATOM 8872 O O . LEU C 3 489 ? 291.240 265.546 269.555 1.00 66.78 489 LEU P O 1
ATOM 8877 N N . GLN C 3 490 ? 291.006 263.482 268.682 1.00 65.89 490 GLN P N 1
ATOM 8878 C CA . GLN C 3 490 ? 292.322 263.433 268.073 1.00 65.89 490 GLN P CA 1
ATOM 8879 C C . GLN C 3 490 ? 292.190 263.230 266.570 1.00 65.89 490 GLN P C 1
ATOM 8880 O O . GLN C 3 490 ? 291.314 262.501 266.102 1.00 65.89 490 GLN P O 1
ATOM 8886 N N . TYR C 3 491 ? 293.076 263.877 265.817 1.00 70.10 491 TYR P N 1
ATOM 8887 C CA . TYR C 3 491 ? 292.972 263.878 264.365 1.00 70.10 491 TYR P CA 1
ATOM 8888 C C . TYR C 3 491 ? 293.067 262.466 263.799 1.00 70.10 491 TYR P C 1
ATOM 8889 O O . TYR C 3 491 ? 293.506 261.528 264.468 1.00 70.10 491 TYR P O 1
ATOM 8898 N N . ARG C 3 492 ? 292.637 262.322 262.544 1.00 65.69 492 ARG P N 1
ATOM 8899 C CA . ARG C 3 492 ? 292.700 261.024 261.880 1.00 65.69 492 ARG P CA 1
ATOM 8900 C C . ARG C 3 492 ? 294.128 260.691 261.472 1.00 65.69 492 ARG P C 1
ATOM 8901 O O . ARG C 3 492 ? 294.554 259.534 261.545 1.00 65.69 492 ARG P O 1
ATOM 8909 N N . ASP C 3 493 ? 294.874 261.689 261.013 1.00 70.92 493 ASP P N 1
ATOM 8910 C CA . ASP C 3 493 ? 296.279 261.521 260.679 1.00 70.92 493 ASP P CA 1
ATOM 8911 C C . ASP C 3 493 ? 297.128 262.026 261.839 1.00 70.92 493 ASP P C 1
ATOM 8912 O O . ASP C 3 493 ? 296.898 263.128 262.344 1.00 70.92 493 ASP P O 1
ATOM 8917 N N . ARG C 3 494 ? 298.079 261.200 262.272 1.00 76.18 494 ARG P N 1
ATOM 8918 C CA . ARG C 3 494 ? 299.104 261.425 263.292 1.00 76.18 494 ARG P CA 1
ATOM 8919 C C . ARG C 3 494 ? 298.541 261.430 264.709 1.00 76.18 494 ARG P C 1
ATOM 8920 O O . ARG C 3 494 ? 299.319 261.390 265.659 1.00 76.18 494 ARG P O 1
ATOM 8928 N N . PHE C 3 495 ? 297.220 261.429 264.880 1.00 71.99 495 PHE P N 1
ATOM 8929 C CA . PHE C 3 495 ? 296.563 261.248 266.177 1.00 71.99 495 PHE P CA 1
ATOM 8930 C C . PHE C 3 495 ? 297.188 262.111 267.279 1.00 71.99 495 PHE P C 1
ATOM 8931 O O . PHE C 3 495 ? 297.765 261.623 268.249 1.00 71.99 495 PHE P O 1
ATOM 8939 N N . THR C 3 496 ? 297.049 263.418 267.097 1.00 69.87 496 THR P N 1
ATOM 8940 C CA . THR C 3 496 ? 297.353 264.385 268.136 1.00 69.87 496 THR P CA 1
ATOM 8941 C C . THR C 3 496 ? 296.060 265.069 268.550 1.00 69.87 496 THR P C 1
ATOM 8942 O O . THR C 3 496 ? 295.082 265.088 267.800 1.00 69.87 496 THR P O 1
ATOM 8946 N N . MET C 3 497 ? 296.064 265.633 269.755 1.00 73.05 497 MET P N 1
ATOM 8947 C CA . MET C 3 497 ? 294.857 266.263 270.270 1.00 73.05 497 MET P CA 1
ATOM 8948 C C . MET C 3 497 ? 294.520 267.505 269.456 1.00 73.05 497 MET P C 1
ATOM 8949 O O . MET C 3 497 ? 295.400 268.251 269.019 1.00 73.05 497 MET P O 1
ATOM 8954 N N . ASN C 3 498 ? 293.225 267.727 269.257 1.00 69.11 498 ASN P N 1
ATOM 8955 C CA . ASN C 3 498 ? 292.760 268.742 268.328 1.00 69.11 498 ASN P CA 1
ATOM 8956 C C . ASN C 3 498 ? 291.745 269.644 269.011 1.00 69.11 498 ASN P C 1
ATOM 8957 O O . ASN C 3 498 ? 291.148 269.283 270.027 1.00 69.11 498 ASN P O 1
ATOM 8962 N N . GLU C 3 499 ? 291.557 270.828 268.428 1.00 64.98 499 GLU P N 1
ATOM 8963 C CA . GLU C 3 499 ? 290.586 271.818 268.893 1.00 64.98 499 GLU P CA 1
ATOM 8964 C C . GLU C 3 499 ? 290.770 272.108 270.382 1.00 64.98 499 GLU P C 1
ATOM 8965 O O . GLU C 3 499 ? 289.899 271.851 271.212 1.00 64.98 499 GLU P O 1
ATOM 8971 N N . VAL C 3 500 ? 291.942 272.648 270.705 1.00 74.53 500 VAL P N 1
ATOM 8972 C CA . VAL C 3 500 ? 292.312 272.921 272.087 1.00 74.53 500 VAL P CA 1
ATOM 8973 C C . VAL C 3 500 ? 292.860 274.339 272.199 1.00 74.53 500 VAL P C 1
ATOM 8974 O O . VAL C 3 500 ? 293.419 274.725 273.232 1.00 74.53 500 VAL P O 1
ATOM 8978 N N . TYR C 3 501 ? 292.685 275.137 271.149 1.00 84.11 501 TYR P N 1
ATOM 8979 C CA . TYR C 3 501 ? 293.270 276.474 271.119 1.00 84.11 501 TYR P CA 1
ATOM 8980 C C . TYR C 3 501 ? 292.296 277.418 270.430 1.00 84.11 501 TYR P C 1
ATOM 8981 O O . TYR C 3 501 ? 292.066 277.299 269.224 1.00 84.11 501 TYR P O 1
ATOM 8990 N N . THR C 3 502 ? 291.735 278.353 271.192 1.00 78.25 502 THR P N 1
ATOM 8991 C CA . THR C 3 502 ? 290.778 279.300 270.640 1.00 78.25 502 THR P CA 1
ATOM 8992 C C . THR C 3 502 ? 291.469 280.294 269.717 1.00 78.25 502 THR P C 1
ATOM 8993 O O . THR C 3 502 ? 292.540 280.819 270.033 1.00 78.25 502 THR P O 1
ATOM 8997 N N . GLU C 3 503 ? 290.839 280.556 268.575 1.00 80.07 503 GLU P N 1
ATOM 8998 C CA . GLU C 3 503 ? 291.311 281.524 267.593 1.00 80.07 503 GLU P CA 1
ATOM 8999 C C . GLU C 3 503 ? 290.210 281.731 266.566 1.00 80.07 503 GLU P C 1
ATOM 9000 O O . GLU C 3 503 ? 289.435 280.815 266.283 1.00 80.07 503 GLU P O 1
ATOM 9006 N N . GLN C 3 504 ? 290.154 282.939 266.011 1.00 80.64 504 GLN P N 1
ATOM 9007 C CA . GLN C 3 504 ? 289.073 283.320 265.113 1.00 80.64 504 GLN P CA 1
ATOM 9008 C C . GLN C 3 504 ? 289.532 283.842 263.761 1.00 80.64 504 GLN P C 1
ATOM 9009 O O . GLN C 3 504 ? 288.842 283.612 262.767 1.00 80.64 504 GLN P O 1
ATOM 9015 N N . ALA C 3 505 ? 290.691 284.492 263.681 1.00 80.71 505 ALA P N 1
ATOM 9016 C CA . ALA C 3 505 ? 291.070 285.250 262.494 1.00 80.71 505 ALA P CA 1
ATOM 9017 C C . ALA C 3 505 ? 291.245 284.378 261.255 1.00 80.71 505 ALA P C 1
ATOM 9018 O O . ALA C 3 505 ? 291.603 284.882 260.186 1.00 80.71 505 ALA P O 1
ATOM 9020 N N . THR C 3 506 ? 291.007 283.079 261.380 1.00 75.13 506 THR P N 1
ATOM 9021 C CA . THR C 3 506 ? 291.174 282.163 260.261 1.00 75.13 506 THR P CA 1
ATOM 9022 C C . THR C 3 506 ? 290.140 281.050 260.433 1.00 75.13 506 THR P C 1
ATOM 9023 O O . THR C 3 506 ? 289.169 281.205 261.180 1.00 75.13 506 THR P O 1
ATOM 9027 N N . THR C 3 507 ? 290.342 279.934 259.736 1.00 70.09 507 THR P N 1
ATOM 9028 C CA . THR C 3 507 ? 289.374 278.851 259.641 1.00 70.09 507 THR P CA 1
ATOM 9029 C C . THR C 3 507 ? 288.959 278.305 260.998 1.00 70.09 507 THR P C 1
ATOM 9030 O O . THR C 3 507 ? 289.776 277.715 261.709 1.00 70.09 507 THR P O 1
ATOM 9034 N N . ASN C 3 508 ? 287.691 278.483 261.361 1.00 66.87 508 ASN P N 1
ATOM 9035 C CA . ASN C 3 508 ? 287.102 277.809 262.511 1.00 66.87 508 ASN P CA 1
ATOM 9036 C C . ASN C 3 508 ? 285.991 276.904 262.004 1.00 66.87 508 ASN P C 1
ATOM 9037 O O . ASN C 3 508 ? 284.971 277.387 261.504 1.00 66.87 508 ASN P O 1
ATOM 9042 N N . ILE C 3 509 ? 286.192 275.591 262.134 1.00 67.57 509 ILE P N 1
ATOM 9043 C CA . ILE C 3 509 ? 285.306 274.608 261.528 1.00 67.57 509 ILE P CA 1
ATOM 9044 C C . ILE C 3 509 ? 284.290 274.050 262.506 1.00 67.57 509 ILE P C 1
ATOM 9045 O O . ILE C 3 509 ? 283.474 273.206 262.118 1.00 67.57 509 ILE P O 1
ATOM 9050 N N . THR C 3 510 ? 284.310 274.486 263.760 1.00 68.33 510 THR P N 1
ATOM 9051 C CA . THR C 3 510 ? 283.413 273.933 264.761 1.00 68.33 510 THR P CA 1
ATOM 9052 C C . THR C 3 510 ? 282.949 275.037 265.695 1.00 68.33 510 THR P C 1
ATOM 9053 O O . THR C 3 510 ? 283.710 275.955 266.014 1.00 68.33 510 THR P O 1
ATOM 9057 N N . SER C 3 511 ? 281.689 274.952 266.115 1.00 68.97 511 SER P N 1
ATOM 9058 C CA . SER C 3 511 ? 281.116 276.013 266.941 1.00 68.97 511 SER P CA 1
ATOM 9059 C C . SER C 3 511 ? 281.834 276.193 268.270 1.00 68.97 511 SER P C 1
ATOM 9060 O O . SER C 3 511 ? 282.194 277.337 268.597 1.00 68.97 511 SER P O 1
ATOM 9063 N N . PRO C 3 512 ? 282.085 275.155 269.074 1.00 73.73 512 PRO P N 1
ATOM 9064 C CA . PRO C 3 512 ? 282.668 275.411 270.391 1.00 73.73 512 PRO P CA 1
ATOM 9065 C C . PRO C 3 512 ? 284.182 275.388 270.375 1.00 73.73 512 PRO P C 1
ATOM 9066 O O . PRO C 3 512 ? 284.806 275.195 269.327 1.00 73.73 512 PRO P O 1
ATOM 9070 N N . LEU C 3 513 ? 284.773 275.629 271.543 1.00 74.11 513 LEU P N 1
ATOM 9071 C CA . LEU C 3 513 ? 286.173 275.326 271.809 1.00 74.11 513 LEU P CA 1
ATOM 9072 C C . LEU C 3 513 ? 287.111 276.206 270.995 1.00 74.11 513 LEU P C 1
ATOM 9073 O O . LEU C 3 513 ? 288.331 276.148 271.170 1.00 74.11 513 LEU P O 1
ATOM 9078 N N . GLN C 3 514 ? 286.556 277.038 270.120 1.00 68.70 514 GLN P N 1
ATOM 9079 C CA . GLN C 3 514 ? 287.338 277.947 269.296 1.00 68.70 514 GLN P CA 1
ATOM 9080 C C . GLN C 3 514 ? 286.928 279.399 269.457 1.00 68.70 514 GLN P C 1
ATOM 9081 O O . GLN C 3 514 ? 287.774 280.288 269.349 1.00 68.70 514 GLN P O 1
ATOM 9087 N N . VAL C 3 515 ? 285.647 279.663 269.717 1.00 67.33 515 VAL P N 1
ATOM 9088 C CA . VAL C 3 515 ? 285.160 281.025 269.880 1.00 67.33 515 VAL P CA 1
ATOM 9089 C C . VAL C 3 515 ? 284.810 281.353 271.321 1.00 67.33 515 VAL P C 1
ATOM 9090 O O . VAL C 3 515 ? 284.532 282.519 271.627 1.00 67.33 515 VAL P O 1
ATOM 9094 N N . GLY C 3 516 ? 284.813 280.369 272.216 1.00 71.34 516 GLY P N 1
ATOM 9095 C CA . GLY C 3 516 ? 284.585 280.649 273.620 1.00 71.34 516 GLY P CA 1
ATOM 9096 C C . GLY C 3 516 ? 283.770 279.616 274.370 1.00 71.34 516 GLY P C 1
ATOM 9097 O O . GLY C 3 516 ? 283.839 279.554 275.599 1.00 71.34 516 GLY P O 1
ATOM 9098 N N . PHE C 3 517 ? 283.000 278.802 273.654 1.00 71.47 517 PHE P N 1
ATOM 9099 C CA . PHE C 3 517 ? 282.156 277.803 274.289 1.00 71.47 517 PHE P CA 1
ATOM 9100 C C . PHE C 3 517 ? 283.001 276.792 275.062 1.00 71.47 517 PHE P C 1
ATOM 9101 O O . PHE C 3 517 ? 284.216 276.688 274.882 1.00 71.47 517 PHE P O 1
ATOM 9109 N N . GLN C 3 518 ? 282.335 276.028 275.926 1.00 73.69 518 GLN P N 1
ATOM 9110 C CA . GLN C 3 518 ? 283.003 275.023 276.742 1.00 73.69 518 GLN P CA 1
ATOM 9111 C C . GLN C 3 518 ? 281.992 273.971 277.165 1.00 73.69 518 GLN P C 1
ATOM 9112 O O . GLN C 3 518 ? 280.784 274.216 277.184 1.00 73.69 518 GLN P O 1
ATOM 9118 N N . TRP C 3 519 ? 282.508 272.796 277.516 1.00 71.51 519 TRP P N 1
ATOM 9119 C CA . TRP C 3 519 ? 281.672 271.716 278.011 1.00 71.51 519 TRP P CA 1
ATOM 9120 C C . TRP C 3 519 ? 281.384 271.901 279.497 1.00 71.51 519 TRP P C 1
ATOM 9121 O O . TRP C 3 519 ? 281.816 272.869 280.128 1.00 71.51 519 TRP P O 1
ATOM 9132 N N . GLU C 3 520 ? 280.637 270.952 280.053 1.00 81.63 520 GLU P N 1
ATOM 9133 C CA . GLU C 3 520 ? 280.373 270.894 281.485 1.00 81.63 520 GLU P CA 1
ATOM 9134 C C . GLU C 3 520 ? 280.250 269.433 281.888 1.00 81.63 520 GLU P C 1
ATOM 9135 O O . GLU C 3 520 ? 279.545 268.665 281.229 1.00 81.63 520 GLU P O 1
ATOM 9141 N N . THR C 3 521 ? 280.949 269.045 282.949 1.00 85.35 521 THR P N 1
ATOM 9142 C CA . THR C 3 521 ? 280.933 267.659 283.389 1.00 85.35 521 THR P CA 1
ATOM 9143 C C . THR C 3 521 ? 279.788 267.415 284.365 1.00 85.35 521 THR P C 1
ATOM 9144 O O . THR C 3 521 ? 279.507 268.233 285.245 1.00 85.35 521 THR P O 1
ATOM 9148 N N . GLU C 3 522 ? 279.124 266.272 284.198 1.00 83.08 522 GLU P N 1
ATOM 9149 C CA . GLU C 3 522 ? 277.989 265.927 285.046 1.00 83.08 522 GLU P CA 1
ATOM 9150 C C . GLU C 3 522 ? 278.375 264.918 286.120 1.00 83.08 522 GLU P C 1
ATOM 9151 O O . GLU C 3 522 ? 278.207 265.179 287.315 1.00 83.08 522 GLU P O 1
ATOM 9157 N N . GLY C 3 523 ? 278.895 263.767 285.706 1.00 82.19 523 GLY P N 1
ATOM 9158 C CA . GLY C 3 523 ? 279.233 262.707 286.625 1.00 82.19 523 GLY P CA 1
ATOM 9159 C C . GLY C 3 523 ? 279.546 261.420 285.893 1.00 82.19 523 GLY P C 1
ATOM 9160 O O . GLY C 3 523 ? 279.256 261.276 284.702 1.00 82.19 523 GLY P O 1
ATOM 9161 N N . PRO C 3 524 ? 280.156 260.463 286.591 1.00 77.59 524 PRO P N 1
ATOM 9162 C CA . PRO C 3 524 ? 280.537 259.202 285.942 1.00 77.59 524 PRO P CA 1
ATOM 9163 C C . PRO C 3 524 ? 279.351 258.544 285.254 1.00 77.59 524 PRO P C 1
ATOM 9164 O O . PRO C 3 524 ? 278.225 258.571 285.754 1.00 77.59 524 PRO P O 1
ATOM 9168 N N . CYS C 3 525 ? 279.614 257.950 284.090 1.00 73.78 525 CYS P N 1
ATOM 9169 C CA . CYS C 3 525 ? 278.562 257.449 283.219 1.00 73.78 525 CYS P CA 1
ATOM 9170 C C . CYS C 3 525 ? 278.922 256.052 282.735 1.00 73.78 525 CYS P C 1
ATOM 9171 O O . CYS C 3 525 ? 279.973 255.503 283.075 1.00 73.78 525 CYS P O 1
ATOM 9174 N N . LEU C 3 526 ? 278.030 255.475 281.931 1.00 75.72 526 LEU P N 1
ATOM 9175 C CA . LEU C 3 526 ? 278.229 254.159 281.340 1.00 75.72 526 LEU P CA 1
ATOM 9176 C C . LEU C 3 526 ? 278.047 254.123 279.831 1.00 75.72 526 LEU P C 1
ATOM 9177 O O . LEU C 3 526 ? 278.770 253.387 279.159 1.00 75.72 526 LEU P O 1
ATOM 9182 N N . GLN C 3 527 ? 277.098 254.877 279.279 1.00 74.17 527 GLN P N 1
ATOM 9183 C CA . GLN C 3 527 ? 276.914 254.957 277.838 1.00 74.17 527 GLN P CA 1
ATOM 9184 C C . GLN C 3 527 ? 276.512 256.376 277.464 1.00 74.17 527 GLN P C 1
ATOM 9185 O O . GLN C 3 527 ? 275.971 257.128 278.280 1.00 74.17 527 GLN P O 1
ATOM 9191 N N . MET C 3 528 ? 276.769 256.724 276.205 1.00 73.90 528 MET P N 1
ATOM 9192 C CA . MET C 3 528 ? 276.503 258.048 275.667 1.00 73.90 528 MET P CA 1
ATOM 9193 C C . MET C 3 528 ? 275.813 257.929 274.315 1.00 73.90 528 MET P C 1
ATOM 9194 O O . MET C 3 528 ? 275.688 256.842 273.746 1.00 73.90 528 MET P O 1
ATOM 9199 N N . ALA C 3 529 ? 275.366 259.074 273.804 1.00 70.38 529 ALA P N 1
ATOM 9200 C CA . ALA C 3 529 ? 274.765 259.164 272.479 1.00 70.38 529 ALA P CA 1
ATOM 9201 C C . ALA C 3 529 ? 274.744 260.626 272.069 1.00 70.38 529 ALA P C 1
ATOM 9202 O O . ALA C 3 529 ? 274.197 261.461 272.795 1.00 70.38 529 ALA P O 1
ATOM 9204 N N . PHE C 3 530 ? 275.322 260.931 270.913 1.00 70.35 530 PHE P N 1
ATOM 9205 C CA . PHE C 3 530 ? 275.519 262.309 270.490 1.00 70.35 530 PHE P CA 1
ATOM 9206 C C . PHE C 3 530 ? 274.373 262.792 269.612 1.00 70.35 530 PHE P C 1
ATOM 9207 O O . PHE C 3 530 ? 273.696 262.005 268.947 1.00 70.35 530 PHE P O 1
ATOM 9215 N N . ALA C 3 531 ? 274.168 264.107 269.614 1.00 71.90 531 ALA P N 1
ATOM 9216 C CA . ALA C 3 531 ? 273.142 264.724 268.796 1.00 71.90 531 ALA P CA 1
ATOM 9217 C C . ALA C 3 531 ? 273.511 264.630 267.318 1.00 71.90 531 ALA P C 1
ATOM 9218 O O . ALA C 3 531 ? 274.663 264.361 266.974 1.00 71.90 531 ALA P O 1
ATOM 9220 N N . PRO C 3 532 ? 272.544 264.838 266.420 1.00 72.24 532 PRO P N 1
ATOM 9221 C CA . PRO C 3 532 ? 272.880 264.832 264.988 1.00 72.24 532 PRO P CA 1
ATOM 9222 C C . PRO C 3 532 ? 273.845 265.932 264.588 1.00 72.24 532 PRO P C 1
ATOM 9223 O O . PRO C 3 532 ? 274.597 265.759 263.620 1.00 72.24 532 PRO P O 1
ATOM 9227 N N . THR C 3 533 ? 273.850 267.059 265.294 1.00 72.82 533 THR P N 1
ATOM 9228 C CA . THR C 3 533 ? 274.763 268.153 265.000 1.00 72.82 533 THR P CA 1
ATOM 9229 C C . THR C 3 533 ? 276.049 268.076 265.809 1.00 72.82 533 THR P C 1
ATOM 9230 O O . THR C 3 533 ? 276.902 268.959 265.675 1.00 72.82 533 THR P O 1
ATOM 9234 N N . ASN C 3 534 ? 276.205 267.042 266.636 1.00 72.49 534 ASN P N 1
ATOM 9235 C CA . ASN C 3 534 ? 277.386 266.874 267.483 1.00 72.49 534 ASN P CA 1
ATOM 9236 C C . ASN C 3 534 ? 277.641 268.120 268.325 1.00 72.49 534 ASN P C 1
ATOM 9237 O O . ASN C 3 534 ? 278.778 268.566 268.491 1.00 72.49 534 ASN P O 1
ATOM 9242 N N . CYS C 3 535 ? 276.561 268.685 268.866 1.00 72.90 535 CYS P N 1
ATOM 9243 C CA . CYS C 3 535 ? 276.634 269.858 269.726 1.00 72.90 535 CYS P CA 1
ATOM 9244 C C . CYS C 3 535 ? 276.072 269.560 271.111 1.00 72.90 535 CYS P C 1
ATOM 9245 O O . CYS C 3 535 ? 275.848 270.484 271.897 1.00 72.90 535 CYS P O 1
ATOM 9248 N N . SER C 3 536 ? 275.850 268.286 271.422 1.00 71.14 536 SER P N 1
ATOM 9249 C CA . SER C 3 536 ? 275.297 267.845 272.695 1.00 71.14 536 SER P CA 1
ATOM 9250 C C . SER C 3 536 ? 275.292 266.326 272.717 1.00 71.14 536 SER P C 1
ATOM 9251 O O . SER C 3 536 ? 275.459 265.673 271.684 1.00 71.14 536 SER P O 1
ATOM 9254 N N . PHE C 3 537 ? 275.071 265.770 273.905 1.00 68.48 537 PHE P N 1
ATOM 9255 C CA . PHE C 3 537 ? 274.965 264.328 274.052 1.00 68.48 537 PHE P CA 1
ATOM 9256 C C . PHE C 3 537 ? 274.120 264.011 275.274 1.00 68.48 537 PHE P C 1
ATOM 9257 O O . PHE C 3 537 ? 273.967 264.840 276.173 1.00 68.48 537 PHE P O 1
ATOM 9265 N N . VAL C 3 538 ? 273.576 262.799 275.295 1.00 66.89 538 VAL P N 1
ATOM 9266 C CA . VAL C 3 538 ? 272.801 262.292 276.420 1.00 66.89 538 VAL P CA 1
ATOM 9267 C C . VAL C 3 538 ? 273.515 261.068 276.974 1.00 66.89 538 VAL P C 1
ATOM 9268 O O . VAL C 3 538 ? 273.950 260.197 276.212 1.00 66.89 538 VAL P O 1
ATOM 9272 N N . GLN C 3 539 ? 273.656 261.013 278.294 1.00 67.15 539 GLN P N 1
ATOM 9273 C CA . GLN C 3 539 ? 274.397 259.952 278.954 1.00 67.15 539 GLN P CA 1
ATOM 9274 C C . GLN C 3 539 ? 273.479 259.166 279.876 1.00 67.15 539 GLN P C 1
ATOM 9275 O O . GLN C 3 539 ? 272.406 259.632 280.264 1.00 67.15 539 GLN P O 1
ATOM 9281 N N . VAL C 3 540 ? 273.916 257.961 280.226 1.00 70.76 540 VAL P N 1
ATOM 9282 C CA . VAL C 3 540 ? 273.238 257.146 281.229 1.00 70.76 540 VAL P CA 1
ATOM 9283 C C . VAL C 3 540 ? 274.210 256.876 282.372 1.00 70.76 540 VAL P C 1
ATOM 9284 O O . VAL C 3 540 ? 275.193 256.143 282.212 1.00 70.76 540 VAL P O 1
ATOM 9288 N N . SER C 3 541 ? 273.945 257.488 283.519 1.00 75.43 541 SER P N 1
ATOM 9289 C CA . SER C 3 541 ? 274.771 257.308 284.702 1.00 75.43 541 SER P CA 1
ATOM 9290 C C . SER C 3 541 ? 274.393 255.982 285.361 1.00 75.43 541 SER P C 1
ATOM 9291 O O . SER C 3 541 ? 273.699 255.158 284.760 1.00 75.43 541 SER P O 1
ATOM 9294 N N . GLU C 3 542 ? 274.859 255.751 286.591 1.00 78.26 542 GLU P N 1
ATOM 9295 C CA . GLU C 3 542 ? 274.554 254.497 287.274 1.00 78.26 542 GLU P CA 1
ATOM 9296 C C . GLU C 3 542 ? 273.052 254.281 287.408 1.00 78.26 542 GLU P C 1
ATOM 9297 O O . GLU C 3 542 ? 272.547 253.188 287.127 1.00 78.26 542 GLU P O 1
ATOM 9303 N N . ASP C 3 543 ? 272.321 255.307 287.837 1.00 83.58 543 ASP P N 1
ATOM 9304 C CA . ASP C 3 543 ? 270.914 255.123 288.166 1.00 83.58 543 ASP P CA 1
ATOM 9305 C C . ASP C 3 543 ? 269.978 255.479 287.016 1.00 83.58 543 ASP P C 1
ATOM 9306 O O . ASP C 3 543 ? 269.250 254.616 286.516 1.00 83.58 543 ASP P O 1
ATOM 9311 N N . GLY C 3 544 ? 270.000 256.739 286.574 1.00 77.14 544 GLY P N 1
ATOM 9312 C CA . GLY C 3 544 ? 269.029 257.199 285.606 1.00 77.14 544 GLY P CA 1
ATOM 9313 C C . GLY C 3 544 ? 269.649 257.897 284.413 1.00 77.14 544 GLY P C 1
ATOM 9314 O O . GLY C 3 544 ? 270.827 258.251 284.400 1.00 77.14 544 GLY P O 1
ATOM 9315 N N . SER C 3 545 ? 268.819 258.103 283.392 1.00 74.71 545 SER P N 1
ATOM 9316 C CA . SER C 3 545 ? 269.240 258.757 282.153 1.00 74.71 545 SER P CA 1
ATOM 9317 C C . SER C 3 545 ? 269.248 260.262 282.375 1.00 74.71 545 SER P C 1
ATOM 9318 O O . SER C 3 545 ? 268.268 260.958 282.107 1.00 74.71 545 SER P O 1
ATOM 9321 N N . VAL C 3 546 ? 270.378 260.768 282.876 1.00 74.58 546 VAL P N 1
ATOM 9322 C CA . VAL C 3 546 ? 270.498 262.191 283.156 1.00 74.58 546 VAL P CA 1
ATOM 9323 C C . VAL C 3 546 ? 270.283 262.992 281.872 1.00 74.58 546 VAL P C 1
ATOM 9324 O O . VAL C 3 546 ? 270.626 262.558 280.767 1.00 74.58 546 VAL P O 1
ATOM 9328 N N . LYS C 3 547 ? 269.683 264.171 282.031 1.00 79.55 547 LYS P N 1
ATOM 9329 C CA . LYS C 3 547 ? 269.352 265.031 280.905 1.00 79.55 547 LYS P CA 1
ATOM 9330 C C . LYS C 3 547 ? 270.586 265.325 280.059 1.00 79.55 547 LYS P C 1
ATOM 9331 O O . LYS C 3 547 ? 271.729 265.160 280.492 1.00 79.55 547 LYS P O 1
ATOM 9333 N N . TRP C 3 548 ? 270.336 265.769 278.831 1.00 76.31 548 TRP P N 1
ATOM 9334 C CA . TRP C 3 548 ? 271.419 265.963 277.881 1.00 76.31 548 TRP P CA 1
ATOM 9335 C C . TRP C 3 548 ? 272.400 267.000 278.405 1.00 76.31 548 TRP P C 1
ATOM 9336 O O . TRP C 3 548 ? 272.006 268.004 279.004 1.00 76.31 548 TRP P O 1
ATOM 9347 N N . VAL C 3 549 ? 273.688 266.733 278.204 1.00 71.89 549 VAL P N 1
ATOM 9348 C CA . VAL C 3 549 ? 274.754 267.580 278.732 1.00 71.89 549 VAL P CA 1
ATOM 9349 C C . VAL C 3 549 ? 275.178 268.501 277.593 1.00 71.89 549 VAL P C 1
ATOM 9350 O O . VAL C 3 549 ? 275.811 268.085 276.624 1.00 71.89 549 VAL P O 1
ATOM 9354 N N . LYS C 3 550 ? 274.822 269.775 277.715 1.00 72.06 550 LYS P N 1
ATOM 9355 C CA . LYS C 3 550 ? 274.992 270.719 276.626 1.00 72.06 550 LYS P CA 1
ATOM 9356 C C . LYS C 3 550 ? 276.173 271.652 276.877 1.00 72.06 550 LYS P C 1
ATOM 9357 O O . LYS C 3 550 ? 276.676 271.781 277.995 1.00 72.06 550 LYS P O 1
ATOM 9363 N N . LEU C 3 551 ? 276.611 272.307 275.805 1.00 70.27 551 LEU P N 1
ATOM 9364 C CA . LEU C 3 551 ? 277.603 273.367 275.913 1.00 70.27 551 LEU P CA 1
ATOM 9365 C C . LEU C 3 551 ? 276.988 274.590 276.579 1.00 70.27 551 LEU P C 1
ATOM 9366 O O . LEU C 3 551 ? 275.772 274.664 276.771 1.00 70.27 551 LEU P O 1
ATOM 9371 N N . ARG C 3 552 ? 277.831 275.558 276.929 1.00 78.39 552 ARG P N 1
ATOM 9372 C CA . ARG C 3 552 ? 277.347 276.821 277.470 1.00 78.39 552 ARG P CA 1
ATOM 9373 C C . ARG C 3 552 ? 278.417 277.889 277.320 1.00 78.39 552 ARG P C 1
ATOM 9374 O O . ARG C 3 552 ? 279.600 277.630 277.555 1.00 78.39 552 ARG P O 1
ATOM 9382 N N . TYR C 3 553 ? 277.995 279.082 276.918 1.00 81.18 553 TYR P N 1
ATOM 9383 C CA . TYR C 3 553 ? 278.923 280.188 276.762 1.00 81.18 553 TYR P CA 1
ATOM 9384 C C . TYR C 3 553 ? 279.148 280.870 278.108 1.00 81.18 553 TYR P C 1
ATOM 9385 O O . TYR C 3 553 ? 278.201 281.052 278.879 1.00 81.18 553 TYR P O 1
ATOM 9394 N N . PRO C 3 554 ? 280.381 281.262 278.420 1.00 82.44 554 PRO P N 1
ATOM 9395 C CA . PRO C 3 554 ? 280.656 281.956 279.697 1.00 82.44 554 PRO P CA 1
ATOM 9396 C C . PRO C 3 554 ? 280.175 283.404 279.684 1.00 82.44 554 PRO P C 1
ATOM 9397 O O . PRO C 3 554 ? 280.955 284.361 279.746 1.00 82.44 554 PRO P O 1
ATOM 9401 N N . VAL C 3 555 ? 278.853 283.577 279.603 1.00 88.85 555 VAL P N 1
ATOM 9402 C CA . VAL C 3 555 ? 278.284 284.920 279.568 1.00 88.85 555 VAL P CA 1
ATOM 9403 C C . VAL C 3 555 ? 278.372 285.560 280.952 1.00 88.85 555 VAL P C 1
ATOM 9404 O O . VAL C 3 555 ? 278.411 284.877 281.980 1.00 88.85 555 VAL P O 1
ATOM 9408 N N . ASP C 3 556 ? 278.393 286.897 280.958 1.00 98.18 556 ASP P N 1
ATOM 9409 C CA . ASP C 3 556 ? 278.528 287.873 282.066 1.00 98.18 556 ASP P CA 1
ATOM 9410 C C . ASP C 3 556 ? 279.988 288.131 282.417 1.00 98.18 556 ASP P C 1
ATOM 9411 O O . ASP C 3 556 ? 280.264 288.809 283.420 1.00 98.18 556 ASP P O 1
ATOM 9416 N N . ASP C 3 557 ? 280.927 287.598 281.652 1.00 101.09 557 ASP P N 1
ATOM 9417 C CA . ASP C 3 557 ? 282.331 287.896 281.858 1.00 101.09 557 ASP P CA 1
ATOM 9418 C C . ASP C 3 557 ? 282.610 289.346 281.478 1.00 101.09 557 ASP P C 1
ATOM 9419 O O . ASP C 3 557 ? 281.996 289.883 280.553 1.00 101.09 557 ASP P O 1
ATOM 9424 N N . PRO C 3 558 ? 283.515 290.016 282.199 1.00 102.65 558 PRO P N 1
ATOM 9425 C CA . PRO C 3 558 ? 283.777 291.433 281.892 1.00 102.65 558 PRO P CA 1
ATOM 9426 C C . PRO C 3 558 ? 284.237 291.691 280.466 1.00 102.65 558 PRO P C 1
ATOM 9427 O O . PRO C 3 558 ? 283.789 292.667 279.851 1.00 102.65 558 PRO P O 1
ATOM 9431 N N . ASN C 3 559 ? 285.116 290.852 279.915 1.00 103.90 559 ASN P N 1
ATOM 9432 C CA . ASN C 3 559 ? 285.663 291.083 278.581 1.00 103.90 559 ASN P CA 1
ATOM 9433 C C . ASN C 3 559 ? 285.297 289.974 277.599 1.00 103.90 559 ASN P C 1
ATOM 9434 O O . ASN C 3 559 ? 286.099 289.635 276.724 1.00 103.90 559 ASN P O 1
ATOM 9439 N N . MET C 3 560 ? 284.103 289.400 277.728 1.00 97.82 560 MET P N 1
ATOM 9440 C CA . MET C 3 560 ? 283.566 288.461 276.752 1.00 97.82 560 MET P CA 1
ATOM 9441 C C . MET C 3 560 ? 282.198 288.908 276.250 1.00 97.82 560 MET P C 1
ATOM 9442 O O . MET C 3 560 ? 281.342 288.078 275.937 1.00 97.82 560 MET P O 1
ATOM 9447 N N . THR C 3 561 ? 281.981 290.218 276.176 1.00 91.92 561 THR P N 1
ATOM 9448 C CA . THR C 3 561 ? 280.685 290.747 275.779 1.00 91.92 561 THR P CA 1
ATOM 9449 C C . THR C 3 561 ? 280.501 290.624 274.271 1.00 91.92 561 THR P C 1
ATOM 9450 O O . THR C 3 561 ? 281.468 290.689 273.507 1.00 91.92 561 THR P O 1
ATOM 9454 N N . LEU C 3 562 ? 279.252 290.437 273.846 1.00 85.30 562 LEU P N 1
ATOM 9455 C CA . LEU C 3 562 ? 278.937 290.204 272.437 1.00 85.30 562 LEU P CA 1
ATOM 9456 C C . LEU C 3 562 ? 278.515 291.514 271.773 1.00 85.30 562 LEU P C 1
ATOM 9457 O O . LEU C 3 562 ? 277.339 291.873 271.703 1.00 85.30 562 LEU P O 1
ATOM 9462 N N . GLN C 3 563 ? 279.516 292.233 271.272 1.00 83.15 563 GLN P N 1
ATOM 9463 C CA . GLN C 3 563 ? 279.278 293.472 270.549 1.00 83.15 563 GLN P CA 1
ATOM 9464 C C . GLN C 3 563 ? 280.511 293.807 269.725 1.00 83.15 563 GLN P C 1
ATOM 9465 O O . GLN C 3 563 ? 281.643 293.708 270.204 1.00 83.15 563 GLN P O 1
ATOM 9471 N N . GLY C 3 564 ? 280.281 294.196 268.475 1.00 79.98 564 GLY P N 1
ATOM 9472 C CA . GLY C 3 564 ? 281.358 294.540 267.581 1.00 79.98 564 GLY P CA 1
ATOM 9473 C C . GLY C 3 564 ? 281.800 293.356 266.748 1.00 79.98 564 GLY P C 1
ATOM 9474 O O . GLY C 3 564 ? 280.982 292.622 266.188 1.00 79.98 564 GLY P O 1
ATOM 9475 N N . PRO C 3 565 ? 283.112 293.147 266.649 1.00 76.17 565 PRO P N 1
ATOM 9476 C CA . PRO C 3 565 ? 283.637 291.999 265.901 1.00 76.17 565 PRO P CA 1
ATOM 9477 C C . PRO C 3 565 ? 283.582 290.684 266.658 1.00 76.17 565 PRO P C 1
ATOM 9478 O O . PRO C 3 565 ? 283.775 289.630 266.043 1.00 76.17 565 PRO P O 1
ATOM 9482 N N . LYS C 3 566 ? 283.326 290.721 267.962 1.00 72.65 566 LYS P N 1
ATOM 9483 C CA . LYS C 3 566 ? 283.179 289.521 268.770 1.00 72.65 566 LYS P CA 1
ATOM 9484 C C . LYS C 3 566 ? 281.833 288.848 268.552 1.00 72.65 566 LYS P C 1
ATOM 9485 O O . LYS C 3 566 ? 281.632 287.718 269.005 1.00 72.65 566 LYS P O 1
ATOM 9491 N N . LEU C 3 567 ? 280.914 289.504 267.845 1.00 70.28 567 LEU P N 1
ATOM 9492 C CA . LEU C 3 567 ? 279.619 288.925 267.523 1.00 70.28 567 LEU P CA 1
ATOM 9493 C C . LEU C 3 567 ? 279.695 288.030 266.294 1.00 70.28 567 LEU P C 1
ATOM 9494 O O . LEU C 3 567 ? 278.673 287.763 265.655 1.00 70.28 567 LEU P O 1
ATOM 9499 N N . LYS C 3 568 ? 280.893 287.568 265.948 1.00 68.41 568 LYS P N 1
ATOM 9500 C CA . LYS C 3 568 ? 281.042 286.553 264.917 1.00 68.41 568 LYS P CA 1
ATOM 9501 C C . LYS C 3 568 ? 281.320 285.212 265.581 1.00 68.41 568 LYS P C 1
ATOM 9502 O O . LYS C 3 568 ? 282.000 284.350 265.017 1.00 68.41 568 LYS P O 1
ATOM 9508 N N . ALA C 3 569 ? 280.801 285.051 266.796 1.00 65.79 569 ALA P N 1
ATOM 9509 C CA . ALA C 3 569 ? 280.573 283.748 267.396 1.00 65.79 569 ALA P CA 1
ATOM 9510 C C . ALA C 3 569 ? 279.294 283.118 266.874 1.00 65.79 569 ALA P C 1
ATOM 9511 O O . ALA C 3 569 ? 278.827 282.122 267.432 1.00 65.79 569 ALA P O 1
ATOM 9513 N N . VAL C 3 570 ? 278.715 283.696 265.825 1.00 66.52 570 VAL P N 1
ATOM 9514 C CA . VAL C 3 570 ? 277.527 283.150 265.187 1.00 66.52 570 VAL P CA 1
ATOM 9515 C C . VAL C 3 570 ? 277.846 282.355 263.929 1.00 66.52 570 VAL P C 1
ATOM 9516 O O . VAL C 3 570 ? 277.181 281.339 263.672 1.00 66.52 570 VAL P O 1
ATOM 9520 N N . ALA C 3 571 ? 278.850 282.750 263.143 1.00 65.65 571 ALA P N 1
ATOM 9521 C CA . ALA C 3 571 ? 279.265 281.923 262.018 1.00 65.65 571 ALA P CA 1
ATOM 9522 C C . ALA C 3 571 ? 279.762 280.566 262.494 1.00 65.65 571 ALA P C 1
ATOM 9523 O O . ALA C 3 571 ? 279.597 279.559 261.799 1.00 65.65 571 ALA P O 1
ATOM 9525 N N . ALA C 3 572 ? 280.363 280.517 263.684 1.00 65.75 572 ALA P N 1
ATOM 9526 C CA . ALA C 3 572 ? 280.774 279.237 264.248 1.00 65.75 572 ALA P CA 1
ATOM 9527 C C . ALA C 3 572 ? 279.570 278.357 264.548 1.00 65.75 572 ALA P C 1
ATOM 9528 O O . ALA C 3 572 ? 279.541 277.182 264.165 1.00 65.75 572 ALA P O 1
ATOM 9530 N N . SER C 3 573 ? 278.563 278.908 265.227 1.00 64.83 573 SER P N 1
ATOM 9531 C CA . SER C 3 573 ? 277.376 278.122 265.549 1.00 64.83 573 SER P CA 1
ATOM 9532 C C . SER C 3 573 ? 276.568 277.802 264.297 1.00 64.83 573 SER P C 1
ATOM 9533 O O . SER C 3 573 ? 275.694 276.930 264.319 1.00 64.83 573 SER P O 1
ATOM 9536 N N . LEU C 3 574 ? 276.842 278.505 263.199 1.00 67.75 574 LEU P N 1
ATOM 9537 C CA . LEU C 3 574 ? 276.154 278.215 261.945 1.00 67.75 574 LEU P CA 1
ATOM 9538 C C . LEU C 3 574 ? 276.840 277.092 261.178 1.00 67.75 574 LEU P C 1
ATOM 9539 O O . LEU C 3 574 ? 276.176 276.163 260.704 1.00 67.75 574 LEU P O 1
ATOM 9544 N N . ALA C 3 575 ? 278.166 277.162 261.035 1.00 68.40 575 ALA P N 1
ATOM 9545 C CA . ALA C 3 575 ? 278.905 276.219 260.203 1.00 68.40 575 ALA P CA 1
ATOM 9546 C C . ALA C 3 575 ? 278.815 274.783 260.698 1.00 68.40 575 ALA P C 1
ATOM 9547 O O . ALA C 3 575 ? 279.377 273.893 260.054 1.00 68.40 575 ALA P O 1
ATOM 9549 N N . VAL C 3 576 ? 278.132 274.537 261.817 1.00 69.60 576 VAL P N 1
ATOM 9550 C CA . VAL C 3 576 ? 277.911 273.186 262.311 1.00 69.60 576 VAL P CA 1
ATOM 9551 C C . VAL C 3 576 ? 276.498 272.696 262.026 1.00 69.60 576 VAL P C 1
ATOM 9552 O O . VAL C 3 576 ? 276.232 271.492 262.128 1.00 69.60 576 VAL P O 1
ATOM 9556 N N . ALA C 3 577 ? 275.592 273.589 261.638 1.00 72.90 577 ALA P N 1
ATOM 9557 C CA . ALA C 3 577 ? 274.211 273.223 261.358 1.00 72.90 577 ALA P CA 1
ATOM 9558 C C . ALA C 3 577 ? 274.039 272.499 260.030 1.00 72.90 577 ALA P C 1
ATOM 9559 O O . ALA C 3 577 ? 272.910 272.141 259.682 1.00 72.90 577 ALA P O 1
ATOM 9561 N N . SER C 3 578 ? 275.117 272.276 259.282 1.00 78.20 578 SER P N 1
ATOM 9562 C CA . SER C 3 578 ? 275.067 271.545 258.020 1.00 78.20 578 SER P CA 1
ATOM 9563 C C . SER C 3 578 ? 275.967 270.323 258.142 1.00 78.20 578 SER P C 1
ATOM 9564 O O . SER C 3 578 ? 277.196 270.450 258.169 1.00 78.20 578 SER P O 1
ATOM 9567 N N . VAL C 3 579 ? 275.354 269.144 258.212 1.00 87.67 579 VAL P N 1
ATOM 9568 C CA . VAL C 3 579 ? 276.073 267.884 258.363 1.00 87.67 579 VAL P CA 1
ATOM 9569 C C . VAL C 3 579 ? 275.602 266.920 257.284 1.00 87.67 579 VAL P C 1
ATOM 9570 O O . VAL C 3 579 ? 274.840 267.303 256.389 1.00 87.67 579 VAL P O 1
ATOM 9574 N N . GLY C 3 580 ? 276.077 265.676 257.344 1.00 85.02 580 GLY P N 1
ATOM 9575 C CA . GLY C 3 580 ? 275.721 264.651 256.380 1.00 85.02 580 GLY P CA 1
ATOM 9576 C C . GLY C 3 580 ? 274.246 264.571 256.043 1.00 85.02 580 GLY P C 1
ATOM 9577 O O . GLY C 3 580 ? 273.411 264.324 256.918 1.00 85.02 580 GLY P O 1
ATOM 9578 N N . ALA C 3 581 ? 273.925 264.790 254.766 1.00 88.39 581 ALA P N 1
ATOM 9579 C CA . ALA C 3 581 ? 272.554 264.776 254.252 1.00 88.39 581 ALA P CA 1
ATOM 9580 C C . ALA C 3 581 ? 271.696 265.846 254.931 1.00 88.39 581 ALA P C 1
ATOM 9581 O O . ALA C 3 581 ? 270.691 265.559 255.583 1.00 88.39 581 ALA P O 1
ATOM 9583 N N . ASN C 3 582 ? 272.116 267.105 254.764 1.00 86.72 582 ASN P N 1
ATOM 9584 C CA . ASN C 3 582 ? 271.369 268.259 255.264 1.00 86.72 582 ASN P CA 1
ATOM 9585 C C . ASN C 3 582 ? 271.301 269.331 254.173 1.00 86.72 582 ASN P C 1
ATOM 9586 O O . ASN C 3 582 ? 272.146 270.224 254.091 1.00 86.72 582 ASN P O 1
ATOM 9591 N N . ILE C 3 583 ? 270.274 269.233 253.326 1.00 92.71 583 ILE P N 1
ATOM 9592 C CA . ILE C 3 583 ? 269.878 270.324 252.445 1.00 92.71 583 ILE P CA 1
ATOM 9593 C C . ILE C 3 583 ? 268.405 270.670 252.593 1.00 92.71 583 ILE P C 1
ATOM 9594 O O . ILE C 3 583 ? 268.014 271.807 252.318 1.00 92.71 583 ILE P O 1
ATOM 9599 N N . ALA C 3 584 ? 267.575 269.733 253.054 1.00 85.64 584 ALA P N 1
ATOM 9600 C CA . ALA C 3 584 ? 266.216 270.041 253.491 1.00 85.64 584 ALA P CA 1
ATOM 9601 C C . ALA C 3 584 ? 266.331 270.706 254.858 1.00 85.64 584 ALA P C 1
ATOM 9602 O O . ALA C 3 584 ? 266.194 270.078 255.910 1.00 85.64 584 ALA P O 1
ATOM 9604 N N . GLY C 3 585 ? 266.609 272.016 254.824 1.00 81.00 585 GLY P N 1
ATOM 9605 C CA . GLY C 3 585 ? 266.934 272.799 255.993 1.00 81.00 585 GLY P CA 1
ATOM 9606 C C . GLY C 3 585 ? 266.060 272.609 257.214 1.00 81.00 585 GLY P C 1
ATOM 9607 O O . GLY C 3 585 ? 266.590 272.397 258.311 1.00 81.00 585 GLY P O 1
ATOM 9608 N N . PRO C 3 586 ? 264.724 272.671 257.087 1.00 77.64 586 PRO P N 1
ATOM 9609 C CA . PRO C 3 586 ? 263.885 272.701 258.295 1.00 77.64 586 PRO P CA 1
ATOM 9610 C C . PRO C 3 586 ? 263.889 271.416 259.112 1.00 77.64 586 PRO P C 1
ATOM 9611 O O . PRO C 3 586 ? 262.879 270.709 259.185 1.00 77.64 586 PRO P O 1
ATOM 9615 N N . ASN C 3 587 ? 265.034 271.108 259.725 1.00 80.78 587 ASN P N 1
ATOM 9616 C CA . ASN C 3 587 ? 265.108 270.164 260.834 1.00 80.78 587 ASN P CA 1
ATOM 9617 C C . ASN C 3 587 ? 266.331 270.496 261.684 1.00 80.78 587 ASN P C 1
ATOM 9618 O O . ASN C 3 587 ? 267.456 270.110 261.356 1.00 80.78 587 ASN P O 1
ATOM 9623 N N . ILE C 3 588 ? 266.120 271.227 262.777 1.00 83.07 588 ILE P N 1
ATOM 9624 C CA . ILE C 3 588 ? 267.204 271.796 263.570 1.00 83.07 588 ILE P CA 1
ATOM 9625 C C . ILE C 3 588 ? 266.836 271.706 265.044 1.00 83.07 588 ILE P C 1
ATOM 9626 O O . ILE C 3 588 ? 265.692 271.981 265.422 1.00 83.07 588 ILE P O 1
ATOM 9631 N N . HIS C 3 589 ? 267.806 271.324 265.874 1.00 81.37 589 HIS P N 1
ATOM 9632 C CA . HIS C 3 589 ? 267.595 271.171 267.305 1.00 81.37 589 HIS P CA 1
ATOM 9633 C C . HIS C 3 589 ? 268.456 272.104 268.141 1.00 81.37 589 HIS P C 1
ATOM 9634 O O . HIS C 3 589 ? 268.154 272.303 269.321 1.00 81.37 589 HIS P O 1
ATOM 9641 N N . ASN C 3 590 ? 269.523 272.672 267.579 1.00 76.98 590 ASN P N 1
ATOM 9642 C CA . ASN C 3 590 ? 270.464 273.461 268.362 1.00 76.98 590 ASN P CA 1
ATOM 9643 C C . ASN C 3 590 ? 269.928 274.843 268.707 1.00 76.98 590 ASN P C 1
ATOM 9644 O O . ASN C 3 590 ? 270.704 275.710 269.119 1.00 76.98 590 ASN P O 1
ATOM 9649 N N . HIS C 3 591 ? 268.625 275.072 268.527 1.00 73.69 591 HIS P N 1
ATOM 9650 C CA . HIS C 3 591 ? 267.990 276.245 269.115 1.00 73.69 591 HIS P CA 1
ATOM 9651 C C . HIS C 3 591 ? 268.211 276.287 270.621 1.00 73.69 591 HIS P C 1
ATOM 9652 O O . HIS C 3 591 ? 268.098 277.349 271.243 1.00 73.69 591 HIS P O 1
ATOM 9659 N N . CYS C 3 592 ? 268.538 275.144 271.224 1.00 73.93 592 CYS P N 1
ATOM 9660 C CA . CYS C 3 592 ? 268.712 275.062 272.667 1.00 73.93 592 CYS P CA 1
ATOM 9661 C C . CYS C 3 592 ? 270.048 275.656 273.085 1.00 73.93 592 CYS P C 1
ATOM 9662 O O . CYS C 3 592 ? 270.846 275.003 273.761 1.00 73.93 592 CYS P O 1
ATOM 9665 N N . ASP C 3 593 ? 270.293 276.899 272.677 1.00 67.08 593 ASP P N 1
ATOM 9666 C CA . ASP C 3 593 ? 271.410 277.706 273.168 1.00 67.08 593 ASP P CA 1
ATOM 9667 C C . ASP C 3 593 ? 270.884 279.140 273.178 1.00 67.08 593 ASP P C 1
ATOM 9668 O O . ASP C 3 593 ? 270.961 279.851 272.172 1.00 67.08 593 ASP P O 1
ATOM 9673 N N . ASP C 3 594 ? 270.343 279.550 274.322 1.00 62.33 594 ASP P N 1
ATOM 9674 C CA . ASP C 3 594 ? 269.615 280.807 274.458 1.00 62.33 594 ASP P CA 1
ATOM 9675 C C . ASP C 3 594 ? 270.461 281.782 275.268 1.00 62.33 594 ASP P C 1
ATOM 9676 O O . ASP C 3 594 ? 270.578 281.654 276.490 1.00 62.33 594 ASP P O 1
ATOM 9681 N N . VAL C 3 595 ? 271.048 282.755 274.576 1.00 66.04 595 VAL P N 1
ATOM 9682 C CA . VAL C 3 595 ? 271.738 283.863 275.221 1.00 66.04 595 VAL P CA 1
ATOM 9683 C C . VAL C 3 595 ? 270.884 285.113 275.058 1.00 66.04 595 VAL P C 1
ATOM 9684 O O . VAL C 3 595 ? 270.980 285.826 274.054 1.00 66.04 595 VAL P O 1
ATOM 9688 N N . MET C 3 596 ? 270.031 285.380 276.048 1.00 71.39 596 MET P N 1
ATOM 9689 C CA . MET C 3 596 ? 269.109 286.509 275.999 1.00 71.39 596 MET P CA 1
ATOM 9690 C C . MET C 3 596 ? 269.436 287.562 277.048 1.00 71.39 596 MET P C 1
ATOM 9691 O O . MET C 3 596 ? 268.570 288.361 277.413 1.00 71.39 596 MET P O 1
ATOM 9696 N N . ALA C 3 597 ? 270.667 287.568 277.547 1.00 71.34 597 ALA P N 1
ATOM 9697 C CA . ALA C 3 597 ? 271.211 288.716 278.252 1.00 71.34 597 ALA P CA 1
ATOM 9698 C C . ALA C 3 597 ? 271.949 289.654 277.309 1.00 71.34 597 ALA P C 1
ATOM 9699 O O . ALA C 3 597 ? 272.520 290.650 277.763 1.00 71.34 597 ALA P O 1
ATOM 9701 N N . ILE C 3 598 ? 271.945 289.348 276.009 1.00 72.47 598 ILE P N 1
ATOM 9702 C CA . ILE C 3 598 ? 272.574 290.175 274.991 1.00 72.47 598 ILE P CA 1
ATOM 9703 C C . ILE C 3 598 ? 271.557 290.705 273.990 1.00 72.47 598 ILE P C 1
ATOM 9704 O O . ILE C 3 598 ? 271.642 291.864 273.566 1.00 72.47 598 ILE P O 1
ATOM 9709 N N . ALA C 3 599 ? 270.599 289.870 273.588 1.00 74.17 599 ALA P N 1
ATOM 9710 C CA . ALA C 3 599 ? 269.431 290.167 272.755 1.00 74.17 599 ALA P CA 1
ATOM 9711 C C . ALA C 3 599 ? 269.768 290.359 271.280 1.00 74.17 599 ALA P C 1
ATOM 9712 O O . ALA C 3 599 ? 268.843 290.533 270.477 1.00 74.17 599 ALA P O 1
ATOM 9714 N N . ARG C 3 600 ? 271.038 290.343 270.889 1.00 75.86 600 ARG P N 1
ATOM 9715 C CA . ARG C 3 600 ? 271.377 290.482 269.477 1.00 75.86 600 ARG P CA 1
ATOM 9716 C C . ARG C 3 600 ? 271.207 289.177 268.699 1.00 75.86 600 ARG P C 1
ATOM 9717 O O . ARG C 3 600 ? 270.530 289.186 267.666 1.00 75.86 600 ARG P O 1
ATOM 9725 N N . PRO C 3 601 ? 271.781 288.044 269.131 1.00 74.42 601 PRO P N 1
ATOM 9726 C CA . PRO C 3 601 ? 271.632 286.809 268.340 1.00 74.42 601 PRO P CA 1
ATOM 9727 C C . PRO C 3 601 ? 270.191 286.384 268.112 1.00 74.42 601 PRO P C 1
ATOM 9728 O O . PRO C 3 601 ? 269.971 285.402 267.393 1.00 74.42 601 PRO P O 1
ATOM 9732 N N . LEU C 3 602 ? 269.217 287.064 268.721 1.00 73.57 602 LEU P N 1
ATOM 9733 C CA . LEU C 3 602 ? 267.819 286.873 268.351 1.00 73.57 602 LEU P CA 1
ATOM 9734 C C . LEU C 3 602 ? 267.651 286.876 266.839 1.00 73.57 602 LEU P C 1
ATOM 9735 O O . LEU C 3 602 ? 267.085 285.943 266.260 1.00 73.57 602 LEU P O 1
ATOM 9740 N N . ALA C 3 603 ? 268.158 287.913 266.183 1.00 75.97 603 ALA P N 1
ATOM 9741 C CA . ALA C 3 603 ? 268.068 288.035 264.736 1.00 75.97 603 ALA P CA 1
ATOM 9742 C C . ALA C 3 603 ? 269.144 289.004 264.272 1.00 75.97 603 ALA P C 1
ATOM 9743 O O . ALA C 3 603 ? 269.962 289.481 265.062 1.00 75.97 603 ALA P O 1
ATOM 9745 N N . LYS C 3 604 ? 269.159 289.255 262.967 1.00 75.78 604 LYS P N 1
ATOM 9746 C CA . LYS C 3 604 ? 270.060 290.205 262.325 1.00 75.78 604 LYS P CA 1
ATOM 9747 C C . LYS C 3 604 ? 271.507 289.720 262.372 1.00 75.78 604 LYS P C 1
ATOM 9748 O O . LYS C 3 604 ? 272.380 290.312 261.732 1.00 75.78 604 LYS P O 1
ATOM 9754 N N . LYS C 3 605 ? 271.778 288.635 263.098 1.00 70.50 605 LYS P N 1
ATOM 9755 C CA . LYS C 3 605 ? 273.042 287.921 262.955 1.00 70.50 605 LYS P CA 1
ATOM 9756 C C . LYS C 3 605 ? 272.830 286.468 262.558 1.00 70.50 605 LYS P C 1
ATOM 9757 O O . LYS C 3 605 ? 273.317 286.041 261.505 1.00 70.50 605 LYS P O 1
ATOM 9763 N N . PHE C 3 606 ? 272.069 285.709 263.343 1.00 65.90 606 PHE P N 1
ATOM 9764 C CA . PHE C 3 606 ? 271.900 284.287 263.089 1.00 65.90 606 PHE P CA 1
ATOM 9765 C C . PHE C 3 606 ? 270.926 284.013 261.956 1.00 65.90 606 PHE P C 1
ATOM 9766 O O . PHE C 3 606 ? 270.868 282.879 261.474 1.00 65.90 606 PHE P O 1
ATOM 9774 N N . LYS C 3 607 ? 270.155 285.015 261.537 1.00 64.84 607 LYS P N 1
ATOM 9775 C CA . LYS C 3 607 ? 269.417 284.960 260.285 1.00 64.84 607 LYS P CA 1
ATOM 9776 C C . LYS C 3 607 ? 270.097 285.752 259.180 1.00 64.84 607 LYS P C 1
ATOM 9777 O O . LYS C 3 607 ? 269.852 285.482 258.001 1.00 64.84 607 LYS P O 1
ATOM 9783 N N . ASP C 3 608 ? 270.959 286.704 259.537 1.00 67.90 608 ASP P N 1
ATOM 9784 C CA . ASP C 3 608 ? 271.699 287.447 258.527 1.00 67.90 608 ASP P CA 1
ATOM 9785 C C . ASP C 3 608 ? 272.757 286.584 257.864 1.00 67.90 608 ASP P C 1
ATOM 9786 O O . ASP C 3 608 ? 273.055 286.770 256.680 1.00 67.90 608 ASP P O 1
ATOM 9791 N N . PHE C 3 609 ? 273.335 285.646 258.599 1.00 65.92 609 PHE P N 1
ATOM 9792 C CA . PHE C 3 609 ? 274.429 284.860 258.044 1.00 65.92 609 PHE P CA 1
ATOM 9793 C C . PHE C 3 609 ? 273.975 283.736 257.113 1.00 65.92 609 PHE P C 1
ATOM 9794 O O . PHE C 3 609 ? 274.630 283.511 256.087 1.00 65.92 609 PHE P O 1
ATOM 9802 N N . PRO C 3 610 ? 272.900 282.995 257.412 1.00 66.44 610 PRO P N 1
ATOM 9803 C CA . PRO C 3 610 ? 272.413 282.024 256.420 1.00 66.44 610 PRO P CA 1
ATOM 9804 C C . PRO C 3 610 ? 272.122 282.644 255.067 1.00 66.44 610 PRO P C 1
ATOM 9805 O O . PRO C 3 610 ? 272.206 281.950 254.047 1.00 66.44 610 PRO P O 1
ATOM 9809 N N . THR C 3 611 ? 271.805 283.938 255.020 1.00 67.42 611 THR P N 1
ATOM 9810 C CA . THR C 3 611 ? 271.659 284.615 253.737 1.00 67.42 611 THR P CA 1
ATOM 9811 C C . THR C 3 611 ? 272.982 284.631 252.981 1.00 67.42 611 THR P C 1
ATOM 9812 O O . THR C 3 611 ? 273.073 284.132 251.855 1.00 67.42 611 THR P O 1
ATOM 9816 N N . ALA C 3 612 ? 274.032 285.179 253.596 1.00 62.26 612 ALA P N 1
ATOM 9817 C CA . ALA C 3 612 ? 275.362 285.156 252.996 1.00 62.26 612 ALA P CA 1
ATOM 9818 C C . ALA C 3 612 ? 275.928 283.751 252.872 1.00 62.26 612 ALA P C 1
ATOM 9819 O O . ALA C 3 612 ? 277.034 283.591 252.345 1.00 62.26 612 ALA P O 1
ATOM 9821 N N . TRP C 3 613 ? 275.199 282.743 253.341 1.00 66.41 613 TRP P N 1
ATOM 9822 C CA . TRP C 3 613 ? 275.621 281.350 253.338 1.00 66.41 613 TRP P CA 1
ATOM 9823 C C . TRP C 3 613 ? 275.047 280.566 252.166 1.00 66.41 613 TRP P C 1
ATOM 9824 O O . TRP C 3 613 ? 275.780 279.846 251.485 1.00 66.41 613 TRP P O 1
ATOM 9835 N N . VAL C 3 614 ? 273.744 280.692 251.916 1.00 69.70 614 VAL P N 1
ATOM 9836 C CA . VAL C 3 614 ? 273.095 279.896 250.878 1.00 69.70 614 VAL P CA 1
ATOM 9837 C C . VAL C 3 614 ? 272.335 280.761 249.878 1.00 69.70 614 VAL P C 1
ATOM 9838 O O . VAL C 3 614 ? 271.520 280.244 249.106 1.00 69.70 614 VAL P O 1
ATOM 9842 N N . ARG C 3 615 ? 272.594 282.072 249.870 1.00 77.21 615 ARG P N 1
ATOM 9843 C CA . ARG C 3 615 ? 272.098 282.975 248.828 1.00 77.21 615 ARG P CA 1
ATOM 9844 C C . ARG C 3 615 ? 270.568 282.929 248.728 1.00 77.21 615 ARG P C 1
ATOM 9845 O O . ARG C 3 615 ? 269.991 282.455 247.749 1.00 77.21 615 ARG P O 1
ATOM 9853 N N . GLU C 3 616 ? 269.927 283.429 249.787 1.00 77.62 616 GLU P N 1
ATOM 9854 C CA . GLU C 3 616 ? 268.472 283.352 249.889 1.00 77.62 616 GLU P CA 1
ATOM 9855 C C . GLU C 3 616 ? 267.773 284.033 248.716 1.00 77.62 616 GLU P C 1
ATOM 9856 O O . GLU C 3 616 ? 266.811 283.488 248.164 1.00 77.62 616 GLU P O 1
ATOM 9862 N N . PHE C 3 617 ? 268.230 285.227 248.327 1.00 80.94 617 PHE P N 1
ATOM 9863 C CA . PHE C 3 617 ? 267.665 285.964 247.191 1.00 80.94 617 PHE P CA 1
ATOM 9864 C C . PHE C 3 617 ? 266.170 286.239 247.399 1.00 80.94 617 PHE P C 1
ATOM 9865 O O . PHE C 3 617 ? 265.298 285.693 246.722 1.00 80.94 617 PHE P O 1
ATOM 9873 N N . VAL C 3 618 ? 265.904 287.106 248.378 1.00 78.30 618 VAL P N 1
ATOM 9874 C CA . VAL C 3 618 ? 264.554 287.366 248.868 1.00 78.30 618 VAL P CA 1
ATOM 9875 C C . VAL C 3 618 ? 264.009 288.701 248.370 1.00 78.30 618 VAL P C 1
ATOM 9876 O O . VAL C 3 618 ? 263.209 289.345 249.057 1.00 78.30 618 VAL P O 1
ATOM 9880 N N . THR C 3 619 ? 264.433 289.134 247.182 1.00 75.82 619 THR P N 1
ATOM 9881 C CA . THR C 3 619 ? 263.902 290.353 246.566 1.00 75.82 619 THR P CA 1
ATOM 9882 C C . THR C 3 619 ? 262.873 289.978 245.499 1.00 75.82 619 THR P C 1
ATOM 9883 O O . THR C 3 619 ? 263.153 289.918 244.302 1.00 75.82 619 THR P O 1
ATOM 9887 N N . MET C 3 620 ? 261.644 289.743 245.954 1.00 71.63 620 MET P N 1
ATOM 9888 C CA . MET C 3 620 ? 260.548 289.303 245.093 1.00 71.63 620 MET P CA 1
ATOM 9889 C C . MET C 3 620 ? 259.581 290.428 244.753 1.00 71.63 620 MET P C 1
ATOM 9890 O O . MET C 3 620 ? 258.374 290.203 244.648 1.00 71.63 620 MET P O 1
ATOM 9895 N N . PHE C 3 621 ? 260.075 291.648 244.572 1.00 77.15 621 PHE P N 1
ATOM 9896 C CA . PHE C 3 621 ? 259.236 292.804 244.278 1.00 77.15 621 PHE P CA 1
ATOM 9897 C C . PHE C 3 621 ? 259.427 293.284 242.845 1.00 77.15 621 PHE P C 1
ATOM 9898 O O . PHE C 3 621 ? 259.460 294.486 242.579 1.00 77.15 621 PHE P O 1
ATOM 9900 N N . LYS C 3 622 ? 259.570 292.357 241.911 1.00 87.88 622 LYS P N 1
ATOM 9901 C CA . LYS C 3 622 ? 259.843 292.763 240.538 1.00 87.88 622 LYS P CA 1
ATOM 9902 C C . LYS C 3 622 ? 258.894 292.166 239.512 1.00 87.88 622 LYS P C 1
ATOM 9903 O O . LYS C 3 622 ? 258.553 292.846 238.542 1.00 87.88 622 LYS P O 1
ATOM 9905 N N . ILE C 3 623 ? 258.463 290.917 239.685 1.00 95.17 623 ILE P N 1
ATOM 9906 C CA . ILE C 3 623 ? 257.819 290.227 238.571 1.00 95.17 623 ILE P CA 1
ATOM 9907 C C . ILE C 3 623 ? 256.408 289.740 238.888 1.00 95.17 623 ILE P C 1
ATOM 9908 O O . ILE C 3 623 ? 255.435 290.235 238.308 1.00 95.17 623 ILE P O 1
ATOM 9913 N N . THR C 3 624 ? 256.269 288.785 239.804 1.00 95.38 624 THR P N 1
ATOM 9914 C CA . THR C 3 624 ? 254.994 288.092 239.991 1.00 95.38 624 THR P CA 1
ATOM 9915 C C . THR C 3 624 ? 255.018 287.441 241.377 1.00 95.38 624 THR P C 1
ATOM 9916 O O . THR C 3 624 ? 255.971 287.614 242.145 1.00 95.38 624 THR P O 1
ATOM 9920 N N . VAL C 3 625 ? 253.961 286.693 241.698 1.00 91.91 625 VAL P N 1
ATOM 9921 C CA . VAL C 3 625 ? 253.766 286.065 243.000 1.00 91.91 625 VAL P CA 1
ATOM 9922 C C . VAL C 3 625 ? 253.674 284.552 242.824 1.00 91.91 625 VAL P C 1
ATOM 9923 O O . VAL C 3 625 ? 253.031 283.857 243.619 1.00 91.91 625 VAL P O 1
ATOM 9927 N N . ASP C 3 626 ? 254.348 284.030 241.801 1.00 89.23 626 ASP P N 1
ATOM 9928 C CA . ASP C 3 626 ? 254.148 282.652 241.368 1.00 89.23 626 ASP P CA 1
ATOM 9929 C C . ASP C 3 626 ? 255.048 281.646 242.080 1.00 89.23 626 ASP P C 1
ATOM 9930 O O . ASP C 3 626 ? 254.544 280.693 242.684 1.00 89.23 626 ASP P O 1
ATOM 9935 N N . TYR C 3 627 ? 256.366 281.822 242.024 1.00 87.43 627 TYR P N 1
ATOM 9936 C CA . TYR C 3 627 ? 257.312 280.833 242.542 1.00 87.43 627 TYR P CA 1
ATOM 9937 C C . TYR C 3 627 ? 257.827 281.199 243.927 1.00 87.43 627 TYR P C 1
ATOM 9938 O O . TYR C 3 627 ? 258.989 280.941 244.252 1.00 87.43 627 TYR P O 1
ATOM 9947 N N . SER C 3 628 ? 256.979 281.783 244.771 1.00 79.40 628 SER P N 1
ATOM 9948 C CA . SER C 3 628 ? 257.390 282.302 246.067 1.00 79.40 628 SER P CA 1
ATOM 9949 C C . SER C 3 628 ? 257.408 281.235 247.155 1.00 79.40 628 SER P C 1
ATOM 9950 O O . SER C 3 628 ? 257.271 281.569 248.337 1.00 79.40 628 SER P O 1
ATOM 9953 N N . GLU C 3 629 ? 257.566 279.966 246.788 1.00 77.24 629 GLU P N 1
ATOM 9954 C CA . GLU C 3 629 ? 257.592 278.858 247.742 1.00 77.24 629 GLU P CA 1
ATOM 9955 C C . GLU C 3 629 ? 259.001 278.269 247.787 1.00 77.24 629 GLU P C 1
ATOM 9956 O O . GLU C 3 629 ? 259.326 277.357 247.020 1.00 77.24 629 GLU P O 1
ATOM 9962 N N . GLU C 3 630 ? 259.832 278.786 248.690 1.00 79.43 630 GLU P N 1
ATOM 9963 C CA . GLU C 3 630 ? 261.170 278.259 248.921 1.00 79.43 630 GLU P CA 1
ATOM 9964 C C . GLU C 3 630 ? 261.166 277.290 250.093 1.00 79.43 630 GLU P C 1
ATOM 9965 O O . GLU C 3 630 ? 260.361 277.419 251.019 1.00 79.43 630 GLU P O 1
ATOM 9971 N N . ALA C 3 631 ? 262.080 276.323 250.048 1.00 79.22 631 ALA P N 1
ATOM 9972 C CA . ALA C 3 631 ? 262.192 275.338 251.114 1.00 79.22 631 ALA P CA 1
ATOM 9973 C C . ALA C 3 631 ? 262.909 275.876 252.342 1.00 79.22 631 ALA P C 1
ATOM 9974 O O . ALA C 3 631 ? 262.642 275.402 253.451 1.00 79.22 631 ALA P O 1
ATOM 9976 N N . HIS C 3 632 ? 263.811 276.846 252.178 1.00 80.07 632 HIS P N 1
ATOM 9977 C CA . HIS C 3 632 ? 264.571 277.375 253.300 1.00 80.07 632 HIS P CA 1
ATOM 9978 C C . HIS C 3 632 ? 264.230 278.809 253.664 1.00 80.07 632 HIS P C 1
ATOM 9979 O O . HIS C 3 632 ? 264.456 279.198 254.813 1.00 80.07 632 HIS P O 1
ATOM 9986 N N . HIS C 3 633 ? 263.705 279.608 252.735 1.00 74.39 633 HIS P N 1
ATOM 9987 C CA . HIS C 3 633 ? 263.185 280.911 253.126 1.00 74.39 633 HIS P CA 1
ATOM 9988 C C . HIS C 3 633 ? 262.011 280.778 254.085 1.00 74.39 633 HIS P C 1
ATOM 9989 O O . HIS C 3 633 ? 261.775 281.680 254.894 1.00 74.39 633 HIS P O 1
ATOM 9996 N N . ASP C 3 634 ? 261.277 279.667 254.013 1.00 69.64 634 ASP P N 1
ATOM 9997 C CA . ASP C 3 634 ? 260.236 279.356 254.983 1.00 69.64 634 ASP P CA 1
ATOM 9998 C C . ASP C 3 634 ? 260.795 279.125 256.378 1.00 69.64 634 ASP P C 1
ATOM 9999 O O . ASP C 3 634 ? 260.032 279.162 257.348 1.00 69.64 634 ASP P O 1
ATOM 10004 N N . GLN C 3 635 ? 262.104 278.914 256.509 1.00 68.51 635 GLN P N 1
ATOM 10005 C CA . GLN C 3 635 ? 262.722 278.690 257.813 1.00 68.51 635 GLN P CA 1
ATOM 10006 C C . GLN C 3 635 ? 262.745 280.017 258.566 1.00 68.51 635 GLN P C 1
ATOM 10007 O O . GLN C 3 635 ? 263.725 280.765 258.557 1.00 68.51 635 GLN P O 1
ATOM 10013 N N . LEU C 3 636 ? 261.627 280.313 259.224 1.00 67.73 636 LEU P N 1
ATOM 10014 C CA . LEU C 3 636 ? 261.509 281.486 260.086 1.00 67.73 636 LEU P CA 1
ATOM 10015 C C . LEU C 3 636 ? 261.608 280.993 261.524 1.00 67.73 636 LEU P C 1
ATOM 10016 O O . LEU C 3 636 ? 260.637 280.519 262.113 1.00 67.73 636 LEU P O 1
ATOM 10021 N N . MET C 3 637 ? 262.811 281.093 262.078 1.00 72.87 637 MET P N 1
ATOM 10022 C CA . MET C 3 637 ? 263.095 280.726 263.455 1.00 72.87 637 MET P CA 1
ATOM 10023 C C . MET C 3 637 ? 262.783 281.852 264.424 1.00 72.87 637 MET P C 1
ATOM 10024 O O . MET C 3 637 ? 262.767 281.627 265.637 1.00 72.87 637 MET P O 1
ATOM 10029 N N . ARG C 3 638 ? 262.546 283.061 263.914 1.00 72.79 638 ARG P N 1
ATOM 10030 C CA . ARG C 3 638 ? 262.250 284.187 264.790 1.00 72.79 638 ARG P CA 1
ATOM 10031 C C . ARG C 3 638 ? 260.947 283.964 265.544 1.00 72.79 638 ARG P C 1
ATOM 10032 O O . ARG C 3 638 ? 260.744 284.526 266.625 1.00 72.79 638 ARG P O 1
ATOM 10040 N N . ASN C 3 639 ? 260.053 283.149 264.985 1.00 71.93 639 ASN P N 1
ATOM 10041 C CA . ASN C 3 639 ? 258.887 282.700 265.729 1.00 71.93 639 ASN P CA 1
ATOM 10042 C C . ASN C 3 639 ? 259.271 281.870 266.946 1.00 71.93 639 ASN P C 1
ATOM 10043 O O . ASN C 3 639 ? 258.627 281.996 267.992 1.00 71.93 639 ASN P O 1
ATOM 10048 N N . SER C 3 640 ? 260.307 281.034 266.839 1.00 71.45 640 SER P N 1
ATOM 10049 C CA . SER C 3 640 ? 260.707 280.190 267.958 1.00 71.45 640 SER P CA 1
ATOM 10050 C C . SER C 3 640 ? 261.261 280.983 269.128 1.00 71.45 640 SER P C 1
ATOM 10051 O O . SER C 3 640 ? 261.352 280.435 270.230 1.00 71.45 640 SER P O 1
ATOM 10054 N N . LEU C 3 641 ? 261.655 282.237 268.917 1.00 70.37 641 LEU P N 1
ATOM 10055 C CA . LEU C 3 641 ? 262.047 283.115 270.018 1.00 70.37 641 LEU P CA 1
ATOM 10056 C C . LEU C 3 641 ? 260.860 284.009 270.377 1.00 70.37 641 LEU P C 1
ATOM 10057 O O . LEU C 3 641 ? 260.849 285.223 270.166 1.00 70.37 641 LEU P O 1
ATOM 10062 N N . LEU C 3 642 ? 259.840 283.361 270.936 1.00 79.02 642 LEU P N 1
ATOM 10063 C CA . LEU C 3 642 ? 258.583 284.004 271.297 1.00 79.02 642 LEU P CA 1
ATOM 10064 C C . LEU C 3 642 ? 258.557 284.495 272.740 1.00 79.02 642 LEU P C 1
ATOM 10065 O O . LEU C 3 642 ? 257.589 285.151 273.137 1.00 79.02 642 LEU P O 1
ATOM 10070 N N . GLN C 3 643 ? 259.566 284.153 273.541 1.00 89.43 643 GLN P N 1
ATOM 10071 C CA . GLN C 3 643 ? 259.875 284.826 274.806 1.00 89.43 643 GLN P CA 1
ATOM 10072 C C . GLN C 3 643 ? 258.864 284.504 275.909 1.00 89.43 643 GLN P C 1
ATOM 10073 O O . GLN C 3 643 ? 259.084 284.816 277.077 1.00 89.43 643 GLN P O 1
ATOM 10079 N N . PHE C 3 644 ? 257.768 283.840 275.530 1.00 92.55 644 PHE P N 1
ATOM 10080 C CA . PHE C 3 644 ? 256.680 283.467 276.437 1.00 92.55 644 PHE P CA 1
ATOM 10081 C C . PHE C 3 644 ? 255.604 282.648 275.741 1.00 92.55 644 PHE P C 1
ATOM 10082 O O . PHE C 3 644 ? 255.516 282.650 274.512 1.00 92.55 644 PHE P O 1
ATOM 10090 N N . CYS C 3 645 ? 254.756 281.982 276.519 1.00 88.38 645 CYS P N 1
ATOM 10091 C CA . CYS C 3 645 ? 253.647 281.201 275.991 1.00 88.38 645 CYS P CA 1
ATOM 10092 C C . CYS C 3 645 ? 252.429 281.379 276.889 1.00 88.38 645 CYS P C 1
ATOM 10093 O O . CYS C 3 645 ? 252.524 281.232 278.112 1.00 88.38 645 CYS P O 1
ATOM 10096 N N . LEU C 3 646 ? 251.295 281.713 276.274 1.00 88.27 646 LEU P N 1
ATOM 10097 C CA . LEU C 3 646 ? 250.026 282.120 276.889 1.00 88.27 646 LEU P CA 1
ATOM 10098 C C . LEU C 3 646 ? 250.165 283.482 277.565 1.00 88.27 646 LEU P C 1
ATOM 10099 O O . LEU C 3 646 ? 249.166 284.024 278.049 1.00 88.27 646 LEU P O 1
ATOM 10104 N N . SER C 3 647 ? 251.361 284.057 277.601 1.00 86.04 647 SER P N 1
ATOM 10105 C CA . SER C 3 647 ? 251.598 285.422 278.040 1.00 86.04 647 SER P CA 1
ATOM 10106 C C . SER C 3 647 ? 251.750 286.316 276.818 1.00 86.04 647 SER P C 1
ATOM 10107 O O . SER C 3 647 ? 251.496 285.905 275.683 1.00 86.04 647 SER P O 1
ATOM 10110 N N . ILE C 3 648 ? 252.162 287.561 277.061 1.00 86.20 648 ILE P N 1
ATOM 10111 C CA . ILE C 3 648 ? 252.370 288.492 275.961 1.00 86.20 648 ILE P CA 1
ATOM 10112 C C . ILE C 3 648 ? 253.477 287.975 275.055 1.00 86.20 648 ILE P C 1
ATOM 10113 O O . ILE C 3 648 ? 254.549 287.568 275.520 1.00 86.20 648 ILE P O 1
ATOM 10118 N N . LEU C 3 649 ? 253.215 287.978 273.752 1.00 81.89 649 LEU P N 1
ATOM 10119 C CA . LEU C 3 649 ? 254.205 287.530 272.784 1.00 81.89 649 LEU P CA 1
ATOM 10120 C C . LEU C 3 649 ? 255.076 288.705 272.357 1.00 81.89 649 LEU P C 1
ATOM 10121 O O . LEU C 3 649 ? 254.590 289.827 272.194 1.00 81.89 649 LEU P O 1
ATOM 10126 N N . ASN C 3 650 ? 256.370 288.444 272.187 1.00 81.32 650 ASN P N 1
ATOM 10127 C CA . ASN C 3 650 ? 257.315 289.501 271.850 1.00 81.32 650 ASN P CA 1
ATOM 10128 C C . ASN C 3 650 ? 256.908 290.166 270.544 1.00 81.32 650 ASN P C 1
ATOM 10129 O O . ASN C 3 650 ? 256.881 289.519 269.493 1.00 81.32 650 ASN P O 1
ATOM 10134 N N . HIS C 3 651 ? 256.596 291.456 270.611 1.00 84.63 651 HIS P N 1
ATOM 10135 C CA . HIS C 3 651 ? 256.225 292.186 269.409 1.00 84.63 651 HIS P CA 1
ATOM 10136 C C . HIS C 3 651 ? 257.427 292.317 268.484 1.00 84.63 651 HIS P C 1
ATOM 10137 O O . HIS C 3 651 ? 258.577 292.332 268.931 1.00 84.63 651 HIS P O 1
ATOM 10144 N N . PHE C 3 652 ? 257.150 292.396 267.186 1.00 74.56 652 PHE P N 1
ATOM 10145 C CA . PHE C 3 652 ? 258.100 292.298 266.083 1.00 74.56 652 PHE P CA 1
ATOM 10146 C C . PHE C 3 652 ? 258.714 290.903 266.045 1.00 74.56 652 PHE P C 1
ATOM 10147 O O . PHE C 3 652 ? 259.685 290.683 265.312 1.00 74.56 652 PHE P O 1
ATOM 10155 N N . GLY C 3 653 ? 258.177 289.961 266.812 1.00 75.72 653 GLY P N 1
ATOM 10156 C CA . GLY C 3 653 ? 258.530 288.565 266.698 1.00 75.72 653 GLY P CA 1
ATOM 10157 C C . GLY C 3 653 ? 257.309 287.761 266.313 1.00 75.72 653 GLY P C 1
ATOM 10158 O O . GLY C 3 653 ? 257.341 286.528 266.301 1.00 75.72 653 GLY P O 1
ATOM 10159 N N . PHE C 3 654 ? 256.214 288.459 266.009 1.00 79.65 654 PHE P N 1
ATOM 10160 C CA . PHE C 3 654 ? 255.034 287.833 265.434 1.00 79.65 654 PHE P CA 1
ATOM 10161 C C . PHE C 3 654 ? 254.700 288.380 264.054 1.00 79.65 654 PHE P C 1
ATOM 10162 O O . PHE C 3 654 ? 253.746 287.902 263.424 1.00 79.65 654 PHE P O 1
ATOM 10170 N N . ASN C 3 655 ? 255.448 289.373 263.570 1.00 75.59 655 ASN P N 1
ATOM 10171 C CA . ASN C 3 655 ? 255.489 289.609 262.134 1.00 75.59 655 ASN P CA 1
ATOM 10172 C C . ASN C 3 655 ? 255.877 288.331 261.407 1.00 75.59 655 ASN P C 1
ATOM 10173 O O . ASN C 3 655 ? 255.347 288.030 260.333 1.00 75.59 655 ASN P O 1
ATOM 10178 N N . GLY C 3 656 ? 256.791 287.558 261.990 1.00 76.98 656 GLY P N 1
ATOM 10179 C CA . GLY C 3 656 ? 257.121 286.238 261.502 1.00 76.98 656 GLY P CA 1
ATOM 10180 C C . GLY C 3 656 ? 256.172 285.145 261.932 1.00 76.98 656 GLY P C 1
ATOM 10181 O O . GLY C 3 656 ? 256.427 283.976 261.634 1.00 76.98 656 GLY P O 1
ATOM 10182 N N . ASP C 3 657 ? 255.096 285.485 262.639 1.00 79.17 657 ASP P N 1
ATOM 10183 C CA . ASP C 3 657 ? 254.056 284.526 262.990 1.00 79.17 657 ASP P CA 1
ATOM 10184 C C . ASP C 3 657 ? 252.823 284.659 262.116 1.00 79.17 657 ASP P C 1
ATOM 10185 O O . ASP C 3 657 ? 252.179 283.652 261.808 1.00 79.17 657 ASP P O 1
ATOM 10190 N N . PHE C 3 658 ? 252.484 285.881 261.714 1.00 83.07 658 PHE P N 1
ATOM 10191 C CA . PHE C 3 658 ? 251.361 286.074 260.805 1.00 83.07 658 PHE P CA 1
ATOM 10192 C C . PHE C 3 658 ? 251.608 285.465 259.431 1.00 83.07 658 PHE P C 1
ATOM 10193 O O . PHE C 3 658 ? 250.643 285.147 258.730 1.00 83.07 658 PHE P O 1
ATOM 10201 N N . GLN C 3 659 ? 252.864 285.289 259.033 1.00 81.00 659 GLN P N 1
ATOM 10202 C CA . GLN C 3 659 ? 253.166 284.814 257.688 1.00 81.00 659 GLN P CA 1
ATOM 10203 C C . GLN C 3 659 ? 252.971 283.308 257.530 1.00 81.00 659 GLN P C 1
ATOM 10204 O O . GLN C 3 659 ? 252.367 282.885 256.537 1.00 81.00 659 GLN P O 1
ATOM 10210 N N . PRO C 3 660 ? 253.469 282.460 258.439 1.00 78.95 660 PRO P N 1
ATOM 10211 C CA . PRO C 3 660 ? 253.220 281.020 258.272 1.00 78.95 660 PRO P CA 1
ATOM 10212 C C . PRO C 3 660 ? 251.747 280.661 258.223 1.00 78.95 660 PRO P C 1
ATOM 10213 O O . PRO C 3 660 ? 251.380 279.698 257.540 1.00 78.95 660 PRO P O 1
ATOM 10217 N N . ARG C 3 661 ? 250.885 281.416 258.904 1.00 80.11 661 ARG P N 1
ATOM 10218 C CA . ARG C 3 661 ? 249.452 281.156 258.827 1.00 80.11 661 ARG P CA 1
ATOM 10219 C C . ARG C 3 661 ? 248.930 281.411 257.419 1.00 80.11 661 ARG P C 1
ATOM 10220 O O . ARG C 3 661 ? 248.388 280.511 256.762 1.00 80.11 661 ARG P O 1
ATOM 10228 N N . THR C 3 662 ? 249.091 282.642 256.933 1.00 77.73 662 THR P N 1
ATOM 10229 C CA . THR C 3 662 ? 248.656 282.986 255.585 1.00 77.73 662 THR P CA 1
ATOM 10230 C C . THR C 3 662 ? 249.456 282.275 254.507 1.00 77.73 662 THR P C 1
ATOM 10231 O O . THR C 3 662 ? 249.181 282.478 253.321 1.00 77.73 662 THR P O 1
ATOM 10235 N N . PHE C 3 663 ? 250.442 281.465 254.887 1.00 76.54 663 PHE P N 1
ATOM 10236 C CA . PHE C 3 663 ? 251.142 280.592 253.953 1.00 76.54 663 PHE P CA 1
ATOM 10237 C C . PHE C 3 663 ? 250.488 279.214 253.915 1.00 76.54 663 PHE P C 1
ATOM 10238 O O . PHE C 3 663 ? 249.998 278.776 252.869 1.00 76.54 663 PHE P O 1
ATOM 10246 N N . SER C 3 664 ? 250.439 278.538 255.064 1.00 74.32 664 SER P N 1
ATOM 10247 C CA . SER C 3 664 ? 249.904 277.182 255.115 1.00 74.32 664 SER P CA 1
ATOM 10248 C C . SER C 3 664 ? 248.412 277.167 254.815 1.00 74.32 664 SER P C 1
ATOM 10249 O O . SER C 3 664 ? 247.955 276.489 253.881 1.00 74.32 664 SER P O 1
ATOM 10252 N N . GLY C 3 665 ? 247.631 277.893 255.615 1.00 75.86 665 GLY P N 1
ATOM 10253 C CA . GLY C 3 665 ? 246.195 277.848 255.444 1.00 75.86 665 GLY P CA 1
ATOM 10254 C C . GLY C 3 665 ? 245.702 278.466 254.160 1.00 75.86 665 GLY P C 1
ATOM 10255 O O . GLY C 3 665 ? 244.501 278.393 253.881 1.00 75.86 665 GLY P O 1
ATOM 10256 N N . LYS C 3 666 ? 246.590 279.071 253.375 1.00 74.80 666 LYS P N 1
ATOM 10257 C CA . LYS C 3 666 ? 246.203 279.714 252.129 1.00 74.80 666 LYS P CA 1
ATOM 10258 C C . LYS C 3 666 ? 246.931 279.134 250.925 1.00 74.80 666 LYS P C 1
ATOM 10259 O O . LYS C 3 666 ? 246.771 279.644 249.811 1.00 74.80 666 LYS P O 1
ATOM 10265 N N . PHE C 3 667 ? 247.743 278.097 251.119 1.00 74.84 667 PHE P N 1
ATOM 10266 C CA . PHE C 3 667 ? 248.037 277.186 250.024 1.00 74.84 667 PHE P CA 1
ATOM 10267 C C . PHE C 3 667 ? 247.270 275.879 250.157 1.00 74.84 667 PHE P C 1
ATOM 10268 O O . PHE C 3 667 ? 247.248 275.092 249.204 1.00 74.84 667 PHE P O 1
ATOM 10276 N N . ALA C 3 668 ? 246.648 275.628 251.314 1.00 75.74 668 ALA P N 1
ATOM 10277 C CA . ALA C 3 668 ? 245.776 274.463 251.435 1.00 75.74 668 ALA P CA 1
ATOM 10278 C C . ALA C 3 668 ? 244.661 274.488 250.392 1.00 75.74 668 ALA P C 1
ATOM 10279 O O . ALA C 3 668 ? 244.267 273.438 249.867 1.00 75.74 668 ALA P O 1
ATOM 10281 N N . ASN C 3 669 ? 244.145 275.678 250.072 1.00 76.04 669 ASN P N 1
ATOM 10282 C CA . ASN C 3 669 ? 243.068 275.782 249.091 1.00 76.04 669 ASN P CA 1
ATOM 10283 C C . ASN C 3 669 ? 243.515 275.281 247.724 1.00 76.04 669 ASN P C 1
ATOM 10284 O O . ASN C 3 669 ? 242.823 274.480 247.087 1.00 76.04 669 ASN P O 1
ATOM 10289 N N . LEU C 3 670 ? 244.671 275.748 247.251 1.00 77.24 670 LEU P N 1
ATOM 10290 C CA . LEU C 3 670 ? 245.158 275.283 245.959 1.00 77.24 670 LEU P CA 1
ATOM 10291 C C . LEU C 3 670 ? 245.600 273.828 246.022 1.00 77.24 6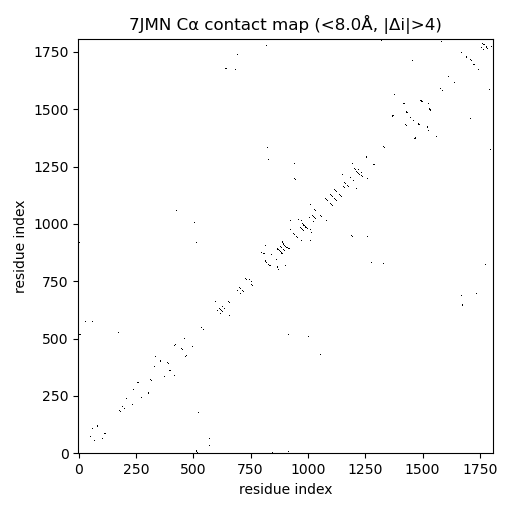70 LEU P C 1
ATOM 10292 O O . LEU C 3 670 ? 245.572 273.130 245.002 1.00 77.24 670 LEU P O 1
ATOM 10297 N N . ALA C 3 671 ? 246.014 273.354 247.200 1.00 76.96 671 ALA P N 1
ATOM 10298 C CA . ALA C 3 671 ? 246.294 271.930 247.353 1.00 76.96 671 ALA P CA 1
ATOM 10299 C C . ALA C 3 671 ? 245.033 271.097 247.179 1.00 76.96 671 ALA P C 1
ATOM 10300 O O . ALA C 3 671 ? 245.097 269.972 246.671 1.00 76.96 671 ALA P O 1
ATOM 10302 N N . LEU C 3 672 ? 243.886 271.627 247.591 1.00 76.52 672 LEU P N 1
ATOM 10303 C CA . LEU C 3 672 ? 242.615 270.937 247.404 1.00 76.52 672 LEU P CA 1
ATOM 10304 C C . LEU C 3 672 ? 242.191 270.965 245.938 1.00 76.52 672 LEU P C 1
ATOM 10305 O O . LEU C 3 672 ? 241.378 271.795 245.531 1.00 76.52 672 LEU P O 1
ATOM 10307 N N . PRO C 3 697 ? 237.723 266.694 242.071 1.00 108.52 697 PRO P N 1
ATOM 10308 C CA . PRO C 3 697 ? 236.720 265.789 242.641 1.00 108.52 697 PRO P CA 1
ATOM 10309 C C . PRO C 3 697 ? 237.231 265.042 243.866 1.00 108.52 697 PRO P C 1
ATOM 10310 O O . PRO C 3 697 ? 237.422 263.828 243.815 1.00 108.52 697 PRO P O 1
ATOM 10314 N N . LEU C 3 698 ? 237.448 265.771 244.956 1.00 105.27 698 LEU P N 1
ATOM 10315 C CA . LEU C 3 698 ? 237.894 265.178 246.205 1.00 105.27 698 LEU P CA 1
ATOM 10316 C C . LEU C 3 698 ? 236.689 264.688 247.006 1.00 105.27 698 LEU P C 1
ATOM 10317 O O . LEU C 3 698 ? 235.546 264.728 246.542 1.00 105.27 698 LEU P O 1
ATOM 10322 N N . ASP C 3 699 ? 236.944 264.210 248.226 1.00 99.73 699 ASP P N 1
ATOM 10323 C CA . ASP C 3 699 ? 235.862 263.764 249.096 1.00 99.73 699 ASP P CA 1
ATOM 10324 C C . ASP C 3 699 ? 234.983 264.957 249.447 1.00 99.73 699 ASP P C 1
ATOM 10325 O O . ASP C 3 699 ? 235.371 265.813 250.248 1.00 99.73 699 ASP P O 1
ATOM 10330 N N . GLU C 3 700 ? 233.790 265.013 248.848 1.00 92.55 700 GLU P N 1
ATOM 10331 C CA . GLU C 3 700 ? 233.034 266.265 248.842 1.00 92.55 700 GLU P CA 1
ATOM 10332 C C . GLU C 3 700 ? 232.462 266.620 250.209 1.00 92.55 700 GLU P C 1
ATOM 10333 O O . GLU C 3 700 ? 232.832 267.671 250.761 1.00 92.55 700 GLU P O 1
ATOM 10339 N N . PRO C 3 701 ? 231.591 265.810 250.823 1.00 89.04 701 PRO P N 1
ATOM 10340 C CA . PRO C 3 701 ? 230.775 266.334 251.927 1.00 89.04 701 PRO P CA 1
ATOM 10341 C C . PRO C 3 701 ? 231.532 266.582 253.222 1.00 89.04 701 PRO P C 1
ATOM 10342 O O . PRO C 3 701 ? 230.906 266.825 254.257 1.00 89.04 701 PRO P O 1
ATOM 10346 N N . GLU C 3 702 ? 232.861 266.529 253.199 1.00 85.00 702 GLU P N 1
ATOM 10347 C CA . GLU C 3 702 ? 233.633 266.728 254.419 1.00 85.00 702 GLU P CA 1
ATOM 10348 C C . GLU C 3 702 ? 234.754 267.753 254.306 1.00 85.00 702 GLU P C 1
ATOM 10349 O O . GLU C 3 702 ? 235.169 268.290 255.339 1.00 85.00 702 GLU P O 1
ATOM 10355 N N . VAL C 3 703 ? 235.243 268.066 253.106 1.00 82.18 703 VAL P N 1
ATOM 10356 C CA . VAL C 3 703 ? 236.295 269.070 252.977 1.00 82.18 703 VAL P CA 1
ATOM 10357 C C . VAL C 3 703 ? 235.747 270.471 252.724 1.00 82.18 703 VAL P C 1
ATOM 10358 O O . VAL C 3 703 ? 236.458 271.461 252.964 1.00 82.18 703 VAL P O 1
ATOM 10362 N N . VAL C 3 704 ? 234.504 270.585 252.256 1.00 77.55 704 VAL P N 1
ATOM 10363 C CA . VAL C 3 704 ? 233.943 271.894 251.953 1.00 77.55 704 VAL P CA 1
ATOM 10364 C C . VAL C 3 704 ? 233.769 272.713 253.226 1.00 77.55 704 VAL P C 1
ATOM 10365 O O . VAL C 3 704 ? 233.986 273.932 253.232 1.00 77.55 704 VAL P O 1
ATOM 10369 N N . ASP C 3 705 ? 233.395 272.062 254.330 1.00 79.09 705 ASP P N 1
ATOM 10370 C CA . ASP C 3 705 ? 233.254 272.800 255.580 1.00 79.09 705 ASP P CA 1
ATOM 10371 C C . ASP C 3 705 ? 234.600 273.302 256.087 1.00 79.09 705 ASP P C 1
ATOM 10372 O O . ASP C 3 705 ? 234.679 274.403 256.641 1.00 79.09 705 ASP P O 1
ATOM 10377 N N . ALA C 3 706 ? 235.669 272.525 255.892 1.00 74.99 706 ALA P N 1
ATOM 10378 C CA . ALA C 3 706 ? 236.997 273.003 256.263 1.00 74.99 706 ALA P CA 1
ATOM 10379 C C . ALA C 3 706 ? 237.414 274.184 255.397 1.00 74.99 706 ALA P C 1
ATOM 10380 O O . ALA C 3 706 ? 238.010 275.150 255.894 1.00 74.99 706 ALA P O 1
ATOM 10382 N N . LEU C 3 707 ? 237.108 274.126 254.099 1.00 72.00 707 LEU P N 1
ATOM 10383 C CA . LEU C 3 707 ? 237.381 275.271 253.233 1.00 72.00 707 LEU P CA 1
ATOM 10384 C C . LEU C 3 707 ? 236.653 276.517 253.724 1.00 72.00 707 LEU P C 1
ATOM 10385 O O . LEU C 3 707 ? 237.230 277.612 253.762 1.00 72.00 707 LEU P O 1
ATOM 10390 N N . ALA C 3 708 ? 235.383 276.368 254.106 1.00 71.08 708 ALA P N 1
ATOM 10391 C CA . ALA C 3 708 ? 234.630 277.507 254.623 1.00 71.08 708 ALA P CA 1
ATOM 10392 C C . ALA C 3 708 ? 235.238 278.031 255.919 1.00 71.08 708 ALA P C 1
ATOM 10393 O O . ALA C 3 708 ? 235.344 279.249 256.122 1.00 71.08 708 ALA P O 1
ATOM 10395 N N . SER C 3 709 ? 235.641 277.123 256.810 1.00 71.81 709 SER P N 1
ATOM 10396 C CA . SER C 3 709 ? 236.215 277.539 258.083 1.00 71.81 709 SER P CA 1
ATOM 10397 C C . SER C 3 709 ? 237.549 278.248 257.895 1.00 71.81 709 SER P C 1
ATOM 10398 O O . SER C 3 709 ? 237.934 279.070 258.733 1.00 71.81 709 SER P O 1
ATOM 10401 N N . CYS C 3 710 ? 238.268 277.943 256.815 1.00 72.67 710 CYS P N 1
ATOM 10402 C CA . CYS C 3 710 ? 239.495 278.681 256.527 1.00 72.67 710 CYS P CA 1
ATOM 10403 C C . CYS C 3 710 ? 239.197 280.042 255.904 1.00 72.67 710 CYS P C 1
ATOM 10404 O O . CYS C 3 710 ? 239.854 281.042 256.232 1.00 72.67 710 CYS P O 1
ATOM 10407 N N . ALA C 3 711 ? 238.217 280.095 254.998 1.00 68.79 711 ALA P N 1
ATOM 10408 C CA . ALA C 3 711 ? 237.828 281.372 254.411 1.00 68.79 711 ALA P CA 1
ATOM 10409 C C . ALA C 3 711 ? 237.363 282.354 255.476 1.00 68.79 711 ALA P C 1
ATOM 10410 O O . ALA C 3 711 ? 237.580 283.567 255.345 1.00 68.79 711 ALA P O 1
ATOM 10412 N N . LYS C 3 712 ? 236.722 281.852 256.533 1.00 70.47 712 LYS P N 1
ATOM 10413 C CA . LYS C 3 712 ? 236.309 282.729 257.626 1.00 70.47 712 LYS P CA 1
ATOM 10414 C C . LYS C 3 712 ? 237.510 283.435 258.248 1.00 70.47 712 LYS P C 1
ATOM 10415 O O . LYS C 3 712 ? 237.496 284.658 258.445 1.00 70.47 712 LYS P O 1
ATOM 10421 N N . TRP C 3 713 ? 238.562 282.678 258.563 1.00 71.01 713 TRP P N 1
ATOM 10422 C CA . TRP C 3 713 ? 239.759 283.277 259.145 1.00 71.01 713 TRP P CA 1
ATOM 10423 C C . TRP C 3 713 ? 240.419 284.246 258.173 1.00 71.01 713 TRP P C 1
ATOM 10424 O O . TRP C 3 713 ? 240.950 285.289 258.581 1.00 71.01 713 TRP P O 1
ATOM 10435 N N . GLY C 3 714 ? 240.401 283.918 256.880 1.00 69.49 714 GLY P N 1
ATOM 10436 C CA . GLY C 3 714 ? 240.947 284.842 255.895 1.00 69.49 714 GLY P CA 1
ATOM 10437 C C . GLY C 3 714 ? 240.244 286.187 255.910 1.00 69.49 714 GLY P C 1
ATOM 10438 O O . GLY C 3 714 ? 240.885 287.246 255.960 1.00 69.49 714 GLY P O 1
ATOM 10439 N N . PHE C 3 715 ? 238.910 286.163 255.863 1.00 66.99 715 PHE P N 1
ATOM 10440 C CA . PHE C 3 715 ? 238.159 287.413 255.910 1.00 66.99 715 PHE P CA 1
ATOM 10441 C C . PHE C 3 715 ? 238.380 288.148 257.226 1.00 66.99 715 PHE P C 1
ATOM 10442 O O . PHE C 3 715 ? 238.403 289.386 257.251 1.00 66.99 715 PHE P O 1
ATOM 10450 N N . ASP C 3 716 ? 238.557 287.409 258.325 1.00 71.36 716 ASP P N 1
ATOM 10451 C CA . ASP C 3 716 ? 238.872 288.047 259.601 1.00 71.36 716 ASP P CA 1
ATOM 10452 C C . ASP C 3 716 ? 240.182 288.822 259.522 1.00 71.36 716 ASP P C 1
ATOM 10453 O O . ASP C 3 716 ? 240.279 289.958 260.006 1.00 71.36 716 ASP P O 1
ATOM 10458 N N . LEU C 3 717 ? 241.209 288.216 258.924 1.00 66.16 717 LEU P N 1
ATOM 10459 C CA . LEU C 3 717 ? 242.490 288.907 258.797 1.00 66.16 717 LEU P CA 1
ATOM 10460 C C . LEU C 3 717 ? 242.363 290.148 257.922 1.00 66.16 717 LEU P C 1
ATOM 10461 O O . LEU C 3 717 ? 242.947 291.198 258.228 1.00 66.16 717 LEU P O 1
ATOM 10466 N N . LEU C 3 718 ? 241.614 290.044 256.821 1.00 65.05 718 LEU P N 1
ATOM 10467 C CA . LEU C 3 718 ? 241.401 291.221 255.981 1.00 65.05 718 LEU P CA 1
ATOM 10468 C C . LEU C 3 718 ? 240.732 292.342 256.766 1.00 65.05 718 LEU P C 1
ATOM 10469 O O . LEU C 3 718 ? 241.124 293.513 256.653 1.00 65.05 718 LEU P O 1
ATOM 10474 N N . ALA C 3 719 ? 239.721 292.003 257.569 1.00 64.21 719 ALA P N 1
ATOM 10475 C CA . ALA C 3 719 ? 239.050 293.018 258.373 1.00 64.21 719 ALA P CA 1
ATOM 10476 C C . ALA C 3 719 ? 240.008 293.660 259.367 1.00 64.21 719 ALA P C 1
ATOM 10477 O O . ALA C 3 719 ? 240.005 294.884 259.542 1.00 64.21 719 ALA P O 1
ATOM 10479 N N . TRP C 3 720 ? 240.841 292.853 260.026 1.00 63.46 720 TRP P N 1
ATOM 10480 C CA . TRP C 3 720 ? 241.767 293.415 261.007 1.00 63.46 720 TRP P CA 1
ATOM 10481 C C . TRP C 3 720 ? 242.760 294.365 260.352 1.00 63.46 720 TRP P C 1
ATOM 10482 O O . TRP C 3 720 ? 243.080 295.423 260.909 1.00 63.46 720 TRP P O 1
ATOM 10493 N N . LEU C 3 721 ? 243.262 294.007 259.169 1.00 62.94 721 LEU P N 1
ATOM 10494 C CA . LEU C 3 721 ? 244.214 294.886 258.496 1.00 62.94 721 LEU P CA 1
ATOM 10495 C C . LEU C 3 721 ? 243.556 296.186 258.053 1.00 62.94 721 LEU P C 1
ATOM 10496 O O . LEU C 3 721 ? 244.118 297.274 258.253 1.00 62.94 721 LEU P O 1
ATOM 10501 N N . THR C 3 722 ? 242.374 296.102 257.435 1.00 61.80 722 THR P N 1
ATOM 10502 C CA . THR C 3 722 ? 241.715 297.333 257.019 1.00 61.80 722 THR P CA 1
ATOM 10503 C C . THR C 3 722 ? 241.222 298.154 258.200 1.00 61.80 722 THR P C 1
ATOM 10504 O O . THR C 3 722 ? 240.889 299.328 258.017 1.00 61.80 722 THR P O 1
ATOM 10508 N N . ASP C 3 723 ? 241.164 297.570 259.397 1.00 65.23 723 ASP P N 1
ATOM 10509 C CA . ASP C 3 723 ? 240.900 298.368 260.589 1.00 65.23 723 ASP P CA 1
ATOM 10510 C C . ASP C 3 723 ? 242.162 299.075 261.064 1.00 65.23 723 ASP P C 1
ATOM 10511 O O . ASP C 3 723 ? 242.141 300.279 261.337 1.00 65.23 723 ASP P O 1
ATOM 10516 N N . ARG C 3 724 ? 243.271 298.342 261.173 1.00 66.08 724 ARG P N 1
ATOM 10517 C CA . ARG C 3 724 ? 244.502 298.955 261.657 1.00 66.08 724 ARG P CA 1
ATOM 10518 C C . ARG C 3 724 ? 245.046 300.010 260.704 1.00 66.08 724 ARG P C 1
ATOM 10519 O O . ARG C 3 724 ? 245.824 300.866 261.135 1.00 66.08 724 ARG P O 1
ATOM 10527 N N . LEU C 3 725 ? 244.673 299.969 259.423 1.00 62.67 725 LEU P N 1
ATOM 10528 C CA . LEU C 3 725 ? 245.073 301.053 258.527 1.00 62.67 725 LEU P CA 1
ATOM 10529 C C . LEU C 3 725 ? 244.427 302.368 258.947 1.00 62.67 725 LEU P C 1
ATOM 10530 O O . LEU C 3 725 ? 245.091 303.413 259.001 1.00 62.67 725 LEU P O 1
ATOM 10535 N N . LEU C 3 726 ? 243.129 302.338 259.236 1.00 64.77 726 LEU P N 1
ATOM 10536 C CA . LEU C 3 726 ? 242.496 303.445 259.928 1.00 64.77 726 LEU P CA 1
ATOM 10537 C C . LEU C 3 726 ? 243.081 303.569 261.333 1.00 64.77 726 LEU P C 1
ATOM 10538 O O . LEU C 3 726 ? 243.819 302.702 261.806 1.00 64.77 726 LEU P O 1
ATOM 10543 N N . ALA C 3 727 ? 242.763 304.684 261.990 1.00 72.16 727 ALA P N 1
ATOM 10544 C CA . ALA C 3 727 ? 243.306 305.009 263.307 1.00 72.16 727 ALA P CA 1
ATOM 10545 C C . ALA C 3 727 ? 244.821 305.158 263.243 1.00 72.16 727 ALA P C 1
ATOM 10546 O O . ALA C 3 727 ? 245.478 305.380 264.264 1.00 72.16 727 ALA P O 1
ATOM 10548 N N . LEU C 3 728 ? 245.378 305.038 262.040 1.00 70.01 728 LEU P N 1
ATOM 10549 C CA . LEU C 3 728 ? 246.780 305.311 261.771 1.00 70.01 728 LEU P CA 1
ATOM 10550 C C . LEU C 3 728 ? 246.839 306.260 260.586 1.00 70.01 728 LEU P C 1
ATOM 10551 O O . LEU C 3 728 ? 247.786 307.039 260.440 1.00 70.01 728 LEU P O 1
ATOM 10556 N N . SER C 3 729 ? 245.814 306.198 259.736 1.00 71.45 729 SER P N 1
ATOM 10557 C CA . SER C 3 729 ? 245.688 307.170 258.658 1.00 71.45 729 SER P CA 1
ATOM 10558 C C . SER C 3 729 ? 245.516 308.600 259.157 1.00 71.45 729 SER P C 1
ATOM 10559 O O . SER C 3 729 ? 245.628 309.530 258.353 1.00 71.45 729 SER P O 1
ATOM 10562 N N . THR C 3 730 ? 245.248 308.804 260.446 1.00 78.28 730 THR P N 1
ATOM 10563 C CA . THR C 3 730 ? 245.007 310.140 260.983 1.00 78.28 730 THR P CA 1
ATOM 10564 C C . THR C 3 730 ? 245.748 310.339 262.299 1.00 78.28 730 THR P C 1
ATOM 10565 O O . THR C 3 730 ? 245.215 310.917 263.252 1.00 78.28 730 THR P O 1
ATOM 10569 N N . ASP C 3 731 ? 246.990 309.877 262.369 1.00 79.11 731 ASP P N 1
ATOM 10570 C CA . ASP C 3 731 ? 247.800 310.032 263.567 1.00 79.11 731 ASP P CA 1
ATOM 10571 C C . ASP C 3 731 ? 248.632 311.310 263.460 1.00 79.11 731 ASP P C 1
ATOM 10572 O O . ASP C 3 731 ? 248.431 312.135 262.566 1.00 79.11 731 ASP P O 1
ATOM 10577 N N . GLN C 3 732 ? 249.571 311.494 264.384 1.00 77.43 732 GLN P N 1
ATOM 10578 C CA . GLN C 3 732 ? 250.497 312.626 264.347 1.00 77.43 732 GLN P CA 1
ATOM 10579 C C . GLN C 3 732 ? 251.838 312.210 263.745 1.00 77.43 732 GLN P C 1
ATOM 10580 O O . GLN C 3 732 ? 252.876 312.181 264.408 1.00 77.43 732 GLN P O 1
ATOM 10586 N N . THR C 3 733 ? 251.798 311.884 262.457 1.00 74.48 733 THR P N 1
ATOM 10587 C CA . THR C 3 733 ? 252.989 311.551 261.691 1.00 74.48 733 THR P CA 1
ATOM 10588 C C . THR C 3 733 ? 253.382 312.749 260.836 1.00 74.48 733 THR P C 1
ATOM 10589 O O . THR C 3 733 ? 252.558 313.277 260.081 1.00 74.48 733 THR P O 1
ATOM 10593 N N . ILE C 3 734 ? 254.638 313.173 260.961 1.00 75.22 734 ILE P N 1
ATOM 10594 C CA . ILE C 3 734 ? 255.161 314.339 260.260 1.00 75.22 734 ILE P CA 1
ATOM 10595 C C . ILE C 3 734 ? 256.419 313.923 259.515 1.00 75.22 734 ILE P C 1
ATOM 10596 O O . ILE C 3 734 ? 257.283 313.245 260.081 1.00 75.22 734 ILE P O 1
ATOM 10601 N N . LYS C 3 735 ? 256.513 314.310 258.243 1.00 78.12 735 LYS P N 1
ATOM 10602 C CA . LYS C 3 735 ? 257.652 313.900 257.422 1.00 78.12 735 LYS P CA 1
ATOM 10603 C C . LYS C 3 735 ? 258.846 314.834 257.618 1.00 78.12 735 LYS P C 1
ATOM 10604 O O . LYS C 3 735 ? 259.900 314.420 258.111 1.00 78.12 735 LYS P O 1
ATOM 10610 N N . ALA C 3 736 ? 258.697 316.099 257.217 1.00 80.23 736 ALA P N 1
ATOM 10611 C CA . ALA C 3 736 ? 259.634 317.178 257.526 1.00 80.23 736 ALA P CA 1
ATOM 10612 C C . ALA C 3 736 ? 261.038 316.977 256.960 1.00 80.23 736 ALA P C 1
ATOM 10613 O O . ALA C 3 736 ? 261.905 317.835 257.149 1.00 80.23 736 ALA P O 1
ATOM 10615 N N . MET C 3 737 ? 261.281 315.844 256.296 1.00 84.62 737 MET P N 1
ATOM 10616 C CA . MET C 3 737 ? 262.534 315.553 255.598 1.00 84.62 737 MET P CA 1
ATOM 10617 C C . MET C 3 737 ? 263.727 315.425 256.542 1.00 84.62 737 MET P C 1
ATOM 10618 O O . MET C 3 737 ? 264.832 315.080 256.112 1.00 84.62 737 MET P O 1
ATOM 10623 N N . LEU C 3 738 ? 263.513 315.694 257.829 1.00 82.27 738 LEU P N 1
ATOM 10624 C CA . LEU C 3 738 ? 264.514 315.474 258.860 1.00 82.27 738 LEU P CA 1
ATOM 10625 C C . LEU C 3 738 ? 264.036 314.499 259.920 1.00 82.27 738 LEU P C 1
ATOM 10626 O O . LEU C 3 738 ? 264.868 313.879 260.590 1.00 82.27 738 LEU P O 1
ATOM 10631 N N . ALA C 3 739 ? 262.724 314.338 260.071 1.00 78.67 739 ALA P N 1
ATOM 10632 C CA . ALA C 3 739 ? 262.132 313.162 260.687 1.00 78.67 739 ALA P CA 1
ATOM 10633 C C . ALA C 3 739 ? 262.150 312.053 259.645 1.00 78.67 739 ALA P C 1
ATOM 10634 O O . ALA C 3 739 ? 262.903 312.139 258.670 1.00 78.67 739 ALA P O 1
ATOM 10636 N N . ASP C 3 740 ? 261.363 311.001 259.856 1.00 77.55 740 ASP P N 1
ATOM 10637 C CA . ASP C 3 740 ? 261.331 309.757 259.088 1.00 77.55 740 ASP P CA 1
ATOM 10638 C C . ASP C 3 740 ? 262.480 308.866 259.537 1.00 77.55 740 ASP P C 1
ATOM 10639 O O . ASP C 3 740 ? 262.657 307.778 258.982 1.00 77.55 740 ASP P O 1
ATOM 10644 N N . GLN C 3 741 ? 263.268 309.293 260.519 1.00 78.80 741 GLN P N 1
ATOM 10645 C CA . GLN C 3 741 ? 264.108 308.378 261.275 1.00 78.80 741 GLN P CA 1
ATOM 10646 C C . GLN C 3 741 ? 263.387 307.838 262.497 1.00 78.80 741 GLN P C 1
ATOM 10647 O O . GLN C 3 741 ? 263.730 306.754 262.981 1.00 78.80 741 GLN P O 1
ATOM 10653 N N . LYS C 3 742 ? 262.390 308.572 262.991 1.00 82.23 742 LYS P N 1
ATOM 10654 C CA . LYS C 3 742 ? 261.550 308.115 264.088 1.00 82.23 742 LYS P CA 1
ATOM 10655 C C . LYS C 3 742 ? 260.757 306.863 263.744 1.00 82.23 742 LYS P C 1
ATOM 10656 O O . LYS C 3 742 ? 260.165 306.258 264.644 1.00 82.23 742 LYS P O 1
ATOM 10662 N N . ARG C 3 743 ? 260.721 306.471 262.467 1.00 82.25 743 ARG P N 1
ATOM 10663 C CA . ARG C 3 743 ? 259.734 305.500 262.003 1.00 82.25 743 ARG P CA 1
ATOM 10664 C C . ARG C 3 743 ? 259.808 304.191 262.780 1.00 82.25 743 ARG P C 1
ATOM 10665 O O . ARG C 3 743 ? 258.784 303.671 263.237 1.00 82.25 743 ARG P O 1
ATOM 10673 N N . PHE C 3 744 ? 261.007 303.642 262.944 1.00 84.16 744 PHE P N 1
ATOM 10674 C CA . PHE C 3 744 ? 261.128 302.395 263.696 1.00 84.16 744 PHE P CA 1
ATOM 10675 C C . PHE C 3 744 ? 260.855 302.585 265.184 1.00 84.16 744 PHE P C 1
ATOM 10676 O O . PHE C 3 744 ? 260.064 301.804 265.742 1.00 84.16 744 PHE P O 1
ATOM 10684 N N . PRO C 3 745 ? 261.460 303.553 265.888 1.00 82.58 745 PRO P N 1
ATOM 10685 C CA . PRO C 3 745 ? 261.123 303.706 267.313 1.00 82.58 745 PRO P CA 1
ATOM 10686 C C . PRO C 3 745 ? 259.660 304.020 267.559 1.00 82.58 745 PRO P C 1
ATOM 10687 O O . PRO C 3 745 ? 259.067 303.469 268.494 1.00 82.58 745 PRO P O 1
ATOM 10691 N N . ASP C 3 746 ? 259.054 304.894 266.753 1.00 79.19 746 ASP P N 1
ATOM 10692 C CA . ASP C 3 746 ? 257.658 305.244 266.980 1.00 79.19 746 ASP P CA 1
ATOM 10693 C C . ASP C 3 746 ? 256.721 304.075 266.723 1.00 79.19 746 ASP P C 1
ATOM 10694 O O . ASP C 3 746 ? 255.587 304.087 267.210 1.00 79.19 746 ASP P O 1
ATOM 10699 N N . LEU C 3 747 ? 257.164 303.067 265.974 1.00 78.82 747 LEU P N 1
ATOM 10700 C CA . LEU C 3 747 ? 256.325 301.897 265.753 1.00 78.82 747 LEU P CA 1
ATOM 10701 C C . LEU C 3 747 ? 256.583 300.832 266.810 1.00 78.82 747 LEU P C 1
ATOM 10702 O O . LEU C 3 747 ? 255.650 300.157 267.258 1.00 78.82 747 LEU P O 1
ATOM 10707 N N . ALA C 3 748 ? 257.839 300.680 267.234 1.00 81.02 748 ALA P N 1
ATOM 10708 C CA . ALA C 3 748 ? 258.154 299.713 268.277 1.00 81.02 748 ALA P CA 1
ATOM 10709 C C . ALA C 3 748 ? 257.683 300.173 269.649 1.00 81.02 748 ALA P C 1
ATOM 10710 O O . ALA C 3 748 ? 257.544 299.342 270.551 1.00 81.02 748 ALA P O 1
ATOM 10712 N N . ARG C 3 749 ? 257.440 301.473 269.831 1.00 83.45 749 ARG P N 1
ATOM 10713 C CA . ARG C 3 749 ? 256.844 301.943 271.078 1.00 83.45 749 ARG P CA 1
ATOM 10714 C C . ARG C 3 749 ? 255.409 301.451 271.211 1.00 83.45 749 ARG P C 1
ATOM 10715 O O . ARG C 3 749 ? 255.010 300.940 272.263 1.00 83.45 749 ARG P O 1
ATOM 10723 N N . TYR C 3 750 ? 254.618 301.601 270.150 1.00 86.06 750 TYR P N 1
ATOM 10724 C CA . TYR C 3 750 ? 253.244 301.121 270.144 1.00 86.06 750 TYR P CA 1
ATOM 10725 C C . TYR C 3 750 ? 253.142 299.624 269.902 1.00 86.06 750 TYR P C 1
ATOM 10726 O O . TYR C 3 750 ? 252.052 299.066 270.066 1.00 86.06 750 TYR P O 1
ATOM 10735 N N . LEU C 3 751 ? 254.238 298.973 269.511 1.00 84.66 751 LEU P N 1
ATOM 10736 C CA . LEU C 3 751 ? 254.276 297.526 269.321 1.00 84.66 751 LEU P CA 1
ATOM 10737 C C . LEU C 3 751 ? 253.227 297.106 268.291 1.00 84.66 751 LEU P C 1
ATOM 10738 O O . LEU C 3 751 ? 252.376 296.248 268.532 1.00 84.66 751 LEU P O 1
ATOM 10743 N N . HIS C 3 752 ? 253.310 297.740 267.121 1.00 79.73 752 HIS P N 1
ATOM 10744 C CA . HIS C 3 752 ? 252.237 297.753 266.125 1.00 79.73 752 HIS P CA 1
ATOM 10745 C C . HIS C 3 752 ? 252.826 297.407 264.759 1.00 79.73 752 HIS P C 1
ATOM 10746 O O . HIS C 3 752 ? 253.314 298.280 264.039 1.00 79.73 752 HIS P O 1
ATOM 10753 N N . SER C 3 753 ? 252.791 296.126 264.411 1.00 74.37 753 SER P N 1
ATOM 10754 C CA . SER C 3 753 ? 253.365 295.641 263.156 1.00 74.37 753 SER P CA 1
ATOM 10755 C C . SER C 3 753 ? 252.281 295.453 262.097 1.00 74.37 753 SER P C 1
ATOM 10756 O O . SER C 3 753 ? 252.000 294.344 261.650 1.00 74.37 753 SER P O 1
ATOM 10759 N N . LYS C 3 754 ? 251.666 296.563 261.693 1.00 70.27 754 LYS P N 1
ATOM 10760 C CA . LYS C 3 754 ? 250.671 296.544 260.630 1.00 70.27 754 LYS P CA 1
ATOM 10761 C C . LYS C 3 754 ? 251.096 297.339 259.409 1.00 70.27 754 LYS P C 1
ATOM 10762 O O . LYS C 3 754 ? 250.314 297.454 258.460 1.00 70.27 754 LYS P O 1
ATOM 10764 N N . ASN C 3 755 ? 252.299 297.891 259.406 1.00 72.96 755 ASN P N 1
ATOM 10765 C CA . ASN C 3 755 ? 252.849 298.599 258.259 1.00 72.96 755 ASN P CA 1
ATOM 10766 C C . ASN C 3 755 ? 254.064 297.904 257.673 1.00 72.96 755 ASN P C 1
ATOM 10767 O O . ASN C 3 755 ? 254.174 297.785 256.449 1.00 72.96 755 ASN P O 1
ATOM 10772 N N . ASP C 3 756 ? 254.972 297.421 258.520 1.00 70.99 756 ASP P N 1
ATOM 10773 C CA . ASP C 3 756 ? 256.125 296.656 258.068 1.00 70.99 756 ASP P CA 1
ATOM 10774 C C . ASP C 3 756 ? 255.743 295.315 257.460 1.00 70.99 756 ASP P C 1
ATOM 10775 O O . ASP C 3 756 ? 256.634 294.585 257.016 1.00 70.99 756 ASP P O 1
ATOM 10780 N N . VAL C 3 757 ? 254.458 294.968 257.434 1.00 72.20 757 VAL P N 1
ATOM 10781 C CA . VAL C 3 757 ? 254.006 293.742 256.803 1.00 72.20 757 VAL P CA 1
ATOM 10782 C C . VAL C 3 757 ? 253.149 294.011 255.571 1.00 72.20 757 VAL P C 1
ATOM 10783 O O . VAL C 3 757 ? 253.118 293.176 254.660 1.00 72.20 757 VAL P O 1
ATOM 10787 N N . SER C 3 758 ? 252.481 295.158 255.498 1.00 73.04 758 SER P N 1
ATOM 10788 C CA . SER C 3 758 ? 251.644 295.497 254.359 1.00 73.04 758 SER P CA 1
ATOM 10789 C C . SER C 3 758 ? 252.336 296.404 253.357 1.00 73.04 758 SER P C 1
ATOM 10790 O O . SER C 3 758 ? 251.831 296.561 252.242 1.00 73.04 758 SER P O 1
ATOM 10793 N N . LEU C 3 759 ? 253.469 297.005 253.716 1.00 75.67 759 LEU P N 1
ATOM 10794 C CA . LEU C 3 759 ? 254.188 297.887 252.804 1.00 75.67 759 LEU P CA 1
ATOM 10795 C C . LEU C 3 759 ? 255.497 297.260 252.344 1.00 75.67 759 LEU P C 1
ATOM 10796 O O . LEU C 3 759 ? 255.662 296.982 251.155 1.00 75.67 759 LEU P O 1
ATOM 10801 N N . HIS C 3 760 ? 256.429 297.015 253.252 1.00 77.06 760 HIS P N 1
ATOM 10802 C CA . HIS C 3 760 ? 257.773 296.661 252.854 1.00 77.06 760 HIS P CA 1
ATOM 10803 C C . HIS C 3 760 ? 257.949 295.149 252.969 1.00 77.06 760 HIS P C 1
ATOM 10804 O O . HIS C 3 760 ? 256.976 294.395 253.036 1.00 77.06 760 HIS P O 1
ATOM 10811 N N . LEU C 3 761 ? 259.206 294.706 252.916 1.00 75.14 761 LEU P N 1
ATOM 10812 C CA . LEU C 3 761 ? 259.610 293.305 252.974 1.00 75.14 761 LEU P CA 1
ATOM 10813 C C . LEU C 3 761 ? 259.305 292.610 251.653 1.00 75.14 761 LEU P C 1
ATOM 10814 O O . LEU C 3 761 ? 259.682 291.451 251.452 1.00 75.14 761 LEU P O 1
ATOM 10816 N N . LEU C 3 762 ? 258.607 293.308 250.755 1.00 74.02 762 LEU P N 1
ATOM 10817 C CA . LEU C 3 762 ? 258.574 293.003 249.328 1.00 74.02 762 LEU P CA 1
ATOM 10818 C C . LEU C 3 762 ? 258.009 291.627 248.997 1.00 74.02 762 LEU P C 1
ATOM 10819 O O . LEU C 3 762 ? 257.955 291.249 247.824 1.00 74.02 762 LEU P O 1
ATOM 10824 N N . LEU C 3 763 ? 257.585 290.869 250.006 1.00 74.21 763 LEU P N 1
ATOM 10825 C CA . LEU C 3 763 ? 257.035 289.540 249.755 1.00 74.21 763 LEU P CA 1
ATOM 10826 C C . LEU C 3 763 ? 255.752 289.236 250.510 1.00 74.21 763 LEU P C 1
ATOM 10827 O O . LEU C 3 763 ? 255.002 288.361 250.068 1.00 74.21 763 LEU P O 1
ATOM 10832 N N . CYS C 3 764 ? 255.457 289.906 251.623 1.00 71.84 764 CYS P N 1
ATOM 10833 C CA . CYS C 3 764 ? 254.137 289.758 252.221 1.00 71.84 764 CYS P CA 1
ATOM 10834 C C . CYS C 3 764 ? 253.077 290.409 251.342 1.00 71.84 764 CYS P C 1
ATOM 10835 O O . CYS C 3 764 ? 251.950 289.904 251.226 1.00 71.84 764 CYS P O 1
ATOM 10838 N N . SER C 3 765 ? 253.435 291.518 250.693 1.00 70.25 765 SER P N 1
ATOM 10839 C CA . SER C 3 765 ? 252.574 292.197 249.736 1.00 70.25 765 SER P CA 1
ATOM 10840 C C . SER C 3 765 ? 252.362 291.335 248.501 1.00 70.25 765 SER P C 1
ATOM 10841 O O . SER C 3 765 ? 251.610 291.708 247.596 1.00 70.25 765 SER P O 1
ATOM 10844 N N . SER C 3 766 ? 253.025 290.184 248.453 1.00 74.95 766 SER P N 1
ATOM 10845 C CA . SER C 3 766 ? 252.815 289.181 247.419 1.00 74.95 766 SER P CA 1
ATOM 10846 C C . SER C 3 766 ? 252.072 287.961 247.932 1.00 74.95 766 SER P C 1
ATOM 10847 O O . SER C 3 766 ? 251.186 287.444 247.247 1.00 74.95 766 SER P O 1
ATOM 10850 N N . THR C 3 767 ? 252.416 287.500 249.133 1.00 72.20 767 THR P N 1
ATOM 10851 C CA . THR C 3 767 ? 251.676 286.411 249.759 1.00 72.20 767 THR P CA 1
ATOM 10852 C C . THR C 3 767 ? 250.195 286.749 249.862 1.00 72.20 767 THR P C 1
ATOM 10853 O O . THR C 3 767 ? 249.334 285.973 249.431 1.00 72.20 767 THR P O 1
ATOM 10857 N N . ARG C 3 768 ? 249.872 287.923 250.409 1.00 74.46 768 ARG P N 1
ATOM 10858 C CA . ARG C 3 768 ? 248.460 288.278 250.522 1.00 74.46 768 ARG P CA 1
ATOM 10859 C C . ARG C 3 768 ? 247.878 288.672 249.169 1.00 74.46 768 ARG P C 1
ATOM 10860 O O . ARG C 3 768 ? 246.683 288.468 248.919 1.00 74.46 768 ARG P O 1
ATOM 10868 N N . GLY C 3 769 ? 248.704 289.222 248.278 1.00 73.62 769 GLY P N 1
ATOM 10869 C CA . GLY C 3 769 ? 248.255 289.489 246.924 1.00 73.62 769 GLY P CA 1
ATOM 10870 C C . GLY C 3 769 ? 247.840 288.243 246.175 1.00 73.62 769 GLY P C 1
ATOM 10871 O O . GLY C 3 769 ? 247.035 288.327 245.242 1.00 73.62 769 GLY P O 1
ATOM 10872 N N . LEU C 3 770 ? 248.378 287.087 246.558 1.00 74.34 770 LEU P N 1
ATOM 10873 C CA . LEU C 3 770 ? 247.956 285.812 245.988 1.00 74.34 770 LEU P CA 1
ATOM 10874 C C . LEU C 3 770 ? 246.802 285.198 246.772 1.00 74.34 770 LEU P C 1
ATOM 10875 O O . LEU C 3 770 ? 245.918 284.557 246.189 1.00 74.34 770 LEU P O 1
ATOM 10880 N N . LEU C 3 771 ? 246.804 285.377 248.094 1.00 71.64 771 LEU P N 1
ATOM 10881 C CA . LEU C 3 771 ? 245.685 284.909 248.904 1.00 71.64 771 LEU P CA 1
ATOM 10882 C C . LEU C 3 771 ? 244.372 285.535 248.451 1.00 71.64 771 LEU P C 1
ATOM 10883 O O . LEU C 3 771 ? 243.332 284.867 248.429 1.00 71.64 771 LEU P O 1
ATOM 10888 N N . SER C 3 772 ? 244.394 286.820 248.095 1.00 70.22 772 SER P N 1
ATOM 10889 C CA . SER C 3 772 ? 243.171 287.457 247.616 1.00 70.22 772 SER P CA 1
ATOM 10890 C C . SER C 3 772 ? 242.698 286.826 246.312 1.00 70.22 772 SER P C 1
ATOM 10891 O O . SER C 3 772 ? 241.497 286.587 246.127 1.00 70.22 772 SER P O 1
ATOM 10894 N N . ALA C 3 773 ? 243.628 286.537 245.401 1.00 69.81 773 ALA P N 1
ATOM 10895 C CA . ALA C 3 773 ? 243.260 285.895 244.147 1.00 69.81 773 ALA P CA 1
ATOM 10896 C C . ALA C 3 773 ? 242.750 284.478 244.356 1.00 69.81 773 ALA P C 1
ATOM 10897 O O . ALA C 3 773 ? 241.988 283.978 243.523 1.00 69.81 773 ALA P O 1
ATOM 10899 N N . VAL C 3 774 ? 243.154 283.821 245.439 1.00 71.16 774 VAL P N 1
ATOM 10900 C CA . VAL C 3 774 ? 242.621 282.494 245.748 1.00 71.16 774 VAL P CA 1
ATOM 10901 C C . VAL C 3 774 ? 241.231 282.581 246.370 1.00 71.16 774 VAL P C 1
ATOM 10902 O O . VAL C 3 774 ? 240.345 281.787 246.042 1.00 71.16 774 VAL P O 1
ATOM 10906 N N . CYS C 3 775 ? 241.015 283.538 247.275 1.00 70.83 775 CYS P N 1
ATOM 10907 C CA . CYS C 3 775 ? 239.685 283.717 247.853 1.00 70.83 775 CYS P CA 1
ATOM 10908 C C . CYS C 3 775 ? 238.670 284.109 246.786 1.00 70.83 775 CYS P C 1
ATOM 10909 O O . CYS C 3 775 ? 237.500 283.706 246.850 1.00 70.83 775 CYS P O 1
ATOM 10912 N N . ARG C 3 776 ? 239.097 284.898 245.798 1.00 75.71 776 ARG P N 1
ATOM 10913 C CA . ARG C 3 776 ? 238.182 285.285 244.730 1.00 75.71 776 ARG P CA 1
ATOM 10914 C C . ARG C 3 776 ? 237.784 284.084 243.883 1.00 75.71 776 ARG P C 1
ATOM 10915 O O . ARG C 3 776 ? 236.686 284.054 243.318 1.00 75.71 776 ARG P O 1
ATOM 10923 N N . ARG C 3 777 ? 238.664 283.088 243.776 1.00 80.47 777 ARG P N 1
ATOM 10924 C CA . ARG C 3 777 ? 238.286 281.850 243.103 1.00 80.47 777 ARG P CA 1
ATOM 10925 C C . ARG C 3 777 ? 237.372 281.013 243.982 1.00 80.47 777 ARG P C 1
ATOM 10926 O O . ARG C 3 777 ? 236.444 280.364 243.487 1.00 80.47 777 ARG P O 1
ATOM 10934 N N . LEU C 3 778 ? 237.631 281.003 245.289 1.00 76.53 778 LEU P N 1
ATOM 10935 C CA . LEU C 3 778 ? 236.825 280.188 246.191 1.00 76.53 778 LEU P CA 1
ATOM 10936 C C . LEU C 3 778 ? 235.384 280.676 246.249 1.00 76.53 778 LEU P C 1
ATOM 10937 O O . LEU C 3 778 ? 234.454 279.867 246.333 1.00 76.53 778 LEU P O 1
ATOM 10942 N N . GLN C 3 779 ? 235.174 281.994 246.204 1.00 78.81 779 GLN P N 1
ATOM 10943 C CA . GLN C 3 779 ? 233.821 282.507 246.400 1.00 78.81 779 GLN P CA 1
ATOM 10944 C C . GLN C 3 779 ? 232.895 282.243 245.220 1.00 78.81 779 GLN P C 1
ATOM 10945 O O . GLN C 3 779 ? 231.700 282.537 245.326 1.00 78.81 779 GLN P O 1
ATOM 10951 N N . VAL C 3 780 ? 233.396 281.714 244.105 1.00 78.35 780 VAL P N 1
ATOM 10952 C CA . VAL C 3 780 ? 232.551 281.487 242.937 1.00 78.35 780 VAL P CA 1
ATOM 10953 C C . VAL C 3 780 ? 231.979 280.072 242.883 1.00 78.35 780 VAL P C 1
ATOM 10954 O O . VAL C 3 780 ? 230.969 279.852 242.194 1.00 78.35 780 VAL P O 1
ATOM 10958 N N . VAL C 3 781 ? 232.587 279.111 243.584 1.00 77.72 781 VAL P N 1
ATOM 10959 C CA . VAL C 3 781 ? 232.102 277.735 243.539 1.00 77.72 781 VAL P CA 1
ATOM 10960 C C . VAL C 3 781 ? 230.698 277.636 244.118 1.00 77.72 781 VAL P C 1
ATOM 10961 O O . VAL C 3 781 ? 229.879 276.841 243.645 1.00 77.72 781 VAL P O 1
ATOM 10965 N N . GLU C 3 782 ? 230.391 278.442 245.136 1.00 78.08 782 GLU P N 1
ATOM 10966 C CA . GLU C 3 782 ? 229.057 278.414 245.725 1.00 78.08 782 GLU P CA 1
ATOM 10967 C C . GLU C 3 782 ? 228.000 278.833 244.710 1.00 78.08 782 GLU P C 1
ATOM 10968 O O . GLU C 3 782 ? 226.980 278.152 244.537 1.00 78.08 782 GLU P O 1
ATOM 10970 N N . SER C 3 783 ? 228.219 279.966 244.041 1.00 77.51 783 SER P N 1
ATOM 10971 C CA . SER C 3 783 ? 227.272 280.425 243.035 1.00 77.51 783 SER P CA 1
ATOM 10972 C C . SER C 3 783 ? 227.236 279.509 241.822 1.00 77.51 783 SER P C 1
ATOM 10973 O O . SER C 3 783 ? 226.224 279.477 241.116 1.00 77.51 783 SER P O 1
ATOM 10976 N N . LEU C 3 784 ? 228.313 278.767 241.563 1.00 79.13 784 LEU P N 1
ATOM 10977 C CA . LEU C 3 784 ? 228.296 277.830 240.446 1.00 79.13 784 LEU P CA 1
ATOM 10978 C C . LEU C 3 784 ? 227.545 276.550 240.788 1.00 79.13 784 LEU P C 1
ATOM 10979 O O . LEU C 3 784 ? 226.932 275.943 239.904 1.00 79.13 784 LEU P O 1
ATOM 10984 N N . ALA C 3 785 ? 227.575 276.131 242.052 1.00 80.79 785 ALA P N 1
ATOM 10985 C CA . ALA C 3 785 ? 226.981 274.861 242.451 1.00 80.79 785 ALA P CA 1
ATOM 10986 C C . ALA C 3 785 ? 225.534 274.984 242.902 1.00 80.79 785 ALA P C 1
ATOM 10987 O O . ALA C 3 785 ? 224.765 274.021 242.768 1.00 80.79 785 ALA P O 1
ATOM 10989 N N . HIS C 3 786 ? 225.135 276.136 243.442 1.00 82.74 786 HIS P N 1
ATOM 10990 C CA . HIS C 3 786 ? 223.767 276.242 243.929 1.00 82.74 786 HIS P CA 1
ATOM 10991 C C . HIS C 3 786 ? 222.744 276.233 242.804 1.00 82.74 786 HIS P C 1
ATOM 10992 O O . HIS C 3 786 ? 221.586 275.881 243.045 1.00 82.74 786 HIS P O 1
ATOM 10999 N N . ARG C 3 787 ? 223.138 276.588 241.582 1.00 83.23 787 ARG P N 1
ATOM 11000 C CA . ARG C 3 787 ? 222.213 276.449 240.464 1.00 83.23 787 ARG P CA 1
ATOM 11001 C C . ARG C 3 787 ? 221.909 274.983 240.191 1.00 83.23 787 ARG P C 1
ATOM 11002 O O . ARG C 3 787 ? 220.755 274.619 239.939 1.00 83.23 787 ARG P O 1
ATOM 11010 N N . ALA C 3 788 ? 222.930 274.127 240.243 1.00 80.12 788 ALA P N 1
ATOM 11011 C CA . ALA C 3 788 ? 222.690 272.696 240.102 1.00 80.12 788 ALA P CA 1
ATOM 11012 C C . ALA C 3 788 ? 221.895 272.157 241.281 1.00 80.12 788 ALA P C 1
ATOM 11013 O O . ALA C 3 788 ? 221.074 271.247 241.120 1.00 80.12 788 ALA P O 1
ATOM 11015 N N . THR C 3 789 ? 222.123 272.704 242.477 1.00 82.65 789 THR P N 1
ATOM 11016 C CA . THR C 3 789 ? 221.418 272.202 243.655 1.00 82.65 789 THR P CA 1
ATOM 11017 C C . THR C 3 789 ? 219.937 272.563 243.616 1.00 82.65 789 THR P C 1
ATOM 11018 O O . THR C 3 789 ? 219.074 271.681 243.538 1.00 82.65 789 THR P O 1
ATOM 11022 N N . VAL C 3 790 ? 219.616 273.853 243.665 1.00 81.17 790 VAL P N 1
ATOM 11023 C CA . VAL C 3 790 ? 218.231 274.312 243.705 1.00 81.17 790 VAL P CA 1
ATOM 11024 C C . VAL C 3 790 ? 217.840 274.771 242.301 1.00 81.17 790 VAL P C 1
ATOM 11025 O O . VAL C 3 790 ? 218.215 275.854 241.846 1.00 81.17 790 VAL P O 1
ATOM 11029 N N . TYR C 3 791 ? 217.089 273.919 241.599 1.00 83.20 791 TYR P N 1
ATOM 11030 C CA . TYR C 3 791 ? 216.587 274.236 240.269 1.00 83.20 791 TYR P CA 1
ATOM 11031 C C . TYR C 3 791 ? 215.159 273.738 240.084 1.00 83.20 791 TYR P C 1
ATOM 11032 O O . TYR C 3 791 ? 214.759 273.390 238.967 1.00 83.20 791 TYR P O 1
ATOM 11034 N N . TYR C 3 792 ? 214.381 273.693 241.162 1.00 84.36 792 TYR P N 1
ATOM 11035 C CA . TYR C 3 792 ? 213.005 273.209 241.103 1.00 84.36 792 TYR P CA 1
ATOM 11036 C C . TYR C 3 792 ? 212.031 274.349 240.826 1.00 84.36 792 TYR P C 1
ATOM 11037 O O . TYR C 3 792 ? 211.792 275.197 241.684 1.00 84.36 792 TYR P O 1
ATOM 11039 N N . VAL C 3 822 ? 214.756 265.133 248.751 1.00 89.20 822 VAL P N 1
ATOM 11040 C CA . VAL C 3 822 ? 213.739 265.868 249.486 1.00 89.20 822 VAL P CA 1
ATOM 11041 C C . VAL C 3 822 ? 214.146 265.953 250.950 1.00 89.20 822 VAL P C 1
ATOM 11042 O O . VAL C 3 822 ? 213.468 266.586 251.758 1.00 89.20 822 VAL P O 1
ATOM 11046 N N . THR C 3 823 ? 215.262 265.311 251.299 1.00 90.95 823 THR P N 1
ATOM 11047 C CA . THR C 3 823 ? 215.694 265.275 252.695 1.00 90.95 823 THR P CA 1
ATOM 11048 C C . THR C 3 823 ? 217.212 265.098 252.763 1.00 90.95 823 THR P C 1
ATOM 11049 O O . THR C 3 823 ? 217.727 263.992 252.575 1.00 90.95 823 THR P O 1
ATOM 11053 N N . ALA C 3 824 ? 217.917 266.202 253.025 1.00 94.05 824 ALA P N 1
ATOM 11054 C CA . ALA C 3 824 ? 219.315 266.192 253.462 1.00 94.05 824 ALA P CA 1
ATOM 11055 C C . ALA C 3 824 ? 220.227 265.501 252.442 1.00 94.05 824 ALA P C 1
ATOM 11056 O O . ALA C 3 824 ? 220.779 264.425 252.679 1.00 94.05 824 ALA P O 1
ATOM 11058 N N . SER C 3 825 ? 220.361 266.152 251.284 1.00 84.56 825 SER P N 1
ATOM 11059 C CA . SER C 3 825 ? 221.331 265.702 250.288 1.00 84.56 825 SER P CA 1
ATOM 11060 C C . SER C 3 825 ? 222.734 265.560 250.877 1.00 84.56 825 SER P C 1
ATOM 11061 O O . SER C 3 825 ? 223.565 264.825 250.330 1.00 84.56 825 SER P O 1
ATOM 11064 N N . LEU C 3 826 ? 223.016 266.267 251.972 1.00 84.63 826 LEU P N 1
ATOM 11065 C CA . LEU C 3 826 ? 224.188 266.167 252.848 1.00 84.63 826 LEU P CA 1
ATOM 11066 C C . LEU C 3 826 ? 225.441 266.828 252.262 1.00 84.63 826 LEU P C 1
ATOM 11067 O O . LEU C 3 826 ? 226.438 266.958 252.980 1.00 84.63 826 LEU P O 1
ATOM 11072 N N . VAL C 3 827 ? 225.423 267.284 251.012 1.00 82.14 827 VAL P N 1
ATOM 11073 C CA . VAL C 3 827 ? 226.501 268.092 250.460 1.00 82.14 827 VAL P CA 1
ATOM 11074 C C . VAL C 3 827 ? 226.053 269.529 250.218 1.00 82.14 827 VAL P C 1
ATOM 11075 O O . VAL C 3 827 ? 226.822 270.475 250.426 1.00 82.14 827 VAL P O 1
ATOM 11079 N N . LYS C 3 828 ? 224.800 269.718 249.803 1.00 80.36 828 LYS P N 1
ATOM 11080 C CA . LYS C 3 828 ? 224.236 271.056 249.835 1.00 80.36 828 LYS P CA 1
ATOM 11081 C C . LYS C 3 828 ? 224.211 271.600 251.251 1.00 80.36 828 LYS P C 1
ATOM 11082 O O . LYS C 3 828 ? 224.241 272.819 251.434 1.00 80.36 828 LYS P O 1
ATOM 11088 N N . ALA C 3 829 ? 224.197 270.719 252.253 1.00 80.62 829 ALA P N 1
ATOM 11089 C CA . ALA C 3 829 ? 224.277 271.148 253.642 1.00 80.62 829 ALA P CA 1
ATOM 11090 C C . ALA C 3 829 ? 225.550 271.924 253.937 1.00 80.62 829 ALA P C 1
ATOM 11091 O O . ALA C 3 829 ? 225.588 272.685 254.908 1.00 80.62 829 ALA P O 1
ATOM 11093 N N . SER C 3 830 ? 226.593 271.746 253.129 1.00 78.42 830 SER P N 1
ATOM 11094 C CA . SER C 3 830 ? 227.824 272.505 253.277 1.00 78.42 830 SER P CA 1
ATOM 11095 C C . SER C 3 830 ? 227.995 273.578 252.218 1.00 78.42 830 SER P C 1
ATOM 11096 O O . SER C 3 830 ? 228.607 274.612 252.496 1.00 78.42 830 SER P O 1
ATOM 11099 N N . ASP C 3 831 ? 227.474 273.356 251.010 1.00 77.07 831 ASP P N 1
ATOM 11100 C CA . ASP C 3 831 ? 227.480 274.429 250.018 1.00 77.07 831 ASP P CA 1
ATOM 11101 C C . ASP C 3 831 ? 226.676 275.632 250.506 1.00 77.07 831 ASP P C 1
ATOM 11102 O O . ASP C 3 831 ? 227.072 276.786 250.286 1.00 77.07 831 ASP P O 1
ATOM 11107 N N . PHE C 3 832 ? 225.547 275.383 251.176 1.00 78.43 832 PHE P N 1
ATOM 11108 C CA . PHE C 3 832 ? 224.776 276.467 251.772 1.00 78.43 832 PHE P CA 1
ATOM 11109 C C . PHE C 3 832 ? 225.606 277.234 252.788 1.00 78.43 832 PHE P C 1
ATOM 11110 O O . PHE C 3 832 ? 225.582 278.469 252.815 1.00 78.43 832 PHE P O 1
ATOM 11118 N N . ASP C 3 833 ? 226.343 276.517 253.638 1.00 74.30 833 ASP P N 1
ATOM 11119 C CA . ASP C 3 833 ? 227.173 277.176 254.641 1.00 74.30 833 ASP P CA 1
ATOM 11120 C C . ASP C 3 833 ? 228.262 278.016 253.988 1.00 74.30 833 ASP P C 1
ATOM 11121 O O . ASP C 3 833 ? 228.557 279.129 254.442 1.00 74.30 833 ASP P O 1
ATOM 11126 N N . LYS C 3 834 ? 228.868 277.504 252.916 1.00 74.65 834 LYS P N 1
ATOM 11127 C CA . LYS C 3 834 ? 229.918 278.265 252.250 1.00 74.65 834 LYS P CA 1
ATOM 11128 C C . LYS C 3 834 ? 229.362 279.536 251.620 1.00 74.65 834 LYS P C 1
ATOM 11129 O O . LYS C 3 834 ? 229.975 280.604 251.725 1.00 74.65 834 LYS P O 1
ATOM 11135 N N . LEU C 3 835 ? 228.203 279.449 250.965 1.00 74.61 835 LEU P N 1
ATOM 11136 C CA . LEU C 3 835 ? 227.612 280.669 250.424 1.00 74.61 835 LEU P CA 1
ATOM 11137 C C . LEU C 3 835 ? 227.205 281.629 251.534 1.00 74.61 835 LEU P C 1
ATOM 11138 O O . LEU C 3 835 ? 227.327 282.848 251.373 1.00 74.61 835 LEU P O 1
ATOM 11143 N N . LEU C 3 836 ? 226.744 281.106 252.671 1.00 74.13 836 LEU P N 1
ATOM 11144 C CA . LEU C 3 836 ? 226.333 281.974 253.767 1.00 74.13 836 LEU P CA 1
ATOM 11145 C C . LEU C 3 836 ? 227.520 282.692 254.391 1.00 74.13 836 LEU P C 1
ATOM 11146 O O . LEU C 3 836 ? 227.374 283.821 254.869 1.00 74.13 836 LEU P O 1
ATOM 11151 N N . THR C 3 837 ? 228.694 282.061 254.405 1.00 73.07 837 THR P N 1
ATOM 11152 C CA . THR C 3 837 ? 229.869 282.718 254.965 1.00 73.07 837 THR P CA 1
ATOM 11153 C C . THR C 3 837 ? 230.639 283.544 253.945 1.00 73.07 837 THR P C 1
ATOM 11154 O O . THR C 3 837 ? 231.474 284.362 254.342 1.00 73.07 837 THR P O 1
ATOM 11158 N N . ALA C 3 838 ? 230.390 283.352 252.649 1.00 73.18 838 ALA P N 1
ATOM 11159 C CA . ALA C 3 838 ? 231.014 284.175 251.622 1.00 73.18 838 ALA P CA 1
ATOM 11160 C C . ALA C 3 838 ? 230.216 285.435 251.313 1.00 73.18 838 ALA P C 1
ATOM 11161 O O . ALA C 3 838 ? 230.418 286.042 250.256 1.00 73.18 838 ALA P O 1
ATOM 11163 N N . LEU C 3 839 ? 229.311 285.837 252.205 1.00 75.58 839 LEU P N 1
ATOM 11164 C CA . LEU C 3 839 ? 228.602 287.099 252.070 1.00 75.58 839 LEU P CA 1
ATOM 11165 C C . LEU C 3 839 ? 228.586 287.901 253.360 1.00 75.58 839 LEU P C 1
ATOM 11166 O O . LEU C 3 839 ? 228.022 288.999 253.378 1.00 75.58 839 LEU P O 1
ATOM 11171 N N . SER C 3 840 ? 229.176 287.387 254.434 1.00 78.78 840 SER P N 1
ATOM 11172 C CA . SER C 3 840 ? 229.252 288.109 255.694 1.00 78.78 840 SER P CA 1
ATOM 11173 C C . SER C 3 840 ? 230.490 288.985 255.797 1.00 78.78 840 SER P C 1
ATOM 11174 O O . SER C 3 840 ? 230.669 289.655 256.819 1.00 78.78 840 SER P O 1
ATOM 11177 N N . ARG C 3 841 ? 231.355 288.982 254.785 1.00 81.39 841 ARG P N 1
ATOM 11178 C CA . ARG C 3 841 ? 232.384 290.006 254.698 1.00 81.39 841 ARG P CA 1
ATOM 11179 C C . ARG C 3 841 ? 231.712 291.369 254.664 1.00 81.39 841 ARG P C 1
ATOM 11180 O O . ARG C 3 841 ? 230.645 291.532 254.066 1.00 81.39 841 ARG P O 1
ATOM 11188 N N . ASP C 3 842 ? 232.308 292.342 255.351 1.00 77.48 842 ASP P N 1
ATOM 11189 C CA . ASP C 3 842 ? 231.579 293.579 255.597 1.00 77.48 842 ASP P CA 1
ATOM 11190 C C . ASP C 3 842 ? 231.237 294.293 254.295 1.00 77.48 842 ASP P C 1
ATOM 11191 O O . ASP C 3 842 ? 230.072 294.309 253.885 1.00 77.48 842 ASP P O 1
ATOM 11196 N N . ILE C 3 843 ? 232.237 294.872 253.631 1.00 80.68 843 ILE P N 1
ATOM 11197 C CA . ILE C 3 843 ? 232.106 295.323 252.247 1.00 80.68 843 ILE P CA 1
ATOM 11198 C C . ILE C 3 843 ? 233.385 294.944 251.504 1.00 80.68 843 ILE P C 1
ATOM 11199 O O . ILE C 3 843 ? 233.606 295.374 250.366 1.00 80.68 843 ILE P O 1
ATOM 11204 N N . GLN C 3 844 ? 234.249 294.165 252.165 1.00 75.15 844 GLN P N 1
ATOM 11205 C CA . GLN C 3 844 ? 235.555 293.808 251.613 1.00 75.15 844 GLN P CA 1
ATOM 11206 C C . GLN C 3 844 ? 235.451 293.359 250.161 1.00 75.15 844 GLN P C 1
ATOM 11207 O O . GLN C 3 844 ? 236.051 293.961 249.264 1.00 75.15 844 GLN P O 1
ATOM 11213 N N . THR C 3 845 ? 234.714 292.275 249.923 1.00 77.68 845 THR P N 1
ATOM 11214 C CA . THR C 3 845 ? 234.451 291.721 248.597 1.00 77.68 845 THR P CA 1
ATOM 11215 C C . THR C 3 845 ? 235.716 291.165 247.951 1.00 77.68 845 THR P C 1
ATOM 11216 O O . THR C 3 845 ? 235.650 290.575 246.870 1.00 77.68 845 THR P O 1
ATOM 11220 N N . ALA C 3 846 ? 236.867 291.343 248.598 1.00 74.98 846 ALA P N 1
ATOM 11221 C CA . ALA C 3 846 ? 238.157 290.828 248.148 1.00 74.98 846 ALA P CA 1
ATOM 11222 C C . ALA C 3 846 ? 238.542 291.310 246.754 1.00 74.98 846 ALA P C 1
ATOM 11223 O O . ALA C 3 846 ? 239.509 290.802 246.176 1.00 74.98 846 ALA P O 1
ATOM 11225 N N . TYR C 3 847 ? 237.808 292.267 246.190 1.00 79.63 847 TYR P N 1
ATOM 11226 C CA . TYR C 3 847 ? 238.127 292.829 244.887 1.00 79.63 847 TYR P CA 1
ATOM 11227 C C . TYR C 3 847 ? 238.875 294.146 244.980 1.00 79.63 847 TYR P C 1
ATOM 11228 O O . TYR C 3 847 ? 239.414 294.606 243.969 1.00 79.63 847 TYR P O 1
ATOM 11237 N N . ILE C 3 848 ? 238.915 294.762 246.159 1.00 76.09 848 ILE P N 1
ATOM 11238 C CA . ILE C 3 848 ? 239.571 296.044 246.334 1.00 76.09 848 ILE P CA 1
ATOM 11239 C C . ILE C 3 848 ? 240.875 295.923 247.116 1.00 76.09 848 ILE P C 1
ATOM 11240 O O . ILE C 3 848 ? 241.781 296.743 246.917 1.00 76.09 848 ILE P O 1
ATOM 11245 N N . GLN C 3 849 ? 240.997 294.930 247.997 1.00 72.28 849 GLN P N 1
ATOM 11246 C CA . GLN C 3 849 ? 242.263 294.663 248.664 1.00 72.28 849 GLN P CA 1
ATOM 11247 C C . GLN C 3 849 ? 243.336 294.194 247.692 1.00 72.28 849 GLN P C 1
ATOM 11248 O O . GLN C 3 849 ? 244.509 294.130 248.072 1.00 72.28 849 GLN P O 1
ATOM 11254 N N . THR C 3 850 ? 242.969 293.876 246.453 1.00 74.83 850 THR P N 1
ATOM 11255 C CA . THR C 3 850 ? 243.934 293.575 245.406 1.00 74.83 850 THR P CA 1
ATOM 11256 C C . THR C 3 850 ? 244.307 294.807 244.596 1.00 74.83 850 THR P C 1
ATOM 11257 O O . THR C 3 850 ? 245.471 294.969 244.221 1.00 74.83 850 THR P O 1
ATOM 11261 N N . PHE C 3 851 ? 243.351 295.701 244.342 1.00 75.03 851 PHE P N 1
ATOM 11262 C CA . PHE C 3 851 ? 243.691 296.956 243.681 1.00 75.03 851 PHE P CA 1
ATOM 11263 C C . PHE C 3 851 ? 244.582 297.810 244.572 1.00 75.03 851 PHE P C 1
ATOM 11264 O O . PHE C 3 851 ? 245.556 298.408 244.098 1.00 75.03 851 PHE P O 1
ATOM 11272 N N . SER C 3 852 ? 244.274 297.870 245.866 1.00 67.64 852 SER P N 1
ATOM 11273 C CA . SER C 3 852 ? 245.099 298.604 246.815 1.00 67.64 852 SER P CA 1
ATOM 11274 C C . SER C 3 852 ? 246.388 297.877 247.162 1.00 67.64 852 SER P C 1
ATOM 11275 O O . SER C 3 852 ? 247.154 298.374 247.992 1.00 67.64 852 SER P O 1
ATOM 11278 N N . GLY C 3 853 ? 246.639 296.718 246.562 1.00 66.62 853 GLY P N 1
ATOM 11279 C CA . GLY C 3 853 ? 247.889 296.014 246.757 1.00 66.62 853 GLY P CA 1
ATOM 11280 C C . GLY C 3 853 ? 248.723 296.068 245.497 1.00 66.62 853 GLY P C 1
ATOM 11281 O O . GLY C 3 853 ? 249.947 295.919 245.535 1.00 66.62 853 GLY P O 1
ATOM 11282 N N . VAL C 3 854 ? 248.054 296.279 244.369 1.00 69.29 854 VAL P N 1
ATOM 11283 C CA . VAL C 3 854 ? 248.738 296.443 243.091 1.00 69.29 854 VAL P CA 1
ATOM 11284 C C . VAL C 3 854 ? 249.163 297.890 242.873 1.00 69.29 854 VAL P C 1
ATOM 11285 O O . VAL C 3 854 ? 250.228 298.153 242.306 1.00 69.29 854 VAL P O 1
ATOM 11289 N N . ALA C 3 855 ? 248.349 298.845 243.332 1.00 70.10 855 ALA P N 1
ATOM 11290 C CA . ALA C 3 855 ? 248.681 300.254 243.147 1.00 70.10 855 ALA P CA 1
ATOM 11291 C C . ALA C 3 855 ? 250.007 300.598 243.809 1.00 70.10 855 ALA P C 1
ATOM 11292 O O . ALA C 3 855 ? 250.894 301.180 243.177 1.00 70.10 855 ALA P O 1
ATOM 11294 N N . THR C 3 856 ? 250.165 300.240 245.085 1.00 70.55 856 THR P N 1
ATOM 11295 C CA . THR C 3 856 ? 251.412 300.550 245.777 1.00 70.55 856 THR P CA 1
ATOM 11296 C C . THR C 3 856 ? 252.582 299.748 245.223 1.00 70.55 856 THR P C 1
ATOM 11297 O O . THR C 3 856 ? 253.712 300.250 245.191 1.00 70.55 856 THR P O 1
ATOM 11301 N N . GLN C 3 857 ? 252.338 298.522 244.753 1.00 72.09 857 GLN P N 1
ATOM 11302 C CA . GLN C 3 857 ? 253.436 297.715 244.236 1.00 72.09 857 GLN P CA 1
ATOM 11303 C C . GLN C 3 857 ? 253.943 298.252 242.907 1.00 72.09 857 GLN P C 1
ATOM 11304 O O . GLN C 3 857 ? 255.128 298.100 242.592 1.00 72.09 857 GLN P O 1
ATOM 11310 N N . ILE C 3 858 ? 253.072 298.874 242.115 1.00 73.69 858 ILE P N 1
ATOM 11311 C CA . ILE C 3 858 ? 253.535 299.576 240.923 1.00 73.69 858 ILE P CA 1
ATOM 11312 C C . ILE C 3 858 ? 254.132 300.937 241.266 1.00 73.69 858 ILE P C 1
ATOM 11313 O O . ILE C 3 858 ? 255.093 301.366 240.612 1.00 73.69 858 ILE P O 1
ATOM 11318 N N . ARG C 3 859 ? 253.616 301.611 242.295 1.00 74.31 859 ARG P N 1
ATOM 11319 C CA . ARG C 3 859 ? 254.158 302.909 242.682 1.00 74.31 859 ARG P CA 1
ATOM 11320 C C . ARG C 3 859 ? 255.586 302.784 243.199 1.00 74.31 859 ARG P C 1
ATOM 11321 O O . ARG C 3 859 ? 256.403 303.690 242.999 1.00 74.31 859 ARG P O 1
ATOM 11329 N N . GLN C 3 860 ? 255.902 301.676 243.875 1.00 71.46 860 GLN P N 1
ATOM 11330 C CA . GLN C 3 860 ? 257.250 301.502 244.410 1.00 71.46 860 GLN P CA 1
ATOM 11331 C C . GLN C 3 860 ? 258.299 301.530 243.308 1.00 71.46 860 GLN P C 1
ATOM 11332 O O . GLN C 3 860 ? 259.416 302.011 243.523 1.00 71.46 860 GLN P O 1
ATOM 11338 N N . HIS C 3 861 ? 257.962 301.011 242.125 1.00 75.01 861 HIS P N 1
ATOM 11339 C CA . HIS C 3 861 ? 258.924 300.971 241.028 1.00 75.01 861 HIS P CA 1
ATOM 11340 C C . HIS C 3 861 ? 259.386 302.362 240.624 1.00 75.01 861 HIS P C 1
ATOM 11341 O O . HIS C 3 861 ? 260.556 302.545 240.272 1.00 75.01 861 HIS P O 1
ATOM 11348 N N . ALA C 3 862 ? 258.490 303.350 240.668 1.00 70.97 862 ALA P N 1
ATOM 11349 C CA . ALA C 3 862 ? 258.850 304.699 240.244 1.00 70.97 862 ALA P CA 1
ATOM 11350 C C . ALA C 3 862 ? 260.029 305.232 241.045 1.00 70.97 862 ALA P C 1
ATOM 11351 O O . ALA C 3 862 ? 260.798 306.067 240.558 1.00 70.97 862 ALA P O 1
ATOM 11353 N N . SER C 3 863 ? 260.192 304.754 242.280 1.00 68.42 863 SER P N 1
ATOM 11354 C CA . SER C 3 863 ? 261.313 305.196 243.102 1.00 68.42 863 SER P CA 1
ATOM 11355 C C . SER C 3 863 ? 262.451 304.184 243.067 1.00 68.42 863 SER P C 1
ATOM 11356 O O . SER C 3 863 ? 263.630 304.556 243.097 1.00 68.42 863 SER P O 1
ATOM 11359 N N . GLY C 3 864 ? 262.116 302.895 243.011 1.00 66.62 864 GLY P N 1
ATOM 11360 C CA . GLY C 3 864 ? 263.148 301.874 242.963 1.00 66.62 864 GLY P CA 1
ATOM 11361 C C . GLY C 3 864 ? 264.018 301.984 241.727 1.00 66.62 864 GLY P C 1
ATOM 11362 O O . GLY C 3 864 ? 265.210 301.676 241.767 1.00 66.62 864 GLY P O 1
ATOM 11363 N N . SER C 3 865 ? 263.436 302.429 240.613 1.00 68.41 865 SER P N 1
ATOM 11364 C CA . SER C 3 865 ? 264.165 302.615 239.366 1.00 68.41 865 SER P CA 1
ATOM 11365 C C . SER C 3 865 ? 264.470 304.082 239.091 1.00 68.41 865 SER P C 1
ATOM 11366 O O . SER C 3 865 ? 264.687 304.467 237.938 1.00 68.41 865 SER P O 1
ATOM 11369 N N . GLY C 3 866 ? 264.484 304.911 240.130 1.00 71.85 866 GLY P N 1
ATOM 11370 C CA . GLY C 3 866 ? 264.849 306.304 239.981 1.00 71.85 866 GLY P CA 1
ATOM 11371 C C . GLY C 3 866 ? 265.742 306.768 241.108 1.00 71.85 866 GLY P C 1
ATOM 11372 O O . GLY C 3 866 ? 266.192 307.916 241.126 1.00 71.85 866 GLY P O 1
ATOM 11373 N N . GLY C 3 867 ? 265.997 305.876 242.060 1.00 74.02 867 GLY P N 1
ATOM 11374 C CA . GLY C 3 867 ? 266.959 306.120 243.124 1.00 74.02 867 GLY P CA 1
ATOM 11375 C C . GLY C 3 867 ? 268.236 305.310 242.985 1.00 74.02 867 GLY P C 1
ATOM 11376 O O . GLY C 3 867 ? 269.295 305.784 243.399 1.00 74.02 867 GLY P O 1
ATOM 11377 N N . GLN C 3 868 ? 268.166 304.107 242.415 1.00 79.30 868 GLN P N 1
ATOM 11378 C CA . GLN C 3 868 ? 269.329 303.255 242.205 1.00 79.30 868 GLN P CA 1
ATOM 11379 C C . GLN C 3 868 ? 269.905 303.422 240.803 1.00 79.30 868 GLN P C 1
ATOM 11380 O O . GLN C 3 868 ? 270.478 302.485 240.244 1.00 79.30 868 GLN P O 1
ATOM 11382 N N . PRO C 3 869 ? 269.752 304.608 240.222 1.00 89.67 869 PRO P N 1
ATOM 11383 C CA . PRO C 3 869 ? 270.315 304.926 238.918 1.00 89.67 869 PRO P CA 1
ATOM 11384 C C . PRO C 3 869 ? 271.616 305.691 239.123 1.00 89.67 869 PRO P C 1
ATOM 11385 O O . PRO C 3 869 ? 271.596 306.860 239.525 1.00 89.67 869 PRO P O 1
ATOM 11387 N N . LEU C 3 870 ? 272.740 305.035 238.844 1.00 98.92 870 LEU P N 1
ATOM 11388 C CA . LEU C 3 870 ? 274.062 305.598 239.076 1.00 98.92 870 LEU P CA 1
ATOM 11389 C C . LEU C 3 870 ? 274.819 305.684 237.760 1.00 98.92 870 LEU P C 1
ATOM 11390 O O . LEU C 3 870 ? 274.767 304.755 236.948 1.00 98.92 870 LEU P O 1
ATOM 11392 N N . THR C 3 871 ? 275.520 306.794 237.558 1.00 102.14 871 THR P N 1
ATOM 11393 C CA . THR C 3 871 ? 276.316 306.993 236.353 1.00 102.14 871 THR P CA 1
ATOM 11394 C C . THR C 3 871 ? 277.604 306.179 236.412 1.00 102.14 871 THR P C 1
ATOM 11395 O O . THR C 3 871 ? 278.700 306.737 236.457 1.00 102.14 871 THR P O 1
ATOM 11397 N N . ILE C 3 883 ? 281.790 297.715 225.297 1.00 117.48 883 ILE P N 1
ATOM 11398 C CA . ILE C 3 883 ? 280.522 297.367 225.927 1.00 117.48 883 ILE P CA 1
ATOM 11399 C C . ILE C 3 883 ? 280.695 296.194 226.886 1.00 117.48 883 ILE P C 1
ATOM 11400 O O . ILE C 3 883 ? 281.736 296.059 227.529 1.00 117.48 883 ILE P O 1
ATOM 11402 N N . LYS C 3 884 ? 279.660 295.355 226.976 1.00 117.33 884 LYS P N 1
ATOM 11403 C CA . LYS C 3 884 ? 279.657 294.172 227.839 1.00 117.33 884 LYS P CA 1
ATOM 11404 C C . LYS C 3 884 ? 279.907 294.528 229.302 1.00 117.33 884 LYS P C 1
ATOM 11405 O O . LYS C 3 884 ? 280.416 293.709 230.070 1.00 117.33 884 LYS P O 1
ATOM 11407 N N . LYS C 3 885 ? 279.551 295.748 229.699 1.00 114.42 885 LYS P N 1
ATOM 11408 C CA . LYS C 3 885 ? 279.693 296.175 231.085 1.00 114.42 885 LYS P CA 1
ATOM 11409 C C . LYS C 3 885 ? 278.600 295.525 231.924 1.00 114.42 885 LYS P C 1
ATOM 11410 O O . LYS C 3 885 ? 277.409 295.726 231.662 1.00 114.42 885 LYS P O 1
ATOM 11412 N N . ALA C 3 886 ? 279.004 294.743 232.926 1.00 107.44 886 ALA P N 1
ATOM 11413 C CA . ALA C 3 886 ? 278.055 293.992 233.738 1.00 107.44 886 ALA P CA 1
ATOM 11414 C C . ALA C 3 886 ? 277.069 294.919 234.434 1.00 107.44 886 ALA P C 1
ATOM 11415 O O . ALA C 3 886 ? 275.876 294.910 234.113 1.00 107.44 886 ALA P O 1
ATOM 11417 N N . GLN C 3 887 ? 277.565 295.739 235.359 1.00 102.62 887 GLN P N 1
ATOM 11418 C CA . GLN C 3 887 ? 276.752 296.696 236.109 1.00 102.62 887 GLN P CA 1
ATOM 11419 C C . GLN C 3 887 ? 275.479 296.037 236.642 1.00 102.62 887 GLN P C 1
ATOM 11420 O O . GLN C 3 887 ? 274.357 296.396 236.282 1.00 102.62 887 GLN P O 1
ATOM 11426 N N . SER C 3 888 ? 275.678 295.037 237.498 1.00 98.08 888 SER P N 1
ATOM 11427 C CA . SER C 3 888 ? 274.563 294.287 238.062 1.00 98.08 888 SER P CA 1
ATOM 11428 C C . SER C 3 888 ? 273.661 295.191 238.891 1.00 98.08 888 SER P C 1
ATOM 11429 O O . SER C 3 888 ? 272.504 295.421 238.524 1.00 98.08 888 SER P O 1
ATOM 11432 N N . HIS C 3 889 ? 274.197 295.722 239.992 1.00 92.01 889 HIS P N 1
ATOM 11433 C CA . HIS C 3 889 ? 273.469 296.583 240.921 1.00 92.01 889 HIS P CA 1
ATOM 11434 C C . HIS C 3 889 ? 272.060 296.079 241.213 1.00 92.01 889 HIS P C 1
ATOM 11435 O O . HIS C 3 889 ? 271.102 296.857 241.230 1.00 92.01 889 HIS P O 1
ATOM 11442 N N . VAL C 3 890 ? 271.932 294.770 241.422 1.00 86.16 890 VAL P N 1
ATOM 11443 C CA . VAL C 3 890 ? 270.746 294.201 242.046 1.00 86.16 890 VAL P CA 1
ATOM 11444 C C . VAL C 3 890 ? 271.019 293.853 243.505 1.00 86.16 890 VAL P C 1
ATOM 11445 O O . VAL C 3 890 ? 270.066 293.657 244.277 1.00 86.16 890 VAL P O 1
ATOM 11449 N N . GLU C 3 891 ? 272.289 293.785 243.910 1.00 82.81 891 GLU P N 1
ATOM 11450 C CA . GLU C 3 891 ? 272.609 293.562 245.312 1.00 82.81 891 GLU P CA 1
ATOM 11451 C C . GLU C 3 891 ? 272.072 294.683 246.188 1.00 82.81 891 GLU P C 1
ATOM 11452 O O . GLU C 3 891 ? 271.736 294.450 247.352 1.00 82.81 891 GLU P O 1
ATOM 11458 N N . LEU C 3 892 ? 271.969 295.897 245.649 1.00 79.91 892 LEU P N 1
ATOM 11459 C CA . LEU C 3 892 ? 271.396 296.994 246.420 1.00 79.91 892 LEU P CA 1
ATOM 11460 C C . LEU C 3 892 ? 269.916 296.754 246.691 1.00 79.91 892 LEU P C 1
ATOM 11461 O O . LEU C 3 892 ? 269.450 296.889 247.831 1.00 79.91 892 LEU P O 1
ATOM 11466 N N . ASP C 3 893 ? 269.155 296.420 245.645 1.00 78.90 893 ASP P N 1
ATOM 11467 C CA . ASP C 3 893 ? 267.753 296.066 245.834 1.00 78.90 893 ASP P CA 1
ATOM 11468 C C . ASP C 3 893 ? 267.605 294.893 246.785 1.00 78.90 893 ASP P C 1
ATOM 11469 O O . ASP C 3 893 ? 266.614 294.807 247.517 1.00 78.90 893 ASP P O 1
ATOM 11474 N N . MET C 3 894 ? 268.574 293.979 246.789 1.00 78.51 894 MET P N 1
ATOM 11475 C CA . MET C 3 894 ? 268.517 292.863 247.724 1.00 78.51 894 MET P CA 1
ATOM 11476 C C . MET C 3 894 ? 268.713 293.338 249.158 1.00 78.51 894 MET P C 1
ATOM 11477 O O . MET C 3 894 ? 267.928 293.000 250.047 1.00 78.51 894 MET P O 1
ATOM 11482 N N . LEU C 3 895 ? 269.735 294.159 249.393 1.00 75.49 895 LEU P N 1
ATOM 11483 C CA . LEU C 3 895 ? 270.135 294.489 250.759 1.00 75.49 895 LEU P CA 1
ATOM 11484 C C . LEU C 3 895 ? 269.154 295.457 251.413 1.00 75.49 895 LEU P C 1
ATOM 11485 O O . LEU C 3 895 ? 268.715 295.239 252.553 1.00 75.49 895 LEU P O 1
ATOM 11490 N N . LEU C 3 896 ? 268.823 296.553 250.723 1.00 70.13 896 LEU P N 1
ATOM 11491 C CA . LEU C 3 896 ? 267.927 297.535 251.326 1.00 70.13 896 LEU P CA 1
ATOM 11492 C C . LEU C 3 896 ? 266.494 297.042 251.417 1.00 70.13 896 LEU P C 1
ATOM 11493 O O . LEU C 3 896 ? 265.670 297.703 252.055 1.00 70.13 896 LEU P O 1
ATOM 11498 N N . GLY C 3 897 ? 266.177 295.915 250.792 1.00 69.37 897 GLY P N 1
ATOM 11499 C CA . GLY C 3 897 ? 264.860 295.328 250.904 1.00 69.37 897 GLY P CA 1
ATOM 11500 C C . GLY C 3 897 ? 264.880 294.085 251.763 1.00 69.37 897 GLY P C 1
ATOM 11501 O O . GLY C 3 897 ? 263.830 293.514 252.071 1.00 69.37 897 GLY P O 1
ATOM 11502 N N . GLN C 3 898 ? 266.081 293.651 252.148 1.00 72.92 898 GLN P N 1
ATOM 11503 C CA . GLN C 3 898 ? 266.258 292.519 253.045 1.00 72.92 898 GLN P CA 1
ATOM 11504 C C . GLN C 3 898 ? 266.452 292.922 254.494 1.00 72.92 898 GLN P C 1
ATOM 11505 O O . GLN C 3 898 ? 266.089 292.152 255.389 1.00 72.92 898 GLN P O 1
ATOM 11511 N N . ASN C 3 899 ? 267.035 294.084 254.765 1.00 74.24 899 ASN P N 1
ATOM 11512 C CA . ASN C 3 899 ? 267.139 294.431 256.184 1.00 74.24 899 ASN P CA 1
ATOM 11513 C C . ASN C 3 899 ? 265.816 294.721 256.908 1.00 74.24 899 ASN P C 1
ATOM 11514 O O . ASN C 3 899 ? 265.850 294.808 258.142 1.00 74.24 899 ASN P O 1
ATOM 11519 N N . PRO C 3 900 ? 264.663 294.931 256.259 1.00 74.42 900 PRO P N 1
ATOM 11520 C CA . PRO C 3 900 ? 263.422 295.124 257.043 1.00 74.42 900 PRO P CA 1
ATOM 11521 C C . PRO C 3 900 ? 262.867 293.851 257.673 1.00 74.42 900 PRO P C 1
ATOM 11522 O O . PRO C 3 900 ? 262.309 293.934 258.775 1.00 74.42 900 PRO P O 1
ATOM 11526 N N . PRO C 3 901 ? 262.925 292.679 257.023 1.00 72.48 901 PRO P N 1
ATOM 11527 C CA . PRO C 3 901 ? 262.408 291.454 257.673 1.00 72.48 901 PRO P CA 1
ATOM 11528 C C . PRO C 3 901 ? 262.893 291.304 259.106 1.00 72.48 901 PRO P C 1
ATOM 11529 O O . PRO C 3 901 ? 262.105 290.920 259.984 1.00 72.48 901 PRO P O 1
ATOM 11533 N N . PRO C 3 902 ? 264.168 291.589 259.409 1.00 73.56 902 PRO P N 1
ATOM 11534 C CA . PRO C 3 902 ? 264.511 291.915 260.799 1.00 73.56 902 PRO P CA 1
ATOM 11535 C C . PRO C 3 902 ? 264.185 293.380 261.039 1.00 73.56 902 PRO P C 1
ATOM 11536 O O . PRO C 3 902 ? 264.830 294.268 260.476 1.00 73.56 902 PRO P O 1
ATOM 11540 N N . GLY C 3 903 ? 263.166 293.639 261.855 1.00 74.19 903 GLY P N 1
ATOM 11541 C CA . GLY C 3 903 ? 262.607 294.973 261.971 1.00 74.19 903 GLY P CA 1
ATOM 11542 C C . GLY C 3 903 ? 263.600 296.119 261.999 1.00 74.19 903 GLY P C 1
ATOM 11543 O O . GLY C 3 903 ? 264.421 296.231 262.913 1.00 74.19 903 GLY P O 1
ATOM 11544 N N . PHE C 3 904 ? 263.533 296.970 260.979 1.00 76.52 904 PHE P N 1
ATOM 11545 C CA . PHE C 3 904 ? 264.329 298.188 260.894 1.00 76.52 904 PHE P CA 1
ATOM 11546 C C . PHE C 3 904 ? 263.519 299.234 260.142 1.00 76.52 904 PHE P C 1
ATOM 11547 O O . PHE C 3 904 ? 262.300 299.110 259.988 1.00 76.52 904 PHE P O 1
ATOM 11555 N N . ARG C 3 905 ? 264.203 300.272 259.680 1.00 79.19 905 ARG P N 1
ATOM 11556 C CA . ARG C 3 905 ? 263.559 301.423 259.074 1.00 79.19 905 ARG P CA 1
ATOM 11557 C C . ARG C 3 905 ? 263.572 301.322 257.552 1.00 79.19 905 ARG P C 1
ATOM 11558 O O . ARG C 3 905 ? 264.130 300.395 256.964 1.00 79.19 905 ARG P O 1
ATOM 11566 N N . GLU C 3 906 ? 262.954 302.311 256.915 1.00 77.74 906 GLU P N 1
ATOM 11567 C CA . GLU C 3 906 ? 262.835 302.368 255.465 1.00 77.74 906 GLU P CA 1
ATOM 11568 C C . GLU C 3 906 ? 264.138 302.884 254.860 1.00 77.74 906 GLU P C 1
ATOM 11569 O O . GLU C 3 906 ? 265.180 302.934 255.516 1.00 77.74 906 GLU P O 1
ATOM 11575 N N . VAL C 3 907 ? 264.092 303.275 253.590 1.00 69.00 907 VAL P N 1
ATOM 11576 C CA . VAL C 3 907 ? 265.304 303.495 252.812 1.00 69.00 907 VAL P CA 1
ATOM 11577 C C . VAL C 3 907 ? 265.469 304.960 252.426 1.00 69.00 907 VAL P C 1
ATOM 11578 O O . VAL C 3 907 ? 265.953 305.270 251.332 1.00 69.00 907 VAL P O 1
ATOM 11582 N N . LEU C 3 908 ? 265.020 305.864 253.300 1.00 69.90 908 LEU P N 1
ATOM 11583 C CA . LEU C 3 908 ? 265.244 307.308 253.211 1.00 69.90 908 LEU P CA 1
ATOM 11584 C C . LEU C 3 908 ? 264.660 307.917 251.941 1.00 69.90 908 LEU P C 1
ATOM 11585 O O . LEU C 3 908 ? 264.795 309.121 251.705 1.00 69.90 908 LEU P O 1
ATOM 11590 N N . ALA C 3 909 ? 263.995 307.102 251.128 1.00 68.39 909 ALA P N 1
ATOM 11591 C CA . ALA C 3 909 ? 263.299 307.585 249.949 1.00 68.39 909 ALA P CA 1
ATOM 11592 C C . ALA C 3 909 ? 261.877 307.069 249.845 1.00 68.39 909 ALA P C 1
ATOM 11593 O O . ALA C 3 909 ? 261.095 307.630 249.070 1.00 68.39 909 ALA P O 1
ATOM 11595 N N . CYS C 3 910 ? 261.513 306.031 250.594 1.00 68.20 910 CYS P N 1
ATOM 11596 C CA . CYS C 3 910 ? 260.140 305.555 250.597 1.00 68.20 910 CYS P CA 1
ATOM 11597 C C . CYS C 3 910 ? 259.300 306.389 251.553 1.00 68.20 910 CYS P C 1
ATOM 11598 O O . CYS C 3 910 ? 258.595 305.843 252.406 1.00 68.20 910 CYS P O 1
ATOM 11601 N N . PHE C 3 911 ? 259.375 307.716 251.424 1.00 73.24 911 PHE P N 1
ATOM 11602 C CA . PHE C 3 911 ? 258.432 308.603 252.088 1.00 73.24 911 PHE P CA 1
ATOM 11603 C C . PHE C 3 911 ? 257.837 309.597 251.100 1.00 73.24 911 PHE P C 1
ATOM 11604 O O . PHE C 3 911 ? 257.091 310.494 251.505 1.00 73.24 911 PHE P O 1
ATOM 11612 N N . PHE C 3 912 ? 258.146 309.449 249.813 1.00 74.69 912 PHE P N 1
ATOM 11613 C CA . PHE C 3 912 ? 257.295 309.957 248.748 1.00 74.69 912 PHE P CA 1
ATOM 11614 C C . PHE C 3 912 ? 256.235 308.944 248.350 1.00 74.69 912 PHE P C 1
ATOM 11615 O O . PHE C 3 912 ? 255.072 309.315 248.161 1.00 74.69 912 PHE P O 1
ATOM 11623 N N . GLY C 3 913 ? 256.611 307.672 248.223 1.00 69.69 913 GLY P N 1
ATOM 11624 C CA . GLY C 3 913 ? 255.658 306.613 247.956 1.00 69.69 913 GLY P CA 1
ATOM 11625 C C . GLY C 3 913 ? 254.831 306.296 249.181 1.00 69.69 913 GLY P C 1
ATOM 11626 O O . GLY C 3 913 ? 254.819 305.161 249.665 1.00 69.69 913 GLY P O 1
ATOM 11627 N N . ASN C 3 914 ? 254.138 307.313 249.694 1.00 72.56 914 ASN P N 1
ATOM 11628 C CA . ASN C 3 914 ? 253.354 307.237 250.920 1.00 72.56 914 ASN P CA 1
ATOM 11629 C C . ASN C 3 914 ? 252.024 307.964 250.763 1.00 72.56 914 ASN P C 1
ATOM 11630 O O . ASN C 3 914 ? 251.532 308.585 251.709 1.00 72.56 914 ASN P O 1
ATOM 11635 N N . ILE C 3 915 ? 251.409 307.878 249.588 1.00 68.05 915 ILE P N 1
ATOM 11636 C CA . ILE C 3 915 ? 250.316 308.794 249.232 1.00 68.05 915 ILE P CA 1
ATOM 11637 C C . ILE C 3 915 ? 249.055 308.229 249.874 1.00 68.05 915 ILE P C 1
ATOM 11638 O O . ILE C 3 915 ? 248.252 307.527 249.259 1.00 68.05 915 ILE P O 1
ATOM 11643 N N . PHE C 3 916 ? 248.860 308.578 251.140 1.00 66.77 916 PHE P N 1
ATOM 11644 C CA . PHE C 3 916 ? 247.613 308.296 251.837 1.00 66.77 916 PHE P CA 1
ATOM 11645 C C . PHE C 3 916 ? 246.435 308.991 251.157 1.00 66.77 916 PHE P C 1
ATOM 11646 O O . PHE C 3 916 ? 245.328 308.440 251.150 1.00 66.77 916 PHE P O 1
ATOM 11654 N N . PRO C 3 917 ? 246.604 310.207 250.592 1.00 69.06 917 PRO P N 1
ATOM 11655 C CA . PRO C 3 917 ? 245.514 310.791 249.799 1.00 69.06 917 PRO P CA 1
ATOM 11656 C C . PRO C 3 917 ? 245.042 309.946 248.624 1.00 69.06 917 PRO P C 1
ATOM 11657 O O . PRO C 3 917 ? 243.845 309.667 248.516 1.00 69.06 917 PRO P O 1
ATOM 11661 N N . ALA C 3 918 ? 245.947 309.534 247.735 1.00 63.71 918 ALA P N 1
ATOM 11662 C CA . ALA C 3 918 ? 245.503 308.967 246.460 1.00 63.71 918 ALA P CA 1
ATOM 11663 C C . ALA C 3 918 ? 245.085 307.503 246.584 1.00 63.71 918 ALA P C 1
ATOM 11664 O O . ALA C 3 918 ? 243.914 307.166 246.388 1.00 63.71 918 ALA P O 1
ATOM 11666 N N . PHE C 3 919 ? 246.022 306.616 246.916 1.00 64.27 919 PHE P N 1
ATOM 11667 C CA . PHE C 3 919 ? 245.726 305.188 246.857 1.00 64.27 919 PHE P CA 1
ATOM 11668 C C . PHE C 3 919 ? 244.948 304.680 248.064 1.00 64.27 919 PHE P C 1
ATOM 11669 O O . PHE C 3 919 ? 244.754 303.467 248.180 1.00 64.27 919 PHE P O 1
ATOM 11677 N N . ARG C 3 920 ? 244.492 305.550 248.947 1.00 60.46 920 ARG P N 1
ATOM 11678 C CA . ARG C 3 920 ? 243.785 305.084 250.135 1.00 60.46 920 ARG P CA 1
ATOM 11679 C C . ARG C 3 920 ? 242.399 305.690 250.280 1.00 60.46 920 ARG P C 1
ATOM 11680 O O . ARG C 3 920 ? 241.476 305.001 250.727 1.00 60.46 920 ARG P O 1
ATOM 11688 N N . ALA C 3 921 ? 242.222 306.949 249.905 1.00 61.56 921 ALA P N 1
ATOM 11689 C CA . ALA C 3 921 ? 240.895 307.548 249.976 1.00 61.56 921 ALA P CA 1
ATOM 11690 C C . ALA C 3 921 ? 239.950 307.006 248.920 1.00 61.56 921 ALA P C 1
ATOM 11691 O O . ALA C 3 921 ? 238.829 307.507 248.793 1.00 61.56 921 ALA P O 1
ATOM 11693 N N . THR C 3 922 ? 240.376 306.004 248.155 1.00 64.09 922 THR P N 1
ATOM 11694 C CA . THR C 3 922 ? 239.504 305.305 247.224 1.00 64.09 922 THR P CA 1
ATOM 11695 C C . THR C 3 922 ? 239.041 303.961 247.764 1.00 64.09 922 THR P C 1
ATOM 11696 O O . THR C 3 922 ? 237.927 303.531 247.453 1.00 64.09 922 THR P O 1
ATOM 11700 N N . VAL C 3 923 ? 239.858 303.295 248.582 1.00 59.60 923 VAL P N 1
ATOM 11701 C CA . VAL C 3 923 ? 239.361 302.154 249.339 1.00 59.60 923 VAL P CA 1
ATOM 11702 C C . VAL C 3 923 ? 238.583 302.621 250.561 1.00 59.60 923 VAL P C 1
ATOM 11703 O O . VAL C 3 923 ? 237.792 301.852 251.120 1.00 59.60 923 VAL P O 1
ATOM 11707 N N . ASP C 3 924 ? 238.768 303.875 250.976 1.00 59.05 924 ASP P N 1
ATOM 11708 C CA . ASP C 3 924 ? 237.978 304.405 252.086 1.00 59.05 924 ASP P CA 1
ATOM 11709 C C . ASP C 3 924 ? 236.477 304.289 251.849 1.00 59.05 924 ASP P C 1
ATOM 11710 O O . ASP C 3 924 ? 235.777 303.777 252.740 1.00 59.05 924 ASP P O 1
ATOM 11715 N N . PRO C 3 925 ? 235.901 304.727 250.693 1.00 62.29 925 PRO P N 1
ATOM 11716 C CA . PRO C 3 925 ? 234.461 304.576 250.462 1.00 62.29 925 PRO P CA 1
ATOM 11717 C C . PRO C 3 925 ? 234.078 303.227 249.855 1.00 62.29 925 PRO P C 1
ATOM 11718 O O . PRO C 3 925 ? 233.316 303.151 248.886 1.00 62.29 925 PRO P O 1
ATOM 11722 N N . ARG C 3 926 ? 234.611 302.150 250.423 1.00 64.34 926 ARG P N 1
ATOM 11723 C CA . ARG C 3 926 ? 234.122 300.795 250.188 1.00 64.34 926 ARG P CA 1
ATOM 11724 C C . ARG C 3 926 ? 234.016 300.069 251.517 1.00 64.34 926 ARG P C 1
ATOM 11725 O O . ARG C 3 926 ? 234.179 298.848 251.605 1.00 64.34 926 ARG P O 1
ATOM 11733 N N . SER C 3 927 ? 233.759 300.834 252.571 1.00 69.21 927 SER P N 1
ATOM 11734 C CA . SER C 3 927 ? 233.540 300.350 253.926 1.00 69.21 927 SER P CA 1
ATOM 11735 C C . SER C 3 927 ? 232.719 301.413 254.646 1.00 69.21 927 SER P C 1
ATOM 11736 O O . SER C 3 927 ? 232.164 302.319 254.015 1.00 69.21 927 SER P O 1
ATOM 11739 N N . VAL C 3 928 ? 232.625 301.305 255.968 1.00 67.12 928 VAL P N 1
ATOM 11740 C CA . VAL C 3 928 ? 231.873 302.269 256.756 1.00 67.12 928 VAL P CA 1
ATOM 11741 C C . VAL C 3 928 ? 232.741 302.721 257.921 1.00 67.12 928 VAL P C 1
ATOM 11742 O O . VAL C 3 928 ? 233.710 302.062 258.299 1.00 67.12 928 VAL P O 1
ATOM 11746 N N . PHE C 3 929 ? 232.390 303.882 258.472 1.00 72.38 929 PHE P N 1
ATOM 11747 C CA . PHE C 3 929 ? 233.085 304.400 259.643 1.00 72.38 929 PHE P CA 1
ATOM 11748 C C . PHE C 3 929 ? 233.009 303.411 260.801 1.00 72.38 929 PHE P C 1
ATOM 11749 O O . PHE C 3 929 ? 234.028 302.869 261.244 1.00 72.38 929 PHE P O 1
ATOM 11757 N N . PHE C 3 930 ? 231.797 303.145 261.289 1.00 71.58 930 PHE P N 1
ATOM 11758 C CA . PHE C 3 930 ? 231.599 302.383 262.514 1.00 71.58 930 PHE P CA 1
ATOM 11759 C C . PHE C 3 930 ? 230.917 301.042 262.263 1.00 71.58 930 PHE P C 1
ATOM 11760 O O . PHE C 3 930 ? 230.171 300.550 263.112 1.00 71.58 930 PHE P O 1
ATOM 11768 N N . ALA C 3 931 ? 231.183 300.426 261.115 1.00 66.77 931 ALA P N 1
ATOM 11769 C CA . ALA C 3 931 ? 230.700 299.077 260.851 1.00 66.77 931 ALA P CA 1
ATOM 11770 C C . ALA C 3 931 ? 231.790 298.025 260.983 1.00 66.77 931 ALA P C 1
ATOM 11771 O O . ALA C 3 931 ? 231.529 296.937 261.502 1.00 66.77 931 ALA P O 1
ATOM 11773 N N . ASP C 3 932 ? 233.007 298.322 260.529 1.00 66.06 932 ASP P N 1
ATOM 11774 C CA . ASP C 3 932 ? 234.124 297.394 260.642 1.00 66.06 932 ASP P CA 1
ATOM 11775 C C . ASP C 3 932 ? 235.109 297.806 261.727 1.00 66.06 932 ASP P C 1
ATOM 11776 O O . ASP C 3 932 ? 236.264 297.372 261.710 1.00 66.06 932 ASP P O 1
ATOM 11781 N N . TRP C 3 933 ? 234.681 298.648 262.663 1.00 63.10 933 TRP P N 1
ATOM 11782 C CA . TRP C 3 933 ? 235.487 298.999 263.820 1.00 63.10 933 TRP P CA 1
ATOM 11783 C C . TRP C 3 933 ? 234.976 298.352 265.099 1.00 63.10 933 TRP P C 1
ATOM 11784 O O . TRP C 3 933 ? 235.604 298.500 266.152 1.00 63.10 933 TRP P O 1
ATOM 11795 N N . SER C 3 934 ? 233.862 297.626 265.037 1.00 63.11 934 SER P N 1
ATOM 11796 C CA . SER C 3 934 ? 233.301 296.929 266.192 1.00 63.11 934 SER P CA 1
ATOM 11797 C C . SER C 3 934 ? 232.938 295.517 265.741 1.00 63.11 934 SER P C 1
ATOM 11798 O O . SER C 3 934 ? 231.810 295.267 265.309 1.00 63.11 934 SER P O 1
ATOM 11801 N N . LEU C 3 935 ? 233.898 294.598 265.838 1.00 69.58 935 LEU P N 1
ATOM 11802 C CA . LEU C 3 935 ? 233.684 293.207 265.453 1.00 69.58 935 LEU P CA 1
ATOM 11803 C C . LEU C 3 935 ? 234.102 292.249 266.559 1.00 69.58 935 LEU P C 1
ATOM 11804 O O . LEU C 3 935 ? 234.374 292.669 267.688 1.00 69.58 935 LEU P O 1
ATOM 11809 N N . LEU C 3 936 ? 234.158 290.956 266.240 1.00 75.43 936 LEU P N 1
ATOM 11810 C CA . LEU C 3 936 ? 234.532 289.933 267.208 1.00 75.43 936 LEU P CA 1
ATOM 11811 C C . LEU C 3 936 ? 236.044 289.726 267.267 1.00 75.43 936 LEU P C 1
ATOM 11812 O O . LEU C 3 936 ? 236.629 289.771 268.353 1.00 75.43 936 LEU P O 1
ATOM 11817 N N . GLU C 3 937 ? 236.684 289.506 266.119 1.00 75.65 937 GLU P N 1
ATOM 11818 C CA . GLU C 3 937 ? 238.142 289.444 266.008 1.00 75.65 937 GLU P CA 1
ATOM 11819 C C . GLU C 3 937 ? 238.738 288.442 267.002 1.00 75.65 937 GLU P C 1
ATOM 11820 O O . GLU C 3 937 ? 239.435 288.795 267.952 1.00 75.65 937 GLU P O 1
ATOM 11826 N N . GLU C 3 938 ? 238.430 287.169 266.757 1.00 79.84 938 GLU P N 1
ATOM 11827 C CA . GLU C 3 938 ? 238.979 286.060 267.542 1.00 79.84 938 GLU P CA 1
ATOM 11828 C C . GLU C 3 938 ? 240.468 285.797 267.261 1.00 79.84 938 GLU P C 1
ATOM 11829 O O . GLU C 3 938 ? 241.009 284.796 267.741 1.00 79.84 938 GLU P O 1
ATOM 11835 N N . ILE C 3 939 ? 241.132 286.678 266.511 1.00 84.06 939 ILE P N 1
ATOM 11836 C CA . ILE C 3 939 ? 242.561 286.588 266.233 1.00 84.06 939 ILE P CA 1
ATOM 11837 C C . ILE C 3 939 ? 243.331 287.077 267.456 1.00 84.06 939 ILE P C 1
ATOM 11838 O O . ILE C 3 939 ? 244.555 287.238 267.418 1.00 84.06 939 ILE P O 1
ATOM 11843 N N . VAL C 3 940 ? 242.619 287.302 268.559 1.00 87.90 940 VAL P N 1
ATOM 11844 C CA . VAL C 3 940 ? 243.178 287.914 269.760 1.00 87.90 940 VAL P CA 1
ATOM 11845 C C . VAL C 3 940 ? 244.235 287.005 270.380 1.00 87.90 940 VAL P C 1
ATOM 11846 O O . VAL C 3 940 ? 244.903 287.380 271.350 1.00 87.90 940 VAL P O 1
ATOM 11850 N N . ALA C 3 941 ? 244.408 285.807 269.817 1.00 90.12 941 ALA P N 1
ATOM 11851 C CA . ALA C 3 941 ? 245.393 284.874 270.353 1.00 90.12 941 ALA P CA 1
ATOM 11852 C C . ALA C 3 941 ? 246.817 285.395 270.198 1.00 90.12 941 ALA P C 1
ATOM 11853 O O . ALA C 3 941 ? 247.679 285.088 271.029 1.00 90.12 941 ALA P O 1
ATOM 11855 N N . GLU C 3 942 ? 247.087 286.180 269.156 1.00 94.44 942 GLU P N 1
ATOM 11856 C CA . GLU C 3 942 ? 248.443 286.661 268.909 1.00 94.44 942 GLU P CA 1
ATOM 11857 C C . GLU C 3 942 ? 248.693 288.055 269.477 1.00 94.44 942 GLU P C 1
ATOM 11858 O O . GLU C 3 942 ? 249.656 288.257 270.221 1.00 94.44 942 GLU P O 1
ATOM 11864 N N . ASP C 3 943 ? 247.843 289.020 269.138 1.00 90.46 943 ASP P N 1
ATOM 11865 C CA . ASP C 3 943 ? 248.142 290.440 269.320 1.00 90.46 943 ASP P CA 1
ATOM 11866 C C . ASP C 3 943 ? 247.166 291.084 270.301 1.00 90.46 943 ASP P C 1
ATOM 11867 O O . ASP C 3 943 ? 246.168 291.680 269.887 1.00 90.46 943 ASP P O 1
ATOM 11872 N N . GLU C 3 944 ? 247.463 290.972 271.597 1.00 98.64 944 GLU P N 1
ATOM 11873 C CA . GLU C 3 944 ? 246.742 291.704 272.630 1.00 98.64 944 GLU P CA 1
ATOM 11874 C C . GLU C 3 944 ? 247.435 291.480 273.966 1.00 98.64 944 GLU P C 1
ATOM 11875 O O . GLU C 3 944 ? 247.852 290.358 274.262 1.00 98.64 944 GLU P O 1
ATOM 11881 N N . ARG C 3 945 ? 247.551 292.542 274.774 1.00 100.39 945 ARG P N 1
ATOM 11882 C CA . ARG C 3 945 ? 247.981 292.396 276.171 1.00 100.39 945 ARG P CA 1
ATOM 11883 C C . ARG C 3 945 ? 247.179 293.350 277.056 1.00 100.39 945 ARG P C 1
ATOM 11884 O O . ARG C 3 945 ? 247.614 294.470 277.335 1.00 100.39 945 ARG P O 1
ATOM 11892 N N . THR C 3 946 ? 246.008 292.892 277.496 1.00 99.47 946 THR P N 1
ATOM 11893 C CA . THR C 3 946 ? 245.294 293.488 278.624 1.00 99.47 946 THR P CA 1
ATOM 11894 C C . THR C 3 946 ? 244.661 292.468 279.555 1.00 99.47 946 THR P C 1
ATOM 11895 O O . THR C 3 946 ? 244.389 292.807 280.712 1.00 99.47 946 THR P O 1
ATOM 11899 N N . LEU C 3 947 ? 244.428 291.236 279.112 1.00 97.70 947 LEU P N 1
ATOM 11900 C CA . LEU C 3 947 ? 243.491 290.335 279.759 1.00 97.70 947 LEU P CA 1
ATOM 11901 C C . LEU C 3 947 ? 244.102 288.957 279.965 1.00 97.70 947 LEU P C 1
ATOM 11902 O O . LEU C 3 947 ? 244.914 288.486 279.163 1.00 97.70 947 LEU P O 1
ATOM 11907 N N . LYS C 3 948 ? 243.700 288.321 281.065 1.00 103.29 948 LYS P N 1
ATOM 11908 C CA . LYS C 3 948 ? 243.990 286.920 281.335 1.00 103.29 948 LYS P CA 1
ATOM 11909 C C . LYS C 3 948 ? 242.729 286.067 281.335 1.00 103.29 948 LYS P C 1
ATOM 11910 O O . LYS C 3 948 ? 242.759 284.931 281.819 1.00 103.29 948 LYS P O 1
ATOM 11916 N N . ARG C 3 949 ? 241.619 286.594 280.813 1.00 105.46 949 ARG P N 1
ATOM 11917 C CA . ARG C 3 949 ? 240.362 285.855 280.797 1.00 105.46 949 ARG P CA 1
ATOM 11918 C C . ARG C 3 949 ? 240.454 284.575 279.980 1.00 105.46 949 ARG P C 1
ATOM 11919 O O . ARG C 3 949 ? 239.640 283.668 280.178 1.00 105.46 949 ARG P O 1
ATOM 11927 N N . ARG C 3 950 ? 241.421 284.478 279.069 1.00 98.74 950 ARG P N 1
ATOM 11928 C CA . ARG C 3 950 ? 241.559 283.285 278.246 1.00 98.74 950 ARG P CA 1
ATOM 11929 C C . ARG C 3 950 ? 242.125 282.099 279.015 1.00 98.74 950 ARG P C 1
ATOM 11930 O O . ARG C 3 950 ? 242.066 280.974 278.510 1.00 98.74 950 ARG P O 1
ATOM 11938 N N . ARG C 3 951 ? 242.666 282.319 280.209 1.00 109.16 951 ARG P N 1
ATOM 11939 C CA . ARG C 3 951 ? 243.213 281.258 281.047 1.00 109.16 951 ARG P CA 1
ATOM 11940 C C . ARG C 3 951 ? 242.253 280.904 282.179 1.00 109.16 951 ARG P C 1
ATOM 11941 O O . ARG C 3 951 ? 242.668 280.573 283.291 1.00 109.16 951 ARG P O 1
ATOM 11949 N N . GLU C 3 952 ? 240.948 280.976 281.909 1.00 111.26 952 GLU P N 1
ATOM 11950 C CA . GLU C 3 952 ? 239.964 280.774 282.968 1.00 111.26 952 GLU P CA 1
ATOM 11951 C C . GLU C 3 952 ? 239.929 279.321 283.429 1.00 111.26 952 GLU P C 1
ATOM 11952 O O . GLU C 3 952 ? 240.060 279.037 284.625 1.00 111.26 952 GLU P O 1
ATOM 11958 N N . GLY C 3 953 ? 239.759 278.387 282.499 1.00 109.53 953 GLY P N 1
ATOM 11959 C CA . GLY C 3 953 ? 239.718 276.980 282.839 1.00 109.53 953 GLY P CA 1
ATOM 11960 C C . GLY C 3 953 ? 240.856 276.211 282.207 1.00 109.53 953 GLY P C 1
ATOM 11961 O O . GLY C 3 953 ? 242.015 276.353 282.609 1.00 109.53 953 GLY P O 1
ATOM 11962 N N . GLY C 3 954 ? 240.536 275.391 281.212 1.00 104.39 954 GLY P N 1
ATOM 11963 C CA . GLY C 3 954 ? 241.558 274.702 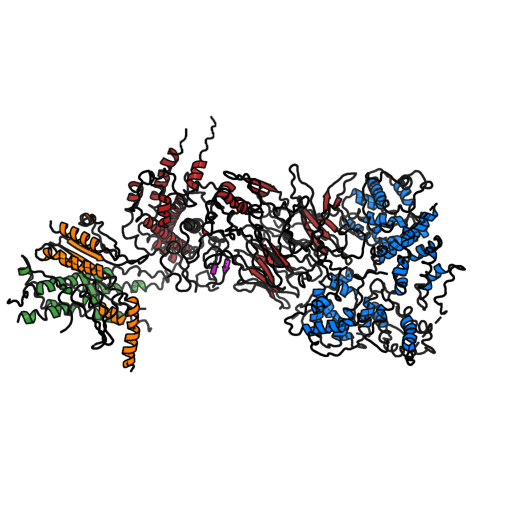280.454 1.00 104.39 954 GLY P CA 1
ATOM 11964 C C . GLY C 3 954 ? 242.019 275.514 279.263 1.00 104.39 954 GLY P C 1
ATOM 11965 O O . GLY C 3 954 ? 242.476 274.959 278.260 1.00 104.39 954 GLY P O 1
ATOM 11966 N N . GLY C 3 955 ? 241.896 276.832 279.366 1.00 102.89 955 GLY P N 1
ATOM 11967 C CA . GLY C 3 955 ? 242.297 277.720 278.294 1.00 102.89 955 GLY P CA 1
ATOM 11968 C C . GLY C 3 955 ? 241.379 277.625 277.088 1.00 102.89 955 GLY P C 1
ATOM 11969 O O . GLY C 3 955 ? 240.395 276.888 277.059 1.00 102.89 955 GLY P O 1
ATOM 11970 N N . ARG C 3 956 ? 241.725 278.407 276.068 1.00 96.34 956 ARG P N 1
ATOM 11971 C CA . ARG C 3 956 ? 240.995 278.422 274.801 1.00 96.34 956 ARG P CA 1
ATOM 11972 C C . ARG C 3 956 ? 242.027 278.525 273.683 1.00 96.34 956 ARG P C 1
ATOM 11973 O O . ARG C 3 956 ? 242.540 279.613 273.405 1.00 96.34 956 ARG P O 1
ATOM 11981 N N . TYR C 3 957 ? 242.328 277.398 273.050 1.00 86.50 957 TYR P N 1
ATOM 11982 C CA . TYR C 3 957 ? 243.312 277.340 271.981 1.00 86.50 957 TYR P CA 1
ATOM 11983 C C . TYR C 3 957 ? 242.627 277.382 270.622 1.00 86.50 957 TYR P C 1
ATOM 11984 O O . TYR C 3 957 ? 241.432 277.109 270.491 1.00 86.50 957 TYR P O 1
ATOM 11993 N N . VAL C 3 958 ? 243.409 277.727 269.604 1.00 76.20 958 VAL P N 1
ATOM 11994 C CA . VAL C 3 958 ? 242.931 277.821 268.230 1.00 76.20 958 VAL P CA 1
ATOM 11995 C C . VAL C 3 958 ? 243.509 276.661 267.435 1.00 76.20 958 VAL P C 1
ATOM 11996 O O . VAL C 3 958 ? 244.692 276.329 267.570 1.00 76.20 958 VAL P O 1
ATOM 12000 N N . ASP C 3 959 ? 242.673 276.048 266.604 1.00 75.92 959 ASP P N 1
ATOM 12001 C CA . ASP C 3 959 ? 243.096 274.921 265.790 1.00 75.92 959 ASP P CA 1
ATOM 12002 C C . ASP C 3 959 ? 244.106 275.382 264.739 1.00 75.92 959 ASP P C 1
ATOM 12003 O O . ASP C 3 959 ? 244.401 276.571 264.593 1.00 75.92 959 ASP P O 1
ATOM 12008 N N . VAL C 3 960 ? 244.650 274.417 263.996 1.00 73.60 960 VAL P N 1
ATOM 12009 C CA . VAL C 3 960 ? 245.584 274.687 262.914 1.00 73.60 960 VAL P CA 1
ATOM 12010 C C . VAL C 3 960 ? 245.057 274.192 261.575 1.00 73.60 960 VAL P C 1
ATOM 12011 O O . VAL C 3 960 ? 245.159 274.896 260.563 1.00 73.60 960 VAL P O 1
ATOM 12015 N N . PHE C 3 961 ? 244.478 272.993 261.542 1.00 73.25 961 PHE P N 1
ATOM 12016 C CA . PHE C 3 961 ? 243.931 272.464 260.298 1.00 73.25 961 PHE P CA 1
ATOM 12017 C C . PHE C 3 961 ? 242.598 273.122 259.956 1.00 73.25 961 PHE P C 1
ATOM 12018 O O . PHE C 3 961 ? 242.429 273.678 258.866 1.00 73.25 961 PHE P O 1
ATOM 12026 N N . LYS C 3 962 ? 241.639 273.072 260.880 1.00 79.41 962 LYS P N 1
ATOM 12027 C CA . LYS C 3 962 ? 240.324 273.655 260.648 1.00 79.41 962 LYS P CA 1
ATOM 12028 C C . LYS C 3 962 ? 240.247 275.130 261.013 1.00 79.41 962 LYS P C 1
ATOM 12029 O O . LYS C 3 962 ? 239.378 275.835 260.488 1.00 79.41 962 LYS P O 1
ATOM 12035 N N . ARG C 3 963 ? 241.121 275.604 261.902 1.00 78.32 963 ARG P N 1
ATOM 12036 C CA . ARG C 3 963 ? 241.139 276.996 262.351 1.00 78.32 963 ARG P CA 1
ATOM 12037 C C . ARG C 3 963 ? 239.822 277.374 263.033 1.00 78.32 963 ARG P C 1
ATOM 12038 O O . ARG C 3 963 ? 239.106 278.282 262.609 1.00 78.32 963 ARG P O 1
ATOM 12046 N N . VAL C 3 964 ? 239.517 276.656 264.112 1.00 81.45 964 VAL P N 1
ATOM 12047 C CA . VAL C 3 964 ? 238.340 276.902 264.928 1.00 81.45 964 VAL P CA 1
ATOM 12048 C C . VAL C 3 964 ? 238.779 277.044 266.382 1.00 81.45 964 VAL P C 1
ATOM 12049 O O . VAL C 3 964 ? 239.962 276.968 266.705 1.00 81.45 964 VAL P O 1
ATOM 12053 N N . GLU C 3 965 ? 237.803 277.251 267.259 1.00 86.94 965 GLU P N 1
ATOM 12054 C CA . GLU C 3 965 ? 238.071 277.341 268.684 1.00 86.94 965 GLU P CA 1
ATOM 12055 C C . GLU C 3 965 ? 238.249 275.949 269.276 1.00 86.94 965 GLU P C 1
ATOM 12056 O O . GLU C 3 965 ? 237.751 274.955 268.741 1.00 86.94 965 GLU P O 1
ATOM 12062 N N . LEU C 3 966 ? 238.971 275.883 270.392 1.00 87.01 966 LEU P N 1
ATOM 12063 C CA . LEU C 3 966 ? 239.215 274.619 271.069 1.00 87.01 966 LEU P CA 1
ATOM 12064 C C . LEU C 3 966 ? 239.392 274.866 272.558 1.00 87.01 966 LEU P C 1
ATOM 12065 O O . LEU C 3 966 ? 240.028 275.843 272.962 1.00 87.01 966 LEU P O 1
ATOM 12070 N N . CYS C 3 967 ? 238.827 273.974 273.365 1.00 93.88 967 CYS P N 1
ATOM 12071 C CA . CYS C 3 967 ? 238.995 273.986 274.809 1.00 93.88 967 CYS P CA 1
ATOM 12072 C C . CYS C 3 967 ? 239.670 272.692 275.235 1.00 93.88 967 CYS P C 1
ATOM 12073 O O . CYS C 3 967 ? 239.418 271.632 274.654 1.00 93.88 967 CYS P O 1
ATOM 12076 N N . GLY C 3 968 ? 240.526 272.777 276.249 1.00 94.76 968 GLY P N 1
ATOM 12077 C CA . GLY C 3 968 ? 241.333 271.643 276.693 1.00 94.76 968 GLY P CA 1
ATOM 12078 C C . GLY C 3 968 ? 241.118 271.431 278.188 1.00 94.76 968 GLY P C 1
ATOM 12079 O O . GLY C 3 968 ? 241.879 271.940 279.014 1.00 94.76 968 GLY P O 1
ATOM 12080 N N . ARG C 3 969 ? 240.092 270.660 278.531 1.00 96.39 969 ARG P N 1
ATOM 12081 C CA . ARG C 3 969 ? 239.801 270.343 279.924 1.00 96.39 969 ARG P CA 1
ATOM 12082 C C . ARG C 3 969 ? 239.097 268.997 280.031 1.00 96.39 969 ARG P C 1
ATOM 12083 O O . ARG C 3 969 ? 238.490 268.527 279.070 1.00 96.39 969 ARG P O 1
ATOM 12085 N N . GLN D 4 88 ? 189.272 323.862 292.681 1.00 106.97 88 GLN O N 1
ATOM 12086 C CA . GLN D 4 88 ? 188.969 322.481 292.324 1.00 106.97 88 GLN O CA 1
ATOM 12087 C C . GLN D 4 88 ? 189.849 322.017 291.168 1.00 106.97 88 GLN O C 1
ATOM 12088 O O . GLN D 4 88 ? 190.254 320.853 291.109 1.00 106.97 88 GLN O O 1
ATOM 12094 N N . ARG D 4 89 ? 190.135 322.937 290.244 1.00 106.72 89 ARG O N 1
ATOM 12095 C CA . ARG D 4 89 ? 191.054 322.624 289.155 1.00 106.72 89 ARG O CA 1
ATOM 12096 C C . ARG D 4 89 ? 192.421 322.225 289.691 1.00 106.72 89 ARG O C 1
ATOM 12097 O O . ARG D 4 89 ? 193.096 321.375 289.099 1.00 106.72 89 ARG O O 1
ATOM 12105 N N . CYS D 4 90 ? 192.842 322.816 290.811 1.00 107.77 90 CYS O N 1
ATOM 12106 C CA . CYS D 4 90 ? 194.045 322.344 291.486 1.00 107.77 90 CYS O CA 1
ATOM 12107 C C . CYS D 4 90 ? 193.899 320.885 291.898 1.00 107.77 90 CYS O C 1
ATOM 12108 O O . CYS D 4 90 ? 194.787 320.063 291.644 1.00 107.77 90 CYS O O 1
ATOM 12111 N N . ALA D 4 91 ? 192.773 320.544 292.529 1.00 103.40 91 ALA O N 1
ATOM 12112 C CA . ALA D 4 91 ? 192.538 319.186 293.001 1.00 103.40 91 ALA O CA 1
ATOM 12113 C C . ALA D 4 91 ? 192.342 318.188 291.870 1.00 103.40 91 ALA O C 1
ATOM 12114 O O . ALA D 4 91 ? 192.381 316.980 292.123 1.00 103.40 91 ALA O O 1
ATOM 12116 N N . VAL D 4 92 ? 192.118 318.652 290.645 1.00 101.67 92 VAL O N 1
ATOM 12117 C CA . VAL D 4 92 ? 192.028 317.747 289.502 1.00 101.67 92 VAL O CA 1
ATOM 12118 C C . VAL D 4 92 ? 193.380 317.585 288.819 1.00 101.67 92 VAL O C 1
ATOM 12119 O O . VAL D 4 92 ? 193.814 316.461 288.549 1.00 101.67 92 VAL O O 1
ATOM 12123 N N . ALA D 4 93 ? 194.055 318.702 288.529 1.00 99.06 93 ALA O N 1
ATOM 12124 C CA . ALA D 4 93 ? 195.393 318.634 287.950 1.00 99.06 93 ALA O CA 1
ATOM 12125 C C . ALA D 4 93 ? 196.323 317.823 288.837 1.00 99.06 93 ALA O C 1
ATOM 12126 O O . ALA D 4 93 ? 197.118 317.008 288.344 1.00 99.06 93 ALA O O 1
ATOM 12128 N N . ALA D 4 94 ? 196.259 318.046 290.145 1.00 99.89 94 ALA O N 1
ATOM 12129 C CA . ALA D 4 94 ? 196.794 317.071 291.074 1.00 99.89 94 ALA O CA 1
ATOM 12130 C C . ALA D 4 94 ? 195.930 315.824 290.990 1.00 99.89 94 ALA O C 1
ATOM 12131 O O . ALA D 4 94 ? 194.700 315.907 291.035 1.00 99.89 94 ALA O O 1
ATOM 12133 N N . LEU D 4 95 ? 196.584 314.674 290.871 1.00 100.83 95 LEU O N 1
ATOM 12134 C CA . LEU D 4 95 ? 196.083 313.342 290.555 1.00 100.83 95 LEU O CA 1
ATOM 12135 C C . LEU D 4 95 ? 195.768 313.162 289.064 1.00 100.83 95 LEU O C 1
ATOM 12136 O O . LEU D 4 95 ? 195.739 312.022 288.608 1.00 100.83 95 LEU O O 1
ATOM 12141 N N . ASN D 4 96 ? 195.701 314.226 288.256 1.00 93.96 96 ASN O N 1
ATOM 12142 C CA . ASN D 4 96 ? 195.814 314.006 286.817 1.00 93.96 96 ASN O CA 1
ATOM 12143 C C . ASN D 4 96 ? 197.265 313.754 286.442 1.00 93.96 96 ASN O C 1
ATOM 12144 O O . ASN D 4 96 ? 197.580 312.827 285.680 1.00 93.96 96 ASN O O 1
ATOM 12149 N N . LEU D 4 97 ? 198.164 314.572 286.986 1.00 91.17 97 LEU O N 1
ATOM 12150 C CA . LEU D 4 97 ? 199.580 314.257 286.867 1.00 91.17 97 LEU O CA 1
ATOM 12151 C C . LEU D 4 97 ? 199.876 312.876 287.437 1.00 91.17 97 LEU O C 1
ATOM 12152 O O . LEU D 4 97 ? 200.753 312.169 286.926 1.00 91.17 97 LEU O O 1
ATOM 12157 N N . GLU D 4 98 ? 199.121 312.450 288.454 1.00 90.69 98 GLU O N 1
ATOM 12158 C CA . GLU D 4 98 ? 199.328 311.117 289.011 1.00 90.69 98 GLU O CA 1
ATOM 12159 C C . GLU D 4 98 ? 198.844 310.035 288.056 1.00 90.69 98 GLU O C 1
ATOM 12160 O O . GLU D 4 98 ? 199.511 309.009 287.894 1.00 90.69 98 GLU O O 1
ATOM 12166 N N . LYS D 4 99 ? 197.680 310.231 287.426 1.00 90.42 99 LYS O N 1
ATOM 12167 C CA . LYS D 4 99 ? 197.217 309.256 286.442 1.00 90.42 99 LYS O CA 1
ATOM 12168 C C . LYS D 4 99 ? 198.229 309.105 285.314 1.00 90.42 99 LYS O C 1
ATOM 12169 O O . LYS D 4 99 ? 198.476 307.991 284.835 1.00 90.42 99 LYS O O 1
ATOM 12175 N N . GLN D 4 100 ? 198.865 310.206 284.908 1.00 85.53 100 GLN O N 1
ATOM 12176 C CA . GLN D 4 100 ? 199.812 310.094 283.804 1.00 85.53 100 GLN O CA 1
ATOM 12177 C C . GLN D 4 100 ? 201.119 309.450 284.247 1.00 85.53 100 GLN O C 1
ATOM 12178 O O . GLN D 4 100 ? 201.669 308.609 283.528 1.00 85.53 100 GLN O O 1
ATOM 12184 N N . ILE D 4 101 ? 201.628 309.816 285.426 1.00 86.28 101 ILE O N 1
ATOM 12185 C CA . ILE D 4 101 ? 202.818 309.149 285.947 1.00 86.28 101 ILE O CA 1
ATOM 12186 C C . ILE D 4 101 ? 202.557 307.659 286.125 1.00 86.28 101 ILE O C 1
ATOM 12187 O O . ILE D 4 101 ? 203.454 306.833 285.915 1.00 86.28 101 ILE O O 1
ATOM 12192 N N . PHE D 4 102 ? 201.326 307.287 286.480 1.00 89.62 102 PHE O N 1
ATOM 12193 C CA . PHE D 4 102 ? 201.006 305.885 286.719 1.00 89.62 102 PHE O CA 1
ATOM 12194 C C . PHE D 4 102 ? 200.866 305.111 285.416 1.00 89.62 102 PHE O C 1
ATOM 12195 O O . PHE D 4 102 ? 201.293 303.955 285.335 1.00 89.62 102 PHE O O 1
ATOM 12203 N N . GLN D 4 103 ? 200.266 305.720 284.389 1.00 84.83 103 GLN O N 1
ATOM 12204 C CA . GLN D 4 103 ? 200.223 305.057 283.090 1.00 84.83 103 GLN O CA 1
ATOM 12205 C C . GLN D 4 103 ? 201.614 304.955 282.481 1.00 84.83 103 GLN O C 1
ATOM 12206 O O . GLN D 4 103 ? 201.890 304.026 281.715 1.00 84.83 103 GLN O O 1
ATOM 12212 N N . ASN D 4 104 ? 202.498 305.894 282.804 1.00 79.88 104 ASN O N 1
ATOM 12213 C CA . ASN D 4 104 ? 203.904 305.706 282.493 1.00 79.88 104 ASN O CA 1
ATOM 12214 C C . ASN D 4 104 ? 204.442 304.501 283.260 1.00 79.88 104 ASN O C 1
ATOM 12215 O O . ASN D 4 104 ? 203.815 303.991 284.192 1.00 79.88 104 ASN O O 1
ATOM 12220 N N . ALA D 4 105 ? 205.612 304.034 282.825 1.00 79.84 105 ALA O N 1
ATOM 12221 C CA . ALA D 4 105 ? 206.299 302.849 283.336 1.00 79.84 105 ALA O CA 1
ATOM 12222 C C . ALA D 4 105 ? 205.589 301.578 282.887 1.00 79.84 105 ALA O C 1
ATOM 12223 O O . ALA D 4 105 ? 206.165 300.488 282.948 1.00 79.84 105 ALA O O 1
ATOM 12225 N N . GLN D 4 106 ? 204.387 301.717 282.327 1.00 78.21 106 GLN O N 1
ATOM 12226 C CA . GLN D 4 106 ? 203.775 300.582 281.650 1.00 78.21 106 GLN O CA 1
ATOM 12227 C C . GLN D 4 106 ? 204.534 300.258 280.374 1.00 78.21 106 GLN O C 1
ATOM 12228 O O . GLN D 4 106 ? 204.805 299.089 280.085 1.00 78.21 106 GLN O O 1
ATOM 12234 N N . ASP D 4 107 ? 204.898 301.288 279.606 1.00 75.74 107 ASP O N 1
ATOM 12235 C CA . ASP D 4 107 ? 205.780 301.087 278.464 1.00 75.74 107 ASP O CA 1
ATOM 12236 C C . ASP D 4 107 ? 207.117 300.511 278.901 1.00 75.74 107 ASP O C 1
ATOM 12237 O O . ASP D 4 107 ? 207.678 299.641 278.226 1.00 75.74 107 ASP O O 1
ATOM 12242 N N . LYS D 4 108 ? 207.650 300.989 280.026 1.00 76.57 108 LYS O N 1
ATOM 12243 C CA . LYS D 4 108 ? 208.960 300.528 280.465 1.00 76.57 108 LYS O CA 1
ATOM 12244 C C . LYS D 4 108 ? 208.920 299.077 280.926 1.00 76.57 108 LYS O C 1
ATOM 12245 O O . LYS D 4 108 ? 209.931 298.372 280.835 1.00 76.57 108 LYS O O 1
ATOM 12251 N N . ALA D 4 109 ? 207.774 298.613 281.419 1.00 71.81 109 ALA O N 1
ATOM 12252 C CA . ALA D 4 109 ? 207.623 297.206 281.755 1.00 71.81 109 ALA O CA 1
ATOM 12253 C C . ALA D 4 109 ? 207.191 296.356 280.569 1.00 71.81 109 ALA O C 1
ATOM 12254 O O . ALA D 4 109 ? 207.344 295.131 280.616 1.00 71.81 109 ALA O O 1
ATOM 12256 N N . SER D 4 110 ? 206.655 296.972 279.514 1.00 68.38 110 SER O N 1
ATOM 12257 C CA . SER D 4 110 ? 206.220 296.252 278.325 1.00 68.38 110 SER O CA 1
ATOM 12258 C C . SER D 4 110 ? 207.271 296.213 277.225 1.00 68.38 110 SER O C 1
ATOM 12259 O O . SER D 4 110 ? 207.082 295.490 276.243 1.00 68.38 110 SER O O 1
ATOM 12262 N N . TYR D 4 111 ? 208.358 296.981 277.357 1.00 71.22 111 TYR O N 1
ATOM 12263 C CA . TYR D 4 111 ? 209.460 296.888 276.404 1.00 71.22 111 TYR O CA 1
ATOM 12264 C C . TYR D 4 111 ? 209.965 295.465 276.242 1.00 71.22 111 TYR O C 1
ATOM 12265 O O . TYR D 4 111 ? 210.507 295.114 275.188 1.00 71.22 111 TYR O O 1
ATOM 12274 N N . ASP D 4 112 ? 209.809 294.635 277.262 1.00 74.71 112 ASP O N 1
ATOM 12275 C CA . ASP D 4 112 ? 210.305 293.272 277.211 1.00 74.71 112 ASP O CA 1
ATOM 12276 C C . ASP D 4 112 ? 209.191 292.309 276.829 1.00 74.71 112 ASP O C 1
ATOM 12277 O O . ASP D 4 112 ? 208.007 292.653 276.820 1.00 74.71 112 ASP O O 1
ATOM 12282 N N . GLN D 4 113 ? 209.597 291.090 276.489 1.00 87.26 113 GLN O N 1
ATOM 12283 C CA . GLN D 4 113 ? 208.662 290.034 276.133 1.00 87.26 113 GLN O CA 1
ATOM 12284 C C . GLN D 4 113 ? 209.058 288.728 276.814 1.00 87.26 113 GLN O C 1
ATOM 12285 O O . GLN D 4 113 ? 208.236 287.814 276.943 1.00 87.26 113 GLN O O 1
ATOM 12291 N N . ALA D 4 114 ? 210.315 288.643 277.256 1.00 87.85 114 ALA O N 1
ATOM 12292 C CA . ALA D 4 114 ? 210.801 287.576 278.137 1.00 87.85 114 ALA O CA 1
ATOM 12293 C C . ALA D 4 114 ? 210.489 286.182 277.604 1.00 87.85 114 ALA O C 1
ATOM 12294 O O . ALA D 4 114 ? 210.074 285.301 278.362 1.00 87.85 114 ALA O O 1
ATOM 12296 N N . MET D 4 115 ? 210.683 285.962 276.305 1.00 93.63 115 MET O N 1
ATOM 12297 C CA . MET D 4 115 ? 210.466 284.651 275.697 1.00 93.63 115 MET O CA 1
ATOM 12298 C C . MET D 4 115 ? 211.556 283.715 276.203 1.00 93.63 115 MET O C 1
ATOM 12299 O O . MET D 4 115 ? 212.685 283.712 275.711 1.00 93.63 115 MET O O 1
ATOM 12304 N N . ALA D 4 116 ? 211.213 282.907 277.202 1.00 95.16 116 ALA O N 1
ATOM 12305 C CA . ALA D 4 116 ? 212.151 281.980 277.8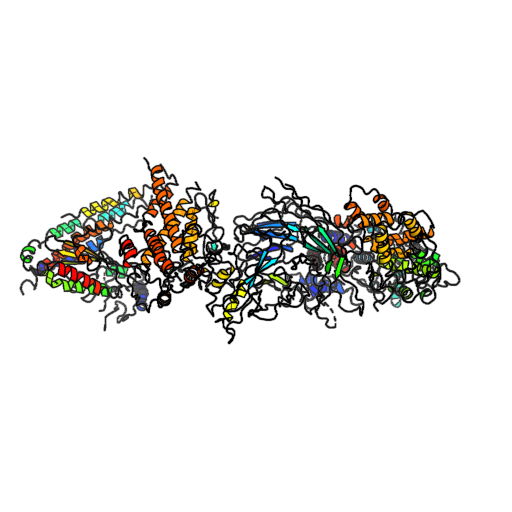21 1.00 95.16 116 ALA O CA 1
ATOM 12306 C C . ALA D 4 116 ? 211.647 280.559 277.625 1.00 95.16 116 ALA O C 1
ATOM 12307 O O . ALA D 4 116 ? 210.802 280.086 278.391 1.00 95.16 116 ALA O O 1
ATOM 12309 N N . LYS D 4 117 ? 212.162 279.886 276.595 1.00 97.99 117 LYS O N 1
ATOM 12310 C CA . LYS D 4 117 ? 211.866 278.469 276.420 1.00 97.99 117 LYS O CA 1
ATOM 12311 C C . LYS D 4 117 ? 212.918 277.604 277.099 1.00 97.99 117 LYS O C 1
ATOM 12312 O O . LYS D 4 117 ? 212.595 276.561 277.679 1.00 97.99 117 LYS O O 1
ATOM 12318 N N . LYS D 4 118 ? 214.179 278.019 277.040 1.00 100.87 118 LYS O N 1
ATOM 12319 C CA . LYS D 4 118 ? 215.269 277.268 277.647 1.00 100.87 118 LYS O CA 1
ATOM 12320 C C . LYS D 4 118 ? 215.253 277.410 279.165 1.00 100.87 118 LYS O C 1
ATOM 12321 O O . LYS D 4 118 ? 214.430 276.799 279.847 1.00 100.87 118 LYS O O 1
ATOM 12323 N N . ASN D 4 129 ? 203.522 265.694 275.051 1.00 105.05 129 ASN O N 1
ATOM 12324 C CA . ASN D 4 129 ? 204.649 265.547 275.964 1.00 105.05 129 ASN O CA 1
ATOM 12325 C C . ASN D 4 129 ? 204.708 266.708 276.952 1.00 105.05 129 ASN O C 1
ATOM 12326 O O . ASN D 4 129 ? 203.974 267.687 276.823 1.00 105.05 129 ASN O O 1
ATOM 12331 N N . GLY D 4 130 ? 205.585 266.578 277.943 1.00 103.64 130 GLY O N 1
ATOM 12332 C CA . GLY D 4 130 ? 205.801 267.605 278.933 1.00 103.64 130 GLY O CA 1
ATOM 12333 C C . GLY D 4 130 ? 206.177 268.957 278.356 1.00 103.64 130 GLY O C 1
ATOM 12334 O O . GLY D 4 130 ? 205.497 269.959 278.594 1.00 103.64 130 GLY O O 1
ATOM 12335 N N . PRO D 4 131 ? 207.279 269.017 277.597 1.00 101.95 131 PRO O N 1
ATOM 12336 C CA . PRO D 4 131 ? 207.725 270.321 277.074 1.00 101.95 131 PRO O CA 1
ATOM 12337 C C . PRO D 4 131 ? 206.690 271.022 276.211 1.00 101.95 131 PRO O C 1
ATOM 12338 O O . PRO D 4 131 ? 206.590 272.253 276.256 1.00 101.95 131 PRO O O 1
ATOM 12342 N N . ALA D 4 132 ? 205.918 270.280 275.425 1.00 103.09 132 ALA O N 1
ATOM 12343 C CA . ALA D 4 132 ? 204.861 270.889 274.635 1.00 103.09 132 ALA O CA 1
ATOM 12344 C C . ALA D 4 132 ? 203.690 271.269 275.538 1.00 103.09 132 ALA O C 1
ATOM 12345 O O . ALA D 4 132 ? 203.743 271.133 276.763 1.00 103.09 132 ALA O O 1
ATOM 12347 N N . LEU D 4 133 ? 202.620 271.767 274.922 1.00 102.91 133 LEU O N 1
ATOM 12348 C CA . LEU D 4 133 ? 201.375 272.142 275.589 1.00 102.91 133 LEU O CA 1
ATOM 12349 C C . LEU D 4 133 ? 201.552 273.271 276.599 1.00 102.91 133 LEU O C 1
ATOM 12350 O O . LEU D 4 133 ? 200.595 273.625 277.298 1.00 102.91 133 LEU O O 1
ATOM 12355 N N . GLN D 4 134 ? 202.752 273.845 276.700 1.00 99.83 134 GLN O N 1
ATOM 12356 C CA . GLN D 4 134 ? 202.976 275.026 277.521 1.00 99.83 134 GLN O CA 1
ATOM 12357 C C . GLN D 4 134 ? 203.587 276.187 276.754 1.00 99.83 134 GLN O C 1
ATOM 12358 O O . GLN D 4 134 ? 203.610 277.301 277.283 1.00 99.83 134 GLN O O 1
ATOM 12364 N N . ASN D 4 135 ? 204.098 275.965 275.540 1.00 103.42 135 ASN O N 1
ATOM 12365 C CA . ASN D 4 135 ? 204.443 277.088 274.676 1.00 103.42 135 ASN O CA 1
ATOM 12366 C C . ASN D 4 135 ? 203.214 277.944 274.403 1.00 103.42 135 ASN O C 1
ATOM 12367 O O . ASN D 4 135 ? 203.303 279.177 274.325 1.00 103.42 135 ASN O O 1
ATOM 12372 N N . GLN D 4 136 ? 202.049 277.305 274.282 1.00 101.98 136 GLN O N 1
ATOM 12373 C CA . GLN D 4 136 ? 200.814 278.059 274.132 1.00 101.98 136 GLN O CA 1
ATOM 12374 C C . GLN D 4 136 ? 200.483 278.843 275.395 1.00 101.98 136 GLN O C 1
ATOM 12375 O O . GLN D 4 136 ? 199.901 279.923 275.308 1.00 101.98 136 GLN O O 1
ATOM 12381 N N . VAL D 4 137 ? 200.885 278.354 276.570 1.00 101.97 137 VAL O N 1
ATOM 12382 C CA . VAL D 4 137 ? 200.642 279.122 277.790 1.00 101.97 137 VAL O CA 1
ATOM 12383 C C . VAL D 4 137 ? 201.647 280.264 277.924 1.00 101.97 137 VAL O C 1
ATOM 12384 O O . VAL D 4 137 ? 201.326 281.320 278.484 1.00 101.97 137 VAL O O 1
ATOM 12388 N N . ILE D 4 138 ? 202.864 280.082 277.410 1.00 99.58 138 ILE O N 1
ATOM 12389 C CA . ILE D 4 138 ? 203.796 281.204 277.300 1.00 99.58 138 ILE O CA 1
ATOM 12390 C C . ILE D 4 138 ? 203.199 282.297 276.425 1.00 99.58 138 ILE O C 1
ATOM 12391 O O . ILE D 4 138 ? 203.172 283.475 276.800 1.00 99.58 138 ILE O O 1
ATOM 12396 N N . THR D 4 139 ? 202.719 281.923 275.238 1.00 98.61 139 THR O N 1
ATOM 12397 C CA . THR D 4 139 ? 202.037 282.892 274.386 1.00 98.61 139 THR O CA 1
ATOM 12398 C C . THR D 4 139 ? 200.804 283.469 275.073 1.00 98.61 139 THR O C 1
ATOM 12399 O O . THR D 4 139 ? 200.460 284.637 274.859 1.00 98.61 139 THR O O 1
ATOM 12403 N N . ASP D 4 140 ? 200.136 282.670 275.907 1.00 101.68 140 ASP O N 1
ATOM 12404 C CA . ASP D 4 140 ? 198.983 283.153 276.656 1.00 101.68 140 ASP O CA 1
ATOM 12405 C C . ASP D 4 140 ? 199.376 284.293 277.581 1.00 101.68 140 ASP O C 1
ATOM 12406 O O . ASP D 4 140 ? 198.762 285.362 277.557 1.00 101.68 140 ASP O O 1
ATOM 12411 N N . ALA D 4 141 ? 200.387 284.069 278.423 1.00 104.41 141 ALA O N 1
ATOM 12412 C CA . ALA D 4 141 ? 200.859 285.126 279.314 1.00 104.41 141 ALA O CA 1
ATOM 12413 C C . ALA D 4 141 ? 201.392 286.316 278.529 1.00 104.41 141 ALA O C 1
ATOM 12414 O O . ALA D 4 141 ? 201.264 287.464 278.975 1.00 104.41 141 ALA O O 1
ATOM 12416 N N . GLN D 4 142 ? 201.975 286.065 277.354 1.00 101.96 142 GLN O N 1
ATOM 12417 C CA . GLN D 4 142 ? 202.459 287.150 276.507 1.00 101.96 142 GLN O CA 1
ATOM 12418 C C . GLN D 4 142 ? 201.311 288.058 276.086 1.00 101.96 142 GLN O C 1
ATOM 12419 O O . GLN D 4 142 ? 201.342 289.275 276.309 1.00 101.96 142 GLN O O 1
ATOM 12425 N N . ARG D 4 143 ? 200.283 287.473 275.472 1.00 101.66 143 ARG O N 1
ATOM 12426 C CA . ARG D 4 143 ? 199.124 288.259 275.069 1.00 101.66 143 ARG O CA 1
ATOM 12427 C C . ARG D 4 143 ? 198.402 288.845 276.276 1.00 101.66 143 ARG O C 1
ATOM 12428 O O . ARG D 4 143 ? 197.800 289.918 276.177 1.00 101.66 143 ARG O O 1
ATOM 12436 N N . GLN D 4 144 ? 198.464 288.169 277.422 1.00 103.10 144 GLN O N 1
ATOM 12437 C CA . GLN D 4 144 ? 197.912 288.723 278.651 1.00 103.10 144 GLN O CA 1
ATOM 12438 C C . GLN D 4 144 ? 198.564 290.057 278.978 1.00 103.10 144 GLN O C 1
ATOM 12439 O O . GLN D 4 144 ? 197.896 291.095 279.044 1.00 103.10 144 GLN O O 1
ATOM 12445 N N . ALA D 4 145 ? 199.884 290.042 279.180 1.00 103.44 145 ALA O N 1
ATOM 12446 C CA . ALA D 4 145 ? 200.604 291.272 279.495 1.00 103.44 145 ALA O CA 1
ATOM 12447 C C . ALA D 4 145 ? 200.448 292.310 278.394 1.00 103.44 145 ALA O C 1
ATOM 12448 O O . ALA D 4 145 ? 200.497 293.514 278.665 1.00 103.44 145 ALA O O 1
ATOM 12450 N N . GLN D 4 146 ? 200.257 291.868 277.151 1.00 101.30 146 GLN O N 1
ATOM 12451 C CA . GLN D 4 146 ? 200.100 292.812 276.050 1.00 101.30 146 GLN O CA 1
ATOM 12452 C C . GLN D 4 146 ? 198.768 293.544 276.136 1.00 101.30 146 GLN O C 1
ATOM 12453 O O . GLN D 4 146 ? 198.726 294.774 276.245 1.00 101.30 146 GLN O O 1
ATOM 12459 N N . ILE D 4 147 ? 197.663 292.803 276.089 1.00 103.98 147 ILE O N 1
ATOM 12460 C CA . ILE D 4 147 ? 196.333 293.389 276.207 1.00 103.98 147 ILE O CA 1
ATOM 12461 C C . ILE D 4 147 ? 196.190 293.963 277.611 1.00 103.98 147 ILE O C 1
ATOM 12462 O O . ILE D 4 147 ? 197.022 293.697 278.485 1.00 103.98 147 ILE O O 1
ATOM 12467 N N . GLN D 4 148 ? 195.146 294.764 277.826 1.00 106.41 148 GLN O N 1
ATOM 12468 C CA . GLN D 4 148 ? 194.857 295.597 278.988 1.00 106.41 148 GLN O CA 1
ATOM 12469 C C . GLN D 4 148 ? 195.689 296.876 278.979 1.00 106.41 148 GLN O C 1
ATOM 12470 O O . GLN D 4 148 ? 195.480 297.733 279.838 1.00 106.41 148 GLN O O 1
ATOM 12476 N N . GLN D 4 149 ? 196.624 297.037 278.044 1.00 99.94 149 GLN O N 1
ATOM 12477 C CA . GLN D 4 149 ? 197.194 298.351 277.779 1.00 99.94 149 GLN O CA 1
ATOM 12478 C C . GLN D 4 149 ? 196.235 299.205 276.961 1.00 99.94 149 GLN O C 1
ATOM 12479 O O . GLN D 4 149 ? 196.169 300.426 277.154 1.00 99.94 149 GLN O O 1
ATOM 12485 N N . GLN D 4 150 ? 195.456 298.573 276.081 1.00 98.61 150 GLN O N 1
ATOM 12486 C CA . GLN D 4 150 ? 194.588 299.321 275.177 1.00 98.61 150 GLN O CA 1
ATOM 12487 C C . GLN D 4 150 ? 193.410 299.944 275.919 1.00 98.61 150 GLN O C 1
ATOM 12488 O O . GLN D 4 150 ? 193.015 301.081 275.627 1.00 98.61 150 GLN O O 1
ATOM 12494 N N . ILE D 4 151 ? 192.834 299.223 276.881 1.00 100.63 151 ILE O N 1
ATOM 12495 C CA . ILE D 4 151 ? 191.721 299.784 277.639 1.00 100.63 151 ILE O CA 1
ATOM 12496 C C . ILE D 4 151 ? 192.195 300.957 278.491 1.00 100.63 151 ILE O C 1
ATOM 12497 O O . ILE D 4 151 ? 191.479 301.952 278.656 1.00 100.63 151 ILE O O 1
ATOM 12502 N N . GLN D 4 152 ? 193.414 300.873 279.027 1.00 96.87 152 GLN O N 1
ATOM 12503 C CA . GLN D 4 152 ? 193.962 302.001 279.771 1.00 96.87 152 GLN O CA 1
ATOM 12504 C C . GLN D 4 152 ? 194.232 303.180 278.849 1.00 96.87 152 GLN O C 1
ATOM 12505 O O . GLN D 4 152 ? 194.039 304.338 279.238 1.00 96.87 152 GLN O O 1
ATOM 12511 N N . LEU D 4 153 ? 194.683 302.906 277.623 1.00 95.70 153 LEU O N 1
ATOM 12512 C CA . LEU D 4 153 ? 194.817 303.971 276.636 1.00 95.70 153 LEU O CA 1
ATOM 12513 C C . LEU D 4 153 ? 193.482 304.653 276.380 1.00 95.70 153 LEU O C 1
ATOM 12514 O O . LEU D 4 153 ? 193.416 305.881 276.262 1.00 95.70 153 LEU O O 1
ATOM 12519 N N . ALA D 4 154 ? 192.409 303.869 276.275 1.00 100.73 154 ALA O N 1
ATOM 12520 C CA . ALA D 4 154 ? 191.088 304.456 276.064 1.00 100.73 154 ALA O CA 1
ATOM 12521 C C . ALA D 4 154 ? 190.654 305.283 277.270 1.00 100.73 154 ALA O C 1
ATOM 12522 O O . ALA D 4 154 ? 190.068 306.362 277.116 1.00 100.73 154 ALA O O 1
ATOM 12524 N N . GLN D 4 155 ? 190.943 304.800 278.478 1.00 100.92 155 GLN O N 1
ATOM 12525 C CA . GLN D 4 155 ? 190.603 305.564 279.673 1.00 100.92 155 GLN O CA 1
ATOM 12526 C C . GLN D 4 155 ? 191.385 306.870 279.750 1.00 100.92 155 GLN O C 1
ATOM 12527 O O . GLN D 4 155 ? 190.869 307.872 280.255 1.00 100.92 155 GLN O O 1
ATOM 12533 N N . ALA D 4 156 ? 192.628 306.879 279.266 1.00 99.85 156 ALA O N 1
ATOM 12534 C CA . ALA D 4 156 ? 193.385 308.126 279.223 1.00 99.85 156 ALA O CA 1
ATOM 12535 C C . ALA D 4 156 ? 192.842 309.061 278.150 1.00 99.85 156 ALA O C 1
ATOM 12536 O O . ALA D 4 156 ? 192.722 310.272 278.374 1.00 99.85 156 ALA O O 1
ATOM 12538 N N . GLN D 4 157 ? 192.512 308.521 276.977 1.00 103.71 157 GLN O N 1
ATOM 12539 C CA . GLN D 4 157 ? 191.891 309.322 275.931 1.00 103.71 157 GLN O CA 1
ATOM 12540 C C . GLN D 4 157 ? 190.519 309.832 276.338 1.00 103.71 157 GLN O C 1
ATOM 12541 O O . GLN D 4 157 ? 189.989 310.731 275.677 1.00 103.71 157 GLN O O 1
ATOM 12547 N N . GLN D 4 158 ? 189.928 309.264 277.387 1.00 102.91 158 GLN O N 1
ATOM 12548 C CA . GLN D 4 158 ? 188.720 309.841 277.960 1.00 102.91 158 GLN O CA 1
ATOM 12549 C C . GLN D 4 158 ? 188.994 311.245 278.489 1.00 102.91 158 GLN O C 1
ATOM 12550 O O . GLN D 4 158 ? 188.474 312.223 277.942 1.00 102.91 158 GLN O O 1
ATOM 12556 N N . ARG D 4 159 ? 189.801 311.366 279.538 1.00 100.65 159 ARG O N 1
ATOM 12557 C CA . ARG D 4 159 ? 190.166 312.690 280.049 1.00 100.65 159 ARG O CA 1
ATOM 12558 C C . ARG D 4 159 ? 191.506 313.162 279.491 1.00 100.65 159 ARG O C 1
ATOM 12559 O O . ARG D 4 159 ? 192.366 313.678 280.204 1.00 100.65 159 ARG O O 1
ATOM 12567 N N . GLN D 4 160 ? 191.688 312.994 278.187 1.00 100.75 160 GLN O N 1
ATOM 12568 C CA . GLN D 4 160 ? 192.709 313.733 277.449 1.00 100.75 160 GLN O CA 1
ATOM 12569 C C . GLN D 4 160 ? 192.177 315.137 277.204 1.00 100.75 160 GLN O C 1
ATOM 12570 O O . GLN D 4 160 ? 191.316 315.349 276.347 1.00 100.75 160 GLN O O 1
ATOM 12576 N N . GLN D 4 161 ? 192.683 316.103 277.966 1.00 108.55 161 GLN O N 1
ATOM 12577 C CA . GLN D 4 161 ? 192.210 317.480 277.926 1.00 108.55 161 GLN O CA 1
ATOM 12578 C C . GLN D 4 161 ? 193.335 318.435 277.547 1.00 108.55 161 GLN O C 1
ATOM 12579 O O . GLN D 4 161 ? 193.515 319.489 278.159 1.00 108.55 161 GLN O O 1
ATOM 12585 N N . GLN D 4 162 ? 194.117 318.068 276.531 1.00 113.19 162 GLN O N 1
ATOM 12586 C CA . GLN D 4 162 ? 195.212 318.900 276.055 1.00 113.19 162 GLN O CA 1
ATOM 12587 C C . GLN D 4 162 ? 195.050 319.358 274.616 1.00 113.19 162 GLN O C 1
ATOM 12588 O O . GLN D 4 162 ? 195.731 320.307 274.207 1.00 113.19 162 GLN O O 1
ATOM 12594 N N . GLN D 4 163 ? 194.188 318.705 273.836 1.00 115.22 163 GLN O N 1
ATOM 12595 C CA . GLN D 4 163 ? 193.782 319.247 272.548 1.00 115.22 163 GLN O CA 1
ATOM 12596 C C . GLN D 4 163 ? 193.112 320.605 272.696 1.00 115.22 163 GLN O C 1
ATOM 12597 O O . GLN D 4 163 ? 193.063 321.371 271.728 1.00 115.22 163 GLN O O 1
ATOM 12603 N N . LEU D 4 164 ? 192.597 320.916 273.885 1.00 116.62 164 LEU O N 1
ATOM 12604 C CA . LEU D 4 164 ? 191.957 322.197 274.145 1.00 116.62 164 LEU O CA 1
ATOM 12605 C C . LEU D 4 164 ? 192.918 323.238 274.699 1.00 116.62 164 LEU O C 1
ATOM 12606 O O . LEU D 4 164 ? 192.571 324.423 274.734 1.00 116.62 164 LEU O O 1
ATOM 12611 N N . MET D 4 165 ? 194.109 322.827 275.133 1.00 117.00 165 MET O N 1
ATOM 12612 C CA . MET D 4 165 ? 195.112 323.759 275.627 1.00 117.00 165 MET O CA 1
ATOM 12613 C C . MET D 4 165 ? 196.237 324.005 274.635 1.00 117.00 165 MET O C 1
ATOM 12614 O O . MET D 4 165 ? 196.939 325.016 274.756 1.00 117.00 165 MET O O 1
ATOM 12619 N N . LEU D 4 166 ? 196.423 323.111 273.661 1.00 117.67 166 LEU O N 1
ATOM 12620 C CA . LEU D 4 166 ? 197.404 323.370 272.613 1.00 117.67 166 LEU O CA 1
ATOM 12621 C C . LEU D 4 166 ? 197.075 324.654 271.860 1.00 117.67 166 LEU O C 1
ATOM 12622 O O . LEU D 4 166 ? 197.981 325.339 271.371 1.00 117.67 166 LEU O O 1
ATOM 12627 N N . ASN D 4 167 ? 195.790 325.004 271.777 1.00 120.89 167 ASN O N 1
ATOM 12628 C CA . ASN D 4 167 ? 195.391 326.244 271.118 1.00 120.89 167 ASN O CA 1
ATOM 12629 C C . ASN D 4 167 ? 196.013 327.456 271.804 1.00 120.89 167 ASN O C 1
ATOM 12630 O O . ASN D 4 167 ? 196.656 328.289 271.155 1.00 120.89 167 ASN O O 1
ATOM 12635 N N . ARG D 4 168 ? 195.828 327.575 273.121 1.00 120.47 168 ARG O N 1
ATOM 12636 C CA . ARG D 4 168 ? 196.474 328.657 273.858 1.00 120.47 168 ARG O CA 1
ATOM 12637 C C . ARG D 4 168 ? 197.989 328.503 273.860 1.00 120.47 168 ARG O C 1
ATOM 12638 O O . ARG D 4 168 ? 198.713 329.496 273.990 1.00 120.47 168 ARG O O 1
ATOM 12646 N N . MET D 4 169 ? 198.480 327.271 273.723 1.00 119.60 169 MET O N 1
ATOM 12647 C CA . MET D 4 169 ? 199.916 327.024 273.672 1.00 119.60 169 MET O CA 1
ATOM 12648 C C . MET D 4 169 ? 200.534 327.485 272.356 1.00 119.60 169 MET O C 1
ATOM 12649 O O . MET D 4 169 ? 201.754 327.672 272.290 1.00 119.60 169 MET O O 1
ATOM 12654 N N . ALA D 4 170 ? 199.715 327.683 271.321 1.00 123.03 170 ALA O N 1
ATOM 12655 C CA . ALA D 4 170 ? 200.224 327.917 269.973 1.00 123.03 170 ALA O CA 1
ATOM 12656 C C . ALA D 4 170 ? 201.225 329.068 269.920 1.00 123.03 170 ALA O C 1
ATOM 12657 O O . ALA D 4 170 ? 202.389 328.877 269.554 1.00 123.03 170 ALA O O 1
ATOM 12659 N N . ALA D 4 171 ? 200.788 330.274 270.283 1.00 125.73 171 ALA O N 1
ATOM 12660 C CA . ALA D 4 171 ? 201.591 331.467 270.028 1.00 125.73 171 ALA O CA 1
ATOM 12661 C C . ALA D 4 171 ? 202.874 331.499 270.850 1.00 125.73 171 ALA O C 1
ATOM 12662 O O . ALA D 4 171 ? 203.975 331.490 270.289 1.00 125.73 171 ALA O O 1
ATOM 12664 N N . GLN D 4 172 ? 202.749 331.542 272.173 1.00 117.13 172 GLN O N 1
ATOM 12665 C CA . GLN D 4 172 ? 203.904 331.591 273.064 1.00 117.13 172 GLN O CA 1
ATOM 12666 C C . GLN D 4 172 ? 203.666 330.692 274.272 1.00 117.13 172 GLN O C 1
ATOM 12667 O O . GLN D 4 172 ? 203.804 331.107 275.423 1.00 117.13 172 GLN O O 1
ATOM 12673 N N . GLY D 4 173 ? 203.270 329.449 274.014 1.00 110.32 173 GLY O N 1
ATOM 12674 C CA . GLY D 4 173 ? 202.976 328.511 275.081 1.00 110.32 173 GLY O CA 1
ATOM 12675 C C . GLY D 4 173 ? 204.093 328.346 276.090 1.00 110.32 173 GLY O C 1
ATOM 12676 O O . GLY D 4 173 ? 205.269 328.513 275.755 1.00 110.32 173 GLY O O 1
ATOM 12677 N N . LEU D 4 174 ? 203.729 328.031 277.335 1.00 105.27 174 LEU O N 1
ATOM 12678 C CA . LEU D 4 174 ? 204.725 327.815 278.380 1.00 105.27 174 LEU O CA 1
ATOM 12679 C C . LEU D 4 174 ? 205.709 326.724 277.975 1.00 105.27 174 LEU O C 1
ATOM 12680 O O . LEU D 4 174 ? 206.914 326.970 277.856 1.00 105.27 174 LEU O O 1
ATOM 12685 N N . THR D 4 175 ? 205.205 325.511 277.749 1.00 97.77 175 THR O N 1
ATOM 12686 C CA . THR D 4 175 ? 205.993 324.392 277.230 1.00 97.77 175 THR O CA 1
ATOM 12687 C C . THR D 4 175 ? 207.211 324.108 278.113 1.00 97.77 175 THR O C 1
ATOM 12688 O O . THR D 4 175 ? 208.362 324.193 277.683 1.00 97.77 175 THR O O 1
ATOM 12692 N N . GLN D 4 176 ? 206.936 323.762 279.367 1.00 95.22 176 GLN O N 1
ATOM 12693 C CA . GLN D 4 176 ? 207.997 323.387 280.287 1.00 95.22 176 GLN O CA 1
ATOM 12694 C C . GLN D 4 176 ? 208.019 321.874 280.427 1.00 95.22 176 GLN O C 1
ATOM 12695 O O . GLN D 4 176 ? 207.081 321.303 281.003 1.00 95.22 176 GLN O O 1
ATOM 12701 N N . PRO D 4 177 ? 209.045 321.184 279.924 1.00 90.02 177 PRO O N 1
ATOM 12702 C CA . PRO D 4 177 ? 209.045 319.726 279.999 1.00 90.02 177 PRO O CA 1
ATOM 12703 C C . PRO D 4 177 ? 209.231 319.258 281.429 1.00 90.02 177 PRO O C 1
ATOM 12704 O O . PRO D 4 177 ? 209.908 319.923 282.232 1.00 90.02 177 PRO O O 1
ATOM 12708 N N . PRO D 4 178 ? 208.645 318.121 281.800 1.00 84.81 178 PRO O N 1
ATOM 12709 C CA . PRO D 4 178 ? 208.851 317.607 283.158 1.00 84.81 178 PRO O CA 1
ATOM 12710 C C . PRO D 4 178 ? 210.201 316.934 283.312 1.00 84.81 178 PRO O C 1
ATOM 12711 O O . PRO D 4 178 ? 210.402 315.805 282.857 1.00 84.81 178 PRO O O 1
ATOM 12715 N N . GLN D 4 179 ? 211.132 317.620 283.966 1.00 79.21 179 GLN O N 1
ATOM 12716 C CA . GLN D 4 179 ? 212.437 317.047 284.250 1.00 79.21 179 GLN O CA 1
ATOM 12717 C C . GLN D 4 179 ? 212.376 316.383 285.617 1.00 79.21 179 GLN O C 1
ATOM 12718 O O . GLN D 4 179 ? 212.279 317.092 286.631 1.00 79.21 179 GLN O O 1
ATOM 12724 N N . PRO D 4 180 ? 212.423 315.050 285.705 1.00 78.34 180 PRO O N 1
ATOM 12725 C CA . PRO D 4 180 ? 212.319 314.392 287.019 1.00 78.34 180 PRO O CA 1
ATOM 12726 C C . PRO D 4 180 ? 213.362 314.849 288.020 1.00 78.34 180 PRO O C 1
ATOM 12727 O O . PRO D 4 180 ? 213.241 314.514 289.203 1.00 78.34 180 PRO O O 1
ATOM 12731 N N . ALA D 4 181 ? 214.369 315.609 287.596 1.00 73.50 181 ALA O N 1
ATOM 12732 C CA . ALA D 4 181 ? 215.233 316.286 288.548 1.00 73.50 181 ALA O CA 1
ATOM 12733 C C . ALA D 4 181 ? 214.496 317.350 289.349 1.00 73.50 181 ALA O C 1
ATOM 12734 O O . ALA D 4 181 ? 215.104 317.966 290.230 1.00 73.50 181 ALA O O 1
ATOM 12736 N N . PHE D 4 182 ? 213.213 317.579 289.070 1.00 80.34 182 PHE O N 1
ATOM 12737 C CA . PHE D 4 182 ? 212.415 318.571 289.775 1.00 80.34 182 PHE O CA 1
ATOM 12738 C C . PHE D 4 182 ? 211.407 317.969 290.740 1.00 80.34 182 PHE O C 1
ATOM 12739 O O . PHE D 4 182 ? 211.161 318.552 291.796 1.00 80.34 182 PHE O O 1
ATOM 12747 N N . GLN D 4 183 ? 210.818 316.821 290.404 1.00 82.42 183 GLN O N 1
ATOM 12748 C CA . GLN D 4 183 ? 209.798 316.169 291.221 1.00 82.42 183 GLN O CA 1
ATOM 12749 C C . GLN D 4 183 ? 210.347 314.828 291.691 1.00 82.42 183 GLN O C 1
ATOM 12750 O O . GLN D 4 183 ? 210.053 313.783 291.092 1.00 82.42 183 GLN O O 1
ATOM 12756 N N . PRO D 4 184 ? 211.136 314.815 292.769 1.00 82.74 184 PRO O N 1
ATOM 12757 C CA . PRO D 4 184 ? 211.781 313.568 293.197 1.00 82.74 184 PRO O CA 1
ATOM 12758 C C . PRO D 4 184 ? 210.818 312.511 293.699 1.00 82.74 184 PRO O C 1
ATOM 12759 O O . PRO D 4 184 ? 211.262 311.399 294.003 1.00 82.74 184 PRO O O 1
ATOM 12763 N N . MET D 4 185 ? 209.526 312.813 293.816 1.00 87.69 185 MET O N 1
ATOM 12764 C CA . MET D 4 185 ? 208.567 311.803 294.241 1.00 87.69 185 MET O CA 1
ATOM 12765 C C . MET D 4 185 ? 208.481 310.671 293.227 1.00 87.69 185 MET O C 1
ATOM 12766 O O . MET D 4 185 ? 208.938 309.557 293.502 1.00 87.69 185 MET O O 1
ATOM 12771 N N . GLN D 4 186 ? 207.944 310.966 292.040 1.00 80.71 186 GLN O N 1
ATOM 12772 C CA . GLN D 4 186 ? 207.714 309.974 290.993 1.00 80.71 186 GLN O CA 1
ATOM 12773 C C . GLN D 4 186 ? 207.168 308.673 291.572 1.00 80.71 186 GLN O C 1
ATOM 12774 O O . GLN D 4 186 ? 207.524 307.583 291.114 1.00 80.71 186 GLN O O 1
ATOM 12780 N N . ASN D 4 187 ? 206.307 308.776 292.581 1.00 95.02 187 ASN O N 1
ATOM 12781 C CA . ASN D 4 187 ? 205.869 307.614 293.341 1.00 95.02 187 ASN O CA 1
ATOM 12782 C C . ASN D 4 187 ? 204.488 307.903 293.918 1.00 95.02 187 ASN O C 1
ATOM 12783 O O . ASN D 4 187 ? 203.872 308.931 293.620 1.00 95.02 187 ASN O O 1
ATOM 12788 N N . PRO D 4 188 ? 204.004 306.989 294.755 1.00 95.67 188 PRO O N 1
ATOM 12789 C CA . PRO D 4 188 ? 202.683 307.113 295.347 1.00 95.67 188 PRO O CA 1
ATOM 12790 C C . PRO D 4 188 ? 202.701 308.113 296.500 1.00 95.67 188 PRO O C 1
ATOM 12791 O O . PRO D 4 188 ? 203.745 308.642 296.890 1.00 95.67 188 PRO O O 1
ATOM 12793 N N . GLY D 4 189 ? 201.519 308.370 297.048 1.00 88.45 189 GLY O N 1
ATOM 12794 C CA . GLY D 4 189 ? 201.376 309.321 298.140 1.00 88.45 189 GLY O CA 1
ATOM 12795 C C . GLY D 4 189 ? 200.587 308.711 299.290 1.00 88.45 189 GLY O C 1
ATOM 12796 O O . GLY D 4 189 ? 199.743 309.372 299.892 1.00 88.45 189 GLY O O 1
ATOM 12797 N N . MET D 4 249 ? 196.691 306.628 266.936 1.00 87.77 249 MET O N 1
ATOM 12798 C CA . MET D 4 249 ? 195.326 306.326 266.526 1.00 87.77 249 MET O CA 1
ATOM 12799 C C . MET D 4 249 ? 195.009 304.846 266.735 1.00 87.77 249 MET O C 1
ATOM 12800 O O . MET D 4 249 ? 193.849 304.466 266.890 1.00 87.77 249 MET O O 1
ATOM 12805 N N . ARG D 4 250 ? 196.052 304.017 266.745 1.00 86.87 250 ARG O N 1
ATOM 12806 C CA . ARG D 4 250 ? 195.904 302.582 266.937 1.00 86.87 250 ARG O CA 1
ATOM 12807 C C . ARG D 4 250 ? 197.132 302.049 267.653 1.00 86.87 250 ARG O C 1
ATOM 12808 O O . ARG D 4 250 ? 198.242 302.555 267.470 1.00 86.87 250 ARG O O 1
ATOM 12816 N N . ARG D 4 251 ? 196.921 301.013 268.463 1.00 91.07 251 ARG O N 1
ATOM 12817 C CA . ARG D 4 251 ? 198.023 300.249 269.030 1.00 91.07 251 ARG O CA 1
ATOM 12818 C C . ARG D 4 251 ? 197.871 298.757 268.762 1.00 91.07 251 ARG O C 1
ATOM 12819 O O . ARG D 4 251 ? 198.660 297.962 269.285 1.00 91.07 251 ARG O O 1
ATOM 12827 N N . VAL D 4 252 ? 196.885 298.361 267.954 1.00 90.45 252 VAL O N 1
ATOM 12828 C CA . VAL D 4 252 ? 196.764 296.990 267.485 1.00 90.45 252 VAL O CA 1
ATOM 12829 C C . VAL D 4 252 ? 197.946 296.590 266.612 1.00 90.45 252 VAL O C 1
ATOM 12830 O O . VAL D 4 252 ? 198.106 295.408 266.281 1.00 90.45 252 VAL O O 1
ATOM 12834 N N . ASN D 4 253 ? 198.778 297.560 266.224 1.00 93.43 253 ASN O N 1
ATOM 12835 C CA . ASN D 4 253 ? 200.045 297.242 265.584 1.00 93.43 253 ASN O CA 1
ATOM 12836 C C . ASN D 4 253 ? 200.879 296.310 266.447 1.00 93.43 253 ASN O C 1
ATOM 12837 O O . ASN D 4 253 ? 201.640 295.495 265.922 1.00 93.43 253 ASN O O 1
ATOM 12842 N N . SER D 4 254 ? 200.740 296.401 267.771 1.00 92.73 254 SER O N 1
ATOM 12843 C CA . SER D 4 254 ? 201.470 295.493 268.650 1.00 92.73 254 SER O CA 1
ATOM 12844 C C . SER D 4 254 ? 201.030 294.047 268.442 1.00 92.73 254 SER O C 1
ATOM 12845 O O . SER D 4 254 ? 201.866 293.138 268.368 1.00 92.73 254 SER O O 1
ATOM 12848 N N . THR D 4 255 ? 199.719 293.812 268.354 1.00 91.96 255 THR O N 1
ATOM 12849 C CA . THR D 4 255 ? 199.230 292.461 268.101 1.00 91.96 255 THR O CA 1
ATOM 12850 C C . THR D 4 255 ? 199.618 291.995 266.704 1.00 91.96 255 THR O C 1
ATOM 12851 O O . THR D 4 255 ? 200.023 290.841 266.517 1.00 91.96 255 THR O O 1
ATOM 12855 N N . THR D 4 256 ? 199.503 292.883 265.713 1.00 91.78 256 THR O N 1
ATOM 12856 C CA . THR D 4 256 ? 199.938 292.542 264.361 1.00 91.78 256 THR O CA 1
ATOM 12857 C C . THR D 4 256 ? 201.421 292.196 264.328 1.00 91.78 256 THR O C 1
ATOM 12858 O O . THR D 4 256 ? 201.852 291.376 263.509 1.00 91.78 256 THR O O 1
ATOM 12862 N N . GLU D 4 257 ? 202.210 292.799 265.217 1.00 88.60 257 GLU O N 1
ATOM 12863 C CA . GLU D 4 257 ? 203.638 292.522 265.281 1.00 88.60 257 GLU O CA 1
ATOM 12864 C C . GLU D 4 257 ? 203.920 291.192 265.963 1.00 88.60 257 GLU O C 1
ATOM 12865 O O . GLU D 4 257 ? 204.771 290.423 265.506 1.00 88.60 257 GLU O O 1
ATOM 12871 N N . ASN D 4 258 ? 203.226 290.914 267.067 1.00 88.05 258 ASN O N 1
ATOM 12872 C CA . ASN D 4 258 ? 203.389 289.624 267.728 1.00 88.05 258 ASN O CA 1
ATOM 12873 C C . ASN D 4 258 ? 202.929 288.483 266.835 1.00 88.05 258 ASN O C 1
ATOM 12874 O O . ASN D 4 258 ? 203.434 287.361 266.951 1.00 88.05 258 ASN O O 1
ATOM 12879 N N . SER D 4 259 ? 201.977 288.749 265.935 1.00 87.35 259 SER O N 1
ATOM 12880 C CA . SER D 4 259 ? 201.467 287.704 265.053 1.00 87.35 259 SER O CA 1
ATOM 12881 C C . SER D 4 259 ? 202.534 287.157 264.116 1.00 87.35 259 SER O C 1
ATOM 12882 O O . SER D 4 259 ? 202.350 286.072 263.556 1.00 87.35 259 SER O O 1
ATOM 12885 N N . LYS D 4 260 ? 203.635 287.879 263.924 1.00 82.91 260 LYS O N 1
ATOM 12886 C CA . LYS D 4 260 ? 204.729 287.422 263.080 1.00 82.91 260 LYS O CA 1
ATOM 12887 C C . LYS D 4 260 ? 205.831 286.726 263.868 1.00 82.91 260 LYS O C 1
ATOM 12888 O O . LYS D 4 260 ? 206.999 286.759 263.458 1.00 82.91 260 LYS O O 1
ATOM 12894 N N . MET D 4 261 ? 205.492 286.100 264.991 1.00 82.14 261 MET O N 1
ATOM 12895 C CA . MET D 4 261 ? 206.429 285.258 265.717 1.00 82.14 261 MET O CA 1
ATOM 12896 C C . MET D 4 261 ? 205.921 283.844 265.946 1.00 82.14 261 MET O C 1
ATOM 12897 O O . MET D 4 261 ? 206.685 283.012 266.444 1.00 82.14 261 MET O O 1
ATOM 12902 N N . GLN D 4 262 ? 204.665 283.547 265.615 1.00 84.65 262 GLN O N 1
ATOM 12903 C CA . GLN D 4 262 ? 204.224 282.160 265.539 1.00 84.65 262 GLN O CA 1
ATOM 12904 C C . GLN D 4 262 ? 204.593 281.546 264.195 1.00 84.65 262 GLN O C 1
ATOM 12905 O O . GLN D 4 262 ? 205.058 280.401 264.134 1.00 84.65 262 GLN O O 1
ATOM 12911 N N . ILE D 4 263 ? 204.418 282.302 263.111 1.00 84.15 263 ILE O N 1
ATOM 12912 C CA . ILE D 4 263 ? 204.653 281.754 261.781 1.00 84.15 263 ILE O CA 1
ATOM 12913 C C . ILE D 4 263 ? 206.145 281.629 261.493 1.00 84.15 263 ILE O C 1
ATOM 12914 O O . ILE D 4 263 ? 206.599 280.611 260.957 1.00 84.15 263 ILE O O 1
ATOM 12919 N N . ARG D 4 264 ? 206.937 282.634 261.852 1.00 85.58 264 ARG O N 1
ATOM 12920 C CA . ARG D 4 264 ? 208.376 282.536 261.662 1.00 85.58 264 ARG O CA 1
ATOM 12921 C C . ARG D 4 264 ? 209.063 281.822 262.812 1.00 85.58 264 ARG O C 1
ATOM 12922 O O . ARG D 4 264 ? 210.278 281.953 262.989 1.00 85.58 264 ARG O O 1
ATOM 12930 N N . GLN D 4 265 ? 208.286 281.084 263.598 1.00 86.17 265 GLN O N 1
ATOM 12931 C CA . GLN D 4 265 ? 208.766 280.050 264.503 1.00 86.17 265 GLN O CA 1
ATOM 12932 C C . GLN D 4 265 ? 208.392 278.658 264.024 1.00 86.17 265 GLN O C 1
ATOM 12933 O O . GLN D 4 265 ? 209.190 277.727 264.144 1.00 86.17 265 GLN O O 1
ATOM 12939 N N . LEU D 4 266 ? 207.176 278.502 263.497 1.00 86.10 266 LEU O N 1
ATOM 12940 C CA . LEU D 4 266 ? 206.827 277.293 262.760 1.00 86.10 266 LEU O CA 1
ATOM 12941 C C . LEU D 4 266 ? 207.801 277.056 261.614 1.00 86.10 266 LEU O C 1
ATOM 12942 O O . LEU D 4 266 ? 208.252 275.926 261.393 1.00 86.10 266 LEU O O 1
ATOM 12947 N N . MET D 4 267 ? 208.131 278.111 260.866 1.00 92.47 267 MET O N 1
ATOM 12948 C CA . MET D 4 267 ? 209.071 277.967 259.761 1.00 92.47 267 MET O CA 1
ATOM 12949 C C . MET D 4 267 ? 210.501 277.736 260.228 1.00 92.47 267 MET O C 1
ATOM 12950 O O . MET D 4 267 ? 211.365 277.452 259.393 1.00 92.47 267 MET O O 1
ATOM 12955 N N . GLN D 4 268 ? 210.773 277.858 261.526 1.00 94.70 268 GLN O N 1
ATOM 12956 C CA . GLN D 4 268 ? 212.080 277.520 262.071 1.00 94.70 268 GLN O CA 1
ATOM 12957 C C . GLN D 4 268 ? 212.116 276.134 262.692 1.00 94.70 268 GLN O C 1
ATOM 12958 O O . GLN D 4 268 ? 213.178 275.505 262.718 1.00 94.70 268 GLN O O 1
ATOM 12964 N N . GLN D 4 269 ? 210.983 275.649 263.195 1.00 93.36 269 GLN O N 1
ATOM 12965 C CA . GLN D 4 269 ? 210.890 274.292 263.717 1.00 93.36 269 GLN O CA 1
ATOM 12966 C C . GLN D 4 269 ? 210.548 273.265 262.649 1.00 93.36 269 GLN O C 1
ATOM 12967 O O . GLN D 4 269 ? 210.652 272.064 262.914 1.00 93.36 269 GLN O O 1
ATOM 12973 N N . ARG D 4 270 ? 210.135 273.700 261.459 1.00 92.59 270 ARG O N 1
ATOM 12974 C CA . ARG D 4 270 ? 209.934 272.760 260.364 1.00 92.59 270 ARG O CA 1
ATOM 12975 C C . ARG D 4 270 ? 211.264 272.471 259.686 1.00 92.59 270 ARG O C 1
ATOM 12976 O O . ARG D 4 270 ? 211.400 272.629 258.468 1.00 92.59 270 ARG O O 1
ATOM 12984 N N . LEU D 4 271 ? 212.264 272.065 260.471 1.00 98.14 271 LEU O N 1
ATOM 12985 C CA . LEU D 4 271 ? 213.576 271.732 259.930 1.00 98.14 271 LEU O CA 1
ATOM 12986 C C . LEU D 4 271 ? 214.080 270.393 260.454 1.00 98.14 271 LEU O C 1
ATOM 12987 O O . LEU D 4 271 ? 215.292 270.161 260.476 1.00 98.14 271 LEU O O 1
ATOM 12992 N N . THR D 4 272 ? 213.182 269.511 260.884 1.00 102.01 272 THR O N 1
ATOM 12993 C CA . THR D 4 272 ? 213.593 268.148 261.187 1.00 102.01 272 THR O CA 1
ATOM 12994 C C . THR D 4 272 ? 213.884 267.380 259.898 1.00 102.01 272 THR O C 1
ATOM 12995 O O . THR D 4 272 ? 214.773 266.519 259.899 1.00 102.01 272 THR O O 1
ATOM 12999 N N . PRO D 4 273 ? 213.166 267.648 258.746 1.00 99.55 273 PRO O N 1
ATOM 13000 C CA . PRO D 4 273 ? 213.649 267.170 257.444 1.00 99.55 273 PRO O CA 1
ATOM 13001 C C . PRO D 4 273 ? 214.809 268.006 256.908 1.00 99.55 273 PRO O C 1
ATOM 13002 O O . PRO D 4 273 ? 214.783 268.483 255.772 1.00 99.55 273 PRO O O 1
ATOM 13006 N N . ALA D 4 274 ? 215.831 268.189 257.736 1.00 100.45 274 ALA O N 1
ATOM 13007 C CA . ALA D 4 274 ? 216.951 269.057 257.406 1.00 100.45 274 ALA O CA 1
ATOM 13008 C C . ALA D 4 274 ? 218.118 268.719 258.327 1.00 100.45 274 ALA O C 1
ATOM 13009 O O . ALA D 4 274 ? 218.122 267.685 259.002 1.00 100.45 274 ALA O O 1
ATOM 13011 N N . GLN D 4 275 ? 219.114 269.596 258.343 1.00 100.58 275 GLN O N 1
ATOM 13012 C CA . GLN D 4 275 ? 220.314 269.402 259.144 1.00 100.58 275 GLN O CA 1
ATOM 13013 C C . GLN D 4 275 ? 220.037 269.824 260.587 1.00 100.58 275 GLN O C 1
ATOM 13014 O O . GLN D 4 275 ? 218.895 270.063 260.988 1.00 100.58 275 GLN O O 1
ATOM 13020 N N . ILE D 4 276 ? 221.092 269.918 261.388 1.00 100.87 276 ILE O N 1
ATOM 13021 C CA . ILE D 4 276 ? 220.976 270.240 262.808 1.00 100.87 276 ILE O CA 1
ATOM 13022 C C . ILE D 4 276 ? 221.393 271.678 263.097 1.00 100.87 276 ILE O C 1
ATOM 13023 O O . ILE D 4 276 ? 220.722 272.385 263.848 1.00 100.87 276 ILE O O 1
ATOM 13028 N N . SER D 4 277 ? 222.500 272.129 262.505 1.00 102.19 277 SER O N 1
ATOM 13029 C CA . SER D 4 277 ? 223.065 273.443 262.789 1.00 102.19 277 SER O CA 1
ATOM 13030 C C . SER D 4 277 ? 222.851 274.412 261.632 1.00 102.19 277 SER O C 1
ATOM 13031 O O . SER D 4 277 ? 223.644 275.332 261.429 1.00 102.19 277 SER O O 1
ATOM 13034 N N . GLU D 4 278 ? 221.785 274.213 260.865 1.00 98.00 278 GLU O N 1
ATOM 13035 C CA . GLU D 4 278 ? 221.419 275.133 259.803 1.00 98.00 278 GLU O CA 1
ATOM 13036 C C . GLU D 4 278 ? 220.009 275.676 259.955 1.00 98.00 278 GLU O C 1
ATOM 13037 O O . GLU D 4 278 ? 219.653 276.633 259.258 1.00 98.00 278 GLU O O 1
ATOM 13043 N N . ALA D 4 279 ? 219.211 275.121 260.856 1.00 94.26 279 ALA O N 1
ATOM 13044 C CA . ALA D 4 279 ? 217.911 275.696 261.169 1.00 94.26 279 ALA O CA 1
ATOM 13045 C C . ALA D 4 279 ? 218.021 277.006 261.900 1.00 94.26 279 ALA O C 1
ATOM 13046 O O . ALA D 4 279 ? 216.988 277.585 262.254 1.00 94.26 279 ALA O O 1
ATOM 13048 N N . ASN D 4 280 ? 219.242 277.489 262.134 1.00 91.50 280 ASN O N 1
ATOM 13049 C CA . ASN D 4 280 ? 219.464 278.763 262.814 1.00 91.50 280 ASN O CA 1
ATOM 13050 C C . ASN D 4 280 ? 219.310 279.931 261.837 1.00 91.50 280 ASN O C 1
ATOM 13051 O O . ASN D 4 280 ? 220.216 280.733 261.615 1.00 91.50 280 ASN O O 1
ATOM 13056 N N . ALA D 4 281 ? 218.119 280.006 261.244 1.00 87.46 281 ALA O N 1
ATOM 13057 C CA . ALA D 4 281 ? 217.703 281.212 260.546 1.00 87.46 281 ALA O CA 1
ATOM 13058 C C . ALA D 4 281 ? 217.349 282.332 261.509 1.00 87.46 281 ALA O C 1
ATOM 13059 O O . ALA D 4 281 ? 216.932 283.406 261.063 1.00 87.46 281 ALA O O 1
ATOM 13061 N N . SER D 4 282 ? 217.509 282.106 262.812 1.00 83.75 282 SER O N 1
ATOM 13062 C CA . SER D 4 282 ? 217.331 283.108 263.851 1.00 83.75 282 SER O CA 1
ATOM 13063 C C . SER D 4 282 ? 218.456 284.127 263.876 1.00 83.75 282 SER O C 1
ATOM 13064 O O . SER D 4 282 ? 218.536 284.929 264.815 1.00 83.75 282 SER O O 1
ATOM 13067 N N . GLY D 4 283 ? 219.348 284.106 262.886 1.00 82.38 283 GLY O N 1
ATOM 13068 C CA . GLY D 4 283 ? 220.070 285.318 262.550 1.00 82.38 283 GLY O CA 1
ATOM 13069 C C . GLY D 4 283 ? 219.159 286.428 262.082 1.00 82.38 283 GLY O C 1
ATOM 13070 O O . GLY D 4 283 ? 219.592 287.583 262.004 1.00 82.38 283 GLY O O 1
ATOM 13071 N N . LYS D 4 284 ? 217.912 286.091 261.754 1.00 78.76 284 LYS O N 1
ATOM 13072 C CA . LYS D 4 284 ? 216.815 287.032 261.595 1.00 78.76 284 LYS O CA 1
ATOM 13073 C C . LYS D 4 284 ? 216.283 287.382 262.978 1.00 78.76 284 LYS O C 1
ATOM 13074 O O . LYS D 4 284 ? 216.954 287.110 263.976 1.00 78.76 284 LYS O O 1
ATOM 13080 N N . ASP D 4 285 ? 215.094 287.978 263.032 1.00 77.64 285 ASP O N 1
ATOM 13081 C CA . ASP D 4 285 ? 214.380 288.518 264.195 1.00 77.64 285 ASP O CA 1
ATOM 13082 C C . ASP D 4 285 ? 214.991 289.823 264.679 1.00 77.64 285 ASP O C 1
ATOM 13083 O O . ASP D 4 285 ? 214.575 290.347 265.717 1.00 77.64 285 ASP O O 1
ATOM 13088 N N . LEU D 4 286 ? 215.987 290.351 263.971 1.00 79.60 286 LEU O N 1
ATOM 13089 C CA . LEU D 4 286 ? 216.485 291.693 264.214 1.00 79.60 286 LEU O CA 1
ATOM 13090 C C . LEU D 4 286 ? 215.670 292.737 263.472 1.00 79.60 286 LEU O C 1
ATOM 13091 O O . LEU D 4 286 ? 216.154 293.849 263.246 1.00 79.60 286 LEU O O 1
ATOM 13096 N N . VAL D 4 287 ? 214.448 292.394 263.083 1.00 79.55 287 VAL O N 1
ATOM 13097 C CA . VAL D 4 287 ? 213.498 293.344 262.538 1.00 79.55 287 VAL O CA 1
ATOM 13098 C C . VAL D 4 287 ? 212.324 293.552 263.484 1.00 79.55 287 VAL O C 1
ATOM 13099 O O . VAL D 4 287 ? 211.806 294.665 263.605 1.00 79.55 287 VAL O O 1
ATOM 13103 N N . TYR D 4 288 ? 211.907 292.491 264.178 1.00 81.94 288 TYR O N 1
ATOM 13104 C CA . TYR D 4 288 ? 210.792 292.596 265.110 1.00 81.94 288 TYR O CA 1
ATOM 13105 C C . TYR D 4 288 ? 211.150 293.471 266.301 1.00 81.94 288 TYR O C 1
ATOM 13106 O O . TYR D 4 288 ? 210.323 294.262 266.771 1.00 81.94 288 TYR O O 1
ATOM 13115 N N . LEU D 4 289 ? 212.371 293.323 266.819 1.00 74.86 289 LEU O N 1
ATOM 13116 C CA . LEU D 4 289 ? 212.825 294.193 267.895 1.00 74.86 289 LEU O CA 1
ATOM 13117 C C . LEU D 4 289 ? 212.739 295.650 267.474 1.00 74.86 289 LEU O C 1
ATOM 13118 O O . LEU D 4 289 ? 212.206 296.491 268.207 1.00 74.86 289 LEU O O 1
ATOM 13123 N N . TYR D 4 290 ? 213.265 295.965 266.292 1.00 74.80 290 TYR O N 1
ATOM 13124 C CA . TYR D 4 290 ? 213.200 297.330 265.789 1.00 74.80 290 TYR O CA 1
ATOM 13125 C C . TYR D 4 290 ? 211.758 297.803 265.682 1.00 74.80 290 TYR O C 1
ATOM 13126 O O . TYR D 4 290 ? 211.414 298.899 266.141 1.00 74.80 290 TYR O O 1
ATOM 13135 N N . PHE D 4 291 ? 210.892 296.977 265.098 1.00 77.33 291 PHE O N 1
ATOM 13136 C CA . PHE D 4 291 ? 209.527 297.416 264.843 1.00 77.33 291 PHE O CA 1
ATOM 13137 C C . PHE D 4 291 ? 208.770 297.670 266.139 1.00 77.33 291 PHE O C 1
ATOM 13138 O O . PHE D 4 291 ? 208.068 298.677 266.261 1.00 77.33 291 PHE O O 1
ATOM 13146 N N . GLN D 4 292 ? 208.896 296.776 267.120 1.00 70.18 292 GLN O N 1
ATOM 13147 C CA . GLN D 4 292 ? 208.252 297.019 268.407 1.00 70.18 292 GLN O CA 1
ATOM 13148 C C . GLN D 4 292 ? 208.852 298.244 269.082 1.00 70.18 292 GLN O C 1
ATOM 13149 O O . GLN D 4 292 ? 208.165 299.249 269.305 1.00 70.18 292 GLN O O 1
ATOM 13155 N N . ASN D 4 293 ? 210.162 298.212 269.349 1.00 68.63 293 ASN O N 1
ATOM 13156 C CA . ASN D 4 293 ? 210.827 299.328 270.008 1.00 68.63 293 ASN O CA 1
ATOM 13157 C C . ASN D 4 293 ? 210.618 300.649 269.285 1.00 68.63 293 ASN O C 1
ATOM 13158 O O . ASN D 4 293 ? 210.977 301.693 269.834 1.00 68.63 293 ASN O O 1
ATOM 13163 N N . GLN D 4 294 ? 210.070 300.631 268.070 1.00 70.67 294 GLN O N 1
ATOM 13164 C CA . GLN D 4 294 ? 209.645 301.862 267.419 1.00 70.67 294 GLN O CA 1
ATOM 13165 C C . GLN D 4 294 ? 208.167 302.163 267.641 1.00 70.67 294 GLN O C 1
ATOM 13166 O O . GLN D 4 294 ? 207.813 303.307 267.940 1.00 70.67 294 GLN O O 1
ATOM 13172 N N . VAL D 4 295 ? 207.295 301.162 267.490 1.00 73.27 295 VAL O N 1
ATOM 13173 C CA . VAL D 4 295 ? 205.855 301.391 267.619 1.00 73.27 295 VAL O CA 1
ATOM 13174 C C . VAL D 4 295 ? 205.511 301.852 269.026 1.00 73.27 295 VAL O C 1
ATOM 13175 O O . VAL D 4 295 ? 204.730 302.790 269.218 1.00 73.27 295 VAL O O 1
ATOM 13179 N N . VAL D 4 296 ? 206.078 301.189 270.031 1.00 72.65 296 VAL O N 1
ATOM 13180 C CA . VAL D 4 296 ? 205.737 301.532 271.407 1.00 72.65 296 VAL O CA 1
ATOM 13181 C C . VAL D 4 296 ? 206.229 302.937 271.752 1.00 72.65 296 VAL O C 1
ATOM 13182 O O . VAL D 4 296 ? 205.512 303.721 272.382 1.00 72.65 296 VAL O O 1
ATOM 13186 N N . GLN D 4 297 ? 207.428 303.306 271.293 1.00 73.33 297 GLN O N 1
ATOM 13187 C CA . GLN D 4 297 ? 208.001 304.585 271.705 1.00 73.33 297 GLN O CA 1
ATOM 13188 C C . GLN D 4 297 ? 207.451 305.762 270.906 1.00 73.33 297 GLN O C 1
ATOM 13189 O O . GLN D 4 297 ? 207.341 306.869 271.450 1.00 73.33 297 GLN O O 1
ATOM 13195 N N . VAL D 4 298 ? 207.090 305.557 269.636 1.00 76.86 298 VAL O N 1
ATOM 13196 C CA . VAL D 4 298 ? 206.558 306.655 268.839 1.00 76.86 298 VAL O CA 1
ATOM 13197 C C . VAL D 4 298 ? 205.243 307.156 269.413 1.00 76.86 298 VAL O C 1
ATOM 13198 O O . VAL D 4 298 ? 204.848 308.298 269.156 1.00 76.86 298 VAL O O 1
ATOM 13202 N N . PHE D 4 299 ? 204.556 306.330 270.202 1.00 82.11 299 PHE O N 1
ATOM 13203 C CA . PHE D 4 299 ? 203.371 306.774 270.917 1.00 82.11 299 PHE O CA 1
ATOM 13204 C C . PHE D 4 299 ? 203.617 306.985 272.402 1.00 82.11 299 PHE O C 1
ATOM 13205 O O . PHE D 4 299 ? 202.796 307.633 273.060 1.00 82.11 299 PHE O O 1
ATOM 13213 N N . ARG D 4 300 ? 204.719 306.461 272.945 1.00 77.97 300 ARG O N 1
ATOM 13214 C CA . ARG D 4 300 ? 205.151 306.896 274.268 1.00 77.97 300 ARG O CA 1
ATOM 13215 C C . ARG D 4 300 ? 205.504 308.374 274.267 1.00 77.97 300 ARG O C 1
ATOM 13216 O O . ARG D 4 300 ? 205.323 309.061 275.279 1.00 77.97 300 ARG O O 1
ATOM 13224 N N . ALA D 4 301 ? 206.004 308.879 273.137 1.00 78.92 301 ALA O N 1
ATOM 13225 C CA . ALA D 4 301 ? 206.290 310.305 273.013 1.00 78.92 301 ALA O CA 1
ATOM 13226 C C . ALA D 4 301 ? 205.068 311.168 273.304 1.00 78.92 301 ALA O C 1
ATOM 13227 O O . ALA D 4 301 ? 205.221 312.326 273.706 1.00 78.92 301 ALA O O 1
ATOM 13229 N N . THR D 4 302 ? 203.861 310.624 273.134 1.00 84.78 302 THR O N 1
ATOM 13230 C CA . THR D 4 302 ? 202.655 311.405 273.393 1.00 84.78 302 THR O CA 1
ATOM 13231 C C . THR D 4 302 ? 202.508 311.734 274.874 1.00 84.78 302 THR O C 1
ATOM 13232 O O . THR D 4 302 ? 202.018 312.813 275.228 1.00 84.78 302 THR O O 1
ATOM 13236 N N . MET D 4 303 ? 202.915 310.817 275.756 1.00 84.54 303 MET O N 1
ATOM 13237 C CA . MET D 4 303 ? 202.856 311.097 277.187 1.00 84.54 303 MET O CA 1
ATOM 13238 C C . MET D 4 303 ? 203.726 312.293 277.544 1.00 84.54 303 MET O C 1
ATOM 13239 O O . MET D 4 303 ? 203.300 313.186 278.284 1.00 84.54 303 MET O O 1
ATOM 13244 N N . LEU D 4 304 ? 204.959 312.323 277.036 1.00 84.39 304 LEU O N 1
ATOM 13245 C CA . LEU D 4 304 ? 205.821 313.470 277.292 1.00 84.39 304 LEU O CA 1
ATOM 13246 C C . LEU D 4 304 ? 205.306 314.718 276.595 1.00 84.39 304 LEU O C 1
ATOM 13247 O O . LEU D 4 304 ? 205.558 315.834 277.058 1.00 84.39 304 LEU O O 1
ATOM 13252 N N . GLN D 4 305 ? 204.588 314.554 275.485 1.00 88.89 305 GLN O N 1
ATOM 13253 C CA . GLN D 4 305 ? 204.073 315.718 274.777 1.00 88.89 305 GLN O CA 1
ATOM 13254 C C . GLN D 4 305 ? 202.887 316.339 275.503 1.00 88.89 305 GLN O C 1
ATOM 13255 O O . GLN D 4 305 ? 202.672 317.552 275.409 1.00 88.89 305 GLN O O 1
ATOM 13261 N N . ALA D 4 306 ? 202.118 315.534 276.234 1.00 92.87 306 ALA O N 1
ATOM 13262 C CA . ALA D 4 306 ? 200.927 316.022 276.922 1.00 92.87 306 ALA O CA 1
ATOM 13263 C C . ALA D 4 306 ? 201.170 316.386 278.380 1.00 92.87 306 ALA O C 1
ATOM 13264 O O . ALA D 4 306 ? 200.500 317.286 278.905 1.00 92.87 306 ALA O O 1
ATOM 13266 N N . GLN D 4 307 ? 202.099 315.703 279.054 1.00 91.88 307 GLN O N 1
ATOM 13267 C CA . GLN D 4 307 ? 202.407 316.054 280.433 1.00 91.88 307 GLN O CA 1
ATOM 13268 C C . GLN D 4 307 ? 202.921 317.482 280.536 1.00 91.88 307 GLN O C 1
ATOM 13269 O O . GLN D 4 307 ? 202.721 318.138 281.561 1.00 91.88 307 GLN O O 1
ATOM 13275 N N . GLU D 4 308 ? 203.574 317.983 279.486 1.00 95.36 308 GLU O N 1
ATOM 13276 C CA . GLU D 4 308 ? 203.992 319.382 279.474 1.00 95.36 308 GLU O CA 1
ATOM 13277 C C . GLU D 4 308 ? 202.786 320.308 279.423 1.00 95.36 308 GLU O C 1
ATOM 13278 O O . GLU D 4 308 ? 202.686 321.258 280.206 1.00 95.36 308 GLU O O 1
ATOM 13284 N N . LYS D 4 309 ? 201.858 320.044 278.499 1.00 99.51 309 LYS O N 1
ATOM 13285 C CA . LYS D 4 309 ? 200.659 320.865 278.387 1.00 99.51 309 LYS O CA 1
ATOM 13286 C C . LYS D 4 309 ? 199.806 320.809 279.642 1.00 99.51 309 LYS O C 1
ATOM 13287 O O . LYS D 4 309 ? 198.986 321.707 279.860 1.00 99.51 309 LYS O O 1
ATOM 13293 N N . ALA D 4 310 ? 199.963 319.761 280.454 1.00 100.47 310 ALA O N 1
ATOM 13294 C CA . ALA D 4 310 ? 199.162 319.635 281.670 1.00 100.47 310 ALA O CA 1
ATOM 13295 C C . ALA D 4 310 ? 199.277 320.871 282.559 1.00 100.47 310 ALA O C 1
ATOM 13296 O O . ALA D 4 310 ? 198.262 321.435 282.983 1.00 100.47 310 ALA O O 1
ATOM 13298 N N . GLN D 4 311 ? 200.504 321.317 282.847 1.00 98.61 311 GLN O N 1
ATOM 13299 C CA . GLN D 4 311 ? 200.723 322.436 283.758 1.00 98.61 311 GLN O CA 1
ATOM 13300 C C . GLN D 4 311 ? 200.836 323.778 283.047 1.00 98.61 311 GLN O C 1
ATOM 13301 O O . GLN D 4 311 ? 201.303 324.748 283.654 1.00 98.61 311 GLN O O 1
ATOM 13307 N N . GLN D 4 312 ? 200.427 323.859 281.779 1.00 106.05 312 GLN O N 1
ATOM 13308 C CA . GLN D 4 312 ? 200.392 325.155 281.110 1.00 106.05 312 GLN O CA 1
ATOM 13309 C C . GLN D 4 312 ? 199.400 326.095 281.783 1.00 106.05 312 GLN O C 1
ATOM 13310 O O . GLN D 4 312 ? 199.587 327.317 281.764 1.00 106.05 312 GLN O O 1
ATOM 13316 N N . VAL D 4 313 ? 198.357 325.543 282.402 1.00 105.24 313 VAL O N 1
ATOM 13317 C CA . VAL D 4 313 ? 197.324 326.344 283.046 1.00 105.24 313 VAL O CA 1
ATOM 13318 C C . VAL D 4 313 ? 197.460 326.378 284.566 1.00 105.24 313 VAL O C 1
ATOM 13319 O O . VAL D 4 313 ? 196.922 327.297 285.202 1.00 105.24 313 VAL O O 1
ATOM 13323 N N . ALA D 4 314 ? 198.160 325.416 285.162 1.00 100.71 314 ALA O N 1
ATOM 13324 C CA . ALA D 4 314 ? 198.338 325.325 286.610 1.00 100.71 314 ALA O CA 1
ATOM 13325 C C . ALA D 4 314 ? 199.688 325.874 287.049 1.00 100.71 314 ALA O C 1
ATOM 13326 O O . ALA D 4 314 ? 200.338 325.298 287.926 1.00 100.71 314 ALA O O 1
ATOM 13328 N N . GLN D 4 315 ? 200.137 326.973 286.433 1.00 107.95 315 GLN O N 1
ATOM 13329 C CA . GLN D 4 315 ? 201.483 327.489 286.675 1.00 107.95 315 GLN O CA 1
ATOM 13330 C C . GLN D 4 315 ? 201.743 327.720 288.163 1.00 107.95 315 GLN O C 1
ATOM 13331 O O . GLN D 4 315 ? 202.639 327.102 288.749 1.00 107.95 315 GLN O O 1
ATOM 13337 N N . VAL D 4 316 ? 200.971 328.602 288.796 1.00 109.02 316 VAL O N 1
ATOM 13338 C CA . VAL D 4 316 ? 201.020 328.795 290.246 1.00 109.02 316 VAL O CA 1
ATOM 13339 C C . VAL D 4 316 ? 199.578 328.704 290.737 1.00 109.02 316 VAL O C 1
ATOM 13340 O O . VAL D 4 316 ? 198.870 329.713 290.833 1.00 109.02 316 VAL O O 1
ATOM 13344 N N . GLN D 4 317 ? 199.130 327.483 291.035 1.00 108.45 317 GLN O N 1
ATOM 13345 C CA . GLN D 4 317 ? 197.818 327.208 291.625 1.00 108.45 317 GLN O CA 1
ATOM 13346 C C . GLN D 4 317 ? 196.677 327.878 290.864 1.00 108.45 317 GLN O C 1
ATOM 13347 O O . GLN D 4 317 ? 195.575 328.027 291.402 1.00 108.45 317 GLN O O 1
ATOM 13353 N N . GLN D 4 318 ? 196.931 328.300 289.622 1.00 110.50 318 GLN O N 1
ATOM 13354 C CA . GLN D 4 318 ? 195.944 328.950 288.765 1.00 110.50 318 GLN O CA 1
ATOM 13355 C C . GLN D 4 318 ? 195.415 330.248 289.372 1.00 110.50 318 GLN O C 1
ATOM 13356 O O . GLN D 4 318 ? 194.509 330.872 288.811 1.00 110.50 318 GLN O O 1
ATOM 13362 N N . ALA D 4 319 ? 195.967 330.669 290.504 1.00 111.22 319 ALA O N 1
ATOM 13363 C CA . ALA D 4 319 ? 195.459 331.849 291.197 1.00 111.22 319 ALA O CA 1
ATOM 13364 C C . ALA D 4 319 ? 196.536 332.875 291.505 1.00 111.22 319 ALA O C 1
ATOM 13365 O O . ALA D 4 319 ? 196.268 334.077 291.432 1.00 111.22 319 ALA O O 1
ATOM 13367 N N . LEU D 4 320 ? 197.742 332.437 291.849 1.00 108.74 320 LEU O N 1
ATOM 13368 C CA . LEU D 4 320 ? 198.822 333.358 292.183 1.00 108.74 320 LEU O CA 1
ATOM 13369 C C . LEU D 4 320 ? 199.983 333.207 291.207 1.00 108.74 320 LEU O C 1
ATOM 13370 O O . LEU D 4 320 ? 201.138 333.436 291.561 1.00 108.74 320 LEU O O 1
ATOM 13375 N N . UNK E 5 1 ? 238.946 255.992 270.836 1.00 90.83 53 UNK X N 1
ATOM 13376 C CA . UNK E 5 1 ? 238.688 256.843 269.681 1.00 90.83 53 UNK X CA 1
ATOM 13377 C C . UNK E 5 1 ? 237.191 256.971 269.420 1.00 90.83 53 UNK X C 1
ATOM 13378 O O . UNK E 5 1 ? 236.607 256.159 268.704 1.00 90.83 53 UNK X O 1
ATOM 13380 N N . UNK E 5 2 ? 236.577 257.994 270.007 1.00 91.52 54 UNK X N 1
ATOM 13381 C CA . UNK E 5 2 ? 235.151 258.217 269.820 1.00 91.52 54 UNK X CA 1
ATOM 13382 C C . UNK E 5 2 ? 234.859 258.620 268.381 1.00 91.52 54 UNK X C 1
ATOM 13383 O O . UNK E 5 2 ? 235.575 259.430 267.788 1.00 91.52 54 UNK X O 1
ATOM 13385 N N . UNK E 5 3 ? 233.798 258.048 267.821 1.00 92.62 55 UNK X N 1
ATOM 13386 C CA . UNK E 5 3 ? 233.397 258.301 266.442 1.00 92.62 55 UNK X CA 1
ATOM 13387 C C . UNK E 5 3 ? 232.169 259.199 266.452 1.00 92.62 55 UNK X C 1
ATOM 13388 O O . UNK E 5 3 ? 231.040 258.711 266.563 1.00 92.62 55 UNK X O 1
ATOM 13390 N N . UNK E 5 4 ? 232.387 260.510 266.332 1.00 94.20 56 UNK X N 1
ATOM 13391 C CA . UNK E 5 4 ? 231.300 261.486 266.245 1.00 94.20 56 UNK X CA 1
ATOM 13392 C C . UNK E 5 4 ? 231.506 262.274 264.956 1.00 94.20 56 UNK X C 1
ATOM 13393 O O . UNK E 5 4 ? 232.051 263.380 264.964 1.00 94.20 56 UNK X O 1
ATOM 13395 N N . UNK E 5 5 ? 231.045 261.690 263.851 1.00 89.23 57 UNK X N 1
ATOM 13396 C CA . UNK E 5 5 ? 231.138 262.272 262.520 1.00 89.23 57 UNK X CA 1
ATOM 13397 C C . UNK E 5 5 ? 230.459 261.341 261.529 1.00 89.23 57 UNK X C 1
ATOM 13398 O O . UNK E 5 5 ? 229.940 260.289 261.916 1.00 89.23 57 UNK X O 1
ATOM 13400 N N . UNK E 5 6 ? 230.449 261.711 260.254 1.00 92.22 58 UNK X N 1
ATOM 13401 C CA . UNK E 5 6 ? 230.006 260.781 259.227 1.00 92.22 58 UNK X CA 1
ATOM 13402 C C . UNK E 5 6 ? 231.030 259.688 258.955 1.00 92.22 58 UNK X C 1
ATOM 13403 O O . UNK E 5 6 ? 230.688 258.501 259.016 1.00 92.22 58 UNK X O 1
ATOM 13405 N N . UNK E 5 7 ? 232.273 260.059 258.653 1.00 89.25 59 UNK X N 1
ATOM 13406 C CA . UNK E 5 7 ? 233.341 259.100 258.389 1.00 89.25 59 UNK X CA 1
ATOM 13407 C C . UNK E 5 7 ? 234.648 259.560 259.023 1.00 89.25 59 UNK X C 1
ATOM 13408 O O . UNK E 5 7 ? 235.705 259.542 258.385 1.00 89.25 59 UNK X O 1
ATOM 13410 N N . UNK E 5 8 ? 234.598 259.993 260.280 1.00 87.40 60 UNK X N 1
ATOM 13411 C CA . UNK E 5 8 ? 235.795 260.452 260.977 1.00 87.40 60 UNK X CA 1
ATOM 13412 C C . UNK E 5 8 ? 235.751 259.935 262.411 1.00 87.40 60 UNK X C 1
ATOM 13413 O O . UNK E 5 8 ? 234.933 259.076 262.753 1.00 87.40 60 UNK X O 1
ATOM 13415 N N . UNK E 5 9 ? 236.637 260.456 263.252 1.00 86.01 61 UNK X N 1
ATOM 13416 C CA . UNK E 5 9 ? 236.759 260.019 264.641 1.00 86.01 61 UNK X CA 1
ATOM 13417 C C . UNK E 5 9 ? 237.572 261.065 265.400 1.00 86.01 61 UNK X C 1
ATOM 13418 O O . UNK E 5 9 ? 237.840 262.159 264.888 1.00 86.01 61 UNK X O 1
ATOM 13420 N N . UNK E 5 10 ? 237.958 260.731 266.629 1.00 85.41 62 UNK X N 1
ATOM 13421 C CA . UNK E 5 10 ? 238.793 261.591 267.460 1.00 85.41 62 UNK X CA 1
ATOM 13422 C C . UNK E 5 10 ? 239.791 260.703 268.198 1.00 85.41 62 UNK X C 1
ATOM 13423 O O . UNK E 5 10 ? 239.882 259.498 267.944 1.00 85.41 62 UNK X O 1
ATOM 13425 N N . UNK E 5 11 ? 240.553 261.294 269.121 1.00 79.93 63 UNK X N 1
ATOM 13426 C CA . UNK E 5 11 ? 241.626 260.547 269.769 1.00 79.93 63 UNK X CA 1
ATOM 13427 C C . UNK E 5 11 ? 241.730 260.718 271.277 1.00 79.93 63 UNK X C 1
ATOM 13428 O O . UNK E 5 11 ? 242.508 259.983 271.891 1.00 79.93 63 UNK X O 1
ATOM 13430 N N . UNK E 5 12 ? 241.001 261.650 271.896 1.00 78.14 64 UNK X N 1
ATOM 13431 C CA . UNK E 5 12 ? 241.084 261.897 273.340 1.00 78.14 64 UNK X CA 1
ATOM 13432 C C . UNK E 5 12 ? 242.511 262.219 273.786 1.00 78.14 64 UNK X C 1
ATOM 13433 O O . UNK E 5 12 ? 242.908 261.902 274.911 1.00 78.14 64 UNK X O 1
ATOM 13435 N N . UNK E 5 13 ? 243.285 262.853 272.908 1.00 72.62 65 UNK X N 1
ATOM 13436 C CA . UNK E 5 13 ? 244.655 263.258 273.196 1.00 72.62 65 UNK X CA 1
ATOM 13437 C C . UNK E 5 13 ? 245.070 264.297 272.164 1.00 72.62 65 UNK X C 1
ATOM 13438 O O . UNK E 5 13 ? 244.635 264.249 271.011 1.00 72.62 65 UNK X O 1
ATOM 13440 N N . UNK E 5 14 ? 245.914 265.234 272.587 1.00 65.65 66 UNK X N 1
ATOM 13441 C CA . UNK E 5 14 ? 246.230 266.384 271.755 1.00 65.65 66 UNK X CA 1
ATOM 13442 C C . UNK E 5 14 ? 247.533 266.136 270.997 1.00 65.65 66 UNK X C 1
ATOM 13443 O O . UNK E 5 14 ? 248.214 265.128 271.198 1.00 65.65 66 UNK X O 1
ATOM 13445 N N . UNK E 5 15 ? 247.901 267.070 270.120 1.00 62.32 67 UNK X N 1
ATOM 13446 C CA . UNK E 5 15 ? 249.121 266.936 269.327 1.00 62.32 67 UNK X CA 1
ATOM 13447 C C . UNK E 5 15 ? 249.832 268.286 269.329 1.00 62.32 67 UNK X C 1
ATOM 13448 O O . UNK E 5 15 ? 249.440 269.196 268.595 1.00 62.32 67 UNK X O 1
ATOM 13450 N N . UNK E 5 16 ? 250.873 268.406 270.150 1.00 67.83 68 UNK X N 1
ATOM 13451 C CA . UNK E 5 16 ? 251.666 269.624 270.170 1.00 67.83 68 UNK X CA 1
ATOM 13452 C C . UNK E 5 16 ? 252.602 269.655 268.964 1.00 67.83 68 UNK X C 1
ATOM 13453 O O . UNK E 5 16 ? 252.663 268.715 268.169 1.00 67.83 68 UNK X O 1
ATOM 13455 N N . UNK E 5 17 ? 253.361 270.747 268.834 1.00 67.98 69 UNK X N 1
ATOM 13456 C CA . UNK E 5 17 ? 254.174 270.923 267.637 1.00 67.98 69 UNK X CA 1
ATOM 13457 C C . UNK E 5 17 ? 255.576 271.428 267.953 1.00 67.98 69 UNK X C 1
ATOM 13458 O O . UNK E 5 17 ? 256.228 272.025 267.090 1.00 67.98 69 UNK X O 1
ATOM 13460 N N . UNK E 5 18 ? 256.052 271.211 269.180 1.00 66.85 70 UNK X N 1
ATOM 13461 C CA . UNK E 5 18 ? 257.417 271.553 269.594 1.00 66.85 70 UNK X CA 1
ATOM 13462 C C . UNK E 5 18 ? 257.757 273.025 269.347 1.00 66.85 70 UNK X C 1
ATOM 13463 O O . UNK E 5 18 ? 258.927 273.416 269.399 1.00 66.85 70 UNK X O 1
ATOM 13465 N N . UNK E 5 19 ? 256.748 273.848 269.058 1.00 71.96 71 UNK X N 1
ATOM 13466 C CA . UNK E 5 19 ? 256.906 275.294 269.011 1.00 71.96 71 UNK X CA 1
ATOM 13467 C C . UNK E 5 19 ? 255.696 276.031 269.564 1.00 71.96 71 UNK X C 1
ATOM 13468 O O . UNK E 5 19 ? 255.664 277.263 269.500 1.00 71.96 71 UNK X O 1
ATOM 13470 N N . UNK E 5 20 ? 254.699 275.318 270.080 1.00 68.07 72 UNK X N 1
ATOM 13471 C CA . UNK E 5 20 ? 253.481 275.916 270.586 1.00 68.07 72 UNK X CA 1
ATOM 13472 C C . UNK E 5 20 ? 252.397 275.912 269.530 1.00 68.07 72 UNK X C 1
ATOM 13473 O O . UNK E 5 20 ? 252.406 276.755 268.629 1.00 68.07 72 UNK X O 1
ATOM 13474 N N . UNK E 5 21 ? 251.460 274.980 269.632 1.00 69.58 73 UNK X N 1
ATOM 13475 C CA . UNK E 5 21 ? 250.362 274.839 268.678 1.00 69.58 73 UNK X CA 1
ATOM 13476 C C . UNK E 5 21 ? 249.385 273.819 269.249 1.00 69.58 73 UNK X C 1
ATOM 13477 O O . UNK E 5 21 ? 249.530 273.370 270.392 1.00 69.58 73 UNK X O 1
ATOM 13479 N N . UNK E 5 22 ? 248.386 273.450 268.451 1.00 64.17 74 UNK X N 1
ATOM 13480 C CA . UNK E 5 22 ? 247.447 272.407 268.832 1.00 64.17 74 UNK X CA 1
ATOM 13481 C C . UNK E 5 22 ? 246.738 271.910 267.582 1.00 64.17 74 UNK X C 1
ATOM 13482 O O . UNK E 5 22 ? 246.625 272.625 266.585 1.00 64.17 74 UNK X O 1
ATOM 13484 N N . UNK E 5 23 ? 246.266 270.672 267.650 1.00 60.42 75 UNK X N 1
ATOM 13485 C CA . UNK E 5 23 ? 245.505 270.063 266.566 1.00 60.42 75 UNK X CA 1
ATOM 13486 C C . UNK E 5 23 ? 244.671 268.934 267.160 1.00 60.42 75 UNK X C 1
ATOM 13487 O O . UNK E 5 23 ? 244.531 268.822 268.382 1.00 60.42 75 UNK X O 1
ATOM 13489 N N . UNK E 5 24 ? 244.110 268.094 266.295 1.00 70.74 76 UNK X N 1
ATOM 13490 C CA . UNK E 5 24 ? 243.307 266.968 266.750 1.00 70.74 76 UNK X CA 1
ATOM 13491 C C . UNK E 5 24 ? 243.361 265.865 265.706 1.00 70.74 76 UNK X C 1
ATOM 13492 O O . UNK E 5 24 ? 243.061 266.107 264.533 1.00 70.74 76 UNK X O 1
ATOM 13494 N N . UNK E 5 25 ? 243.740 264.662 266.133 1.00 74.90 77 UNK X N 1
ATOM 13495 C CA . UNK E 5 25 ? 243.830 263.536 265.219 1.00 74.90 77 UNK X CA 1
ATOM 13496 C C . UNK E 5 25 ? 242.450 263.196 264.655 1.00 74.90 77 UNK X C 1
ATOM 13497 O O . UNK E 5 25 ? 241.414 263.623 265.167 1.00 74.90 77 UNK X O 1
ATOM 13499 N N . UNK E 5 26 ? 242.448 262.408 263.585 1.00 75.45 78 UNK X N 1
ATOM 13500 C CA . UNK E 5 26 ? 241.210 262.037 262.907 1.00 75.45 78 UNK X CA 1
ATOM 13501 C C . UNK E 5 26 ? 241.508 260.888 261.951 1.00 75.45 78 UNK X C 1
ATOM 13502 O O . UNK E 5 26 ? 242.645 260.421 261.840 1.00 75.45 78 UNK X O 1
ATOM 13504 N N . UNK E 5 27 ? 240.464 260.435 261.262 1.00 78.55 79 UNK X N 1
ATOM 13505 C CA . UNK E 5 27 ? 240.582 259.426 260.220 1.00 78.55 79 UNK X CA 1
ATOM 13506 C C . UNK E 5 27 ? 239.561 259.749 259.139 1.00 78.55 79 UNK X C 1
ATOM 13507 O O . UNK E 5 27 ? 238.723 260.639 259.299 1.00 78.55 79 UNK X O 1
ATOM 13509 N N . UNK E 5 28 ? 239.632 259.018 258.032 1.00 87.12 80 UNK X N 1
ATOM 13510 C CA . UNK E 5 28 ? 238.781 259.316 256.887 1.00 87.12 80 UNK X CA 1
ATOM 13511 C C . UNK E 5 28 ? 238.647 258.064 256.027 1.00 87.12 80 UNK X C 1
ATOM 13512 O O . UNK E 5 28 ? 238.999 256.957 256.449 1.00 87.12 80 UNK X O 1
ATOM 13514 N N . UNK E 5 29 ? 238.122 258.243 254.814 1.00 89.27 81 UNK X N 1
ATOM 13515 C CA . UNK E 5 29 ? 237.955 257.162 253.853 1.00 89.27 81 UNK X CA 1
ATOM 13516 C C . UNK E 5 29 ? 238.837 257.349 252.625 1.00 89.27 81 UNK X C 1
ATOM 13517 O O . UNK E 5 29 ? 239.619 256.458 252.281 1.00 89.27 81 UNK X O 1
ATOM 13519 N N . UNK E 5 30 ? 238.733 258.495 251.948 1.00 87.73 82 UNK X N 1
ATOM 13520 C CA . UNK E 5 30 ? 239.573 258.765 250.787 1.00 87.73 82 UNK X CA 1
ATOM 13521 C C . UNK E 5 30 ? 240.108 260.192 250.774 1.00 87.73 82 UNK X C 1
ATOM 13522 O O . UNK E 5 30 ? 240.607 260.639 249.733 1.00 87.73 82 UNK X O 1
ATOM 13524 N N . UNK E 5 31 ? 240.018 260.919 251.888 1.00 86.15 83 UNK X N 1
ATOM 13525 C CA . UNK E 5 31 ? 240.538 262.273 252.000 1.00 86.15 83 UNK X CA 1
ATOM 13526 C C . UNK E 5 31 ? 241.950 262.310 252.570 1.00 86.15 83 UNK X C 1
ATOM 13527 O O . UNK E 5 31 ? 242.339 263.316 253.173 1.00 86.15 83 UNK X O 1
ATOM 13529 N N . UNK E 5 32 ? 242.720 261.234 252.402 1.00 82.72 84 UNK X N 1
ATOM 13530 C CA . UNK E 5 32 ? 244.083 261.217 252.916 1.00 82.72 84 UNK X CA 1
ATOM 13531 C C . UNK E 5 32 ? 244.973 262.211 252.182 1.00 82.72 84 UNK X C 1
ATOM 13532 O O . UNK E 5 32 ? 245.936 262.722 252.764 1.00 82.72 84 UNK X O 1
ATOM 13534 N N . UNK E 5 33 ? 244.674 262.494 250.913 1.00 81.62 85 UNK X N 1
ATOM 13535 C CA . UNK E 5 33 ? 245.453 263.487 250.182 1.00 81.62 85 UNK X CA 1
ATOM 13536 C C . UNK E 5 33 ? 245.238 264.885 250.741 1.00 81.62 85 UNK X C 1
ATOM 13537 O O . UNK E 5 33 ? 246.120 265.742 250.624 1.00 81.62 85 UNK X O 1
ATOM 13539 N N . UNK E 5 34 ? 244.078 265.137 251.350 1.00 76.32 86 UNK X N 1
ATOM 13540 C CA . UNK E 5 34 ? 243.821 266.443 251.939 1.00 76.32 86 UNK X CA 1
ATOM 13541 C C . UNK E 5 34 ? 244.487 266.604 253.297 1.00 76.32 86 UNK X C 1
ATOM 13542 O O . UNK E 5 34 ? 244.573 267.728 253.800 1.00 76.32 86 UNK X O 1
ATOM 13544 N N . UNK E 5 35 ? 244.954 265.513 253.902 1.00 77.36 87 UNK X N 1
ATOM 13545 C CA . UNK E 5 35 ? 245.698 265.586 255.159 1.00 77.36 87 UNK X CA 1
ATOM 13546 C C . UNK E 5 35 ? 247.192 265.680 254.849 1.00 77.36 87 UNK X C 1
ATOM 13547 O O . UNK E 5 35 ? 248.010 264.852 255.254 1.00 77.36 87 UNK X O 1
ATOM 13549 N N . UNK E 5 36 ? 247.534 266.725 254.100 1.00 75.04 88 UNK X N 1
ATOM 13550 C CA . UNK E 5 36 ? 248.911 267.002 253.717 1.00 75.04 88 UNK X CA 1
ATOM 13551 C C . UNK E 5 36 ? 249.659 267.809 254.767 1.00 75.04 88 UNK X C 1
ATOM 13552 O O . UNK E 5 36 ? 250.733 268.342 254.472 1.00 75.04 88 UNK X O 1
ATOM 13554 N N . UNK E 5 37 ? 249.118 267.919 255.975 1.00 66.58 89 UNK X N 1
ATOM 13555 C CA . UNK E 5 37 ? 249.795 268.607 257.072 1.00 66.58 89 UNK X CA 1
ATOM 13556 C C . UNK E 5 37 ? 250.547 267.601 257.942 1.00 66.58 89 UNK X C 1
ATOM 13557 O O . UNK E 5 37 ? 250.263 267.417 259.125 1.00 66.58 89 UNK X O 1
ATOM 13559 N N . UNK E 5 38 ? 251.522 266.936 257.320 1.00 61.97 90 UNK X N 1
ATOM 13560 C CA . UNK E 5 38 ? 252.344 265.977 258.049 1.00 61.97 90 UNK X CA 1
ATOM 13561 C C . UNK E 5 38 ? 253.151 266.672 259.136 1.00 61.97 90 UNK X C 1
ATOM 13562 O O . UNK E 5 38 ? 253.109 266.279 260.306 1.00 61.97 90 UNK X O 1
ATOM 13564 N N . UNK E 5 39 ? 253.885 267.715 258.768 1.00 57.73 91 UNK X N 1
ATOM 13565 C CA . UNK E 5 39 ? 254.653 268.514 259.709 1.00 57.73 91 UNK X CA 1
ATOM 13566 C C . UNK E 5 39 ? 253.937 269.836 259.936 1.00 57.73 91 UNK X C 1
ATOM 13567 O O . UNK E 5 39 ? 253.359 270.404 259.005 1.00 57.73 91 UNK X O 1
ATOM 13569 N N . UNK E 5 40 ? 253.975 270.318 261.176 1.00 57.73 92 UNK X N 1
ATOM 13570 C CA . UNK E 5 40 ? 253.237 271.516 261.543 1.00 57.73 92 UNK X CA 1
ATOM 13571 C C . UNK E 5 40 ? 253.698 272.713 260.720 1.00 57.73 92 UNK X C 1
ATOM 13572 O O . UNK E 5 40 ? 254.731 272.684 260.048 1.00 57.73 92 UNK X O 1
ATOM 13574 N N . UNK E 5 41 ? 252.907 273.784 260.781 1.00 54.51 93 UNK X N 1
ATOM 13575 C CA . UNK E 5 41 ? 253.213 274.965 259.984 1.00 54.51 93 UNK X CA 1
ATOM 13576 C C . UNK E 5 41 ? 254.454 275.683 260.490 1.00 54.51 93 UNK X C 1
ATOM 13577 O O . UNK E 5 41 ? 255.136 276.357 259.710 1.00 54.51 93 UNK X O 1
ATOM 13579 N N . UNK E 5 42 ? 254.762 275.564 261.786 1.00 59.22 94 UNK X N 1
ATOM 13580 C CA . UNK E 5 42 ? 255.892 276.307 262.335 1.00 59.22 94 UNK X CA 1
ATOM 13581 C C . UNK E 5 42 ? 257.199 275.876 261.684 1.00 59.22 94 UNK X C 1
ATOM 13582 O O . UNK E 5 42 ? 257.782 276.620 260.889 1.00 59.22 94 UNK X O 1
ATOM 13584 N N . UNK E 5 43 ? 257.674 274.670 261.997 1.00 62.26 95 UNK X N 1
ATOM 13585 C CA . UNK E 5 43 ? 258.681 274.051 261.146 1.00 62.26 95 UNK X CA 1
ATOM 13586 C C . UNK E 5 43 ? 258.406 272.576 260.888 1.00 62.26 95 UNK X C 1
ATOM 13587 O O . UNK E 5 43 ? 258.470 272.125 259.740 1.00 62.26 95 UNK X O 1
ATOM 13589 N N . UNK E 5 44 ? 258.076 271.829 261.938 1.00 61.56 96 UNK X N 1
ATOM 13590 C CA . UNK E 5 44 ? 257.993 270.370 261.867 1.00 61.56 96 UNK X CA 1
ATOM 13591 C C . UNK E 5 44 ? 257.524 269.835 263.217 1.00 61.56 96 UNK X C 1
ATOM 13592 O O . UNK E 5 44 ? 257.113 270.596 264.102 1.00 61.56 96 UNK X O 1
ATOM 13594 N N . UNK E 5 45 ? 257.574 268.507 263.356 1.00 63.88 97 UNK X N 1
ATOM 13595 C CA . UNK E 5 45 ? 257.562 267.806 264.637 1.00 63.88 97 UNK X CA 1
ATOM 13596 C C . UNK E 5 45 ? 256.240 267.837 265.393 1.00 63.88 97 UNK X C 1
ATOM 13597 O O . UNK E 5 45 ? 256.216 268.153 266.586 1.00 63.88 97 UNK X O 1
ATOM 13599 N N . UNK E 5 46 ? 255.140 267.509 264.724 1.00 63.74 98 UNK X N 1
ATOM 13600 C CA . UNK E 5 46 ? 253.888 267.270 265.432 1.00 63.74 98 UNK X CA 1
ATOM 13601 C C . UNK E 5 46 ? 254.020 266.008 266.277 1.00 63.74 98 UNK X C 1
ATOM 13602 O O . UNK E 5 46 ? 254.272 264.923 265.746 1.00 63.74 98 UNK X O 1
ATOM 13604 N N . UNK E 5 47 ? 253.856 266.148 267.591 1.00 63.58 99 UNK X N 1
ATOM 13605 C CA . UNK E 5 47 ? 254.030 265.049 268.530 1.00 63.58 99 UNK X CA 1
ATOM 13606 C C . UNK E 5 47 ? 252.796 264.892 269.410 1.00 63.58 99 UNK X C 1
ATOM 13607 O O . UNK E 5 47 ? 252.268 265.870 269.946 1.00 63.58 99 UNK X O 1
ATOM 13609 N N . UNK E 5 48 ? 252.359 263.645 269.579 1.00 67.45 100 UNK X N 1
ATOM 13610 C CA . UNK E 5 48 ? 251.123 263.324 270.286 1.00 67.45 100 UNK X CA 1
ATOM 13611 C C . UNK E 5 48 ? 251.375 263.303 271.789 1.00 67.45 100 UNK X C 1
ATOM 13612 O O . UNK E 5 48 ? 252.310 262.644 272.255 1.00 67.45 100 UNK X O 1
ATOM 13614 N N . UNK E 5 49 ? 250.542 264.020 272.541 1.00 68.03 101 UNK X N 1
ATOM 13615 C CA . UNK E 5 49 ? 250.639 264.086 273.990 1.00 68.03 101 UNK X CA 1
ATOM 13616 C C . UNK E 5 49 ? 249.247 263.982 274.600 1.00 68.03 101 UNK X C 1
ATOM 13617 O O . UNK E 5 49 ? 248.229 264.021 273.903 1.00 68.03 101 UNK X O 1
ATOM 13619 N N . UNK E 5 50 ? 249.213 263.855 275.925 1.00 71.97 102 UNK X N 1
ATOM 13620 C CA . UNK E 5 50 ? 247.970 263.658 276.670 1.00 71.97 102 UNK X CA 1
ATOM 13621 C C . UNK E 5 50 ? 247.582 264.980 277.324 1.00 71.97 102 UNK X C 1
ATOM 13622 O O . UNK E 5 50 ? 248.002 265.290 278.439 1.00 71.97 102 UNK X O 1
ATOM 13624 N N . UNK E 5 51 ? 246.770 265.766 276.619 1.00 72.65 103 UNK X N 1
ATOM 13625 C CA . UNK E 5 51 ? 246.270 267.033 277.140 1.00 72.65 103 UNK X CA 1
ATOM 13626 C C . UNK E 5 51 ? 244.755 267.067 277.237 1.00 72.65 103 UNK X C 1
ATOM 13627 O O . UNK E 5 51 ? 244.215 267.422 278.291 1.00 72.65 103 UNK X O 1
ATOM 13629 N N . UNK E 5 52 ? 244.053 266.699 276.168 1.00 75.37 104 UNK X N 1
ATOM 13630 C CA . UNK E 5 52 ? 242.593 266.728 276.145 1.00 75.37 104 UNK X CA 1
ATOM 13631 C C . UNK E 5 52 ? 242.048 265.997 274.924 1.00 75.37 104 UNK X C 1
ATOM 13632 O O . UNK E 5 52 ? 241.261 266.555 274.159 1.00 75.37 104 UNK X O 1
#